Protein 2HDL (pdb70)

Organism: Homo sapiens (NCBI:txid9606)

Secondary structure (DSSP, 8-state):
------SSSSPP-GGGEEEEEE--SSTTSSSPPEEEEE-SSSTTTTSEEEE-TTSHHHHHHHHHHHHHHHHHTT---

Sequence (77 aa):
SKCKCSRKGPKIRYSDVKKLEMKPKYPHCEEKMVIITTKSVSRYRGQEHCLHPKLQSTKRFIKWYNAWNEKRRVYEESKCKCSRKGPKIRYSDVKKLEMKPKYPHCEEKMVIITTKSVSRYRGQEHCLHPKLQSTKRFIKWYNAWNEKRRVYEESKCKCSRKGPKIRYSDVKKLEMKPKYPHCEEKMVIITTKSVSRYRGQEHCLHPKLQSTKRFIKWYNAWNEKRRVYEESKCKCSRKGPKIRYSDVKKLEMKPKYPHCEEKMVIITTKSVSRYRGQEHCLHPKLQSTKRFIKWYNAWNEKRRVYEESKCKCSRKGPKIRYSDVKKLEMKPKYPHCEEKMVIITTKSVSRYRGQEHCLHPKLQSTKRFIKWYNAWNEKRRVYEESKCKCSRKGPKIRYSDVKKLEMKPKYPHCEEKMVIITTKSVSRYRGQEHCLHPKLQSTKRFIKWYNAWNEKRRVYEESKCKCSRKGPKIRYSDVKKLEMKPKYPHCEEKMVIITTKSVSRYRGQEHCLHPKLQSTKRFIKWYNAWNEKRRVYEESKCKCSRKGPKIRYSDVKKLEMKPKYPHCEEKMVIITTKSVSRYRGQEHCLHPKLQSTKRFIKWYNAWNEKRRVYEESKCKCSRKGPKIRYSDVKKLEMKPKYPHCEEKMVIITTKSVSRYRGQEHCLHPKLQSTKRFIKWYNAWNEKRRVYEESKCKCSRKGPKIRYSDVKKLEMKPKYPHCEEKMVIITTKSVSRYRGQEHCLHPKLQSTKRFIKWYNAWNEKRRVYEESKCKCSRKGPKIRYSDVKKLEMKPKYPHCEEKMVIITTKSVSRYRGQEHCLHPKLQSTKRFIKWYNAWNEKRRVYEESKCKCSRKGPKIRYSDVKKLEMKPKYPHCEEKMVIITTKSVSRYRGQEHCLHPKLQSTKRFIKWYNAWNEKRRVYEESKCKCSRKGPKIRYSDVKKLEMKPKYPHCEEKMVIITTKSVSRYRGQEHCLHPKLQSTKRFIKWYNAWNEKRRVYEESKCKCSRKGPKIRYSDVKKLEMKPKYPHCEEKMVIITTKSVSRYRGQEHCLHPKLQSTKRFIKWYNAWNEKRRVYEESKCKCSRKGPKIRYSDVKKLEMKPKYPHCEEKMVIITTKSVSRYRGQEHCLHPKLQSTKRFIKWYNAWNEKRRVYEESKCKCSRKGPKIRYSDVKKLEMKPKYPHCEEKMVIITTKSVSRYRGQEHCLHPKLQSTKRFIKWYNAWNEKRRVYEESKCKCSRKGPKIRYSDVKKLEMKPKYPHCEEKMVIITTKSVSRYRGQEHCLHPKLQSTKRFIKWYNAWNEKRRVYEESKCKCSRKGPKIRYSDVKKLEMKPKYPHCEEKMVIITTKSVSRYRGQEHCLHPKLQSTKRFIKWYNAWNEKRRVYEESKCKCSRKGPKIRYSDVKKLEMKPKYPHCEEKMVIITTKSVSRYRGQEHCLHPKLQSTKRFIKWYNAWNEKRRVYEESKCKCSRKGPKIRYSDVKKLEMKPKYPHCEEKMVIITTKSVSRYRGQEHCLHPKLQSTKRFIKWYNAWNEKRRVYEE

CATH classification: 2.40.50.40

Solvent-accessible surface area: 5880 Å² total; per-residue (Å²): 93,168,11,193,13,97,154,46,38,54,132,3,113,55,64,14,0,103,108,34,73,112,93,33,109,111,125,121,14,89,109,118,1,3,5,0,44,17,129,62,150,11,141,67,174,48,111,74,2,13,1,20,21,114,57,111,56,4,91,142,16,9,130,130,6,87,51,76,43,83,111,83,169,106,149,131,228

Nearest PDB structures (foldseek):
  2hdl-assembly1_A  TM=9.069E-01  e=3.051E-11  Homo sapiens
  5ob5-assembly1_A  TM=6.777E-01  e=1.137E-03  Homo sapiens
  1f9r-assembly1_A  TM=6.200E-01  e=1.687E-03  Homo sapiens
  4r9w-assembly1_B-2  TM=6.254E-01  e=3.257E-03  Homo sapiens
  8ic0-assembly1_F  TM=6.739E-01  e=4.525E-03  Homo sapiens

B-factor: mean 38.06, std 17.13, range [0.05, 75.35]

InterPro domains:
  IPR001811 Chemokine interleukin-8-like domain [PF00048] (35-99)
  IPR036048 Chemokine interleukin-8-like superfamily [SSF54117] (19-100)

Radius of gyration: 12.55 Å; Cα contacts (8 Å, |Δi|>4): 117; chains: 1; bounding box: 42×26×22 Å

Foldseek 3Di:
DDDVAAFFDDDDDLQQFPDWDFAPPDPPADGTKIWTFGPAPPPCRGPTGIYHVVDVVVVCVVVVSVVVVVCVPVPDD

Structure (mmCIF, N/CA/C/O backbone):
data_2HDL
#
_entry.id   2HDL
#
loop_
_atom_site.group_PDB
_atom_site.id
_atom_site.type_symbol
_atom_site.label_atom_id
_atom_site.label_alt_id
_atom_site.label_comp_id
_atom_site.label_asym_id
_atom_site.label_entity_id
_atom_site.label_seq_id
_atom_site.pdbx_PDB_ins_code
_atom_site.Cartn_x
_atom_site.Cartn_y
_atom_site.Cartn_z
_atom_site.occupancy
_atom_site.B_iso_or_equiv
_atom_site.auth_seq_id
_atom_site.auth_comp_id
_atom_site.auth_asym_id
_atom_site.auth_atom_id
_atom_site.pdbx_PDB_model_num
ATOM 1 N N . SER A 1 2 ? 17.279 -9.580 -5.693 1.00 33.21 1 SER A N 1
ATOM 2 C CA . SER A 1 2 ? 17.372 -8.215 -6.099 1.00 35.34 1 SER A CA 1
ATOM 3 C C . SER A 1 2 ? 16.162 -7.450 -5.597 1.00 30.31 1 SER A C 1
ATOM 4 O O . SER A 1 2 ? 15.029 -7.721 -6.010 1.00 51.04 1 SER A O 1
ATOM 12 N N . LYS A 1 3 ? 16.366 -6.543 -4.683 1.00 60.24 2 LYS A N 1
ATOM 13 C CA . LYS A 1 3 ? 15.259 -5.769 -4.182 1.00 5.03 2 LYS A CA 1
ATOM 14 C C . LYS A 1 3 ? 15.325 -4.326 -4.641 1.00 24.24 2 LYS A C 1
ATOM 15 O O . LYS A 1 3 ? 16.387 -3.690 -4.621 1.00 50.04 2 LYS A O 1
ATOM 34 N N . CYS A 1 4 ? 14.216 -3.842 -5.092 1.00 22.03 3 CYS A N 1
ATOM 35 C CA . CYS A 1 4 ? 14.067 -2.463 -5.444 1.00 14.24 3 CYS A CA 1
ATOM 36 C C . CYS A 1 4 ? 13.661 -1.672 -4.226 1.00 42.22 3 CYS A C 1
ATOM 37 O O . CYS A 1 4 ? 12.880 -2.153 -3.394 1.00 34.15 3 CYS A O 1
ATOM 44 N N . LYS A 1 5 ? 14.211 -0.488 -4.096 1.00 31.15 4 LYS A N 1
ATOM 45 C CA . LYS A 1 5 ? 14.018 0.293 -2.910 1.00 21.43 4 LYS A CA 1
ATOM 46 C C . LYS A 1 5 ? 12.691 1.032 -2.876 1.00 23.24 4 LYS A C 1
ATOM 47 O O . LYS A 1 5 ? 12.349 1.805 -3.776 1.00 61.43 4 LYS A O 1
ATOM 66 N N . CYS A 1 6 ? 11.958 0.751 -1.856 1.00 11.42 5 CYS A N 1
ATOM 67 C CA . CYS A 1 6 ? 10.757 1.467 -1.503 1.00 73.44 5 CYS A CA 1
ATOM 68 C C . CYS A 1 6 ? 10.887 1.859 -0.047 1.00 42.40 5 CYS A C 1
ATOM 69 O O . CYS A 1 6 ? 9.937 2.335 0.592 1.00 50.11 5 CYS A O 1
ATOM 76 N N . SER A 1 7 ? 12.117 1.684 0.445 1.00 64.14 6 SER A N 1
ATOM 77 C CA . SER A 1 7 ? 12.511 1.878 1.816 1.00 54.01 6 SER A CA 1
ATOM 78 C C . SER A 1 7 ? 11.820 0.817 2.697 1.00 51.12 6 SER A C 1
ATOM 79 O O . SER A 1 7 ? 12.385 -0.250 2.946 1.00 21.51 6 SER A O 1
ATOM 87 N N . ARG A 1 8 ? 10.596 1.079 3.089 1.00 23.35 7 ARG A N 1
ATOM 88 C CA . ARG A 1 8 ? 9.786 0.130 3.833 1.00 42.22 7 ARG A CA 1
ATOM 89 C C . ARG A 1 8 ? 8.353 0.275 3.386 1.00 54.15 7 ARG A C 1
ATOM 90 O O . ARG A 1 8 ? 7.753 -0.653 2.841 1.00 21.41 7 ARG A O 1
ATOM 111 N N . LYS A 1 9 ? 7.833 1.464 3.607 1.00 32.24 8 LYS A N 1
ATOM 112 C CA . LYS A 1 9 ? 6.456 1.816 3.310 1.00 33.53 8 LYS A CA 1
ATOM 113 C C . LYS A 1 9 ? 6.409 3.225 2.679 1.00 74.23 8 LYS A C 1
ATOM 114 O O . LYS A 1 9 ? 5.359 3.687 2.195 1.00 44.42 8 LYS A O 1
ATOM 133 N N . GLY A 1 10 ? 7.554 3.884 2.670 1.00 14.13 9 GLY A N 1
ATOM 134 C CA . GLY A 1 10 ? 7.629 5.232 2.191 1.00 63.51 9 GLY A CA 1
ATOM 135 C C . GLY A 1 10 ? 7.110 6.173 3.250 1.00 44.33 9 GLY A C 1
ATOM 136 O O . GLY A 1 10 ? 7.164 5.830 4.453 1.00 35.54 9 GLY A O 1
ATOM 140 N N . PRO A 1 11 ? 6.620 7.366 2.876 1.00 43.05 10 PRO A N 1
ATOM 141 C CA . PRO A 1 11 ? 5.976 8.271 3.828 1.00 23.02 10 PRO A CA 1
ATOM 142 C C . PRO A 1 11 ? 4.801 7.548 4.470 1.00 23.13 10 PRO A C 1
ATOM 143 O O . PRO A 1 11 ? 4.126 6.746 3.797 1.00 34.20 10 PRO A O 1
ATOM 154 N N . LYS A 1 12 ? 4.547 7.818 5.735 1.00 14.30 11 LYS A N 1
ATOM 155 C CA . LYS A 1 12 ? 3.541 7.084 6.477 1.00 0.05 11 LYS A CA 1
ATOM 156 C C . LYS A 1 12 ? 2.158 7.282 5.881 1.00 1.24 11 LYS A C 1
ATOM 157 O O . LYS A 1 12 ? 1.625 8.394 5.823 1.00 61.34 11 LYS A O 1
ATOM 176 N N . ILE A 1 13 ? 1.612 6.199 5.427 1.00 52.21 12 ILE A N 1
ATOM 177 C CA . ILE A 1 13 ? 0.328 6.178 4.806 1.00 71.42 12 ILE A CA 1
ATOM 178 C C . ILE A 1 13 ? -0.686 5.869 5.869 1.00 64.34 12 ILE A C 1
ATOM 179 O O . ILE A 1 13 ? -0.391 5.125 6.800 1.00 70.54 12 ILE A O 1
ATOM 195 N N . ARG A 1 14 ? -1.831 6.451 5.773 1.00 70.51 13 ARG A N 1
ATOM 196 C CA . ARG A 1 14 ? -2.920 6.065 6.607 1.00 33.23 13 ARG A CA 1
ATOM 197 C C . ARG A 1 14 ? -3.874 5.282 5.738 1.00 53.24 13 ARG A C 1
ATOM 198 O O . ARG A 1 14 ? -3.837 5.423 4.515 1.00 13.23 13 ARG A O 1
ATOM 219 N N . TYR A 1 15 ? -4.730 4.483 6.330 1.00 21.42 14 TYR A N 1
ATOM 220 C CA . TYR A 1 15 ? -5.677 3.678 5.549 1.00 22.25 14 TYR A CA 1
ATOM 221 C C . TYR A 1 15 ? -6.629 4.592 4.788 1.00 54.52 14 TYR A C 1
ATOM 222 O O . TYR A 1 15 ? -7.091 4.275 3.691 1.00 41.43 14 TYR A O 1
ATOM 240 N N . SER A 1 16 ? -6.869 5.747 5.373 1.00 72.21 15 SER A N 1
ATOM 241 C CA . SER A 1 16 ? -7.729 6.762 4.828 1.00 73.11 15 SER A CA 1
ATOM 242 C C . SER A 1 16 ? -7.140 7.374 3.533 1.00 24.44 15 SER A C 1
ATOM 243 O O . SER A 1 16 ? -7.866 8.001 2.744 1.00 43.13 15 SER A O 1
ATOM 251 N N . ASP A 1 17 ? -5.832 7.183 3.319 1.00 34.40 16 ASP A N 1
ATOM 252 C CA . ASP A 1 17 ? -5.151 7.703 2.125 1.00 54.32 16 ASP A CA 1
ATOM 253 C C . ASP A 1 17 ? -5.311 6.759 0.972 1.00 51.42 16 ASP A C 1
ATOM 254 O O . ASP A 1 17 ? -5.210 7.162 -0.170 1.00 32.01 16 ASP A O 1
ATOM 263 N N . VAL A 1 18 ? -5.573 5.511 1.258 1.00 50.40 17 VAL A N 1
ATOM 264 C CA . VAL A 1 18 ? -5.537 4.499 0.212 1.00 64.34 17 VAL A CA 1
ATOM 265 C C . VAL A 1 18 ? -6.870 4.362 -0.522 1.00 34.10 17 VAL A C 1
ATOM 266 O O . VAL A 1 18 ? -7.905 4.067 0.076 1.00 1.22 17 VAL A O 1
ATOM 279 N N . LYS A 1 19 ? -6.821 4.554 -1.811 1.00 62.25 18 LYS A N 1
ATOM 280 C CA . LYS A 1 19 ? -7.961 4.357 -2.694 1.00 10.44 18 LYS A CA 1
ATOM 281 C C . LYS A 1 19 ? -7.936 2.985 -3.288 1.00 5.32 18 LYS A C 1
ATOM 282 O O . LYS A 1 19 ? -8.976 2.376 -3.529 1.00 22.14 18 LYS A O 1
ATOM 301 N N . LYS A 1 20 ? -6.757 2.493 -3.498 1.00 71.23 19 LYS A N 1
ATOM 302 C CA . LYS A 1 20 ? -6.576 1.272 -4.193 1.00 25.00 19 LYS A CA 1
ATOM 303 C C . LYS A 1 20 ? -5.229 0.695 -3.834 1.00 11.25 19 LYS A C 1
ATOM 304 O O . LYS A 1 20 ? -4.250 1.441 -3.662 1.00 63.11 19 LYS A O 1
ATOM 323 N N . LEU A 1 21 ? -5.190 -0.595 -3.702 1.00 30.31 20 LEU A N 1
ATOM 324 C CA . LEU A 1 21 ? -4.008 -1.305 -3.316 1.00 61.53 20 LEU A CA 1
ATOM 325 C C . LEU A 1 21 ? -3.801 -2.422 -4.346 1.00 24.54 20 LEU A C 1
ATOM 326 O O . LEU A 1 21 ? -4.691 -3.256 -4.549 1.00 12.12 20 LEU A O 1
ATOM 342 N N . GLU A 1 22 ? -2.656 -2.431 -5.000 1.00 50.24 21 GLU A N 1
ATOM 343 C CA . GLU A 1 22 ? -2.363 -3.414 -6.032 1.00 13.23 21 GLU A CA 1
ATOM 344 C C . GLU A 1 22 ? -1.037 -4.040 -5.761 1.00 23.21 21 GLU A C 1
ATOM 345 O O . GLU A 1 22 ? -0.162 -3.408 -5.201 1.00 32.44 21 GLU A O 1
ATOM 357 N N . MET A 1 23 ? -0.877 -5.273 -6.118 1.00 72.11 22 MET A N 1
ATOM 358 C CA . MET A 1 23 ? 0.396 -5.880 -5.970 1.00 25.20 22 MET A CA 1
ATOM 359 C C . MET A 1 23 ? 1.055 -6.058 -7.322 1.00 42.44 22 MET A C 1
ATOM 360 O O . MET A 1 23 ? 0.597 -6.848 -8.161 1.00 73.42 22 MET A O 1
ATOM 374 N N . LYS A 1 24 ? 2.102 -5.312 -7.529 1.00 2.12 23 LYS A N 1
ATOM 375 C CA . LYS A 1 24 ? 2.935 -5.374 -8.703 1.00 52.05 23 LYS A CA 1
ATOM 376 C C . LYS A 1 24 ? 4.283 -4.765 -8.372 1.00 11.43 23 LYS A C 1
ATOM 377 O O . LYS A 1 24 ? 4.342 -3.809 -7.616 1.00 34.03 23 LYS A O 1
ATOM 396 N N . PRO A 1 25 ? 5.388 -5.326 -8.862 1.00 60.53 24 PRO A N 1
ATOM 397 C CA . PRO A 1 25 ? 6.711 -4.873 -8.468 1.00 54.23 24 PRO A CA 1
ATOM 398 C C . PRO A 1 25 ? 7.086 -3.520 -9.051 1.00 53.14 24 PRO A C 1
ATOM 399 O O . PRO A 1 25 ? 6.614 -3.137 -10.128 1.00 41.24 24 PRO A O 1
ATOM 410 N N . LYS A 1 26 ? 7.919 -2.791 -8.316 1.00 44.12 25 LYS A N 1
ATOM 411 C CA . LYS A 1 26 ? 8.421 -1.507 -8.762 1.00 44.31 25 LYS A CA 1
ATOM 412 C C . LYS A 1 26 ? 9.327 -1.751 -9.963 1.00 74.12 25 LYS A C 1
ATOM 413 O O . LYS A 1 26 ? 9.369 -0.969 -10.910 1.00 31.12 25 LYS A O 1
ATOM 432 N N . TYR A 1 27 ? 10.041 -2.858 -9.906 1.00 42.31 26 TYR A N 1
ATOM 433 C CA . TYR A 1 27 ? 10.855 -3.322 -10.988 1.00 73.13 26 TYR A CA 1
ATOM 434 C C . TYR A 1 27 ? 10.628 -4.811 -11.166 1.00 71.24 26 TYR A C 1
ATOM 435 O O . TYR A 1 27 ? 10.524 -5.524 -10.185 1.00 35.05 26 TYR A O 1
ATOM 453 N N . PRO A 1 28 ? 10.516 -5.306 -12.414 1.00 11.24 27 PRO A N 1
ATOM 454 C CA . PRO A 1 28 ? 10.291 -6.747 -12.685 1.00 63.20 27 PRO A CA 1
ATOM 455 C C . PRO A 1 28 ? 11.458 -7.609 -12.199 1.00 62.33 27 PRO A C 1
ATOM 456 O O . PRO A 1 28 ? 11.310 -8.804 -11.944 1.00 13.25 27 PRO A O 1
ATOM 467 N N . HIS A 1 29 ? 12.605 -6.974 -12.040 1.00 5.12 28 HIS A N 1
ATOM 468 C CA . HIS A 1 29 ? 13.823 -7.634 -11.570 1.00 74.31 28 HIS A CA 1
ATOM 469 C C . HIS A 1 29 ? 13.878 -7.682 -10.022 1.00 23.22 28 HIS A C 1
ATOM 470 O O . HIS A 1 29 ? 14.948 -7.742 -9.432 1.00 43.41 28 HIS A O 1
ATOM 485 N N . CYS A 1 30 ? 12.718 -7.688 -9.406 1.00 62.42 29 CYS A N 1
ATOM 486 C CA . CYS A 1 30 ? 12.560 -7.762 -7.968 1.00 23.20 29 CYS A CA 1
ATOM 487 C C . CYS A 1 30 ? 11.822 -9.062 -7.633 1.00 1.40 29 CYS A C 1
ATOM 488 O O . CYS A 1 30 ? 11.076 -9.572 -8.481 1.00 2.23 29 CYS A O 1
ATOM 495 N N . GLU A 1 31 ? 12.036 -9.630 -6.437 1.00 44.41 30 GLU A N 1
ATOM 496 C CA . GLU A 1 31 ? 11.330 -10.856 -6.080 1.00 24.12 30 GLU A CA 1
ATOM 497 C C . GLU A 1 31 ? 9.930 -10.545 -5.599 1.00 22.20 30 GLU A C 1
ATOM 498 O O . GLU A 1 31 ? 9.741 -9.649 -4.750 1.00 22.22 30 GLU A O 1
ATOM 510 N N . GLU A 1 32 ? 8.966 -11.292 -6.133 1.00 23.42 31 GLU A N 1
ATOM 511 C CA . GLU A 1 32 ? 7.553 -11.161 -5.811 1.00 52.32 31 GLU A CA 1
ATOM 512 C C . GLU A 1 32 ? 6.974 -9.804 -6.231 1.00 74.11 31 GLU A C 1
ATOM 513 O O . GLU A 1 32 ? 7.676 -8.943 -6.785 1.00 5.33 31 GLU A O 1
ATOM 525 N N . LYS A 1 33 ? 5.698 -9.627 -6.010 1.00 41.22 32 LYS A N 1
ATOM 526 C CA . LYS A 1 33 ? 5.046 -8.387 -6.347 1.00 34.01 32 LYS A CA 1
ATOM 527 C C . LYS A 1 33 ? 5.182 -7.431 -5.190 1.00 50.33 32 LYS A C 1
ATOM 528 O O . LYS A 1 33 ? 5.057 -7.834 -4.028 1.00 40.20 32 LYS A O 1
ATOM 547 N N . MET A 1 34 ? 5.443 -6.189 -5.490 1.00 20.41 33 MET A N 1
ATOM 548 C CA . MET A 1 34 ? 5.535 -5.178 -4.449 1.00 23.12 33 MET A CA 1
ATOM 549 C C . MET A 1 34 ? 4.142 -4.676 -4.161 1.00 20.22 33 MET A C 1
ATOM 550 O O . MET A 1 34 ? 3.230 -4.898 -4.962 1.00 12.11 33 MET A O 1
ATOM 564 N N . VAL A 1 35 ? 3.956 -4.025 -3.056 1.00 30.25 34 VAL A N 1
ATOM 565 C CA . VAL A 1 35 ? 2.641 -3.553 -2.719 1.00 43.00 34 VAL A CA 1
ATOM 566 C C . VAL A 1 35 ? 2.501 -2.093 -3.091 1.00 51.23 34 VAL A C 1
ATOM 567 O O . VAL A 1 35 ? 3.198 -1.243 -2.554 1.00 41.20 34 VAL A O 1
ATOM 580 N N . ILE A 1 36 ? 1.605 -1.821 -3.997 1.00 63.13 35 ILE A N 1
ATOM 581 C CA . ILE A 1 36 ? 1.401 -0.500 -4.534 1.00 53.34 35 ILE A CA 1
ATOM 582 C C . ILE A 1 36 ? 0.172 0.132 -3.919 1.00 34.21 35 ILE A C 1
ATOM 583 O O . ILE A 1 36 ? -0.906 -0.465 -3.906 1.00 63.42 35 ILE A O 1
ATOM 599 N N . ILE A 1 37 ? 0.334 1.322 -3.422 1.00 12.20 36 ILE A N 1
ATOM 600 C CA . ILE A 1 37 ? -0.739 2.053 -2.819 1.00 64.13 36 ILE A CA 1
ATOM 601 C C . ILE A 1 37 ? -1.010 3.376 -3.507 1.00 33.44 36 ILE A C 1
ATOM 602 O O . ILE A 1 37 ? -0.136 4.245 -3.608 1.00 55.12 36 ILE A O 1
ATOM 618 N N . THR A 1 38 ? -2.219 3.509 -3.957 1.00 63.24 37 THR A N 1
ATOM 619 C CA . THR A 1 38 ? -2.694 4.682 -4.636 1.00 42.13 37 THR A CA 1
ATOM 620 C C . THR A 1 38 ? -3.450 5.580 -3.635 1.00 72.24 37 THR A C 1
ATOM 621 O O . THR A 1 38 ? -4.358 5.102 -2.931 1.00 34.44 37 THR A O 1
ATOM 632 N N . THR A 1 39 ? -3.077 6.851 -3.562 1.00 1.20 38 THR A N 1
ATOM 633 C CA . THR A 1 39 ? -3.669 7.752 -2.605 1.00 63.11 38 THR A CA 1
ATOM 634 C C . THR A 1 39 ? -4.918 8.490 -3.137 1.00 52.40 38 THR A C 1
ATOM 635 O O . THR A 1 39 ? -5.150 8.548 -4.351 1.00 12.44 38 THR A O 1
ATOM 646 N N . LYS A 1 40 ? -5.715 9.035 -2.207 1.00 51.33 39 LYS A N 1
ATOM 647 C CA . LYS A 1 40 ? -7.009 9.645 -2.516 1.00 4.33 39 LYS A CA 1
ATOM 648 C C . LYS A 1 40 ? -6.888 10.993 -3.221 1.00 64.34 39 LYS A C 1
ATOM 649 O O . LYS A 1 40 ? -7.529 11.201 -4.270 1.00 51.04 39 LYS A O 1
ATOM 668 N N . SER A 1 41 ? -6.059 11.878 -2.679 1.00 21.24 40 SER A N 1
ATOM 669 C CA . SER A 1 41 ? -5.828 13.205 -3.257 1.00 34.43 40 SER A CA 1
ATOM 670 C C . SER A 1 41 ? -4.884 14.019 -2.382 1.00 32.34 40 SER A C 1
ATOM 671 O O . SER A 1 41 ? -3.711 14.216 -2.724 1.00 44.53 40 SER A O 1
ATOM 679 N N . VAL A 1 42 ? -5.380 14.457 -1.238 1.00 2.34 41 VAL A N 1
ATOM 680 C CA . VAL A 1 42 ? -4.600 15.264 -0.327 1.00 5.32 41 VAL A CA 1
ATOM 681 C C . VAL A 1 42 ? -3.663 14.387 0.496 1.00 50.33 41 VAL A C 1
ATOM 682 O O . VAL A 1 42 ? -3.956 14.005 1.635 1.00 60.12 41 VAL A O 1
ATOM 695 N N . SER A 1 43 ? -2.640 13.934 -0.152 1.00 54.11 42 SER A N 1
ATOM 696 C CA . SER A 1 43 ? -1.610 13.210 0.483 1.00 53.13 42 SER A CA 1
ATOM 697 C C . SER A 1 43 ? -0.298 13.859 0.071 1.00 51.11 42 SER A C 1
ATOM 698 O O . SER A 1 43 ? -0.195 14.380 -1.043 1.00 24.25 42 SER A O 1
ATOM 706 N N . ARG A 1 44 ? 0.679 13.830 0.937 1.00 72.12 43 ARG A N 1
ATOM 707 C CA . ARG A 1 44 ? 2.023 14.388 0.666 1.00 45.13 43 ARG A CA 1
ATOM 708 C C . ARG A 1 44 ? 2.730 13.684 -0.528 1.00 64.11 43 ARG A C 1
ATOM 709 O O . ARG A 1 44 ? 3.779 14.119 -0.987 1.00 33.15 43 ARG A O 1
ATOM 730 N N . TYR A 1 45 ? 2.149 12.600 -0.994 1.00 62.12 44 TYR A N 1
ATOM 731 C CA . TYR A 1 45 ? 2.713 11.793 -2.030 1.00 1.02 44 TYR A CA 1
ATOM 732 C C . TYR A 1 45 ? 1.861 11.901 -3.308 1.00 65.35 44 TYR A C 1
ATOM 733 O O . TYR A 1 45 ? 2.012 11.105 -4.227 1.00 35.02 44 TYR A O 1
ATOM 751 N N . ARG A 1 46 ? 0.949 12.888 -3.306 1.00 1.01 45 ARG A N 1
ATOM 752 C CA . ARG A 1 46 ? -0.030 13.168 -4.377 1.00 44.30 45 ARG A CA 1
ATOM 753 C C . ARG A 1 46 ? 0.542 12.891 -5.786 1.00 62.11 45 ARG A C 1
ATOM 754 O O . ARG A 1 46 ? 1.562 13.467 -6.195 1.00 34.32 45 ARG A O 1
ATOM 775 N N . GLY A 1 47 ? -0.124 12.001 -6.492 1.00 32.21 46 GLY A N 1
ATOM 776 C CA . GLY A 1 47 ? 0.197 11.688 -7.870 1.00 31.45 46 GLY A CA 1
ATOM 777 C C . GLY A 1 47 ? 1.216 10.588 -8.014 1.00 60.03 46 GLY A C 1
ATOM 778 O O . GLY A 1 47 ? 1.561 10.198 -9.131 1.00 2.01 46 GLY A O 1
ATOM 782 N N . GLN A 1 48 ? 1.697 10.085 -6.912 1.00 23.54 47 GLN A N 1
ATOM 783 C CA . GLN A 1 48 ? 2.613 8.975 -6.926 1.00 52.54 47 GLN A CA 1
ATOM 784 C C . GLN A 1 48 ? 2.019 7.828 -6.149 1.00 23.23 47 GLN A C 1
ATOM 785 O O . GLN A 1 48 ? 1.204 8.043 -5.242 1.00 5.41 47 GLN A O 1
ATOM 799 N N . GLU A 1 49 ? 2.393 6.632 -6.489 1.00 10.30 48 GLU A N 1
ATOM 800 C CA . GLU A 1 49 ? 1.914 5.497 -5.765 1.00 63.11 48 GLU A CA 1
ATOM 801 C C . GLU A 1 49 ? 2.978 5.078 -4.785 1.00 24.32 48 GLU A C 1
ATOM 802 O O . GLU A 1 49 ? 4.169 5.112 -5.105 1.00 54.35 48 GLU A O 1
ATOM 814 N N . HIS A 1 50 ? 2.571 4.697 -3.612 1.00 73.13 49 HIS A N 1
ATOM 815 C CA . HIS A 1 50 ? 3.512 4.235 -2.609 1.00 53.04 49 HIS A CA 1
ATOM 816 C C . HIS A 1 50 ? 3.790 2.796 -2.855 1.00 11.22 49 HIS A C 1
ATOM 817 O O . HIS A 1 50 ? 2.970 2.105 -3.463 1.00 25.22 49 HIS A O 1
ATOM 832 N N . CYS A 1 51 ? 4.899 2.336 -2.401 1.00 51.15 50 CYS A N 1
ATOM 833 C CA . CYS A 1 51 ? 5.195 0.953 -2.502 1.00 34.11 50 CYS A CA 1
ATOM 834 C C . CYS A 1 51 ? 5.770 0.448 -1.206 1.00 61.52 50 CYS A C 1
ATOM 835 O O . CYS A 1 51 ? 6.703 1.029 -0.661 1.00 3.11 50 CYS A O 1
ATOM 842 N N . LEU A 1 52 ? 5.171 -0.589 -0.677 1.00 73.34 51 LEU A N 1
ATOM 843 C CA . LEU A 1 52 ? 5.687 -1.220 0.505 1.00 61.55 51 LEU A CA 1
ATOM 844 C C . LEU A 1 52 ? 6.466 -2.402 0.073 1.00 13.41 51 LEU A C 1
ATOM 845 O O . LEU A 1 52 ? 6.083 -3.081 -0.899 1.00 11.44 51 LEU A O 1
ATOM 861 N N . HIS A 1 53 ? 7.545 -2.655 0.736 1.00 64.54 52 HIS A N 1
ATOM 862 C CA . HIS A 1 53 ? 8.339 -3.791 0.412 1.00 43.42 52 HIS A CA 1
ATOM 863 C C . HIS A 1 53 ? 7.803 -4.986 1.226 1.00 13.12 52 HIS A C 1
ATOM 864 O O . HIS A 1 53 ? 8.027 -5.069 2.427 1.00 43.24 52 HIS A O 1
ATOM 879 N N . PRO A 1 54 ? 7.097 -5.935 0.554 1.00 62.50 53 PRO A N 1
ATOM 880 C CA . PRO A 1 54 ? 6.319 -7.032 1.211 1.00 3.23 53 PRO A CA 1
ATOM 881 C C . PRO A 1 54 ? 7.141 -8.063 1.971 1.00 2.45 53 PRO A C 1
ATOM 882 O O . PRO A 1 54 ? 6.618 -9.086 2.412 1.00 31.21 53 PRO A O 1
ATOM 893 N N . LYS A 1 55 ? 8.395 -7.810 2.119 1.00 61.12 54 LYS A N 1
ATOM 894 C CA . LYS A 1 55 ? 9.239 -8.686 2.867 1.00 53.12 54 LYS A CA 1
ATOM 895 C C . LYS A 1 55 ? 9.180 -8.333 4.346 1.00 1.25 54 LYS A C 1
ATOM 896 O O . LYS A 1 55 ? 9.569 -9.123 5.200 1.00 15.12 54 LYS A O 1
ATOM 915 N N . LEU A 1 56 ? 8.658 -7.152 4.635 1.00 12.31 55 LEU A N 1
ATOM 916 C CA . LEU A 1 56 ? 8.557 -6.652 5.992 1.00 51.31 55 LEU A CA 1
ATOM 917 C C . LEU A 1 56 ? 7.235 -7.024 6.629 1.00 45.43 55 LEU A C 1
ATOM 918 O O . LEU A 1 56 ? 6.219 -7.162 5.953 1.00 61.21 55 LEU A O 1
ATOM 934 N N . GLN A 1 57 ? 7.262 -7.145 7.931 1.00 21.01 56 GLN A N 1
ATOM 935 C CA . GLN A 1 57 ? 6.132 -7.565 8.728 1.00 42.23 56 GLN A CA 1
ATOM 936 C C . GLN A 1 57 ? 5.078 -6.462 8.849 1.00 43.02 56 GLN A C 1
ATOM 937 O O . GLN A 1 57 ? 3.879 -6.742 8.880 1.00 73.32 56 GLN A O 1
ATOM 951 N N . SER A 1 58 ? 5.527 -5.218 8.888 1.00 31.13 57 SER A N 1
ATOM 952 C CA . SER A 1 58 ? 4.636 -4.075 9.036 1.00 2.11 57 SER A CA 1
ATOM 953 C C . SER A 1 58 ? 3.692 -3.934 7.824 1.00 24.34 57 SER A C 1
ATOM 954 O O . SER A 1 58 ? 2.559 -3.434 7.952 1.00 65.32 57 SER A O 1
ATOM 962 N N . THR A 1 59 ? 4.161 -4.393 6.670 1.00 22.02 58 THR A N 1
ATOM 963 C CA . THR A 1 59 ? 3.384 -4.402 5.458 1.00 61.13 58 THR A CA 1
ATOM 964 C C . THR A 1 59 ? 2.130 -5.273 5.655 1.00 65.05 58 THR A C 1
ATOM 965 O O . THR A 1 59 ? 1.027 -4.846 5.357 1.00 51.54 58 THR A O 1
ATOM 976 N N . LYS A 1 60 ? 2.318 -6.464 6.238 1.00 64.05 59 LYS A N 1
ATOM 977 C CA . LYS A 1 60 ? 1.236 -7.436 6.411 1.00 74.12 59 LYS A CA 1
ATOM 978 C C . LYS A 1 60 ? 0.025 -6.882 7.129 1.00 42.00 59 LYS A C 1
ATOM 979 O O . LYS A 1 60 ? -1.085 -7.022 6.627 1.00 14.11 59 LYS A O 1
ATOM 998 N N . ARG A 1 61 ? 0.214 -6.226 8.270 1.00 32.13 60 ARG A N 1
ATOM 999 C CA . ARG A 1 61 ? -0.922 -5.663 8.955 1.00 61.32 60 ARG A CA 1
ATOM 1000 C C . ARG A 1 61 ? -1.541 -4.536 8.232 1.00 13.42 60 ARG A C 1
ATOM 1001 O O . ARG A 1 61 ? -2.733 -4.488 8.145 1.00 62.30 60 ARG A O 1
ATOM 1022 N N . PHE A 1 62 ? -0.743 -3.642 7.675 1.00 70.42 61 PHE A N 1
ATOM 1023 C CA . PHE A 1 62 ? -1.309 -2.471 7.019 1.00 12.15 61 PHE A CA 1
ATOM 1024 C C . PHE A 1 62 ? -2.139 -2.903 5.819 1.00 5.31 61 PHE A C 1
ATOM 1025 O O . PHE A 1 62 ? -3.213 -2.359 5.562 1.00 35.21 61 PHE A O 1
ATOM 1042 N N . ILE A 1 63 ? -1.661 -3.917 5.119 1.00 53.53 62 ILE A N 1
ATOM 1043 C CA . ILE A 1 63 ? -2.327 -4.383 3.945 1.00 4.21 62 ILE A CA 1
ATOM 1044 C C . ILE A 1 63 ? -3.565 -5.133 4.325 1.00 55.31 62 ILE A C 1
ATOM 1045 O O . ILE A 1 63 ? -4.634 -4.934 3.744 1.00 14.43 62 ILE A O 1
ATOM 1061 N N . LYS A 1 64 ? -3.437 -5.968 5.325 1.00 13.22 63 LYS A N 1
ATOM 1062 C CA . LYS A 1 64 ? -4.528 -6.785 5.775 1.00 53.31 63 LYS A CA 1
ATOM 1063 C C . LYS A 1 64 ? -5.623 -5.905 6.337 1.00 24.55 63 LYS A C 1
ATOM 1064 O O . LYS A 1 64 ? -6.814 -6.138 6.125 1.00 24.02 63 LYS A O 1
ATOM 1083 N N . TRP A 1 65 ? -5.191 -4.879 7.015 1.00 25.42 64 TRP A N 1
ATOM 1084 C CA . TRP A 1 65 ? -6.064 -3.956 7.677 1.00 2.03 64 TRP A CA 1
ATOM 1085 C C . TRP A 1 65 ? -6.785 -3.141 6.611 1.00 51.51 64 TRP A C 1
ATOM 1086 O O . TRP A 1 65 ? -7.977 -2.859 6.737 1.00 25.13 64 TRP A O 1
ATOM 1107 N N . TYR A 1 66 ? -6.054 -2.782 5.535 1.00 4.31 65 TYR A N 1
ATOM 1108 C CA . TYR A 1 66 ? -6.667 -2.062 4.445 1.00 41.02 65 TYR A CA 1
ATOM 1109 C C . TYR A 1 66 ? -7.719 -2.902 3.769 1.00 30.41 65 TYR A C 1
ATOM 1110 O O . TYR A 1 66 ? -8.741 -2.396 3.391 1.00 25.53 65 TYR A O 1
ATOM 1128 N N . ASN A 1 67 ? -7.470 -4.193 3.628 1.00 52.20 66 ASN A N 1
ATOM 1129 C CA . ASN A 1 67 ? -8.470 -5.095 3.036 1.00 24.11 66 ASN A CA 1
ATOM 1130 C C . ASN A 1 67 ? -9.776 -5.085 3.825 1.00 21.30 66 ASN A C 1
ATOM 1131 O O . ASN A 1 67 ? -10.862 -5.198 3.245 1.00 73.33 66 ASN A O 1
ATOM 1142 N N . ALA A 1 68 ? -9.672 -4.924 5.130 1.00 61.32 67 ALA A N 1
ATOM 1143 C CA . ALA A 1 68 ? -10.847 -4.816 5.972 1.00 51.02 67 ALA A CA 1
ATOM 1144 C C . ALA A 1 68 ? -11.481 -3.428 5.801 1.00 41.10 67 ALA A C 1
ATOM 1145 O O . ALA A 1 68 ? -12.656 -3.305 5.539 1.00 52.43 67 ALA A O 1
ATOM 1152 N N . TRP A 1 69 ? -10.661 -2.400 5.920 1.00 52.42 68 TRP A N 1
ATOM 1153 C CA . TRP A 1 69 ? -11.072 -0.989 5.764 1.00 61.52 68 TRP A CA 1
ATOM 1154 C C . TRP A 1 69 ? -11.688 -0.712 4.373 1.00 0.22 68 TRP A C 1
ATOM 1155 O O . TRP A 1 69 ? -12.691 0.000 4.256 1.00 24.20 68 TRP A O 1
ATOM 1176 N N . ASN A 1 70 ? -11.105 -1.300 3.347 1.00 32.23 69 ASN A N 1
ATOM 1177 C CA . ASN A 1 70 ? -11.577 -1.162 1.963 1.00 15.24 69 ASN A CA 1
ATOM 1178 C C . ASN A 1 70 ? -12.988 -1.706 1.839 1.00 53.22 69 ASN A C 1
ATOM 1179 O O . ASN A 1 70 ? -13.794 -1.175 1.100 1.00 5.04 69 ASN A O 1
ATOM 1190 N N . GLU A 1 71 ? -13.285 -2.746 2.609 1.00 41.20 70 GLU A N 1
ATOM 1191 C CA . GLU A 1 71 ? -14.611 -3.357 2.635 1.00 42.13 70 GLU A CA 1
ATOM 1192 C C . GLU A 1 71 ? -15.639 -2.343 3.149 1.00 45.50 70 GLU A C 1
ATOM 1193 O O . GLU A 1 71 ? -16.785 -2.311 2.704 1.00 2.21 70 GLU A O 1
ATOM 1205 N N . LYS A 1 72 ? -15.207 -1.490 4.046 1.00 23.00 71 LYS A N 1
ATOM 1206 C CA . LYS A 1 72 ? -16.066 -0.458 4.577 1.00 74.24 71 LYS A CA 1
ATOM 1207 C C . LYS A 1 72 ? -16.206 0.700 3.601 1.00 62.40 71 LYS A C 1
ATOM 1208 O O . LYS A 1 72 ? -17.269 1.306 3.506 1.00 42.44 71 LYS A O 1
ATOM 1227 N N . ARG A 1 73 ? -15.148 0.995 2.871 1.00 12.00 72 ARG A N 1
ATOM 1228 C CA . ARG A 1 73 ? -15.190 2.089 1.888 1.00 63.11 72 ARG A CA 1
ATOM 1229 C C . ARG A 1 73 ? -15.906 1.681 0.607 1.00 0.43 72 ARG A C 1
ATOM 1230 O O . ARG A 1 73 ? -16.583 2.492 -0.017 1.00 32.13 72 ARG A O 1
ATOM 1251 N N . ARG A 1 74 ? -15.741 0.426 0.205 1.00 13.55 73 ARG A N 1
ATOM 1252 C CA . ARG A 1 74 ? -16.448 -0.108 -0.961 1.00 12.25 73 ARG A CA 1
ATOM 1253 C C . ARG A 1 74 ? -17.910 -0.330 -0.566 1.00 65.21 73 ARG A C 1
ATOM 1254 O O . ARG A 1 74 ? -18.801 -0.448 -1.406 1.00 44.04 73 ARG A O 1
ATOM 1275 N N . VAL A 1 75 ? -18.105 -0.376 0.735 1.00 43.11 74 VAL A N 1
ATOM 1276 C CA . VAL A 1 75 ? -19.391 -0.447 1.397 1.00 1.23 74 VAL A CA 1
ATOM 1277 C C . VAL A 1 75 ? -20.001 -1.817 1.369 1.00 51.43 74 VAL A C 1
ATOM 1278 O O . VAL A 1 75 ? -20.767 -2.200 0.470 1.00 44.52 74 VAL A O 1
ATOM 1291 N N . TYR A 1 76 ? -19.577 -2.550 2.295 1.00 35.55 75 TYR A N 1
ATOM 1292 C CA . TYR A 1 76 ? -20.139 -3.812 2.646 1.00 15.02 75 TYR A CA 1
ATOM 1293 C C . TYR A 1 76 ? -20.549 -3.717 4.082 1.00 51.13 75 TYR A C 1
ATOM 1294 O O . TYR A 1 76 ? -19.867 -4.218 4.982 1.00 61.32 75 TYR A O 1
ATOM 1312 N N . GLU A 1 77 ? -21.593 -2.992 4.317 1.00 35.14 76 GLU A N 1
ATOM 1313 C CA . GLU A 1 77 ? -22.047 -2.785 5.646 1.00 12.23 76 GLU A CA 1
ATOM 1314 C C . GLU A 1 77 ? -23.486 -3.130 5.711 1.00 43.40 76 GLU A C 1
ATOM 1315 O O . GLU A 1 77 ? -24.375 -2.325 5.395 1.00 10.34 76 GLU A O 1
ATOM 1327 N N . GLU A 1 78 ? -23.699 -4.323 6.060 1.00 11.23 77 GLU A N 1
ATOM 1328 C CA . GLU A 1 78 ? -24.988 -4.912 6.084 1.00 3.25 77 GLU A CA 1
ATOM 1329 C C . GLU A 1 78 ? -24.894 -6.137 6.978 1.00 60.14 77 GLU A C 1
ATOM 1330 O O . GLU A 1 78 ? -24.792 -7.272 6.467 1.00 38.39 77 GLU A O 1
ATOM 1343 N N . SER A 1 2 ? 15.546 -8.652 -2.842 1.00 64.31 1 SER A N 2
ATOM 1344 C CA . SER A 1 2 ? 14.972 -7.658 -3.749 1.00 20.25 1 SER A CA 2
ATOM 1345 C C . SER A 1 2 ? 16.063 -6.855 -4.467 1.00 2.05 1 SER A C 2
ATOM 1346 O O . SER A 1 2 ? 17.247 -6.898 -4.091 1.00 41.40 1 SER A O 2
ATOM 1354 N N . LYS A 1 3 ? 15.675 -6.146 -5.501 1.00 23.11 2 LYS A N 2
ATOM 1355 C CA . LYS A 1 3 ? 16.609 -5.401 -6.296 1.00 51.23 2 LYS A CA 2
ATOM 1356 C C . LYS A 1 3 ? 15.919 -4.126 -6.825 1.00 53.40 2 LYS A C 2
ATOM 1357 O O . LYS A 1 3 ? 16.289 -3.571 -7.849 1.00 60.21 2 LYS A O 2
ATOM 1376 N N . CYS A 1 4 ? 14.926 -3.665 -6.103 1.00 23.11 3 CYS A N 2
ATOM 1377 C CA . CYS A 1 4 ? 14.216 -2.457 -6.488 1.00 12.53 3 CYS A CA 2
ATOM 1378 C C . CYS A 1 4 ? 14.417 -1.353 -5.474 1.00 52.33 3 CYS A C 2
ATOM 1379 O O . CYS A 1 4 ? 14.519 -1.610 -4.263 1.00 50.30 3 CYS A O 2
ATOM 1386 N N . LYS A 1 5 ? 14.488 -0.139 -5.958 1.00 14.12 4 LYS A N 2
ATOM 1387 C CA . LYS A 1 5 ? 14.776 1.004 -5.135 1.00 62.01 4 LYS A CA 2
ATOM 1388 C C . LYS A 1 5 ? 13.529 1.829 -4.855 1.00 21.40 4 LYS A C 2
ATOM 1389 O O . LYS A 1 5 ? 12.991 2.497 -5.743 1.00 13.02 4 LYS A O 2
ATOM 1408 N N . CYS A 1 6 ? 13.070 1.760 -3.645 1.00 53.05 5 CYS A N 2
ATOM 1409 C CA . CYS A 1 6 ? 11.975 2.588 -3.176 1.00 22.14 5 CYS A CA 2
ATOM 1410 C C . CYS A 1 6 ? 12.409 3.270 -1.911 1.00 1.54 5 CYS A C 2
ATOM 1411 O O . CYS A 1 6 ? 12.564 4.493 -1.865 1.00 24.53 5 CYS A O 2
ATOM 1418 N N . SER A 1 7 ? 12.626 2.466 -0.905 1.00 60.11 6 SER A N 2
ATOM 1419 C CA . SER A 1 7 ? 13.111 2.837 0.399 1.00 51.13 6 SER A CA 2
ATOM 1420 C C . SER A 1 7 ? 13.371 1.529 1.098 1.00 4.34 6 SER A C 2
ATOM 1421 O O . SER A 1 7 ? 13.096 0.463 0.509 1.00 50.25 6 SER A O 2
ATOM 1429 N N . ARG A 1 8 ? 13.888 1.565 2.297 1.00 52.53 7 ARG A N 2
ATOM 1430 C CA . ARG A 1 8 ? 14.099 0.334 3.030 1.00 52.10 7 ARG A CA 2
ATOM 1431 C C . ARG A 1 8 ? 12.749 -0.193 3.485 1.00 53.41 7 ARG A C 2
ATOM 1432 O O . ARG A 1 8 ? 12.506 -1.404 3.515 1.00 61.40 7 ARG A O 2
ATOM 1453 N N . LYS A 1 9 ? 11.873 0.731 3.814 1.00 11.05 8 LYS A N 2
ATOM 1454 C CA . LYS A 1 9 ? 10.524 0.419 4.207 1.00 44.23 8 LYS A CA 2
ATOM 1455 C C . LYS A 1 9 ? 9.556 0.935 3.137 1.00 60.04 8 LYS A C 2
ATOM 1456 O O . LYS A 1 9 ? 8.939 0.163 2.417 1.00 41.35 8 LYS A O 2
ATOM 1475 N N . GLY A 1 10 ? 9.481 2.244 3.026 1.00 12.22 9 GLY A N 2
ATOM 1476 C CA . GLY A 1 10 ? 8.567 2.901 2.098 1.00 4.03 9 GLY A CA 2
ATOM 1477 C C . GLY A 1 10 ? 7.926 4.069 2.805 1.00 43.02 9 GLY A C 2
ATOM 1478 O O . GLY A 1 10 ? 7.651 3.960 4.013 1.00 13.30 9 GLY A O 2
ATOM 1482 N N . PRO A 1 11 ? 7.720 5.215 2.118 1.00 41.20 10 PRO A N 2
ATOM 1483 C CA . PRO A 1 11 ? 7.083 6.401 2.721 1.00 13.12 10 PRO A CA 2
ATOM 1484 C C . PRO A 1 11 ? 5.759 6.036 3.381 1.00 21.12 10 PRO A C 2
ATOM 1485 O O . PRO A 1 11 ? 4.963 5.267 2.803 1.00 63.23 10 PRO A O 2
ATOM 1496 N N . LYS A 1 12 ? 5.500 6.635 4.539 1.00 51.24 11 LYS A N 2
ATOM 1497 C CA . LYS A 1 12 ? 4.373 6.278 5.382 1.00 3.00 11 LYS A CA 2
ATOM 1498 C C . LYS A 1 12 ? 3.041 6.514 4.719 1.00 14.30 11 LYS A C 2
ATOM 1499 O O . LYS A 1 12 ? 2.861 7.443 3.892 1.00 73.45 11 LYS A O 2
ATOM 1518 N N . ILE A 1 13 ? 2.123 5.654 5.056 1.00 74.14 12 ILE A N 2
ATOM 1519 C CA . ILE A 1 13 ? 0.809 5.629 4.490 1.00 64.13 12 ILE A CA 2
ATOM 1520 C C . ILE A 1 13 ? -0.152 5.270 5.597 1.00 62.11 12 ILE A C 2
ATOM 1521 O O . ILE A 1 13 ? 0.185 4.458 6.464 1.00 13.22 12 ILE A O 2
ATOM 1537 N N . ARG A 1 14 ? -1.290 5.884 5.613 1.00 73.10 13 ARG A N 2
ATOM 1538 C CA . ARG A 1 14 ? -2.339 5.480 6.487 1.00 53.31 13 ARG A CA 2
ATOM 1539 C C . ARG A 1 14 ? -3.449 4.927 5.627 1.00 65.12 13 ARG A C 2
ATOM 1540 O O . ARG A 1 14 ? -3.453 5.130 4.414 1.00 11.40 13 ARG A O 2
ATOM 1561 N N . TYR A 1 15 ? -4.379 4.243 6.221 1.00 23.54 14 TYR A N 2
ATOM 1562 C CA . TYR A 1 15 ? -5.439 3.590 5.461 1.00 32.12 14 TYR A CA 2
ATOM 1563 C C . TYR A 1 15 ? -6.349 4.619 4.776 1.00 12.25 14 TYR A C 2
ATOM 1564 O O . TYR A 1 15 ? -6.950 4.350 3.730 1.00 72.35 14 TYR A O 2
ATOM 1582 N N . SER A 1 16 ? -6.415 5.796 5.359 1.00 21.41 15 SER A N 2
ATOM 1583 C CA . SER A 1 16 ? -7.194 6.891 4.827 1.00 44.21 15 SER A CA 2
ATOM 1584 C C . SER A 1 16 ? -6.521 7.513 3.577 1.00 0.23 15 SER A C 2
ATOM 1585 O O . SER A 1 16 ? -7.166 8.248 2.807 1.00 42.31 15 SER A O 2
ATOM 1593 N N . ASP A 1 17 ? -5.243 7.189 3.370 1.00 72.11 16 ASP A N 2
ATOM 1594 C CA . ASP A 1 17 ? -4.460 7.728 2.246 1.00 61.42 16 ASP A CA 2
ATOM 1595 C C . ASP A 1 17 ? -4.734 6.918 1.013 1.00 41.10 16 ASP A C 2
ATOM 1596 O O . ASP A 1 17 ? -4.732 7.438 -0.108 1.00 2.23 16 ASP A O 2
ATOM 1605 N N . VAL A 1 18 ? -5.008 5.658 1.224 1.00 1.05 17 VAL A N 2
ATOM 1606 C CA . VAL A 1 18 ? -5.057 4.691 0.133 1.00 64.20 17 VAL A CA 2
ATOM 1607 C C . VAL A 1 18 ? -6.384 4.732 -0.620 1.00 42.12 17 VAL A C 2
ATOM 1608 O O . VAL A 1 18 ? -7.461 4.692 -0.010 1.00 2.14 17 VAL A O 2
ATOM 1621 N N . LYS A 1 19 ? -6.301 4.812 -1.935 1.00 10.11 18 LYS A N 2
ATOM 1622 C CA . LYS A 1 19 ? -7.479 4.763 -2.790 1.00 42.44 18 LYS A CA 2
ATOM 1623 C C . LYS A 1 19 ? -7.463 3.403 -3.512 1.00 72.11 18 LYS A C 2
ATOM 1624 O O . LYS A 1 19 ? -8.487 2.873 -3.903 1.00 63.12 18 LYS A O 2
ATOM 1643 N N . LYS A 1 20 ? -6.270 2.855 -3.661 1.00 75.24 19 LYS A N 2
ATOM 1644 C CA . LYS A 1 20 ? -6.042 1.563 -4.311 1.00 3.00 19 LYS A CA 2
ATOM 1645 C C . LYS A 1 20 ? -4.802 0.942 -3.772 1.00 63.54 19 LYS A C 2
ATOM 1646 O O . LYS A 1 20 ? -3.801 1.634 -3.546 1.00 63.00 19 LYS A O 2
ATOM 1665 N N . LEU A 1 21 ? -4.853 -0.329 -3.579 1.00 62.41 20 LEU A N 2
ATOM 1666 C CA . LEU A 1 21 ? -3.734 -1.074 -3.106 1.00 30.54 20 LEU A CA 2
ATOM 1667 C C . LEU A 1 21 ? -3.634 -2.309 -3.970 1.00 30.42 20 LEU A C 2
ATOM 1668 O O . LEU A 1 21 ? -4.598 -3.079 -4.067 1.00 54.13 20 LEU A O 2
ATOM 1684 N N . GLU A 1 22 ? -2.511 -2.490 -4.607 1.00 32.24 21 GLU A N 2
ATOM 1685 C CA . GLU A 1 22 ? -2.312 -3.635 -5.442 1.00 55.34 21 GLU A CA 2
ATOM 1686 C C . GLU A 1 22 ? -0.907 -4.151 -5.275 1.00 72.54 21 GLU A C 2
ATOM 1687 O O . GLU A 1 22 ? 0.034 -3.377 -5.135 1.00 73.35 21 GLU A O 2
ATOM 1699 N N . MET A 1 23 ? -0.760 -5.442 -5.238 1.00 41.01 22 MET A N 2
ATOM 1700 C CA . MET A 1 23 ? 0.528 -6.017 -5.063 1.00 32.44 22 MET A CA 2
ATOM 1701 C C . MET A 1 23 ? 1.021 -6.608 -6.357 1.00 24.10 22 MET A C 2
ATOM 1702 O O . MET A 1 23 ? 0.458 -7.577 -6.876 1.00 40.31 22 MET A O 2
ATOM 1716 N N . LYS A 1 24 ? 2.043 -6.003 -6.881 1.00 32.35 23 LYS A N 2
ATOM 1717 C CA . LYS A 1 24 ? 2.690 -6.422 -8.084 1.00 0.12 23 LYS A CA 2
ATOM 1718 C C . LYS A 1 24 ? 4.089 -5.849 -8.061 1.00 63.12 23 LYS A C 2
ATOM 1719 O O . LYS A 1 24 ? 4.319 -4.833 -7.410 1.00 31.50 23 LYS A O 2
ATOM 1738 N N . PRO A 1 25 ? 5.049 -6.478 -8.704 1.00 54.34 24 PRO A N 2
ATOM 1739 C CA . PRO A 1 25 ? 6.380 -5.930 -8.778 1.00 13.03 24 PRO A CA 2
ATOM 1740 C C . PRO A 1 25 ? 6.372 -4.693 -9.674 1.00 51.42 24 PRO A C 2
ATOM 1741 O O . PRO A 1 25 ? 6.022 -4.767 -10.864 1.00 42.40 24 PRO A O 2
ATOM 1752 N N . LYS A 1 26 ? 6.716 -3.553 -9.089 1.00 4.20 25 LYS A N 2
ATOM 1753 C CA . LYS A 1 26 ? 6.693 -2.271 -9.792 1.00 14.41 25 LYS A CA 2
ATOM 1754 C C . LYS A 1 26 ? 7.733 -2.322 -10.923 1.00 35.50 25 LYS A C 2
ATOM 1755 O O . LYS A 1 26 ? 7.585 -1.696 -11.974 1.00 34.11 25 LYS A O 2
ATOM 1774 N N . TYR A 1 27 ? 8.750 -3.106 -10.698 1.00 33.42 26 TYR A N 2
ATOM 1775 C CA . TYR A 1 27 ? 9.799 -3.308 -11.640 1.00 71.03 26 TYR A CA 2
ATOM 1776 C C . TYR A 1 27 ? 9.941 -4.784 -11.871 1.00 45.33 26 TYR A C 2
ATOM 1777 O O . TYR A 1 27 ? 9.767 -5.569 -10.938 1.00 62.21 26 TYR A O 2
ATOM 1795 N N . PRO A 1 28 ? 10.243 -5.211 -13.107 1.00 72.04 27 PRO A N 2
ATOM 1796 C CA . PRO A 1 28 ? 10.455 -6.634 -13.426 1.00 2.05 27 PRO A CA 2
ATOM 1797 C C . PRO A 1 28 ? 11.670 -7.202 -12.688 1.00 34.32 27 PRO A C 2
ATOM 1798 O O . PRO A 1 28 ? 11.887 -8.398 -12.659 1.00 52.21 27 PRO A O 2
ATOM 1809 N N . HIS A 1 29 ? 12.438 -6.318 -12.092 1.00 33.24 28 HIS A N 2
ATOM 1810 C CA . HIS A 1 29 ? 13.621 -6.683 -11.343 1.00 11.03 28 HIS A CA 2
ATOM 1811 C C . HIS A 1 29 ? 13.352 -6.627 -9.824 1.00 2.22 28 HIS A C 2
ATOM 1812 O O . HIS A 1 29 ? 14.268 -6.414 -9.033 1.00 10.02 28 HIS A O 2
ATOM 1827 N N . CYS A 1 30 ? 12.112 -6.889 -9.421 1.00 2.20 29 CYS A N 2
ATOM 1828 C CA . CYS A 1 30 ? 11.764 -6.880 -8.007 1.00 3.21 29 CYS A CA 2
ATOM 1829 C C . CYS A 1 30 ? 11.531 -8.298 -7.545 1.00 5.34 29 CYS A C 2
ATOM 1830 O O . CYS A 1 30 ? 11.150 -9.174 -8.346 1.00 31.12 29 CYS A O 2
ATOM 1837 N N . GLU A 1 31 ? 11.789 -8.546 -6.278 1.00 11.43 30 GLU A N 2
ATOM 1838 C CA . GLU A 1 31 ? 11.598 -9.841 -5.715 1.00 13.12 30 GLU A CA 2
ATOM 1839 C C . GLU A 1 31 ? 10.178 -9.920 -5.220 1.00 4.43 30 GLU A C 2
ATOM 1840 O O . GLU A 1 31 ? 9.755 -9.056 -4.455 1.00 73.20 30 GLU A O 2
ATOM 1852 N N . GLU A 1 32 ? 9.475 -10.970 -5.599 1.00 4.45 31 GLU A N 2
ATOM 1853 C CA . GLU A 1 32 ? 8.067 -11.163 -5.256 1.00 1.52 31 GLU A CA 2
ATOM 1854 C C . GLU A 1 32 ? 7.209 -9.931 -5.652 1.00 11.21 31 GLU A C 2
ATOM 1855 O O . GLU A 1 32 ? 7.627 -9.101 -6.479 1.00 31.04 31 GLU A O 2
ATOM 1867 N N . LYS A 1 33 ? 6.017 -9.837 -5.116 1.00 60.20 32 LYS A N 2
ATOM 1868 C CA . LYS A 1 33 ? 5.147 -8.721 -5.440 1.00 4.10 32 LYS A CA 2
ATOM 1869 C C . LYS A 1 33 ? 5.457 -7.549 -4.523 1.00 62.23 32 LYS A C 2
ATOM 1870 O O . LYS A 1 33 ? 5.743 -7.741 -3.345 1.00 42.40 32 LYS A O 2
ATOM 1889 N N . MET A 1 34 ? 5.402 -6.356 -5.062 1.00 1.41 33 MET A N 2
ATOM 1890 C CA . MET A 1 34 ? 5.637 -5.128 -4.289 1.00 14.32 33 MET A CA 2
ATOM 1891 C C . MET A 1 34 ? 4.292 -4.522 -3.932 1.00 12.43 33 MET A C 2
ATOM 1892 O O . MET A 1 34 ? 3.292 -4.798 -4.593 1.00 63.10 33 MET A O 2
ATOM 1906 N N . VAL A 1 35 ? 4.259 -3.709 -2.910 1.00 40.55 34 VAL A N 2
ATOM 1907 C CA . VAL A 1 35 ? 3.025 -3.068 -2.511 1.00 51.32 34 VAL A CA 2
ATOM 1908 C C . VAL A 1 35 ? 2.885 -1.730 -3.209 1.00 12.24 34 VAL A C 2
ATOM 1909 O O . VAL A 1 35 ? 3.664 -0.803 -2.952 1.00 3.03 34 VAL A O 2
ATOM 1922 N N . ILE A 1 36 ? 1.925 -1.645 -4.098 1.00 73.34 35 ILE A N 2
ATOM 1923 C CA . ILE A 1 36 ? 1.664 -0.435 -4.824 1.00 64.22 35 ILE A CA 2
ATOM 1924 C C . ILE A 1 36 ? 0.477 0.242 -4.198 1.00 13.34 35 ILE A C 2
ATOM 1925 O O . ILE A 1 36 ? -0.648 -0.272 -4.252 1.00 12.34 35 ILE A O 2
ATOM 1941 N N . ILE A 1 37 ? 0.706 1.356 -3.592 1.00 53.31 36 ILE A N 2
ATOM 1942 C CA . ILE A 1 37 ? -0.361 2.081 -2.986 1.00 12.01 36 ILE A CA 2
ATOM 1943 C C . ILE A 1 37 ? -0.622 3.393 -3.653 1.00 14.41 36 ILE A C 2
ATOM 1944 O O . ILE A 1 37 ? 0.212 4.283 -3.664 1.00 4.04 36 ILE A O 2
ATOM 1960 N N . THR A 1 38 ? -1.791 3.499 -4.174 1.00 21.33 37 THR A N 2
ATOM 1961 C CA . THR A 1 38 ? -2.234 4.661 -4.869 1.00 32.15 37 THR A CA 2
ATOM 1962 C C . THR A 1 38 ? -3.009 5.506 -3.883 1.00 61.54 37 THR A C 2
ATOM 1963 O O . THR A 1 38 ? -3.894 4.981 -3.187 1.00 35.33 37 THR A O 2
ATOM 1974 N N . THR A 1 39 ? -2.694 6.773 -3.783 1.00 51.30 38 THR A N 2
ATOM 1975 C CA . THR A 1 39 ? -3.369 7.568 -2.812 1.00 31.21 38 THR A CA 2
ATOM 1976 C C . THR A 1 39 ? -4.525 8.366 -3.436 1.00 64.43 38 THR A C 2
ATOM 1977 O O . THR A 1 39 ? -4.563 8.580 -4.657 1.00 34.11 38 THR A O 2
ATOM 1988 N N . LYS A 1 40 ? -5.479 8.746 -2.598 1.00 53.14 39 LYS A N 2
ATOM 1989 C CA . LYS A 1 40 ? -6.634 9.540 -3.022 1.00 63.30 39 LYS A CA 2
ATOM 1990 C C . LYS A 1 40 ? -6.268 11.013 -3.145 1.00 65.21 39 LYS A C 2
ATOM 1991 O O . LYS A 1 40 ? -6.514 11.654 -4.170 1.00 64.43 39 LYS A O 2
ATOM 2010 N N . SER A 1 41 ? -5.634 11.481 -2.091 1.00 50.31 40 SER A N 2
ATOM 2011 C CA . SER A 1 41 ? -5.186 12.842 -1.812 1.00 54.44 40 SER A CA 2
ATOM 2012 C C . SER A 1 41 ? -4.768 12.796 -0.354 1.00 23.52 40 SER A C 2
ATOM 2013 O O . SER A 1 41 ? -4.676 11.684 0.195 1.00 23.11 40 SER A O 2
ATOM 2021 N N . VAL A 1 42 ? -4.488 13.948 0.267 1.00 31.45 41 VAL A N 2
ATOM 2022 C CA . VAL A 1 42 ? -4.123 14.046 1.714 1.00 5.15 41 VAL A CA 2
ATOM 2023 C C . VAL A 1 42 ? -2.696 13.511 1.994 1.00 23.30 41 VAL A C 2
ATOM 2024 O O . VAL A 1 42 ? -1.967 14.033 2.847 1.00 35.13 41 VAL A O 2
ATOM 2037 N N . SER A 1 43 ? -2.321 12.493 1.276 1.00 10.53 42 SER A N 2
ATOM 2038 C CA . SER A 1 43 ? -1.034 11.904 1.387 1.00 45.11 42 SER A CA 2
ATOM 2039 C C . SER A 1 43 ? -0.037 12.785 0.645 1.00 72.31 42 SER A C 2
ATOM 2040 O O . SER A 1 43 ? -0.402 13.464 -0.325 1.00 71.43 42 SER A O 2
ATOM 2048 N N . ARG A 1 44 ? 1.203 12.759 1.083 1.00 70.13 43 ARG A N 2
ATOM 2049 C CA . ARG A 1 44 ? 2.299 13.550 0.494 1.00 22.21 43 ARG A CA 2
ATOM 2050 C C . ARG A 1 44 ? 2.536 13.279 -1.007 1.00 35.24 43 ARG A C 2
ATOM 2051 O O . ARG A 1 44 ? 3.215 14.041 -1.676 1.00 3.44 43 ARG A O 2
ATOM 2072 N N . TYR A 1 45 ? 1.969 12.211 -1.524 1.00 32.33 44 TYR A N 2
ATOM 2073 C CA . TYR A 1 45 ? 2.078 11.918 -2.943 1.00 4.10 44 TYR A CA 2
ATOM 2074 C C . TYR A 1 45 ? 0.999 12.597 -3.768 1.00 73.33 44 TYR A C 2
ATOM 2075 O O . TYR A 1 45 ? 1.101 12.644 -4.984 1.00 54.53 44 TYR A O 2
ATOM 2093 N N . ARG A 1 46 ? -0.033 13.114 -3.095 1.00 72.34 45 ARG A N 2
ATOM 2094 C CA . ARG A 1 46 ? -1.109 13.879 -3.718 1.00 42.13 45 ARG A CA 2
ATOM 2095 C C . ARG A 1 46 ? -1.800 13.074 -4.862 1.00 72.35 45 ARG A C 2
ATOM 2096 O O . ARG A 1 46 ? -2.194 13.613 -5.897 1.00 44.44 45 ARG A O 2
ATOM 2117 N N . GLY A 1 47 ? -1.996 11.793 -4.614 1.00 51.20 46 GLY A N 2
ATOM 2118 C CA . GLY A 1 47 ? -2.649 10.922 -5.576 1.00 54.31 46 GLY A CA 2
ATOM 2119 C C . GLY A 1 47 ? -1.666 10.080 -6.362 1.00 21.44 46 GLY A C 2
ATOM 2120 O O . GLY A 1 47 ? -2.057 9.276 -7.202 1.00 44.33 46 GLY A O 2
ATOM 2124 N N . GLN A 1 48 ? -0.405 10.261 -6.079 1.00 61.11 47 GLN A N 2
ATOM 2125 C CA . GLN A 1 48 ? 0.655 9.444 -6.647 1.00 14.10 47 GLN A CA 2
ATOM 2126 C C . GLN A 1 48 ? 0.867 8.178 -5.824 1.00 75.15 47 GLN A C 2
ATOM 2127 O O . GLN A 1 48 ? 0.441 8.105 -4.641 1.00 22.45 47 GLN A O 2
ATOM 2141 N N . GLU A 1 49 ? 1.468 7.178 -6.428 1.00 65.54 48 GLU A N 2
ATOM 2142 C CA . GLU A 1 49 ? 1.579 5.884 -5.806 1.00 3.02 48 GLU A CA 2
ATOM 2143 C C . GLU A 1 49 ? 2.860 5.755 -4.987 1.00 53.22 48 GLU A C 2
ATOM 2144 O O . GLU A 1 49 ? 3.880 6.369 -5.281 1.00 73.14 48 GLU A O 2
ATOM 2156 N N . HIS A 1 50 ? 2.764 4.955 -3.954 1.00 54.51 49 HIS A N 2
ATOM 2157 C CA . HIS A 1 50 ? 3.865 4.611 -3.067 1.00 3.14 49 HIS A CA 2
ATOM 2158 C C . HIS A 1 50 ? 4.282 3.196 -3.379 1.00 41.44 49 HIS A C 2
ATOM 2159 O O . HIS A 1 50 ? 3.479 2.424 -3.929 1.00 22.15 49 HIS A O 2
ATOM 2174 N N . CYS A 1 51 ? 5.488 2.845 -3.045 1.00 23.22 50 CYS A N 2
ATOM 2175 C CA . CYS A 1 51 ? 5.907 1.488 -3.139 1.00 62.44 50 CYS A CA 2
ATOM 2176 C C . CYS A 1 51 ? 6.534 1.118 -1.825 1.00 5.33 50 CYS A C 2
ATOM 2177 O O . CYS A 1 51 ? 7.445 1.802 -1.338 1.00 25.40 50 CYS A O 2
ATOM 2184 N N . LEU A 1 52 ? 6.030 0.071 -1.231 1.00 44.20 51 LEU A N 2
ATOM 2185 C CA . LEU A 1 52 ? 6.431 -0.291 0.100 1.00 35.23 51 LEU A CA 2
ATOM 2186 C C . LEU A 1 52 ? 7.017 -1.691 0.060 1.00 31.12 51 LEU A C 2
ATOM 2187 O O . LEU A 1 52 ? 6.521 -2.559 -0.677 1.00 53.12 51 LEU A O 2
ATOM 2203 N N . HIS A 1 53 ? 8.075 -1.888 0.821 1.00 22.33 52 HIS A N 2
ATOM 2204 C CA . HIS A 1 53 ? 8.758 -3.156 0.947 1.00 41.42 52 HIS A CA 2
ATOM 2205 C C . HIS A 1 53 ? 7.894 -4.155 1.755 1.00 30.45 52 HIS A C 2
ATOM 2206 O O . HIS A 1 53 ? 7.784 -4.057 2.977 1.00 10.32 52 HIS A O 2
ATOM 2221 N N . PRO A 1 54 ? 7.290 -5.144 1.063 1.00 11.24 53 PRO A N 2
ATOM 2222 C CA . PRO A 1 54 ? 6.305 -6.068 1.656 1.00 12.42 53 PRO A CA 2
ATOM 2223 C C . PRO A 1 54 ? 6.898 -7.141 2.529 1.00 73.13 53 PRO A C 2
ATOM 2224 O O . PRO A 1 54 ? 6.173 -7.904 3.124 1.00 52.21 53 PRO A O 2
ATOM 2235 N N . LYS A 1 55 ? 8.207 -7.204 2.609 1.00 23.51 54 LYS A N 2
ATOM 2236 C CA . LYS A 1 55 ? 8.848 -8.223 3.413 1.00 14.32 54 LYS A CA 2
ATOM 2237 C C . LYS A 1 55 ? 8.692 -7.990 4.908 1.00 64.14 54 LYS A C 2
ATOM 2238 O O . LYS A 1 55 ? 8.971 -8.875 5.718 1.00 1.21 54 LYS A O 2
ATOM 2257 N N . LEU A 1 56 ? 8.252 -6.799 5.265 1.00 12.22 55 LEU A N 2
ATOM 2258 C CA . LEU A 1 56 ? 8.085 -6.415 6.652 1.00 2.42 55 LEU A CA 2
ATOM 2259 C C . LEU A 1 56 ? 6.740 -6.921 7.150 1.00 34.42 55 LEU A C 2
ATOM 2260 O O . LEU A 1 56 ? 5.741 -6.858 6.429 1.00 61.42 55 LEU A O 2
ATOM 2276 N N . GLN A 1 57 ? 6.716 -7.411 8.378 1.00 42.22 56 GLN A N 2
ATOM 2277 C CA . GLN A 1 57 ? 5.516 -7.999 8.967 1.00 43.14 56 GLN A CA 2
ATOM 2278 C C . GLN A 1 57 ? 4.403 -6.951 9.125 1.00 30.51 56 GLN A C 2
ATOM 2279 O O . GLN A 1 57 ? 3.203 -7.270 9.046 1.00 5.24 56 GLN A O 2
ATOM 2293 N N . SER A 1 58 ? 4.814 -5.711 9.315 1.00 11.00 57 SER A N 2
ATOM 2294 C CA . SER A 1 58 ? 3.903 -4.598 9.464 1.00 5.45 57 SER A CA 2
ATOM 2295 C C . SER A 1 58 ? 3.093 -4.406 8.184 1.00 30.21 57 SER A C 2
ATOM 2296 O O . SER A 1 58 ? 1.892 -4.102 8.234 1.00 11.31 57 SER A O 2
ATOM 2304 N N . THR A 1 59 ? 3.737 -4.631 7.050 1.00 54.30 58 THR A N 2
ATOM 2305 C CA . THR A 1 59 ? 3.117 -4.434 5.778 1.00 21.42 58 THR A CA 2
ATOM 2306 C C . THR A 1 59 ? 1.952 -5.420 5.598 1.00 53.14 58 THR A C 2
ATOM 2307 O O . THR A 1 59 ? 0.906 -5.047 5.100 1.00 61.10 58 THR A O 2
ATOM 2318 N N . LYS A 1 60 ? 2.137 -6.669 6.055 1.00 43.42 59 LYS A N 2
ATOM 2319 C CA . LYS A 1 60 ? 1.075 -7.675 5.978 1.00 20.13 59 LYS A CA 2
ATOM 2320 C C . LYS A 1 60 ? -0.158 -7.230 6.710 1.00 1.43 59 LYS A C 2
ATOM 2321 O O . LYS A 1 60 ? -1.265 -7.337 6.182 1.00 33.03 59 LYS A O 2
ATOM 2340 N N . ARG A 1 61 ? 0.012 -6.705 7.919 1.00 30.01 60 ARG A N 2
ATOM 2341 C CA . ARG A 1 61 ? -1.123 -6.197 8.624 1.00 14.20 60 ARG A CA 2
ATOM 2342 C C . ARG A 1 61 ? -1.747 -5.065 7.901 1.00 21.34 60 ARG A C 2
ATOM 2343 O O . ARG A 1 61 ? -2.927 -5.036 7.777 1.00 23.41 60 ARG A O 2
ATOM 2364 N N . PHE A 1 62 ? -0.940 -4.164 7.380 1.00 1.04 61 PHE A N 2
ATOM 2365 C CA . PHE A 1 62 ? -1.454 -3.004 6.676 1.00 32.42 61 PHE A CA 2
ATOM 2366 C C . PHE A 1 62 ? -2.308 -3.445 5.481 1.00 32.33 61 PHE A C 2
ATOM 2367 O O . PHE A 1 62 ? -3.374 -2.888 5.242 1.00 3.44 61 PHE A O 2
ATOM 2384 N N . ILE A 1 63 ? -1.835 -4.455 4.748 1.00 11.41 62 ILE A N 2
ATOM 2385 C CA . ILE A 1 63 ? -2.552 -4.951 3.585 1.00 44.24 62 ILE A CA 2
ATOM 2386 C C . ILE A 1 63 ? -3.849 -5.546 4.000 1.00 1.14 62 ILE A C 2
ATOM 2387 O O . ILE A 1 63 ? -4.899 -5.154 3.500 1.00 20.31 62 ILE A O 2
ATOM 2403 N N . LYS A 1 64 ? -3.789 -6.480 4.929 1.00 64.42 63 LYS A N 2
ATOM 2404 C CA . LYS A 1 64 ? -5.011 -7.130 5.407 1.00 70.41 63 LYS A CA 2
ATOM 2405 C C . LYS A 1 64 ? -5.949 -6.177 6.139 1.00 73.32 63 LYS A C 2
ATOM 2406 O O . LYS A 1 64 ? -7.175 -6.346 6.113 1.00 52.25 63 LYS A O 2
ATOM 2425 N N . TRP A 1 65 ? -5.381 -5.184 6.762 1.00 71.10 64 TRP A N 2
ATOM 2426 C CA . TRP A 1 65 ? -6.141 -4.199 7.495 1.00 41.21 64 TRP A CA 2
ATOM 2427 C C . TRP A 1 65 ? -6.860 -3.299 6.483 1.00 22.24 64 TRP A C 2
ATOM 2428 O O . TRP A 1 65 ? -8.061 -3.054 6.609 1.00 15.50 64 TRP A O 2
ATOM 2449 N N . TYR A 1 66 ? -6.117 -2.828 5.439 1.00 33.41 65 TYR A N 2
ATOM 2450 C CA . TYR A 1 66 ? -6.736 -2.006 4.397 1.00 1.44 65 TYR A CA 2
ATOM 2451 C C . TYR A 1 66 ? -7.763 -2.818 3.657 1.00 10.11 65 TYR A C 2
ATOM 2452 O O . TYR A 1 66 ? -8.785 -2.315 3.254 1.00 70.11 65 TYR A O 2
ATOM 2470 N N . ASN A 1 67 ? -7.459 -4.079 3.495 1.00 62.35 66 ASN A N 2
ATOM 2471 C CA . ASN A 1 67 ? -8.293 -5.048 2.790 1.00 72.51 66 ASN A CA 2
ATOM 2472 C C . ASN A 1 67 ? -9.690 -5.056 3.407 1.00 72.11 66 ASN A C 2
ATOM 2473 O O . ASN A 1 67 ? -10.695 -5.017 2.692 1.00 33.45 66 ASN A O 2
ATOM 2484 N N . ALA A 1 68 ? -9.732 -5.075 4.735 1.00 33.11 67 ALA A N 2
ATOM 2485 C CA . ALA A 1 68 ? -10.978 -5.055 5.477 1.00 30.20 67 ALA A CA 2
ATOM 2486 C C . ALA A 1 68 ? -11.587 -3.655 5.455 1.00 21.54 67 ALA A C 2
ATOM 2487 O O . ALA A 1 68 ? -12.750 -3.484 5.130 1.00 72.01 67 ALA A O 2
ATOM 2494 N N . TRP A 1 69 ? -10.762 -2.664 5.760 1.00 54.40 68 TRP A N 2
ATOM 2495 C CA . TRP A 1 69 ? -11.144 -1.236 5.788 1.00 73.14 68 TRP A CA 2
ATOM 2496 C C . TRP A 1 69 ? -11.761 -0.785 4.460 1.00 55.12 68 TRP A C 2
ATOM 2497 O O . TRP A 1 69 ? -12.726 -0.024 4.445 1.00 74.30 68 TRP A O 2
ATOM 2518 N N . ASN A 1 70 ? -11.224 -1.283 3.373 1.00 23.24 69 ASN A N 2
ATOM 2519 C CA . ASN A 1 70 ? -11.728 -0.986 2.039 1.00 35.40 69 ASN A CA 2
ATOM 2520 C C . ASN A 1 70 ? -13.155 -1.509 1.888 1.00 61.41 69 ASN A C 2
ATOM 2521 O O . ASN A 1 70 ? -14.007 -0.846 1.306 1.00 31.50 69 ASN A O 2
ATOM 2532 N N . GLU A 1 71 ? -13.419 -2.683 2.453 1.00 32.22 70 GLU A N 2
ATOM 2533 C CA . GLU A 1 71 ? -14.758 -3.280 2.406 1.00 33.30 70 GLU A CA 2
ATOM 2534 C C . GLU A 1 71 ? -15.775 -2.426 3.158 1.00 44.34 70 GLU A C 2
ATOM 2535 O O . GLU A 1 71 ? -16.885 -2.224 2.674 1.00 13.44 70 GLU A O 2
ATOM 2547 N N . LYS A 1 72 ? -15.383 -1.891 4.324 1.00 45.44 71 LYS A N 2
ATOM 2548 C CA . LYS A 1 72 ? -16.278 -1.016 5.111 1.00 25.24 71 LYS A CA 2
ATOM 2549 C C . LYS A 1 72 ? -16.643 0.229 4.331 1.00 51.05 71 LYS A C 2
ATOM 2550 O O . LYS A 1 72 ? -17.728 0.771 4.474 1.00 0.34 71 LYS A O 2
ATOM 2569 N N . ARG A 1 73 ? -15.734 0.659 3.504 1.00 2.24 72 ARG A N 2
ATOM 2570 C CA . ARG A 1 73 ? -15.924 1.856 2.715 1.00 73.04 72 ARG A CA 2
ATOM 2571 C C . ARG A 1 73 ? -16.717 1.557 1.444 1.00 24.11 72 ARG A C 2
ATOM 2572 O O . ARG A 1 73 ? -17.329 2.452 0.868 1.00 70.34 72 ARG A O 2
ATOM 2593 N N . ARG A 1 74 ? -16.699 0.296 1.011 1.00 14.32 73 ARG A N 2
ATOM 2594 C CA . ARG A 1 74 ? -17.492 -0.112 -0.139 1.00 65.24 73 ARG A CA 2
ATOM 2595 C C . ARG A 1 74 ? -18.936 -0.261 0.257 1.00 74.44 73 ARG A C 2
ATOM 2596 O O . ARG A 1 74 ? -19.845 0.025 -0.524 1.00 43.53 73 ARG A O 2
ATOM 2617 N N . VAL A 1 75 ? -19.150 -0.717 1.456 1.00 30.11 74 VAL A N 2
ATOM 2618 C CA . VAL A 1 75 ? -20.474 -0.753 2.018 1.00 41.02 74 VAL A CA 2
ATOM 2619 C C . VAL A 1 75 ? -20.673 0.518 2.835 1.00 1.13 74 VAL A C 2
ATOM 2620 O O . VAL A 1 75 ? -19.900 1.473 2.695 1.00 33.32 74 VAL A O 2
ATOM 2633 N N . TYR A 1 76 ? -21.697 0.579 3.631 1.00 31.21 75 TYR A N 2
ATOM 2634 C CA . TYR A 1 76 ? -21.887 1.735 4.466 1.00 11.12 75 TYR A CA 2
ATOM 2635 C C . TYR A 1 76 ? -21.456 1.440 5.884 1.00 35.25 75 TYR A C 2
ATOM 2636 O O . TYR A 1 76 ? -21.521 0.288 6.333 1.00 75.32 75 TYR A O 2
ATOM 2654 N N . GLU A 1 77 ? -20.990 2.445 6.572 1.00 63.42 76 GLU A N 2
ATOM 2655 C CA . GLU A 1 77 ? -20.519 2.277 7.922 1.00 34.12 76 GLU A CA 2
ATOM 2656 C C . GLU A 1 77 ? -21.524 2.791 8.919 1.00 31.32 76 GLU A C 2
ATOM 2657 O O . GLU A 1 77 ? -22.513 3.453 8.555 1.00 42.12 76 GLU A O 2
ATOM 2669 N N . GLU A 1 78 ? -21.281 2.483 10.158 1.00 55.22 77 GLU A N 2
ATOM 2670 C CA . GLU A 1 78 ? -22.109 2.896 11.245 1.00 73.04 77 GLU A CA 2
ATOM 2671 C C . GLU A 1 78 ? -21.242 3.650 12.222 1.00 23.02 77 GLU A C 2
ATOM 2672 O O . GLU A 1 78 ? -20.603 3.009 13.076 1.00 36.57 77 GLU A O 2
ATOM 2685 N N . SER A 1 2 ? 17.865 -8.412 -6.229 1.00 12.44 1 SER A N 3
ATOM 2686 C CA . SER A 1 2 ? 16.661 -8.670 -5.465 1.00 74.35 1 SER A CA 3
ATOM 2687 C C . SER A 1 2 ? 16.228 -7.422 -4.707 1.00 4.25 1 SER A C 3
ATOM 2688 O O . SER A 1 2 ? 15.021 -7.144 -4.555 1.00 33.54 1 SER A O 3
ATOM 2696 N N . LYS A 1 3 ? 17.193 -6.657 -4.247 1.00 41.02 2 LYS A N 3
ATOM 2697 C CA . LYS A 1 3 ? 16.903 -5.490 -3.476 1.00 21.45 2 LYS A CA 3
ATOM 2698 C C . LYS A 1 3 ? 16.606 -4.309 -4.375 1.00 14.22 2 LYS A C 3
ATOM 2699 O O . LYS A 1 3 ? 17.499 -3.551 -4.753 1.00 52.10 2 LYS A O 3
ATOM 2718 N N . CYS A 1 4 ? 15.369 -4.214 -4.782 1.00 62.14 3 CYS A N 3
ATOM 2719 C CA . CYS A 1 4 ? 14.921 -3.111 -5.591 1.00 32.12 3 CYS A CA 3
ATOM 2720 C C . CYS A 1 4 ? 14.726 -1.906 -4.698 1.00 34.34 3 CYS A C 3
ATOM 2721 O O . CYS A 1 4 ? 15.300 -0.839 -4.936 1.00 60.53 3 CYS A O 3
ATOM 2728 N N . LYS A 1 5 ? 13.917 -2.105 -3.642 1.00 2.11 4 LYS A N 3
ATOM 2729 C CA . LYS A 1 5 ? 13.599 -1.070 -2.658 1.00 2.24 4 LYS A CA 3
ATOM 2730 C C . LYS A 1 5 ? 12.947 0.152 -3.333 1.00 3.10 4 LYS A C 3
ATOM 2731 O O . LYS A 1 5 ? 12.524 0.096 -4.501 1.00 0.15 4 LYS A O 3
ATOM 2750 N N . CYS A 1 6 ? 12.831 1.207 -2.599 1.00 42.13 5 CYS A N 3
ATOM 2751 C CA . CYS A 1 6 ? 12.354 2.449 -3.128 1.00 24.54 5 CYS A CA 3
ATOM 2752 C C . CYS A 1 6 ? 13.483 3.459 -3.072 1.00 44.23 5 CYS A C 3
ATOM 2753 O O . CYS A 1 6 ? 14.556 3.153 -2.523 1.00 20.42 5 CYS A O 3
ATOM 2760 N N . SER A 1 7 ? 13.271 4.628 -3.637 1.00 52.32 6 SER A N 3
ATOM 2761 C CA . SER A 1 7 ? 14.298 5.642 -3.711 1.00 34.13 6 SER A CA 3
ATOM 2762 C C . SER A 1 7 ? 14.762 6.097 -2.325 1.00 4.40 6 SER A C 3
ATOM 2763 O O . SER A 1 7 ? 15.964 6.086 -2.022 1.00 60.12 6 SER A O 3
ATOM 2771 N N . ARG A 1 8 ? 13.834 6.479 -1.475 1.00 44.22 7 ARG A N 3
ATOM 2772 C CA . ARG A 1 8 ? 14.229 6.934 -0.172 1.00 63.31 7 ARG A CA 3
ATOM 2773 C C . ARG A 1 8 ? 13.593 6.102 0.936 1.00 12.21 7 ARG A C 3
ATOM 2774 O O . ARG A 1 8 ? 14.298 5.461 1.715 1.00 24.42 7 ARG A O 3
ATOM 2795 N N . LYS A 1 9 ? 12.276 6.116 1.002 1.00 11.54 8 LYS A N 3
ATOM 2796 C CA . LYS A 1 9 ? 11.536 5.386 2.025 1.00 2.53 8 LYS A CA 3
ATOM 2797 C C . LYS A 1 9 ? 10.190 4.988 1.521 1.00 54.13 8 LYS A C 3
ATOM 2798 O O . LYS A 1 9 ? 9.815 5.280 0.379 1.00 35.52 8 LYS A O 3
ATOM 2817 N N . GLY A 1 10 ? 9.480 4.315 2.375 1.00 32.22 9 GLY A N 3
ATOM 2818 C CA . GLY A 1 10 ? 8.105 4.034 2.177 1.00 1.42 9 GLY A CA 3
ATOM 2819 C C . GLY A 1 10 ? 7.363 4.690 3.303 1.00 54.02 9 GLY A C 3
ATOM 2820 O O . GLY A 1 10 ? 7.227 4.096 4.377 1.00 73.02 9 GLY A O 3
ATOM 2824 N N . PRO A 1 11 ? 6.934 5.946 3.097 1.00 34.32 10 PRO A N 3
ATOM 2825 C CA . PRO A 1 11 ? 6.276 6.776 4.120 1.00 44.44 10 PRO A CA 3
ATOM 2826 C C . PRO A 1 11 ? 5.135 6.064 4.830 1.00 31.23 10 PRO A C 3
ATOM 2827 O O . PRO A 1 11 ? 4.448 5.218 4.244 1.00 22.14 10 PRO A O 3
ATOM 2838 N N . LYS A 1 12 ? 4.941 6.409 6.080 1.00 64.24 11 LYS A N 3
ATOM 2839 C CA . LYS A 1 12 ? 3.914 5.815 6.879 1.00 34.33 11 LYS A CA 3
ATOM 2840 C C . LYS A 1 12 ? 2.559 6.361 6.432 1.00 13.42 11 LYS A C 3
ATOM 2841 O O . LYS A 1 12 ? 2.248 7.550 6.607 1.00 35.32 11 LYS A O 3
ATOM 2860 N N . ILE A 1 13 ? 1.805 5.503 5.824 1.00 14.52 12 ILE A N 3
ATOM 2861 C CA . ILE A 1 13 ? 0.525 5.818 5.242 1.00 61.00 12 ILE A CA 3
ATOM 2862 C C . ILE A 1 13 ? -0.583 5.341 6.163 1.00 2.42 12 ILE A C 3
ATOM 2863 O O . ILE A 1 13 ? -0.396 4.382 6.909 1.00 62.03 12 ILE A O 3
ATOM 2879 N N . ARG A 1 14 ? -1.686 6.047 6.183 1.00 43.53 13 ARG A N 3
ATOM 2880 C CA . ARG A 1 14 ? -2.844 5.588 6.901 1.00 70.23 13 ARG A CA 3
ATOM 2881 C C . ARG A 1 14 ? -3.776 4.937 5.913 1.00 11.03 13 ARG A C 3
ATOM 2882 O O . ARG A 1 14 ? -3.653 5.150 4.711 1.00 71.12 13 ARG A O 3
ATOM 2903 N N . TYR A 1 15 ? -4.718 4.181 6.400 1.00 70.35 14 TYR A N 3
ATOM 2904 C CA . TYR A 1 15 ? -5.647 3.463 5.541 1.00 1.24 14 TYR A CA 3
ATOM 2905 C C . TYR A 1 15 ? -6.589 4.452 4.868 1.00 14.33 14 TYR A C 3
ATOM 2906 O O . TYR A 1 15 ? -7.120 4.203 3.784 1.00 61.34 14 TYR A O 3
ATOM 2924 N N . SER A 1 16 ? -6.750 5.584 5.518 1.00 0.02 15 SER A N 3
ATOM 2925 C CA . SER A 1 16 ? -7.580 6.666 5.054 1.00 43.11 15 SER A CA 3
ATOM 2926 C C . SER A 1 16 ? -6.966 7.334 3.801 1.00 51.01 15 SER A C 3
ATOM 2927 O O . SER A 1 16 ? -7.672 7.947 2.995 1.00 43.51 15 SER A O 3
ATOM 2935 N N . ASP A 1 17 ? -5.650 7.189 3.649 1.00 0.30 16 ASP A N 3
ATOM 2936 C CA . ASP A 1 17 ? -4.908 7.820 2.553 1.00 32.43 16 ASP A CA 3
ATOM 2937 C C . ASP A 1 17 ? -4.944 6.995 1.307 1.00 72.11 16 ASP A C 3
ATOM 2938 O O . ASP A 1 17 ? -4.682 7.507 0.204 1.00 72.21 16 ASP A O 3
ATOM 2947 N N . VAL A 1 18 ? -5.261 5.739 1.456 1.00 3.43 17 VAL A N 3
ATOM 2948 C CA . VAL A 1 18 ? -5.185 4.821 0.347 1.00 60.14 17 VAL A CA 3
ATOM 2949 C C . VAL A 1 18 ? -6.478 4.824 -0.455 1.00 22.22 17 VAL A C 3
ATOM 2950 O O . VAL A 1 18 ? -7.572 4.603 0.085 1.00 70.34 17 VAL A O 3
ATOM 2963 N N . LYS A 1 19 ? -6.347 5.065 -1.731 1.00 11.41 18 LYS A N 3
ATOM 2964 C CA . LYS A 1 19 ? -7.468 5.101 -2.652 1.00 51.22 18 LYS A CA 3
ATOM 2965 C C . LYS A 1 19 ? -7.519 3.742 -3.365 1.00 43.31 18 LYS A C 3
ATOM 2966 O O . LYS A 1 19 ? -8.584 3.231 -3.723 1.00 1.04 18 LYS A O 3
ATOM 2985 N N . LYS A 1 20 ? -6.350 3.168 -3.518 1.00 22.24 19 LYS A N 3
ATOM 2986 C CA . LYS A 1 20 ? -6.143 1.900 -4.205 1.00 32.03 19 LYS A CA 3
ATOM 2987 C C . LYS A 1 20 ? -4.916 1.241 -3.674 1.00 24.25 19 LYS A C 3
ATOM 2988 O O . LYS A 1 20 ? -3.923 1.919 -3.360 1.00 4.24 19 LYS A O 3
ATOM 3007 N N . LEU A 1 21 ? -4.958 -0.040 -3.597 1.00 35.31 20 LEU A N 3
ATOM 3008 C CA . LEU A 1 21 ? -3.824 -0.813 -3.229 1.00 4.11 20 LEU A CA 3
ATOM 3009 C C . LEU A 1 21 ? -3.736 -1.927 -4.260 1.00 73.11 20 LEU A C 3
ATOM 3010 O O . LEU A 1 21 ? -4.688 -2.707 -4.421 1.00 35.01 20 LEU A O 3
ATOM 3026 N N . GLU A 1 22 ? -2.637 -2.001 -4.959 1.00 14.33 21 GLU A N 3
ATOM 3027 C CA . GLU A 1 22 ? -2.446 -3.031 -5.943 1.00 42.22 21 GLU A CA 3
ATOM 3028 C C . GLU A 1 22 ? -1.102 -3.665 -5.761 1.00 51.45 21 GLU A C 3
ATOM 3029 O O . GLU A 1 22 ? -0.140 -2.999 -5.375 1.00 23.35 21 GLU A O 3
ATOM 3041 N N . MET A 1 23 ? -1.030 -4.941 -5.977 1.00 12.45 22 MET A N 3
ATOM 3042 C CA . MET A 1 23 ? 0.199 -5.623 -5.845 1.00 2.41 22 MET A CA 3
ATOM 3043 C C . MET A 1 23 ? 0.806 -5.947 -7.192 1.00 30.35 22 MET A C 3
ATOM 3044 O O . MET A 1 23 ? 0.244 -6.674 -8.006 1.00 1.24 22 MET A O 3
ATOM 3058 N N . LYS A 1 24 ? 1.906 -5.322 -7.448 1.00 23.42 23 LYS A N 3
ATOM 3059 C CA . LYS A 1 24 ? 2.684 -5.526 -8.636 1.00 23.31 23 LYS A CA 3
ATOM 3060 C C . LYS A 1 24 ? 4.103 -5.051 -8.377 1.00 71.52 23 LYS A C 3
ATOM 3061 O O . LYS A 1 24 ? 4.290 -4.049 -7.700 1.00 54.12 23 LYS A O 3
ATOM 3080 N N . PRO A 1 25 ? 5.123 -5.778 -8.849 1.00 2.30 24 PRO A N 3
ATOM 3081 C CA . PRO A 1 25 ? 6.508 -5.451 -8.552 1.00 3.40 24 PRO A CA 3
ATOM 3082 C C . PRO A 1 25 ? 6.941 -4.163 -9.211 1.00 53.15 24 PRO A C 3
ATOM 3083 O O . PRO A 1 25 ? 6.390 -3.760 -10.250 1.00 44.44 24 PRO A O 3
ATOM 3094 N N . LYS A 1 26 ? 7.907 -3.506 -8.605 1.00 70.35 25 LYS A N 3
ATOM 3095 C CA . LYS A 1 26 ? 8.437 -2.283 -9.147 1.00 74.14 25 LYS A CA 3
ATOM 3096 C C . LYS A 1 26 ? 9.086 -2.599 -10.485 1.00 44.23 25 LYS A C 3
ATOM 3097 O O . LYS A 1 26 ? 8.819 -1.949 -11.492 1.00 72.43 25 LYS A O 3
ATOM 3116 N N . TYR A 1 27 ? 9.903 -3.627 -10.498 1.00 12.03 26 TYR A N 3
ATOM 3117 C CA . TYR A 1 27 ? 10.513 -4.106 -11.707 1.00 63.04 26 TYR A CA 3
ATOM 3118 C C . TYR A 1 27 ? 10.355 -5.606 -11.682 1.00 14.20 26 TYR A C 3
ATOM 3119 O O . TYR A 1 27 ? 10.223 -6.177 -10.601 1.00 1.10 26 TYR A O 3
ATOM 3137 N N . PRO A 1 28 ? 10.335 -6.279 -12.835 1.00 23.43 27 PRO A N 3
ATOM 3138 C CA . PRO A 1 28 ? 10.248 -7.753 -12.887 1.00 34.33 27 PRO A CA 3
ATOM 3139 C C . PRO A 1 28 ? 11.378 -8.450 -12.088 1.00 55.51 27 PRO A C 3
ATOM 3140 O O . PRO A 1 28 ? 11.236 -9.600 -11.665 1.00 22.13 27 PRO A O 3
ATOM 3151 N N . HIS A 1 29 ? 12.485 -7.737 -11.864 1.00 34.54 28 HIS A N 3
ATOM 3152 C CA . HIS A 1 29 ? 13.623 -8.278 -11.108 1.00 21.44 28 HIS A CA 3
ATOM 3153 C C . HIS A 1 29 ? 13.427 -8.216 -9.586 1.00 14.12 28 HIS A C 3
ATOM 3154 O O . HIS A 1 29 ? 14.372 -8.424 -8.837 1.00 22.42 28 HIS A O 3
ATOM 3169 N N . CYS A 1 30 ? 12.215 -8.010 -9.138 1.00 33.03 29 CYS A N 3
ATOM 3170 C CA . CYS A 1 30 ? 11.974 -7.907 -7.724 1.00 34.15 29 CYS A CA 3
ATOM 3171 C C . CYS A 1 30 ? 11.248 -9.152 -7.241 1.00 42.44 29 CYS A C 3
ATOM 3172 O O . CYS A 1 30 ? 10.505 -9.791 -8.007 1.00 4.41 29 CYS A O 3
ATOM 3179 N N . GLU A 1 31 ? 11.480 -9.509 -5.990 1.00 33.32 30 GLU A N 3
ATOM 3180 C CA . GLU A 1 31 ? 10.880 -10.681 -5.414 1.00 1.04 30 GLU A CA 3
ATOM 3181 C C . GLU A 1 31 ? 9.526 -10.347 -4.821 1.00 32.32 30 GLU A C 3
ATOM 3182 O O . GLU A 1 31 ? 9.418 -9.392 -4.014 1.00 2.33 30 GLU A O 3
ATOM 3194 N N . GLU A 1 32 ? 8.526 -11.160 -5.159 1.00 31.12 31 GLU A N 3
ATOM 3195 C CA . GLU A 1 32 ? 7.140 -10.981 -4.732 1.00 22.20 31 GLU A CA 3
ATOM 3196 C C . GLU A 1 32 ? 6.542 -9.727 -5.417 1.00 4.12 31 GLU A C 3
ATOM 3197 O O . GLU A 1 32 ? 7.228 -9.038 -6.185 1.00 50.43 31 GLU A O 3
ATOM 3209 N N . LYS A 1 33 ? 5.288 -9.479 -5.212 1.00 23.31 32 LYS A N 3
ATOM 3210 C CA . LYS A 1 33 ? 4.651 -8.317 -5.754 1.00 3.23 32 LYS A CA 3
ATOM 3211 C C . LYS A 1 33 ? 4.780 -7.176 -4.772 1.00 71.31 32 LYS A C 3
ATOM 3212 O O . LYS A 1 33 ? 4.551 -7.354 -3.571 1.00 22.32 32 LYS A O 3
ATOM 3231 N N . MET A 1 34 ? 5.163 -6.025 -5.263 1.00 52.20 33 MET A N 3
ATOM 3232 C CA . MET A 1 34 ? 5.287 -4.844 -4.409 1.00 22.33 33 MET A CA 3
ATOM 3233 C C . MET A 1 34 ? 3.938 -4.323 -4.038 1.00 24.32 33 MET A C 3
ATOM 3234 O O . MET A 1 34 ? 2.933 -4.611 -4.695 1.00 13.25 33 MET A O 3
ATOM 3248 N N . VAL A 1 35 ? 3.917 -3.559 -3.006 1.00 43.31 34 VAL A N 3
ATOM 3249 C CA . VAL A 1 35 ? 2.724 -2.949 -2.544 1.00 31.11 34 VAL A CA 3
ATOM 3250 C C . VAL A 1 35 ? 2.666 -1.558 -3.110 1.00 53.03 34 VAL A C 3
ATOM 3251 O O . VAL A 1 35 ? 3.473 -0.688 -2.755 1.00 71.00 34 VAL A O 3
ATOM 3264 N N . ILE A 1 36 ? 1.758 -1.363 -4.002 1.00 3.21 35 ILE A N 3
ATOM 3265 C CA . ILE A 1 36 ? 1.621 -0.120 -4.677 1.00 43.22 35 ILE A CA 3
ATOM 3266 C C . ILE A 1 36 ? 0.435 0.601 -4.105 1.00 74.32 35 ILE A C 3
ATOM 3267 O O . ILE A 1 36 ? -0.713 0.137 -4.225 1.00 62.44 35 ILE A O 3
ATOM 3283 N N . ILE A 1 37 ? 0.688 1.697 -3.472 1.00 0.11 36 ILE A N 3
ATOM 3284 C CA . ILE A 1 37 ? -0.347 2.426 -2.812 1.00 70.53 36 ILE A CA 3
ATOM 3285 C C . ILE A 1 37 ? -0.662 3.710 -3.500 1.00 73.51 36 ILE A C 3
ATOM 3286 O O . ILE A 1 37 ? 0.161 4.605 -3.588 1.00 14.24 36 ILE A O 3
ATOM 3302 N N . THR A 1 38 ? -1.861 3.806 -3.930 1.00 52.55 37 THR A N 3
ATOM 3303 C CA . THR A 1 38 ? -2.334 4.965 -4.629 1.00 41.32 37 THR A CA 3
ATOM 3304 C C . THR A 1 38 ? -3.027 5.840 -3.612 1.00 51.02 37 THR A C 3
ATOM 3305 O O . THR A 1 38 ? -3.834 5.343 -2.818 1.00 42.12 37 THR A O 3
ATOM 3316 N N . THR A 1 39 ? -2.723 7.105 -3.605 1.00 45.11 38 THR A N 3
ATOM 3317 C CA . THR A 1 39 ? -3.286 7.951 -2.604 1.00 63.02 38 THR A CA 3
ATOM 3318 C C . THR A 1 39 ? -4.572 8.605 -3.078 1.00 42.32 38 THR A C 3
ATOM 3319 O O . THR A 1 39 ? -4.807 8.734 -4.274 1.00 34.10 38 THR A O 3
ATOM 3330 N N . LYS A 1 40 ? -5.393 9.004 -2.124 1.00 45.15 39 LYS A N 3
ATOM 3331 C CA . LYS A 1 40 ? -6.666 9.633 -2.419 1.00 41.24 39 LYS A CA 3
ATOM 3332 C C . LYS A 1 40 ? -6.506 11.109 -2.804 1.00 74.53 39 LYS A C 3
ATOM 3333 O O . LYS A 1 40 ? -6.992 11.530 -3.839 1.00 53.33 39 LYS A O 3
ATOM 3352 N N . SER A 1 41 ? -5.756 11.853 -1.976 1.00 55.22 40 SER A N 3
ATOM 3353 C CA . SER A 1 41 ? -5.538 13.311 -2.138 1.00 2.03 40 SER A CA 3
ATOM 3354 C C . SER A 1 41 ? -4.996 13.849 -0.809 1.00 75.25 40 SER A C 3
ATOM 3355 O O . SER A 1 41 ? -4.220 14.800 -0.767 1.00 41.43 40 SER A O 3
ATOM 3363 N N . VAL A 1 42 ? -5.422 13.194 0.273 1.00 52.21 41 VAL A N 3
ATOM 3364 C CA . VAL A 1 42 ? -5.039 13.536 1.652 1.00 54.51 41 VAL A CA 3
ATOM 3365 C C . VAL A 1 42 ? -3.510 13.320 1.922 1.00 33.45 41 VAL A C 3
ATOM 3366 O O . VAL A 1 42 ? -2.947 13.828 2.901 1.00 62.41 41 VAL A O 3
ATOM 3379 N N . SER A 1 43 ? -2.864 12.576 1.052 1.00 61.04 42 SER A N 3
ATOM 3380 C CA . SER A 1 43 ? -1.435 12.358 1.137 1.00 50.43 42 SER A CA 3
ATOM 3381 C C . SER A 1 43 ? -0.772 13.259 0.099 1.00 52.13 42 SER A C 3
ATOM 3382 O O . SER A 1 43 ? -1.376 13.525 -0.941 1.00 23.13 42 SER A O 3
ATOM 3390 N N . ARG A 1 44 ? 0.467 13.699 0.365 1.00 30.32 43 ARG A N 3
ATOM 3391 C CA . ARG A 1 44 ? 1.185 14.664 -0.505 1.00 65.31 43 ARG A CA 3
ATOM 3392 C C . ARG A 1 44 ? 1.351 14.165 -1.957 1.00 63.53 43 ARG A C 3
ATOM 3393 O O . ARG A 1 44 ? 1.537 14.961 -2.884 1.00 62.23 43 ARG A O 3
ATOM 3414 N N . TYR A 1 45 ? 1.238 12.869 -2.150 1.00 71.11 44 TYR A N 3
ATOM 3415 C CA . TYR A 1 45 ? 1.342 12.290 -3.478 1.00 32.35 44 TYR A CA 3
ATOM 3416 C C . TYR A 1 45 ? 0.140 12.644 -4.334 1.00 21.44 44 TYR A C 3
ATOM 3417 O O . TYR A 1 45 ? 0.271 12.824 -5.533 1.00 65.10 44 TYR A O 3
ATOM 3435 N N . ARG A 1 46 ? -1.009 12.775 -3.690 1.00 44.14 45 ARG A N 3
ATOM 3436 C CA . ARG A 1 46 ? -2.264 13.209 -4.329 1.00 54.34 45 ARG A CA 3
ATOM 3437 C C . ARG A 1 46 ? -2.585 12.445 -5.620 1.00 54.31 45 ARG A C 3
ATOM 3438 O O . ARG A 1 46 ? -2.672 13.034 -6.694 1.00 53.20 45 ARG A O 3
ATOM 3459 N N . GLY A 1 47 ? -2.735 11.157 -5.515 1.00 71.23 46 GLY A N 3
ATOM 3460 C CA . GLY A 1 47 ? -3.069 10.359 -6.673 1.00 41.53 46 GLY A CA 3
ATOM 3461 C C . GLY A 1 47 ? -1.856 9.679 -7.270 1.00 65.13 46 GLY A C 3
ATOM 3462 O O . GLY A 1 47 ? -1.962 8.982 -8.272 1.00 31.32 46 GLY A O 3
ATOM 3466 N N . GLN A 1 48 ? -0.709 9.901 -6.670 1.00 14.14 47 GLN A N 3
ATOM 3467 C CA . GLN A 1 48 ? 0.518 9.224 -7.064 1.00 0.21 47 GLN A CA 3
ATOM 3468 C C . GLN A 1 48 ? 0.730 8.033 -6.147 1.00 71.34 47 GLN A C 3
ATOM 3469 O O . GLN A 1 48 ? 0.214 8.025 -4.993 1.00 11.55 47 GLN A O 3
ATOM 3483 N N . GLU A 1 49 ? 1.458 7.041 -6.615 1.00 22.24 48 GLU A N 3
ATOM 3484 C CA . GLU A 1 49 ? 1.622 5.815 -5.864 1.00 65.14 48 GLU A CA 3
ATOM 3485 C C . GLU A 1 49 ? 2.884 5.805 -5.002 1.00 4.43 48 GLU A C 3
ATOM 3486 O O . GLU A 1 49 ? 3.957 6.203 -5.441 1.00 10.24 48 GLU A O 3
ATOM 3498 N N . HIS A 1 50 ? 2.732 5.332 -3.779 1.00 22.15 49 HIS A N 3
ATOM 3499 C CA . HIS A 1 50 ? 3.854 5.077 -2.879 1.00 45.11 49 HIS A CA 3
ATOM 3500 C C . HIS A 1 50 ? 4.203 3.614 -3.038 1.00 44.33 49 HIS A C 3
ATOM 3501 O O . HIS A 1 50 ? 3.344 2.821 -3.435 1.00 1.40 49 HIS A O 3
ATOM 3516 N N . CYS A 1 51 ? 5.405 3.249 -2.735 1.00 72.32 50 CYS A N 3
ATOM 3517 C CA . CYS A 1 51 ? 5.801 1.870 -2.845 1.00 65.53 50 CYS A CA 3
ATOM 3518 C C . CYS A 1 51 ? 6.210 1.285 -1.494 1.00 3.43 50 CYS A C 3
ATOM 3519 O O . CYS A 1 51 ? 7.024 1.866 -0.768 1.00 61.24 50 CYS A O 3
ATOM 3526 N N . LEU A 1 52 ? 5.603 0.173 -1.151 1.00 25.52 51 LEU A N 3
ATOM 3527 C CA . LEU A 1 52 ? 5.948 -0.569 0.041 1.00 62.21 51 LEU A CA 3
ATOM 3528 C C . LEU A 1 52 ? 6.496 -1.909 -0.311 1.00 61.10 51 LEU A C 3
ATOM 3529 O O . LEU A 1 52 ? 6.064 -2.556 -1.280 1.00 71.42 51 LEU A O 3
ATOM 3545 N N . HIS A 1 53 ? 7.452 -2.316 0.443 1.00 52.14 52 HIS A N 3
ATOM 3546 C CA . HIS A 1 53 ? 8.136 -3.553 0.185 1.00 21.22 52 HIS A CA 3
ATOM 3547 C C . HIS A 1 53 ? 7.579 -4.654 1.114 1.00 41.41 52 HIS A C 3
ATOM 3548 O O . HIS A 1 53 ? 7.626 -4.524 2.337 1.00 23.32 52 HIS A O 3
ATOM 3563 N N . PRO A 1 54 ? 7.042 -5.748 0.533 1.00 15.31 53 PRO A N 3
ATOM 3564 C CA . PRO A 1 54 ? 6.368 -6.842 1.293 1.00 31.44 53 PRO A CA 3
ATOM 3565 C C . PRO A 1 54 ? 7.292 -7.676 2.197 1.00 50.15 53 PRO A C 3
ATOM 3566 O O . PRO A 1 54 ? 6.846 -8.600 2.850 1.00 4.03 53 PRO A O 3
ATOM 3577 N N . LYS A 1 55 ? 8.562 -7.347 2.220 1.00 72.12 54 LYS A N 3
ATOM 3578 C CA . LYS A 1 55 ? 9.514 -8.027 3.091 1.00 44.20 54 LYS A CA 3
ATOM 3579 C C . LYS A 1 55 ? 9.412 -7.563 4.547 1.00 43.23 54 LYS A C 3
ATOM 3580 O O . LYS A 1 55 ? 9.978 -8.182 5.447 1.00 63.44 54 LYS A O 3
ATOM 3599 N N . LEU A 1 56 ? 8.714 -6.459 4.765 1.00 0.11 55 LEU A N 3
ATOM 3600 C CA . LEU A 1 56 ? 8.485 -5.940 6.107 1.00 61.21 55 LEU A CA 3
ATOM 3601 C C . LEU A 1 56 ? 7.203 -6.541 6.675 1.00 25.54 55 LEU A C 3
ATOM 3602 O O . LEU A 1 56 ? 6.240 -6.765 5.939 1.00 60.43 55 LEU A O 3
ATOM 3618 N N . GLN A 1 57 ? 7.183 -6.782 7.975 1.00 51.02 56 GLN A N 3
ATOM 3619 C CA . GLN A 1 57 ? 6.010 -7.346 8.641 1.00 4.02 56 GLN A CA 3
ATOM 3620 C C . GLN A 1 57 ? 4.931 -6.294 8.801 1.00 23.03 56 GLN A C 3
ATOM 3621 O O . GLN A 1 57 ? 3.730 -6.612 8.809 1.00 75.43 56 GLN A O 3
ATOM 3635 N N . SER A 1 58 ? 5.366 -5.041 8.908 1.00 15.21 57 SER A N 3
ATOM 3636 C CA . SER A 1 58 ? 4.476 -3.896 9.021 1.00 60.01 57 SER A CA 3
ATOM 3637 C C . SER A 1 58 ? 3.535 -3.853 7.813 1.00 0.24 57 SER A C 3
ATOM 3638 O O . SER A 1 58 ? 2.343 -3.525 7.932 1.00 43.33 57 SER A O 3
ATOM 3646 N N . THR A 1 59 ? 4.083 -4.228 6.671 1.00 44.32 58 THR A N 3
ATOM 3647 C CA . THR A 1 59 ? 3.376 -4.256 5.433 1.00 22.30 58 THR A CA 3
ATOM 3648 C C . THR A 1 59 ? 2.181 -5.229 5.510 1.00 2.23 58 THR A C 3
ATOM 3649 O O . THR A 1 59 ? 1.091 -4.900 5.062 1.00 31.53 58 THR A O 3
ATOM 3660 N N . LYS A 1 60 ? 2.389 -6.408 6.131 1.00 21.33 59 LYS A N 3
ATOM 3661 C CA . LYS A 1 60 ? 1.333 -7.415 6.236 1.00 61.42 59 LYS A CA 3
ATOM 3662 C C . LYS A 1 60 ? 0.102 -6.899 6.912 1.00 33.32 59 LYS A C 3
ATOM 3663 O O . LYS A 1 60 ? -0.989 -7.037 6.368 1.00 13.31 59 LYS A O 3
ATOM 3682 N N . ARG A 1 61 ? 0.248 -6.267 8.070 1.00 14.20 60 ARG A N 3
ATOM 3683 C CA . ARG A 1 61 ? -0.909 -5.742 8.723 1.00 44.43 60 ARG A CA 3
ATOM 3684 C C . ARG A 1 61 ? -1.534 -4.641 7.964 1.00 2.15 60 ARG A C 3
ATOM 3685 O O . ARG A 1 61 ? -2.719 -4.560 7.924 1.00 30.51 60 ARG A O 3
ATOM 3706 N N . PHE A 1 62 ? -0.741 -3.813 7.329 1.00 63.05 61 PHE A N 3
ATOM 3707 C CA . PHE A 1 62 ? -1.302 -2.712 6.578 1.00 52.12 61 PHE A CA 3
ATOM 3708 C C . PHE A 1 62 ? -2.157 -3.247 5.421 1.00 11.15 61 PHE A C 3
ATOM 3709 O O . PHE A 1 62 ? -3.239 -2.740 5.161 1.00 42.11 61 PHE A O 3
ATOM 3726 N N . ILE A 1 63 ? -1.677 -4.295 4.766 1.00 72.30 62 ILE A N 3
ATOM 3727 C CA . ILE A 1 63 ? -2.406 -4.900 3.653 1.00 0.52 62 ILE A CA 3
ATOM 3728 C C . ILE A 1 63 ? -3.648 -5.600 4.153 1.00 24.20 62 ILE A C 3
ATOM 3729 O O . ILE A 1 63 ? -4.756 -5.353 3.669 1.00 3.12 62 ILE A O 3
ATOM 3745 N N . LYS A 1 64 ? -3.466 -6.455 5.147 1.00 62.24 63 LYS A N 3
ATOM 3746 C CA . LYS A 1 64 ? -4.577 -7.257 5.681 1.00 73.15 63 LYS A CA 3
ATOM 3747 C C . LYS A 1 64 ? -5.633 -6.357 6.305 1.00 33.33 63 LYS A C 3
ATOM 3748 O O . LYS A 1 64 ? -6.831 -6.676 6.299 1.00 71.53 63 LYS A O 3
ATOM 3767 N N . TRP A 1 65 ? -5.194 -5.246 6.829 1.00 75.42 64 TRP A N 3
ATOM 3768 C CA . TRP A 1 65 ? -6.076 -4.322 7.471 1.00 3.34 64 TRP A CA 3
ATOM 3769 C C . TRP A 1 65 ? -6.780 -3.477 6.416 1.00 31.23 64 TRP A C 3
ATOM 3770 O O . TRP A 1 65 ? -7.988 -3.223 6.521 1.00 1.34 64 TRP A O 3
ATOM 3791 N N . TYR A 1 66 ? -6.028 -3.058 5.365 1.00 54.40 65 TYR A N 3
ATOM 3792 C CA . TYR A 1 66 ? -6.618 -2.250 4.311 1.00 64.14 65 TYR A CA 3
ATOM 3793 C C . TYR A 1 66 ? -7.666 -3.030 3.563 1.00 54.12 65 TYR A C 3
ATOM 3794 O O . TYR A 1 66 ? -8.670 -2.475 3.170 1.00 71.24 65 TYR A O 3
ATOM 3812 N N . ASN A 1 67 ? -7.431 -4.323 3.374 1.00 23.03 66 ASN A N 3
ATOM 3813 C CA . ASN A 1 67 ? -8.415 -5.191 2.717 1.00 75.01 66 ASN A CA 3
ATOM 3814 C C . ASN A 1 67 ? -9.762 -5.125 3.412 1.00 71.30 66 ASN A C 3
ATOM 3815 O O . ASN A 1 67 ? -10.787 -4.971 2.765 1.00 51.50 66 ASN A O 3
ATOM 3826 N N . ALA A 1 68 ? -9.749 -5.190 4.734 1.00 65.04 67 ALA A N 3
ATOM 3827 C CA . ALA A 1 68 ? -10.982 -5.117 5.509 1.00 14.34 67 ALA A CA 3
ATOM 3828 C C . ALA A 1 68 ? -11.585 -3.715 5.415 1.00 42.33 67 ALA A C 3
ATOM 3829 O O . ALA A 1 68 ? -12.779 -3.555 5.201 1.00 24.43 67 ALA A O 3
ATOM 3836 N N . TRP A 1 69 ? -10.736 -2.724 5.567 1.00 61.05 68 TRP A N 3
ATOM 3837 C CA . TRP A 1 69 ? -11.113 -1.310 5.475 1.00 71.21 68 TRP A CA 3
ATOM 3838 C C . TRP A 1 69 ? -11.731 -0.983 4.109 1.00 2.34 68 TRP A C 3
ATOM 3839 O O . TRP A 1 69 ? -12.740 -0.275 4.027 1.00 12.03 68 TRP A O 3
ATOM 3860 N N . ASN A 1 70 ? -11.141 -1.518 3.060 1.00 4.53 69 ASN A N 3
ATOM 3861 C CA . ASN A 1 70 ? -11.621 -1.305 1.707 1.00 55.42 69 ASN A CA 3
ATOM 3862 C C . ASN A 1 70 ? -12.998 -1.920 1.567 1.00 4.21 69 ASN A C 3
ATOM 3863 O O . ASN A 1 70 ? -13.914 -1.273 1.081 1.00 53.41 69 ASN A O 3
ATOM 3874 N N . GLU A 1 71 ? -13.151 -3.154 2.049 1.00 72.13 70 GLU A N 3
ATOM 3875 C CA . GLU A 1 71 ? -14.433 -3.847 1.991 1.00 71.40 70 GLU A CA 3
ATOM 3876 C C . GLU A 1 71 ? -15.495 -3.122 2.804 1.00 51.51 70 GLU A C 3
ATOM 3877 O O . GLU A 1 71 ? -16.648 -3.076 2.406 1.00 52.44 70 GLU A O 3
ATOM 3889 N N . LYS A 1 72 ? -15.106 -2.534 3.928 1.00 63.52 71 LYS A N 3
ATOM 3890 C CA . LYS A 1 72 ? -16.038 -1.793 4.738 1.00 53.11 71 LYS A CA 3
ATOM 3891 C C . LYS A 1 72 ? -16.535 -0.538 4.050 1.00 4.14 71 LYS A C 3
ATOM 3892 O O . LYS A 1 72 ? -17.694 -0.163 4.187 1.00 53.30 71 LYS A O 3
ATOM 3911 N N . ARG A 1 73 ? -15.667 0.096 3.279 1.00 51.14 72 ARG A N 3
ATOM 3912 C CA . ARG A 1 73 ? -16.042 1.287 2.511 1.00 5.33 72 ARG A CA 3
ATOM 3913 C C . ARG A 1 73 ? -16.819 0.870 1.260 1.00 42.42 72 ARG A C 3
ATOM 3914 O O . ARG A 1 73 ? -17.706 1.579 0.792 1.00 45.41 72 ARG A O 3
ATOM 3935 N N . ARG A 1 74 ? -16.468 -0.298 0.742 1.00 42.45 73 ARG A N 3
ATOM 3936 C CA . ARG A 1 74 ? -17.124 -0.931 -0.411 1.00 52.05 73 ARG A CA 3
ATOM 3937 C C . ARG A 1 74 ? -18.543 -1.356 -0.018 1.00 52.05 73 ARG A C 3
ATOM 3938 O O . ARG A 1 74 ? -19.437 -1.472 -0.864 1.00 63.32 73 ARG A O 3
ATOM 3959 N N . VAL A 1 75 ? -18.709 -1.542 1.287 1.00 24.01 74 VAL A N 3
ATOM 3960 C CA . VAL A 1 75 ? -19.932 -1.972 1.953 1.00 34.50 74 VAL A CA 3
ATOM 3961 C C . VAL A 1 75 ? -20.026 -3.476 1.958 1.00 22.33 74 VAL A C 3
ATOM 3962 O O . VAL A 1 75 ? -20.331 -4.134 0.954 1.00 64.35 74 VAL A O 3
ATOM 3975 N N . TYR A 1 76 ? -19.739 -3.979 3.085 1.00 52.15 75 TYR A N 3
ATOM 3976 C CA . TYR A 1 76 ? -19.668 -5.378 3.389 1.00 12.15 75 TYR A CA 3
ATOM 3977 C C . TYR A 1 76 ? -20.233 -5.544 4.784 1.00 20.12 75 TYR A C 3
ATOM 3978 O O . TYR A 1 76 ? -19.630 -5.094 5.756 1.00 4.24 75 TYR A O 3
ATOM 3996 N N . GLU A 1 77 ? -21.400 -6.121 4.885 1.00 22.32 76 GLU A N 3
ATOM 3997 C CA . GLU A 1 77 ? -22.061 -6.218 6.165 1.00 60.35 76 GLU A CA 3
ATOM 3998 C C . GLU A 1 77 ? -22.304 -7.650 6.555 1.00 23.02 76 GLU A C 3
ATOM 3999 O O . GLU A 1 77 ? -23.274 -8.272 6.123 1.00 72.24 76 GLU A O 3
ATOM 4011 N N . GLU A 1 78 ? -21.404 -8.162 7.331 1.00 21.44 77 GLU A N 3
ATOM 4012 C CA . GLU A 1 78 ? -21.472 -9.510 7.844 1.00 61.52 77 GLU A CA 3
ATOM 4013 C C . GLU A 1 78 ? -21.371 -9.455 9.351 1.00 34.14 77 GLU A C 3
ATOM 4014 O O . GLU A 1 78 ? -20.230 -9.401 9.876 1.00 37.26 77 GLU A O 3
ATOM 4027 N N . SER A 1 2 ? 19.144 -9.789 -4.978 1.00 3.24 1 SER A N 4
ATOM 4028 C CA . SER A 1 2 ? 18.080 -8.949 -4.512 1.00 71.23 1 SER A CA 4
ATOM 4029 C C . SER A 1 2 ? 18.528 -7.489 -4.418 1.00 5.14 1 SER A C 4
ATOM 4030 O O . SER A 1 2 ? 19.298 -7.109 -3.521 1.00 50.12 1 SER A O 4
ATOM 4038 N N . LYS A 1 3 ? 18.100 -6.706 -5.380 1.00 22.42 2 LYS A N 4
ATOM 4039 C CA . LYS A 1 3 ? 18.299 -5.283 -5.389 1.00 62.41 2 LYS A CA 4
ATOM 4040 C C . LYS A 1 3 ? 16.992 -4.662 -5.768 1.00 12.11 2 LYS A C 4
ATOM 4041 O O . LYS A 1 3 ? 16.499 -4.879 -6.876 1.00 14.33 2 LYS A O 4
ATOM 4060 N N . CYS A 1 4 ? 16.412 -3.938 -4.870 1.00 53.23 3 CYS A N 4
ATOM 4061 C CA . CYS A 1 4 ? 15.127 -3.374 -5.115 1.00 30.21 3 CYS A CA 4
ATOM 4062 C C . CYS A 1 4 ? 14.946 -2.092 -4.335 1.00 22.30 3 CYS A C 4
ATOM 4063 O O . CYS A 1 4 ? 14.634 -2.106 -3.138 1.00 23.43 3 CYS A O 4
ATOM 4070 N N . LYS A 1 5 ? 15.195 -0.993 -4.990 1.00 61.34 4 LYS A N 4
ATOM 4071 C CA . LYS A 1 5 ? 14.999 0.290 -4.398 1.00 61.44 4 LYS A CA 4
ATOM 4072 C C . LYS A 1 5 ? 13.855 0.954 -5.105 1.00 42.21 4 LYS A C 4
ATOM 4073 O O . LYS A 1 5 ? 13.937 1.247 -6.291 1.00 14.41 4 LYS A O 4
ATOM 4092 N N . CYS A 1 6 ? 12.789 1.153 -4.408 1.00 54.55 5 CYS A N 4
ATOM 4093 C CA . CYS A 1 6 ? 11.647 1.775 -4.992 1.00 73.32 5 CYS A CA 4
ATOM 4094 C C . CYS A 1 6 ? 11.362 3.056 -4.238 1.00 52.13 5 CYS A C 4
ATOM 4095 O O . CYS A 1 6 ? 11.061 3.023 -3.036 1.00 14.42 5 CYS A O 4
ATOM 4102 N N . SER A 1 7 ? 11.525 4.182 -4.938 1.00 33.32 6 SER A N 4
ATOM 4103 C CA . SER A 1 7 ? 11.354 5.534 -4.401 1.00 62.11 6 SER A CA 4
ATOM 4104 C C . SER A 1 7 ? 12.502 5.882 -3.429 1.00 52.13 6 SER A C 4
ATOM 4105 O O . SER A 1 7 ? 13.323 6.769 -3.715 1.00 71.11 6 SER A O 4
ATOM 4113 N N . ARG A 1 8 ? 12.568 5.160 -2.318 1.00 23.30 7 ARG A N 4
ATOM 4114 C CA . ARG A 1 8 ? 13.589 5.330 -1.291 1.00 64.22 7 ARG A CA 4
ATOM 4115 C C . ARG A 1 8 ? 13.381 4.254 -0.243 1.00 63.41 7 ARG A C 4
ATOM 4116 O O . ARG A 1 8 ? 14.285 3.478 0.073 1.00 12.12 7 ARG A O 4
ATOM 4137 N N . LYS A 1 9 ? 12.174 4.213 0.276 1.00 62.31 8 LYS A N 4
ATOM 4138 C CA . LYS A 1 9 ? 11.768 3.248 1.268 1.00 20.31 8 LYS A CA 4
ATOM 4139 C C . LYS A 1 9 ? 10.265 3.191 1.263 1.00 52.30 8 LYS A C 4
ATOM 4140 O O . LYS A 1 9 ? 9.619 4.221 1.021 1.00 44.22 8 LYS A O 4
ATOM 4159 N N . GLY A 1 10 ? 9.714 2.014 1.491 1.00 24.44 9 GLY A N 4
ATOM 4160 C CA . GLY A 1 10 ? 8.289 1.880 1.604 1.00 25.10 9 GLY A CA 4
ATOM 4161 C C . GLY A 1 10 ? 7.781 2.548 2.875 1.00 75.01 9 GLY A C 4
ATOM 4162 O O . GLY A 1 10 ? 8.147 2.129 3.985 1.00 4.34 9 GLY A O 4
ATOM 4166 N N . PRO A 1 11 ? 6.971 3.601 2.756 1.00 30.00 10 PRO A N 4
ATOM 4167 C CA . PRO A 1 11 ? 6.453 4.327 3.896 1.00 71.25 10 PRO A CA 4
ATOM 4168 C C . PRO A 1 11 ? 5.083 3.807 4.348 1.00 53.51 10 PRO A C 4
ATOM 4169 O O . PRO A 1 11 ? 4.317 3.242 3.549 1.00 74.21 10 PRO A O 4
ATOM 4180 N N . LYS A 1 12 ? 4.774 3.990 5.612 1.00 73.14 11 LYS A N 4
ATOM 4181 C CA . LYS A 1 12 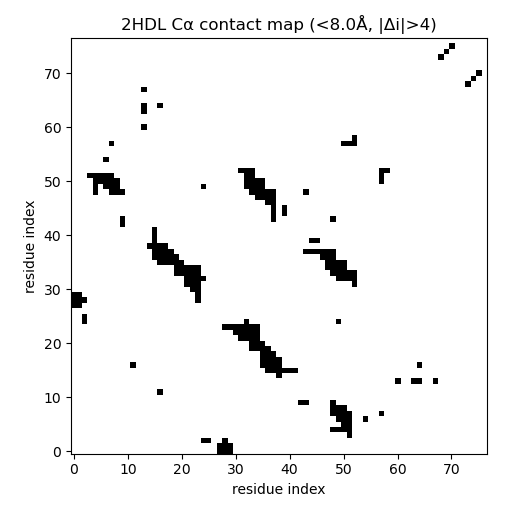? 3.498 3.579 6.113 1.00 22.12 11 LYS A CA 4
ATOM 4182 C C . LYS A 1 12 ? 2.474 4.677 5.868 1.00 23.23 11 LYS A C 4
ATOM 4183 O O . LYS A 1 12 ? 2.484 5.728 6.520 1.00 75.25 11 LYS A O 4
ATOM 4202 N N . ILE A 1 13 ? 1.640 4.431 4.909 1.00 43.40 12 ILE A N 4
ATOM 4203 C CA . ILE A 1 13 ? 0.570 5.318 4.509 1.00 24.42 12 ILE A CA 4
ATOM 4204 C C . ILE A 1 13 ? -0.618 5.065 5.427 1.00 61.34 12 ILE A C 4
ATOM 4205 O O . ILE A 1 13 ? -0.727 3.995 5.964 1.00 60.34 12 ILE A O 4
ATOM 4221 N N . ARG A 1 14 ? -1.439 6.048 5.713 1.00 14.44 13 ARG A N 4
ATOM 4222 C CA . ARG A 1 14 ? -2.624 5.711 6.479 1.00 41.14 13 ARG A CA 4
ATOM 4223 C C . ARG A 1 14 ? -3.673 5.139 5.546 1.00 50.20 13 ARG A C 4
ATOM 4224 O O . ARG A 1 14 ? -3.683 5.445 4.360 1.00 20.23 13 ARG A O 4
ATOM 4245 N N . TYR A 1 15 ? -4.575 4.365 6.091 1.00 43.32 14 TYR A N 4
ATOM 4246 C CA . TYR A 1 15 ? -5.571 3.635 5.313 1.00 12.32 14 TYR A CA 4
ATOM 4247 C C . TYR A 1 15 ? -6.535 4.583 4.600 1.00 72.52 14 TYR A C 4
ATOM 4248 O O . TYR A 1 15 ? -6.948 4.330 3.469 1.00 63.23 14 TYR A O 4
ATOM 4266 N N . SER A 1 16 ? -6.864 5.685 5.249 1.00 63.34 15 SER A N 4
ATOM 4267 C CA . SER A 1 16 ? -7.769 6.675 4.682 1.00 32.25 15 SER A CA 4
ATOM 4268 C C . SER A 1 16 ? -7.117 7.441 3.516 1.00 32.01 15 SER A C 4
ATOM 4269 O O . SER A 1 16 ? -7.809 7.994 2.664 1.00 64.11 15 SER A O 4
ATOM 4277 N N . ASP A 1 17 ? -5.784 7.440 3.471 1.00 4.11 16 ASP A N 4
ATOM 4278 C CA . ASP A 1 17 ? -5.047 8.125 2.401 1.00 25.10 16 ASP A CA 4
ATOM 4279 C C . ASP A 1 17 ? -4.932 7.230 1.201 1.00 0.21 16 ASP A C 4
ATOM 4280 O O . ASP A 1 17 ? -4.673 7.690 0.089 1.00 30.34 16 ASP A O 4
ATOM 4289 N N . VAL A 1 18 ? -5.124 5.953 1.422 1.00 41.42 17 VAL A N 4
ATOM 4290 C CA . VAL A 1 18 ? -5.015 4.984 0.365 1.00 33.42 17 VAL A CA 4
ATOM 4291 C C . VAL A 1 18 ? -6.310 4.947 -0.421 1.00 54.30 17 VAL A C 4
ATOM 4292 O O . VAL A 1 18 ? -7.391 4.824 0.145 1.00 72.52 17 VAL A O 4
ATOM 4305 N N . LYS A 1 19 ? -6.204 5.090 -1.702 1.00 61.41 18 LYS A N 4
ATOM 4306 C CA . LYS A 1 19 ? -7.360 5.019 -2.567 1.00 21.03 18 LYS A CA 4
ATOM 4307 C C . LYS A 1 19 ? -7.370 3.687 -3.289 1.00 73.24 18 LYS A C 4
ATOM 4308 O O . LYS A 1 19 ? -8.415 3.195 -3.715 1.00 42.45 18 LYS A O 4
ATOM 4327 N N . LYS A 1 20 ? -6.202 3.119 -3.394 1.00 64.53 19 LYS A N 4
ATOM 4328 C CA . LYS A 1 20 ? -6.001 1.812 -4.052 1.00 52.22 19 LYS A CA 4
ATOM 4329 C C . LYS A 1 20 ? -4.802 1.115 -3.482 1.00 64.05 19 LYS A C 4
ATOM 4330 O O . LYS A 1 20 ? -3.789 1.756 -3.155 1.00 14.44 19 LYS A O 4
ATOM 4349 N N . LEU A 1 21 ? -4.906 -0.174 -3.403 1.00 22.11 20 LEU A N 4
ATOM 4350 C CA . LEU A 1 21 ? -3.826 -1.028 -3.013 1.00 20.14 20 LEU A CA 4
ATOM 4351 C C . LEU A 1 21 ? -3.799 -2.142 -4.036 1.00 42.03 20 LEU A C 4
ATOM 4352 O O . LEU A 1 21 ? -4.804 -2.853 -4.215 1.00 2.11 20 LEU A O 4
ATOM 4368 N N . GLU A 1 22 ? -2.693 -2.290 -4.707 1.00 12.10 21 GLU A N 4
ATOM 4369 C CA . GLU A 1 22 ? -2.564 -3.265 -5.766 1.00 61.12 21 GLU A CA 4
ATOM 4370 C C . GLU A 1 22 ? -1.163 -3.854 -5.786 1.00 12.21 21 GLU A C 4
ATOM 4371 O O . GLU A 1 22 ? -0.194 -3.148 -5.577 1.00 60.24 21 GLU A O 4
ATOM 4383 N N . MET A 1 23 ? -1.055 -5.155 -5.977 1.00 32.34 22 MET A N 4
ATOM 4384 C CA . MET A 1 23 ? 0.238 -5.798 -5.898 1.00 53.23 22 MET A CA 4
ATOM 4385 C C . MET A 1 23 ? 0.821 -6.231 -7.234 1.00 41.20 22 MET A C 4
ATOM 4386 O O . MET A 1 23 ? 0.275 -7.095 -7.920 1.00 75.54 22 MET A O 4
ATOM 4400 N N . LYS A 1 24 ? 1.909 -5.596 -7.587 1.00 3.54 23 LYS A N 4
ATOM 4401 C CA . LYS A 1 24 ? 2.791 -5.987 -8.676 1.00 52.44 23 LYS A CA 4
ATOM 4402 C C . LYS A 1 24 ? 4.135 -5.355 -8.438 1.00 14.45 23 LYS A C 4
ATOM 4403 O O . LYS A 1 24 ? 4.195 -4.271 -7.852 1.00 51.11 23 LYS A O 4
ATOM 4422 N N . PRO A 1 25 ? 5.243 -6.012 -8.823 1.00 22.53 24 PRO A N 4
ATOM 4423 C CA . PRO A 1 25 ? 6.558 -5.435 -8.656 1.00 13.50 24 PRO A CA 4
ATOM 4424 C C . PRO A 1 25 ? 6.696 -4.153 -9.454 1.00 13.24 24 PRO A C 4
ATOM 4425 O O . PRO A 1 25 ? 6.354 -4.104 -10.644 1.00 22.14 24 PRO A O 4
ATOM 4436 N N . LYS A 1 26 ? 7.178 -3.108 -8.804 1.00 63.45 25 LYS A N 4
ATOM 4437 C CA . LYS A 1 26 ? 7.383 -1.838 -9.477 1.00 63.11 25 LYS A CA 4
ATOM 4438 C C . LYS A 1 26 ? 8.641 -1.962 -10.345 1.00 73.35 25 LYS A C 4
ATOM 4439 O O . LYS A 1 26 ? 8.874 -1.187 -11.274 1.00 23.24 25 LYS A O 4
ATOM 4458 N N . TYR A 1 27 ? 9.441 -2.954 -10.003 1.00 15.51 26 TYR A N 4
ATOM 4459 C CA . TYR A 1 27 ? 10.578 -3.361 -10.769 1.00 11.11 26 TYR A CA 4
ATOM 4460 C C . TYR A 1 27 ? 10.497 -4.865 -10.909 1.00 62.43 26 TYR A C 4
ATOM 4461 O O . TYR A 1 27 ? 10.401 -5.558 -9.904 1.00 4.24 26 TYR A O 4
ATOM 4479 N N . PRO A 1 28 ? 10.542 -5.402 -12.137 1.00 54.25 27 PRO A N 4
ATOM 4480 C CA . PRO A 1 28 ? 10.473 -6.864 -12.370 1.00 74.01 27 PRO A CA 4
ATOM 4481 C C . PRO A 1 28 ? 11.648 -7.604 -11.722 1.00 22.21 27 PRO A C 4
ATOM 4482 O O . PRO A 1 28 ? 11.561 -8.787 -11.398 1.00 71.03 27 PRO A O 4
ATOM 4493 N N . HIS A 1 29 ? 12.732 -6.877 -11.508 1.00 32.23 28 HIS A N 4
ATOM 4494 C CA . HIS A 1 29 ? 13.940 -7.422 -10.875 1.00 11.21 28 HIS A CA 4
ATOM 4495 C C . HIS A 1 29 ? 13.817 -7.416 -9.332 1.00 50.25 28 HIS A C 4
ATOM 4496 O O . HIS A 1 29 ? 14.816 -7.526 -8.626 1.00 1.21 28 HIS A O 4
ATOM 4511 N N . CYS A 1 30 ? 12.604 -7.303 -8.825 1.00 73.25 29 CYS A N 4
ATOM 4512 C CA . CYS A 1 30 ? 12.384 -7.252 -7.387 1.00 61.03 29 CYS A CA 4
ATOM 4513 C C . CYS A 1 30 ? 11.711 -8.543 -6.959 1.00 23.13 29 CYS A C 4
ATOM 4514 O O . CYS A 1 30 ? 11.024 -9.188 -7.776 1.00 22.33 29 CYS A O 4
ATOM 4521 N N . GLU A 1 31 ? 11.910 -8.946 -5.721 1.00 24.51 30 GLU A N 4
ATOM 4522 C CA . GLU A 1 31 ? 11.319 -10.137 -5.223 1.00 63.11 30 GLU A CA 4
ATOM 4523 C C . GLU A 1 31 ? 9.921 -9.933 -4.662 1.00 44.11 30 GLU A C 4
ATOM 4524 O O . GLU A 1 31 ? 9.691 -9.017 -3.859 1.00 53.01 30 GLU A O 4
ATOM 4536 N N . GLU A 1 32 ? 8.995 -10.812 -5.093 1.00 54.53 31 GLU A N 4
ATOM 4537 C CA . GLU A 1 32 ? 7.570 -10.791 -4.716 1.00 3.43 31 GLU A CA 4
ATOM 4538 C C . GLU A 1 32 ? 6.845 -9.609 -5.425 1.00 22.11 31 GLU A C 4
ATOM 4539 O O . GLU A 1 32 ? 7.455 -8.878 -6.214 1.00 63.34 31 GLU A O 4
ATOM 4551 N N . LYS A 1 33 ? 5.557 -9.491 -5.223 1.00 3.05 32 LYS A N 4
ATOM 4552 C CA . LYS A 1 33 ? 4.775 -8.396 -5.761 1.00 24.14 32 LYS A CA 4
ATOM 4553 C C . LYS A 1 33 ? 4.767 -7.229 -4.812 1.00 61.42 32 LYS A C 4
ATOM 4554 O O . LYS A 1 33 ? 4.407 -7.370 -3.646 1.00 45.31 32 LYS A O 4
ATOM 4573 N N . MET A 1 34 ? 5.194 -6.086 -5.307 1.00 21.05 33 MET A N 4
ATOM 4574 C CA . MET A 1 34 ? 5.216 -4.857 -4.502 1.00 1.31 33 MET A CA 4
ATOM 4575 C C . MET A 1 34 ? 3.843 -4.402 -4.186 1.00 73.24 33 MET A C 4
ATOM 4576 O O . MET A 1 34 ? 2.891 -4.665 -4.922 1.00 35.22 33 MET A O 4
ATOM 4590 N N . VAL A 1 35 ? 3.746 -3.708 -3.120 1.00 63.13 34 VAL A N 4
ATOM 4591 C CA . VAL A 1 35 ? 2.519 -3.152 -2.707 1.00 41.41 34 VAL A CA 4
ATOM 4592 C C . VAL A 1 35 ? 2.443 -1.750 -3.244 1.00 22.10 34 VAL A C 4
ATOM 4593 O O . VAL A 1 35 ? 3.211 -0.871 -2.829 1.00 3.25 34 VAL A O 4
ATOM 4606 N N . ILE A 1 36 ? 1.567 -1.554 -4.178 1.00 14.13 35 ILE A N 4
ATOM 4607 C CA . ILE A 1 36 ? 1.381 -0.284 -4.793 1.00 14.50 35 ILE A CA 4
ATOM 4608 C C . ILE A 1 36 ? 0.255 0.418 -4.092 1.00 14.12 35 ILE A C 4
ATOM 4609 O O . ILE A 1 36 ? -0.881 -0.075 -4.057 1.00 22.25 35 ILE A O 4
ATOM 4625 N N . ILE A 1 37 ? 0.572 1.527 -3.514 1.00 44.24 36 ILE A N 4
ATOM 4626 C CA . ILE A 1 37 ? -0.372 2.310 -2.779 1.00 2.32 36 ILE A CA 4
ATOM 4627 C C . ILE A 1 37 ? -0.659 3.599 -3.511 1.00 45.05 36 ILE A C 4
ATOM 4628 O O . ILE A 1 37 ? 0.223 4.448 -3.677 1.00 4.13 36 ILE A O 4
ATOM 4644 N N . THR A 1 38 ? -1.864 3.734 -3.950 1.00 1.25 37 THR A N 4
ATOM 4645 C CA . THR A 1 38 ? -2.294 4.906 -4.637 1.00 53.22 37 THR A CA 4
ATOM 4646 C C . THR A 1 38 ? -2.973 5.814 -3.625 1.00 52.14 37 THR A C 4
ATOM 4647 O O . THR A 1 38 ? -3.833 5.365 -2.872 1.00 4.11 37 THR A O 4
ATOM 4658 N N . THR A 1 39 ? -2.578 7.057 -3.587 1.00 73.32 38 THR A N 4
ATOM 4659 C CA . THR A 1 39 ? -3.155 7.995 -2.650 1.00 63.44 38 THR A CA 4
ATOM 4660 C C . THR A 1 39 ? -4.480 8.546 -3.160 1.00 72.41 38 THR A C 4
ATOM 4661 O O . THR A 1 39 ? -4.764 8.469 -4.360 1.00 53.24 38 THR A O 4
ATOM 4672 N N . LYS A 1 40 ? -5.270 9.100 -2.265 1.00 74.12 39 LYS A N 4
ATOM 4673 C CA . LYS A 1 40 ? -6.583 9.586 -2.607 1.00 42.41 39 LYS A CA 4
ATOM 4674 C C . LYS A 1 40 ? -6.518 10.883 -3.386 1.00 71.24 39 LYS A C 4
ATOM 4675 O O . LYS A 1 40 ? -7.130 10.977 -4.452 1.00 74.12 39 LYS A O 4
ATOM 4694 N N . SER A 1 41 ? -5.735 11.841 -2.904 1.00 70.10 40 SER A N 4
ATOM 4695 C CA . SER A 1 41 ? -5.610 13.129 -3.570 1.00 11.43 40 SER A CA 4
ATOM 4696 C C . SER A 1 41 ? -4.640 14.041 -2.827 1.00 44.31 40 SER A C 4
ATOM 4697 O O . SER A 1 41 ? -3.685 14.557 -3.427 1.00 54.30 40 SER A O 4
ATOM 4705 N N . VAL A 1 42 ? -4.853 14.224 -1.522 1.00 11.11 41 VAL A N 4
ATOM 4706 C CA . VAL A 1 42 ? -4.053 15.175 -0.751 1.00 13.04 41 VAL A CA 4
ATOM 4707 C C . VAL A 1 42 ? -2.701 14.584 -0.333 1.00 45.30 41 VAL A C 4
ATOM 4708 O O . VAL A 1 42 ? -2.444 14.270 0.837 1.00 64.42 41 VAL A O 4
ATOM 4721 N N . SER A 1 43 ? -1.935 14.296 -1.321 1.00 13.52 42 SER A N 4
ATOM 4722 C CA . SER A 1 43 ? -0.584 13.908 -1.196 1.00 71.13 42 SER A CA 4
ATOM 4723 C C . SER A 1 43 ? 0.199 14.788 -2.153 1.00 53.04 42 SER A C 4
ATOM 4724 O O . SER A 1 43 ? -0.411 15.549 -2.918 1.00 64.33 42 SER A O 4
ATOM 4732 N N . ARG A 1 44 ? 1.508 14.703 -2.151 1.00 34.24 43 ARG A N 4
ATOM 4733 C CA . ARG A 1 44 ? 2.284 15.424 -3.151 1.00 55.33 43 ARG A CA 4
ATOM 4734 C C . ARG A 1 44 ? 2.256 14.607 -4.449 1.00 44.12 43 ARG A C 4
ATOM 4735 O O . ARG A 1 44 ? 2.630 15.071 -5.525 1.00 73.54 43 ARG A O 4
ATOM 4756 N N . TYR A 1 45 ? 1.772 13.388 -4.307 1.00 11.20 44 TYR A N 4
ATOM 4757 C CA . TYR A 1 45 ? 1.646 12.439 -5.381 1.00 11.44 44 TYR A CA 4
ATOM 4758 C C . TYR A 1 45 ? 0.396 12.688 -6.200 1.00 51.25 44 TYR A C 4
ATOM 4759 O O . TYR A 1 45 ? 0.398 12.471 -7.401 1.00 42.03 44 TYR A O 4
ATOM 4777 N N . ARG A 1 46 ? -0.681 13.136 -5.534 1.00 45.40 45 ARG A N 4
ATOM 4778 C CA . ARG A 1 46 ? -1.946 13.498 -6.211 1.00 73.40 45 ARG A CA 4
ATOM 4779 C C . ARG A 1 46 ? -2.534 12.285 -6.930 1.00 13.11 45 ARG A C 4
ATOM 4780 O O . ARG A 1 46 ? -3.176 12.401 -7.975 1.00 72.55 45 ARG A O 4
ATOM 4801 N N . GLY A 1 47 ? -2.392 11.139 -6.307 1.00 70.54 46 GLY A N 4
ATOM 4802 C CA . GLY A 1 47 ? -2.866 9.904 -6.894 1.00 14.53 46 GLY A CA 4
ATOM 4803 C C . GLY A 1 47 ? -1.754 9.077 -7.507 1.00 45.41 46 GLY A C 4
ATOM 4804 O O . GLY A 1 47 ? -2.009 8.015 -8.064 1.00 54.01 46 GLY A O 4
ATOM 4808 N N . GLN A 1 48 ? -0.532 9.564 -7.409 1.00 43.30 47 GLN A N 4
ATOM 4809 C CA . GLN A 1 48 ? 0.633 8.787 -7.804 1.00 24.20 47 GLN A CA 4
ATOM 4810 C C . GLN A 1 48 ? 0.955 7.706 -6.778 1.00 64.53 47 GLN A C 4
ATOM 4811 O O . GLN A 1 48 ? 0.534 7.786 -5.605 1.00 73.34 47 GLN A O 4
ATOM 4825 N N . GLU A 1 49 ? 1.688 6.722 -7.208 1.00 43.24 48 GLU A N 4
ATOM 4826 C CA . GLU A 1 49 ? 1.864 5.490 -6.469 1.00 61.52 48 GLU A CA 4
ATOM 4827 C C . GLU A 1 49 ? 3.030 5.520 -5.499 1.00 24.22 48 GLU A C 4
ATOM 4828 O O . GLU A 1 49 ? 4.087 6.111 -5.759 1.00 3.44 48 GLU A O 4
ATOM 4840 N N . HIS A 1 50 ? 2.803 4.886 -4.381 1.00 53.53 49 HIS A N 4
ATOM 4841 C CA . HIS A 1 50 ? 3.818 4.576 -3.403 1.00 14.01 49 HIS A CA 4
ATOM 4842 C C . HIS A 1 50 ? 4.062 3.110 -3.479 1.00 54.31 49 HIS A C 4
ATOM 4843 O O . HIS A 1 50 ? 3.186 2.367 -3.923 1.00 74.34 49 HIS A O 4
ATOM 4858 N N . CYS A 1 51 ? 5.195 2.682 -3.070 1.00 12.11 50 CYS A N 4
ATOM 4859 C CA . CYS A 1 51 ? 5.504 1.293 -3.118 1.00 23.22 50 CYS A CA 4
ATOM 4860 C C . CYS A 1 51 ? 6.098 0.820 -1.810 1.00 1.33 50 CYS A C 4
ATOM 4861 O O . CYS A 1 51 ? 7.069 1.380 -1.311 1.00 41.24 50 CYS A O 4
ATOM 4868 N N . LEU A 1 52 ? 5.498 -0.197 -1.261 1.00 24.35 51 LEU A N 4
ATOM 4869 C CA . LEU A 1 52 ? 5.937 -0.778 -0.023 1.00 3.02 51 LEU A CA 4
ATOM 4870 C C . LEU A 1 52 ? 6.476 -2.171 -0.304 1.00 63.34 51 LEU A C 4
ATOM 4871 O O . LEU A 1 52 ? 5.863 -2.944 -1.060 1.00 12.21 51 LEU A O 4
ATOM 4887 N N . HIS A 1 53 ? 7.633 -2.480 0.257 1.00 32.22 52 HIS A N 4
ATOM 4888 C CA . HIS A 1 53 ? 8.273 -3.763 0.024 1.00 61.45 52 HIS A CA 4
ATOM 4889 C C . HIS A 1 53 ? 7.589 -4.831 0.903 1.00 1.43 52 HIS A C 4
ATOM 4890 O O . HIS A 1 53 ? 7.577 -4.720 2.128 1.00 2.20 52 HIS A O 4
ATOM 4905 N N . PRO A 1 54 ? 7.016 -5.875 0.273 1.00 1.44 53 PRO A N 4
ATOM 4906 C CA . PRO A 1 54 ? 6.195 -6.914 0.960 1.00 72.11 53 PRO A CA 4
ATOM 4907 C C . PRO A 1 54 ? 6.953 -7.819 1.931 1.00 31.52 53 PRO A C 4
ATOM 4908 O O . PRO A 1 54 ? 6.365 -8.688 2.545 1.00 24.53 53 PRO A O 4
ATOM 4919 N N . LYS A 1 55 ? 8.237 -7.616 2.064 1.00 53.51 54 LYS A N 4
ATOM 4920 C CA . LYS A 1 55 ? 9.029 -8.410 2.987 1.00 34.03 54 LYS A CA 4
ATOM 4921 C C . LYS A 1 55 ? 8.924 -7.930 4.422 1.00 72.42 54 LYS A C 4
ATOM 4922 O O . LYS A 1 55 ? 9.332 -8.622 5.349 1.00 63.12 54 LYS A O 4
ATOM 4941 N N . LEU A 1 56 ? 8.378 -6.745 4.598 1.00 61.31 55 LEU A N 4
ATOM 4942 C CA . LEU A 1 56 ? 8.212 -6.174 5.920 1.00 51.14 55 LEU A CA 4
ATOM 4943 C C . LEU A 1 56 ? 6.939 -6.717 6.541 1.00 1.45 55 LEU A C 4
ATOM 4944 O O . LEU A 1 56 ? 5.924 -6.874 5.858 1.00 64.42 55 LEU A O 4
ATOM 4960 N N . GLN A 1 57 ? 6.982 -7.000 7.820 1.00 63.20 56 GLN A N 4
ATOM 4961 C CA . GLN A 1 57 ? 5.824 -7.537 8.511 1.00 2.12 56 GLN A CA 4
ATOM 4962 C C . GLN A 1 57 ? 4.787 -6.469 8.720 1.00 41.35 56 GLN A C 4
ATOM 4963 O O . GLN A 1 57 ? 3.584 -6.754 8.794 1.00 25.34 56 GLN A O 4
ATOM 4977 N N . SER A 1 58 ? 5.254 -5.233 8.808 1.00 42.34 57 SER A N 4
ATOM 4978 C CA . SER A 1 58 ? 4.389 -4.081 8.912 1.00 41.21 57 SER A CA 4
ATOM 4979 C C . SER A 1 58 ? 3.453 -4.046 7.686 1.00 53.41 57 SER A C 4
ATOM 4980 O O . SER A 1 58 ? 2.284 -3.651 7.785 1.00 1.14 57 SER A O 4
ATOM 4988 N N . THR A 1 59 ? 3.987 -4.493 6.544 1.00 11.23 58 THR A N 4
ATOM 4989 C CA . THR A 1 59 ? 3.263 -4.541 5.312 1.00 70.44 58 THR A CA 4
ATOM 4990 C C . THR A 1 59 ? 2.087 -5.519 5.425 1.00 30.02 58 THR A C 4
ATOM 4991 O O . THR A 1 59 ? 0.969 -5.167 5.097 1.00 41.44 58 THR A O 4
ATOM 5002 N N . LYS A 1 60 ? 2.341 -6.741 5.937 1.00 54.31 59 LYS A N 4
ATOM 5003 C CA . LYS A 1 60 ? 1.271 -7.743 6.090 1.00 22.40 59 LYS A CA 4
ATOM 5004 C C . LYS A 1 60 ? 0.133 -7.217 6.935 1.00 61.32 59 LYS A C 4
ATOM 5005 O O . LYS A 1 60 ? -1.043 -7.460 6.628 1.00 72.30 59 LYS A O 4
ATOM 5024 N N . ARG A 1 61 ? 0.471 -6.481 7.987 1.00 0.10 60 ARG A N 4
ATOM 5025 C CA . ARG A 1 61 ? -0.523 -5.935 8.869 1.00 42.15 60 ARG A CA 4
ATOM 5026 C C . ARG A 1 61 ? -1.335 -4.917 8.095 1.00 71.31 60 ARG A C 4
ATOM 5027 O O . ARG A 1 61 ? -2.539 -4.967 8.087 1.00 32.11 60 ARG A O 4
ATOM 5048 N N . PHE A 1 62 ? -0.627 -4.027 7.414 1.00 23.12 61 PHE A N 4
ATOM 5049 C CA . PHE A 1 62 ? -1.213 -2.938 6.638 1.00 73.00 61 PHE A CA 4
AT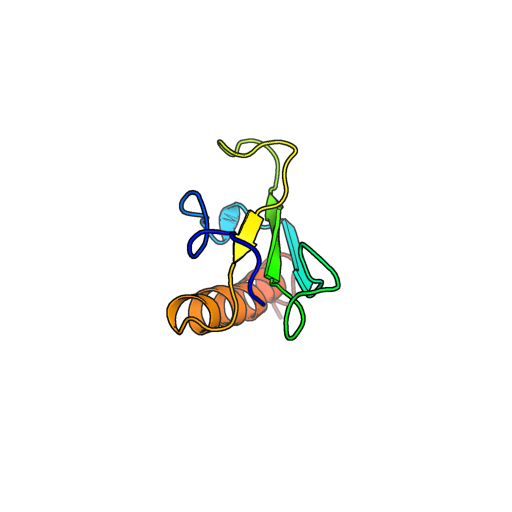OM 5050 C C . PHE A 1 62 ? -2.146 -3.476 5.556 1.00 25.23 61 PHE A C 4
ATOM 5051 O O . PHE A 1 62 ? -3.243 -2.961 5.369 1.00 54.11 61 PHE A O 4
ATOM 5068 N N . ILE A 1 63 ? -1.717 -4.530 4.875 1.00 35.31 62 ILE A N 4
ATOM 5069 C CA . ILE A 1 63 ? -2.511 -5.126 3.815 1.00 12.02 62 ILE A CA 4
ATOM 5070 C C . ILE A 1 63 ? -3.760 -5.741 4.386 1.00 1.54 62 ILE A C 4
ATOM 5071 O O . ILE A 1 63 ? -4.863 -5.425 3.959 1.00 13.14 62 ILE A O 4
ATOM 5087 N N . LYS A 1 64 ? -3.580 -6.598 5.384 1.00 61.33 63 LYS A N 4
ATOM 5088 C CA . LYS A 1 64 ? -4.720 -7.282 6.019 1.00 71.35 63 LYS A CA 4
ATOM 5089 C C . LYS A 1 64 ? -5.666 -6.286 6.671 1.00 55.11 63 LYS A C 4
ATOM 5090 O O . LYS A 1 64 ? -6.875 -6.510 6.739 1.00 41.31 63 LYS A O 4
ATOM 5109 N N . TRP A 1 65 ? -5.116 -5.196 7.126 1.00 54.30 64 TRP A N 4
ATOM 5110 C CA . TRP A 1 65 ? -5.878 -4.160 7.775 1.00 31.15 64 TRP A CA 4
ATOM 5111 C C . TRP A 1 65 ? -6.694 -3.424 6.698 1.00 64.13 64 TRP A C 4
ATOM 5112 O O . TRP A 1 65 ? -7.895 -3.165 6.873 1.00 1.53 64 TRP A O 4
ATOM 5133 N N . TYR A 1 66 ? -6.034 -3.118 5.560 1.00 5.23 65 TYR A N 4
ATOM 5134 C CA . TYR A 1 66 ? -6.692 -2.462 4.442 1.00 42.21 65 TYR A CA 4
ATOM 5135 C C . TYR A 1 66 ? -7.793 -3.348 3.891 1.00 71.40 65 TYR A C 4
ATOM 5136 O O . TYR A 1 66 ? -8.810 -2.858 3.480 1.00 52.44 65 TYR A O 4
ATOM 5154 N N . ASN A 1 67 ? -7.568 -4.660 3.897 1.00 74.14 66 ASN A N 4
ATOM 5155 C CA . ASN A 1 67 ? -8.573 -5.636 3.421 1.00 11.42 66 ASN A CA 4
ATOM 5156 C C . ASN A 1 67 ? -9.916 -5.452 4.125 1.00 63.23 66 ASN A C 4
ATOM 5157 O O . ASN A 1 67 ? -10.967 -5.592 3.513 1.00 12.35 66 ASN A O 4
ATOM 5168 N N . ALA A 1 68 ? -9.877 -5.135 5.409 1.00 32.31 67 ALA A N 4
ATOM 5169 C CA . ALA A 1 68 ? -11.098 -4.883 6.160 1.00 53.12 67 ALA A CA 4
ATOM 5170 C C . ALA A 1 68 ? -11.654 -3.506 5.798 1.00 41.12 67 ALA A C 4
ATOM 5171 O O . ALA A 1 68 ? -12.831 -3.360 5.444 1.00 35.44 67 ALA A O 4
ATOM 5178 N N . TRP A 1 69 ? -10.778 -2.517 5.856 1.00 61.44 68 TRP A N 4
ATOM 5179 C CA . TRP A 1 69 ? -11.085 -1.122 5.542 1.00 24.51 68 TRP A CA 4
ATOM 5180 C C . TRP A 1 69 ? -11.671 -0.951 4.133 1.00 3.34 68 TRP A C 4
ATOM 5181 O O . TRP A 1 69 ? -12.625 -0.198 3.939 1.00 23.15 68 TRP A O 4
ATOM 5202 N N . ASN A 1 70 ? -11.117 -1.669 3.184 1.00 31.14 69 ASN A N 4
ATOM 5203 C CA . ASN A 1 70 ? -11.540 -1.625 1.787 1.00 51.00 69 ASN A CA 4
ATOM 5204 C C . ASN A 1 70 ? -12.998 -2.016 1.660 1.00 33.54 69 ASN A C 4
ATOM 5205 O O . ASN A 1 70 ? -13.728 -1.456 0.855 1.00 5.32 69 ASN A O 4
ATOM 5216 N N . GLU A 1 71 ? -13.417 -2.946 2.483 1.00 61.44 70 GLU A N 4
ATOM 5217 C CA . GLU A 1 71 ? -14.777 -3.413 2.453 1.00 61.14 70 GLU A CA 4
ATOM 5218 C C . GLU A 1 71 ? -15.688 -2.384 3.071 1.00 71.13 70 GLU A C 4
ATOM 5219 O O . GLU A 1 71 ? -16.737 -2.074 2.526 1.00 52.11 70 GLU A O 4
ATOM 5231 N N . LYS A 1 72 ? -15.245 -1.815 4.184 1.00 60.52 71 LYS A N 4
ATOM 5232 C CA . LYS A 1 72 ? -16.026 -0.832 4.947 1.00 33.20 71 LYS A CA 4
ATOM 5233 C C . LYS A 1 72 ? -16.371 0.382 4.090 1.00 21.43 71 LYS A C 4
ATOM 5234 O O . LYS A 1 72 ? -17.441 0.970 4.226 1.00 71.04 71 LYS A O 4
ATOM 5253 N N . ARG A 1 73 ? -15.468 0.728 3.202 1.00 42.12 72 ARG A N 4
ATOM 5254 C CA . ARG A 1 73 ? -15.641 1.877 2.340 1.00 21.22 72 ARG A CA 4
ATOM 5255 C C . ARG A 1 73 ? -16.401 1.563 1.043 1.00 12.21 72 ARG A C 4
ATOM 5256 O O . ARG A 1 73 ? -16.843 2.485 0.343 1.00 33.12 72 ARG A O 4
ATOM 5277 N N . ARG A 1 74 ? -16.558 0.282 0.703 1.00 74.30 73 ARG A N 4
ATOM 5278 C CA . ARG A 1 74 ? -17.297 -0.053 -0.516 1.00 62.24 73 ARG A CA 4
ATOM 5279 C C . ARG A 1 74 ? -18.665 -0.641 -0.229 1.00 51.35 73 ARG A C 4
ATOM 5280 O O . ARG A 1 74 ? -19.532 -0.672 -1.111 1.00 64.11 73 ARG A O 4
ATOM 5301 N N . VAL A 1 75 ? -18.877 -1.117 0.973 1.00 33.34 74 VAL A N 4
ATOM 5302 C CA . VAL A 1 75 ? -20.174 -1.614 1.328 1.00 60.24 74 VAL A CA 4
ATOM 5303 C C . VAL A 1 75 ? -20.905 -0.547 2.129 1.00 22.14 74 VAL A C 4
ATOM 5304 O O . VAL A 1 75 ? -20.293 0.193 2.907 1.00 63.25 74 VAL A O 4
ATOM 5317 N N . TYR A 1 76 ? -22.181 -0.443 1.921 1.00 32.11 75 TYR A N 4
ATOM 5318 C CA . TYR A 1 76 ? -22.966 0.592 2.551 1.00 42.44 75 TYR A CA 4
ATOM 5319 C C . TYR A 1 76 ? -23.640 0.057 3.823 1.00 43.35 75 TYR A C 4
ATOM 5320 O O . TYR A 1 76 ? -24.379 0.764 4.513 1.00 44.44 75 TYR A O 4
ATOM 5338 N N . GLU A 1 77 ? -23.352 -1.186 4.133 1.00 42.20 76 GLU A N 4
ATOM 5339 C CA . GLU A 1 77 ? -23.874 -1.813 5.323 1.00 23.52 76 GLU A CA 4
ATOM 5340 C C . GLU A 1 77 ? -23.007 -1.396 6.505 1.00 63.01 76 GLU A C 4
ATOM 5341 O O . GLU A 1 77 ? -21.963 -0.761 6.309 1.00 1.02 76 GLU A O 4
ATOM 5353 N N . GLU A 1 78 ? -23.400 -1.742 7.701 1.00 33.13 77 GLU A N 4
ATOM 5354 C CA . GLU A 1 78 ? -22.666 -1.318 8.868 1.00 4.34 77 GLU A CA 4
ATOM 5355 C C . GLU A 1 78 ? -22.554 -2.454 9.874 1.00 52.40 77 GLU A C 4
ATOM 5356 O O . GLU A 1 78 ? -23.489 -2.647 10.675 1.00 38.53 77 GLU A O 4
ATOM 5369 N N . SER A 1 2 ? 18.581 -9.859 -3.531 1.00 63.54 1 SER A N 5
ATOM 5370 C CA . SER A 1 2 ? 17.942 -8.737 -4.132 1.00 12.33 1 SER A CA 5
ATOM 5371 C C . SER A 1 2 ? 17.342 -7.812 -3.095 1.00 5.41 1 SER A C 5
ATOM 5372 O O . SER A 1 2 ? 16.446 -8.191 -2.348 1.00 24.15 1 SER A O 5
ATOM 5380 N N . LYS A 1 3 ? 17.869 -6.626 -3.023 1.00 13.03 2 LYS A N 5
ATOM 5381 C CA . LYS A 1 3 ? 17.295 -5.585 -2.234 1.00 30.43 2 LYS A CA 5
ATOM 5382 C C . LYS A 1 3 ? 16.773 -4.562 -3.206 1.00 10.12 2 LYS A C 5
ATOM 5383 O O . LYS A 1 3 ? 17.463 -3.604 -3.563 1.00 5.44 2 LYS A O 5
ATOM 5402 N N . CYS A 1 4 ? 15.602 -4.838 -3.716 1.00 23.10 3 CYS A N 5
ATOM 5403 C CA . CYS A 1 4 ? 15.007 -4.029 -4.746 1.00 34.53 3 CYS A CA 5
ATOM 5404 C C . CYS A 1 4 ? 14.487 -2.743 -4.154 1.00 24.13 3 CYS A C 5
ATOM 5405 O O . CYS A 1 4 ? 13.623 -2.756 -3.255 1.00 0.13 3 CYS A O 5
ATOM 5412 N N . LYS A 1 5 ? 15.006 -1.634 -4.624 1.00 34.40 4 LYS A N 5
ATOM 5413 C CA . LYS A 1 5 ? 14.611 -0.378 -4.093 1.00 20.34 4 LYS A CA 5
ATOM 5414 C C . LYS A 1 5 ? 13.569 0.282 -4.954 1.00 13.32 4 LYS A C 5
ATOM 5415 O O . LYS A 1 5 ? 13.877 1.025 -5.885 1.00 73.24 4 LYS A O 5
ATOM 5434 N N . CYS A 1 6 ? 12.356 -0.062 -4.696 1.00 34.41 5 CYS A N 5
ATOM 5435 C CA . CYS A 1 6 ? 11.211 0.600 -5.298 1.00 0.45 5 CYS A CA 5
ATOM 5436 C C . CYS A 1 6 ? 10.855 1.739 -4.323 1.00 44.41 5 CYS A C 5
ATOM 5437 O O . CYS A 1 6 ? 10.108 2.686 -4.616 1.00 64.40 5 CYS A O 5
ATOM 5444 N N . SER A 1 7 ? 11.460 1.583 -3.174 1.00 31.44 6 SER A N 5
ATOM 5445 C CA . SER A 1 7 ? 11.478 2.414 -2.042 1.00 40.11 6 SER A CA 5
ATOM 5446 C C . SER A 1 7 ? 12.278 1.554 -1.079 1.00 23.53 6 SER A C 5
ATOM 5447 O O . SER A 1 7 ? 12.371 0.325 -1.320 1.00 24.23 6 SER A O 5
ATOM 5455 N N . ARG A 1 8 ? 12.889 2.115 -0.070 1.00 73.24 7 ARG A N 5
ATOM 5456 C CA . ARG A 1 8 ? 13.663 1.291 0.855 1.00 24.23 7 ARG A CA 5
ATOM 5457 C C . ARG A 1 8 ? 12.727 0.346 1.596 1.00 74.21 7 ARG A C 5
ATOM 5458 O O . ARG A 1 8 ? 12.978 -0.860 1.703 1.00 61.02 7 ARG A O 5
ATOM 5479 N N . LYS A 1 9 ? 11.648 0.896 2.064 1.00 33.33 8 LYS A N 5
ATOM 5480 C CA . LYS A 1 9 ? 10.594 0.143 2.703 1.00 60.51 8 LYS A CA 5
ATOM 5481 C C . LYS A 1 9 ? 9.276 0.646 2.175 1.00 32.33 8 LYS A C 5
ATOM 5482 O O . LYS A 1 9 ? 8.481 -0.106 1.633 1.00 71.22 8 LYS A O 5
ATOM 5501 N N . GLY A 1 10 ? 9.094 1.937 2.317 1.00 72.21 9 GLY A N 5
ATOM 5502 C CA . GLY A 1 10 ? 7.881 2.599 1.962 1.00 3.33 9 GLY A CA 5
ATOM 5503 C C . GLY A 1 10 ? 7.407 3.378 3.164 1.00 12.34 9 GLY A C 5
ATOM 5504 O O . GLY A 1 10 ? 7.174 2.777 4.212 1.00 51.11 9 GLY A O 5
ATOM 5508 N N . PRO A 1 11 ? 7.321 4.725 3.073 1.00 41.33 10 PRO A N 5
ATOM 5509 C CA . PRO A 1 11 ? 6.883 5.581 4.199 1.00 4.30 10 PRO A CA 5
ATOM 5510 C C . PRO A 1 11 ? 5.542 5.140 4.783 1.00 12.23 10 PRO A C 5
ATOM 5511 O O . PRO A 1 11 ? 4.735 4.492 4.100 1.00 20.01 10 PRO A O 5
ATOM 5522 N N . LYS A 1 12 ? 5.307 5.488 6.035 1.00 3.31 11 LYS A N 5
ATOM 5523 C CA . LYS A 1 12 ? 4.089 5.098 6.706 1.00 14.04 11 LYS A CA 5
ATOM 5524 C C . LYS A 1 12 ? 2.884 5.832 6.140 1.00 1.32 11 LYS A C 5
ATOM 5525 O O . LYS A 1 12 ? 2.729 7.055 6.298 1.00 15.32 11 LYS A O 5
ATOM 5544 N N . ILE A 1 13 ? 2.070 5.082 5.471 1.00 3.43 12 ILE A N 5
ATOM 5545 C CA . ILE A 1 13 ? 0.868 5.553 4.849 1.00 64.13 12 ILE A CA 5
ATOM 5546 C C . ILE A 1 13 ? -0.281 5.206 5.757 1.00 74.44 12 ILE A C 5
ATOM 5547 O O . ILE A 1 13 ? -0.199 4.234 6.508 1.00 71.32 12 ILE A O 5
ATOM 5563 N N . ARG A 1 14 ? -1.294 6.006 5.766 1.00 61.54 13 ARG A N 5
ATOM 5564 C CA . ARG A 1 14 ? -2.464 5.684 6.521 1.00 51.34 13 ARG A CA 5
ATOM 5565 C C . ARG A 1 14 ? -3.455 5.037 5.576 1.00 25.13 13 ARG A C 5
ATOM 5566 O O . ARG A 1 14 ? -3.399 5.265 4.368 1.00 32.42 13 ARG A O 5
ATOM 5587 N N . TYR A 1 15 ? -4.368 4.276 6.111 1.00 73.35 14 TYR A N 5
ATOM 5588 C CA . TYR A 1 15 ? -5.341 3.542 5.300 1.00 71.23 14 TYR A CA 5
ATOM 5589 C C . TYR A 1 15 ? -6.300 4.519 4.638 1.00 43.50 14 TYR A C 5
ATOM 5590 O O . TYR A 1 15 ? -6.816 4.281 3.540 1.00 73.20 14 TYR A O 5
ATOM 5608 N N . SER A 1 16 ? -6.492 5.633 5.307 1.00 42.54 15 SER A N 5
ATOM 5609 C CA . SER A 1 16 ? -7.350 6.699 4.865 1.00 61.43 15 SER A CA 5
ATOM 5610 C C . SER A 1 16 ? -6.801 7.360 3.582 1.00 3.11 15 SER A C 5
ATOM 5611 O O . SER A 1 16 ? -7.565 7.897 2.764 1.00 65.23 15 SER A O 5
ATOM 5619 N N . ASP A 1 17 ? -5.478 7.280 3.394 1.00 3.24 16 ASP A N 5
ATOM 5620 C CA . ASP A 1 17 ? -4.819 7.936 2.258 1.00 73.35 16 ASP A CA 5
ATOM 5621 C C . ASP A 1 17 ? -4.870 7.070 1.028 1.00 42.52 16 ASP A C 5
ATOM 5622 O O . ASP A 1 17 ? -4.693 7.554 -0.086 1.00 61.31 16 ASP A O 5
ATOM 5631 N N . VAL A 1 18 ? -5.125 5.800 1.217 1.00 11.13 17 VAL A N 5
ATOM 5632 C CA . VAL A 1 18 ? -5.049 4.856 0.124 1.00 2.51 17 VAL A CA 5
ATOM 5633 C C . VAL A 1 18 ? -6.369 4.759 -0.640 1.00 32.13 17 VAL A C 5
ATOM 5634 O O . VAL A 1 18 ? -7.415 4.448 -0.068 1.00 23.33 17 VAL A O 5
ATOM 5647 N N . LYS A 1 19 ? -6.303 5.020 -1.917 1.00 0.53 18 LYS A N 5
ATOM 5648 C CA . LYS A 1 19 ? -7.437 4.872 -2.835 1.00 42.45 18 LYS A CA 5
ATOM 5649 C C . LYS A 1 19 ? -7.476 3.481 -3.419 1.00 53.24 18 LYS A C 5
ATOM 5650 O O . LYS A 1 19 ? -8.544 2.934 -3.690 1.00 52.34 18 LYS A O 5
ATOM 5669 N N . LYS A 1 20 ? -6.317 2.921 -3.603 1.00 23.32 19 LYS A N 5
ATOM 5670 C CA . LYS A 1 20 ? -6.169 1.672 -4.279 1.00 73.14 19 LYS A CA 5
ATOM 5671 C C . LYS A 1 20 ? -4.875 1.013 -3.854 1.00 33.22 19 LYS A C 5
ATOM 5672 O O . LYS A 1 20 ? -3.855 1.700 -3.653 1.00 14.14 19 LYS A O 5
ATOM 5691 N N . LEU A 1 21 ? -4.920 -0.288 -3.712 1.00 65.23 20 LEU A N 5
ATOM 5692 C CA . LEU A 1 21 ? -3.778 -1.084 -3.352 1.00 0.21 20 LEU A CA 5
ATOM 5693 C C . LEU A 1 21 ? -3.628 -2.167 -4.424 1.00 30.02 20 LEU A C 5
ATOM 5694 O O . LEU A 1 21 ? -4.564 -2.943 -4.657 1.00 15.33 20 LEU A O 5
ATOM 5710 N N . GLU A 1 22 ? -2.487 -2.218 -5.081 1.00 32.34 21 GLU A N 5
ATOM 5711 C CA . GLU A 1 22 ? -2.241 -3.245 -6.087 1.00 54.22 21 GLU A CA 5
ATOM 5712 C C . GLU A 1 22 ? -0.951 -3.928 -5.765 1.00 12.14 21 GLU A C 5
ATOM 5713 O O . GLU A 1 22 ? 0.044 -3.258 -5.531 1.00 13.40 21 GLU A O 5
ATOM 5725 N N . MET A 1 23 ? -0.924 -5.238 -5.735 1.00 12.44 22 MET A N 5
ATOM 5726 C CA . MET A 1 23 ? 0.333 -5.871 -5.530 1.00 22.30 22 MET A CA 5
ATOM 5727 C C . MET A 1 23 ? 0.844 -6.381 -6.852 1.00 23.04 22 MET A C 5
ATOM 5728 O O . MET A 1 23 ? 0.294 -7.327 -7.436 1.00 34.54 22 MET A O 5
ATOM 5742 N N . LYS A 1 24 ? 1.871 -5.737 -7.316 1.00 71.21 23 LYS A N 5
ATOM 5743 C CA . LYS A 1 24 ? 2.571 -6.055 -8.520 1.00 54.41 23 LYS A CA 5
ATOM 5744 C C . LYS A 1 24 ? 3.930 -5.387 -8.493 1.00 63.10 23 LYS A C 5
ATOM 5745 O O . LYS A 1 24 ? 4.025 -4.226 -8.101 1.00 1.35 23 LYS A O 5
ATOM 5764 N N . PRO A 1 25 ? 5.007 -6.088 -8.852 1.00 51.10 24 PRO A N 5
ATOM 5765 C CA . PRO A 1 25 ? 6.337 -5.523 -8.775 1.00 53.10 24 PRO A CA 5
ATOM 5766 C C . PRO A 1 25 ? 6.552 -4.406 -9.786 1.00 75.01 24 PRO A C 5
ATOM 5767 O O . PRO A 1 25 ? 6.399 -4.602 -11.003 1.00 3.32 24 PRO A O 5
ATOM 5778 N N . LYS A 1 26 ? 6.877 -3.225 -9.271 1.00 74.51 25 LYS A N 5
ATOM 5779 C CA . LYS A 1 26 ? 7.159 -2.084 -10.102 1.00 23.44 25 LYS A CA 5
ATOM 5780 C C . LYS A 1 26 ? 8.494 -2.286 -10.823 1.00 22.53 25 LYS A C 5
ATOM 5781 O O . LYS A 1 26 ? 8.766 -1.686 -11.860 1.00 5.14 25 LYS A O 5
ATOM 5800 N N . TYR A 1 27 ? 9.314 -3.156 -10.263 1.00 42.12 26 TYR A N 5
ATOM 5801 C CA . TYR A 1 27 ? 10.540 -3.561 -10.881 1.00 15.13 26 TYR A CA 5
ATOM 5802 C C . TYR A 1 27 ? 10.550 -5.074 -10.922 1.00 24.31 26 TYR A C 5
ATOM 5803 O O . TYR A 1 27 ? 10.302 -5.710 -9.906 1.00 51.35 26 TYR A O 5
ATOM 5821 N N . PRO A 1 28 ? 10.789 -5.686 -12.099 1.00 53.02 27 PRO A N 5
ATOM 5822 C CA . PRO A 1 28 ? 10.836 -7.164 -12.239 1.00 53.45 27 PRO A CA 5
ATOM 5823 C C . PRO A 1 28 ? 11.924 -7.765 -11.348 1.00 61.10 27 PRO A C 5
ATOM 5824 O O . PRO A 1 28 ? 11.861 -8.922 -10.940 1.00 1.03 27 PRO A O 5
ATOM 5835 N N . HIS A 1 29 ? 12.894 -6.936 -11.018 1.00 34.25 28 HIS A N 5
ATOM 5836 C CA . HIS A 1 29 ? 14.006 -7.326 -10.173 1.00 62.22 28 HIS A CA 5
ATOM 5837 C C . HIS A 1 29 ? 13.655 -7.117 -8.674 1.00 3.10 28 HIS A C 5
ATOM 5838 O O . HIS A 1 29 ? 14.536 -6.995 -7.835 1.00 1.21 28 HIS A O 5
ATOM 5853 N N . CYS A 1 30 ? 12.372 -7.137 -8.358 1.00 3.44 29 CYS A N 5
ATOM 5854 C CA . CYS A 1 30 ? 11.897 -6.981 -6.986 1.00 74.23 29 CYS A CA 5
ATOM 5855 C C . CYS A 1 30 ? 11.372 -8.299 -6.462 1.00 23.01 29 CYS A C 5
ATOM 5856 O O . CYS A 1 30 ? 10.939 -9.166 -7.241 1.00 34.11 29 CYS A O 5
ATOM 5863 N N . GLU A 1 31 ? 11.423 -8.456 -5.149 1.00 43.32 30 GLU A N 5
ATOM 5864 C CA . GLU A 1 31 ? 10.988 -9.647 -4.490 1.00 72.44 30 GLU A CA 5
ATOM 5865 C C . GLU A 1 31 ? 9.488 -9.597 -4.355 1.00 62.32 30 GLU A C 5
ATOM 5866 O O . GLU A 1 31 ? 8.956 -8.585 -3.881 1.00 13.13 30 GLU A O 5
ATOM 5878 N N . GLU A 1 32 ? 8.818 -10.677 -4.741 1.00 3.33 31 GLU A N 5
ATOM 5879 C CA . GLU A 1 32 ? 7.375 -10.827 -4.551 1.00 72.41 31 GLU A CA 5
ATOM 5880 C C . GLU A 1 32 ? 6.581 -9.663 -5.258 1.00 23.34 31 GLU A C 5
ATOM 5881 O O . GLU A 1 32 ? 7.147 -8.900 -6.059 1.00 13.03 31 GLU A O 5
ATOM 5893 N N . LYS A 1 33 ? 5.303 -9.573 -5.028 1.00 75.33 32 LYS A N 5
ATOM 5894 C CA . LYS A 1 33 ? 4.498 -8.531 -5.624 1.00 53.11 32 LYS A CA 5
ATOM 5895 C C . LYS A 1 33 ? 4.502 -7.314 -4.764 1.00 62.21 32 LYS A C 5
ATOM 5896 O O . LYS A 1 33 ? 3.897 -7.295 -3.696 1.00 13.11 32 LYS A O 5
ATOM 5915 N N . MET A 1 34 ? 5.206 -6.309 -5.231 1.00 10.40 33 MET A N 5
ATOM 5916 C CA . MET A 1 34 ? 5.344 -5.049 -4.531 1.00 44.02 33 MET A CA 5
ATOM 5917 C C . MET A 1 34 ? 3.998 -4.402 -4.358 1.00 42.01 33 MET A C 5
ATOM 5918 O O . MET A 1 34 ? 3.097 -4.597 -5.170 1.00 54.14 33 MET A O 5
ATOM 5932 N N . VAL A 1 35 ? 3.866 -3.622 -3.348 1.00 44.14 34 VAL A N 5
ATOM 5933 C CA . VAL A 1 35 ? 2.608 -3.017 -3.064 1.00 34.52 34 VAL A CA 5
ATOM 5934 C C . VAL A 1 35 ? 2.570 -1.613 -3.599 1.00 3.52 34 VAL A C 5
ATOM 5935 O O . VAL A 1 35 ? 3.349 -0.755 -3.185 1.00 32.44 34 VAL A O 5
ATOM 5948 N N . ILE A 1 36 ? 1.692 -1.392 -4.516 1.00 30.42 35 ILE A N 5
ATOM 5949 C CA . ILE A 1 36 ? 1.506 -0.106 -5.087 1.00 33.11 35 ILE A CA 5
ATOM 5950 C C . ILE A 1 36 ? 0.331 0.545 -4.387 1.00 45.55 35 ILE A C 5
ATOM 5951 O O . ILE A 1 36 ? -0.798 0.036 -4.433 1.00 11.21 35 ILE A O 5
ATOM 5967 N N . ILE A 1 37 ? 0.595 1.629 -3.736 1.00 61.52 36 ILE A N 5
ATOM 5968 C CA . ILE A 1 37 ? -0.408 2.336 -2.985 1.00 31.32 36 ILE A CA 5
ATOM 5969 C C . ILE A 1 37 ? -0.732 3.661 -3.642 1.00 53.40 36 ILE A C 5
ATOM 5970 O O . ILE A 1 37 ? 0.119 4.533 -3.753 1.00 14.43 36 ILE A O 5
ATOM 5986 N N . THR A 1 38 ? -1.949 3.817 -4.049 1.00 45.20 37 THR A N 5
ATOM 5987 C CA . THR A 1 38 ? -2.376 5.024 -4.694 1.00 4.52 37 THR A CA 5
ATOM 5988 C C . THR A 1 38 ? -3.008 5.948 -3.653 1.00 13.11 37 THR A C 5
ATOM 5989 O O . THR A 1 38 ? -3.903 5.533 -2.928 1.00 3.43 37 THR A O 5
ATOM 6000 N N . THR A 1 39 ? -2.523 7.176 -3.567 1.00 45.22 38 THR A N 5
ATOM 6001 C CA . THR A 1 39 ? -3.028 8.127 -2.594 1.00 10.13 38 THR A CA 5
ATOM 6002 C C . THR A 1 39 ? -4.202 8.934 -3.168 1.00 0.03 38 THR A C 5
ATOM 6003 O O . THR A 1 39 ? -4.386 8.965 -4.395 1.00 31.44 38 THR A O 5
ATOM 6014 N N . LYS A 1 40 ? -5.011 9.569 -2.297 1.00 23.44 39 LYS A N 5
ATOM 6015 C CA . LYS A 1 40 ? -6.204 10.281 -2.784 1.00 61.51 39 LYS A CA 5
ATOM 6016 C C . LYS A 1 40 ? -5.844 11.552 -3.542 1.00 53.42 39 LYS A C 5
ATOM 6017 O O . LYS A 1 40 ? -6.293 11.735 -4.682 1.00 74.23 39 LYS A O 5
ATOM 6036 N N . SER A 1 41 ? -4.986 12.391 -2.930 1.00 1.51 40 SER A N 5
ATOM 6037 C CA . SER A 1 41 ? -4.554 13.672 -3.518 1.00 65.41 40 SER A CA 5
ATOM 6038 C C . SER A 1 41 ? -3.813 14.544 -2.502 1.00 4.33 40 SER A C 5
ATOM 6039 O O . SER A 1 41 ? -2.795 15.145 -2.819 1.00 72.14 40 SER A O 5
ATOM 6047 N N . VAL A 1 42 ? -4.318 14.595 -1.282 1.00 53.24 41 VAL A N 5
ATOM 6048 C CA . VAL A 1 42 ? -3.776 15.504 -0.267 1.00 52.43 41 VAL A CA 5
ATOM 6049 C C . VAL A 1 42 ? -2.520 14.970 0.419 1.00 45.41 41 VAL A C 5
ATOM 6050 O O . VAL A 1 42 ? -1.888 15.670 1.224 1.00 64.12 41 VAL A O 5
ATOM 6063 N N . SER A 1 43 ? -2.159 13.747 0.101 1.00 74.21 42 SER A N 5
ATOM 6064 C CA . SER A 1 43 ? -0.954 13.139 0.616 1.00 43.21 42 SER A CA 5
ATOM 6065 C C . SER A 1 43 ? 0.280 13.767 -0.081 1.00 44.35 42 SER A C 5
ATOM 6066 O O . SER A 1 43 ? 0.129 14.504 -1.067 1.00 75.24 42 SER A O 5
ATOM 6074 N N . ARG A 1 44 ? 1.474 13.464 0.413 1.00 44.13 43 ARG A N 5
ATOM 6075 C CA . ARG A 1 44 ? 2.724 14.038 -0.117 1.00 14.44 43 ARG A CA 5
ATOM 6076 C C . ARG A 1 44 ? 2.951 13.706 -1.587 1.00 24.23 43 ARG A C 5
ATOM 6077 O O . ARG A 1 44 ? 3.570 14.482 -2.318 1.00 24.25 43 ARG A O 5
ATOM 6098 N N . TYR A 1 45 ? 2.465 12.564 -2.015 1.00 43.13 44 TYR A N 5
ATOM 6099 C CA . TYR A 1 45 ? 2.567 12.169 -3.414 1.00 55.43 44 TYR A CA 5
ATOM 6100 C C . TYR A 1 45 ? 1.502 12.803 -4.298 1.00 34.24 44 TYR A C 5
ATOM 6101 O O . TYR A 1 45 ? 1.512 12.608 -5.503 1.00 21.44 44 TYR A O 5
ATOM 6119 N N . ARG A 1 46 ? 0.588 13.559 -3.698 1.00 73.13 45 ARG A N 5
ATOM 6120 C CA . ARG A 1 46 ? -0.466 14.278 -4.443 1.00 1.32 45 ARG A CA 5
ATOM 6121 C C . ARG A 1 46 ? -1.321 13.355 -5.320 1.00 45.20 45 ARG A C 5
ATOM 6122 O O . ARG A 1 46 ? -1.880 13.781 -6.329 1.00 20.34 45 ARG A O 5
ATOM 6143 N N . GLY A 1 47 ? -1.483 12.126 -4.895 1.00 22.21 46 GLY A N 5
ATOM 6144 C CA . GLY A 1 47 ? -2.266 11.170 -5.650 1.00 53.14 46 GLY A CA 5
ATOM 6145 C C . GLY A 1 47 ? -1.403 10.224 -6.454 1.00 14.52 46 GLY A C 5
ATOM 6146 O O . GLY A 1 47 ? -1.917 9.339 -7.143 1.00 74.25 46 GLY A O 5
ATOM 6150 N N . GLN A 1 48 ? -0.100 10.400 -6.356 1.00 4.10 47 GLN A N 5
ATOM 6151 C CA . GLN A 1 48 ? 0.860 9.496 -6.958 1.00 35.51 47 GLN A CA 5
ATOM 6152 C C . GLN A 1 48 ? 1.027 8.248 -6.113 1.00 13.02 47 GLN A C 5
ATOM 6153 O O . GLN A 1 48 ? 0.658 8.227 -4.910 1.00 11.25 47 GLN A O 5
ATOM 6167 N N . GLU A 1 49 ? 1.537 7.219 -6.719 1.00 22.32 48 GLU A N 5
ATOM 6168 C CA . GLU A 1 49 ? 1.582 5.916 -6.124 1.00 43.55 48 GLU A CA 5
ATOM 6169 C C . GLU A 1 49 ? 2.857 5.687 -5.316 1.00 42.42 48 GLU A C 5
ATOM 6170 O O . GLU A 1 49 ? 3.973 5.919 -5.779 1.00 3.54 48 GLU A O 5
ATOM 6182 N N . HIS A 1 50 ? 2.654 5.227 -4.112 1.00 64.23 49 HIS A N 5
ATOM 6183 C CA . HIS A 1 50 ? 3.710 4.770 -3.241 1.00 61.24 49 HIS A CA 5
ATOM 6184 C C . HIS A 1 50 ? 4.029 3.360 -3.588 1.00 50.33 49 HIS A C 5
ATOM 6185 O O . HIS A 1 50 ? 3.197 2.657 -4.169 1.00 1.21 49 HIS A O 5
ATOM 6200 N N . CYS A 1 51 ? 5.186 2.946 -3.249 1.00 40.51 50 CYS A N 5
ATOM 6201 C CA . CYS A 1 51 ? 5.546 1.595 -3.416 1.00 2.52 50 CYS A CA 5
ATOM 6202 C C . CYS A 1 51 ? 6.030 1.109 -2.064 1.00 73.24 50 CYS A C 5
ATOM 6203 O O . CYS A 1 51 ? 6.916 1.727 -1.447 1.00 2.22 50 CYS A O 5
ATOM 6210 N N . LEU A 1 52 ? 5.439 0.054 -1.592 1.00 20.24 51 LEU A N 5
ATOM 6211 C CA . LEU A 1 52 ? 5.736 -0.486 -0.292 1.00 41.30 51 LEU A CA 5
ATOM 6212 C C . LEU A 1 52 ? 6.283 -1.889 -0.465 1.00 11.04 51 LEU A C 5
ATOM 6213 O O . LEU A 1 52 ? 5.802 -2.650 -1.321 1.00 51.35 51 LEU A O 5
ATOM 6229 N N . HIS A 1 53 ? 7.293 -2.217 0.301 1.00 72.23 52 HIS A N 5
ATOM 6230 C CA . HIS A 1 53 ? 7.973 -3.489 0.184 1.00 51.55 52 HIS A CA 5
ATOM 6231 C C . HIS A 1 53 ? 7.287 -4.544 1.094 1.00 52.22 52 HIS A C 5
ATOM 6232 O O . HIS A 1 53 ? 7.490 -4.556 2.297 1.00 44.31 52 HIS A O 5
ATOM 6247 N N . PRO A 1 54 ? 6.506 -5.474 0.482 1.00 73.50 53 PRO A N 5
ATOM 6248 C CA . PRO A 1 54 ? 5.590 -6.425 1.200 1.00 35.43 53 PRO A CA 5
ATOM 6249 C C . PRO A 1 54 ? 6.271 -7.579 1.906 1.00 14.42 53 PRO A C 5
ATOM 6250 O O . PRO A 1 54 ? 5.626 -8.535 2.321 1.00 52.22 53 PRO A O 5
ATOM 6261 N N . LYS A 1 55 ? 7.530 -7.481 2.053 1.00 65.43 54 LYS A N 5
ATOM 6262 C CA . LYS A 1 55 ? 8.307 -8.522 2.659 1.00 65.53 54 LYS A CA 5
ATOM 6263 C C . LYS A 1 55 ? 8.363 -8.332 4.172 1.00 52.54 54 LYS A C 5
ATOM 6264 O O . LYS A 1 55 ? 8.775 -9.224 4.909 1.00 72.31 54 LYS A O 5
ATOM 6283 N N . LEU A 1 56 ? 7.962 -7.156 4.616 1.00 55.11 55 LEU A N 5
ATOM 6284 C CA . LEU A 1 56 ? 7.986 -6.800 6.025 1.00 24.30 55 LEU A CA 5
ATOM 6285 C C . LEU A 1 56 ? 6.686 -7.219 6.702 1.00 14.32 55 LEU A C 5
ATOM 6286 O O . LEU A 1 56 ? 5.616 -7.112 6.109 1.00 25.42 55 LEU A O 5
ATOM 6302 N N . GLN A 1 57 ? 6.780 -7.664 7.952 1.00 12.40 56 GLN A N 5
ATOM 6303 C CA . GLN A 1 57 ? 5.606 -8.115 8.720 1.00 3.10 56 GLN A CA 5
ATOM 6304 C C . GLN A 1 57 ? 4.663 -6.949 9.000 1.00 75.42 56 GLN A C 5
ATOM 6305 O O . GLN A 1 57 ? 3.441 -7.125 9.124 1.00 13.23 56 GLN A O 5
ATOM 6319 N N . SER A 1 58 ? 5.231 -5.770 9.082 1.00 74.23 57 SER A N 5
ATOM 6320 C CA . SER A 1 58 ? 4.480 -4.560 9.268 1.00 60.42 57 SER A CA 5
ATOM 6321 C C . SER A 1 58 ? 3.631 -4.258 8.030 1.00 52.33 57 SER A C 5
ATOM 6322 O O . SER A 1 58 ? 2.522 -3.713 8.129 1.00 32.31 57 SER A O 5
ATOM 6330 N N . THR A 1 59 ? 4.134 -4.661 6.871 1.00 72.22 58 THR A N 5
ATOM 6331 C CA . THR A 1 59 ? 3.434 -4.463 5.644 1.00 54.23 58 THR A CA 5
ATOM 6332 C C . THR A 1 59 ? 2.226 -5.405 5.586 1.00 12.41 58 THR A C 5
ATOM 6333 O O . THR A 1 59 ? 1.166 -5.019 5.107 1.00 20.13 58 THR A O 5
ATOM 6344 N N . LYS A 1 60 ? 2.384 -6.640 6.120 1.00 32.04 59 LYS A N 5
ATOM 6345 C CA . LYS A 1 60 ? 1.272 -7.576 6.191 1.00 34.13 59 LYS A CA 5
ATOM 6346 C C . LYS A 1 60 ? 0.090 -6.979 6.901 1.00 42.11 59 LYS A C 5
ATOM 6347 O O . LYS A 1 60 ? -1.041 -7.121 6.434 1.00 71.20 59 LYS A O 5
ATOM 6366 N N . ARG A 1 61 ? 0.339 -6.275 8.012 1.00 60.52 60 ARG A N 5
ATOM 6367 C CA . ARG A 1 61 ? -0.732 -5.602 8.693 1.00 52.23 60 ARG A CA 5
ATOM 6368 C C . ARG A 1 61 ? -1.376 -4.602 7.811 1.00 14.21 60 ARG A C 5
ATOM 6369 O O . ARG A 1 61 ? -2.551 -4.656 7.621 1.00 11.42 60 ARG A O 5
ATOM 6390 N N . PHE A 1 62 ? -0.579 -3.721 7.227 1.00 23.31 61 PHE A N 5
ATOM 6391 C CA . PHE A 1 62 ? -1.100 -2.638 6.395 1.00 4.51 61 PHE A CA 5
ATOM 6392 C C . PHE A 1 62 ? -1.985 -3.180 5.272 1.00 61.25 61 PHE A C 5
ATOM 6393 O O . PHE A 1 62 ? -3.062 -2.657 5.016 1.00 61.14 61 PHE A O 5
ATOM 6410 N N . ILE A 1 63 ? -1.541 -4.249 4.643 1.00 41.14 62 ILE A N 5
ATOM 6411 C CA . ILE A 1 63 ? -2.267 -4.835 3.532 1.00 2.31 62 ILE A CA 5
ATOM 6412 C C . ILE A 1 63 ? -3.532 -5.534 4.010 1.00 11.01 62 ILE A C 5
ATOM 6413 O O . ILE A 1 63 ? -4.626 -5.264 3.515 1.00 64.44 62 ILE A O 5
ATOM 6429 N N . LYS A 1 64 ? -3.391 -6.405 5.000 1.00 14.33 63 LYS A N 5
ATOM 6430 C CA . LYS A 1 64 ? -4.550 -7.160 5.523 1.00 2.43 63 LYS A CA 5
ATOM 6431 C C . LYS A 1 64 ? -5.556 -6.220 6.171 1.00 33.52 63 LYS A C 5
ATOM 6432 O O . LYS A 1 64 ? -6.770 -6.454 6.136 1.00 34.42 63 LYS A O 5
ATOM 6451 N N . TRP A 1 65 ? -5.050 -5.152 6.728 1.00 3.14 64 TRP A N 5
ATOM 6452 C CA . TRP A 1 65 ? -5.870 -4.187 7.410 1.00 71.04 64 TRP A CA 5
ATOM 6453 C C . TRP A 1 65 ? -6.593 -3.359 6.355 1.00 31.22 64 TRP A C 5
ATOM 6454 O O . TRP A 1 65 ? -7.792 -3.118 6.472 1.00 43.32 64 TRP A O 5
ATOM 6475 N N . TYR A 1 66 ? -5.863 -2.949 5.287 1.00 14.05 65 TYR A N 5
ATOM 6476 C CA . TYR A 1 66 ? -6.465 -2.158 4.224 1.00 71.13 65 TYR A CA 5
ATOM 6477 C C . TYR A 1 66 ? -7.550 -2.938 3.519 1.00 64.44 65 TYR A C 5
ATOM 6478 O O . TYR A 1 66 ? -8.560 -2.380 3.142 1.00 63.33 65 TYR A O 5
ATOM 6496 N N . ASN A 1 67 ? -7.343 -4.228 3.353 1.00 4.22 66 ASN A N 5
ATOM 6497 C CA . ASN A 1 67 ? -8.352 -5.075 2.722 1.00 32.51 66 ASN A CA 5
ATOM 6498 C C . ASN A 1 67 ? -9.644 -5.093 3.531 1.00 34.21 66 ASN A C 5
ATOM 6499 O O . ASN A 1 67 ? -10.740 -5.018 2.963 1.00 73.13 66 ASN A O 5
ATOM 6510 N N . ALA A 1 68 ? -9.514 -5.148 4.855 1.00 4.24 67 ALA A N 5
ATOM 6511 C CA . ALA A 1 68 ? -10.669 -5.134 5.754 1.00 21.04 67 ALA A CA 5
ATOM 6512 C C . ALA A 1 68 ? -11.286 -3.728 5.796 1.00 1.11 67 ALA A C 5
ATOM 6513 O O . ALA A 1 68 ? -12.507 -3.562 5.902 1.00 43.44 67 ALA A O 5
ATOM 6520 N N . TRP A 1 69 ? -10.428 -2.732 5.719 1.00 32.35 68 TRP A N 5
ATOM 6521 C CA . TRP A 1 69 ? -10.820 -1.328 5.627 1.00 40.13 68 TRP A CA 5
ATOM 6522 C C . TRP A 1 69 ? -11.604 -1.096 4.343 1.00 41.42 68 TRP A C 5
ATOM 6523 O O . TRP A 1 69 ? -12.633 -0.441 4.347 1.00 0.00 68 TRP A O 5
ATOM 6544 N N . ASN A 1 70 ? -11.118 -1.669 3.266 1.00 63.10 69 ASN A N 5
ATOM 6545 C CA . ASN A 1 70 ? -11.764 -1.595 1.969 1.00 72.41 69 ASN A CA 5
ATOM 6546 C C . ASN A 1 70 ? -13.144 -2.225 2.022 1.00 21.23 69 ASN A C 5
ATOM 6547 O O . ASN A 1 70 ? -14.098 -1.680 1.470 1.00 24.22 69 ASN A O 5
ATOM 6558 N N . GLU A 1 71 ? -13.258 -3.357 2.727 1.00 14.45 70 GLU A N 5
ATOM 6559 C CA . GLU A 1 71 ? -14.553 -4.018 2.903 1.00 22.01 70 GLU A CA 5
ATOM 6560 C C . GLU A 1 71 ? -15.499 -3.111 3.657 1.00 72.14 70 GLU A C 5
ATOM 6561 O O . GLU A 1 71 ? -16.669 -3.017 3.328 1.00 43.32 70 GLU A O 5
ATOM 6573 N N . LYS A 1 72 ? -14.964 -2.428 4.654 1.00 74.14 71 LYS A N 5
ATOM 6574 C CA . LYS A 1 72 ? -15.720 -1.537 5.503 1.00 64.45 71 LYS A CA 5
ATOM 6575 C C . LYS A 1 72 ? -16.211 -0.311 4.716 1.00 50.21 71 LYS A C 5
ATOM 6576 O O . LYS A 1 72 ? -17.188 0.339 5.086 1.00 61.41 71 LYS A O 5
ATOM 6595 N N . ARG A 1 73 ? -15.520 -0.001 3.648 1.00 13.24 72 ARG A N 5
ATOM 6596 C CA . ARG A 1 73 ? -15.889 1.118 2.808 1.00 54.13 72 ARG A CA 5
ATOM 6597 C C . ARG A 1 73 ? -16.868 0.676 1.731 1.00 23.23 72 ARG A C 5
ATOM 6598 O O . ARG A 1 73 ? -17.576 1.500 1.148 1.00 73.54 72 ARG A O 5
ATOM 6619 N N . ARG A 1 74 ? -16.898 -0.625 1.460 1.00 22.10 73 ARG A N 5
ATOM 6620 C CA . ARG A 1 74 ? -17.838 -1.183 0.494 1.00 25.20 73 ARG A CA 5
ATOM 6621 C C . ARG A 1 74 ? -19.136 -1.529 1.193 1.00 32.14 73 ARG A C 5
ATOM 6622 O O . ARG A 1 74 ? -20.220 -1.206 0.708 1.00 15.55 73 ARG A O 5
ATOM 6643 N N . VAL A 1 75 ? -19.021 -2.196 2.317 1.00 31.24 74 VAL A N 5
ATOM 6644 C CA . VAL A 1 75 ? -20.150 -2.487 3.154 1.00 55.33 74 VAL A CA 5
ATOM 6645 C C . VAL A 1 75 ? -20.074 -1.498 4.285 1.00 43.51 74 VAL A C 5
ATOM 6646 O O . VAL A 1 75 ? -19.323 -1.682 5.250 1.00 51.11 74 VAL A O 5
ATOM 6659 N N . TYR A 1 76 ? -20.801 -0.468 4.143 1.00 33.13 75 TYR A N 5
ATOM 6660 C CA . TYR A 1 76 ? -20.710 0.670 5.015 1.00 1.15 75 TYR A CA 5
ATOM 6661 C C . TYR A 1 76 ? -21.674 0.500 6.181 1.00 64.53 75 TYR A C 5
ATOM 6662 O O . TYR A 1 76 ? -22.865 0.247 5.981 1.00 23.33 75 TYR A O 5
ATOM 6680 N N . GLU A 1 77 ? -21.168 0.607 7.392 1.00 43.22 76 GLU A N 5
ATOM 6681 C CA . GLU A 1 77 ? -21.998 0.430 8.558 1.00 31.31 76 GLU A CA 5
ATOM 6682 C C . GLU A 1 77 ? -22.557 1.751 9.050 1.00 4.22 76 GLU A C 5
ATOM 6683 O O . GLU A 1 77 ? -21.826 2.746 9.209 1.00 42.25 76 GLU A O 5
ATOM 6695 N N . GLU A 1 78 ? -23.841 1.760 9.263 1.00 44.31 77 GLU A N 5
ATOM 6696 C CA . GLU A 1 78 ? -24.557 2.905 9.745 1.00 5.23 77 GLU A CA 5
ATOM 6697 C C . GLU A 1 78 ? -25.470 2.428 10.849 1.00 41.11 77 GLU A C 5
ATOM 6698 O O . GLU A 1 78 ? -26.608 2.019 10.549 1.00 36.55 77 GLU A O 5
ATOM 6711 N N . SER A 1 2 ? 21.209 -2.669 -8.174 1.00 2.03 1 SER A N 6
ATOM 6712 C CA . SER A 1 2 ? 20.134 -2.133 -8.970 1.00 12.40 1 SER A CA 6
ATOM 6713 C C . SER A 1 2 ? 18.858 -2.960 -8.791 1.00 30.44 1 SER A C 6
ATOM 6714 O O . SER A 1 2 ? 17.898 -2.816 -9.547 1.00 64.31 1 SER A O 6
ATOM 6722 N N . LYS A 1 3 ? 18.830 -3.803 -7.775 1.00 52.04 2 LYS A N 6
ATOM 6723 C CA . LYS A 1 3 ? 17.670 -4.622 -7.554 1.00 73.02 2 LYS A CA 6
ATOM 6724 C C . LYS A 1 3 ? 16.653 -3.993 -6.630 1.00 50.12 2 LYS A C 6
ATOM 6725 O O . LYS A 1 3 ? 16.687 -4.217 -5.415 1.00 10.21 2 LYS A O 6
ATOM 6744 N N . CYS A 1 4 ? 15.805 -3.154 -7.217 1.00 0.34 3 CYS A N 6
ATOM 6745 C CA . CYS A 1 4 ? 14.592 -2.625 -6.581 1.00 74.32 3 CYS A CA 6
ATOM 6746 C C . CYS A 1 4 ? 14.892 -1.614 -5.481 1.00 10.34 3 CYS A C 6
ATOM 6747 O O . CYS A 1 4 ? 15.352 -1.964 -4.388 1.00 4.53 3 CYS A O 6
ATOM 6754 N N . LYS A 1 5 ? 14.644 -0.367 -5.773 1.00 52.40 4 LYS A N 6
ATOM 6755 C CA . LYS A 1 5 ? 14.906 0.690 -4.839 1.00 55.32 4 LYS A CA 6
ATOM 6756 C C . LYS A 1 5 ? 13.669 1.065 -4.030 1.00 2.11 4 LYS A C 6
ATOM 6757 O O . LYS A 1 5 ? 13.504 0.602 -2.888 1.00 75.11 4 LYS A O 6
ATOM 6776 N N . CYS A 1 6 ? 12.774 1.853 -4.646 1.00 55.52 5 CYS A N 6
ATOM 6777 C CA . CYS A 1 6 ? 11.635 2.463 -3.950 1.00 73.50 5 CYS A CA 6
ATOM 6778 C C . CYS A 1 6 ? 12.076 3.368 -2.819 1.00 3.43 5 CYS A C 6
ATOM 6779 O O . CYS A 1 6 ? 12.291 4.568 -3.007 1.00 50.40 5 CYS A O 6
ATOM 6786 N N . SER A 1 7 ? 12.259 2.789 -1.678 1.00 44.43 6 SER A N 6
ATOM 6787 C CA . SER A 1 7 ? 12.641 3.448 -0.480 1.00 31.04 6 SER A CA 6
ATOM 6788 C C . SER A 1 7 ? 13.080 2.356 0.460 1.00 44.43 6 SER A C 6
ATOM 6789 O O . SER A 1 7 ? 12.746 1.181 0.230 1.00 61.44 6 SER A O 6
ATOM 6797 N N . ARG A 1 8 ? 13.822 2.690 1.481 1.00 53.03 7 ARG A N 6
ATOM 6798 C CA . ARG A 1 8 ? 14.222 1.682 2.436 1.00 14.32 7 ARG A CA 6
ATOM 6799 C C . ARG A 1 8 ? 13.078 1.440 3.385 1.00 61.15 7 ARG A C 6
ATOM 6800 O O . ARG A 1 8 ? 12.873 0.326 3.871 1.00 51.52 7 ARG A O 6
ATOM 6821 N N . LYS A 1 9 ? 12.317 2.476 3.595 1.00 42.33 8 LYS A N 6
ATOM 6822 C CA . LYS A 1 9 ? 11.149 2.427 4.401 1.00 71.32 8 LYS A CA 6
ATOM 6823 C C . LYS A 1 9 ? 10.102 3.324 3.749 1.00 74.43 8 LYS A C 6
ATOM 6824 O O . LYS A 1 9 ? 10.320 4.530 3.621 1.00 33.03 8 LYS A O 6
ATOM 6843 N N . GLY A 1 10 ? 9.010 2.732 3.283 1.00 35.44 9 GLY A N 6
ATOM 6844 C CA . GLY A 1 10 ? 7.942 3.522 2.687 1.00 1.13 9 GLY A CA 6
ATOM 6845 C C . GLY A 1 10 ? 7.321 4.420 3.745 1.00 25.22 9 GLY A C 6
ATOM 6846 O O . GLY A 1 10 ? 7.165 3.980 4.893 1.00 54.22 9 GLY A O 6
ATOM 6850 N N . PRO A 1 11 ? 6.996 5.690 3.413 1.00 43.55 10 PRO A N 6
ATOM 6851 C CA . PRO A 1 11 ? 6.401 6.643 4.372 1.00 24.43 10 PRO A CA 6
ATOM 6852 C C . PRO A 1 11 ? 5.147 6.081 5.033 1.00 4.40 10 PRO A C 6
ATOM 6853 O O . PRO A 1 11 ? 4.443 5.250 4.442 1.00 14.22 10 PRO A O 6
ATOM 6864 N N . LYS A 1 12 ? 4.881 6.510 6.247 1.00 53.21 11 LYS A N 6
ATOM 6865 C CA . LYS A 1 12 ? 3.729 6.026 6.966 1.00 23.20 11 LYS A CA 6
ATOM 6866 C C . LYS A 1 12 ? 2.434 6.539 6.339 1.00 2.23 11 LYS A C 6
ATOM 6867 O O . LYS A 1 12 ? 2.188 7.751 6.254 1.00 61.42 11 LYS A O 6
ATOM 6886 N N . ILE A 1 13 ? 1.648 5.620 5.883 1.00 0.11 12 ILE A N 6
ATOM 6887 C CA . ILE A 1 13 ? 0.397 5.891 5.211 1.00 31.20 12 ILE A CA 6
ATOM 6888 C C . ILE A 1 13 ? -0.699 5.250 6.002 1.00 41.31 12 ILE A C 6
ATOM 6889 O O . ILE A 1 13 ? -0.464 4.248 6.656 1.00 51.34 12 ILE A O 6
ATOM 6905 N N . ARG A 1 14 ? -1.857 5.841 6.014 1.00 4.32 13 ARG A N 6
ATOM 6906 C CA . ARG A 1 14 ? -2.968 5.229 6.657 1.00 0.14 13 ARG A CA 6
ATOM 6907 C C . ARG A 1 14 ? -3.953 4.765 5.611 1.00 3.14 13 ARG A C 6
ATOM 6908 O O . ARG A 1 14 ? -3.927 5.241 4.476 1.00 73.35 13 ARG A O 6
ATOM 6929 N N . TYR A 1 15 ? -4.824 3.863 5.986 1.00 31.13 14 TYR A N 6
ATOM 6930 C CA . TYR A 1 15 ? -5.759 3.233 5.054 1.00 2.21 14 TYR A CA 6
ATOM 6931 C C . TYR A 1 15 ? -6.702 4.282 4.457 1.00 3.31 14 TYR A C 6
ATOM 6932 O O . TYR A 1 15 ? -7.085 4.197 3.300 1.00 53.32 14 TYR A O 6
ATOM 6950 N N . SER A 1 16 ? -7.023 5.292 5.258 1.00 13.22 15 SER A N 6
ATOM 6951 C CA . SER A 1 16 ? -7.890 6.391 4.843 1.00 43.05 15 SER A CA 6
ATOM 6952 C C . SER A 1 16 ? -7.249 7.224 3.705 1.00 70.01 15 SER A C 6
ATOM 6953 O O . SER A 1 16 ? -7.959 7.887 2.929 1.00 31.41 15 SER A O 6
ATOM 6961 N N . ASP A 1 17 ? -5.921 7.170 3.598 1.00 65.30 16 ASP A N 6
ATOM 6962 C CA . ASP A 1 17 ? -5.197 7.950 2.589 1.00 10.31 16 ASP A CA 6
ATOM 6963 C C . ASP A 1 17 ? -5.177 7.216 1.276 1.00 43.23 16 ASP A C 6
ATOM 6964 O O . ASP A 1 17 ? -5.027 7.821 0.200 1.00 44.32 16 ASP A O 6
ATOM 6973 N N . VAL A 1 18 ? -5.342 5.924 1.358 1.00 72.41 17 VAL A N 6
ATOM 6974 C CA . VAL A 1 18 ? -5.213 5.063 0.214 1.00 33.02 17 VAL A CA 6
ATOM 6975 C C . VAL A 1 18 ? -6.534 4.949 -0.536 1.00 45.44 17 VAL A C 6
ATOM 6976 O O . VAL A 1 18 ? -7.580 4.704 0.057 1.00 20.13 17 VAL A O 6
ATOM 6989 N N . LYS A 1 19 ? -6.474 5.142 -1.824 1.00 75.40 18 LYS A N 6
ATOM 6990 C CA . LYS A 1 19 ? -7.625 4.972 -2.694 1.00 42.21 18 LYS A CA 6
ATOM 6991 C C . LYS A 1 19 ? -7.621 3.582 -3.261 1.00 22.40 18 LYS A C 6
ATOM 6992 O O . LYS A 1 19 ? -8.658 2.933 -3.377 1.00 54.24 18 LYS A O 6
ATOM 7011 N N . LYS A 1 20 ? -6.440 3.122 -3.557 1.00 54.52 19 LYS A N 6
ATOM 7012 C CA . LYS A 1 20 ? -6.222 1.868 -4.200 1.00 53.45 19 LYS A CA 6
ATOM 7013 C C . LYS A 1 20 ? -4.878 1.340 -3.786 1.00 71.43 19 LYS A C 6
ATOM 7014 O O . LYS A 1 20 ? -3.930 2.108 -3.611 1.00 14.33 19 LYS A O 6
ATOM 7033 N N . LEU A 1 21 ? -4.801 0.069 -3.603 1.00 45.25 20 LEU A N 6
ATOM 7034 C CA . LEU A 1 21 ? -3.584 -0.576 -3.251 1.00 52.24 20 LEU A CA 6
ATOM 7035 C C . LEU A 1 21 ? -3.436 -1.757 -4.177 1.00 43.04 20 LEU A C 6
ATOM 7036 O O . LEU A 1 21 ? -4.320 -2.602 -4.245 1.00 54.43 20 LEU A O 6
ATOM 7052 N N . GLU A 1 22 ? -2.353 -1.805 -4.900 1.00 71.02 21 GLU A N 6
ATOM 7053 C CA . GLU A 1 22 ? -2.147 -2.859 -5.850 1.00 20.30 21 GLU A CA 6
ATOM 7054 C C . GLU A 1 22 ? -0.804 -3.506 -5.598 1.00 1.30 21 GLU A C 6
ATOM 7055 O O . GLU A 1 22 ? 0.198 -2.815 -5.421 1.00 32.02 21 GLU A O 6
ATOM 7067 N N . MET A 1 23 ? -0.774 -4.811 -5.559 1.00 30.22 22 MET A N 6
ATOM 7068 C CA . MET A 1 23 ? 0.445 -5.492 -5.283 1.00 33.21 22 MET A CA 6
ATOM 7069 C C . MET A 1 23 ? 1.042 -6.160 -6.523 1.00 52.31 22 MET A C 6
ATOM 7070 O O . MET A 1 23 ? 0.488 -7.107 -7.081 1.00 0.20 22 MET A O 6
ATOM 7084 N N . LYS A 1 24 ? 2.169 -5.646 -6.939 1.00 62.00 23 LYS A N 6
ATOM 7085 C CA . LYS A 1 24 ? 2.965 -6.195 -8.009 1.00 0.42 23 LYS A CA 6
ATOM 7086 C C . LYS A 1 24 ? 4.372 -5.697 -7.827 1.00 21.32 23 LYS A C 6
ATOM 7087 O O . LYS A 1 24 ? 4.557 -4.593 -7.345 1.00 33.50 23 LYS A O 6
ATOM 7106 N N . PRO A 1 25 ? 5.384 -6.497 -8.196 1.00 71.32 24 PRO A N 6
ATOM 7107 C CA . PRO A 1 25 ? 6.813 -6.173 -7.980 1.00 11.13 24 PRO A CA 6
ATOM 7108 C C . PRO A 1 25 ? 7.276 -4.812 -8.548 1.00 21.31 24 PRO A C 6
ATOM 7109 O O . PRO A 1 25 ? 8.360 -4.322 -8.185 1.00 0.34 24 PRO A O 6
ATOM 7120 N N . LYS A 1 26 ? 6.464 -4.216 -9.437 1.00 40.23 25 LYS A N 6
ATOM 7121 C CA . LYS A 1 26 ? 6.750 -2.937 -10.112 1.00 62.43 25 LYS A CA 6
ATOM 7122 C C . LYS A 1 26 ? 7.858 -3.114 -11.170 1.00 5.12 25 LYS A C 6
ATOM 7123 O O . LYS A 1 26 ? 7.754 -2.624 -12.301 1.00 70.44 25 LYS A O 6
ATOM 7142 N N . TYR A 1 27 ? 8.891 -3.828 -10.798 1.00 63.32 26 TYR A N 6
ATOM 7143 C CA . TYR A 1 27 ? 9.927 -4.252 -11.689 1.00 15.22 26 TYR A CA 6
ATOM 7144 C C . TYR A 1 27 ? 9.923 -5.757 -11.731 1.00 45.41 26 TYR A C 6
ATOM 7145 O O . TYR A 1 27 ? 9.877 -6.391 -10.683 1.00 20.22 26 TYR A O 6
ATOM 7163 N N . PRO A 1 28 ? 9.962 -6.361 -12.932 1.00 0.51 27 PRO A N 6
ATOM 7164 C CA . PRO A 1 28 ? 9.986 -7.833 -13.089 1.00 35.32 27 PRO A CA 6
ATOM 7165 C C . PRO A 1 28 ? 11.161 -8.471 -12.339 1.00 23.30 27 PRO A C 6
ATOM 7166 O O . PRO A 1 28 ? 11.124 -9.648 -11.982 1.00 61.02 27 PRO A O 6
ATOM 7177 N N . HIS A 1 29 ? 12.188 -7.675 -12.097 1.00 71.42 28 HIS A N 6
ATOM 7178 C CA . HIS A 1 29 ? 13.374 -8.129 -11.382 1.00 74.04 28 HIS A CA 6
ATOM 7179 C C . HIS A 1 29 ? 13.219 -7.972 -9.860 1.00 74.21 28 HIS A C 6
ATOM 7180 O O . HIS A 1 29 ? 14.217 -7.992 -9.132 1.00 42.20 28 HIS A O 6
ATOM 7195 N N . CYS A 1 30 ? 12.007 -7.831 -9.376 1.00 52.40 29 CYS A N 6
ATOM 7196 C CA . CYS A 1 30 ? 11.816 -7.694 -7.955 1.00 0.23 29 CYS A CA 6
ATOM 7197 C C . CYS A 1 30 ? 11.186 -8.937 -7.391 1.00 23.44 29 CYS A C 6
ATOM 7198 O O . CYS A 1 30 ? 10.427 -9.631 -8.078 1.00 42.45 29 CYS A O 6
ATOM 7205 N N . GLU A 1 31 ? 11.522 -9.238 -6.163 1.00 14.22 30 GLU A N 6
ATOM 7206 C CA . GLU A 1 31 ? 11.022 -10.405 -5.496 1.00 31.40 30 GLU A CA 6
ATOM 7207 C C . GLU A 1 31 ? 9.725 -10.097 -4.786 1.00 61.41 30 GLU A C 6
ATOM 7208 O O . GLU A 1 31 ? 9.650 -9.087 -4.058 1.00 3.42 30 GLU A O 6
ATOM 7220 N N . GLU A 1 32 ? 8.733 -10.973 -4.973 1.00 43.04 31 GLU A N 6
ATOM 7221 C CA . GLU A 1 32 ? 7.430 -10.894 -4.308 1.00 35.54 31 GLU A CA 6
ATOM 7222 C C . GLU A 1 32 ? 6.625 -9.692 -4.864 1.00 73.35 31 GLU A C 6
ATOM 7223 O O . GLU A 1 32 ? 7.111 -8.949 -5.722 1.00 4.14 31 GLU A O 6
ATOM 7235 N N . LYS A 1 33 ? 5.407 -9.531 -4.430 1.00 24.02 32 LYS A N 6
ATOM 7236 C CA . LYS A 1 33 ? 4.585 -8.448 -4.904 1.00 50.24 32 LYS A CA 6
ATOM 7237 C C . LYS A 1 33 ? 4.811 -7.200 -4.086 1.00 61.31 32 LYS A C 6
ATOM 7238 O O . LYS A 1 33 ? 4.520 -7.175 -2.882 1.00 41.13 32 LYS A O 6
ATOM 7257 N N . MET A 1 34 ? 5.342 -6.192 -4.728 1.00 23.03 33 MET A N 6
ATOM 7258 C CA . MET A 1 34 ? 5.506 -4.882 -4.109 1.00 41.24 33 MET A CA 6
ATOM 7259 C C . MET A 1 34 ? 4.188 -4.226 -3.904 1.00 63.34 33 MET A C 6
ATOM 7260 O O . MET A 1 34 ? 3.226 -4.491 -4.621 1.00 75.04 33 MET A O 6
ATOM 7274 N N . VAL A 1 35 ? 4.142 -3.365 -2.970 1.00 42.24 34 VAL A N 6
ATOM 7275 C CA . VAL A 1 35 ? 2.923 -2.725 -2.607 1.00 22.42 34 VAL A CA 6
ATOM 7276 C C . VAL A 1 35 ? 2.869 -1.329 -3.188 1.00 64.14 34 VAL A C 6
ATOM 7277 O O . VAL A 1 35 ? 3.627 -0.446 -2.775 1.00 25.50 34 VAL A O 6
ATOM 7290 N N . ILE A 1 36 ? 2.001 -1.137 -4.146 1.00 21.35 35 ILE A N 6
ATOM 7291 C CA . ILE A 1 36 ? 1.830 0.146 -4.772 1.00 34.31 35 ILE A CA 6
ATOM 7292 C C . ILE A 1 36 ? 0.652 0.819 -4.127 1.00 14.40 35 ILE A C 6
ATOM 7293 O O . ILE A 1 36 ? -0.490 0.342 -4.235 1.00 31.33 35 ILE A O 6
ATOM 7309 N N . ILE A 1 37 ? 0.910 1.887 -3.447 1.00 20.25 36 ILE A N 6
ATOM 7310 C CA . ILE A 1 37 ? -0.120 2.591 -2.765 1.00 64.35 36 ILE A CA 6
ATOM 7311 C C . ILE A 1 37 ? -0.500 3.851 -3.486 1.00 13.52 36 ILE A C 6
ATOM 7312 O O . ILE A 1 37 ? 0.324 4.750 -3.687 1.00 71.52 36 ILE A O 6
ATOM 7328 N N . THR A 1 38 ? -1.732 3.897 -3.851 1.00 61.11 37 THR A N 6
ATOM 7329 C CA . THR A 1 38 ? -2.314 4.998 -4.557 1.00 72.24 37 THR A CA 6
ATOM 7330 C C . THR A 1 38 ? -3.059 5.888 -3.565 1.00 70.11 37 THR A C 6
ATOM 7331 O O . THR A 1 38 ? -4.006 5.438 -2.900 1.00 13.12 37 THR A O 6
ATOM 7342 N N . THR A 1 39 ? -2.632 7.112 -3.449 1.00 62.13 38 THR A N 6
ATOM 7343 C CA . THR A 1 39 ? -3.220 8.037 -2.522 1.00 64.42 38 THR A CA 6
ATOM 7344 C C . THR A 1 39 ? -4.255 8.921 -3.236 1.00 33.51 38 THR A C 6
ATOM 7345 O O . THR A 1 39 ? -4.259 9.020 -4.465 1.00 42.12 38 THR A O 6
ATOM 7356 N N . LYS A 1 40 ? -5.143 9.535 -2.466 1.00 52.32 39 LYS A N 6
ATOM 7357 C CA . LYS A 1 40 ? -6.163 10.423 -3.032 1.00 10.52 39 LYS A CA 6
ATOM 7358 C C . LYS A 1 40 ? -5.511 11.743 -3.424 1.00 72.42 39 LYS A C 6
ATOM 7359 O O . LYS A 1 40 ? -5.697 12.244 -4.521 1.00 0.35 39 LYS A O 6
ATOM 7378 N N . SER A 1 41 ? -4.741 12.225 -2.498 1.00 24.03 40 SER A N 6
ATOM 7379 C CA . SER A 1 41 ? -3.899 13.413 -2.506 1.00 63.41 40 SER A CA 6
ATOM 7380 C C . SER A 1 41 ? -3.413 13.510 -1.105 1.00 74.14 40 SER A C 6
ATOM 7381 O O . SER A 1 41 ? -2.257 13.210 -0.845 1.00 12.25 40 SER A O 6
ATOM 7389 N N . VAL A 1 42 ? -4.377 13.856 -0.195 1.00 71.30 41 VAL A N 6
ATOM 7390 C CA . VAL A 1 42 ? -4.270 13.829 1.300 1.00 2.41 41 VAL A CA 6
ATOM 7391 C C . VAL A 1 42 ? -2.878 14.089 1.906 1.00 0.11 41 VAL A C 6
ATOM 7392 O O . VAL A 1 42 ? -2.642 15.125 2.534 1.00 62.10 41 VAL A O 6
ATOM 7405 N N . SER A 1 43 ? -1.998 13.139 1.740 1.00 75.31 42 SER A N 6
ATOM 7406 C CA . SER A 1 43 ? -0.656 13.209 2.202 1.00 33.12 42 SER A CA 6
ATOM 7407 C C . SER A 1 43 ? 0.101 14.339 1.490 1.00 60.32 42 SER A C 6
ATOM 7408 O O . SER A 1 43 ? -0.343 14.863 0.459 1.00 22.54 42 SER A O 6
ATOM 7416 N N . ARG A 1 44 ? 1.251 14.665 2.008 1.00 24.54 43 ARG A N 6
ATOM 7417 C CA . ARG A 1 44 ? 2.081 15.732 1.461 1.00 44.10 43 ARG A CA 6
ATOM 7418 C C . ARG A 1 44 ? 2.706 15.314 0.120 1.00 62.24 43 ARG A C 6
ATOM 7419 O O . ARG A 1 44 ? 3.327 16.116 -0.576 1.00 4.35 43 ARG A O 6
ATOM 7440 N N . TYR A 1 45 ? 2.500 14.058 -0.233 1.00 64.42 44 TYR A N 6
ATOM 7441 C CA . TYR A 1 45 ? 3.028 13.462 -1.427 1.00 44.40 44 TYR A CA 6
ATOM 7442 C C . TYR A 1 45 ? 2.140 13.821 -2.660 1.00 65.34 44 TYR A C 6
ATOM 7443 O O . TYR A 1 45 ? 2.381 13.351 -3.761 1.00 12.43 44 TYR A O 6
ATOM 7461 N N . ARG A 1 46 ? 1.085 14.625 -2.418 1.00 60.33 45 ARG A N 6
ATOM 7462 C CA . ARG A 1 46 ? 0.208 15.215 -3.475 1.00 32.51 45 ARG A CA 6
ATOM 7463 C C . ARG A 1 46 ? -0.571 14.217 -4.357 1.00 53.34 45 ARG A C 6
ATOM 7464 O O . ARG A 1 46 ? -1.121 14.607 -5.392 1.00 35.44 45 ARG A O 6
ATOM 7485 N N . GLY A 1 47 ? -0.675 12.981 -3.945 1.00 74.44 46 GLY A N 6
ATOM 7486 C CA . GLY A 1 47 ? -1.462 12.034 -4.725 1.00 22.15 46 GLY A CA 6
ATOM 7487 C C . GLY A 1 47 ? -0.625 11.150 -5.610 1.00 61.24 46 GLY A C 6
ATOM 7488 O O . GLY A 1 47 ? -1.151 10.464 -6.488 1.00 41.44 46 GLY A O 6
ATOM 7492 N N . GLN A 1 48 ? 0.664 11.194 -5.402 1.00 73.14 47 GLN A N 6
ATOM 7493 C CA . GLN A 1 48 ? 1.604 10.321 -6.078 1.00 54.45 47 GLN A CA 6
ATOM 7494 C C . GLN A 1 48 ? 1.638 8.954 -5.403 1.00 0.51 47 GLN A C 6
ATOM 7495 O O . GLN A 1 48 ? 1.227 8.815 -4.230 1.00 54.24 47 GLN A O 6
ATOM 7509 N N . GLU A 1 49 ? 2.101 7.952 -6.112 1.00 14.03 48 GLU A N 6
ATOM 7510 C CA . GLU A 1 49 ? 2.043 6.594 -5.612 1.00 35.33 48 GLU A CA 6
ATOM 7511 C C . GLU A 1 49 ? 3.287 6.278 -4.818 1.00 50.04 48 GLU A C 6
ATOM 7512 O O . GLU A 1 49 ? 4.405 6.627 -5.206 1.00 1.23 48 GLU A O 6
ATOM 7524 N N . HIS A 1 50 ? 3.080 5.632 -3.706 1.00 65.02 49 HIS A N 6
ATOM 7525 C CA . HIS A 1 50 ? 4.159 5.196 -2.841 1.00 35.25 49 HIS A CA 6
ATOM 7526 C C . HIS A 1 50 ? 4.341 3.720 -3.054 1.00 34.00 49 HIS A C 6
ATOM 7527 O O . HIS A 1 50 ? 3.410 3.047 -3.486 1.00 22.13 49 HIS A O 6
ATOM 7542 N N . CYS A 1 51 ? 5.493 3.207 -2.756 1.00 22.54 50 CYS A N 6
ATOM 7543 C CA . CYS A 1 51 ? 5.690 1.798 -2.855 1.00 30.53 50 CYS A CA 6
ATOM 7544 C C . CYS A 1 51 ? 6.345 1.287 -1.604 1.00 20.14 50 CYS A C 6
ATOM 7545 O O . CYS A 1 51 ? 7.387 1.791 -1.177 1.00 54.43 50 CYS A O 6
ATOM 7552 N N . LEU A 1 52 ? 5.714 0.319 -1.001 1.00 45.43 51 LEU A N 6
ATOM 7553 C CA . LEU A 1 52 ? 6.162 -0.231 0.243 1.00 3.21 51 LEU A CA 6
ATOM 7554 C C . LEU A 1 52 ? 6.829 -1.558 -0.028 1.00 75.25 51 LEU A C 6
ATOM 7555 O O . LEU A 1 52 ? 6.351 -2.349 -0.856 1.00 53.15 51 LEU A O 6
ATOM 7571 N N . HIS A 1 53 ? 7.939 -1.788 0.632 1.00 51.42 52 HIS A N 6
ATOM 7572 C CA . HIS A 1 53 ? 8.712 -2.984 0.427 1.00 40.51 52 HIS A CA 6
ATOM 7573 C C . HIS A 1 53 ? 8.092 -4.147 1.217 1.00 3.30 52 HIS A C 6
ATOM 7574 O O . HIS A 1 53 ? 8.076 -4.133 2.439 1.00 72.14 52 HIS A O 6
ATOM 7589 N N . PRO A 1 54 ? 7.602 -5.179 0.500 1.00 32.12 53 PRO A N 6
ATOM 7590 C CA . PRO A 1 54 ? 6.831 -6.308 1.087 1.00 44.25 53 PRO A CA 6
ATOM 7591 C C . PRO A 1 54 ? 7.609 -7.243 2.016 1.00 30.43 53 PRO A C 6
ATOM 7592 O O . PRO A 1 54 ? 7.111 -8.281 2.394 1.00 3.23 53 PRO A O 6
ATOM 7603 N N . LYS A 1 55 ? 8.795 -6.880 2.370 1.00 25.02 54 LYS A N 6
ATOM 7604 C CA . LYS A 1 55 ? 9.579 -7.673 3.302 1.00 44.11 54 LYS A CA 6
ATOM 7605 C C . LYS A 1 55 ? 9.293 -7.300 4.733 1.00 40.14 54 LYS A C 6
ATOM 7606 O O . LYS A 1 55 ? 9.652 -8.023 5.662 1.00 53.21 54 LYS A O 6
ATOM 7625 N N . LEU A 1 56 ? 8.632 -6.189 4.909 1.00 62.43 55 LEU A N 6
ATOM 7626 C CA . LEU A 1 56 ? 8.319 -5.699 6.224 1.00 73.11 55 LEU A CA 6
ATOM 7627 C C . LEU A 1 56 ? 7.053 -6.375 6.733 1.00 63.02 55 LEU A C 6
ATOM 7628 O O . LEU A 1 56 ? 6.100 -6.584 5.984 1.00 32.24 55 LEU A O 6
ATOM 7644 N N . GLN A 1 57 ? 7.052 -6.718 8.001 1.00 30.13 56 GLN A N 6
ATOM 7645 C CA . GLN A 1 57 ? 5.940 -7.435 8.610 1.00 61.35 56 GLN A CA 6
ATOM 7646 C C . GLN A 1 57 ? 4.738 -6.520 8.790 1.00 2.33 56 GLN A C 6
ATOM 7647 O O . GLN A 1 57 ? 3.590 -6.964 8.725 1.00 34.40 56 GLN A O 6
ATOM 7661 N N . SER A 1 58 ? 5.007 -5.238 8.976 1.00 42.11 57 SER A N 6
ATOM 7662 C CA . SER A 1 58 ? 3.955 -4.256 9.117 1.00 74.34 57 SER A CA 6
ATOM 7663 C C . SER A 1 58 ? 3.173 -4.133 7.808 1.00 4.11 57 SER A C 6
ATOM 7664 O O . SER A 1 58 ? 1.973 -3.830 7.813 1.00 23.13 57 SER A O 6
ATOM 7672 N N . THR A 1 59 ? 3.856 -4.417 6.694 1.00 44.53 58 THR A N 6
ATOM 7673 C CA . THR A 1 59 ? 3.263 -4.380 5.388 1.00 64.43 58 THR A CA 6
ATOM 7674 C C . THR A 1 59 ? 2.124 -5.407 5.307 1.00 71.02 58 THR A C 6
ATOM 7675 O O . THR A 1 59 ? 1.044 -5.104 4.824 1.00 73.32 58 THR A O 6
ATOM 7686 N N . LYS A 1 60 ? 2.369 -6.609 5.832 1.00 23.22 59 LYS A N 6
ATOM 7687 C CA . LYS A 1 60 ? 1.369 -7.662 5.818 1.00 73.44 59 LYS A CA 6
ATOM 7688 C C . LYS A 1 60 ? 0.116 -7.278 6.573 1.00 53.22 59 LYS A C 6
ATOM 7689 O O . LYS A 1 60 ? -0.988 -7.502 6.075 1.00 0.23 59 LYS A O 6
ATOM 7708 N N . ARG A 1 61 ? 0.265 -6.671 7.760 1.00 12.43 60 ARG A N 6
ATOM 7709 C CA . ARG A 1 61 ? -0.899 -6.178 8.464 1.00 12.00 60 ARG A CA 6
ATOM 7710 C C . ARG A 1 61 ? -1.605 -5.144 7.649 1.00 33.12 60 ARG A C 6
ATOM 7711 O O . ARG A 1 61 ? -2.787 -5.228 7.470 1.00 74.13 60 ARG A O 6
ATOM 7732 N N . PHE A 1 62 ? -0.846 -4.192 7.125 1.00 12.41 61 PHE A N 6
ATOM 7733 C CA . PHE A 1 62 ? -1.399 -3.072 6.382 1.00 3.42 61 PHE A CA 6
ATOM 7734 C C . PHE A 1 62 ? -2.226 -3.572 5.203 1.00 15.12 61 PHE A C 6
ATOM 7735 O O . PHE A 1 62 ? -3.308 -3.072 4.950 1.00 21.42 61 PHE A O 6
ATOM 7752 N N . ILE A 1 63 ? -1.714 -4.575 4.503 1.00 1.42 62 ILE A N 6
ATOM 7753 C CA . ILE A 1 63 ? -2.417 -5.129 3.366 1.00 75.42 62 ILE A CA 6
ATOM 7754 C C . ILE A 1 63 ? -3.670 -5.856 3.819 1.00 1.23 62 ILE A C 6
ATOM 7755 O O . ILE A 1 63 ? -4.769 -5.582 3.332 1.00 41.21 62 ILE A O 6
ATOM 7771 N N . LYS A 1 64 ? -3.519 -6.767 4.773 1.00 61.53 63 LYS A N 6
ATOM 7772 C CA . LYS A 1 64 ? -4.681 -7.540 5.263 1.00 54.32 63 LYS A CA 6
ATOM 7773 C C . LYS A 1 64 ? -5.730 -6.618 5.905 1.00 61.24 63 LYS A C 6
ATOM 7774 O O . LYS A 1 64 ? -6.938 -6.863 5.812 1.00 22.22 63 LYS A O 6
ATOM 7793 N N . TRP A 1 65 ? -5.259 -5.551 6.503 1.00 31.00 64 TRP A N 6
ATOM 7794 C CA . TRP A 1 65 ? -6.110 -4.596 7.177 1.00 35.11 64 TRP A CA 6
ATOM 7795 C C . TRP A 1 65 ? -6.800 -3.732 6.113 1.00 51.31 64 TRP A C 6
ATOM 7796 O O . TRP A 1 65 ? -7.976 -3.411 6.227 1.00 25.24 64 TRP A O 6
ATOM 7817 N N . TYR A 1 66 ? -6.052 -3.375 5.051 1.00 13.23 65 TYR A N 6
ATOM 7818 C CA . TYR A 1 66 ? -6.613 -2.607 3.940 1.00 12.35 65 TYR A CA 6
ATOM 7819 C C . TYR A 1 66 ? -7.770 -3.366 3.312 1.00 72.43 65 TYR A C 6
ATOM 7820 O O . TYR A 1 66 ? -8.747 -2.773 2.886 1.00 2.21 65 TYR A O 6
ATOM 7838 N N . ASN A 1 67 ? -7.649 -4.678 3.257 1.00 3.34 66 ASN A N 6
ATOM 7839 C CA . ASN A 1 67 ? -8.729 -5.525 2.754 1.00 41.12 66 ASN A CA 6
ATOM 7840 C C . ASN A 1 67 ? -9.986 -5.380 3.591 1.00 65.41 66 ASN A C 6
ATOM 7841 O O . ASN A 1 67 ? -11.097 -5.401 3.060 1.00 64.22 66 ASN A O 6
ATOM 7852 N N . ALA A 1 68 ? -9.811 -5.200 4.889 1.00 25.14 67 ALA A N 6
ATOM 7853 C CA . ALA A 1 68 ? -10.932 -4.982 5.784 1.00 63.23 67 ALA A CA 6
ATOM 7854 C C . ALA A 1 68 ? -11.518 -3.601 5.524 1.00 64.43 67 ALA A C 6
ATOM 7855 O O . ALA A 1 68 ? -12.737 -3.432 5.453 1.00 44.11 67 ALA A O 6
ATOM 7862 N N . TRP A 1 69 ? -10.632 -2.630 5.363 1.00 72.43 68 TRP A N 6
ATOM 7863 C CA . TRP A 1 69 ? -10.992 -1.254 5.022 1.00 11.32 68 TRP A CA 6
ATOM 7864 C C . TRP A 1 69 ? -11.758 -1.178 3.697 1.00 51.41 68 TRP A C 6
ATOM 7865 O O . TRP A 1 69 ? -12.757 -0.481 3.594 1.00 11.53 68 TRP A O 6
ATOM 7886 N N . ASN A 1 70 ? -11.289 -1.915 2.713 1.00 32.33 69 ASN A N 6
ATOM 7887 C CA . ASN A 1 70 ? -11.889 -1.948 1.377 1.00 4.20 69 ASN A CA 6
ATOM 7888 C C . ASN A 1 70 ? -13.355 -2.407 1.468 1.00 30.35 69 ASN A C 6
ATOM 7889 O O . ASN A 1 70 ? -14.232 -1.882 0.774 1.00 23.35 69 ASN A O 6
ATOM 7900 N N . GLU A 1 71 ? -13.614 -3.355 2.348 1.00 1.13 70 GLU A N 6
ATOM 7901 C CA . GLU A 1 71 ? -14.969 -3.825 2.585 1.00 30.21 70 GLU A CA 6
ATOM 7902 C C . GLU A 1 71 ? -15.749 -2.791 3.401 1.00 42.04 70 GLU A C 6
ATOM 7903 O O . GLU A 1 71 ? -16.871 -2.434 3.062 1.00 42.34 70 GLU A O 6
ATOM 7915 N N . LYS A 1 72 ? -15.104 -2.282 4.447 1.00 33.03 71 LYS A N 6
ATOM 7916 C CA . LYS A 1 72 ? -15.693 -1.352 5.409 1.00 33.30 71 LYS A CA 6
ATOM 7917 C C . LYS A 1 72 ? -16.066 0.002 4.765 1.00 52.44 71 LYS A C 6
ATOM 7918 O O . LYS A 1 72 ? -16.988 0.693 5.223 1.00 13.42 71 LYS A O 6
ATOM 7937 N N . ARG A 1 73 ? -15.346 0.383 3.730 1.00 11.23 72 ARG A N 6
ATOM 7938 C CA . ARG A 1 73 ? -15.623 1.631 3.026 1.00 4.34 72 ARG A CA 6
ATOM 7939 C C . ARG A 1 73 ? -16.687 1.391 1.958 1.00 24.52 72 ARG A C 6
ATOM 7940 O O . ARG A 1 73 ? -17.305 2.328 1.448 1.00 54.45 72 ARG A O 6
ATOM 7961 N N . ARG A 1 74 ? -16.887 0.139 1.627 1.00 43.35 73 ARG A N 6
ATOM 7962 C CA . ARG A 1 74 ? -17.811 -0.240 0.592 1.00 64.32 73 ARG A CA 6
ATOM 7963 C C . ARG A 1 74 ? -19.177 -0.410 1.208 1.00 25.22 73 ARG A C 6
ATOM 7964 O O . ARG A 1 74 ? -20.162 0.182 0.760 1.00 34.02 73 ARG A O 6
ATOM 7985 N N . VAL A 1 75 ? -19.227 -1.204 2.243 1.00 1.03 74 VAL A N 6
ATOM 7986 C CA . VAL A 1 75 ? -20.433 -1.459 2.978 1.00 41.34 74 VAL A CA 6
ATOM 7987 C C . VAL A 1 75 ? -20.131 -1.224 4.441 1.00 70.41 74 VAL A C 6
ATOM 7988 O O . VAL A 1 75 ? -19.074 -1.631 4.933 1.00 0.32 74 VAL A O 6
ATOM 8001 N N . TYR A 1 76 ? -21.020 -0.567 5.123 1.00 4.03 75 TYR A N 6
ATOM 8002 C CA . TYR A 1 76 ? -20.819 -0.278 6.512 1.00 64.54 75 TYR A CA 6
ATOM 8003 C C . TYR A 1 76 ? -21.084 -1.510 7.365 1.00 50.34 75 TYR A C 6
ATOM 8004 O O . TYR A 1 76 ? -22.233 -1.835 7.696 1.00 74.24 75 TYR A O 6
ATOM 8022 N N . GLU A 1 77 ? -20.037 -2.225 7.644 1.00 72.40 76 GLU A N 6
ATOM 8023 C CA . GLU A 1 77 ? -20.114 -3.362 8.502 1.00 20.12 76 GLU A CA 6
ATOM 8024 C C . GLU A 1 77 ? -19.673 -2.968 9.895 1.00 62.24 76 GLU A C 6
ATOM 8025 O O . GLU A 1 77 ? -19.090 -1.899 10.085 1.00 62.22 76 GLU A O 6
ATOM 8037 N N . GLU A 1 78 ? -19.944 -3.807 10.845 1.00 23.34 77 GLU A N 6
ATOM 8038 C CA . GLU A 1 78 ? -19.654 -3.518 12.231 1.00 0.33 77 GLU A CA 6
ATOM 8039 C C . GLU A 1 78 ? -18.279 -4.029 12.617 1.00 31.31 77 GLU A C 6
ATOM 8040 O O . GLU A 1 78 ? -17.334 -3.224 12.704 1.00 37.20 77 GLU A O 6
ATOM 8053 N N . SER A 1 2 ? 18.445 -9.936 -9.939 1.00 71.41 1 SER A N 7
ATOM 8054 C CA . SER A 1 2 ? 18.353 -8.516 -9.570 1.00 44.10 1 SER A CA 7
ATOM 8055 C C . SER A 1 2 ? 17.639 -8.313 -8.213 1.00 52.32 1 SER A C 7
ATOM 8056 O O . SER A 1 2 ? 16.856 -9.169 -7.762 1.00 2.25 1 SER A O 7
ATOM 8064 N N . LYS A 1 3 ? 17.928 -7.198 -7.557 1.00 33.21 2 LYS A N 7
ATOM 8065 C CA . LYS A 1 3 ? 17.326 -6.898 -6.271 1.00 35.54 2 LYS A CA 7
ATOM 8066 C C . LYS A 1 3 ? 16.770 -5.490 -6.195 1.00 51.54 2 LYS A C 7
ATOM 8067 O O . LYS A 1 3 ? 17.518 -4.503 -6.092 1.00 15.34 2 LYS A O 7
ATOM 8086 N N . CYS A 1 4 ? 15.482 -5.408 -6.280 1.00 62.15 3 CYS A N 7
ATOM 8087 C CA . CYS A 1 4 ? 14.736 -4.208 -6.019 1.00 64.12 3 CYS A CA 7
ATOM 8088 C C . CYS A 1 4 ? 13.570 -4.590 -5.154 1.00 53.34 3 CYS A C 7
ATOM 8089 O O . CYS A 1 4 ? 12.825 -5.530 -5.470 1.00 62.34 3 CYS A O 7
ATOM 8096 N N . LYS A 1 5 ? 13.445 -3.928 -4.043 1.00 30.21 4 LYS A N 7
ATOM 8097 C CA . LYS A 1 5 ? 12.510 -4.343 -3.029 1.00 12.45 4 LYS A CA 7
ATOM 8098 C C . LYS A 1 5 ? 11.821 -3.164 -2.358 1.00 33.55 4 LYS A C 7
ATOM 8099 O O . LYS A 1 5 ? 10.949 -3.372 -1.488 1.00 10.44 4 LYS A O 7
ATOM 8118 N N . CYS A 1 6 ? 12.216 -1.952 -2.748 1.00 63.22 5 CYS A N 7
ATOM 8119 C CA . CYS A 1 6 ? 11.786 -0.714 -2.095 1.00 72.13 5 CYS A CA 7
ATOM 8120 C C . CYS A 1 6 ? 12.391 -0.591 -0.701 1.00 72.52 5 CYS A C 7
ATOM 8121 O O . CYS A 1 6 ? 12.657 -1.599 -0.032 1.00 4.43 5 CYS A O 7
ATOM 8128 N N . SER A 1 7 ? 12.612 0.629 -0.279 1.00 71.43 6 SER A N 7
ATOM 8129 C CA . SER A 1 7 ? 13.297 0.907 0.956 1.00 1.14 6 SER A CA 7
ATOM 8130 C C . SER A 1 7 ? 12.603 0.340 2.210 1.00 60.41 6 SER A C 7
ATOM 8131 O O . SER A 1 7 ? 12.987 -0.722 2.724 1.00 25.15 6 SER A O 7
ATOM 8139 N N . ARG A 1 8 ? 11.591 1.025 2.691 1.00 34.42 7 ARG A N 7
ATOM 8140 C CA . ARG A 1 8 ? 10.926 0.612 3.905 1.00 22.13 7 ARG A CA 7
ATOM 8141 C C . ARG A 1 8 ? 9.413 0.701 3.735 1.00 73.23 7 ARG A C 7
ATOM 8142 O O . ARG A 1 8 ? 8.749 -0.303 3.480 1.00 34.42 7 ARG A O 7
ATOM 8163 N N . LYS A 1 9 ? 8.874 1.904 3.839 1.00 25.23 8 LYS A N 7
ATOM 8164 C CA . LYS A 1 9 ? 7.427 2.101 3.705 1.00 24.30 8 LYS A CA 7
ATOM 8165 C C . LYS A 1 9 ? 7.134 3.422 3.015 1.00 53.41 8 LYS A C 7
ATOM 8166 O O . LYS A 1 9 ? 5.994 3.698 2.607 1.00 71.34 8 LYS A O 7
ATOM 8185 N N . GLY A 1 10 ? 8.158 4.227 2.860 1.00 70.14 9 GLY A N 7
ATOM 8186 C CA . GLY A 1 10 ? 7.950 5.568 2.429 1.00 33.35 9 GLY A CA 7
ATOM 8187 C C . GLY A 1 10 ? 7.389 6.343 3.617 1.00 75.22 9 GLY A C 7
ATOM 8188 O O . GLY A 1 10 ? 7.521 5.874 4.763 1.00 32.21 9 GLY A O 7
ATOM 8192 N N . PRO A 1 11 ? 6.812 7.521 3.426 1.00 34.33 10 PRO A N 7
ATOM 8193 C CA . PRO A 1 11 ? 6.109 8.210 4.508 1.00 30.33 10 PRO A CA 7
ATOM 8194 C C . PRO A 1 11 ? 4.910 7.361 4.969 1.00 73.34 10 PRO A C 7
ATOM 8195 O O . PRO A 1 11 ? 4.269 6.690 4.143 1.00 1.33 10 PRO A O 7
ATOM 8206 N N . LYS A 1 12 ? 4.623 7.392 6.259 1.00 73.34 11 LYS A N 7
ATOM 8207 C CA . LYS A 1 12 ? 3.549 6.587 6.844 1.00 71.03 11 LYS A CA 7
ATOM 8208 C C . LYS A 1 12 ? 2.194 6.990 6.298 1.00 34.42 11 LYS A C 7
ATOM 8209 O O . LYS A 1 12 ? 1.847 8.180 6.263 1.00 12.25 11 LYS A O 7
ATOM 8228 N N . ILE A 1 13 ? 1.449 6.007 5.861 1.00 3.11 12 ILE A N 7
ATOM 8229 C CA . ILE A 1 13 ? 0.164 6.217 5.230 1.00 72.41 12 ILE A CA 7
ATOM 8230 C C . ILE A 1 13 ? -0.922 5.680 6.132 1.00 74.42 12 ILE A C 7
ATOM 8231 O O . ILE A 1 13 ? -0.687 4.729 6.898 1.00 13.12 12 ILE A O 7
ATOM 8247 N N . ARG A 1 14 ? -2.056 6.302 6.106 1.00 54.43 13 ARG A N 7
ATOM 8248 C CA . ARG A 1 14 ? -3.210 5.785 6.769 1.00 52.44 13 ARG A CA 7
ATOM 8249 C C . ARG A 1 14 ? -4.068 5.079 5.743 1.00 71.10 13 ARG A C 7
ATOM 8250 O O . ARG A 1 14 ? -3.924 5.317 4.550 1.00 24.24 13 ARG A O 7
ATOM 8271 N N . TYR A 1 15 ? -4.980 4.262 6.198 1.00 62.43 14 TYR A N 7
ATOM 8272 C CA . TYR A 1 15 ? -5.831 3.481 5.308 1.00 22.51 14 TYR A CA 7
ATOM 8273 C C . TYR A 1 15 ? -6.810 4.388 4.589 1.00 4.42 14 TYR A C 7
ATOM 8274 O O . TYR A 1 15 ? -7.220 4.118 3.463 1.00 10.34 14 TYR A O 7
ATOM 8292 N N . SER A 1 16 ? -7.143 5.481 5.239 1.00 72.42 15 SER A N 7
ATOM 8293 C CA . SER A 1 16 ? -8.079 6.450 4.720 1.00 50.22 15 SER A CA 7
ATOM 8294 C C . SER A 1 16 ? -7.529 7.180 3.494 1.00 51.44 15 SER A C 7
ATOM 8295 O O . SER A 1 16 ? -8.299 7.687 2.684 1.00 61.54 15 SER A O 7
ATOM 8303 N N . ASP A 1 17 ? -6.214 7.227 3.349 1.00 73.14 16 ASP A N 7
ATOM 8304 C CA . ASP A 1 17 ? -5.626 7.961 2.231 1.00 45.52 16 ASP A CA 7
ATOM 8305 C C . ASP A 1 17 ? -5.584 7.080 1.016 1.00 55.14 16 ASP A C 7
ATOM 8306 O O . ASP A 1 17 ? -5.744 7.545 -0.113 1.00 53.41 16 ASP A O 7
ATOM 8315 N N . VAL A 1 18 ? -5.470 5.796 1.258 1.00 42.44 17 VAL A N 7
ATOM 8316 C CA . VAL A 1 18 ? -5.202 4.849 0.189 1.00 13.34 17 VAL A CA 7
ATOM 8317 C C . VAL A 1 18 ? -6.380 4.724 -0.761 1.00 60.30 17 VAL A C 7
ATOM 8318 O O . VAL A 1 18 ? -7.510 4.399 -0.357 1.00 64.12 17 VAL A O 7
ATOM 8331 N N . LYS A 1 19 ? -6.122 4.986 -2.014 1.00 61.12 18 LYS A N 7
ATOM 8332 C CA . LYS A 1 19 ? -7.126 4.852 -3.045 1.00 72.40 18 LYS A CA 7
ATOM 8333 C C . LYS A 1 19 ? -7.107 3.475 -3.639 1.00 31.43 18 LYS A C 7
ATOM 8334 O O . LYS A 1 19 ? -8.139 2.925 -3.985 1.00 62.11 18 LYS A O 7
ATOM 8353 N N . LYS A 1 20 ? -5.938 2.918 -3.721 1.00 10.11 19 LYS A N 7
ATOM 8354 C CA . LYS A 1 20 ? -5.721 1.623 -4.343 1.00 15.15 19 LYS A CA 7
ATOM 8355 C C . LYS A 1 20 ? -4.510 0.986 -3.749 1.00 75.03 19 LYS A C 7
ATOM 8356 O O . LYS A 1 20 ? -3.580 1.676 -3.312 1.00 15.01 19 LYS A O 7
ATOM 8375 N N . LEU A 1 21 ? -4.509 -0.301 -3.751 1.00 41.11 20 LEU A N 7
ATOM 8376 C CA . LEU A 1 21 ? -3.421 -1.085 -3.271 1.00 44.22 20 LEU A CA 7
ATOM 8377 C C . LEU A 1 21 ? -3.232 -2.158 -4.313 1.00 31.50 20 LEU A C 7
ATOM 8378 O O . LEU A 1 21 ? -4.171 -2.893 -4.597 1.00 41.23 20 LEU A O 7
ATOM 8394 N N . GLU A 1 22 ? -2.069 -2.243 -4.902 1.00 31.35 21 GLU A N 7
ATOM 8395 C CA . GLU A 1 22 ? -1.852 -3.228 -5.942 1.00 74.42 21 GLU A CA 7
ATOM 8396 C C . GLU A 1 22 ? -0.593 -3.999 -5.705 1.00 52.43 21 GLU A C 7
ATOM 8397 O O . GLU A 1 22 ? 0.442 -3.416 -5.379 1.00 12.54 21 GLU A O 7
ATOM 8409 N N . MET A 1 23 ? -0.662 -5.295 -5.845 1.00 5.32 22 MET A N 7
ATOM 8410 C CA . MET A 1 23 ? 0.521 -6.083 -5.745 1.00 74.43 22 MET A CA 7
ATOM 8411 C C . MET A 1 23 ? 1.014 -6.452 -7.125 1.00 55.42 22 MET A C 7
ATOM 8412 O O . MET A 1 23 ? 0.358 -7.195 -7.861 1.00 54.50 22 MET A O 7
ATOM 8426 N N . LYS A 1 24 ? 2.129 -5.901 -7.475 1.00 22.11 23 LYS A N 7
ATOM 8427 C CA . LYS A 1 24 ? 2.849 -6.240 -8.671 1.00 44.53 23 LYS A CA 7
ATOM 8428 C C . LYS A 1 24 ? 4.268 -5.795 -8.466 1.00 71.03 23 LYS A C 7
ATOM 8429 O O . LYS A 1 24 ? 4.481 -4.785 -7.820 1.00 52.13 23 LYS A O 7
ATOM 8448 N N . PRO A 1 25 ? 5.269 -6.533 -8.968 1.00 51.41 24 PRO A N 7
ATOM 8449 C CA . PRO A 1 25 ? 6.695 -6.233 -8.701 1.00 21.40 24 PRO A CA 7
ATOM 8450 C C . PRO A 1 25 ? 7.149 -4.857 -9.196 1.00 44.04 24 PRO A C 7
ATOM 8451 O O . PRO A 1 25 ? 8.251 -4.418 -8.868 1.00 31.00 24 PRO A O 7
ATOM 8462 N N . LYS A 1 26 ? 6.290 -4.197 -9.988 1.00 71.20 25 LYS A N 7
ATOM 8463 C CA . LYS A 1 26 ? 6.521 -2.888 -10.612 1.00 5.51 25 LYS A CA 7
ATOM 8464 C C . LYS A 1 26 ? 7.573 -3.083 -11.722 1.00 12.15 25 LYS A C 7
ATOM 8465 O O . LYS A 1 26 ? 7.340 -2.767 -12.891 1.00 10.55 25 LYS A O 7
ATOM 8484 N N . TYR A 1 27 ? 8.708 -3.621 -11.333 1.00 61.02 26 TYR A N 7
ATOM 8485 C CA . TYR A 1 27 ? 9.752 -4.014 -12.218 1.00 24.02 26 TYR A CA 7
ATOM 8486 C C . TYR A 1 27 ? 9.850 -5.524 -12.174 1.00 15.54 26 TYR A C 7
ATOM 8487 O O . TYR A 1 27 ? 9.847 -6.105 -11.097 1.00 62.43 26 TYR A O 7
ATOM 8505 N N . PRO A 1 28 ? 9.939 -6.199 -13.334 1.00 15.03 27 PRO A N 7
ATOM 8506 C CA . PRO A 1 28 ? 10.030 -7.680 -13.392 1.00 11.43 27 PRO A CA 7
ATOM 8507 C C . PRO A 1 28 ? 11.318 -8.198 -12.730 1.00 55.21 27 PRO A C 7
ATOM 8508 O O . PRO A 1 28 ? 11.473 -9.393 -12.459 1.00 12.33 27 PRO A O 7
ATOM 8519 N N . HIS A 1 29 ? 12.210 -7.286 -12.456 1.00 71.20 28 HIS A N 7
ATOM 8520 C CA . HIS A 1 29 ? 13.486 -7.590 -11.858 1.00 52.31 28 HIS A CA 7
ATOM 8521 C C . HIS 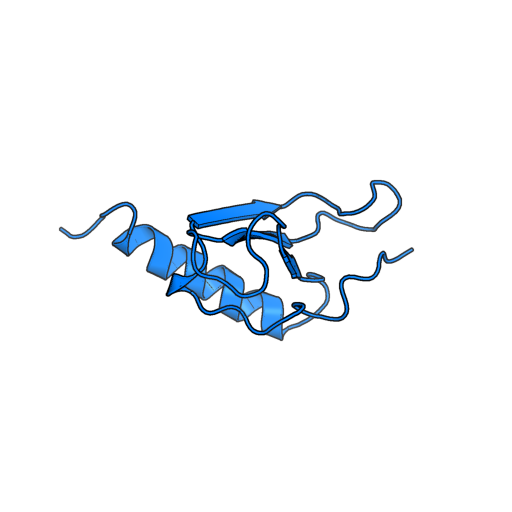A 1 29 ? 13.466 -7.324 -10.335 1.00 4.31 28 HIS A C 7
ATOM 8522 O O . HIS A 1 29 ? 14.516 -7.198 -9.710 1.00 3.54 28 HIS A O 7
ATOM 8537 N N . CYS A 1 30 ? 12.268 -7.298 -9.746 1.00 23.23 29 CYS A N 7
ATOM 8538 C CA . CYS A 1 30 ? 12.097 -7.035 -8.312 1.00 14.32 29 CYS A CA 7
ATOM 8539 C C . CYS A 1 30 ? 11.672 -8.291 -7.553 1.00 74.44 29 CYS A C 7
ATOM 8540 O O . CYS A 1 30 ? 11.123 -9.235 -8.151 1.00 3.40 29 CYS A O 7
ATOM 8547 N N . GLU A 1 31 ? 11.940 -8.305 -6.242 1.00 71.00 30 GLU A N 7
ATOM 8548 C CA . GLU A 1 31 ? 11.657 -9.453 -5.389 1.00 74.50 30 GLU A CA 7
ATOM 8549 C C . GLU A 1 31 ? 10.201 -9.448 -4.986 1.00 53.33 30 GLU A C 7
ATOM 8550 O O . GLU A 1 31 ? 9.707 -8.419 -4.545 1.00 54.22 30 GLU A O 7
ATOM 8562 N N . GLU A 1 32 ? 9.532 -10.605 -5.104 1.00 61.33 31 GLU A N 7
ATOM 8563 C CA . GLU A 1 32 ? 8.106 -10.739 -4.782 1.00 73.11 31 GLU A CA 7
ATOM 8564 C C . GLU A 1 32 ? 7.276 -9.704 -5.558 1.00 24.01 31 GLU A C 7
ATOM 8565 O O . GLU A 1 32 ? 7.719 -9.175 -6.596 1.00 32.02 31 GLU A O 7
ATOM 8577 N N . LYS A 1 33 ? 6.078 -9.470 -5.126 1.00 4.13 32 LYS A N 7
ATOM 8578 C CA . LYS A 1 33 ? 5.295 -8.423 -5.698 1.00 34.41 32 LYS A CA 7
ATOM 8579 C C . LYS A 1 33 ? 5.500 -7.207 -4.839 1.00 61.34 32 LYS A C 7
ATOM 8580 O O . LYS A 1 33 ? 5.562 -7.316 -3.615 1.00 72.50 32 LYS A O 7
ATOM 8599 N N . MET A 1 34 ? 5.613 -6.070 -5.445 1.00 34.10 33 MET A N 7
ATOM 8600 C CA . MET A 1 34 ? 5.748 -4.859 -4.674 1.00 23.22 33 MET A CA 7
ATOM 8601 C C . MET A 1 34 ? 4.376 -4.403 -4.331 1.00 1.10 33 MET A C 7
ATOM 8602 O O . MET A 1 34 ? 3.407 -4.695 -5.059 1.00 25.44 33 MET A O 7
ATOM 8616 N N . VAL A 1 35 ? 4.266 -3.713 -3.263 1.00 25.03 34 VAL A N 7
ATOM 8617 C CA . VAL A 1 35 ? 3.018 -3.191 -2.873 1.00 52.12 34 VAL A CA 7
ATOM 8618 C C . VAL A 1 35 ? 2.942 -1.755 -3.315 1.00 54.11 34 VAL A C 7
ATOM 8619 O O . VAL A 1 35 ? 3.662 -0.895 -2.804 1.00 30.52 34 VAL A O 7
ATOM 8632 N N . ILE A 1 36 ? 2.112 -1.511 -4.267 1.00 3.21 35 ILE A N 7
ATOM 8633 C CA . ILE A 1 36 ? 1.948 -0.206 -4.815 1.00 3.25 35 ILE A CA 7
ATOM 8634 C C . ILE A 1 36 ? 0.759 0.441 -4.149 1.00 52.03 35 ILE A C 7
ATOM 8635 O O . ILE A 1 36 ? -0.370 -0.052 -4.267 1.00 31.12 35 ILE A O 7
ATOM 8651 N N . ILE A 1 37 ? 1.002 1.495 -3.438 1.00 23.41 36 ILE A N 7
ATOM 8652 C CA . ILE A 1 37 ? -0.043 2.187 -2.734 1.00 51.42 36 ILE A CA 7
ATOM 8653 C C . ILE A 1 37 ? -0.354 3.498 -3.426 1.00 43.13 36 ILE A C 7
ATOM 8654 O O . ILE A 1 37 ? 0.516 4.369 -3.544 1.00 45.43 36 ILE A O 7
ATOM 8670 N N . THR A 1 38 ? -1.577 3.638 -3.844 1.00 73.11 37 THR A N 7
ATOM 8671 C CA . THR A 1 38 ? -2.037 4.812 -4.533 1.00 72.13 37 THR A CA 7
ATOM 8672 C C . THR A 1 38 ? -2.673 5.742 -3.498 1.00 4.40 37 THR A C 7
ATOM 8673 O O . THR A 1 38 ? -3.540 5.314 -2.731 1.00 63.22 37 THR A O 7
ATOM 8684 N N . THR A 1 39 ? -2.240 6.982 -3.471 1.00 15.45 38 THR A N 7
ATOM 8685 C CA . THR A 1 39 ? -2.684 7.919 -2.472 1.00 23.54 38 THR A CA 7
ATOM 8686 C C . THR A 1 39 ? -3.790 8.827 -3.000 1.00 34.43 38 THR A C 7
ATOM 8687 O O . THR A 1 39 ? -3.956 8.977 -4.225 1.00 1.23 38 THR A O 7
ATOM 8698 N N . LYS A 1 40 ? -4.558 9.416 -2.086 1.00 13.21 39 LYS A N 7
ATOM 8699 C CA . LYS A 1 40 ? -5.630 10.313 -2.481 1.00 54.00 39 LYS A CA 7
ATOM 8700 C C . LYS A 1 40 ? -5.118 11.692 -2.859 1.00 33.23 39 LYS A C 7
ATOM 8701 O O . LYS A 1 40 ? -5.458 12.200 -3.925 1.00 14.43 39 LYS A O 7
ATOM 8720 N N . SER A 1 41 ? -4.259 12.262 -1.995 1.00 33.12 40 SER A N 7
ATOM 8721 C CA . SER A 1 41 ? -3.708 13.623 -2.162 1.00 24.35 40 SER A CA 7
ATOM 8722 C C . SER A 1 41 ? -3.100 14.088 -0.843 1.00 42.50 40 SER A C 7
ATOM 8723 O O . SER A 1 41 ? -2.072 14.764 -0.825 1.00 53.15 40 SER A O 7
ATOM 8731 N N . VAL A 1 42 ? -3.744 13.693 0.270 1.00 44.30 41 VAL A N 7
ATOM 8732 C CA . VAL A 1 42 ? -3.335 14.125 1.614 1.00 0.24 41 VAL A CA 7
ATOM 8733 C C . VAL A 1 42 ? -1.920 13.646 1.932 1.00 74.14 41 VAL A C 7
ATOM 8734 O O . VAL A 1 42 ? -1.153 14.338 2.612 1.00 33.32 41 VAL A O 7
ATOM 8747 N N . SER A 1 43 ? -1.586 12.478 1.435 1.00 14.23 42 SER A N 7
ATOM 8748 C CA . SER A 1 43 ? -0.264 11.927 1.568 1.00 35.11 42 SER A CA 7
ATOM 8749 C C . SER A 1 43 ? 0.749 12.827 0.852 1.00 44.05 42 SER A C 7
ATOM 8750 O O . SER A 1 43 ? 0.418 13.486 -0.147 1.00 74.45 42 SER A O 7
ATOM 8758 N N . ARG A 1 44 ? 1.980 12.826 1.350 1.00 50.23 43 ARG A N 7
ATOM 8759 C CA . ARG A 1 44 ? 3.069 13.672 0.845 1.00 22.41 43 ARG A CA 7
ATOM 8760 C C . ARG A 1 44 ? 3.337 13.427 -0.648 1.00 52.12 43 ARG A C 7
ATOM 8761 O O . ARG A 1 44 ? 3.913 14.263 -1.329 1.00 13.22 43 ARG A O 7
ATOM 8782 N N . TYR A 1 45 ? 2.894 12.291 -1.143 1.00 55.22 44 TYR A N 7
ATOM 8783 C CA . TYR A 1 45 ? 3.063 11.949 -2.546 1.00 54.44 44 TYR A CA 7
ATOM 8784 C C . TYR A 1 45 ? 2.152 12.726 -3.475 1.00 33.32 44 TYR A C 7
ATOM 8785 O O . TYR A 1 45 ? 2.371 12.726 -4.674 1.00 22.04 44 TYR A O 7
ATOM 8803 N N . ARG A 1 46 ? 1.118 13.372 -2.916 1.00 11.12 45 ARG A N 7
ATOM 8804 C CA . ARG A 1 46 ? 0.225 14.265 -3.669 1.00 62.13 45 ARG A CA 7
ATOM 8805 C C . ARG A 1 46 ? -0.418 13.491 -4.868 1.00 55.41 45 ARG A C 7
ATOM 8806 O O . ARG A 1 46 ? -0.699 14.047 -5.927 1.00 13.55 45 ARG A O 7
ATOM 8827 N N . GLY A 1 47 ? -0.697 12.219 -4.665 1.00 64.21 46 GLY A N 7
ATOM 8828 C CA . GLY A 1 47 ? -1.292 11.430 -5.716 1.00 72.14 46 GLY A CA 7
ATOM 8829 C C . GLY A 1 47 ? -0.289 10.563 -6.445 1.00 4.42 46 GLY A C 7
ATOM 8830 O O . GLY A 1 47 ? -0.597 9.994 -7.488 1.00 44.41 46 GLY A O 7
ATOM 8834 N N . GLN A 1 48 ? 0.908 10.483 -5.922 1.00 32.33 47 GLN A N 7
ATOM 8835 C CA . GLN A 1 48 ? 1.901 9.566 -6.442 1.00 11.41 47 GLN A CA 7
ATOM 8836 C C . GLN A 1 48 ? 1.910 8.304 -5.595 1.00 5.31 47 GLN A C 7
ATOM 8837 O O . GLN A 1 48 ? 1.463 8.318 -4.429 1.00 43.24 47 GLN A O 7
ATOM 8851 N N . GLU A 1 49 ? 2.392 7.229 -6.148 1.00 21.30 48 GLU A N 7
ATOM 8852 C CA . GLU A 1 49 ? 2.305 5.958 -5.479 1.00 3.21 48 GLU A CA 7
ATOM 8853 C C . GLU A 1 49 ? 3.523 5.693 -4.609 1.00 53.14 48 GLU A C 7
ATOM 8854 O O . GLU A 1 49 ? 4.663 6.004 -4.977 1.00 52.50 48 GLU A O 7
ATOM 8866 N N . HIS A 1 50 ? 3.261 5.127 -3.447 1.00 20.41 49 HIS A N 7
ATOM 8867 C CA . HIS A 1 50 ? 4.305 4.685 -2.524 1.00 52.32 49 HIS A CA 7
ATOM 8868 C C . HIS A 1 50 ? 4.542 3.246 -2.821 1.00 13.41 49 HIS A C 7
ATOM 8869 O O . HIS A 1 50 ? 3.647 2.577 -3.356 1.00 74.42 49 HIS A O 7
ATOM 8884 N N . CYS A 1 51 ? 5.674 2.745 -2.495 1.00 2.15 50 CYS A N 7
ATOM 8885 C CA . CYS A 1 51 ? 5.845 1.341 -2.631 1.00 11.23 50 CYS A CA 7
ATOM 8886 C C . CYS A 1 51 ? 6.242 0.799 -1.298 1.00 35.41 50 CYS A C 7
ATOM 8887 O O . CYS A 1 51 ? 7.198 1.271 -0.676 1.00 53.41 50 CYS A O 7
ATOM 8894 N N . LEU A 1 52 ? 5.501 -0.151 -0.849 1.00 63.00 51 LEU A N 7
ATOM 8895 C CA . LEU A 1 52 ? 5.690 -0.701 0.446 1.00 12.42 51 LEU A CA 7
ATOM 8896 C C . LEU A 1 52 ? 6.493 -1.979 0.343 1.00 70.22 51 LEU A C 7
ATOM 8897 O O . LEU A 1 52 ? 6.198 -2.846 -0.485 1.00 22.31 51 LEU A O 7
ATOM 8913 N N . HIS A 1 53 ? 7.526 -2.059 1.154 1.00 21.10 52 HIS A N 7
ATOM 8914 C CA . HIS A 1 53 ? 8.456 -3.166 1.169 1.00 3.11 52 HIS A CA 7
ATOM 8915 C C . HIS A 1 53 ? 7.818 -4.424 1.822 1.00 31.21 52 HIS A C 7
ATOM 8916 O O . HIS A 1 53 ? 7.646 -4.484 3.039 1.00 15.44 52 HIS A O 7
ATOM 8931 N N . PRO A 1 54 ? 7.476 -5.458 0.991 1.00 45.03 53 PRO A N 7
ATOM 8932 C CA . PRO A 1 54 ? 6.731 -6.673 1.435 1.00 31.04 53 PRO A CA 7
ATOM 8933 C C . PRO A 1 54 ? 7.527 -7.616 2.338 1.00 4.23 53 PRO A C 7
ATOM 8934 O O . PRO A 1 54 ? 7.020 -8.644 2.776 1.00 25.32 53 PRO A O 7
ATOM 8945 N N . LYS A 1 55 ? 8.761 -7.275 2.605 1.00 41.34 54 LYS A N 7
ATOM 8946 C CA . LYS A 1 55 ? 9.576 -8.074 3.490 1.00 34.55 54 LYS A CA 7
ATOM 8947 C C . LYS A 1 55 ? 9.263 -7.789 4.960 1.00 45.44 54 LYS A C 7
ATOM 8948 O O . LYS A 1 55 ? 9.667 -8.534 5.847 1.00 60.33 54 LYS A O 7
ATOM 8967 N N . LEU A 1 56 ? 8.556 -6.692 5.210 1.00 30.10 55 LEU A N 7
ATOM 8968 C CA . LEU A 1 56 ? 8.232 -6.270 6.567 1.00 42.31 55 LEU A CA 7
ATOM 8969 C C . LEU A 1 56 ? 6.906 -6.860 7.017 1.00 34.54 55 LEU A C 7
ATOM 8970 O O . LEU A 1 56 ? 5.986 -7.021 6.216 1.00 33.11 55 LEU A O 7
ATOM 8986 N N . GLN A 1 57 ? 6.803 -7.160 8.301 1.00 70.40 56 GLN A N 7
ATOM 8987 C CA . GLN A 1 57 ? 5.592 -7.745 8.864 1.00 25.12 56 GLN A CA 7
ATOM 8988 C C . GLN A 1 57 ? 4.517 -6.671 9.058 1.00 2.32 56 GLN A C 7
ATOM 8989 O O . GLN A 1 57 ? 3.315 -6.950 8.978 1.00 25.30 56 GLN A O 7
ATOM 9003 N N . SER A 1 58 ? 4.958 -5.436 9.286 1.00 41.33 57 SER A N 7
ATOM 9004 C CA . SER A 1 58 ? 4.042 -4.312 9.440 1.00 34.45 57 SER A CA 7
ATOM 9005 C C . SER A 1 58 ? 3.262 -4.089 8.136 1.00 13.41 57 SER A C 7
ATOM 9006 O O . SER A 1 58 ? 2.113 -3.611 8.144 1.00 13.54 57 SER A O 7
ATOM 9014 N N . THR A 1 59 ? 3.889 -4.466 7.036 1.00 24.04 58 THR A N 7
ATOM 9015 C CA . THR A 1 59 ? 3.301 -4.404 5.731 1.00 45.12 58 THR A CA 7
ATOM 9016 C C . THR A 1 59 ? 2.057 -5.287 5.671 1.00 52.43 58 THR A C 7
ATOM 9017 O O . THR A 1 59 ? 1.014 -4.852 5.200 1.00 54.12 58 THR A O 7
ATOM 9028 N N . LYS A 1 60 ? 2.161 -6.502 6.203 1.00 2.33 59 LYS A N 7
ATOM 9029 C CA . LYS A 1 60 ? 1.063 -7.434 6.171 1.00 10.54 59 LYS A CA 7
ATOM 9030 C C . LYS A 1 60 ? -0.186 -6.903 6.829 1.00 23.14 59 LYS A C 7
ATOM 9031 O O . LYS A 1 60 ? -1.262 -7.012 6.255 1.00 23.12 59 LYS A O 7
ATOM 9050 N N . ARG A 1 61 ? -0.062 -6.283 7.996 1.00 4.33 60 ARG A N 7
ATOM 9051 C CA . ARG A 1 61 ? -1.221 -5.699 8.614 1.00 10.31 60 ARG A CA 7
ATOM 9052 C C . ARG A 1 61 ? -1.799 -4.582 7.811 1.00 22.01 60 ARG A C 7
ATOM 9053 O O . ARG A 1 61 ? -2.974 -4.560 7.603 1.00 53.25 60 ARG A O 7
ATOM 9074 N N . PHE A 1 62 ? -0.960 -3.687 7.312 1.00 71.44 61 PHE A N 7
ATOM 9075 C CA . PHE A 1 62 ? -1.446 -2.535 6.551 1.00 14.31 61 PHE A CA 7
ATOM 9076 C C . PHE A 1 62 ? -2.232 -3.012 5.336 1.00 45.24 61 PHE A C 7
ATOM 9077 O O . PHE A 1 62 ? -3.271 -2.457 4.989 1.00 2.54 61 PHE A O 7
ATOM 9094 N N . ILE A 1 63 ? -1.748 -4.066 4.726 1.00 23.40 62 ILE A N 7
ATOM 9095 C CA . ILE A 1 63 ? -2.395 -4.620 3.566 1.00 54.33 62 ILE A CA 7
ATOM 9096 C C . ILE A 1 63 ? -3.678 -5.340 3.946 1.00 53.44 62 ILE A C 7
ATOM 9097 O O . ILE A 1 63 ? -4.740 -5.061 3.393 1.00 61.25 62 ILE A O 7
ATOM 9113 N N . LYS A 1 64 ? -3.588 -6.239 4.907 1.00 40.12 63 LYS A N 7
ATOM 9114 C CA . LYS A 1 64 ? -4.770 -7.026 5.321 1.00 24.10 63 LYS A CA 7
ATOM 9115 C C . LYS A 1 64 ? -5.842 -6.130 5.922 1.00 63.31 63 LYS A C 7
ATOM 9116 O O . LYS A 1 64 ? -7.044 -6.387 5.776 1.00 35.14 63 LYS A O 7
ATOM 9135 N N . TRP A 1 65 ? -5.410 -5.072 6.553 1.00 54.42 64 TRP A N 7
ATOM 9136 C CA . TRP A 1 65 ? -6.303 -4.158 7.214 1.00 54.33 64 TRP A CA 7
ATOM 9137 C C . TRP A 1 65 ? -6.991 -3.289 6.160 1.00 43.40 64 TRP A C 7
ATOM 9138 O O . TRP A 1 65 ? -8.175 -2.997 6.272 1.00 74.21 64 TRP A O 7
ATOM 9159 N N . TYR A 1 66 ? -6.246 -2.895 5.102 1.00 45.44 65 TYR A N 7
ATOM 9160 C CA . TYR A 1 66 ? -6.836 -2.096 4.024 1.00 64.03 65 TYR A CA 7
ATOM 9161 C C . TYR A 1 66 ? -7.933 -2.883 3.321 1.00 13.43 65 TYR A C 7
ATOM 9162 O O . TYR A 1 66 ? -8.951 -2.329 2.916 1.00 43.24 65 TYR A O 7
ATOM 9180 N N . ASN A 1 67 ? -7.725 -4.175 3.188 1.00 13.14 66 ASN A N 7
ATOM 9181 C CA . ASN A 1 67 ? -8.737 -5.045 2.602 1.00 13.31 66 ASN A CA 7
ATOM 9182 C C . ASN A 1 67 ? -10.007 -5.076 3.453 1.00 4.33 66 ASN A C 7
ATOM 9183 O O . ASN A 1 67 ? -11.109 -5.160 2.920 1.00 72.25 66 ASN A O 7
ATOM 9194 N N . ALA A 1 68 ? -9.848 -4.973 4.769 1.00 30.00 67 ALA A N 7
ATOM 9195 C CA . ALA A 1 68 ? -10.989 -4.910 5.679 1.00 21.12 67 ALA A CA 7
ATOM 9196 C C . ALA A 1 68 ? -11.646 -3.535 5.567 1.00 12.44 67 ALA A C 7
ATOM 9197 O O . ALA A 1 68 ? -12.868 -3.410 5.557 1.00 64.53 67 ALA A O 7
ATOM 9204 N N . TRP A 1 69 ? -10.807 -2.513 5.463 1.00 33.52 68 TRP A N 7
ATOM 9205 C CA . TRP A 1 69 ? -11.227 -1.125 5.266 1.00 74.42 68 TRP A CA 7
ATOM 9206 C C . TRP A 1 69 ? -12.087 -0.994 4.001 1.00 54.33 68 TRP A C 7
ATOM 9207 O O . TRP A 1 69 ? -13.099 -0.289 3.992 1.00 0.32 68 TRP A O 7
ATOM 9228 N N . ASN A 1 70 ? -11.687 -1.702 2.953 1.00 32.22 69 ASN A N 7
ATOM 9229 C CA . ASN A 1 70 ? -12.430 -1.733 1.686 1.00 14.10 69 ASN A CA 7
ATOM 9230 C C . ASN A 1 70 ? -13.854 -2.233 1.910 1.00 64.43 69 ASN A C 7
ATOM 9231 O O . ASN A 1 70 ? -14.815 -1.686 1.358 1.00 3.23 69 ASN A O 7
ATOM 9242 N N . GLU A 1 71 ? -13.984 -3.248 2.744 1.00 72.42 70 GLU A N 7
ATOM 9243 C CA . GLU A 1 71 ? -15.275 -3.841 3.040 1.00 71.32 70 GLU A CA 7
ATOM 9244 C C . GLU A 1 71 ? -16.080 -2.908 3.949 1.00 32.34 70 GLU A C 7
ATOM 9245 O O . GLU A 1 71 ? -17.286 -2.745 3.787 1.00 11.35 70 GLU A O 7
ATOM 9257 N N . LYS A 1 72 ? -15.377 -2.273 4.883 1.00 21.12 71 LYS A N 7
ATOM 9258 C CA . LYS A 1 72 ? -15.960 -1.383 5.875 1.00 54.25 71 LYS A CA 7
ATOM 9259 C C . LYS A 1 72 ? -16.539 -0.109 5.223 1.00 65.14 71 LYS A C 7
ATOM 9260 O O . LYS A 1 72 ? -17.470 0.507 5.745 1.00 12.03 71 LYS A O 7
ATOM 9279 N N . ARG A 1 73 ? -15.984 0.281 4.092 1.00 31.21 72 ARG A N 7
ATOM 9280 C CA . ARG A 1 73 ? -16.482 1.445 3.361 1.00 23.20 72 ARG A CA 7
ATOM 9281 C C . ARG A 1 73 ? -17.710 1.090 2.549 1.00 54.22 72 ARG A C 7
ATOM 9282 O O . ARG A 1 73 ? -18.426 1.969 2.080 1.00 24.14 72 ARG A O 7
ATOM 9303 N N . ARG A 1 74 ? -17.943 -0.188 2.378 1.00 10.44 73 ARG A N 7
ATOM 9304 C CA . ARG A 1 74 ? -19.077 -0.651 1.618 1.00 33.11 73 ARG A CA 7
ATOM 9305 C C . ARG A 1 74 ? -20.206 -0.992 2.576 1.00 24.02 73 ARG A C 7
ATOM 9306 O O . ARG A 1 74 ? -21.322 -0.489 2.455 1.00 31.35 73 ARG A O 7
ATOM 9327 N N . VAL A 1 75 ? -19.908 -1.841 3.531 1.00 55.35 74 VAL A N 7
ATOM 9328 C CA . VAL A 1 75 ? -20.863 -2.216 4.537 1.00 72.11 74 VAL A CA 7
ATOM 9329 C C . VAL A 1 75 ? -20.519 -1.462 5.796 1.00 53.41 74 VAL A C 7
ATOM 9330 O O . VAL A 1 75 ? -19.449 -1.659 6.386 1.00 21.01 74 VAL A O 7
ATOM 9343 N N . TYR A 1 76 ? -21.405 -0.627 6.197 1.00 72.12 75 TYR A N 7
ATOM 9344 C CA . TYR A 1 76 ? -21.184 0.254 7.318 1.00 64.14 75 TYR A CA 7
ATOM 9345 C C . TYR A 1 76 ? -21.639 -0.383 8.605 1.00 70.44 75 TYR A C 7
ATOM 9346 O O . TYR A 1 76 ? -22.602 -1.154 8.620 1.00 22.10 75 TYR A O 7
ATOM 9364 N N . GLU A 1 77 ? -20.940 -0.078 9.666 1.00 44.24 76 GLU A N 7
ATOM 9365 C CA . GLU A 1 77 ? -21.259 -0.576 10.974 1.00 15.32 76 GLU A CA 7
ATOM 9366 C C . GLU A 1 77 ? -20.914 0.490 11.988 1.00 23.14 76 GLU A C 7
ATOM 9367 O O . GLU A 1 77 ? -19.818 1.059 11.955 1.00 22.25 76 GLU A O 7
ATOM 9379 N N . GLU A 1 78 ? -21.824 0.764 12.849 1.00 21.23 77 GLU A N 7
ATOM 9380 C CA . GLU A 1 78 ? -21.642 1.768 13.842 1.00 62.23 77 GLU A CA 7
ATOM 9381 C C . GLU A 1 78 ? -21.972 1.125 15.180 1.00 5.13 77 GLU A C 7
ATOM 9382 O O . GLU A 1 78 ? -21.041 0.635 15.846 1.00 37.50 77 GLU A O 7
ATOM 9395 N N . SER A 1 2 ? 11.978 4.786 -5.999 1.00 31.45 1 SER A N 8
ATOM 9396 C CA . SER A 1 2 ? 12.746 4.679 -7.238 1.00 5.21 1 SER A CA 8
ATOM 9397 C C . SER A 1 2 ? 12.716 3.247 -7.802 1.00 34.11 1 SER A C 8
ATOM 9398 O O . SER A 1 2 ? 12.632 3.039 -9.017 1.00 41.35 1 SER A O 8
ATOM 9406 N N . LYS A 1 3 ? 12.767 2.281 -6.910 1.00 1.15 2 LYS A N 8
ATOM 9407 C CA . LYS A 1 3 ? 12.825 0.875 -7.258 1.00 44.15 2 LYS A CA 8
ATOM 9408 C C . LYS A 1 3 ? 12.317 0.084 -6.068 1.00 73.01 2 LYS A C 8
ATOM 9409 O O . LYS A 1 3 ? 11.711 0.679 -5.169 1.00 55.23 2 LYS A O 8
ATOM 9428 N N . CYS A 1 4 ? 12.559 -1.219 -6.033 1.00 43.43 3 CYS A N 8
ATOM 9429 C CA . CYS A 1 4 ? 12.121 -2.029 -4.909 1.00 61.11 3 CYS A CA 8
ATOM 9430 C C . CYS A 1 4 ? 13.039 -1.852 -3.720 1.00 2.42 3 CYS A C 8
ATOM 9431 O O . CYS A 1 4 ? 13.857 -2.719 -3.393 1.00 13.34 3 CYS A O 8
ATOM 9438 N N . LYS A 1 5 ? 12.939 -0.697 -3.135 1.00 22.11 4 LYS A N 8
ATOM 9439 C CA . LYS A 1 5 ? 13.668 -0.307 -1.977 1.00 60.34 4 LYS A CA 8
ATOM 9440 C C . LYS A 1 5 ? 13.063 0.974 -1.505 1.00 55.03 4 LYS A C 8
ATOM 9441 O O . LYS A 1 5 ? 13.385 2.053 -2.011 1.00 4.11 4 LYS A O 8
ATOM 9460 N N . CYS A 1 6 ? 12.129 0.849 -0.622 1.00 24.21 5 CYS A N 8
ATOM 9461 C CA . CYS A 1 6 ? 11.405 1.981 -0.099 1.00 42.41 5 CYS A CA 8
ATOM 9462 C C . CYS A 1 6 ? 10.648 1.568 1.145 1.00 52.23 5 CYS A C 8
ATOM 9463 O O . CYS A 1 6 ? 9.607 2.131 1.468 1.00 33.30 5 CYS A O 8
ATOM 9470 N N . SER A 1 7 ? 11.223 0.624 1.879 1.00 73.04 6 SER A N 8
ATOM 9471 C CA . SER A 1 7 ? 10.621 0.106 3.091 1.00 12.02 6 SER A CA 8
ATOM 9472 C C . SER A 1 7 ? 10.474 1.222 4.128 1.00 35.43 6 SER A C 8
ATOM 9473 O O . SER A 1 7 ? 11.449 1.633 4.750 1.00 32.20 6 SER A O 8
ATOM 9481 N N . ARG A 1 8 ? 9.240 1.741 4.248 1.00 0.42 7 ARG A N 8
ATOM 9482 C CA . ARG A 1 8 ? 8.900 2.847 5.159 1.00 74.42 7 ARG A CA 8
ATOM 9483 C C . ARG A 1 8 ? 9.536 4.161 4.696 1.00 61.12 7 ARG A C 8
ATOM 9484 O O . ARG A 1 8 ? 9.550 5.165 5.432 1.00 53.04 7 ARG A O 8
ATOM 9505 N N . LYS A 1 9 ? 10.033 4.161 3.479 1.00 1.31 8 LYS A N 8
ATOM 9506 C CA . LYS A 1 9 ? 10.611 5.326 2.886 1.00 72.40 8 LYS A CA 8
ATOM 9507 C C . LYS A 1 9 ? 9.583 5.916 1.954 1.00 72.33 8 LYS A C 8
ATOM 9508 O O . LYS A 1 9 ? 9.379 5.435 0.832 1.00 55.14 8 LYS A O 8
ATOM 9527 N N . GLY A 1 10 ? 8.921 6.897 2.448 1.00 40.51 9 GLY A N 8
ATOM 9528 C CA . GLY A 1 10 ? 7.850 7.535 1.774 1.00 54.20 9 GLY A CA 8
ATOM 9529 C C . GLY A 1 10 ? 6.970 8.154 2.826 1.00 60.43 9 GLY A C 8
ATOM 9530 O O . GLY A 1 10 ? 6.850 7.567 3.915 1.00 41.04 9 GLY A O 8
ATOM 9534 N N . PRO A 1 11 ? 6.395 9.360 2.583 1.00 24.32 10 PRO A N 8
ATOM 9535 C CA . PRO A 1 11 ? 5.488 10.034 3.542 1.00 32.13 10 PRO A CA 8
ATOM 9536 C C . PRO A 1 11 ? 4.464 9.061 4.145 1.00 33.13 10 PRO A C 8
ATOM 9537 O O . PRO A 1 11 ? 4.023 8.114 3.474 1.00 74.34 10 PRO A O 8
ATOM 9548 N N . LYS A 1 12 ? 4.066 9.321 5.381 1.00 31.34 11 LYS A N 8
ATOM 9549 C CA . LYS A 1 12 ? 3.244 8.396 6.147 1.00 53.12 11 LYS A CA 8
ATOM 9550 C C . LYS A 1 12 ? 1.903 8.159 5.508 1.00 55.14 11 LYS A C 8
ATOM 9551 O O . LYS A 1 12 ? 1.230 9.096 5.040 1.00 64.20 11 LYS A O 8
ATOM 9570 N N . ILE A 1 13 ? 1.525 6.913 5.480 1.00 11.45 12 ILE A N 8
ATOM 9571 C CA . ILE A 1 13 ? 0.328 6.480 4.827 1.00 53.43 12 ILE A CA 8
ATOM 9572 C C . ILE A 1 13 ? -0.595 5.863 5.827 1.00 41.43 12 ILE A C 8
ATOM 9573 O O . ILE A 1 13 ? -0.191 4.991 6.602 1.00 50.10 12 ILE A O 8
ATOM 9589 N N . ARG A 1 14 ? -1.790 6.314 5.847 1.00 44.31 13 ARG A N 8
ATOM 9590 C CA . ARG A 1 14 ? -2.797 5.685 6.607 1.00 35.31 13 ARG A CA 8
ATOM 9591 C C . ARG A 1 14 ? -3.750 5.068 5.618 1.00 30.21 13 ARG A C 8
ATOM 9592 O O . ARG A 1 14 ? -3.694 5.389 4.437 1.00 2.03 13 ARG A O 8
ATOM 9613 N N . TYR A 1 15 ? -4.603 4.211 6.073 1.00 4.22 14 TYR A N 8
ATOM 9614 C CA . TYR A 1 15 ? -5.508 3.484 5.196 1.00 12.20 14 TYR A CA 8
ATOM 9615 C C . TYR A 1 15 ? -6.471 4.456 4.502 1.00 54.14 14 TYR A C 8
ATOM 9616 O O . TYR A 1 15 ? -6.910 4.229 3.375 1.00 10.21 14 TYR A O 8
ATOM 9634 N N . SER A 1 16 ? -6.748 5.554 5.178 1.00 33.02 15 SER A N 8
ATOM 9635 C CA . SER A 1 16 ? -7.607 6.610 4.678 1.00 3.11 15 SER A CA 8
ATOM 9636 C C . SER A 1 16 ? -6.912 7.419 3.544 1.00 74.30 15 SER A C 8
ATOM 9637 O O . SER A 1 16 ? -7.572 8.164 2.803 1.00 43.13 15 SER A O 8
ATOM 9645 N N . ASP A 1 17 ? -5.586 7.258 3.416 1.00 43.10 16 ASP A N 8
ATOM 9646 C CA . ASP A 1 17 ? -4.802 7.929 2.359 1.00 21.42 16 ASP A CA 8
ATOM 9647 C C . ASP A 1 17 ? -4.865 7.130 1.102 1.00 53.30 16 ASP A C 8
ATOM 9648 O O . ASP A 1 17 ? -4.722 7.661 -0.000 1.00 70.23 16 ASP A O 8
ATOM 9657 N N . VAL A 1 18 ? -5.097 5.862 1.260 1.00 60.41 17 VAL A N 8
ATOM 9658 C CA . VAL A 1 18 ? -5.067 4.941 0.157 1.00 44.42 17 VAL A CA 8
ATOM 9659 C C . VAL A 1 18 ? -6.427 4.908 -0.525 1.00 13.40 17 VAL A C 8
ATOM 9660 O O . VAL A 1 18 ? -7.462 4.913 0.135 1.00 4.20 17 VAL A O 8
ATOM 9673 N N . LYS A 1 19 ? -6.418 4.916 -1.831 1.00 53.12 18 LYS A N 8
ATOM 9674 C CA . LYS A 1 19 ? -7.646 4.814 -2.601 1.00 74.51 18 LYS A CA 8
ATOM 9675 C C . LYS A 1 19 ? -7.731 3.423 -3.182 1.00 63.31 18 LYS A C 8
ATOM 9676 O O . LYS A 1 19 ? -8.821 2.864 -3.387 1.00 65.33 18 LYS A O 8
ATOM 9695 N N . LYS A 1 20 ? -6.568 2.873 -3.430 1.00 21.41 19 LYS A N 8
ATOM 9696 C CA . LYS A 1 20 ? -6.417 1.554 -3.990 1.00 15.13 19 LYS A CA 8
ATOM 9697 C C . LYS A 1 20 ? -5.021 1.037 -3.706 1.00 14.50 19 LYS A C 8
ATOM 9698 O O . LYS A 1 20 ? -4.056 1.823 -3.628 1.00 2.54 19 LYS A O 8
ATOM 9717 N N . LEU A 1 21 ? -4.914 -0.246 -3.550 1.00 74.13 20 LEU A N 8
ATOM 9718 C CA . LEU A 1 21 ? -3.673 -0.881 -3.229 1.00 74.24 20 LEU A CA 8
ATOM 9719 C C . LEU A 1 21 ? -3.509 -2.059 -4.175 1.00 35.13 20 LEU A C 8
ATOM 9720 O O . LEU A 1 21 ? -4.422 -2.877 -4.310 1.00 2.32 20 LEU A O 8
ATOM 9736 N N . GLU A 1 22 ? -2.386 -2.137 -4.847 1.00 4.14 21 GLU A N 8
ATOM 9737 C CA . GLU A 1 22 ? -2.162 -3.203 -5.778 1.00 15.24 21 GLU A CA 8
ATOM 9738 C C . GLU A 1 22 ? -0.841 -3.857 -5.475 1.00 70.03 21 GLU A C 8
ATOM 9739 O O . GLU A 1 22 ? 0.134 -3.178 -5.187 1.00 13.03 21 GLU A O 8
ATOM 9751 N N . MET A 1 23 ? -0.807 -5.156 -5.504 1.00 35.40 22 MET A N 8
ATOM 9752 C CA . MET A 1 23 ? 0.421 -5.842 -5.278 1.00 14.31 22 MET A CA 8
ATOM 9753 C C . MET A 1 23 ? 0.941 -6.404 -6.577 1.00 10.22 22 MET A C 8
ATOM 9754 O O . MET A 1 23 ? 0.350 -7.315 -7.161 1.00 52.32 22 MET A O 8
ATOM 9768 N N . LYS A 1 24 ? 2.024 -5.842 -7.029 1.00 50.10 23 LYS A N 8
ATOM 9769 C CA . LYS A 1 24 ? 2.730 -6.293 -8.201 1.00 70.14 23 LYS A CA 8
ATOM 9770 C C . LYS A 1 24 ? 4.153 -5.765 -8.167 1.00 0.23 23 LYS A C 8
ATOM 9771 O O . LYS A 1 24 ? 4.404 -4.728 -7.546 1.00 44.15 23 LYS A O 8
ATOM 9790 N N . PRO A 1 25 ? 5.118 -6.466 -8.757 1.00 1.23 24 PRO A N 8
ATOM 9791 C CA . PRO A 1 25 ? 6.472 -5.960 -8.826 1.00 2.14 24 PRO A CA 8
ATOM 9792 C C . PRO A 1 25 ? 6.532 -4.763 -9.774 1.00 35.20 24 PRO A C 8
ATOM 9793 O O . PRO A 1 25 ? 6.213 -4.881 -10.960 1.00 2.45 24 PRO A O 8
ATOM 9804 N N . LYS A 1 26 ? 6.909 -3.606 -9.245 1.00 34.13 25 LYS A N 8
ATOM 9805 C CA . LYS A 1 26 ? 6.987 -2.393 -10.047 1.00 75.22 25 LYS A CA 8
ATOM 9806 C C . LYS A 1 26 ? 8.084 -2.530 -11.103 1.00 51.23 25 LYS A C 8
ATOM 9807 O O . LYS A 1 26 ? 8.049 -1.901 -12.154 1.00 23.14 25 LYS A O 8
ATOM 9826 N N . TYR A 1 27 ? 9.020 -3.402 -10.819 1.00 62.12 26 TYR A N 8
ATOM 9827 C CA . TYR A 1 27 ? 10.106 -3.720 -11.707 1.00 62.23 26 TYR A CA 8
ATOM 9828 C C . TYR A 1 27 ? 10.181 -5.222 -11.865 1.00 15.23 26 TYR A C 8
ATOM 9829 O O . TYR A 1 27 ? 10.040 -5.931 -10.890 1.00 23.15 26 TYR A O 8
ATOM 9847 N N . PRO A 1 28 ? 10.382 -5.737 -13.093 1.00 10.45 27 PRO A N 8
ATOM 9848 C CA . PRO A 1 28 ? 10.501 -7.194 -13.334 1.00 53.22 27 PRO A CA 8
ATOM 9849 C C . PRO A 1 28 ? 11.709 -7.800 -12.599 1.00 4.32 27 PRO A C 8
ATOM 9850 O O . PRO A 1 28 ? 11.739 -8.986 -12.302 1.00 71.12 27 PRO A O 8
ATOM 9861 N N . HIS A 1 29 ? 12.684 -6.955 -12.293 1.00 34.31 28 HIS A N 8
ATOM 9862 C CA . HIS A 1 29 ? 13.901 -7.362 -11.573 1.00 42.30 28 HIS A CA 8
ATOM 9863 C C . HIS A 1 29 ? 13.686 -7.288 -10.043 1.00 41.53 28 HIS A C 8
ATOM 9864 O O . HIS A 1 29 ? 14.631 -7.081 -9.283 1.00 4.40 28 HIS A O 8
ATOM 9879 N N . CYS A 1 30 ? 12.469 -7.503 -9.606 1.00 71.31 29 CYS A N 8
ATOM 9880 C CA . CYS A 1 30 ? 12.130 -7.362 -8.202 1.00 53.21 29 CYS A CA 8
ATOM 9881 C C . CYS A 1 30 ? 11.720 -8.711 -7.619 1.00 52.02 29 CYS A C 8
ATOM 9882 O O . CYS A 1 30 ? 11.224 -9.579 -8.349 1.00 64.50 29 CYS A O 8
ATOM 9889 N N . GLU A 1 31 ? 11.941 -8.904 -6.323 1.00 4.44 30 GLU A N 8
ATOM 9890 C CA . GLU A 1 31 ? 11.551 -10.106 -5.672 1.00 32.30 30 GLU A CA 8
ATOM 9891 C C . GLU A 1 31 ? 10.114 -9.946 -5.193 1.00 14.33 30 GLU A C 8
ATOM 9892 O O . GLU A 1 31 ? 9.810 -8.967 -4.496 1.00 65.43 30 GLU A O 8
ATOM 9904 N N . GLU A 1 32 ? 9.267 -10.915 -5.511 1.00 62.42 31 GLU A N 8
ATOM 9905 C CA . GLU A 1 32 ? 7.850 -10.910 -5.115 1.00 2.33 31 GLU A CA 8
ATOM 9906 C C . GLU A 1 32 ? 7.038 -9.661 -5.552 1.00 4.32 31 GLU A C 8
ATOM 9907 O O . GLU A 1 32 ? 7.520 -8.790 -6.286 1.00 32.04 31 GLU A O 8
ATOM 9919 N N . LYS A 1 33 ? 5.785 -9.621 -5.124 1.00 60.23 32 LYS A N 8
ATOM 9920 C CA . LYS A 1 33 ? 4.871 -8.544 -5.467 1.00 3.42 32 LYS A CA 8
ATOM 9921 C C . LYS A 1 33 ? 4.995 -7.411 -4.497 1.00 33.10 32 LYS A C 8
ATOM 9922 O O . LYS A 1 33 ? 4.814 -7.584 -3.300 1.00 32.43 32 LYS A O 8
ATOM 9941 N N . MET A 1 34 ? 5.306 -6.268 -5.013 1.00 12.45 33 MET A N 8
ATOM 9942 C CA . MET A 1 34 ? 5.442 -5.067 -4.190 1.00 0.25 33 MET A CA 8
ATOM 9943 C C . MET A 1 34 ? 4.100 -4.438 -3.937 1.00 44.11 33 MET A C 8
ATOM 9944 O O . MET A 1 34 ? 3.148 -4.666 -4.679 1.00 61.41 33 MET A O 8
ATOM 9958 N N . VAL A 1 35 ? 4.030 -3.650 -2.904 1.00 13.44 34 VAL A N 8
ATOM 9959 C CA . VAL A 1 35 ? 2.817 -2.979 -2.533 1.00 41.12 34 VAL A CA 8
ATOM 9960 C C . VAL A 1 35 ? 2.787 -1.599 -3.158 1.00 72.33 34 VAL A C 8
ATOM 9961 O O . VAL A 1 35 ? 3.578 -0.720 -2.791 1.00 61.02 34 VAL A O 8
ATOM 9974 N N . ILE A 1 36 ? 1.905 -1.423 -4.098 1.00 34.13 35 ILE A N 8
ATOM 9975 C CA . ILE A 1 36 ? 1.754 -0.171 -4.778 1.00 71.11 35 ILE A CA 8
ATOM 9976 C C . ILE A 1 36 ? 0.554 0.539 -4.208 1.00 31.55 35 ILE A C 8
ATOM 9977 O O . ILE A 1 36 ? -0.593 0.076 -4.358 1.00 25.02 35 ILE A O 8
ATOM 9993 N N . ILE A 1 37 ? 0.797 1.626 -3.556 1.00 11.31 36 ILE A N 8
ATOM 9994 C CA . ILE A 1 37 ? -0.252 2.379 -2.953 1.00 73.24 36 ILE A CA 8
ATOM 9995 C C . ILE A 1 37 ? -0.580 3.605 -3.752 1.00 43.24 36 ILE A C 8
ATOM 9996 O O . ILE A 1 37 ? 0.277 4.458 -4.002 1.00 75.35 36 ILE A O 8
ATOM 10012 N N . THR A 1 38 ? -1.806 3.679 -4.141 1.00 11.14 37 THR A N 8
ATOM 10013 C CA . THR A 1 38 ? -2.317 4.780 -4.891 1.00 13.15 37 THR A CA 8
ATOM 10014 C C . THR A 1 38 ? -3.127 5.647 -3.931 1.00 2.02 37 THR A C 8
ATOM 10015 O O . THR A 1 38 ? -4.091 5.161 -3.312 1.00 44.31 37 THR A O 8
ATOM 10026 N N . THR A 1 39 ? -2.750 6.898 -3.783 1.00 70.33 38 THR A N 8
ATOM 10027 C CA . THR A 1 39 ? -3.404 7.738 -2.809 1.00 42.35 38 THR A CA 8
ATOM 10028 C C . THR A 1 39 ? -4.715 8.336 -3.332 1.00 30.50 38 THR A C 8
ATOM 10029 O O . THR A 1 39 ? -4.930 8.419 -4.545 1.00 42.40 38 THR A O 8
ATOM 10040 N N . LYS A 1 40 ? -5.584 8.734 -2.405 1.00 30.43 39 LYS A N 8
ATOM 10041 C CA . LYS A 1 40 ? -6.905 9.253 -2.747 1.00 33.02 39 LYS A CA 8
ATOM 10042 C C . LYS A 1 40 ? -6.893 10.709 -3.233 1.00 34.23 39 LYS A C 8
ATOM 10043 O O . LYS A 1 40 ? -7.440 10.996 -4.297 1.00 45.15 39 LYS A O 8
ATOM 10062 N N . SER A 1 41 ? -6.231 11.603 -2.467 1.00 64.10 40 SER A N 8
ATOM 10063 C CA . SER A 1 41 ? -6.163 13.050 -2.792 1.00 61.11 40 SER A CA 8
ATOM 10064 C C . SER A 1 41 ? -5.622 13.828 -1.576 1.00 40.34 40 SER A C 8
ATOM 10065 O O . SER A 1 41 ? -4.849 14.775 -1.722 1.00 21.55 40 SER A O 8
ATOM 10073 N N . VAL A 1 42 ? -6.035 13.411 -0.374 1.00 63.21 41 VAL A N 8
ATOM 10074 C CA . VAL A 1 42 ? -5.611 14.060 0.889 1.00 23.35 41 VAL A CA 8
ATOM 10075 C C . VAL A 1 42 ? -4.074 14.020 1.065 1.00 2.25 41 VAL A C 8
ATOM 10076 O O . VAL A 1 42 ? -3.476 14.892 1.699 1.00 4.44 41 VAL A O 8
ATOM 10089 N N . SER A 1 43 ? -3.464 13.026 0.478 1.00 40.02 42 SER A N 8
ATOM 10090 C CA . SER A 1 43 ? -2.051 12.834 0.540 1.00 25.31 42 SER A CA 8
ATOM 10091 C C . SER A 1 43 ? -1.339 13.861 -0.361 1.00 34.31 42 SER A C 8
ATOM 10092 O O . SER A 1 43 ? -1.948 14.428 -1.270 1.00 12.30 42 SER A O 8
ATOM 10100 N N . ARG A 1 44 ? -0.058 14.087 -0.119 1.00 14.42 43 ARG A N 8
ATOM 10101 C CA . ARG A 1 44 ? 0.723 15.048 -0.918 1.00 20.13 43 ARG A CA 8
ATOM 10102 C C . ARG A 1 44 ? 0.988 14.547 -2.343 1.00 4.15 43 ARG A C 8
ATOM 10103 O O . ARG A 1 44 ? 1.429 15.298 -3.201 1.00 63.12 43 ARG A O 8
ATOM 10124 N N . TYR A 1 45 ? 0.726 13.282 -2.575 1.00 72.13 44 TYR A N 8
ATOM 10125 C CA . TYR A 1 45 ? 0.919 12.697 -3.884 1.00 55.01 44 TYR A CA 8
ATOM 10126 C C . TYR A 1 45 ? -0.253 12.953 -4.824 1.00 22.11 44 TYR A C 8
ATOM 10127 O O . TYR A 1 45 ? -0.045 13.414 -5.940 1.00 41.52 44 TYR A O 8
ATOM 10145 N N . ARG A 1 46 ? -1.472 12.667 -4.358 1.00 71.43 45 ARG A N 8
ATOM 10146 C CA . ARG A 1 46 ? -2.710 12.861 -5.152 1.00 43.00 45 ARG A CA 8
ATOM 10147 C C . ARG A 1 46 ? -2.700 12.031 -6.436 1.00 12.33 45 ARG A C 8
ATOM 10148 O O . ARG A 1 46 ? -2.217 12.476 -7.474 1.00 61.23 45 ARG A O 8
ATOM 10169 N N . GLY A 1 47 ? -3.179 10.798 -6.338 1.00 44.24 46 GLY A N 8
ATOM 10170 C CA . GLY A 1 47 ? -3.216 9.908 -7.490 1.00 52.04 46 GLY A CA 8
ATOM 10171 C C . GLY A 1 47 ? -1.849 9.346 -7.833 1.00 62.10 46 GLY A C 8
ATOM 10172 O O . GLY A 1 47 ? -1.697 8.573 -8.775 1.00 70.00 46 GLY A O 8
ATOM 10176 N N . GLN A 1 48 ? -0.869 9.729 -7.059 1.00 33.54 47 GLN A N 8
ATOM 10177 C CA . GLN A 1 48 ? 0.479 9.283 -7.232 1.00 35.42 47 GLN A CA 8
ATOM 10178 C C . GLN A 1 48 ? 0.826 8.212 -6.209 1.00 2.35 47 GLN A C 8
ATOM 10179 O O . GLN A 1 48 ? 0.165 8.104 -5.139 1.00 12.43 47 GLN A O 8
ATOM 10193 N N . GLU A 1 49 ? 1.831 7.439 -6.522 1.00 11.50 48 GLU A N 8
ATOM 10194 C CA . GLU A 1 49 ? 2.128 6.193 -5.835 1.00 51.23 48 GLU A CA 8
ATOM 10195 C C . GLU A 1 49 ? 3.058 6.319 -4.640 1.00 44.12 48 GLU A C 8
ATOM 10196 O O . GLU A 1 49 ? 3.851 7.250 -4.499 1.00 21.13 48 GLU A O 8
ATOM 10208 N N . HIS A 1 50 ? 2.912 5.345 -3.799 1.00 3.21 49 HIS A N 8
ATOM 10209 C CA . HIS A 1 50 ? 3.765 5.037 -2.682 1.00 21.15 49 HIS A CA 8
ATOM 10210 C C . HIS A 1 50 ? 4.094 3.599 -2.783 1.00 11.12 49 HIS A C 8
ATOM 10211 O O . HIS A 1 50 ? 3.343 2.847 -3.416 1.00 51.42 49 HIS A O 8
ATOM 10226 N N . CYS A 1 51 ? 5.157 3.185 -2.199 1.00 73.52 50 CYS A N 8
ATOM 10227 C CA . CYS A 1 51 ? 5.498 1.799 -2.272 1.00 64.31 50 CYS A CA 8
ATOM 10228 C C . CYS A 1 51 ? 5.891 1.251 -0.931 1.00 25.34 50 CYS A C 8
ATOM 10229 O O . CYS A 1 51 ? 6.519 1.940 -0.116 1.00 74.21 50 CYS A O 8
ATOM 10236 N N . LEU A 1 52 ? 5.460 0.047 -0.682 1.00 3.13 51 LEU A N 8
ATOM 10237 C CA . LEU A 1 52 ? 5.826 -0.682 0.489 1.00 44.50 51 LEU A CA 8
ATOM 10238 C C . LEU A 1 52 ? 6.420 -1.978 0.099 1.00 11.42 51 LEU A C 8
ATOM 10239 O O . LEU A 1 52 ? 6.004 -2.614 -0.882 1.00 71.33 51 LEU A O 8
ATOM 10255 N N . HIS A 1 53 ? 7.388 -2.354 0.833 1.00 32.12 52 HIS A N 8
ATOM 10256 C CA . HIS A 1 53 ? 8.131 -3.547 0.569 1.00 71.43 52 HIS A CA 8
ATOM 10257 C C . HIS A 1 53 ? 7.665 -4.651 1.538 1.00 54.33 52 HIS A C 8
ATOM 10258 O O . HIS A 1 53 ? 8.045 -4.665 2.702 1.00 54.43 52 HIS A O 8
ATOM 10273 N N . PRO A 1 54 ? 6.830 -5.592 1.036 1.00 52.25 53 PRO A N 8
ATOM 10274 C CA . PRO A 1 54 ? 6.123 -6.624 1.853 1.00 32.31 53 PRO A CA 8
ATOM 10275 C C . PRO A 1 54 ? 6.996 -7.689 2.495 1.00 33.35 53 PRO A C 8
ATOM 10276 O O . PRO A 1 54 ? 6.498 -8.716 2.918 1.00 21.31 53 PRO A O 8
ATOM 10287 N N . LYS A 1 55 ? 8.257 -7.454 2.567 1.00 24.41 54 LYS A N 8
ATOM 10288 C CA . LYS A 1 55 ? 9.144 -8.361 3.232 1.00 74.11 54 LYS A CA 8
ATOM 10289 C C . LYS A 1 55 ? 9.109 -8.106 4.750 1.00 51.22 54 LYS A C 8
ATOM 10290 O O . LYS A 1 55 ? 9.583 -8.914 5.550 1.00 75.21 54 LYS A O 8
ATOM 10309 N N . LEU A 1 56 ? 8.534 -6.959 5.121 1.00 62.32 55 LEU A N 8
ATOM 10310 C CA . LEU A 1 56 ? 8.375 -6.553 6.510 1.00 12.11 55 LEU A CA 8
ATOM 10311 C C . LEU A 1 56 ? 7.008 -6.987 7.043 1.00 1.22 55 LEU A C 8
ATOM 10312 O O . LEU A 1 56 ? 5.998 -6.929 6.326 1.00 4.03 55 LEU A O 8
ATOM 10328 N N . GLN A 1 57 ? 6.978 -7.400 8.304 1.00 22.32 56 GLN A N 8
ATOM 10329 C CA . GLN A 1 57 ? 5.763 -7.898 8.959 1.00 72.33 56 GLN A CA 8
ATOM 10330 C C . GLN A 1 57 ? 4.677 -6.822 9.095 1.00 61.42 56 GLN A C 8
ATOM 10331 O O . GLN A 1 57 ? 3.479 -7.135 9.072 1.00 2.53 56 GLN A O 8
ATOM 10345 N N . SER A 1 58 ? 5.095 -5.565 9.217 1.00 1.31 57 SER A N 8
ATOM 10346 C CA . SER A 1 58 ? 4.158 -4.461 9.356 1.00 64.41 57 SER A CA 8
ATOM 10347 C C . SER A 1 58 ? 3.341 -4.299 8.081 1.00 50.12 57 SER A C 8
ATOM 10348 O O . SER A 1 58 ? 2.144 -3.944 8.130 1.00 14.21 57 SER A O 8
ATOM 10356 N N . THR A 1 59 ? 3.968 -4.586 6.950 1.00 14.52 58 THR A N 8
ATOM 10357 C CA . THR A 1 59 ? 3.328 -4.463 5.680 1.00 31.32 58 THR A CA 8
ATOM 10358 C C . THR A 1 59 ? 2.151 -5.452 5.575 1.00 33.22 58 THR A C 8
ATOM 10359 O O . THR A 1 59 ? 1.095 -5.098 5.069 1.00 24.24 58 THR A O 8
ATOM 10370 N N . LYS A 1 60 ? 2.333 -6.685 6.099 1.00 3.23 59 LYS A N 8
ATOM 10371 C CA . LYS A 1 60 ? 1.257 -7.687 6.100 1.00 44.34 59 LYS A CA 8
ATOM 10372 C C . LYS A 1 60 ? 0.020 -7.163 6.753 1.00 35.11 59 LYS A C 8
ATOM 10373 O O . LYS A 1 60 ? -1.064 -7.272 6.187 1.00 74.42 59 LYS A O 8
ATOM 10392 N N . ARG A 1 61 ? 0.165 -6.561 7.927 1.00 24.32 60 ARG A N 8
ATOM 10393 C CA . ARG A 1 61 ? -0.970 -6.006 8.585 1.00 52.04 60 ARG A CA 8
ATOM 10394 C C . ARG A 1 61 ? -1.576 -4.894 7.823 1.00 51.22 60 ARG A C 8
ATOM 10395 O O . ARG A 1 61 ? -2.746 -4.867 7.693 1.00 34.20 60 ARG A O 8
ATOM 10416 N N . PHE A 1 62 ? -0.768 -4.007 7.272 1.00 51.42 61 PHE A N 8
ATOM 10417 C CA . PHE A 1 62 ? -1.302 -2.860 6.546 1.00 23.45 61 PHE A CA 8
ATOM 10418 C C . PHE A 1 62 ? -2.141 -3.355 5.360 1.00 73.21 61 PHE A C 8
ATOM 10419 O O . PHE A 1 62 ? -3.184 -2.806 5.059 1.00 43.14 61 PHE A O 8
ATOM 10436 N N . ILE A 1 63 ? -1.678 -4.422 4.718 1.00 62.31 62 ILE A N 8
ATOM 10437 C CA . ILE A 1 63 ? -2.387 -5.008 3.590 1.00 52.01 62 ILE A CA 8
ATOM 10438 C C . ILE A 1 63 ? -3.664 -5.685 4.060 1.00 53.55 62 ILE A C 8
ATOM 10439 O O . ILE A 1 63 ? -4.750 -5.417 3.541 1.00 4.14 62 ILE A O 8
ATOM 10455 N N . LYS A 1 64 ? -3.536 -6.550 5.053 1.00 54.52 63 LYS A N 8
ATOM 10456 C CA . LYS A 1 64 ? -4.713 -7.282 5.599 1.00 33.35 63 LYS A CA 8
ATOM 10457 C C . LYS A 1 64 ? -5.731 -6.316 6.194 1.00 72.23 63 LYS A C 8
ATOM 10458 O O . LYS A 1 64 ? -6.944 -6.526 6.106 1.00 62.24 63 LYS A O 8
ATOM 10477 N N . TRP A 1 65 ? -5.227 -5.257 6.755 1.00 24.45 64 TRP A N 8
ATOM 10478 C CA . TRP A 1 65 ? -6.028 -4.258 7.409 1.00 23.21 64 TRP A CA 8
ATOM 10479 C C . TRP A 1 65 ? -6.723 -3.419 6.334 1.00 32.31 64 TRP A C 8
ATOM 10480 O O . TRP A 1 65 ? -7.917 -3.108 6.452 1.00 41.13 64 TRP A O 8
ATOM 10501 N N . TYR A 1 66 ? -5.972 -3.067 5.258 1.00 74.03 65 TYR A N 8
ATOM 10502 C CA . TYR A 1 66 ? -6.539 -2.285 4.176 1.00 1.10 65 TYR A CA 8
ATOM 10503 C C . TYR A 1 66 ? -7.667 -3.030 3.508 1.00 63.41 65 TYR A C 8
ATOM 10504 O O . TYR A 1 66 ? -8.666 -2.444 3.174 1.00 61.34 65 TYR A O 8
ATOM 10522 N N . ASN A 1 67 ? -7.505 -4.329 3.329 1.00 22.14 66 ASN A N 8
ATOM 10523 C CA . ASN A 1 67 ? -8.558 -5.151 2.719 1.00 25.21 66 ASN A CA 8
ATOM 10524 C C . ASN A 1 67 ? -9.869 -5.081 3.486 1.00 3.24 66 ASN A C 8
ATOM 10525 O O . ASN A 1 67 ? -10.942 -4.973 2.878 1.00 71.35 66 ASN A O 8
ATOM 10536 N N . ALA A 1 68 ? -9.782 -5.088 4.812 1.00 60.25 67 ALA A N 8
ATOM 10537 C CA . ALA A 1 68 ? -10.967 -4.964 5.657 1.00 34.15 67 ALA A CA 8
ATOM 10538 C C . ALA A 1 68 ? -11.541 -3.560 5.522 1.00 42.53 67 ALA A C 8
ATOM 10539 O O . ALA A 1 68 ? -12.725 -3.379 5.252 1.00 60.52 67 ALA A O 8
ATOM 10546 N N . TRP A 1 69 ? -10.668 -2.580 5.678 1.00 15.03 68 TRP A N 8
ATOM 10547 C CA . TRP A 1 69 ? -10.997 -1.162 5.551 1.00 2.02 68 TRP A CA 8
ATOM 10548 C C . TRP A 1 69 ? -11.627 -0.835 4.191 1.00 52.20 68 TRP A C 8
ATOM 10549 O O . TRP A 1 69 ? -12.591 -0.068 4.101 1.00 74.43 68 TRP A O 8
ATOM 10570 N 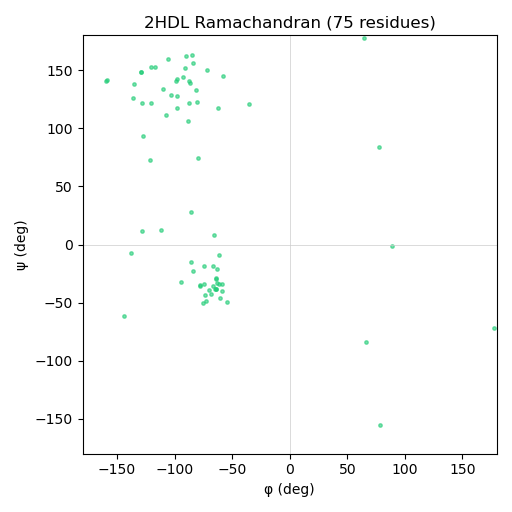N . ASN A 1 70 ? -11.101 -1.438 3.167 1.00 12.33 69 ASN A N 8
ATOM 10571 C CA . ASN A 1 70 ? -11.561 -1.229 1.814 1.00 65.04 69 ASN A CA 8
ATOM 10572 C C . ASN A 1 70 ? -12.998 -1.724 1.640 1.00 55.51 69 ASN A C 8
ATOM 10573 O O . ASN A 1 70 ? -13.792 -1.122 0.929 1.00 53.20 69 ASN A O 8
ATOM 10584 N N . GLU A 1 71 ? -13.328 -2.802 2.302 1.00 53.00 70 GLU A N 8
ATOM 10585 C CA . GLU A 1 71 ? -14.696 -3.289 2.317 1.00 33.22 70 GLU A CA 8
ATOM 10586 C C . GLU A 1 71 ? -15.548 -2.480 3.276 1.00 63.30 70 GLU A C 8
ATOM 10587 O O . GLU A 1 71 ? -16.729 -2.413 3.123 1.00 43.11 70 GLU A O 8
ATOM 10599 N N . LYS A 1 72 ? -14.952 -1.890 4.279 1.00 61.31 71 LYS A N 8
ATOM 10600 C CA . LYS A 1 72 ? -15.722 -1.036 5.183 1.00 12.33 71 LYS A CA 8
ATOM 10601 C C . LYS A 1 72 ? -16.167 0.236 4.459 1.00 64.34 71 LYS A C 8
ATOM 10602 O O . LYS A 1 72 ? -17.172 0.853 4.817 1.00 14.10 71 LYS A O 8
ATOM 10621 N N . ARG A 1 73 ? -15.423 0.606 3.430 1.00 61.25 72 ARG A N 8
ATOM 10622 C CA . ARG A 1 73 ? -15.727 1.793 2.649 1.00 75.54 72 ARG A CA 8
ATOM 10623 C C . ARG A 1 73 ? -16.484 1.429 1.354 1.00 53.54 72 ARG A C 8
ATOM 10624 O O . ARG A 1 73 ? -16.908 2.305 0.610 1.00 0.23 72 ARG A O 8
ATOM 10645 N N . ARG A 1 74 ? -16.674 0.121 1.126 1.00 0.14 73 ARG A N 8
ATOM 10646 C CA . ARG A 1 74 ? -17.425 -0.411 -0.003 1.00 72.31 73 ARG A CA 8
ATOM 10647 C C . ARG A 1 74 ? -17.700 -1.886 0.178 1.00 71.40 73 ARG A C 8
ATOM 10648 O O . ARG A 1 74 ? -17.065 -2.772 -0.370 1.00 42.11 73 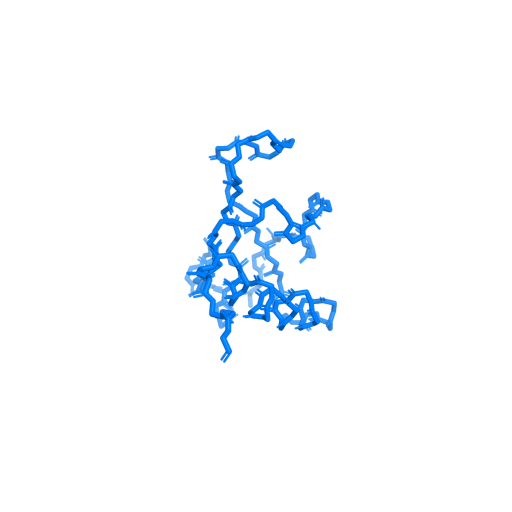ARG A O 8
ATOM 10669 N N . VAL A 1 75 ? -18.559 -2.077 1.106 1.00 40.02 74 VAL A N 8
ATOM 10670 C CA . VAL A 1 75 ? -19.074 -3.363 1.572 1.00 41.44 74 VAL A CA 8
ATOM 10671 C C . VAL A 1 75 ? -19.439 -4.350 0.469 1.00 22.45 74 VAL A C 8
ATOM 10672 O O . VAL A 1 75 ? -20.040 -3.992 -0.549 1.00 61.53 74 VAL A O 8
ATOM 10685 N N . TYR A 1 76 ? -19.046 -5.592 0.720 1.00 2.02 75 TYR A N 8
ATOM 10686 C CA . TYR A 1 76 ? -19.308 -6.755 -0.116 1.00 54.43 75 TYR A CA 8
ATOM 10687 C C . TYR A 1 76 ? -18.875 -6.575 -1.569 1.00 0.15 75 TYR A C 8
ATOM 10688 O O . TYR A 1 76 ? -19.684 -6.244 -2.448 1.00 61.02 75 TYR A O 8
ATOM 10706 N N . GLU A 1 77 ? -17.591 -6.756 -1.785 1.00 22.34 76 GLU A N 8
ATOM 10707 C CA . GLU A 1 77 ? -16.956 -6.693 -3.088 1.00 40.41 76 GLU A CA 8
ATOM 10708 C C . GLU A 1 77 ? -15.489 -6.958 -2.851 1.00 22.25 76 GLU A C 8
ATOM 10709 O O . GLU A 1 77 ? -14.980 -6.632 -1.777 1.00 42.21 76 GLU A O 8
ATOM 10721 N N . GLU A 1 78 ? -14.823 -7.560 -3.781 1.00 73.22 77 GLU A N 8
ATOM 10722 C CA . GLU A 1 78 ? -13.426 -7.842 -3.621 1.00 41.33 77 GLU A CA 8
ATOM 10723 C C . GLU A 1 78 ? -12.619 -6.835 -4.429 1.00 45.15 77 GLU A C 8
ATOM 10724 O O . GLU A 1 78 ? -12.464 -7.016 -5.656 1.00 37.74 77 GLU A O 8
ATOM 10737 N N . SER A 1 2 ? 16.752 2.161 -14.185 1.00 40.44 1 SER A N 9
ATOM 10738 C CA . SER A 1 2 ? 15.465 2.117 -13.554 1.00 74.21 1 SER A CA 9
ATOM 10739 C C . SER A 1 2 ? 15.440 1.050 -12.443 1.00 52.13 1 SER A C 9
ATOM 10740 O O . SER A 1 2 ? 15.347 -0.164 -12.708 1.00 22.40 1 SER A O 9
ATOM 10748 N N . LYS A 1 3 ? 15.559 1.506 -11.214 1.00 71.05 2 LYS A N 9
ATOM 10749 C CA . LYS A 1 3 ? 15.639 0.625 -10.061 1.00 2.25 2 LYS A CA 9
ATOM 10750 C C . LYS A 1 3 ? 14.271 0.420 -9.419 1.00 23.42 2 LYS A C 9
ATOM 10751 O O . LYS A 1 3 ? 13.267 0.978 -9.866 1.00 42.13 2 LYS A O 9
ATOM 10770 N N . CYS A 1 4 ? 14.248 -0.384 -8.372 1.00 55.13 3 CYS A N 9
ATOM 10771 C CA . CYS A 1 4 ? 13.057 -0.605 -7.573 1.00 13.14 3 CYS A CA 9
ATOM 10772 C C . CYS A 1 4 ? 12.965 0.539 -6.550 1.00 71.14 3 CYS A C 9
ATOM 10773 O O . CYS A 1 4 ? 13.700 1.521 -6.666 1.00 43.45 3 CYS A O 9
ATOM 10780 N N . LYS A 1 5 ? 12.071 0.408 -5.555 1.00 20.14 4 LYS A N 9
ATOM 10781 C CA . LYS A 1 5 ? 11.933 1.397 -4.459 1.00 21.45 4 LYS A CA 9
ATOM 10782 C C . LYS A 1 5 ? 11.272 2.692 -4.941 1.00 32.01 4 LYS A C 9
ATOM 10783 O O . LYS A 1 5 ? 11.634 3.253 -5.973 1.00 62.32 4 LYS A O 9
ATOM 10802 N N . CYS A 1 6 ? 10.295 3.138 -4.217 1.00 74.12 5 CYS A N 9
ATOM 10803 C CA . CYS A 1 6 ? 9.631 4.393 -4.535 1.00 25.14 5 CYS A CA 9
ATOM 10804 C C . CYS A 1 6 ? 9.862 5.339 -3.375 1.00 2.24 5 CYS A C 9
ATOM 10805 O O . CYS A 1 6 ? 10.116 6.532 -3.543 1.00 60.11 5 CYS A O 9
ATOM 10812 N N . SER A 1 7 ? 9.793 4.767 -2.197 1.00 4.42 6 SER A N 9
ATOM 10813 C CA . SER A 1 7 ? 9.898 5.471 -0.962 1.00 50.01 6 SER A CA 9
ATOM 10814 C C . SER A 1 7 ? 10.913 4.776 -0.036 1.00 33.21 6 SER A C 9
ATOM 10815 O O . SER A 1 7 ? 10.683 4.635 1.167 1.00 60.30 6 SER A O 9
ATOM 10823 N N . ARG A 1 8 ? 12.061 4.396 -0.623 1.00 34.30 7 ARG A N 9
ATOM 10824 C CA . ARG A 1 8 ? 13.196 3.718 0.066 1.00 54.12 7 ARG A CA 9
ATOM 10825 C C . ARG A 1 8 ? 12.842 2.318 0.562 1.00 24.10 7 ARG A C 9
ATOM 10826 O O . ARG A 1 8 ? 13.390 1.320 0.090 1.00 64.01 7 ARG A O 9
ATOM 10847 N N . LYS A 1 9 ? 11.951 2.253 1.508 1.00 43.24 8 LYS A N 9
ATOM 10848 C CA . LYS A 1 9 ? 11.552 1.002 2.104 1.00 23.12 8 LYS A CA 9
ATOM 10849 C C . LYS A 1 9 ? 10.046 0.930 2.158 1.00 34.01 8 LYS A C 9
ATOM 10850 O O . LYS A 1 9 ? 9.439 -0.069 1.782 1.00 40.35 8 LYS A O 9
ATOM 10869 N N . GLY A 1 10 ? 9.457 1.990 2.620 1.00 14.41 9 GLY A N 9
ATOM 10870 C CA . GLY A 1 10 ? 8.053 2.041 2.796 1.00 11.51 9 GLY A CA 9
ATOM 10871 C C . GLY A 1 10 ? 7.718 2.860 4.019 1.00 11.41 9 GLY A C 9
ATOM 10872 O O . GLY A 1 10 ? 8.140 2.512 5.133 1.00 25.22 9 GLY A O 9
ATOM 10876 N N . PRO A 1 11 ? 7.011 3.970 3.843 1.00 44.11 10 PRO A N 9
ATOM 10877 C CA . PRO A 1 11 ? 6.632 4.838 4.932 1.00 64.14 10 PRO A CA 9
ATOM 10878 C C . PRO A 1 11 ? 5.270 4.462 5.511 1.00 73.43 10 PRO A C 9
ATOM 10879 O O . PRO A 1 11 ? 4.471 3.773 4.863 1.00 10.32 10 PRO A O 9
ATOM 10890 N N . LYS A 1 12 ? 5.010 4.896 6.726 1.00 2.02 11 LYS A N 9
ATOM 10891 C CA . LYS A 1 12 ? 3.732 4.630 7.349 1.00 23.13 11 LYS A CA 9
ATOM 10892 C C . LYS A 1 12 ? 2.658 5.510 6.747 1.00 4.15 11 LYS A C 9
ATOM 10893 O O . LYS A 1 12 ? 2.604 6.724 6.984 1.00 14.43 11 LYS A O 9
ATOM 10912 N N . ILE A 1 13 ? 1.844 4.907 5.952 1.00 3.20 12 ILE A N 9
ATOM 10913 C CA . ILE A 1 13 ? 0.742 5.559 5.316 1.00 70.22 12 ILE A CA 9
ATOM 10914 C C . ILE A 1 13 ? -0.499 5.190 6.075 1.00 4.40 12 ILE A C 9
ATOM 10915 O O . ILE A 1 13 ? -0.534 4.162 6.718 1.00 32.42 12 ILE A O 9
ATOM 10931 N N . ARG A 1 14 ? -1.443 6.057 6.120 1.00 5.02 13 ARG A N 9
ATOM 10932 C CA . ARG A 1 14 ? -2.703 5.721 6.721 1.00 54.30 13 ARG A CA 9
ATOM 10933 C C . ARG A 1 14 ? -3.603 5.122 5.656 1.00 32.11 13 ARG A C 9
ATOM 10934 O O . ARG A 1 14 ? -3.403 5.361 4.462 1.00 52.30 13 ARG A O 9
ATOM 10955 N N . TYR A 1 15 ? -4.599 4.389 6.075 1.00 44.42 14 TYR A N 9
ATOM 10956 C CA . TYR A 1 15 ? -5.484 3.693 5.150 1.00 70.02 14 TYR A CA 9
ATOM 10957 C C . TYR A 1 15 ? -6.330 4.704 4.382 1.00 25.52 14 TYR A C 9
ATOM 10958 O O . TYR A 1 15 ? -6.738 4.459 3.257 1.00 15.11 14 TYR A O 9
ATOM 10976 N N . SER A 1 16 ? -6.545 5.858 5.006 1.00 32.12 15 SER A N 9
ATOM 10977 C CA . SER A 1 16 ? -7.341 6.933 4.435 1.00 64.45 15 SER A CA 9
ATOM 10978 C C . SER A 1 16 ? -6.724 7.510 3.147 1.00 14.32 15 SER A C 9
ATOM 10979 O O . SER A 1 16 ? -7.455 7.995 2.270 1.00 52.41 15 SER A O 9
ATOM 10987 N N . ASP A 1 17 ? -5.391 7.449 3.018 1.00 53.41 16 ASP A N 9
ATOM 10988 C CA . ASP A 1 17 ? -4.745 8.016 1.821 1.00 72.53 16 ASP A CA 9
ATOM 10989 C C . ASP A 1 17 ? -4.749 7.049 0.698 1.00 10.50 16 ASP A C 9
ATOM 10990 O O . ASP A 1 17 ? -4.623 7.440 -0.454 1.00 65.54 16 ASP A O 9
ATOM 10999 N N . VAL A 1 18 ? -4.920 5.793 1.005 1.00 15.11 17 VAL A N 9
ATOM 11000 C CA . VAL A 1 18 ? -4.847 4.782 -0.020 1.00 14.21 17 VAL A CA 9
ATOM 11001 C C . VAL A 1 18 ? -6.193 4.665 -0.684 1.00 20.03 17 VAL A C 9
ATOM 11002 O O . VAL A 1 18 ? -7.197 4.393 -0.030 1.00 21.52 17 VAL A O 9
ATOM 11015 N N . LYS A 1 19 ? -6.228 4.862 -1.962 1.00 71.44 18 LYS A N 9
ATOM 11016 C CA . LYS A 1 19 ? -7.472 4.749 -2.690 1.00 42.44 18 LYS A CA 9
ATOM 11017 C C . LYS A 1 19 ? -7.457 3.413 -3.411 1.00 61.11 18 LYS A C 9
ATOM 11018 O O . LYS A 1 19 ? -8.493 2.807 -3.666 1.00 12.04 18 LYS A O 9
ATOM 11037 N N . LYS A 1 20 ? -6.272 2.959 -3.703 1.00 72.22 19 LYS A N 9
ATOM 11038 C CA . LYS A 1 20 ? -6.072 1.780 -4.480 1.00 44.43 19 LYS A CA 9
ATOM 11039 C C . LYS A 1 20 ? -4.752 1.168 -4.086 1.00 70.31 19 LYS A C 9
ATOM 11040 O O . LYS A 1 20 ? -3.767 1.887 -3.857 1.00 34.20 19 LYS A O 9
ATOM 11059 N N . LEU A 1 21 ? -4.733 -0.127 -3.990 1.00 33.52 20 LEU A N 9
ATOM 11060 C CA . LEU A 1 21 ? -3.570 -0.847 -3.565 1.00 61.24 20 LEU A CA 9
ATOM 11061 C C . LEU A 1 21 ? -3.442 -2.083 -4.455 1.00 12.02 20 LEU A C 9
ATOM 11062 O O . LEU A 1 21 ? -4.370 -2.901 -4.530 1.00 24.53 20 LEU A O 9
ATOM 11078 N N . GLU A 1 22 ? -2.320 -2.213 -5.131 1.00 35.23 21 GLU A N 9
ATOM 11079 C CA . GLU A 1 22 ? -2.086 -3.337 -6.026 1.00 32.34 21 GLU A CA 9
ATOM 11080 C C . GLU A 1 22 ? -0.803 -4.002 -5.634 1.00 64.43 21 GLU A C 9
ATOM 11081 O O . GLU A 1 22 ? 0.102 -3.333 -5.136 1.00 21.54 21 GLU A O 9
ATOM 11093 N N . MET A 1 23 ? -0.690 -5.290 -5.829 1.00 72.22 22 MET A N 9
ATOM 11094 C CA . MET A 1 23 ? 0.554 -5.903 -5.574 1.00 72.22 22 MET A CA 9
ATOM 11095 C C . MET A 1 23 ? 1.227 -6.238 -6.897 1.00 1.15 22 MET A C 9
ATOM 11096 O O . MET A 1 23 ? 0.747 -7.063 -7.685 1.00 45.23 22 MET A O 9
ATOM 11110 N N . LYS A 1 24 ? 2.292 -5.569 -7.148 1.00 24.02 23 LYS A N 9
ATOM 11111 C CA . LYS A 1 24 ? 3.090 -5.751 -8.312 1.00 34.42 23 LYS A CA 9
ATOM 11112 C C . LYS A 1 24 ? 4.468 -5.232 -7.981 1.00 13.23 23 LYS A C 9
ATOM 11113 O O . LYS A 1 24 ? 4.587 -4.234 -7.298 1.00 22.43 23 LYS A O 9
ATOM 11132 N N . PRO A 1 25 ? 5.521 -5.897 -8.442 1.00 31.34 24 PRO A N 9
ATOM 11133 C CA . PRO A 1 25 ? 6.903 -5.534 -8.094 1.00 65.34 24 PRO A CA 9
ATOM 11134 C C . PRO A 1 25 ? 7.352 -4.211 -8.706 1.00 74.13 24 PRO A C 9
ATOM 11135 O O . PRO A 1 25 ? 8.457 -3.743 -8.433 1.00 3.40 24 PRO A O 9
ATOM 11146 N N . LYS A 1 26 ? 6.481 -3.620 -9.544 1.00 71.21 25 LYS A N 9
ATOM 11147 C CA . LYS A 1 26 ? 6.738 -2.380 -10.284 1.00 34.12 25 LYS A CA 9
ATOM 11148 C C . LYS A 1 26 ? 7.741 -2.649 -11.419 1.00 54.00 25 LYS A C 9
ATOM 11149 O O . LYS A 1 26 ? 7.527 -2.256 -12.574 1.00 1.42 25 LYS A O 9
ATOM 11168 N N . TYR A 1 27 ? 8.805 -3.346 -11.082 1.00 31.05 26 TYR A N 9
ATOM 11169 C CA . TYR A 1 27 ? 9.795 -3.818 -12.011 1.00 11.13 26 TYR A CA 9
ATOM 11170 C C . TYR A 1 27 ? 9.962 -5.306 -11.810 1.00 21.44 26 TYR A C 9
ATOM 11171 O O . TYR A 1 27 ? 10.050 -5.757 -10.680 1.00 55.13 26 TYR A O 9
ATOM 11189 N N . PRO A 1 28 ? 9.987 -6.105 -12.889 1.00 72.34 27 PRO A N 9
ATOM 11190 C CA . PRO A 1 28 ? 10.202 -7.567 -12.790 1.00 64.24 27 PRO A CA 9
ATOM 11191 C C . PRO A 1 28 ? 11.507 -7.919 -12.047 1.00 44.31 27 PRO A C 9
ATOM 11192 O O . PRO A 1 28 ? 11.634 -9.003 -11.467 1.00 23.41 27 PRO A O 9
ATOM 11203 N N . HIS A 1 29 ? 12.451 -6.977 -12.039 1.00 51.01 28 HIS A N 9
ATOM 11204 C CA . HIS A 1 29 ? 13.743 -7.155 -11.362 1.00 33.21 28 HIS A CA 9
ATOM 11205 C C . HIS A 1 29 ? 13.654 -6.858 -9.840 1.00 23.51 28 HIS A C 9
ATOM 11206 O O . HIS A 1 29 ? 14.680 -6.709 -9.173 1.00 50.10 28 HIS A O 9
ATOM 11221 N N . CYS A 1 30 ? 12.458 -6.792 -9.309 1.00 43.13 29 CYS A N 9
ATOM 11222 C CA . CYS A 1 30 ? 12.249 -6.536 -7.894 1.00 0.42 29 CYS A CA 9
ATOM 11223 C C . CYS A 1 30 ? 11.744 -7.827 -7.254 1.00 23.01 29 CYS A C 9
ATOM 11224 O O . CYS A 1 30 ? 11.149 -8.657 -7.950 1.00 43.11 29 CYS A O 9
ATOM 11231 N N . GLU A 1 31 ? 11.995 -8.035 -5.963 1.00 72.41 30 GLU A N 9
ATOM 11232 C CA . GLU A 1 31 ? 11.652 -9.293 -5.347 1.00 34.04 30 GLU A CA 9
ATOM 11233 C C . GLU A 1 31 ? 10.223 -9.298 -4.867 1.00 40.05 30 GLU A C 9
ATOM 11234 O O . GLU A 1 31 ? 9.816 -8.396 -4.126 1.00 43.23 30 GLU A O 9
ATOM 11246 N N . GLU A 1 32 ? 9.496 -10.350 -5.235 1.00 53.35 31 GLU A N 9
ATOM 11247 C CA . GLU A 1 32 ? 8.106 -10.568 -4.826 1.00 22.33 31 GLU A CA 9
ATOM 11248 C C . GLU A 1 32 ? 7.182 -9.425 -5.354 1.00 23.40 31 GLU A C 9
ATOM 11249 O O . GLU A 1 32 ? 7.630 -8.532 -6.068 1.00 41.43 31 GLU A O 9
ATOM 11261 N N . LYS A 1 33 ? 5.908 -9.497 -5.063 1.00 64.02 32 LYS A N 9
ATOM 11262 C CA . LYS A 1 33 ? 4.995 -8.462 -5.456 1.00 12.44 32 LYS A CA 9
ATOM 11263 C C . LYS A 1 33 ? 5.038 -7.313 -4.475 1.00 71.11 32 LYS A C 9
ATOM 11264 O O . LYS A 1 33 ? 4.612 -7.456 -3.321 1.00 63.34 32 LYS A O 9
ATOM 11283 N N . MET A 1 34 ? 5.567 -6.202 -4.924 1.00 71.15 33 MET A N 9
ATOM 11284 C CA . MET A 1 34 ? 5.584 -4.970 -4.132 1.00 74.43 33 MET A CA 9
ATOM 11285 C C . MET A 1 34 ? 4.202 -4.458 -3.876 1.00 63.01 33 MET A C 9
ATOM 11286 O O . MET A 1 34 ? 3.248 -4.787 -4.588 1.00 70.51 33 MET A O 9
ATOM 11300 N N . VAL A 1 35 ? 4.092 -3.643 -2.893 1.00 31.43 34 VAL A N 9
ATOM 11301 C CA . VAL A 1 35 ? 2.842 -3.061 -2.538 1.00 34.13 34 VAL A CA 9
ATOM 11302 C C . VAL A 1 35 ? 2.753 -1.686 -3.136 1.00 50.11 34 VAL A C 9
ATOM 11303 O O . VAL A 1 35 ? 3.460 -0.776 -2.721 1.00 63.10 34 VAL A O 9
ATOM 11316 N N . ILE A 1 36 ? 1.907 -1.542 -4.097 1.00 40.23 35 ILE A N 9
ATOM 11317 C CA . ILE A 1 36 ? 1.751 -0.302 -4.781 1.00 62.12 35 ILE A CA 9
ATOM 11318 C C . ILE A 1 36 ? 0.586 0.452 -4.204 1.00 54.20 35 ILE A C 9
ATOM 11319 O O . ILE A 1 36 ? -0.571 0.017 -4.300 1.00 0.31 35 ILE A O 9
ATOM 11335 N N . ILE A 1 37 ? 0.890 1.552 -3.595 1.00 41.12 36 ILE A N 9
ATOM 11336 C CA . ILE A 1 37 ? -0.088 2.362 -2.962 1.00 22.12 36 ILE A CA 9
ATOM 11337 C C . ILE A 1 37 ? -0.360 3.603 -3.745 1.00 10.42 36 ILE A C 9
ATOM 11338 O O . ILE A 1 37 ? 0.517 4.448 -3.955 1.00 5.22 36 ILE A O 9
ATOM 11354 N N . THR A 1 38 ? -1.562 3.706 -4.150 1.00 22.23 37 THR A N 9
ATOM 11355 C CA . THR A 1 38 ? -2.042 4.809 -4.907 1.00 62.35 37 THR A CA 9
ATOM 11356 C C . THR A 1 38 ? -2.914 5.666 -3.994 1.00 32.24 37 THR A C 9
ATOM 11357 O O . THR A 1 38 ? -3.847 5.148 -3.344 1.00 13.00 37 THR A O 9
ATOM 11368 N N . THR A 1 39 ? -2.617 6.943 -3.923 1.00 45.54 38 THR A N 9
ATOM 11369 C CA . THR A 1 39 ? -3.332 7.817 -3.039 1.00 12.20 38 THR A CA 9
ATOM 11370 C C . THR A 1 39 ? -4.659 8.273 -3.634 1.00 32.11 38 THR A C 9
ATOM 11371 O O . THR A 1 39 ? -4.878 8.164 -4.842 1.00 54.53 38 THR A O 9
ATOM 11382 N N . LYS A 1 40 ? -5.549 8.737 -2.789 1.00 40.15 39 LYS A N 9
ATOM 11383 C CA . LYS A 1 40 ? -6.826 9.244 -3.241 1.00 1.40 39 LYS A CA 9
ATOM 11384 C C . LYS A 1 40 ? -6.652 10.625 -3.840 1.00 64.31 39 LYS A C 9
ATOM 11385 O O . LYS A 1 40 ? -7.114 10.898 -4.950 1.00 63.34 39 LYS A O 9
ATOM 11404 N N . SER A 1 41 ? -5.938 11.457 -3.099 1.00 14.35 40 SER A N 9
ATOM 11405 C CA . SER A 1 41 ? -5.679 12.840 -3.407 1.00 71.24 40 SER A CA 9
ATOM 11406 C C . SER A 1 41 ? -5.081 13.409 -2.124 1.00 3.30 40 SER A C 9
ATOM 11407 O O . SER A 1 41 ? -4.655 12.617 -1.262 1.00 60.22 40 SER A O 9
ATOM 11415 N N . VAL A 1 42 ? -5.052 14.742 -1.986 1.00 54.24 41 VAL A N 9
ATOM 11416 C CA . VAL A 1 42 ? -4.548 15.446 -0.776 1.00 41.22 41 VAL A CA 9
ATOM 11417 C C . VAL A 1 42 ? -3.022 15.329 -0.627 1.00 1.24 41 VAL A C 9
ATOM 11418 O O . VAL A 1 42 ? -2.308 16.344 -0.572 1.00 5.12 41 VAL A O 9
ATOM 11431 N N . SER A 1 43 ? -2.543 14.113 -0.554 1.00 3.45 42 SER A N 9
ATOM 11432 C CA . SER A 1 43 ? -1.144 13.824 -0.424 1.00 45.11 42 SER A CA 9
ATOM 11433 C C . SER A 1 43 ? -0.352 14.292 -1.660 1.00 2.15 42 SER A C 9
ATOM 11434 O O . SER A 1 43 ? -0.844 14.231 -2.784 1.00 44.13 42 SER A O 9
ATOM 11442 N N . ARG A 1 44 ? 0.879 14.725 -1.412 1.00 14.01 43 ARG A N 9
ATOM 11443 C CA . ARG A 1 44 ? 1.771 15.380 -2.401 1.00 11.21 43 ARG A CA 9
ATOM 11444 C C . ARG A 1 44 ? 2.067 14.555 -3.670 1.00 12.24 43 ARG A C 9
ATOM 11445 O O . ARG A 1 44 ? 2.566 15.101 -4.648 1.00 4.04 43 ARG A O 9
ATOM 11466 N N . TYR A 1 45 ? 1.800 13.265 -3.652 1.00 33.22 44 TYR A N 9
ATOM 11467 C CA . TYR A 1 45 ? 2.092 12.450 -4.818 1.00 34.23 44 TYR A CA 9
ATOM 11468 C C . TYR A 1 45 ? 1.157 12.712 -5.969 1.00 44.22 44 TYR A C 9
ATOM 11469 O O . TYR A 1 45 ? 1.623 12.960 -7.076 1.00 64.34 44 TYR A O 9
ATOM 11487 N N . ARG A 1 46 ? -0.147 12.687 -5.702 1.00 25.40 45 ARG A N 9
ATOM 11488 C CA . ARG A 1 46 ? -1.179 13.039 -6.700 1.00 42.33 45 ARG A CA 9
ATOM 11489 C C . ARG A 1 46 ? -0.992 12.307 -8.041 1.00 72.00 45 ARG A C 9
ATOM 11490 O O . ARG A 1 46 ? -0.387 12.839 -8.976 1.00 75.13 45 ARG A O 9
ATOM 11511 N N . GLY A 1 47 ? -1.454 11.086 -8.109 1.00 24.31 46 GLY A N 9
ATOM 11512 C CA . GLY A 1 47 ? -1.327 10.324 -9.335 1.00 31.33 46 GLY A CA 9
ATOM 11513 C C . GLY A 1 47 ? -0.038 9.529 -9.394 1.00 13.24 46 GLY A C 9
ATOM 11514 O O . GLY A 1 47 ? 0.275 8.919 -10.421 1.00 70.21 46 GLY A O 9
ATOM 11518 N N . GLN A 1 48 ? 0.707 9.549 -8.314 1.00 73.44 47 GLN A N 9
ATOM 11519 C CA . GLN A 1 48 ? 1.951 8.804 -8.206 1.00 71.23 47 GLN A CA 9
ATOM 11520 C C . GLN A 1 48 ? 1.831 7.814 -7.068 1.00 71.31 47 GLN A C 9
ATOM 11521 O O . GLN A 1 48 ? 1.040 8.033 -6.138 1.00 24.42 47 GLN A O 9
ATOM 11535 N N . GLU A 1 49 ? 2.592 6.747 -7.117 1.00 72.32 48 GLU A N 9
ATOM 11536 C CA . GLU A 1 49 ? 2.440 5.700 -6.135 1.00 31.30 48 GLU A CA 9
ATOM 11537 C C . GLU A 1 49 ? 3.562 5.691 -5.100 1.00 31.15 48 GLU A C 9
ATOM 11538 O O . GLU A 1 49 ? 4.673 6.171 -5.348 1.00 63.41 48 GLU A O 9
ATOM 11550 N N . HIS A 1 50 ? 3.243 5.138 -3.946 1.00 63.22 49 HIS A N 9
ATOM 11551 C CA . HIS A 1 50 ? 4.211 4.835 -2.894 1.00 61.55 49 HIS A CA 9
ATOM 11552 C C . HIS A 1 50 ? 4.345 3.329 -2.938 1.00 62.21 49 HIS A C 9
ATOM 11553 O O . HIS A 1 50 ? 3.417 2.667 -3.403 1.00 25.33 49 HIS A O 9
ATOM 11568 N N . CYS A 1 51 ? 5.423 2.762 -2.472 1.00 1.22 50 CYS A N 9
ATOM 11569 C CA . CYS A 1 51 ? 5.481 1.325 -2.483 1.00 61.21 50 CYS A CA 9
ATOM 11570 C C . CYS A 1 51 ? 6.113 0.769 -1.234 1.00 31.22 50 CYS A C 9
ATOM 11571 O O . CYS A 1 51 ? 7.206 1.181 -0.834 1.00 41.33 50 CYS A O 9
ATOM 11578 N N . LEU A 1 52 ? 5.398 -0.136 -0.603 1.00 13.25 51 LEU A N 9
ATOM 11579 C CA . LEU A 1 52 ? 5.871 -0.802 0.588 1.00 53.11 51 LEU A CA 9
ATOM 11580 C C . LEU A 1 52 ? 6.620 -2.015 0.215 1.00 72.32 51 LEU A C 9
ATOM 11581 O O . LEU A 1 52 ? 6.283 -2.707 -0.761 1.00 43.20 51 LEU A O 9
ATOM 11597 N N . HIS A 1 53 ? 7.628 -2.259 0.947 1.00 3.35 52 HIS A N 9
ATOM 11598 C CA . HIS A 1 53 ? 8.447 -3.416 0.738 1.00 22.11 52 HIS A CA 9
ATOM 11599 C C . HIS A 1 53 ? 7.747 -4.607 1.424 1.00 31.03 52 HIS A C 9
ATOM 11600 O O . HIS A 1 53 ? 7.630 -4.642 2.651 1.00 75.52 52 HIS A O 9
ATOM 11615 N N . PRO A 1 54 ? 7.273 -5.590 0.639 1.00 52.10 53 PRO A N 9
ATOM 11616 C CA . PRO A 1 54 ? 6.421 -6.696 1.139 1.00 5.35 53 PRO A CA 9
ATOM 11617 C C . PRO A 1 54 ? 7.125 -7.683 2.067 1.00 71.20 53 PRO A C 9
ATOM 11618 O O . PRO A 1 54 ? 6.505 -8.604 2.584 1.00 60.23 53 PRO A O 9
ATOM 11629 N N . LYS A 1 55 ? 8.398 -7.486 2.288 1.00 11.41 54 LYS A N 9
ATOM 11630 C CA . LYS A 1 55 ? 9.164 -8.367 3.142 1.00 62.34 54 LYS A CA 9
ATOM 11631 C C . LYS A 1 55 ? 8.933 -8.048 4.621 1.00 72.14 54 LYS A C 9
ATOM 11632 O O . LYS A 1 55 ? 9.260 -8.841 5.510 1.00 72.43 54 LYS A O 9
ATOM 11651 N N . LEU A 1 56 ? 8.347 -6.889 4.874 1.00 52.00 55 LEU A N 9
ATOM 11652 C CA . LEU A 1 56 ? 8.085 -6.431 6.229 1.00 24.32 55 LEU A CA 9
ATOM 11653 C C . LEU A 1 56 ? 6.790 -7.026 6.744 1.00 14.31 55 LEU A C 9
ATOM 11654 O O . LEU A 1 56 ? 5.803 -7.108 6.010 1.00 43.25 55 LEU A O 9
ATOM 11670 N N . GLN A 1 57 ? 6.792 -7.418 8.002 1.00 21.25 56 GLN A N 9
ATOM 11671 C CA . GLN A 1 57 ? 5.622 -8.015 8.638 1.00 20.53 56 GLN A CA 9
ATOM 11672 C C . GLN A 1 57 ? 4.526 -6.963 8.810 1.00 42.12 56 GLN A C 9
ATOM 11673 O O . GLN A 1 57 ? 3.332 -7.275 8.788 1.00 71.24 56 GLN A O 9
ATOM 11687 N N . SER A 1 58 ? 4.957 -5.711 8.944 1.00 74.34 57 SER A N 9
ATOM 11688 C CA . SER A 1 58 ? 4.087 -4.552 9.067 1.00 24.40 57 SER A CA 9
ATOM 11689 C C . SER A 1 58 ? 3.160 -4.465 7.862 1.00 65.01 57 SER A C 9
ATOM 11690 O O . SER A 1 58 ? 1.960 -4.135 7.989 1.00 73.51 57 SER A O 9
ATOM 11698 N N . THR A 1 59 ? 3.709 -4.804 6.711 1.00 63.42 58 THR A N 9
ATOM 11699 C CA . THR A 1 59 ? 3.000 -4.772 5.475 1.00 62.53 58 THR A CA 9
ATOM 11700 C C . THR A 1 59 ? 1.793 -5.727 5.530 1.00 13.42 58 THR A C 9
ATOM 11701 O O . THR A 1 59 ? 0.716 -5.407 5.044 1.00 65.54 58 THR A O 9
ATOM 11712 N N . LYS A 1 60 ? 1.972 -6.877 6.182 1.00 62.44 59 LYS A N 9
ATOM 11713 C CA . LYS A 1 60 ? 0.916 -7.867 6.298 1.00 51.32 59 LYS A CA 9
ATOM 11714 C C . LYS A 1 60 ? -0.283 -7.357 7.069 1.00 5.53 59 LYS A C 9
ATOM 11715 O O . LYS A 1 60 ? -1.419 -7.740 6.769 1.00 3.01 59 LYS A O 9
ATOM 11734 N N . ARG A 1 61 ? -0.069 -6.487 8.057 1.00 42.24 60 ARG A N 9
ATOM 11735 C CA . ARG A 1 61 ? -1.193 -5.886 8.688 1.00 40.04 60 ARG A CA 9
ATOM 11736 C C . ARG A 1 61 ? -1.819 -4.902 7.776 1.00 12.14 60 ARG A C 9
ATOM 11737 O O . ARG A 1 61 ? -2.967 -5.006 7.497 1.00 52.43 60 ARG A O 9
ATOM 11758 N N . PHE A 1 62 ? -1.018 -3.990 7.257 1.00 42.40 61 PHE A N 9
ATOM 11759 C CA . PHE A 1 62 ? -1.509 -2.879 6.449 1.00 34.10 61 PHE A CA 9
ATOM 11760 C C . PHE A 1 62 ? -2.332 -3.364 5.252 1.00 52.23 61 PHE A C 9
ATOM 11761 O O . PHE A 1 62 ? -3.368 -2.802 4.946 1.00 24.05 61 PHE A O 9
ATOM 11778 N N . ILE A 1 63 ? -1.875 -4.426 4.605 1.00 70.03 62 ILE A N 9
ATOM 11779 C CA . ILE A 1 63 ? -2.573 -4.973 3.448 1.00 61.14 62 ILE A CA 9
ATOM 11780 C C . ILE A 1 63 ? -3.884 -5.618 3.864 1.00 30.43 62 ILE A C 9
ATOM 11781 O O . ILE A 1 63 ? -4.945 -5.319 3.307 1.00 25.14 62 ILE A O 9
ATOM 11797 N N . LYS A 1 64 ? -3.813 -6.478 4.863 1.00 20.21 63 LYS A N 9
ATOM 11798 C CA . LYS A 1 64 ? -5.014 -7.182 5.354 1.00 12.51 63 LYS A CA 9
ATOM 11799 C C . LYS A 1 64 ? -5.981 -6.205 5.989 1.00 52.23 63 LYS A C 9
ATOM 11800 O O . LYS A 1 64 ? -7.199 -6.376 5.921 1.00 23.12 63 LYS A O 9
ATOM 11819 N N . TRP A 1 65 ? -5.434 -5.175 6.573 1.00 64.52 64 TRP A N 9
ATOM 11820 C CA . TRP A 1 65 ? -6.207 -4.181 7.254 1.00 44.40 64 TRP A CA 9
ATOM 11821 C C . TRP A 1 65 ? -6.867 -3.293 6.215 1.00 44.04 64 TRP A C 9
ATOM 11822 O O . TRP A 1 65 ? -8.017 -2.912 6.370 1.00 62.15 64 TRP A O 9
ATOM 11843 N N . TYR A 1 66 ? -6.140 -2.979 5.128 1.00 14.51 65 TYR A N 9
ATOM 11844 C CA . TYR A 1 66 ? -6.708 -2.166 4.069 1.00 32.44 65 TYR A CA 9
ATOM 11845 C C . TYR A 1 66 ? -7.886 -2.880 3.425 1.00 41.10 65 TYR A C 9
ATOM 11846 O O . TYR A 1 66 ? -8.874 -2.254 3.062 1.00 62.14 65 TYR A O 9
ATOM 11864 N N . ASN A 1 67 ? -7.784 -4.197 3.305 1.00 55.33 66 ASN A N 9
ATOM 11865 C CA . ASN A 1 67 ? -8.882 -5.004 2.764 1.00 55.00 66 ASN A CA 9
ATOM 11866 C C . ASN A 1 67 ? -10.105 -4.907 3.679 1.00 42.53 66 ASN A C 9
ATOM 11867 O O . ASN A 1 67 ? -11.253 -4.885 3.213 1.00 2.53 66 ASN A O 9
ATOM 11878 N N . ALA A 1 68 ? -9.848 -4.823 4.980 1.00 24.02 67 ALA A N 9
ATOM 11879 C CA . ALA A 1 68 ? -10.903 -4.660 5.966 1.00 21.53 67 ALA A CA 9
ATOM 11880 C C . ALA A 1 68 ? -11.470 -3.244 5.893 1.00 52.15 67 ALA A C 9
ATOM 11881 O O . ALA A 1 68 ? -12.665 -3.053 5.971 1.00 71.43 67 ALA A O 9
ATOM 11888 N N . TRP A 1 69 ? -10.588 -2.272 5.737 1.00 72.24 68 TRP A N 9
ATOM 11889 C CA . TRP A 1 69 ? -10.961 -0.864 5.548 1.00 11.25 68 TRP A CA 9
ATOM 11890 C C . TRP A 1 69 ? -11.873 -0.724 4.330 1.00 2.41 68 TRP A C 9
ATOM 11891 O O . TRP A 1 69 ? -12.899 -0.037 4.375 1.00 50.45 68 TRP A O 9
ATOM 11912 N N . ASN A 1 70 ? -11.494 -1.398 3.260 1.00 4.11 69 ASN A N 9
ATOM 11913 C CA . ASN A 1 70 ? -12.271 -1.436 2.028 1.00 61.22 69 ASN A CA 9
ATOM 11914 C C . ASN A 1 70 ? -13.659 -2.017 2.340 1.00 24.44 69 ASN A C 9
ATOM 11915 O O . ASN A 1 70 ? -14.691 -1.459 1.937 1.00 20.14 69 ASN A O 9
ATOM 11926 N N . GLU A 1 71 ? -13.668 -3.117 3.104 1.00 71.20 70 GLU A N 9
ATOM 11927 C CA . GLU A 1 71 ? -14.906 -3.769 3.538 1.00 51.20 70 GLU A CA 9
ATOM 11928 C C . GLU A 1 71 ? -15.784 -2.783 4.301 1.00 62.24 70 GLU A C 9
ATOM 11929 O O . GLU A 1 71 ? -16.961 -2.684 4.046 1.00 44.23 70 GLU A O 9
ATOM 11941 N N . LYS A 1 72 ? -15.184 -2.039 5.220 1.00 53.44 71 LYS A N 9
ATOM 11942 C CA . LYS A 1 72 ? -15.937 -1.130 6.079 1.00 52.33 71 LYS A CA 9
ATOM 11943 C C . LYS A 1 72 ? -16.555 0.016 5.290 1.00 74.02 71 LYS A C 9
ATOM 11944 O O . LYS A 1 72 ? -17.630 0.517 5.640 1.00 23.01 71 LYS A O 9
ATOM 11963 N N . ARG A 1 73 ? -15.898 0.419 4.227 1.00 20.45 72 ARG A N 9
ATOM 11964 C CA . ARG A 1 73 ? -16.405 1.492 3.389 1.00 4.14 72 ARG A CA 9
ATOM 11965 C C . ARG A 1 73 ? -17.519 0.990 2.472 1.00 61.01 72 ARG A C 9
ATOM 11966 O O . ARG A 1 73 ? -18.422 1.739 2.110 1.00 32.25 72 ARG A O 9
ATOM 11987 N N . ARG A 1 74 ? -17.463 -0.269 2.110 1.00 12.15 73 ARG A N 9
ATOM 11988 C CA . ARG A 1 74 ? -18.477 -0.857 1.236 1.00 74.55 73 ARG A CA 9
ATOM 11989 C C . ARG A 1 74 ? -19.644 -1.412 2.010 1.00 43.23 73 ARG A C 9
ATOM 11990 O O . ARG A 1 74 ? -20.784 -1.357 1.542 1.00 11.15 73 ARG A O 9
ATOM 12011 N N . VAL A 1 75 ? -19.344 -1.919 3.198 1.00 22.34 74 VAL A N 9
ATOM 12012 C CA . VAL A 1 75 ? -20.242 -2.738 3.999 1.00 14.32 74 VAL A CA 9
ATOM 12013 C C . VAL A 1 75 ? -20.208 -4.149 3.406 1.00 61.24 74 VAL A C 9
ATOM 12014 O O . VAL A 1 75 ? -20.041 -4.308 2.194 1.00 32.50 74 VAL A O 9
ATOM 12027 N N . TYR A 1 76 ? -20.297 -5.155 4.239 1.00 51.34 75 TYR A N 9
ATOM 12028 C CA . TYR A 1 76 ? -20.161 -6.518 3.781 1.00 33.10 75 TYR A CA 9
ATOM 12029 C C . TYR A 1 76 ? -21.316 -6.891 2.838 1.00 21.01 75 TYR A C 9
ATOM 12030 O O . TYR A 1 76 ? -22.457 -7.089 3.270 1.00 32.31 75 TYR A O 9
ATOM 12048 N N . GLU A 1 77 ? -21.013 -6.918 1.559 1.00 51.52 76 GLU A N 9
ATOM 12049 C CA . GLU A 1 77 ? -21.965 -7.276 0.534 1.00 71.24 76 GLU A CA 9
ATOM 12050 C C . GLU A 1 77 ? -21.748 -8.734 0.154 1.00 43.34 76 GLU A C 9
ATOM 12051 O O . GLU A 1 77 ? -20.593 -9.186 0.084 1.00 72.33 76 GLU A O 9
ATOM 12063 N N . GLU A 1 78 ? -22.815 -9.478 -0.068 1.00 52.01 77 GLU A N 9
ATOM 12064 C CA . GLU A 1 78 ? -22.668 -10.856 -0.497 1.00 44.43 77 GLU A CA 9
ATOM 12065 C C . GLU A 1 78 ? -22.919 -10.987 -2.003 1.00 70.03 77 GLU A C 9
ATOM 12066 O O . GLU A 1 78 ? -21.946 -10.891 -2.766 1.00 38.93 77 GLU A O 9
ATOM 12079 N N . SER A 1 2 ? 20.402 -2.051 -5.496 1.00 35.05 1 SER A N 10
ATOM 12080 C CA . SER A 1 2 ? 18.987 -1.802 -5.275 1.00 73.21 1 SER A CA 10
ATOM 12081 C C . SER A 1 2 ? 18.373 -2.793 -4.282 1.00 3.40 1 SER A C 10
ATOM 12082 O O . SER A 1 2 ? 18.035 -2.409 -3.158 1.00 35.14 1 SER A O 10
ATOM 12090 N N . LYS A 1 3 ? 18.248 -4.061 -4.701 1.00 2.12 2 LYS A N 10
ATOM 12091 C CA . LYS A 1 3 ? 17.612 -5.136 -3.922 1.00 11.34 2 LYS A CA 10
ATOM 12092 C C . LYS A 1 3 ? 16.104 -4.943 -3.763 1.00 41.13 2 LYS A C 10
ATOM 12093 O O . LYS A 1 3 ? 15.430 -5.789 -3.192 1.00 1.33 2 LYS A O 10
ATOM 12112 N N . CYS A 1 4 ? 15.599 -3.844 -4.313 1.00 74.40 3 CYS A N 10
ATOM 12113 C CA . CYS A 1 4 ? 14.183 -3.491 -4.298 1.00 54.44 3 CYS A CA 10
ATOM 12114 C C . CYS A 1 4 ? 13.686 -3.217 -2.873 1.00 72.10 3 CYS A C 10
ATOM 12115 O O . CYS A 1 4 ? 13.198 -4.106 -2.169 1.00 42.41 3 CYS A O 10
ATOM 12122 N N . LYS A 1 5 ? 13.873 -1.992 -2.444 1.00 42.44 4 LYS A N 10
ATOM 12123 C CA . LYS A 1 5 ? 13.480 -1.557 -1.119 1.00 43.33 4 LYS A CA 10
ATOM 12124 C C . LYS A 1 5 ? 12.981 -0.115 -1.183 1.00 62.44 4 LYS A C 10
ATOM 12125 O O . LYS A 1 5 ? 12.804 0.550 -0.147 1.00 23.32 4 LYS A O 10
ATOM 12144 N N . CYS A 1 6 ? 12.753 0.348 -2.417 1.00 50.02 5 CYS A N 10
ATOM 12145 C CA . CYS A 1 6 ? 12.289 1.704 -2.734 1.00 31.14 5 CYS A CA 10
ATOM 12146 C C . CYS A 1 6 ? 13.385 2.754 -2.475 1.00 63.42 5 CYS A C 10
ATOM 12147 O O . CYS A 1 6 ? 13.888 3.385 -3.414 1.00 54.12 5 CYS A O 10
ATOM 12154 N N . SER A 1 7 ? 13.751 2.924 -1.221 1.00 72.32 6 SER A N 10
ATOM 12155 C CA . SER A 1 7 ? 14.818 3.818 -0.793 1.00 74.01 6 SER A CA 10
ATOM 12156 C C . SER A 1 7 ? 15.258 3.402 0.608 1.00 31.01 6 SER A C 10
ATOM 12157 O O . SER A 1 7 ? 16.412 3.012 0.827 1.00 50.34 6 SER A O 10
ATOM 12165 N N . ARG A 1 8 ? 14.319 3.453 1.540 1.00 44.13 7 ARG A N 10
ATOM 12166 C CA . ARG A 1 8 ? 14.542 3.057 2.920 1.00 51.14 7 ARG A CA 10
ATOM 12167 C C . ARG A 1 8 ? 13.183 2.680 3.494 1.00 12.22 7 ARG A C 10
ATOM 12168 O O . ARG A 1 8 ? 12.486 3.526 4.071 1.00 73.45 7 ARG A O 10
ATOM 12189 N N . LYS A 1 9 ? 12.774 1.425 3.249 1.00 42.03 8 LYS A N 10
ATOM 12190 C CA . LYS A 1 9 ? 11.425 0.939 3.604 1.00 63.22 8 LYS A CA 10
ATOM 12191 C C . LYS A 1 9 ? 10.361 1.759 2.871 1.00 51.43 8 LYS A C 10
ATOM 12192 O O . LYS A 1 9 ? 10.671 2.548 1.970 1.00 1.35 8 LYS A O 10
ATOM 12211 N N . GLY A 1 10 ? 9.135 1.555 3.220 1.00 75.10 9 GLY A N 10
ATOM 12212 C CA . GLY A 1 10 ? 8.085 2.345 2.671 1.00 41.43 9 GLY A CA 10
ATOM 12213 C C . GLY A 1 10 ? 7.411 3.098 3.783 1.00 72.24 9 GLY A C 10
ATOM 12214 O O . GLY A 1 10 ? 6.992 2.471 4.766 1.00 51.43 9 GLY A O 10
ATOM 12218 N N . PRO A 1 11 ? 7.354 4.441 3.700 1.00 31.30 10 PRO A N 10
ATOM 12219 C CA . PRO A 1 11 ? 6.705 5.284 4.714 1.00 61.33 10 PRO A CA 10
ATOM 12220 C C . PRO A 1 11 ? 5.316 4.776 5.069 1.00 62.44 10 PRO A C 10
ATOM 12221 O O . PRO A 1 11 ? 4.563 4.330 4.189 1.00 41.31 10 PRO A O 10
ATOM 12232 N N . LYS A 1 12 ? 4.979 4.844 6.339 1.00 71.23 11 LYS A N 10
ATOM 12233 C CA . LYS A 1 12 ? 3.725 4.321 6.804 1.00 63.42 11 LYS A CA 10
ATOM 12234 C C . LYS A 1 12 ? 2.554 5.181 6.394 1.00 73.33 11 LYS A C 10
ATOM 12235 O O . LYS A 1 12 ? 2.378 6.319 6.850 1.00 2.44 11 LYS A O 10
ATOM 12254 N N . ILE A 1 13 ? 1.787 4.617 5.517 1.00 14.23 12 ILE A N 10
ATOM 12255 C CA . ILE A 1 13 ? 0.634 5.222 4.913 1.00 73.13 12 ILE A CA 10
ATOM 12256 C C . ILE A 1 13 ? -0.571 4.944 5.770 1.00 54.04 12 ILE A C 10
ATOM 12257 O O . ILE A 1 13 ? -0.596 3.955 6.500 1.00 40.02 12 ILE A O 10
ATOM 12273 N N . ARG A 1 14 ? -1.512 5.832 5.771 1.00 62.31 13 ARG A N 10
ATOM 12274 C CA . ARG A 1 14 ? -2.750 5.567 6.434 1.00 61.12 13 ARG A CA 10
ATOM 12275 C C . ARG A 1 14 ? -3.701 4.955 5.412 1.00 2.23 13 ARG A C 10
ATOM 12276 O O . ARG A 1 14 ? -3.587 5.222 4.216 1.00 5.21 13 ARG A O 10
ATOM 12297 N N . TYR A 1 15 ? -4.638 4.180 5.876 1.00 25.23 14 TYR A N 10
ATOM 12298 C CA . TYR A 1 15 ? -5.580 3.466 5.003 1.00 62.53 14 TYR A CA 10
ATOM 12299 C C . TYR A 1 15 ? -6.484 4.456 4.298 1.00 53.15 14 TYR A C 10
ATOM 12300 O O . TYR A 1 15 ? -6.889 4.259 3.154 1.00 4.44 14 TYR A O 10
ATOM 12318 N N . SER A 1 16 ? -6.740 5.545 4.977 1.00 61.13 15 SER A N 10
ATOM 12319 C CA . SER A 1 16 ? -7.586 6.602 4.488 1.00 24.34 15 SER A CA 10
ATOM 12320 C C . SER A 1 16 ? -6.908 7.384 3.347 1.00 44.45 15 SER A C 10
ATOM 12321 O O . SER A 1 16 ? -7.562 8.151 2.629 1.00 33.31 15 SER A O 10
ATOM 12329 N N . ASP A 1 17 ? -5.612 7.192 3.174 1.00 14.13 16 ASP A N 10
ATOM 12330 C CA . ASP A 1 17 ? -4.895 7.869 2.098 1.00 10.13 16 ASP A CA 10
ATOM 12331 C C . ASP A 1 17 ? -4.884 7.011 0.880 1.00 12.53 16 ASP A C 10
ATOM 12332 O O . ASP A 1 17 ? -4.606 7.479 -0.211 1.00 43.44 16 ASP A O 10
ATOM 12341 N N . VAL A 1 18 ? -5.183 5.757 1.066 1.00 12.34 17 VAL A N 10
ATOM 12342 C CA . VAL A 1 18 ? -5.143 4.806 -0.011 1.00 3.52 17 VAL A CA 10
ATOM 12343 C C . VAL A 1 18 ? -6.462 4.751 -0.745 1.00 40.45 17 VAL A C 10
ATOM 12344 O O . VAL A 1 18 ? -7.527 4.601 -0.127 1.00 11.40 17 VAL A O 10
ATOM 12357 N N . LYS A 1 19 ? -6.408 4.890 -2.036 1.00 1.22 18 LYS A N 10
ATOM 12358 C CA . LYS A 1 19 ? -7.580 4.646 -2.854 1.00 73.44 18 LYS A CA 10
ATOM 12359 C C . LYS A 1 19 ? -7.543 3.248 -3.408 1.00 54.21 18 LYS A C 10
ATOM 12360 O O . LYS A 1 19 ? -8.560 2.573 -3.489 1.00 63.42 18 LYS A O 10
ATOM 12379 N N . LYS A 1 20 ? -6.361 2.803 -3.734 1.00 32.11 19 LYS A N 10
ATOM 12380 C CA . LYS A 1 20 ? -6.159 1.507 -4.377 1.00 41.23 19 LYS A CA 10
ATOM 12381 C C . LYS A 1 20 ? -4.879 0.884 -3.918 1.00 50.05 19 LYS A C 10
ATOM 12382 O O . LYS A 1 20 ? -3.872 1.583 -3.703 1.00 60.14 19 LYS A O 10
ATOM 12401 N N . LEU A 1 21 ? -4.917 -0.402 -3.782 1.00 44.22 20 LEU A N 10
ATOM 12402 C CA . LEU A 1 21 ? -3.783 -1.189 -3.406 1.00 2.41 20 LEU A CA 10
ATOM 12403 C C . LEU A 1 21 ? -3.612 -2.217 -4.506 1.00 71.22 20 LEU A C 10
ATOM 12404 O O . LEU A 1 21 ? -4.540 -2.977 -4.782 1.00 70.24 20 LEU A O 10
ATOM 12420 N N . GLU A 1 22 ? -2.474 -2.245 -5.141 1.00 12.31 21 GLU A N 10
ATOM 12421 C CA . GLU A 1 22 ? -2.252 -3.200 -6.194 1.00 64.32 21 GLU A CA 10
ATOM 12422 C C . GLU A 1 22 ? -0.937 -3.839 -5.991 1.00 52.32 21 GLU A C 10
ATOM 12423 O O . GLU A 1 22 ? 0.004 -3.184 -5.563 1.00 65.24 21 GLU A O 10
ATOM 12435 N N . MET A 1 23 ? -0.842 -5.098 -6.256 1.00 20.32 22 MET A N 10
ATOM 12436 C CA . MET A 1 23 ? 0.409 -5.730 -6.123 1.00 62.12 22 MET A CA 10
ATOM 12437 C C . MET A 1 23 ? 1.009 -5.979 -7.478 1.00 40.14 22 MET A C 10
ATOM 12438 O O . MET A 1 23 ? 0.518 -6.790 -8.260 1.00 42.14 22 MET A O 10
ATOM 12452 N N . LYS A 1 24 ? 2.056 -5.256 -7.741 1.00 24.13 23 LYS A N 10
ATOM 12453 C CA . LYS A 1 24 ? 2.852 -5.357 -8.928 1.00 50.13 23 LYS A CA 10
ATOM 12454 C C . LYS A 1 24 ? 4.217 -4.744 -8.665 1.00 4.31 23 LYS A C 10
ATOM 12455 O O . LYS A 1 24 ? 4.309 -3.710 -8.018 1.00 51.11 23 LYS A O 10
ATOM 12474 N N . PRO A 1 25 ? 5.303 -5.393 -9.101 1.00 21.30 24 PRO A N 10
ATOM 12475 C CA . PRO A 1 25 ? 6.649 -4.939 -8.790 1.00 51.25 24 PRO A CA 10
ATOM 12476 C C . PRO A 1 25 ? 6.998 -3.576 -9.384 1.00 43.42 24 PRO A C 10
ATOM 12477 O O . PRO A 1 25 ? 6.629 -3.253 -10.530 1.00 62.33 24 PRO A O 10
ATOM 12488 N N . LYS A 1 26 ? 7.701 -2.777 -8.589 1.00 4.43 25 LYS A N 10
ATOM 12489 C CA . LYS A 1 26 ? 8.112 -1.440 -8.980 1.00 30.33 25 LYS A CA 10
ATOM 12490 C C . LYS A 1 26 ? 9.309 -1.593 -9.924 1.00 52.25 25 LYS A C 10
ATOM 12491 O O . LYS A 1 26 ? 9.524 -0.798 -10.821 1.00 44.13 25 LYS A O 10
ATOM 12510 N N . TYR A 1 27 ? 10.052 -2.655 -9.704 1.00 73.32 26 TYR A N 10
ATOM 12511 C CA . TYR A 1 27 ? 11.157 -3.048 -10.540 1.00 12.40 26 TYR A CA 10
ATOM 12512 C C . TYR A 1 27 ? 10.958 -4.498 -10.915 1.00 45.41 26 TYR A C 10
ATOM 12513 O O . TYR A 1 27 ? 10.475 -5.273 -10.098 1.00 34.11 26 TYR A O 10
ATOM 12531 N N . PRO A 1 28 ? 11.308 -4.908 -12.141 1.00 42.44 27 PRO A N 10
ATOM 12532 C CA . PRO A 1 28 ? 11.168 -6.313 -12.565 1.00 0.22 27 PRO A CA 10
ATOM 12533 C C . PRO A 1 28 ? 12.089 -7.232 -11.749 1.00 42.31 27 PRO A C 10
ATOM 12534 O O . PRO A 1 28 ? 11.886 -8.436 -11.673 1.00 13.50 27 PRO A O 10
ATOM 12545 N N . HIS A 1 29 ? 13.083 -6.629 -11.121 1.00 34.42 28 HIS A N 10
ATOM 12546 C CA . HIS A 1 29 ? 14.042 -7.355 -10.295 1.00 34.10 28 HIS A CA 10
ATOM 12547 C C . HIS A 1 29 ? 13.593 -7.381 -8.817 1.00 23.43 28 HIS A C 10
ATOM 12548 O O . HIS A 1 29 ? 14.417 -7.463 -7.911 1.00 0.13 28 HIS A O 10
ATOM 12563 N N . CYS A 1 30 ? 12.304 -7.360 -8.589 1.00 22.41 29 CYS A N 10
ATOM 12564 C CA . CYS A 1 30 ? 11.764 -7.412 -7.245 1.00 52.32 29 CYS A CA 10
ATOM 12565 C C . CYS A 1 30 ? 11.145 -8.772 -7.047 1.00 11.54 29 CYS A C 10
ATOM 12566 O O . CYS A 1 30 ? 10.734 -9.418 -8.035 1.00 32.22 29 CYS A O 10
ATOM 12573 N N . GLU A 1 31 ? 11.098 -9.242 -5.815 1.00 2.24 30 GLU A N 10
ATOM 12574 C CA . GLU A 1 31 ? 10.541 -10.537 -5.553 1.00 11.24 30 GLU A CA 10
ATOM 12575 C C . GLU A 1 31 ? 9.036 -10.399 -5.539 1.00 35.20 30 GLU A C 10
ATOM 12576 O O . GLU A 1 31 ? 8.506 -9.549 -4.804 1.00 60.23 30 GLU A O 10
ATOM 12588 N N . GLU A 1 32 ? 8.356 -11.251 -6.299 1.00 51.50 31 GLU A N 10
ATOM 12589 C CA . GLU A 1 32 ? 6.897 -11.275 -6.373 1.00 74.44 31 GLU A CA 10
ATOM 12590 C C . GLU A 1 32 ? 6.275 -9.894 -6.634 1.00 14.31 31 GLU A C 10
ATOM 12591 O O . GLU A 1 32 ? 6.926 -8.978 -7.166 1.00 12.44 31 GLU A O 10
ATOM 12603 N N . LYS A 1 33 ? 5.022 -9.774 -6.327 1.00 64.15 32 LYS A N 10
ATOM 12604 C CA . LYS A 1 33 ? 4.302 -8.563 -6.554 1.00 31.34 32 LYS A CA 10
ATOM 12605 C C . LYS A 1 33 ? 4.438 -7.615 -5.375 1.00 31.53 32 LYS A C 10
ATOM 12606 O O . LYS A 1 33 ? 4.007 -7.910 -4.258 1.00 73.20 32 LYS A O 10
ATOM 12625 N N . MET A 1 34 ? 5.069 -6.509 -5.638 1.00 23.25 33 MET A N 10
ATOM 12626 C CA . MET A 1 34 ? 5.276 -5.450 -4.678 1.00 71.23 33 MET A CA 10
ATOM 12627 C C . MET A 1 34 ? 3.978 -4.745 -4.381 1.00 31.35 33 MET A C 10
ATOM 12628 O O . MET A 1 34 ? 3.082 -4.705 -5.213 1.00 45.12 33 MET A O 10
ATOM 12642 N N . VAL A 1 35 ? 3.897 -4.172 -3.226 1.00 70.13 34 VAL A N 10
ATOM 12643 C CA . VAL A 1 35 ? 2.707 -3.491 -2.810 1.00 71.14 34 VAL A CA 10
ATOM 12644 C C . VAL A 1 35 ? 2.732 -2.055 -3.291 1.00 1.41 34 VAL A C 10
ATOM 12645 O O . VAL A 1 35 ? 3.605 -1.274 -2.901 1.00 73.13 34 VAL A O 10
ATOM 12658 N N . ILE A 1 36 ? 1.808 -1.728 -4.143 1.00 25.52 35 ILE A N 10
ATOM 12659 C CA . ILE A 1 36 ? 1.695 -0.405 -4.672 1.00 13.43 35 ILE A CA 10
ATOM 12660 C C . ILE A 1 36 ? 0.489 0.253 -4.084 1.00 42.15 35 ILE A C 10
ATOM 12661 O O . ILE A 1 36 ? -0.616 -0.305 -4.103 1.00 74.21 35 ILE A O 10
ATOM 12677 N N . ILE A 1 37 ? 0.688 1.417 -3.571 1.00 22.51 36 ILE A N 10
ATOM 12678 C CA . ILE A 1 37 ? -0.365 2.155 -2.961 1.00 63.32 36 ILE A CA 10
ATOM 12679 C C . ILE A 1 37 ? -0.617 3.450 -3.716 1.00 15.14 36 ILE A C 10
ATOM 12680 O O . ILE A 1 37 ? 0.286 4.298 -3.853 1.00 4.03 36 ILE A O 10
ATOM 12696 N N . THR A 1 38 ? -1.817 3.580 -4.220 1.00 3.32 37 THR A N 10
ATOM 12697 C CA . THR A 1 38 ? -2.238 4.755 -4.936 1.00 4.21 37 THR A CA 10
ATOM 12698 C C . THR A 1 38 ? -3.015 5.661 -3.967 1.00 62.21 37 THR A C 10
ATOM 12699 O O . THR A 1 38 ? -3.979 5.208 -3.322 1.00 44.43 37 THR A O 10
ATOM 12710 N N . THR A 1 39 ? -2.598 6.912 -3.861 1.00 71.35 38 THR A N 10
ATOM 12711 C CA . THR A 1 39 ? -3.141 7.810 -2.873 1.00 22.42 38 THR A CA 10
ATOM 12712 C C . THR A 1 39 ? -4.394 8.576 -3.329 1.00 21.41 38 THR A C 10
ATOM 12713 O O . THR A 1 39 ? -4.647 8.739 -4.521 1.00 1.15 38 THR A O 10
ATOM 12724 N N . LYS A 1 40 ? -5.157 9.040 -2.343 1.00 25.23 39 LYS A N 10
ATOM 12725 C CA . LYS A 1 40 ? -6.387 9.792 -2.555 1.00 34.32 39 LYS A CA 10
ATOM 12726 C C . LYS A 1 40 ? -6.129 11.242 -2.930 1.00 30.23 39 LYS A C 10
ATOM 12727 O O . LYS A 1 40 ? -6.685 11.745 -3.897 1.00 25.31 39 LYS A O 10
ATOM 12746 N N . SER A 1 41 ? -5.265 11.888 -2.176 1.00 45.54 40 SER A N 10
ATOM 12747 C CA . SER A 1 41 ? -4.970 13.300 -2.354 1.00 42.35 40 SER A CA 10
ATOM 12748 C C . SER A 1 41 ? -3.856 13.724 -1.414 1.00 24.11 40 SER A C 10
ATOM 12749 O O . SER A 1 41 ? -2.914 14.409 -1.823 1.00 23.15 40 SER A O 10
ATOM 12757 N N . VAL A 1 42 ? -3.959 13.305 -0.147 1.00 60.34 41 VAL A N 10
ATOM 12758 C CA . VAL A 1 42 ? -2.914 13.565 0.837 1.00 1.15 41 VAL A CA 10
ATOM 12759 C C . VAL A 1 42 ? -1.721 12.667 0.514 1.00 51.13 41 VAL A C 10
ATOM 12760 O O . VAL A 1 42 ? -1.604 11.541 0.996 1.00 3.03 41 VAL A O 10
ATOM 12773 N N . SER A 1 43 ? -0.936 13.120 -0.411 1.00 35.33 42 SER A N 10
ATOM 12774 C CA . SER A 1 43 ? 0.171 12.389 -0.882 1.00 22.33 42 SER A CA 10
ATOM 12775 C C . SER A 1 43 ? 1.430 13.234 -0.865 1.00 60.13 42 SER A C 10
ATOM 12776 O O . SER A 1 43 ? 1.393 14.419 -1.201 1.00 3.12 42 SER A O 10
ATOM 12784 N N . ARG A 1 44 ? 2.531 12.629 -0.453 1.00 2.32 43 ARG A N 10
ATOM 12785 C CA . ARG A 1 44 ? 3.848 13.260 -0.557 1.00 41.24 43 ARG A CA 10
ATOM 12786 C C . ARG A 1 44 ? 4.352 13.063 -1.994 1.00 64.25 43 ARG A C 10
ATOM 12787 O O . ARG A 1 44 ? 5.355 13.645 -2.414 1.00 41.14 43 ARG A O 10
ATOM 12808 N N . TYR A 1 45 ? 3.636 12.223 -2.721 1.00 43.44 44 TYR A N 10
ATOM 12809 C CA . TYR A 1 45 ? 4.002 11.795 -4.052 1.00 54.23 44 TYR A CA 10
ATOM 12810 C C . TYR A 1 45 ? 3.232 12.530 -5.152 1.00 64.51 44 TYR A C 10
ATOM 12811 O O . TYR A 1 45 ? 3.793 12.815 -6.206 1.00 55.04 44 TYR A O 10
ATOM 12829 N N . ARG A 1 46 ? 1.955 12.836 -4.884 1.00 31.30 45 ARG A N 10
ATOM 12830 C CA . ARG A 1 46 ? 1.066 13.554 -5.799 1.00 31.11 45 ARG A CA 10
ATOM 12831 C C . ARG A 1 46 ? 0.894 12.821 -7.136 1.00 35.20 45 ARG A C 10
ATOM 12832 O O . ARG A 1 46 ? 1.674 13.013 -8.069 1.00 24.33 45 ARG A O 10
ATOM 12853 N N . GLY A 1 47 ? -0.094 11.954 -7.207 1.00 51.03 46 GLY A N 10
ATOM 12854 C CA . GLY A 1 47 ? -0.342 11.196 -8.435 1.00 2.44 46 GLY A CA 10
ATOM 12855 C C . GLY A 1 47 ? 0.711 10.120 -8.673 1.00 44.03 46 GLY A C 10
ATOM 12856 O O . GLY A 1 47 ? 0.660 9.371 -9.657 1.00 20.10 46 GLY A O 10
ATOM 12860 N N . GLN A 1 48 ? 1.642 10.042 -7.768 1.00 62.14 47 GLN A N 10
ATOM 12861 C CA . GLN A 1 48 ? 2.682 9.073 -7.802 1.00 12.51 47 GLN A CA 10
ATOM 12862 C C . GLN A 1 48 ? 2.415 8.001 -6.780 1.00 22.42 47 GLN A C 10
ATOM 12863 O O . GLN A 1 48 ? 1.699 8.224 -5.794 1.00 54.41 47 GLN A O 10
ATOM 12877 N N . GLU A 1 49 ? 2.967 6.872 -7.013 1.00 1.51 48 GLU A N 10
ATOM 12878 C CA . GLU A 1 49 ? 2.654 5.692 -6.272 1.00 62.24 48 GLU A CA 10
ATOM 12879 C C . GLU A 1 49 ? 3.589 5.493 -5.102 1.00 21.32 48 GLU A C 10
ATOM 12880 O O . GLU A 1 49 ? 4.736 5.935 -5.114 1.00 11.55 48 GLU A O 10
ATOM 12892 N N . HIS A 1 50 ? 3.084 4.859 -4.090 1.00 62.32 49 HIS A N 10
ATOM 12893 C CA . HIS A 1 50 ? 3.886 4.428 -2.975 1.00 42.40 49 HIS A CA 10
ATOM 12894 C C . HIS A 1 50 ? 4.237 2.991 -3.195 1.00 33.43 49 HIS A C 10
ATOM 12895 O O . HIS A 1 50 ? 3.510 2.278 -3.896 1.00 23.12 49 HIS A O 10
ATOM 12910 N N . CYS A 1 51 ? 5.297 2.554 -2.606 1.00 60.11 50 CYS A N 10
ATOM 12911 C CA . CYS A 1 51 ? 5.696 1.199 -2.724 1.00 14.13 50 CYS A CA 10
ATOM 12912 C C . CYS A 1 51 ? 6.066 0.648 -1.371 1.00 13.01 50 CYS A C 10
ATOM 12913 O O . CYS A 1 51 ? 6.735 1.319 -0.567 1.00 13.51 50 CYS A O 10
ATOM 12920 N N . LEU A 1 52 ? 5.566 -0.520 -1.094 1.00 60.23 51 LEU A N 10
ATOM 12921 C CA . LEU A 1 52 ? 5.861 -1.230 0.110 1.00 31.15 51 LEU A CA 10
ATOM 12922 C C . LEU A 1 52 ? 6.466 -2.540 -0.218 1.00 2.12 51 LEU A C 10
ATOM 12923 O O . LEU A 1 52 ? 6.011 -3.249 -1.127 1.00 15.52 51 LEU A O 10
ATOM 12939 N N . HIS A 1 53 ? 7.488 -2.853 0.485 1.00 44.53 52 HIS A N 10
ATOM 12940 C CA . HIS A 1 53 ? 8.211 -4.079 0.265 1.00 21.23 52 HIS A CA 10
ATOM 12941 C C . HIS A 1 53 ? 7.628 -5.165 1.173 1.00 2.14 52 HIS A C 10
ATOM 12942 O O . HIS A 1 53 ? 7.759 -5.095 2.387 1.00 74.40 52 HIS A O 10
ATOM 12957 N N . PRO A 1 54 ? 6.993 -6.205 0.567 1.00 44.33 53 PRO A N 10
ATOM 12958 C CA . PRO A 1 54 ? 6.231 -7.271 1.290 1.00 73.02 53 PRO A CA 10
ATOM 12959 C C . PRO A 1 54 ? 7.044 -8.119 2.285 1.00 52.14 53 PRO A C 10
ATOM 12960 O O . PRO A 1 54 ? 6.525 -9.047 2.874 1.00 11.43 53 PRO A O 10
ATOM 12971 N N . LYS A 1 55 ? 8.301 -7.805 2.449 1.00 33.55 54 LYS A N 10
ATOM 12972 C CA . LYS A 1 55 ? 9.139 -8.481 3.410 1.00 72.10 54 LYS A CA 10
ATOM 12973 C C . LYS A 1 55 ? 9.008 -7.843 4.791 1.00 32.44 54 LYS A C 10
ATOM 12974 O O . LYS A 1 55 ? 9.451 -8.404 5.791 1.00 73.12 54 LYS A O 10
ATOM 12993 N N . LEU A 1 56 ? 8.408 -6.651 4.824 1.00 70.11 55 LEU A N 10
ATOM 12994 C CA . LEU A 1 56 ? 8.221 -5.884 6.054 1.00 43.43 55 LEU A CA 10
ATOM 12995 C C . LEU A 1 56 ? 6.956 -6.332 6.784 1.00 11.22 55 LEU A C 10
ATOM 12996 O O . LEU A 1 56 ? 5.886 -6.451 6.179 1.00 31.21 55 LEU A O 10
ATOM 13012 N N . GLN A 1 57 ? 7.075 -6.545 8.091 1.00 33.41 56 GLN A N 10
ATOM 13013 C CA . GLN A 1 57 ? 5.944 -6.983 8.923 1.00 12.21 56 GLN A CA 10
ATOM 13014 C C . GLN A 1 57 ? 4.832 -5.933 8.983 1.00 52.43 56 GLN A C 10
ATOM 13015 O O . GLN A 1 57 ? 3.648 -6.274 9.146 1.00 20.54 56 GLN A O 10
ATOM 13029 N N . SER A 1 58 ? 5.217 -4.672 8.850 1.00 61.31 57 SER A N 10
ATOM 13030 C CA . SER A 1 58 ? 4.285 -3.566 8.869 1.00 43.21 57 SER A CA 10
ATOM 13031 C C . SER A 1 58 ? 3.353 -3.654 7.659 1.00 24.53 57 SER A C 10
ATOM 13032 O O . SER A 1 58 ? 2.147 -3.382 7.758 1.00 53.13 57 SER A O 10
ATOM 13040 N N . THR A 1 59 ? 3.916 -4.085 6.539 1.00 73.03 58 THR A N 10
ATOM 13041 C CA . THR A 1 59 ? 3.190 -4.207 5.312 1.00 12.41 58 THR A CA 10
ATOM 13042 C C . THR A 1 59 ? 2.047 -5.234 5.453 1.00 25.44 58 THR A C 10
ATOM 13043 O O . THR A 1 59 ? 0.958 -5.008 4.955 1.00 21.54 58 THR A O 10
ATOM 13054 N N . LYS A 1 60 ? 2.298 -6.338 6.182 1.00 53.42 59 LYS A N 10
ATOM 13055 C CA . LYS A 1 60 ? 1.262 -7.347 6.409 1.00 33.41 59 LYS A CA 10
ATOM 13056 C C . LYS A 1 60 ? 0.028 -6.772 7.049 1.00 63.43 59 LYS A C 10
ATOM 13057 O O . LYS A 1 60 ? -1.073 -6.978 6.538 1.00 63.20 59 LYS A O 10
ATOM 13076 N N . ARG A 1 61 ? 0.183 -6.012 8.127 1.00 72.21 60 ARG A N 10
ATOM 13077 C CA . ARG A 1 61 ? -0.970 -5.419 8.740 1.00 55.24 60 ARG A CA 10
ATOM 13078 C C . ARG A 1 61 ? -1.619 -4.463 7.818 1.00 21.55 60 ARG A C 10
ATOM 13079 O O . ARG A 1 61 ? -2.790 -4.501 7.669 1.00 1.34 60 ARG A O 10
ATOM 13100 N N . PHE A 1 62 ? -0.831 -3.647 7.153 1.00 42.11 61 PHE A N 10
ATOM 13101 C CA . PHE A 1 62 ? -1.363 -2.630 6.266 1.00 22.13 61 PHE A CA 10
ATOM 13102 C C . PHE A 1 62 ? -2.225 -3.263 5.170 1.00 4.11 61 PHE A C 10
ATOM 13103 O O . PHE A 1 62 ? -3.283 -2.753 4.831 1.00 40.32 61 PHE A O 10
ATOM 13120 N N . ILE A 1 63 ? -1.771 -4.392 4.645 1.00 42.33 62 ILE A N 10
ATOM 13121 C CA . ILE A 1 63 ? -2.506 -5.104 3.614 1.00 23.45 62 ILE A CA 10
ATOM 13122 C C . ILE A 1 63 ? -3.773 -5.696 4.175 1.00 13.02 62 ILE A C 10
ATOM 13123 O O . ILE A 1 63 ? -4.871 -5.444 3.670 1.00 10.34 62 ILE A O 10
ATOM 13139 N N . LYS A 1 64 ? -3.636 -6.467 5.226 1.00 70.55 63 LYS A N 10
ATOM 13140 C CA . LYS A 1 64 ? -4.814 -7.107 5.813 1.00 24.40 63 LYS A CA 10
ATOM 13141 C C . LYS A 1 64 ? -5.782 -6.121 6.438 1.00 41.21 63 LYS A C 10
ATOM 13142 O O . LYS A 1 64 ? -6.995 -6.349 6.454 1.00 40.14 63 LYS A O 10
ATOM 13161 N N . TRP A 1 65 ? -5.267 -5.037 6.924 1.00 3.23 64 TRP A N 10
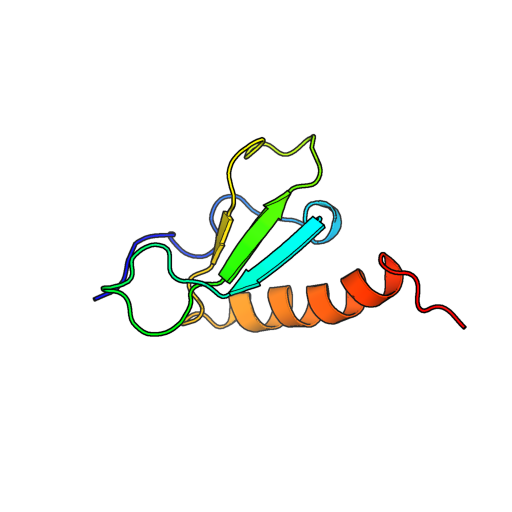ATOM 13162 C CA . TRP A 1 65 ? -6.081 -4.029 7.542 1.00 31.14 64 TRP A CA 10
ATOM 13163 C C . TRP A 1 65 ? -6.759 -3.216 6.429 1.00 22.40 64 TRP A C 10
ATOM 13164 O O . TRP A 1 65 ? -7.893 -2.784 6.586 1.00 23.21 64 TRP A O 10
ATOM 13185 N N . TYR A 1 66 ? -6.062 -3.027 5.271 1.00 42.21 65 TYR A N 10
ATOM 13186 C CA . TYR A 1 66 ? -6.686 -2.345 4.133 1.00 43.01 65 TYR A CA 10
ATOM 13187 C C . TYR A 1 66 ? -7.910 -3.114 3.688 1.00 15.52 65 TYR A C 10
ATOM 13188 O O . TYR A 1 66 ? -8.898 -2.527 3.297 1.00 73.30 65 TYR A O 10
ATOM 13206 N N . ASN A 1 67 ? -7.834 -4.435 3.752 1.00 43.22 66 ASN A N 10
ATOM 13207 C CA . ASN A 1 67 ? -8.987 -5.275 3.439 1.00 61.23 66 ASN A CA 10
ATOM 13208 C C . ASN A 1 67 ? -10.151 -4.979 4.373 1.00 11.42 66 ASN A C 10
ATOM 13209 O O . ASN A 1 67 ? -11.288 -4.888 3.937 1.00 1.51 66 ASN A O 10
ATOM 13220 N N . ALA A 1 68 ? -9.852 -4.774 5.650 1.00 70.33 67 ALA A N 10
ATOM 13221 C CA . ALA A 1 68 ? -10.874 -4.413 6.627 1.00 23.23 67 ALA A CA 10
ATOM 13222 C C . ALA A 1 68 ? -11.450 -3.039 6.286 1.00 52.24 67 ALA A C 10
ATOM 13223 O O . ALA A 1 68 ? -12.660 -2.831 6.336 1.00 42.22 67 ALA A O 10
ATOM 13230 N N . TRP A 1 69 ? -10.565 -2.120 5.925 1.00 11.25 68 TRP A N 10
ATOM 13231 C CA . TRP A 1 69 ? -10.920 -0.772 5.480 1.00 31.24 68 TRP A CA 10
ATOM 13232 C C . TRP A 1 69 ? -11.787 -0.823 4.213 1.00 51.15 68 TRP A C 10
ATOM 13233 O O . TRP A 1 69 ? -12.782 -0.112 4.092 1.00 64.52 68 TRP A O 10
ATOM 13254 N N . ASN A 1 70 ? -11.407 -1.688 3.301 1.00 2.22 69 ASN A N 10
ATOM 13255 C CA . ASN A 1 70 ? -12.122 -1.888 2.052 1.00 40.35 69 ASN A CA 10
ATOM 13256 C C . ASN A 1 70 ? -13.523 -2.412 2.312 1.00 70.24 69 ASN A C 10
ATOM 13257 O O . ASN A 1 70 ? -14.492 -1.956 1.701 1.00 24.33 69 ASN A O 10
ATOM 13268 N N . GLU A 1 71 ? -13.630 -3.354 3.226 1.00 21.33 70 GLU A N 10
ATOM 13269 C CA . GLU A 1 71 ? -14.916 -3.897 3.599 1.00 11.43 70 GLU A CA 10
ATOM 13270 C C . GLU A 1 71 ? -15.728 -2.875 4.373 1.00 35.14 70 GLU A C 10
ATOM 13271 O O . GLU A 1 71 ? -16.933 -2.857 4.290 1.00 33.21 70 GLU A O 10
ATOM 13283 N N . LYS A 1 72 ? -15.040 -1.999 5.097 1.00 4.33 71 LYS A N 10
ATOM 13284 C CA . LYS A 1 72 ? -15.662 -0.955 5.895 1.00 54.04 71 LYS A CA 10
ATOM 13285 C C . LYS A 1 72 ? -16.344 0.085 4.997 1.00 1.23 71 LYS A C 10
ATOM 13286 O O . LYS A 1 72 ? -17.284 0.769 5.407 1.00 71.01 71 LYS A O 10
ATOM 13305 N N . ARG A 1 73 ? -15.869 0.197 3.776 1.00 41.35 72 ARG A N 10
ATOM 13306 C CA . ARG A 1 73 ? -16.436 1.133 2.813 1.00 0.10 72 ARG A CA 10
ATOM 13307 C C . ARG A 1 73 ? -17.668 0.522 2.138 1.00 0.15 72 ARG A C 10
ATOM 13308 O O . ARG A 1 73 ? -18.387 1.190 1.388 1.00 23.02 72 ARG A O 10
ATOM 13329 N N . ARG A 1 74 ? -17.909 -0.738 2.429 1.00 61.25 73 ARG A N 10
ATOM 13330 C CA . ARG A 1 74 ? -18.997 -1.476 1.856 1.00 64.51 73 ARG A CA 10
ATOM 13331 C C . ARG A 1 74 ? -20.020 -1.819 2.969 1.00 42.43 73 ARG A C 10
ATOM 13332 O O . ARG A 1 74 ? -21.209 -1.520 2.844 1.00 32.43 73 ARG A O 10
ATOM 13353 N N . VAL A 1 75 ? -19.549 -2.416 4.050 1.00 14.34 74 VAL A N 10
ATOM 13354 C CA . VAL A 1 75 ? -20.367 -2.737 5.201 1.00 5.52 74 VAL A CA 10
ATOM 13355 C C . VAL A 1 75 ? -19.754 -2.169 6.468 1.00 24.50 74 VAL A C 10
ATOM 13356 O O . VAL A 1 75 ? -18.621 -1.708 6.469 1.00 12.14 74 VAL A O 10
ATOM 13369 N N . TYR A 1 76 ? -20.499 -2.207 7.530 1.00 41.10 75 TYR A N 10
ATOM 13370 C CA . TYR A 1 76 ? -20.024 -1.747 8.798 1.00 5.11 75 TYR A CA 10
ATOM 13371 C C . TYR A 1 76 ? -19.985 -2.888 9.775 1.00 10.52 75 TYR A C 10
ATOM 13372 O O . TYR A 1 76 ? -20.769 -3.847 9.661 1.00 22.32 75 TYR A O 10
ATOM 13390 N N . GLU A 1 77 ? -19.092 -2.805 10.713 1.00 25.25 76 GLU A N 10
ATOM 13391 C CA . GLU A 1 77 ? -18.898 -3.856 11.664 1.00 10.24 76 GLU A CA 10
ATOM 13392 C C . GLU A 1 77 ? -18.712 -3.229 13.028 1.00 34.14 76 GLU A C 10
ATOM 13393 O O . GLU A 1 77 ? -19.650 -3.128 13.829 1.00 41.04 76 GLU A O 10
ATOM 13405 N N . GLU A 1 78 ? -17.535 -2.767 13.247 1.00 54.53 77 GLU A N 10
ATOM 13406 C CA . GLU A 1 78 ? -17.176 -2.067 14.436 1.00 52.32 77 GLU A CA 10
ATOM 13407 C C . GLU A 1 78 ? -15.952 -1.224 14.125 1.00 30.03 77 GLU A C 10
ATOM 13408 O O . GLU A 1 78 ? -14.823 -1.719 14.269 1.00 36.69 77 GLU A O 10
ATOM 13421 N N . SER A 1 2 ? 19.110 -1.421 -2.676 1.00 1.52 1 SER A N 11
ATOM 13422 C CA . SER A 1 2 ? 18.265 -0.436 -3.310 1.00 1.22 1 SER A CA 11
ATOM 13423 C C . SER A 1 2 ? 18.188 -0.636 -4.819 1.00 34.03 1 SER A C 11
ATOM 13424 O O . SER A 1 2 ? 17.712 0.240 -5.538 1.00 75.44 1 SER A O 11
ATOM 13432 N N . LYS A 1 3 ? 18.600 -1.810 -5.295 1.00 31.21 2 LYS A N 11
ATOM 13433 C CA . LYS A 1 3 ? 18.566 -2.090 -6.729 1.00 60.11 2 LYS A CA 11
ATOM 13434 C C . LYS A 1 3 ? 17.159 -2.300 -7.261 1.00 53.42 2 LYS A C 11
ATOM 13435 O O . LYS A 1 3 ? 16.960 -2.387 -8.458 1.00 12.25 2 LYS A O 11
ATOM 13454 N N . CYS A 1 4 ? 16.204 -2.405 -6.375 1.00 20.54 3 CYS A N 11
ATOM 13455 C CA . CYS A 1 4 ? 14.794 -2.493 -6.753 1.00 4.30 3 CYS A CA 11
ATOM 13456 C C . CYS A 1 4 ? 14.178 -1.104 -6.784 1.00 50.12 3 CYS A C 11
ATOM 13457 O O . CYS A 1 4 ? 13.128 -0.896 -7.386 1.00 12.42 3 CYS A O 11
ATOM 13464 N N . LYS A 1 5 ? 14.900 -0.140 -6.186 1.00 21.13 4 LYS A N 11
ATOM 13465 C CA . LYS A 1 5 ? 14.394 1.208 -5.911 1.00 72.51 4 LYS A CA 11
ATOM 13466 C C . LYS A 1 5 ? 13.435 1.160 -4.738 1.00 45.25 4 LYS A C 11
ATOM 13467 O O . LYS A 1 5 ? 12.969 0.076 -4.355 1.00 5.44 4 LYS A O 11
ATOM 13486 N N . CYS A 1 6 ? 13.172 2.309 -4.141 1.00 11.34 5 CYS A N 11
ATOM 13487 C CA . CYS A 1 6 ? 12.298 2.424 -2.966 1.00 22.33 5 CYS A CA 11
ATOM 13488 C C . CYS A 1 6 ? 12.942 1.830 -1.703 1.00 54.42 5 CYS A C 11
ATOM 13489 O O . CYS A 1 6 ? 13.232 2.566 -0.755 1.00 23.45 5 CYS A O 11
ATOM 13496 N N . SER A 1 7 ? 13.180 0.511 -1.717 1.00 44.34 6 SER A N 11
ATOM 13497 C CA . SER A 1 7 ? 13.706 -0.259 -0.584 1.00 4.41 6 SER A CA 11
ATOM 13498 C C . SER A 1 7 ? 12.710 -0.233 0.590 1.00 1.01 6 SER A C 11
ATOM 13499 O O . SER A 1 7 ? 11.953 -1.174 0.804 1.00 21.24 6 SER A O 11
ATOM 13507 N N . ARG A 1 8 ? 12.709 0.856 1.302 1.00 4.13 7 ARG A N 11
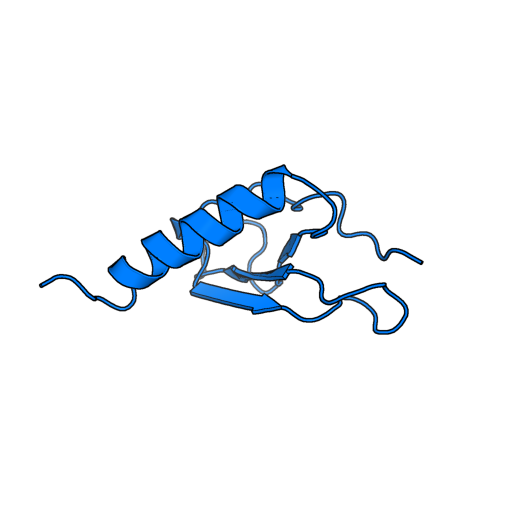ATOM 13508 C CA . ARG A 1 8 ? 11.797 1.107 2.394 1.00 45.44 7 ARG A CA 11
ATOM 13509 C C . ARG A 1 8 ? 11.731 2.605 2.624 1.00 41.33 7 ARG A C 11
ATOM 13510 O O . ARG A 1 8 ? 11.158 3.077 3.608 1.00 2.04 7 ARG A O 11
ATOM 13531 N N . LYS A 1 9 ? 12.306 3.353 1.701 1.00 34.20 8 LYS A N 11
ATOM 13532 C CA . LYS A 1 9 ? 12.391 4.761 1.848 1.00 23.54 8 LYS A CA 11
ATOM 13533 C C . LYS A 1 9 ? 11.263 5.435 1.105 1.00 71.44 8 LYS A C 11
ATOM 13534 O O . LYS A 1 9 ? 11.320 5.638 -0.113 1.00 63.12 8 LYS A O 11
ATOM 13553 N N . GLY A 1 10 ? 10.239 5.711 1.831 1.00 24.15 9 GLY A N 11
ATOM 13554 C CA . GLY A 1 10 ? 9.103 6.384 1.329 1.00 51.21 9 GLY A CA 11
ATOM 13555 C C . GLY A 1 10 ? 8.326 6.906 2.494 1.00 1.23 9 GLY A C 11
ATOM 13556 O O . GLY A 1 10 ? 8.590 6.484 3.629 1.00 54.22 9 GLY A O 11
ATOM 13560 N N . PRO A 1 11 ? 7.423 7.849 2.297 1.00 34.10 10 PRO A N 11
ATOM 13561 C CA . PRO A 1 11 ? 6.588 8.350 3.379 1.00 75.22 10 PRO A CA 11
ATOM 13562 C C . PRO A 1 11 ? 5.577 7.291 3.810 1.00 43.12 10 PRO A C 11
ATOM 13563 O O . PRO A 1 11 ? 5.003 6.571 2.948 1.00 4.32 10 PRO A O 11
ATOM 13574 N N . LYS A 1 12 ? 5.351 7.192 5.108 1.00 12.11 11 LYS A N 11
ATOM 13575 C CA . LYS A 1 12 ? 4.451 6.212 5.658 1.00 65.14 11 LYS A CA 11
ATOM 13576 C C . LYS A 1 12 ? 3.016 6.507 5.313 1.00 3.04 11 LYS A C 11
ATOM 13577 O O . LYS A 1 12 ? 2.624 7.670 5.106 1.00 63.53 11 LYS A O 11
ATOM 13596 N N . ILE A 1 13 ? 2.239 5.474 5.268 1.00 63.52 12 ILE A N 11
ATOM 13597 C CA . ILE A 1 13 ? 0.899 5.566 4.792 1.00 43.55 12 ILE A CA 11
ATOM 13598 C C . ILE A 1 13 ? -0.062 5.147 5.872 1.00 41.30 12 ILE A C 11
ATOM 13599 O O . ILE A 1 13 ? 0.252 4.264 6.683 1.00 23.31 12 ILE A O 11
ATOM 13615 N N . ARG A 1 14 ? -1.194 5.783 5.909 1.00 45.44 13 ARG A N 11
ATOM 13616 C CA . ARG A 1 14 ? -2.265 5.354 6.737 1.00 52.54 13 ARG A CA 11
ATOM 13617 C C . ARG A 1 14 ? -3.302 4.754 5.826 1.00 25.02 13 ARG A C 11
ATOM 13618 O O . ARG A 1 14 ? -3.247 4.953 4.615 1.00 2.13 13 ARG A O 11
ATOM 13639 N N . TYR A 1 15 ? -4.243 4.041 6.379 1.00 25.22 14 TYR A N 11
ATOM 13640 C CA . TYR A 1 15 ? -5.279 3.398 5.570 1.00 61.05 14 TYR A CA 11
ATOM 13641 C C . TYR A 1 15 ? -6.128 4.451 4.866 1.00 1.24 14 TYR A C 11
ATOM 13642 O O . TYR A 1 15 ? -6.650 4.230 3.772 1.00 43.35 14 TYR A O 11
ATOM 13660 N N . SER A 1 16 ? -6.214 5.605 5.497 1.00 30.40 15 SER A N 11
ATOM 13661 C CA . SER A 1 16 ? -6.950 6.743 5.009 1.00 11.44 15 SER A CA 11
ATOM 13662 C C . SER A 1 16 ? -6.344 7.297 3.702 1.00 43.54 15 SER A C 11
ATOM 13663 O O . SER A 1 16 ? -7.029 7.974 2.926 1.00 34.35 15 SER A O 11
ATOM 13671 N N . ASP A 1 17 ? -5.075 6.994 3.460 1.00 73.10 16 ASP A N 11
ATOM 13672 C CA . ASP A 1 17 ? -4.372 7.520 2.294 1.00 70.54 16 ASP A CA 11
ATOM 13673 C C . ASP A 1 17 ? -4.623 6.688 1.083 1.00 43.45 16 ASP A C 11
ATOM 13674 O O . ASP A 1 17 ? -4.431 7.153 -0.019 1.00 24.10 16 ASP A O 11
ATOM 13683 N N . VAL A 1 18 ? -5.035 5.470 1.274 1.00 12.05 17 VAL A N 11
ATOM 13684 C CA . VAL A 1 18 ? -5.134 4.531 0.156 1.00 31.55 17 VAL A CA 11
ATOM 13685 C C . VAL A 1 18 ? -6.503 4.599 -0.549 1.00 44.51 17 VAL A C 11
ATOM 13686 O O . VAL A 1 18 ? -7.537 4.783 0.091 1.00 64.41 17 VAL A O 11
ATOM 13699 N N . LYS A 1 19 ? -6.494 4.482 -1.866 1.00 40.02 18 LYS A N 11
ATOM 13700 C CA . LYS A 1 19 ? -7.733 4.362 -2.634 1.00 33.04 18 LYS A CA 11
ATOM 13701 C C . LYS A 1 19 ? -7.808 2.953 -3.157 1.00 5.52 18 LYS A C 11
ATOM 13702 O O . LYS A 1 19 ? -8.876 2.332 -3.213 1.00 21.44 18 LYS A O 11
ATOM 13721 N N . LYS A 1 20 ? -6.652 2.455 -3.521 1.00 63.11 19 LYS A N 11
ATOM 13722 C CA . LYS A 1 20 ? -6.514 1.181 -4.135 1.00 54.11 19 LYS A CA 11
ATOM 13723 C C . LYS A 1 20 ? -5.160 0.611 -3.784 1.00 23.22 19 LYS A C 11
ATOM 13724 O O . LYS A 1 20 ? -4.160 1.351 -3.688 1.00 11.52 19 LYS A O 11
ATOM 13743 N N . LEU A 1 21 ? -5.124 -0.667 -3.592 1.00 11.10 20 LEU A N 11
ATOM 13744 C CA . LEU A 1 21 ? -3.940 -1.362 -3.195 1.00 71.35 20 LEU A CA 11
ATOM 13745 C C . LEU A 1 21 ? -3.585 -2.316 -4.332 1.00 24.21 20 LEU A C 11
ATOM 13746 O O . LEU A 1 21 ? -4.401 -3.160 -4.700 1.00 70.04 20 LEU A O 11
ATOM 13762 N N . GLU A 1 22 ? -2.396 -2.190 -4.885 1.00 3.44 21 GLU A N 11
ATOM 13763 C CA . GLU A 1 22 ? -2.008 -3.002 -6.008 1.00 1.41 21 GLU A CA 11
ATOM 13764 C C . GLU A 1 22 ? -0.772 -3.766 -5.714 1.00 22.34 21 GLU A C 11
ATOM 13765 O O . GLU A 1 22 ? 0.175 -3.235 -5.168 1.00 21.23 21 GLU A O 11
ATOM 13777 N N . MET A 1 23 ? -0.778 -5.017 -6.027 1.00 61.42 22 MET A N 11
ATOM 13778 C CA . MET A 1 23 ? 0.407 -5.779 -5.882 1.00 63.03 22 MET A CA 11
ATOM 13779 C C . MET A 1 23 ? 1.007 -6.088 -7.218 1.00 70.32 22 MET A C 11
ATOM 13780 O O . MET A 1 23 ? 0.444 -6.836 -8.014 1.00 4.40 22 MET A O 11
ATOM 13794 N N . LYS A 1 24 ? 2.139 -5.504 -7.457 1.00 31.40 23 LYS A N 11
ATOM 13795 C CA . LYS A 1 24 ? 2.920 -5.722 -8.632 1.00 44.42 23 LYS A CA 11
ATOM 13796 C C . LYS A 1 24 ? 4.336 -5.305 -8.334 1.00 5.34 23 LYS A C 11
ATOM 13797 O O . LYS A 1 24 ? 4.537 -4.330 -7.626 1.00 64.14 23 LYS A O 11
ATOM 13816 N N . PRO A 1 25 ? 5.339 -6.042 -8.830 1.00 43.24 24 PRO A N 11
ATOM 13817 C CA . PRO A 1 25 ? 6.756 -5.807 -8.487 1.00 11.11 24 PRO A CA 11
ATOM 13818 C C . PRO A 1 25 ? 7.281 -4.429 -8.842 1.00 14.33 24 PRO A C 11
ATOM 13819 O O . PRO A 1 25 ? 8.363 -4.062 -8.396 1.00 31.41 24 PRO A O 11
ATOM 13830 N N . LYS A 1 26 ? 6.513 -3.681 -9.659 1.00 61.14 25 LYS A N 11
ATOM 13831 C CA . LYS A 1 26 ? 6.879 -2.347 -10.150 1.00 73.21 25 LYS A CA 11
ATOM 13832 C C . LYS A 1 26 ? 8.007 -2.467 -11.184 1.00 41.53 25 LYS A C 11
ATOM 13833 O O . LYS A 1 26 ? 7.925 -1.919 -12.287 1.00 25.23 25 LYS A O 11
ATOM 13852 N N . TYR A 1 27 ? 9.026 -3.220 -10.826 1.00 4.44 26 TYR A N 11
ATOM 13853 C CA . TYR A 1 27 ? 10.121 -3.561 -11.677 1.00 12.44 26 TYR A CA 11
ATOM 13854 C C . TYR A 1 27 ? 10.351 -5.067 -11.628 1.00 14.51 26 TYR A C 11
ATOM 13855 O O . TYR A 1 27 ? 10.227 -5.673 -10.576 1.00 45.34 26 TYR A O 11
ATOM 13873 N N . PRO A 1 28 ? 10.687 -5.700 -12.767 1.00 50.55 27 PRO A N 11
ATOM 13874 C CA . PRO A 1 28 ? 10.928 -7.162 -12.835 1.00 11.01 27 PRO A CA 11
ATOM 13875 C C . PRO A 1 28 ? 12.172 -7.566 -12.039 1.00 62.32 27 PRO A C 11
ATOM 13876 O O . PRO A 1 28 ? 12.344 -8.717 -11.656 1.00 34.43 27 PRO A O 11
ATOM 13887 N N . HIS A 1 29 ? 13.008 -6.584 -11.767 1.00 52.14 28 HIS A N 11
ATOM 13888 C CA . HIS A 1 29 ? 14.243 -6.778 -11.020 1.00 2.44 28 HIS A CA 11
ATOM 13889 C C . HIS A 1 29 ? 14.001 -6.649 -9.503 1.00 61.13 28 HIS A C 11
ATOM 13890 O O . HIS A 1 29 ? 14.923 -6.401 -8.736 1.00 63.13 28 HIS A O 11
ATOM 13905 N N . CYS A 1 30 ? 12.763 -6.844 -9.102 1.00 3.10 29 CYS A N 11
ATOM 13906 C CA . CYS A 1 30 ? 12.354 -6.818 -7.710 1.00 31.15 29 CYS A CA 11
ATOM 13907 C C . CYS A 1 30 ? 11.799 -8.187 -7.321 1.00 62.23 29 CYS A C 11
ATOM 13908 O O . CYS A 1 30 ? 11.278 -8.914 -8.189 1.00 14.52 29 CYS A O 11
ATOM 13915 N N . GLU A 1 31 ? 11.919 -8.564 -6.050 1.00 33.03 30 GLU A N 11
ATOM 13916 C CA . GLU A 1 31 ? 11.437 -9.840 -5.599 1.00 30.01 30 GLU A CA 11
ATOM 13917 C C . GLU A 1 31 ? 9.984 -9.828 -5.179 1.00 74.24 30 GLU A C 11
ATOM 13918 O O . GLU A 1 31 ? 9.569 -8.972 -4.372 1.00 45.25 30 GLU A O 11
ATOM 13930 N N . GLU A 1 32 ? 9.211 -10.813 -5.696 1.00 11.11 31 GLU A N 11
ATOM 13931 C CA . GLU A 1 32 ? 7.788 -10.984 -5.370 1.00 43.31 31 GLU A CA 11
ATOM 13932 C C . GLU A 1 32 ? 6.957 -9.776 -5.893 1.00 24.04 31 GLU A C 11
ATOM 13933 O O . GLU A 1 32 ? 7.486 -8.894 -6.591 1.00 2.24 31 GLU A O 11
ATOM 13945 N N . LYS A 1 33 ? 5.680 -9.776 -5.629 1.00 14.44 32 LYS A N 11
ATOM 13946 C CA . LYS A 1 33 ? 4.818 -8.687 -5.999 1.00 64.05 32 LYS A CA 11
ATOM 13947 C C . LYS A 1 33 ? 4.810 -7.628 -4.924 1.00 2.34 32 LYS A C 11
ATOM 13948 O O . LYS A 1 33 ? 4.281 -7.830 -3.824 1.00 21.30 32 LYS A O 11
ATOM 13967 N N . MET A 1 34 ? 5.441 -6.527 -5.251 1.00 13.24 33 MET A N 11
ATOM 13968 C CA . MET A 1 34 ? 5.583 -5.374 -4.402 1.00 73.11 33 MET A CA 11
ATOM 13969 C C . MET A 1 34 ? 4.243 -4.729 -4.098 1.00 52.50 33 MET A C 11
ATOM 13970 O O . MET A 1 34 ? 3.261 -4.918 -4.828 1.00 12.52 33 MET A O 11
ATOM 13984 N N . VAL A 1 35 ? 4.218 -3.971 -3.043 1.00 74.33 34 VAL A N 11
ATOM 13985 C CA . VAL A 1 35 ? 3.019 -3.322 -2.596 1.00 34.22 34 VAL A CA 11
ATOM 13986 C C . VAL A 1 35 ? 2.967 -1.908 -3.134 1.00 61.13 34 VAL A C 11
ATOM 13987 O O . VAL A 1 35 ? 3.801 -1.059 -2.795 1.00 62.21 34 VAL A O 11
ATOM 14000 N N . ILE A 1 36 ? 2.014 -1.671 -3.978 1.00 11.45 35 ILE A N 11
ATOM 14001 C CA . ILE A 1 36 ? 1.832 -0.399 -4.599 1.00 33.40 35 ILE A CA 11
ATOM 14002 C C . ILE A 1 36 ? 0.605 0.230 -4.009 1.00 22.14 35 ILE A C 11
ATOM 14003 O O . ILE A 1 36 ? -0.500 -0.312 -4.116 1.00 33.34 35 ILE A O 11
ATOM 14019 N N . ILE A 1 37 ? 0.776 1.331 -3.383 1.00 3.51 36 ILE A N 11
ATOM 14020 C CA . ILE A 1 37 ? -0.323 1.985 -2.753 1.00 31.43 36 ILE A CA 11
ATOM 14021 C C . ILE A 1 37 ? -0.724 3.215 -3.518 1.00 31.33 36 ILE A C 11
ATOM 14022 O O . ILE A 1 37 ? 0.018 4.190 -3.574 1.00 34.33 36 ILE A O 11
ATOM 14038 N N . THR A 1 38 ? -1.902 3.180 -4.074 1.00 43.13 37 THR A N 11
ATOM 14039 C CA . THR A 1 38 ? -2.417 4.273 -4.840 1.00 30.43 37 THR A CA 11
ATOM 14040 C C . THR A 1 38 ? -3.267 5.111 -3.898 1.00 3.33 37 THR A C 11
ATOM 14041 O O . THR A 1 38 ? -4.128 4.569 -3.195 1.00 34.33 37 THR A O 11
ATOM 14052 N N . THR A 1 39 ? -3.031 6.411 -3.860 1.00 54.21 38 THR A N 11
ATOM 14053 C CA . THR A 1 39 ? -3.664 7.219 -2.856 1.00 73.02 38 THR A CA 11
ATOM 14054 C C . THR A 1 39 ? -5.116 7.630 -3.173 1.00 22.45 38 THR A C 11
ATOM 14055 O O . THR A 1 39 ? -5.543 7.625 -4.331 1.00 31.32 38 THR A O 11
ATOM 14066 N N . LYS A 1 40 ? -5.835 7.999 -2.100 1.00 52.32 39 LYS A N 11
ATOM 14067 C CA . LYS A 1 40 ? -7.273 8.276 -2.085 1.00 73.23 39 LYS A CA 11
ATOM 14068 C C . LYS A 1 40 ? -7.625 9.385 -3.067 1.00 22.04 39 LYS A C 11
ATOM 14069 O O . LYS A 1 40 ? -8.490 9.204 -3.901 1.00 52.31 39 LYS A O 11
ATOM 14088 N N . SER A 1 41 ? -6.882 10.483 -2.978 1.00 20.32 40 SER A N 11
ATOM 14089 C CA . SER A 1 41 ? -6.969 11.699 -3.828 1.00 24.43 40 SER A CA 11
ATOM 14090 C C . SER A 1 41 ? -6.097 12.775 -3.201 1.00 41.14 40 SER A C 11
ATOM 14091 O O . SER A 1 41 ? -4.986 13.035 -3.655 1.00 23.15 40 SER A O 11
ATOM 14099 N N . VAL A 1 42 ? -6.579 13.345 -2.106 1.00 75.31 41 VAL A N 11
ATOM 14100 C CA . VAL A 1 42 ? -5.872 14.410 -1.427 1.00 62.14 41 VAL A CA 11
ATOM 14101 C C . VAL A 1 42 ? -4.764 13.903 -0.495 1.00 61.54 41 VAL A C 11
ATOM 14102 O O . VAL A 1 42 ? -4.961 13.656 0.680 1.00 14.44 41 VAL A O 11
ATOM 14115 N N . SER A 1 43 ? -3.638 13.667 -1.077 1.00 60.42 42 SER A N 11
ATOM 14116 C CA . SER A 1 43 ? -2.446 13.289 -0.374 1.00 2.32 42 SER A CA 11
ATOM 14117 C C . SER A 1 43 ? -1.366 14.254 -0.814 1.00 42.54 42 SER A C 11
ATOM 14118 O O . SER A 1 43 ? -1.632 15.100 -1.669 1.00 24.04 42 SER A O 11
ATOM 14126 N N . ARG A 1 44 ? -0.174 14.192 -0.254 1.00 72.34 43 ARG A N 11
ATOM 14127 C CA . ARG A 1 44 ? 0.884 15.044 -0.782 1.00 52.00 43 ARG A CA 11
ATOM 14128 C C . ARG A 1 44 ? 1.376 14.556 -2.153 1.00 51.20 43 ARG A C 11
ATOM 14129 O O . ARG A 1 44 ? 2.143 15.225 -2.819 1.00 44.40 43 ARG A O 11
ATOM 14150 N N . TYR A 1 45 ? 0.904 13.379 -2.548 1.00 24.23 44 TYR A N 11
ATOM 14151 C CA . TYR A 1 45 ? 1.173 12.820 -3.860 1.00 0.23 44 TYR A CA 11
ATOM 14152 C C . TYR A 1 45 ? 0.092 13.233 -4.846 1.00 3.53 44 TYR A C 11
ATOM 14153 O O . TYR A 1 45 ? 0.389 13.744 -5.914 1.00 21.33 44 TYR A O 11
ATOM 14171 N N . ARG A 1 46 ? -1.162 13.022 -4.446 1.00 50.21 45 ARG A N 11
ATOM 14172 C CA . ARG A 1 46 ? -2.350 13.309 -5.264 1.00 3.24 45 ARG A CA 11
ATOM 14173 C C . ARG A 1 46 ? -2.444 12.413 -6.490 1.00 21.14 45 ARG A C 11
ATOM 14174 O O . ARG A 1 46 ? -2.001 12.765 -7.570 1.00 62.52 45 ARG A O 11
ATOM 14195 N N . GLY A 1 47 ? -2.972 11.220 -6.281 1.00 25.43 46 GLY A N 11
ATOM 14196 C CA . GLY A 1 47 ? -3.173 10.260 -7.362 1.00 75.44 46 GLY A CA 11
ATOM 14197 C C . GLY A 1 47 ? -1.923 9.471 -7.711 1.00 1.44 46 GLY A C 11
ATOM 14198 O O . GLY A 1 47 ? -1.951 8.593 -8.580 1.00 11.31 46 GLY A O 11
ATOM 14202 N N . GLN A 1 48 ? -0.845 9.762 -7.023 1.00 31.35 47 GLN A N 11
ATOM 14203 C CA . GLN A 1 48 ? 0.402 9.050 -7.201 1.00 74.14 47 GLN A CA 11
ATOM 14204 C C . GLN A 1 48 ? 0.560 7.984 -6.137 1.00 22.30 47 GLN A C 11
ATOM 14205 O O . GLN A 1 48 ? -0.059 8.069 -5.043 1.00 3.43 47 GLN A O 11
ATOM 14219 N N . GLU A 1 49 ? 1.349 6.992 -6.449 1.00 1.15 48 GLU A N 11
ATOM 14220 C CA . GLU A 1 49 ? 1.517 5.849 -5.612 1.00 13.33 48 GLU A CA 11
ATOM 14221 C C . GLU A 1 49 ? 2.732 5.854 -4.687 1.00 5.52 48 GLU A C 11
ATOM 14222 O O . GLU A 1 49 ? 3.722 6.539 -4.919 1.00 72.01 48 GLU A O 11
ATOM 14234 N N . HIS A 1 50 ? 2.603 5.124 -3.599 1.00 51.40 49 HIS A N 11
ATOM 14235 C CA . HIS A 1 50 ? 3.696 4.876 -2.671 1.00 72.23 49 HIS A CA 11
ATOM 14236 C C . HIS A 1 50 ? 4.160 3.468 -2.931 1.00 54.00 49 HIS A C 11
ATOM 14237 O O . HIS A 1 50 ? 3.379 2.645 -3.430 1.00 63.14 49 HIS A O 11
ATOM 14252 N N . CYS A 1 51 ? 5.370 3.173 -2.598 1.00 53.44 50 CYS A N 11
ATOM 14253 C CA . CYS A 1 51 ? 5.879 1.852 -2.803 1.00 21.53 50 CYS A CA 11
ATOM 14254 C C . CYS A 1 51 ? 6.314 1.224 -1.485 1.00 43.14 50 CYS A C 11
ATOM 14255 O O . CYS A 1 51 ? 7.095 1.807 -0.731 1.00 40.51 50 CYS A O 11
ATOM 14262 N N . LEU A 1 52 ? 5.780 0.053 -1.209 1.00 3.14 51 LEU A N 11
ATOM 14263 C CA . LEU A 1 52 ? 6.100 -0.696 -0.015 1.00 75.21 51 LEU A CA 11
ATOM 14264 C C . LEU A 1 52 ? 6.702 -2.014 -0.356 1.00 42.43 51 LEU A C 11
ATOM 14265 O O . LEU A 1 52 ? 6.309 -2.674 -1.324 1.00 22.44 51 LEU A O 11
ATOM 14281 N N . HIS A 1 53 ? 7.648 -2.391 0.428 1.00 65.34 52 HIS A N 11
ATOM 14282 C CA . HIS A 1 53 ? 8.369 -3.621 0.217 1.00 22.53 52 HIS A CA 11
ATOM 14283 C C . HIS A 1 53 ? 7.794 -4.697 1.142 1.00 40.34 52 HIS A C 11
ATOM 14284 O O . HIS A 1 53 ? 7.983 -4.642 2.352 1.00 41.23 52 HIS A O 11
ATOM 14299 N N . PRO A 1 54 ? 7.108 -5.708 0.558 1.00 24.42 53 PRO A N 11
ATOM 14300 C CA . PRO A 1 54 ? 6.327 -6.744 1.309 1.00 20.00 53 PRO A CA 11
ATOM 14301 C C . PRO A 1 54 ? 7.140 -7.690 2.208 1.00 45.24 53 PRO A C 11
ATOM 14302 O O . PRO A 1 54 ? 6.630 -8.686 2.674 1.00 12.40 53 PRO A O 11
ATOM 14313 N N . LYS A 1 55 ? 8.373 -7.384 2.437 1.00 25.20 54 LYS A N 11
ATOM 14314 C CA . LYS A 1 55 ? 9.194 -8.180 3.319 1.00 21.31 54 LYS A CA 11
ATOM 14315 C C . LYS A 1 55 ? 9.033 -7.770 4.781 1.00 73.43 54 LYS A C 11
ATOM 14316 O O . LYS A 1 55 ? 9.472 -8.483 5.694 1.00 42.01 54 LYS A O 11
ATOM 14335 N N . LEU A 1 56 ? 8.420 -6.613 4.996 1.00 43.43 55 LEU A N 11
ATOM 14336 C CA . LEU A 1 56 ? 8.180 -6.100 6.337 1.00 12.32 55 LEU A CA 11
ATOM 14337 C C . LEU A 1 56 ? 6.853 -6.640 6.866 1.00 72.13 55 LEU A C 11
ATOM 14338 O O . LEU A 1 56 ? 5.851 -6.649 6.150 1.00 51.32 55 LEU A O 11
ATOM 14354 N N . GLN A 1 57 ? 6.847 -7.071 8.114 1.00 60.52 56 GLN A N 11
ATOM 14355 C CA . GLN A 1 57 ? 5.661 -7.651 8.751 1.00 32.04 56 GLN A CA 11
ATOM 14356 C C . GLN A 1 57 ? 4.554 -6.623 8.952 1.00 74.54 56 GLN A C 11
ATOM 14357 O O . GLN A 1 57 ? 3.365 -6.968 8.951 1.00 31.11 56 GLN A O 11
ATOM 14371 N N . SER A 1 58 ? 4.941 -5.372 9.103 1.00 42.32 57 SER A N 11
ATOM 14372 C CA . SER A 1 58 ? 3.994 -4.290 9.263 1.00 41.43 57 SER A CA 11
ATOM 14373 C C . SER A 1 58 ? 3.154 -4.106 8.002 1.00 54.25 57 SER A C 11
ATOM 14374 O O . SER A 1 58 ? 1.973 -3.743 8.065 1.00 12.11 57 SER A O 11
ATOM 14382 N N . THR A 1 59 ? 3.758 -4.411 6.867 1.00 40.12 58 THR A N 11
ATOM 14383 C CA . THR A 1 59 ? 3.105 -4.308 5.599 1.00 13.14 58 THR A CA 11
ATOM 14384 C C . THR A 1 59 ? 1.946 -5.320 5.522 1.00 3.33 58 THR A C 11
ATOM 14385 O O . THR A 1 59 ? 0.907 -5.028 4.961 1.00 24.41 58 THR A O 11
ATOM 14396 N N . LYS A 1 60 ? 2.124 -6.495 6.139 1.00 12.22 59 LYS A N 11
ATOM 14397 C CA . LYS A 1 60 ? 1.064 -7.497 6.155 1.00 22.42 59 LYS A CA 11
ATOM 14398 C C . LYS A 1 60 ? -0.157 -7.003 6.861 1.00 3.14 59 LYS A C 11
ATOM 14399 O O . LYS A 1 60 ? -1.255 -7.151 6.338 1.00 63.41 59 LYS A O 11
ATOM 14418 N N . ARG A 1 61 ? 0.012 -6.377 8.030 1.00 5.35 60 ARG A N 11
ATOM 14419 C CA . ARG A 1 61 ? -1.122 -5.786 8.692 1.00 51.01 60 ARG A CA 11
ATOM 14420 C C . ARG A 1 61 ? -1.722 -4.724 7.851 1.00 11.01 60 ARG A C 11
ATOM 14421 O O . ARG A 1 61 ? -2.904 -4.692 7.681 1.00 21.03 60 ARG A O 11
ATOM 14442 N N . PHE A 1 62 ? -0.880 -3.888 7.286 1.00 63.21 61 PHE A N 11
ATOM 14443 C CA . PHE A 1 62 ? -1.331 -2.782 6.475 1.00 74.01 61 PHE A CA 11
ATOM 14444 C C . PHE A 1 62 ? -2.219 -3.263 5.324 1.00 22.31 61 PHE A C 11
ATOM 14445 O O . PHE A 1 62 ? -3.232 -2.644 5.017 1.00 0.11 61 PHE A O 11
ATOM 14462 N N . ILE A 1 63 ? -1.852 -4.384 4.722 1.00 2.33 62 ILE A N 11
ATOM 14463 C CA . ILE A 1 63 ? -2.608 -4.904 3.609 1.00 43.30 62 ILE A CA 11
ATOM 14464 C C . ILE A 1 63 ? -3.908 -5.491 4.084 1.00 44.52 62 ILE A C 11
ATOM 14465 O O . ILE A 1 63 ? -4.986 -5.157 3.592 1.00 51.31 62 ILE A O 11
ATOM 14481 N N . LYS A 1 64 ? -3.805 -6.336 5.055 1.00 62.11 63 LYS A N 11
ATOM 14482 C CA . LYS A 1 64 ? -4.954 -7.085 5.550 1.00 64.53 63 LYS A CA 11
ATOM 14483 C C . LYS A 1 64 ? -5.939 -6.205 6.268 1.00 73.01 63 LYS A C 11
ATOM 14484 O O . LYS A 1 64 ? -7.152 -6.449 6.239 1.00 4.14 63 LYS A O 11
ATOM 14503 N N . TRP A 1 65 ? -5.431 -5.175 6.875 1.00 25.11 64 TRP A N 11
ATOM 14504 C CA . TRP A 1 65 ? -6.250 -4.237 7.577 1.00 42.25 64 TRP A CA 11
ATOM 14505 C C . TRP A 1 65 ? -6.919 -3.344 6.526 1.00 53.31 64 TRP A C 11
ATOM 14506 O O . TRP A 1 65 ? -8.088 -2.965 6.672 1.00 1.22 64 TRP A O 11
ATOM 14527 N N . TYR A 1 66 ? -6.180 -3.034 5.417 1.00 4.53 65 TYR A N 11
ATOM 14528 C CA . TYR A 1 66 ? -6.756 -2.231 4.357 1.00 22.15 65 TYR A CA 11
ATOM 14529 C C . TYR A 1 66 ? -7.933 -2.944 3.730 1.00 12.02 65 TYR A C 11
ATOM 14530 O O . TYR A 1 66 ? -8.906 -2.313 3.366 1.00 73.13 65 TYR A O 11
ATOM 14548 N N . ASN A 1 67 ? -7.835 -4.260 3.614 1.00 34.54 66 ASN A N 11
ATOM 14549 C CA . ASN A 1 67 ? -8.943 -5.071 3.087 1.00 43.02 66 ASN A CA 11
ATOM 14550 C C . ASN A 1 67 ? -10.240 -4.813 3.840 1.00 72.02 66 ASN A C 11
ATOM 14551 O O . ASN A 1 67 ? -11.298 -4.655 3.222 1.00 11.13 66 ASN A O 11
ATOM 14562 N N . ALA A 1 68 ? -10.157 -4.738 5.156 1.00 1.02 67 ALA A N 11
ATOM 14563 C CA . ALA A 1 68 ? -11.327 -4.464 5.983 1.00 3.53 67 ALA A CA 11
ATOM 14564 C C . ALA A 1 68 ? -11.791 -3.020 5.787 1.00 23.24 67 ALA A C 11
ATOM 14565 O O . ALA A 1 68 ? -12.966 -2.755 5.549 1.00 71.03 67 ALA A O 11
ATOM 14572 N N . TRP A 1 69 ? -10.846 -2.109 5.869 1.00 10.51 68 TRP A N 11
ATOM 14573 C CA . TRP A 1 69 ? -11.076 -0.666 5.699 1.00 73.32 68 TRP A CA 11
ATOM 14574 C C . TRP A 1 69 ? -11.715 -0.350 4.338 1.00 3.33 68 TRP A C 11
ATOM 14575 O O . TRP A 1 69 ? -12.712 0.370 4.266 1.00 73.42 68 TRP A O 11
ATOM 14596 N N . ASN A 1 70 ? -11.161 -0.909 3.288 1.00 55.01 69 ASN A N 11
ATOM 14597 C CA . ASN A 1 70 ? -11.648 -0.687 1.932 1.00 30.45 69 ASN A CA 11
ATOM 14598 C C . ASN A 1 70 ? -13.070 -1.230 1.792 1.00 75.32 69 ASN A C 11
ATOM 14599 O O . ASN A 1 70 ? -13.910 -0.632 1.125 1.00 2.41 69 ASN A O 11
ATOM 14610 N N . GLU A 1 71 ? -13.340 -2.338 2.470 1.00 21.43 70 GLU A N 11
ATOM 14611 C CA . GLU A 1 71 ? -14.663 -2.948 2.461 1.00 61.30 70 GLU A CA 11
ATOM 14612 C C . GLU A 1 71 ? -15.664 -2.025 3.144 1.00 52.24 70 GLU A C 11
ATOM 14613 O O . GLU A 1 71 ? -16.783 -1.844 2.658 1.00 65.15 70 GLU A O 11
ATOM 14625 N N . LYS A 1 72 ? -15.243 -1.402 4.251 1.00 45.14 71 LYS A N 11
ATOM 14626 C CA . LYS A 1 72 ? -16.132 -0.516 5.001 1.00 31.31 71 LYS A CA 11
ATOM 14627 C C . LYS A 1 72 ? -16.423 0.748 4.193 1.00 74.30 71 LYS A C 11
ATOM 14628 O O . LYS A 1 72 ? -17.461 1.387 4.366 1.00 21.13 71 LYS A O 11
ATOM 14647 N N . ARG A 1 73 ? -15.501 1.093 3.314 1.00 72.15 72 ARG A N 11
ATOM 14648 C CA . ARG A 1 73 ? -15.623 2.264 2.450 1.00 74.14 72 ARG A CA 11
ATOM 14649 C C . ARG A 1 73 ? -16.493 1.981 1.241 1.00 24.42 72 ARG A C 11
ATOM 14650 O O . ARG A 1 73 ? -17.261 2.850 0.805 1.00 61.24 72 ARG A O 11
ATOM 14671 N N . ARG A 1 74 ? -16.373 0.771 0.691 1.00 54.14 73 ARG A N 11
ATOM 14672 C CA . ARG A 1 74 ? -17.274 0.330 -0.382 1.00 72.52 73 ARG A CA 11
ATOM 14673 C C . ARG A 1 74 ? -18.671 0.254 0.170 1.00 43.45 73 ARG A C 11
ATOM 14674 O O . ARG A 1 74 ? -19.662 0.501 -0.532 1.00 54.42 73 ARG A O 11
ATOM 14695 N N . VAL A 1 75 ? -18.717 -0.083 1.454 1.00 65.25 74 VAL A N 11
ATOM 14696 C CA . VAL A 1 75 ? -19.921 -0.287 2.223 1.00 4.43 74 VAL A CA 11
ATOM 14697 C C . VAL A 1 75 ? -20.603 -1.515 1.695 1.00 64.21 74 VAL A C 11
ATOM 14698 O O . VAL A 1 75 ? -21.617 -1.468 0.982 1.00 44.32 74 VAL A O 11
ATOM 14711 N N . TYR A 1 76 ? -19.968 -2.580 1.943 1.00 12.00 75 TYR A N 11
ATOM 14712 C CA . TYR A 1 76 ? -20.417 -3.872 1.540 1.00 70.24 75 TYR A CA 11
ATOM 14713 C C . TYR A 1 76 ? -21.257 -4.452 2.643 1.00 11.22 75 TYR A C 11
ATOM 14714 O O . TYR A 1 76 ? -20.745 -4.706 3.742 1.00 33.45 75 TYR A O 11
ATOM 14732 N N . GLU A 1 77 ? -22.535 -4.636 2.348 1.00 3.23 76 GLU A N 11
ATOM 14733 C CA . GLU A 1 77 ? -23.540 -5.119 3.288 1.00 34.35 76 GLU A CA 11
ATOM 14734 C C . GLU A 1 77 ? -23.809 -4.096 4.391 1.00 52.23 76 GLU A C 11
ATOM 14735 O O . GLU A 1 77 ? -22.899 -3.675 5.126 1.00 11.20 76 GLU A O 11
ATOM 14747 N N . GLU A 1 78 ? -25.031 -3.719 4.520 1.00 74.53 77 GLU A N 11
ATOM 14748 C CA . GLU A 1 78 ? -25.413 -2.772 5.521 1.00 1.42 77 GLU A CA 11
ATOM 14749 C C . GLU A 1 78 ? -25.786 -3.499 6.820 1.00 22.01 77 GLU A C 11
ATOM 14750 O O . GLU A 1 78 ? -26.976 -3.590 7.164 1.00 36.50 77 GLU A O 11
ATOM 14763 N N . SER A 1 2 ? 18.738 -7.719 -7.676 1.00 51.34 1 SER A N 12
ATOM 14764 C CA . SER A 1 2 ? 17.575 -7.742 -6.838 1.00 30.32 1 SER A CA 12
ATOM 14765 C C . SER A 1 2 ? 17.766 -7.062 -5.479 1.00 22.04 1 SER A C 12
ATOM 14766 O O . SER A 1 2 ? 18.086 -7.701 -4.467 1.00 2.43 1 SER A O 12
ATOM 14774 N N . LYS A 1 3 ? 17.650 -5.765 -5.505 1.00 22.04 2 LYS A N 12
ATOM 14775 C CA . LYS A 1 3 ? 17.581 -4.933 -4.318 1.00 41.25 2 LYS A CA 12
ATOM 14776 C C . LYS A 1 3 ? 16.358 -4.072 -4.511 1.00 40.02 2 LYS A C 12
ATOM 14777 O O . LYS A 1 3 ? 15.526 -3.904 -3.608 1.00 50.20 2 LYS A O 12
ATOM 14796 N N . CYS A 1 4 ? 16.281 -3.531 -5.735 1.00 4.33 3 CYS A N 12
ATOM 14797 C CA . CYS A 1 4 ? 15.149 -2.785 -6.250 1.00 72.11 3 CYS A CA 12
ATOM 14798 C C . CYS A 1 4 ? 15.055 -1.382 -5.644 1.00 52.43 3 CYS A C 12
ATOM 14799 O O . CYS A 1 4 ? 15.581 -1.116 -4.550 1.00 1.01 3 CYS A O 12
ATOM 14806 N N . LYS A 1 5 ? 14.419 -0.467 -6.382 1.00 1.30 4 LYS A N 12
ATOM 14807 C CA . LYS A 1 5 ? 14.184 0.885 -5.897 1.00 71.43 4 LYS A CA 12
ATOM 14808 C C . LYS A 1 5 ? 13.283 0.823 -4.692 1.00 64.11 4 LYS A C 12
ATOM 14809 O O . LYS A 1 5 ? 13.421 1.594 -3.741 1.00 21.13 4 LYS A O 12
ATOM 14828 N N . CYS A 1 6 ? 12.386 -0.116 -4.725 1.00 72.01 5 CYS A N 12
ATOM 14829 C CA . CYS A 1 6 ? 11.488 -0.319 -3.653 1.00 33.24 5 CYS A CA 12
ATOM 14830 C C . CYS A 1 6 ? 12.079 -1.385 -2.728 1.00 63.34 5 CYS A C 12
ATOM 14831 O O . CYS A 1 6 ? 11.692 -2.554 -2.754 1.00 5.55 5 CYS A O 12
ATOM 14838 N N . SER A 1 7 ? 13.102 -0.986 -2.009 1.00 72.34 6 SER A N 12
ATOM 14839 C CA . SER A 1 7 ? 13.771 -1.841 -1.064 1.00 34.34 6 SER A CA 12
ATOM 14840 C C . SER A 1 7 ? 13.223 -1.563 0.322 1.00 64.13 6 SER A C 12
ATOM 14841 O O . SER A 1 7 ? 12.735 -2.451 0.998 1.00 71.44 6 SER A O 12
ATOM 14849 N N . ARG A 1 8 ? 13.314 -0.326 0.717 1.00 0.31 7 ARG A N 12
ATOM 14850 C CA . ARG A 1 8 ? 12.706 0.173 1.911 1.00 11.23 7 ARG A CA 12
ATOM 14851 C C . ARG A 1 8 ? 12.696 1.673 1.794 1.00 50.33 7 ARG A C 12
ATOM 14852 O O . ARG A 1 8 ? 13.597 2.375 2.262 1.00 10.20 7 ARG A O 12
ATOM 14873 N N . LYS A 1 9 ? 11.721 2.131 1.061 1.00 54.14 8 LYS A N 12
ATOM 14874 C CA . LYS A 1 9 ? 11.588 3.507 0.677 1.00 71.44 8 LYS A CA 12
ATOM 14875 C C . LYS A 1 9 ? 10.118 3.937 0.840 1.00 65.55 8 LYS A C 12
ATOM 14876 O O . LYS A 1 9 ? 9.659 4.944 0.277 1.00 40.33 8 LYS A O 12
ATOM 14895 N N . GLY A 1 10 ? 9.403 3.190 1.644 1.00 24.13 9 GLY A N 12
ATOM 14896 C CA . GLY A 1 10 ? 8.003 3.447 1.853 1.00 52.41 9 GLY A CA 12
ATOM 14897 C C . GLY A 1 10 ? 7.743 4.359 3.044 1.00 0.21 9 GLY A C 12
ATOM 14898 O O . GLY A 1 10 ? 8.071 4.003 4.188 1.00 2.32 9 GLY A O 12
ATOM 14902 N N . PRO A 1 11 ? 7.187 5.555 2.800 1.00 62.40 10 PRO A N 12
ATOM 14903 C CA . PRO A 1 11 ? 6.783 6.493 3.855 1.00 12.22 10 PRO A CA 12
ATOM 14904 C C . PRO A 1 11 ? 5.592 5.947 4.633 1.00 53.22 10 PRO A C 12
ATOM 14905 O O . PRO A 1 11 ? 4.906 5.027 4.161 1.00 31.42 10 PRO A O 12
ATOM 14916 N N . LYS A 1 12 ? 5.368 6.478 5.818 1.00 10.15 11 LYS A N 12
ATOM 14917 C CA . LYS A 1 12 ? 4.246 6.067 6.643 1.00 3.43 11 LYS A CA 12
ATOM 14918 C C . LYS A 1 12 ? 2.939 6.457 5.968 1.00 53.44 11 LYS A C 12
ATOM 14919 O O . LYS A 1 12 ? 2.625 7.641 5.820 1.00 45.05 11 LYS A O 12
ATOM 14938 N N . ILE A 1 13 ? 2.215 5.476 5.540 1.00 3.31 12 ILE A N 12
ATOM 14939 C CA . ILE A 1 13 ? 0.958 5.673 4.869 1.00 3.05 12 ILE A CA 12
ATOM 14940 C C . ILE A 1 13 ? -0.152 5.260 5.797 1.00 53.05 12 ILE A C 12
ATOM 14941 O O . ILE A 1 13 ? 0.039 4.373 6.640 1.00 72.32 12 ILE A O 12
ATOM 14957 N N . ARG A 1 14 ? -1.268 5.928 5.712 1.00 13.23 13 ARG A N 12
ATOM 14958 C CA . ARG A 1 14 ? -2.412 5.543 6.464 1.00 44.43 13 ARG A CA 12
ATOM 14959 C C . ARG A 1 14 ? -3.454 5.004 5.516 1.00 60.15 13 ARG A C 12
ATOM 14960 O O . ARG A 1 14 ? -3.376 5.228 4.308 1.00 31.22 13 ARG A O 12
ATOM 14981 N N . TYR A 1 15 ? -4.434 4.331 6.047 1.00 14.30 14 TYR A N 12
ATOM 14982 C CA . TYR A 1 15 ? -5.445 3.675 5.233 1.00 60.44 14 TYR A CA 12
ATOM 14983 C C . TYR A 1 15 ? -6.339 4.708 4.557 1.00 54.32 14 TYR A C 12
ATOM 14984 O O . TYR A 1 15 ? -6.915 4.464 3.494 1.00 14.24 14 TYR A O 12
ATOM 15002 N N . SER A 1 16 ? -6.411 5.870 5.166 1.00 30.05 15 SER A N 12
ATOM 15003 C CA . SER A 1 16 ? -7.169 6.980 4.653 1.00 30.41 15 SER A CA 12
ATOM 15004 C C . SER A 1 16 ? -6.494 7.594 3.395 1.00 13.21 15 SER A C 12
ATOM 15005 O O . SER A 1 16 ? -7.139 8.313 2.622 1.00 22.53 15 SER A O 12
ATOM 15013 N N . ASP A 1 17 ? -5.207 7.283 3.176 1.00 25.25 16 ASP A N 12
ATOM 15014 C CA . ASP A 1 17 ? -4.463 7.814 2.012 1.00 51.32 16 ASP A CA 12
ATOM 15015 C C . ASP A 1 17 ? -4.728 6.973 0.804 1.00 41.44 16 ASP A C 12
ATOM 15016 O O . ASP A 1 17 ? -4.658 7.446 -0.320 1.00 55.34 16 ASP A O 12
ATOM 15025 N N . VAL A 1 18 ? -5.048 5.734 1.039 1.00 11.14 17 VAL A N 12
ATOM 15026 C CA . VAL A 1 18 ? -5.103 4.761 -0.034 1.00 33.22 17 VAL A CA 12
ATOM 15027 C C . VAL A 1 18 ? -6.459 4.717 -0.724 1.00 52.32 17 VAL A C 12
ATOM 15028 O O . VAL A 1 18 ? -7.496 4.519 -0.078 1.00 64.13 17 VAL A O 12
ATOM 15041 N N . LYS A 1 19 ? -6.453 4.915 -2.023 1.00 31.23 18 LYS A N 12
ATOM 15042 C CA . LYS A 1 19 ? -7.659 4.689 -2.843 1.00 34.20 18 LYS A CA 12
ATOM 15043 C C . LYS A 1 19 ? -7.640 3.327 -3.456 1.00 2.23 18 LYS A C 12
ATOM 15044 O O . LYS A 1 19 ? -8.678 2.695 -3.645 1.00 52.24 18 LYS A O 12
ATOM 15063 N N . LYS A 1 20 ? -6.468 2.884 -3.750 1.00 13.00 19 LYS A N 12
ATOM 15064 C CA . LYS A 1 20 ? -6.269 1.684 -4.467 1.00 22.20 19 LYS A CA 12
ATOM 15065 C C . LYS A 1 20 ? -4.964 1.099 -4.044 1.00 34.44 19 LYS A C 12
ATOM 15066 O O . LYS A 1 20 ? -3.973 1.831 -3.864 1.00 63.11 19 LYS A O 12
ATOM 15085 N N . LEU A 1 21 ? -4.955 -0.173 -3.870 1.00 42.04 20 LEU A N 12
ATOM 15086 C CA . LEU A 1 21 ? -3.783 -0.870 -3.477 1.00 30.34 20 LEU A CA 12
ATOM 15087 C C . LEU A 1 21 ? -3.581 -1.957 -4.520 1.00 62.41 20 LEU A C 12
ATOM 15088 O O . LEU A 1 21 ? -4.466 -2.802 -4.721 1.00 2.54 20 LEU A O 12
ATOM 15104 N N . GLU A 1 22 ? -2.451 -1.937 -5.176 1.00 43.34 21 GLU A N 12
ATOM 15105 C CA . GLU A 1 22 ? -2.156 -2.894 -6.215 1.00 70.43 21 GLU A CA 12
ATOM 15106 C C . GLU A 1 22 ? -0.901 -3.604 -5.851 1.00 44.45 21 GLU A C 12
ATOM 15107 O O . GLU A 1 22 ? 0.042 -2.985 -5.380 1.00 23.01 21 GLU A O 12
ATOM 15119 N N . MET A 1 23 ? -0.868 -4.879 -6.013 1.00 52.44 22 MET A N 12
ATOM 15120 C CA . MET A 1 23 ? 0.320 -5.574 -5.668 1.00 11.53 22 MET A CA 12
ATOM 15121 C C . MET A 1 23 ? 1.059 -6.029 -6.930 1.00 73.14 22 MET A C 12
ATOM 15122 O O . MET A 1 23 ? 0.601 -6.922 -7.656 1.00 2.33 22 MET A O 12
ATOM 15136 N N . LYS A 1 24 ? 2.195 -5.393 -7.179 1.00 41.30 23 LYS A N 12
ATOM 15137 C CA . LYS A 1 24 ? 3.095 -5.698 -8.282 1.00 2.41 23 LYS A CA 12
ATOM 15138 C C . LYS A 1 24 ? 4.491 -5.125 -7.993 1.00 30.04 23 LYS A C 12
ATOM 15139 O O . LYS A 1 24 ? 4.594 -4.070 -7.395 1.00 13.20 23 LYS A O 12
ATOM 15158 N N . PRO A 1 25 ? 5.582 -5.798 -8.409 1.00 63.35 24 PRO A N 12
ATOM 15159 C CA . PRO A 1 25 ? 6.958 -5.430 -7.997 1.00 31.14 24 PRO A CA 12
ATOM 15160 C C . PRO A 1 25 ? 7.563 -4.209 -8.668 1.00 1.25 24 PRO A C 12
ATOM 15161 O O . PRO A 1 25 ? 8.738 -3.916 -8.432 1.00 31.20 24 PRO A O 12
ATOM 15172 N N . LYS A 1 26 ? 6.775 -3.490 -9.477 1.00 24.15 25 LYS A N 12
ATOM 15173 C CA . LYS A 1 26 ? 7.287 -2.377 -10.306 1.00 71.13 25 LYS A CA 12
ATOM 15174 C C . LYS A 1 26 ? 8.201 -2.912 -11.420 1.00 60.33 25 LYS A C 12
ATOM 15175 O O . LYS A 1 26 ? 7.908 -2.768 -12.605 1.00 62.30 25 LYS A O 12
ATOM 15194 N N . TYR A 1 27 ? 9.285 -3.543 -11.021 1.00 73.34 26 TYR A N 12
ATOM 15195 C CA . TYR A 1 27 ? 10.233 -4.132 -11.924 1.00 63.25 26 TYR A CA 12
ATOM 15196 C C . TYR A 1 27 ? 10.290 -5.631 -11.700 1.00 33.22 26 TYR A C 12
ATOM 15197 O O . TYR A 1 27 ? 10.302 -6.079 -10.561 1.00 22.31 26 TYR A O 12
ATOM 15215 N N . PRO A 1 28 ? 10.332 -6.436 -12.780 1.00 34.14 27 PRO A N 12
ATOM 15216 C CA . PRO A 1 28 ? 10.410 -7.915 -12.678 1.00 24.45 27 PRO A CA 12
ATOM 15217 C C . PRO A 1 28 ? 11.696 -8.395 -11.984 1.00 75.23 27 PRO A C 12
ATOM 15218 O O . PRO A 1 28 ? 11.810 -9.545 -11.599 1.00 35.32 27 PRO A O 12
ATOM 15229 N N . HIS A 1 29 ? 12.654 -7.493 -11.833 1.00 63.55 28 HIS A N 12
ATOM 15230 C CA . HIS A 1 29 ? 13.928 -7.813 -11.182 1.00 42.15 28 HIS A CA 12
ATOM 15231 C C . HIS A 1 29 ? 13.890 -7.483 -9.679 1.00 12.05 28 HIS A C 12
ATOM 15232 O O . HIS A 1 29 ? 14.924 -7.448 -9.011 1.00 73.04 28 HIS A O 12
ATOM 15247 N N . CYS A 1 30 ? 12.704 -7.298 -9.161 1.00 42.42 29 CYS A N 12
ATOM 15248 C CA . CYS A 1 30 ? 12.499 -7.005 -7.759 1.00 21.42 29 CYS A CA 12
ATOM 15249 C C . CYS A 1 30 ? 11.871 -8.255 -7.136 1.00 31.41 29 CYS A C 12
ATOM 15250 O O . CYS A 1 30 ? 11.174 -9.005 -7.842 1.00 12.34 29 CYS A O 12
ATOM 15257 N N . GLU A 1 31 ? 12.100 -8.500 -5.842 1.00 45.11 30 GLU A N 12
ATOM 15258 C CA . GLU A 1 31 ? 11.650 -9.740 -5.253 1.00 41.01 30 GLU A CA 12
ATOM 15259 C C . GLU A 1 31 ? 10.208 -9.646 -4.831 1.00 34.24 30 GLU A C 12
ATOM 15260 O O . GLU A 1 31 ? 9.838 -8.752 -4.058 1.00 42.40 30 GLU A O 12
ATOM 15272 N N . GLU A 1 32 ? 9.427 -10.635 -5.266 1.00 2.21 31 GLU A N 12
ATOM 15273 C CA . GLU A 1 32 ? 8.001 -10.754 -4.974 1.00 1.25 31 GLU A CA 12
ATOM 15274 C C . GLU A 1 32 ? 7.207 -9.496 -5.464 1.00 30.01 31 GLU A C 12
ATOM 15275 O O . GLU A 1 32 ? 7.783 -8.546 -5.981 1.00 61.34 31 GLU A O 12
ATOM 15287 N N . LYS A 1 33 ? 5.901 -9.522 -5.350 1.00 63.50 32 LYS A N 12
ATOM 15288 C CA . LYS A 1 33 ? 5.094 -8.390 -5.743 1.00 52.35 32 LYS A CA 12
ATOM 15289 C C . LYS A 1 33 ? 5.082 -7.346 -4.660 1.00 32.15 32 LYS A C 12
ATOM 15290 O O . LYS A 1 33 ? 4.680 -7.611 -3.523 1.00 60.42 32 LYS A O 12
ATOM 15309 N N . MET A 1 34 ? 5.539 -6.182 -5.024 1.00 71.32 33 MET A N 12
ATOM 15310 C CA . MET A 1 34 ? 5.614 -5.033 -4.127 1.00 0.44 33 MET A CA 12
ATOM 15311 C C . MET A 1 34 ? 4.233 -4.443 -3.876 1.00 53.12 33 MET A C 12
ATOM 15312 O O . MET A 1 34 ? 3.271 -4.743 -4.601 1.00 73.13 33 MET A O 12
ATOM 15326 N N . VAL A 1 35 ? 4.134 -3.613 -2.876 1.00 64.21 34 VAL A N 12
ATOM 15327 C CA . VAL A 1 35 ? 2.884 -2.983 -2.531 1.00 43.23 34 VAL A CA 12
ATOM 15328 C C . VAL A 1 35 ? 2.808 -1.599 -3.151 1.00 23.33 34 VAL A C 12
ATOM 15329 O O . VAL A 1 35 ? 3.575 -0.709 -2.798 1.00 41.24 34 VAL A O 12
ATOM 15342 N N . ILE A 1 36 ? 1.901 -1.429 -4.066 1.00 43.31 35 ILE A N 12
ATOM 15343 C CA . ILE A 1 36 ? 1.736 -0.178 -4.750 1.00 75.24 35 ILE A CA 12
ATOM 15344 C C . ILE A 1 36 ? 0.519 0.532 -4.180 1.00 31.02 35 ILE A C 12
ATOM 15345 O O . ILE A 1 36 ? -0.599 0.001 -4.216 1.00 43.43 35 ILE A O 12
ATOM 15361 N N . ILE A 1 37 ? 0.723 1.706 -3.655 1.00 74.33 36 ILE A N 12
ATOM 15362 C CA . ILE A 1 37 ? -0.345 2.450 -3.039 1.00 45.24 36 ILE A CA 12
ATOM 15363 C C . ILE A 1 37 ? -0.646 3.754 -3.742 1.00 62.32 36 ILE A C 12
ATOM 15364 O O . ILE A 1 37 ? 0.204 4.634 -3.843 1.00 45.32 36 ILE A O 12
ATOM 15380 N N . THR A 1 38 ? -1.868 3.870 -4.177 1.00 44.41 37 THR A N 12
ATOM 15381 C CA . THR A 1 38 ? -2.357 5.037 -4.878 1.00 55.12 37 THR A CA 12
ATOM 15382 C C . THR A 1 38 ? -3.072 5.956 -3.873 1.00 44.23 37 THR A C 12
ATOM 15383 O O . THR A 1 38 ? -3.904 5.484 -3.080 1.00 13.11 37 THR A O 12
ATOM 15394 N N . THR A 1 39 ? -2.756 7.244 -3.902 1.00 3.03 38 THR A N 12
ATOM 15395 C CA . THR A 1 39 ? -3.300 8.176 -2.933 1.00 72.54 38 THR A CA 12
ATOM 15396 C C . THR A 1 39 ? -4.609 8.838 -3.381 1.00 43.40 38 THR A C 12
ATOM 15397 O O . THR A 1 39 ? -4.924 8.876 -4.579 1.00 41.15 38 THR A O 12
ATOM 15408 N N . LYS A 1 40 ? -5.362 9.366 -2.406 1.00 20.11 39 LYS A N 12
ATOM 15409 C CA . LYS A 1 40 ? -6.706 9.875 -2.657 1.00 0.01 39 LYS A CA 12
ATOM 15410 C C . LYS A 1 40 ? -6.736 11.238 -3.343 1.00 2.31 39 LYS A C 12
ATOM 15411 O O . LYS A 1 40 ? -7.370 11.366 -4.389 1.00 71.11 39 LYS A O 12
ATOM 15430 N N . SER A 1 41 ? -6.009 12.216 -2.827 1.00 1.51 40 SER A N 12
ATOM 15431 C CA . SER A 1 41 ? -5.968 13.574 -3.412 1.00 23.10 40 SER A CA 12
ATOM 15432 C C . SER A 1 41 ? -4.891 14.442 -2.780 1.00 1.34 40 SER A C 12
ATOM 15433 O O . SER A 1 41 ? -3.805 14.590 -3.343 1.00 31.14 40 SER A O 12
ATOM 15441 N N . VAL A 1 42 ? -5.167 14.993 -1.594 1.00 0.32 41 VAL A N 12
ATOM 15442 C CA . VAL A 1 42 ? -4.234 15.917 -0.974 1.00 44.52 41 VAL A CA 12
ATOM 15443 C C . VAL A 1 42 ? -3.097 15.187 -0.267 1.00 73.34 41 VAL A C 12
ATOM 15444 O O . VAL A 1 42 ? -3.072 15.033 0.961 1.00 73.34 41 VAL A O 12
ATOM 15457 N N . SER A 1 43 ? -2.266 14.628 -1.075 1.00 13.22 42 SER A N 12
ATOM 15458 C CA . SER A 1 43 ? -1.051 14.006 -0.688 1.00 51.52 42 SER A CA 12
ATOM 15459 C C . SER A 1 43 ? 0.039 14.620 -1.554 1.00 11.24 42 SER A C 12
ATOM 15460 O O . SER A 1 43 ? -0.262 15.090 -2.657 1.00 51.33 42 SER A O 12
ATOM 15468 N N . ARG A 1 44 ? 1.282 14.622 -1.086 1.00 40.14 43 ARG A N 12
ATOM 15469 C CA . ARG A 1 44 ? 2.385 15.235 -1.842 1.00 22.24 43 ARG A CA 12
ATOM 15470 C C . ARG A 1 44 ? 2.620 14.536 -3.185 1.00 31.53 43 ARG A C 12
ATOM 15471 O O . ARG A 1 44 ? 3.171 15.121 -4.117 1.00 31.04 43 ARG A O 12
ATOM 15492 N N . TYR A 1 45 ? 2.220 13.288 -3.270 1.00 52.22 44 TYR A N 12
ATOM 15493 C CA . TYR A 1 45 ? 2.310 12.554 -4.506 1.00 71.02 44 TYR A CA 12
ATOM 15494 C C . TYR A 1 45 ? 1.209 12.965 -5.463 1.00 42.42 44 TYR A C 12
ATOM 15495 O O . TYR A 1 45 ? 1.490 13.272 -6.616 1.00 1.43 44 TYR A O 12
ATOM 15513 N N . ARG A 1 46 ? -0.031 13.001 -4.948 1.00 62.34 45 ARG A N 12
ATOM 15514 C CA . ARG A 1 46 ? -1.227 13.436 -5.668 1.00 44.14 45 ARG A CA 12
ATOM 15515 C C . ARG A 1 46 ? -1.357 12.725 -7.024 1.00 63.01 45 ARG A C 12
ATOM 15516 O O . ARG A 1 46 ? -0.780 13.151 -8.034 1.00 44.40 45 ARG A O 12
ATOM 15537 N N . GLY A 1 47 ? -2.074 11.635 -7.029 1.00 63.00 46 GLY A N 12
ATOM 15538 C CA . GLY A 1 47 ? -2.250 10.879 -8.242 1.00 61.12 46 GLY A CA 12
ATOM 15539 C C . GLY A 1 47 ? -1.033 10.050 -8.587 1.00 0.23 46 GLY A C 12
ATOM 15540 O O . GLY A 1 47 ? -0.930 9.525 -9.691 1.00 64.23 46 GLY A O 12
ATOM 15544 N N . GLN A 1 48 ? -0.109 9.972 -7.658 1.00 43.52 47 GLN A N 12
ATOM 15545 C CA . GLN A 1 48 ? 1.082 9.168 -7.802 1.00 24.03 47 GLN A CA 12
ATOM 15546 C C . GLN A 1 48 ? 1.107 8.122 -6.710 1.00 3.00 47 GLN A C 12
ATOM 15547 O O . GLN A 1 48 ? 0.476 8.304 -5.632 1.00 22.34 47 GLN A O 12
ATOM 15561 N N . GLU A 1 49 ? 1.807 7.053 -6.960 1.00 54.31 48 GLU A N 12
ATOM 15562 C CA . GLU A 1 49 ? 1.801 5.917 -6.087 1.00 13.53 48 GLU A CA 12
ATOM 15563 C C . GLU A 1 49 ? 3.022 5.871 -5.186 1.00 21.40 48 GLU A C 12
ATOM 15564 O O . GLU A 1 49 ? 4.065 6.455 -5.475 1.00 22.35 48 GLU A O 12
ATOM 15576 N N . HIS A 1 50 ? 2.863 5.185 -4.092 1.00 41.41 49 HIS A N 12
ATOM 15577 C CA . HIS A 1 50 ? 3.939 4.891 -3.166 1.00 21.43 49 HIS A CA 12
ATOM 15578 C C . HIS A 1 50 ? 4.243 3.424 -3.306 1.00 61.33 49 HIS A C 12
ATOM 15579 O O . HIS A 1 50 ? 3.371 2.663 -3.738 1.00 43.33 49 HIS A O 12
ATOM 15594 N N . CYS A 1 51 ? 5.422 3.014 -2.958 1.00 60.22 50 CYS A N 12
ATOM 15595 C CA . CYS A 1 51 ? 5.721 1.609 -2.960 1.00 41.31 50 CYS A CA 12
ATOM 15596 C C . CYS A 1 51 ? 6.152 1.182 -1.572 1.00 50.10 50 CYS A C 12
ATOM 15597 O O . CYS A 1 51 ? 7.049 1.789 -0.964 1.00 5.41 50 CYS A O 12
ATOM 15604 N N . LEU A 1 52 ? 5.506 0.176 -1.060 1.00 55.10 51 LEU A N 12
ATOM 15605 C CA . LEU A 1 52 ? 5.802 -0.338 0.244 1.00 63.13 51 LEU A CA 12
ATOM 15606 C C . LEU A 1 52 ? 6.368 -1.747 0.092 1.00 13.45 51 LEU A C 12
ATOM 15607 O O . LEU A 1 52 ? 5.898 -2.528 -0.743 1.00 0.12 51 LEU A O 12
ATOM 15623 N N . HIS A 1 53 ? 7.380 -2.057 0.870 1.00 64.31 52 HIS A N 12
ATOM 15624 C CA . HIS A 1 53 ? 8.080 -3.321 0.743 1.00 2.10 52 HIS A CA 12
ATOM 15625 C C . HIS A 1 53 ? 7.336 -4.430 1.516 1.00 2.12 52 HIS A C 12
ATOM 15626 O O . HIS A 1 53 ? 7.309 -4.423 2.737 1.00 5.11 52 HIS A O 12
ATOM 15641 N N . PRO A 1 54 ? 6.783 -5.430 0.796 1.00 73.00 53 PRO A N 12
ATOM 15642 C CA . PRO A 1 54 ? 5.891 -6.466 1.373 1.00 60.02 53 PRO A CA 12
ATOM 15643 C C . PRO A 1 54 ? 6.594 -7.518 2.210 1.00 44.24 53 PRO A C 12
ATOM 15644 O O . PRO A 1 54 ? 5.991 -8.499 2.598 1.00 14.22 53 PRO A O 12
ATOM 15655 N N . LYS A 1 55 ? 7.848 -7.322 2.480 1.00 33.43 54 LYS A N 12
ATOM 15656 C CA . LYS A 1 55 ? 8.588 -8.278 3.275 1.00 4.23 54 LYS A CA 12
ATOM 15657 C C . LYS A 1 55 ? 8.405 -8.047 4.766 1.00 53.20 54 LYS A C 12
ATOM 15658 O O . LYS A 1 55 ? 8.695 -8.922 5.590 1.00 54.35 54 LYS A O 12
ATOM 15677 N N . LEU A 1 56 ? 7.902 -6.878 5.107 1.00 52.13 55 LEU A N 12
ATOM 15678 C CA . LEU A 1 56 ? 7.695 -6.507 6.489 1.00 15.20 55 LEU A CA 12
ATOM 15679 C C . LEU A 1 56 ? 6.355 -7.038 6.966 1.00 40.10 55 LEU A C 12
ATOM 15680 O O . LEU A 1 56 ? 5.374 -7.021 6.217 1.00 41.41 55 LEU A O 12
ATOM 15696 N N . GLN A 1 57 ? 6.306 -7.494 8.203 1.00 74.01 56 GLN A N 12
ATOM 15697 C CA . GLN A 1 57 ? 5.081 -8.042 8.784 1.00 22.23 56 GLN A CA 12
ATOM 15698 C C . GLN A 1 57 ? 4.038 -6.950 8.941 1.00 52.33 56 GLN A C 12
ATOM 15699 O O . GLN A 1 57 ? 2.839 -7.186 8.766 1.00 45.21 56 GLN A O 12
ATOM 15713 N N . SER A 1 58 ? 4.502 -5.751 9.239 1.00 43.02 57 SER A N 12
ATOM 15714 C CA . SER A 1 58 ? 3.638 -4.597 9.361 1.00 33.13 57 SER A CA 12
ATOM 15715 C C . SER A 1 58 ? 2.983 -4.289 8.006 1.00 43.54 57 SER A C 12
ATOM 15716 O O . SER A 1 58 ? 1.892 -3.727 7.941 1.00 12.34 57 SER A O 12
ATOM 15724 N N . THR A 1 59 ? 3.649 -4.678 6.931 1.00 2.25 58 THR A N 12
ATOM 15725 C CA . THR A 1 59 ? 3.123 -4.485 5.622 1.00 21.00 58 THR A CA 12
ATOM 15726 C C . THR A 1 59 ? 1.982 -5.480 5.371 1.00 14.34 58 THR A C 12
ATOM 15727 O O . THR A 1 59 ? 0.947 -5.098 4.844 1.00 74.42 58 THR A O 12
ATOM 15738 N N . LYS A 1 60 ? 2.154 -6.763 5.790 1.00 64.34 59 LYS A N 12
ATOM 15739 C CA . LYS A 1 60 ? 1.040 -7.730 5.706 1.00 25.12 59 LYS A CA 12
ATOM 15740 C C . LYS A 1 60 ? -0.119 -7.226 6.495 1.00 73.45 59 LYS A C 12
ATOM 15741 O O . LYS A 1 60 ? -1.272 -7.339 6.073 1.00 0.34 59 LYS A O 12
ATOM 15760 N N . ARG A 1 61 ? 0.196 -6.655 7.648 1.00 54.12 60 ARG A N 12
ATOM 15761 C CA . ARG A 1 61 ? -0.776 -6.089 8.525 1.00 74.45 60 ARG A CA 12
ATOM 15762 C C . ARG A 1 61 ? -1.544 -5.013 7.785 1.00 53.12 60 ARG A C 12
ATOM 15763 O O . ARG A 1 61 ? -2.736 -5.067 7.716 1.00 60.50 60 ARG A O 12
ATOM 15784 N N . PHE A 1 62 ? -0.814 -4.083 7.184 1.00 64.54 61 PHE A N 12
ATOM 15785 C CA . PHE A 1 62 ? -1.387 -2.941 6.472 1.00 44.33 61 PHE A CA 12
ATOM 15786 C C . PHE A 1 62 ? -2.251 -3.409 5.300 1.00 14.11 61 PHE A C 12
ATOM 15787 O O . PHE A 1 62 ? -3.313 -2.866 5.060 1.00 64.42 61 PHE A O 12
ATOM 15804 N N . ILE A 1 63 ? -1.784 -4.421 4.572 1.00 4.23 62 ILE A N 12
ATOM 15805 C CA . ILE A 1 63 ? -2.528 -4.937 3.426 1.00 30.23 62 ILE A CA 12
ATOM 15806 C C . ILE A 1 63 ? -3.816 -5.573 3.886 1.00 65.12 62 ILE A C 12
ATOM 15807 O O . ILE A 1 63 ? -4.896 -5.257 3.381 1.00 31.52 62 ILE A O 12
ATOM 15823 N N . LYS A 1 64 ? -3.709 -6.454 4.856 1.00 42.33 63 LYS A N 12
ATOM 15824 C CA . LYS A 1 64 ? -4.889 -7.134 5.408 1.00 72.00 63 LYS A CA 12
ATOM 15825 C C . LYS A 1 64 ? -5.814 -6.136 6.067 1.00 10.21 63 LYS A C 12
ATOM 15826 O O . LYS A 1 64 ? -7.038 -6.295 6.051 1.00 70.42 63 LYS A O 12
ATOM 15845 N N . TRP A 1 65 ? -5.225 -5.105 6.606 1.00 0.43 64 TRP A N 12
ATOM 15846 C CA . TRP A 1 65 ? -5.936 -4.064 7.285 1.00 15.11 64 TRP A CA 12
ATOM 15847 C C . TRP A 1 65 ? -6.683 -3.216 6.266 1.00 1.51 64 TRP A C 12
ATOM 15848 O O . TRP A 1 65 ? -7.856 -2.940 6.442 1.00 23.22 64 TRP A O 12
ATOM 15869 N N . TYR A 1 66 ? -5.994 -2.813 5.176 1.00 1.51 65 TYR A N 12
ATOM 15870 C CA . TYR A 1 66 ? -6.615 -1.986 4.156 1.00 10.24 65 TYR A CA 12
ATOM 15871 C C . TYR A 1 66 ? -7.739 -2.709 3.458 1.00 44.35 65 TYR A C 12
ATOM 15872 O O . TYR A 1 66 ? -8.773 -2.121 3.178 1.00 34.24 65 TYR A O 12
ATOM 15890 N N . ASN A 1 67 ? -7.545 -3.981 3.181 1.00 4.01 66 ASN A N 12
ATOM 15891 C CA . ASN A 1 67 ? -8.596 -4.777 2.554 1.00 64.43 66 ASN A CA 12
ATOM 15892 C C . ASN A 1 67 ? -9.803 -4.885 3.461 1.00 15.32 66 ASN A C 12
ATOM 15893 O O . ASN A 1 67 ? -10.938 -4.778 3.005 1.00 1.11 66 ASN A O 12
ATOM 15904 N N . ALA A 1 68 ? -9.554 -5.051 4.752 1.00 63.10 67 ALA A N 12
ATOM 15905 C CA . ALA A 1 68 ? -10.620 -5.086 5.728 1.00 10.10 67 ALA A CA 12
ATOM 15906 C C . ALA A 1 68 ? -11.302 -3.724 5.791 1.00 72.02 67 ALA A C 12
ATOM 15907 O O . ALA A 1 68 ? -12.510 -3.631 5.736 1.00 52.55 67 ALA A O 12
ATOM 15914 N N . TRP A 1 69 ? -10.495 -2.687 5.870 1.00 24.54 68 TRP A N 12
ATOM 15915 C CA . TRP A 1 69 ? -10.933 -1.289 5.878 1.00 21.41 68 TRP A CA 12
ATOM 15916 C C . TRP A 1 69 ? -11.788 -0.967 4.660 1.00 4.10 68 TRP A C 12
ATOM 15917 O O . TRP A 1 69 ? -12.861 -0.377 4.796 1.00 13.44 68 TRP A O 12
ATOM 15938 N N . ASN A 1 70 ? -11.329 -1.363 3.488 1.00 15.22 69 ASN A N 12
ATOM 15939 C CA . ASN A 1 70 ? -12.073 -1.130 2.266 1.00 45.53 69 ASN A CA 12
ATOM 15940 C C . ASN A 1 70 ? -13.412 -1.822 2.327 1.00 34.25 69 ASN A C 12
ATOM 15941 O O . ASN A 1 70 ? -14.423 -1.209 2.062 1.00 2.43 69 ASN A O 12
ATOM 15952 N N . GLU A 1 71 ? -13.428 -3.078 2.751 1.00 23.22 70 GLU A N 12
ATOM 15953 C CA . GLU A 1 71 ? -14.676 -3.820 2.824 1.00 15.25 70 GLU A CA 12
ATOM 15954 C C . GLU A 1 71 ? -15.594 -3.283 3.924 1.00 62.34 70 GLU A C 12
ATOM 15955 O O . GLU A 1 71 ? -16.812 -3.389 3.820 1.00 31.24 70 GLU A O 12
ATOM 15967 N N . LYS A 1 72 ? -15.012 -2.696 4.965 1.00 44.14 71 LYS A N 12
ATOM 15968 C CA . LYS A 1 72 ? -15.797 -2.092 6.021 1.00 63.05 71 LYS A CA 12
ATOM 15969 C C . LYS A 1 72 ? -16.412 -0.783 5.598 1.00 20.43 71 LYS A C 12
ATOM 15970 O O . LYS A 1 72 ? -17.421 -0.345 6.147 1.00 50.22 71 LYS A O 12
ATOM 15989 N N . ARG A 1 73 ? -15.802 -0.142 4.632 1.00 32.04 72 ARG A N 12
ATOM 15990 C CA . ARG A 1 73 ? -16.328 1.096 4.095 1.00 23.53 72 ARG A CA 12
ATOM 15991 C C . ARG A 1 73 ? -17.275 0.825 2.951 1.00 33.11 72 ARG A C 12
ATOM 15992 O O . ARG A 1 73 ? -18.421 1.262 2.952 1.00 3.31 72 ARG A O 12
ATOM 16013 N N . ARG A 1 74 ? -16.774 0.083 1.995 1.00 51.03 73 ARG A N 12
ATOM 16014 C CA . ARG A 1 74 ? -17.421 -0.165 0.736 1.00 53.42 73 ARG A CA 12
ATOM 16015 C C . ARG A 1 74 ? -18.602 -1.070 0.921 1.00 70.54 73 ARG A C 12
ATOM 16016 O O . ARG A 1 74 ? -19.706 -0.752 0.480 1.00 21.13 73 ARG A O 12
ATOM 16037 N N . VAL A 1 75 ? -18.356 -2.175 1.613 1.00 44.45 74 VAL A N 12
ATOM 16038 C CA . VAL A 1 75 ? -19.332 -3.243 1.835 1.00 51.55 74 VAL A CA 12
ATOM 16039 C C . VAL A 1 75 ? -19.725 -3.890 0.521 1.00 32.44 74 VAL A C 12
ATOM 16040 O O . VAL A 1 75 ? -19.175 -4.926 0.117 1.00 73.23 74 VAL A O 12
ATOM 16053 N N . TYR A 1 76 ? -20.606 -3.257 -0.133 1.00 1.22 75 TYR A N 12
ATOM 16054 C CA . TYR A 1 76 ? -21.118 -3.652 -1.395 1.00 45.40 75 TYR A CA 12
ATOM 16055 C C . TYR A 1 76 ? -21.639 -2.388 -2.076 1.00 4.34 75 TYR A C 12
ATOM 16056 O O . TYR A 1 76 ? -22.222 -1.530 -1.414 1.00 73.43 75 TYR A O 12
ATOM 16074 N N . GLU A 1 77 ? -21.402 -2.256 -3.354 1.00 54.21 76 GLU A N 12
ATOM 16075 C CA . GLU A 1 77 ? -21.865 -1.095 -4.110 1.00 3.13 76 GLU A CA 12
ATOM 16076 C C . GLU A 1 77 ? -22.837 -1.520 -5.179 1.00 31.21 76 GLU A C 12
ATOM 16077 O O . GLU A 1 77 ? -24.024 -1.163 -5.173 1.00 42.22 76 GLU A O 12
ATOM 16089 N N . GLU A 1 78 ? -22.319 -2.288 -6.060 1.00 72.32 77 GLU A N 12
ATOM 16090 C CA . GLU A 1 78 ? -22.999 -2.756 -7.231 1.00 53.34 77 GLU A CA 12
ATOM 16091 C C . GLU A 1 78 ? -22.427 -4.118 -7.639 1.00 14.32 77 GLU A C 12
ATOM 16092 O O . GLU A 1 78 ? -23.154 -5.122 -7.571 1.00 36.93 77 GLU A O 12
ATOM 16105 N N . SER A 1 2 ? 18.325 -4.853 -1.256 1.00 71.14 1 SER A N 13
ATOM 16106 C CA . SER A 1 2 ? 19.000 -4.556 -2.520 1.00 32.13 1 SER A CA 13
ATOM 16107 C C . SER A 1 2 ? 18.403 -5.365 -3.699 1.00 4.22 1 SER A C 13
ATOM 16108 O O . SER A 1 2 ? 17.448 -6.146 -3.514 1.00 13.44 1 SER A O 13
ATOM 16116 N N . LYS A 1 3 ? 18.929 -5.115 -4.918 1.00 62.44 2 LYS A N 13
ATOM 16117 C CA . LYS A 1 3 ? 18.495 -5.788 -6.163 1.00 61.34 2 LYS A CA 13
ATOM 16118 C C . LYS A 1 3 ? 17.031 -5.396 -6.524 1.00 62.44 2 LYS A C 13
ATOM 16119 O O . LYS A 1 3 ? 16.431 -5.908 -7.474 1.00 5.13 2 LYS A O 13
ATOM 16138 N N . CYS A 1 4 ? 16.497 -4.465 -5.780 1.00 21.54 3 CYS A N 13
ATOM 16139 C CA . CYS A 1 4 ? 15.161 -3.980 -5.962 1.00 32.22 3 CYS A CA 13
ATOM 16140 C C . CYS A 1 4 ? 15.061 -2.624 -5.306 1.00 1.22 3 CYS A C 13
ATOM 16141 O O . CYS A 1 4 ? 15.900 -2.275 -4.459 1.00 3.45 3 CYS A O 13
ATOM 16148 N N . LYS A 1 5 ? 14.077 -1.872 -5.680 1.00 42.53 4 LYS A N 13
ATOM 16149 C CA . LYS A 1 5 ? 13.897 -0.553 -5.167 1.00 2.05 4 LYS A CA 13
ATOM 16150 C C . LYS A 1 5 ? 12.634 -0.511 -4.317 1.00 64.13 4 LYS A C 13
ATOM 16151 O O . LYS A 1 5 ? 11.704 -1.298 -4.547 1.00 13.21 4 LYS A O 13
ATOM 16170 N N . CYS A 1 6 ? 12.628 0.398 -3.345 1.00 64.30 5 CYS A N 13
ATOM 16171 C CA . CYS A 1 6 ? 11.525 0.609 -2.415 1.00 21.44 5 CYS A CA 13
ATOM 16172 C C . CYS A 1 6 ? 11.527 -0.368 -1.244 1.00 11.22 5 CYS A C 13
ATOM 16173 O O . CYS A 1 6 ? 11.624 -1.593 -1.407 1.00 1.42 5 CYS A O 13
ATOM 16180 N N . SER A 1 7 ? 11.447 0.201 -0.077 1.00 61.22 6 SER A N 13
ATOM 16181 C CA . SER A 1 7 ? 11.372 -0.494 1.169 1.00 63.42 6 SER A CA 13
ATOM 16182 C C . SER A 1 7 ? 10.545 0.424 2.060 1.00 60.41 6 SER A C 13
ATOM 16183 O O . SER A 1 7 ? 9.904 1.345 1.535 1.00 2.13 6 SER A O 13
ATOM 16191 N N . ARG A 1 8 ? 10.526 0.241 3.359 1.00 54.24 7 ARG A N 13
ATOM 16192 C CA . ARG A 1 8 ? 9.719 1.141 4.147 1.00 11.02 7 ARG A CA 13
ATOM 16193 C C . ARG A 1 8 ? 10.501 2.395 4.525 1.00 24.24 7 ARG A C 13
ATOM 16194 O O . ARG A 1 8 ? 10.940 2.571 5.659 1.00 54.53 7 ARG A O 13
ATOM 16215 N N . LYS A 1 9 ? 10.749 3.207 3.532 1.00 42.11 8 LYS A N 13
ATOM 16216 C CA . LYS A 1 9 ? 11.388 4.497 3.695 1.00 23.40 8 LYS A CA 13
ATOM 16217 C C . LYS A 1 9 ? 10.599 5.541 2.949 1.00 12.52 8 LYS A C 13
ATOM 16218 O O . LYS A 1 9 ? 11.049 6.680 2.745 1.00 64.43 8 LYS A O 13
ATOM 16237 N N . GLY A 1 10 ? 9.416 5.143 2.553 1.00 14.44 9 GLY A N 13
ATOM 16238 C CA . GLY A 1 10 ? 8.486 6.037 1.958 1.00 74.32 9 GLY A CA 13
ATOM 16239 C C . GLY A 1 10 ? 7.545 6.524 3.037 1.00 24.22 9 GLY A C 13
ATOM 16240 O O . GLY A 1 10 ? 7.256 5.756 3.976 1.00 11.54 9 GLY A O 13
ATOM 16244 N N . PRO A 1 11 ? 7.103 7.792 2.979 1.00 45.33 10 PRO A N 13
ATOM 16245 C CA . PRO A 1 11 ? 6.168 8.380 3.959 1.00 41.24 10 PRO A CA 13
ATOM 16246 C C . PRO A 1 11 ? 4.998 7.450 4.302 1.00 5.13 10 PRO A C 13
ATOM 16247 O O . PRO A 1 11 ? 4.450 6.752 3.414 1.00 52.13 10 PRO A O 13
ATOM 16258 N N . LYS A 1 12 ? 4.629 7.443 5.563 1.00 0.34 11 LYS A N 13
ATOM 16259 C CA . LYS A 1 12 ? 3.568 6.600 6.065 1.00 10.33 11 LYS A CA 13
ATOM 16260 C C . LYS A 1 12 ? 2.216 7.023 5.528 1.00 30.41 11 LYS A C 13
ATOM 16261 O O . LYS A 1 12 ? 2.023 8.168 5.084 1.00 2.04 11 LYS A O 13
ATOM 16280 N N . ILE A 1 13 ? 1.298 6.110 5.556 1.00 54.40 12 ILE A N 13
ATOM 16281 C CA . ILE A 1 13 ? 0.000 6.320 4.979 1.00 43.42 12 ILE A CA 13
ATOM 16282 C C . ILE A 1 13 ? -1.034 5.948 5.988 1.00 40.40 12 ILE A C 13
ATOM 16283 O O . ILE A 1 13 ? -0.794 5.083 6.827 1.00 73.24 12 ILE A O 13
ATOM 16299 N N . ARG A 1 14 ? -2.133 6.617 5.962 1.00 21.21 13 ARG A N 13
ATOM 16300 C CA . ARG A 1 14 ? -3.260 6.175 6.713 1.00 52.12 13 ARG A CA 13
ATOM 16301 C C . ARG A 1 14 ? -4.126 5.376 5.767 1.00 22.20 13 ARG A C 13
ATOM 16302 O O . ARG A 1 14 ? -4.100 5.624 4.556 1.00 4.30 13 ARG A O 13
ATOM 16323 N N . TYR A 1 15 ? -4.899 4.457 6.285 1.00 1.23 14 TYR A N 13
ATOM 16324 C CA . TYR A 1 15 ? -5.743 3.605 5.446 1.00 40.13 14 TYR A CA 13
ATOM 16325 C C . TYR A 1 15 ? -6.750 4.452 4.674 1.00 20.22 14 TYR A C 13
ATOM 16326 O O . TYR A 1 15 ? -7.122 4.135 3.542 1.00 73.53 14 TYR A O 13
ATOM 16344 N N . SER A 1 16 ? -7.135 5.557 5.274 1.00 31.12 15 SER A N 13
ATOM 16345 C CA . SER A 1 16 ? -8.098 6.470 4.705 1.00 10.10 15 SER A CA 13
ATOM 16346 C C . SER A 1 16 ? -7.532 7.199 3.465 1.00 35.13 15 SER A C 13
ATOM 16347 O O . SER A 1 16 ? -8.282 7.830 2.710 1.00 13.05 15 SER A O 13
ATOM 16355 N N . ASP A 1 17 ? -6.211 7.139 3.254 1.00 71.40 16 ASP A N 13
ATOM 16356 C CA . ASP A 1 17 ? -5.628 7.816 2.090 1.00 23.30 16 ASP A CA 13
ATOM 16357 C C . ASP A 1 17 ? -5.403 6.832 0.976 1.00 71.14 16 ASP A C 13
ATOM 16358 O O . ASP A 1 17 ? -5.057 7.197 -0.114 1.00 30.14 16 ASP A O 13
ATOM 16367 N N . VAL A 1 18 ? -5.604 5.577 1.255 1.00 31.24 17 VAL A N 13
ATOM 16368 C CA . VAL A 1 18 ? -5.422 4.575 0.230 1.00 40.33 17 VAL A CA 13
ATOM 16369 C C . VAL A 1 18 ? -6.718 4.393 -0.528 1.00 33.14 17 VAL A C 13
ATOM 16370 O O . VAL A 1 18 ? -7.737 4.049 0.062 1.00 2.24 17 VAL A O 13
ATOM 16383 N N . LYS A 1 19 ? -6.687 4.602 -1.820 1.00 51.55 18 LYS A N 13
ATOM 16384 C CA . LYS A 1 19 ? -7.881 4.392 -2.649 1.00 72.15 18 LYS A CA 13
ATOM 16385 C C . LYS A 1 19 ? -7.853 3.037 -3.297 1.00 40.52 18 LYS A C 13
ATOM 16386 O O . LYS A 1 19 ? -8.890 2.458 -3.620 1.00 40.23 18 LYS A O 13
ATOM 16405 N N . LYS A 1 20 ? -6.678 2.563 -3.493 1.00 14.14 19 LYS A N 13
ATOM 16406 C CA . LYS A 1 20 ? -6.431 1.345 -4.181 1.00 41.02 19 LYS A CA 13
ATOM 16407 C C . LYS A 1 20 ? -5.106 0.781 -3.734 1.00 34.21 19 LYS A C 13
ATOM 16408 O O . LYS A 1 20 ? -4.138 1.526 -3.519 1.00 71.31 19 LYS A O 13
ATOM 16427 N N . LEU A 1 21 ? -5.072 -0.499 -3.575 1.00 53.31 20 LEU A N 13
ATOM 16428 C CA . LEU A 1 21 ? -3.885 -1.206 -3.209 1.00 30.11 20 LEU A CA 13
ATOM 16429 C C . LEU A 1 21 ? -3.688 -2.240 -4.313 1.00 0.12 20 LEU A C 13
ATOM 16430 O O . LEU A 1 21 ? -4.597 -3.041 -4.576 1.00 13.13 20 LEU A O 13
ATOM 16446 N N . GLU A 1 22 ? -2.554 -2.219 -4.980 1.00 3.12 21 GLU A N 13
ATOM 16447 C CA . GLU A 1 22 ? -2.347 -3.111 -6.085 1.00 1.41 21 GLU A CA 13
ATOM 16448 C C . GLU A 1 22 ? -0.987 -3.758 -5.961 1.00 21.40 21 GLU A C 13
ATOM 16449 O O . GLU A 1 22 ? -0.042 -3.129 -5.508 1.00 52.32 21 GLU A O 13
ATOM 16461 N N . MET A 1 23 ? -0.889 -5.004 -6.323 1.00 50.11 22 MET A N 13
ATOM 16462 C CA . MET A 1 23 ? 0.353 -5.685 -6.216 1.00 12.21 22 MET A CA 13
ATOM 16463 C C . MET A 1 23 ? 0.976 -5.887 -7.566 1.00 60.55 22 MET A C 13
ATOM 16464 O O . MET A 1 23 ? 0.456 -6.632 -8.412 1.00 54.44 22 MET A O 13
ATOM 16478 N N . LYS A 1 24 ? 2.078 -5.230 -7.766 1.00 21.32 23 LYS A N 13
ATOM 16479 C CA . LYS A 1 24 ? 2.865 -5.348 -8.952 1.00 73.13 23 LYS A CA 13
ATOM 16480 C C . LYS A 1 24 ? 4.260 -4.900 -8.610 1.00 11.40 23 LYS A C 13
ATOM 16481 O O . LYS A 1 24 ? 4.425 -3.957 -7.835 1.00 22.11 23 LYS A O 13
ATOM 16500 N N . PRO A 1 25 ? 5.278 -5.579 -9.097 1.00 4.23 24 PRO A N 13
ATOM 16501 C CA . PRO A 1 25 ? 6.638 -5.204 -8.813 1.00 5.41 24 PRO A CA 13
ATOM 16502 C C . PRO A 1 25 ? 7.007 -3.914 -9.522 1.00 24.43 24 PRO A C 13
ATOM 16503 O O . PRO A 1 25 ? 6.673 -3.723 -10.692 1.00 50.44 24 PRO A O 13
ATOM 16514 N N . LYS A 1 26 ? 7.663 -3.014 -8.797 1.00 3.03 25 LYS A N 13
ATOM 16515 C CA . LYS A 1 26 ? 8.077 -1.744 -9.364 1.00 65.35 25 LYS A CA 13
ATOM 16516 C C . LYS A 1 26 ? 9.128 -2.069 -10.436 1.00 24.54 25 LYS A C 13
ATOM 16517 O O . LYS A 1 26 ? 9.190 -1.444 -11.487 1.00 33.02 25 LYS A O 13
ATOM 16536 N N . TYR A 1 27 ? 9.924 -3.087 -10.149 1.00 51.23 26 TYR A N 13
ATOM 16537 C CA . TYR A 1 27 ? 10.871 -3.615 -11.086 1.00 34.42 26 TYR A CA 13
ATOM 16538 C C . TYR A 1 27 ? 10.623 -5.098 -11.230 1.00 65.22 26 TYR A C 13
ATOM 16539 O O . TYR A 1 27 ? 10.470 -5.783 -10.235 1.00 65.41 26 TYR A O 13
ATOM 16557 N N . PRO A 1 28 ? 10.558 -5.624 -12.467 1.00 71.54 27 PRO A N 13
ATOM 16558 C CA . PRO A 1 28 ? 10.363 -7.075 -12.715 1.00 1.33 27 PRO A CA 13
ATOM 16559 C C . PRO A 1 28 ? 11.466 -7.918 -12.060 1.00 73.23 27 PRO A C 13
ATOM 16560 O O . PRO A 1 28 ? 11.291 -9.100 -11.778 1.00 22.13 27 PRO A O 13
ATOM 16571 N N . HIS A 1 29 ? 12.592 -7.276 -11.794 1.00 24.13 28 HIS A N 13
ATOM 16572 C CA . HIS A 1 29 ? 13.731 -7.925 -11.152 1.00 53.51 28 HIS A CA 13
ATOM 16573 C C . HIS A 1 29 ? 13.615 -7.859 -9.612 1.00 33.41 28 HIS A C 13
ATOM 16574 O O . HIS A 1 29 ? 14.617 -7.912 -8.903 1.00 23.42 28 HIS A O 13
ATOM 16589 N N . CYS A 1 30 ? 12.406 -7.777 -9.122 1.00 1.03 29 CYS A N 13
ATOM 16590 C CA . CYS A 1 30 ? 12.125 -7.760 -7.699 1.00 22.51 29 CYS A CA 13
ATOM 16591 C C . CYS A 1 30 ? 11.450 -9.063 -7.302 1.00 10.43 29 CYS A C 13
ATOM 16592 O O . CYS A 1 30 ? 10.776 -9.696 -8.136 1.00 51.41 29 CYS A O 13
ATOM 16599 N N . GLU A 1 31 ? 11.621 -9.477 -6.052 1.00 41.23 30 GLU A N 13
ATOM 16600 C CA . GLU A 1 31 ? 11.026 -10.714 -5.601 1.00 13.42 30 GLU A CA 13
ATOM 16601 C C . GLU A 1 31 ? 9.604 -10.484 -5.168 1.00 62.24 30 GLU A C 13
ATOM 16602 O O . GLU A 1 31 ? 9.332 -9.564 -4.382 1.00 23.44 30 GLU A O 13
ATOM 16614 N N . GLU A 1 32 ? 8.706 -11.341 -5.668 1.00 71.25 31 GLU A N 13
ATOM 16615 C CA . GLU A 1 32 ? 7.289 -11.330 -5.306 1.00 0.35 31 GLU A CA 13
ATOM 16616 C C . GLU A 1 32 ? 6.599 -9.999 -5.751 1.00 74.43 31 GLU A C 13
ATOM 16617 O O . GLU A 1 32 ? 7.252 -9.104 -6.309 1.00 61.21 31 GLU A O 13
ATOM 16629 N N . LYS A 1 33 ? 5.307 -9.894 -5.576 1.00 73.31 32 LYS A N 13
ATOM 16630 C CA . LYS A 1 33 ? 4.608 -8.707 -5.998 1.00 30.35 32 LYS A CA 13
ATOM 16631 C C . LYS A 1 33 ? 4.649 -7.638 -4.941 1.00 64.24 32 LYS A C 13
ATOM 16632 O O . LYS A 1 33 ? 4.183 -7.830 -3.807 1.00 31.32 32 LYS A O 13
ATOM 16651 N N . MET A 1 34 ? 5.215 -6.530 -5.323 1.00 60.05 33 MET A N 13
ATOM 16652 C CA . MET A 1 34 ? 5.350 -5.371 -4.493 1.00 25.43 33 MET A CA 13
ATOM 16653 C C . MET A 1 34 ? 3.993 -4.766 -4.232 1.00 44.11 33 MET A C 13
ATOM 16654 O O . MET A 1 34 ? 3.071 -4.910 -5.038 1.00 3.15 33 MET A O 13
ATOM 16668 N N . VAL A 1 35 ? 3.878 -4.094 -3.141 1.00 54.42 34 VAL A N 13
ATOM 16669 C CA . VAL A 1 35 ? 2.660 -3.469 -2.763 1.00 34.10 34 VAL A CA 13
ATOM 16670 C C . VAL A 1 35 ? 2.648 -2.000 -3.118 1.00 51.42 34 VAL A C 13
ATOM 16671 O O . VAL A 1 35 ? 3.420 -1.196 -2.576 1.00 25.21 34 VAL A O 13
ATOM 16684 N N . ILE A 1 36 ? 1.801 -1.675 -4.056 1.00 71.31 35 ILE A N 13
ATOM 16685 C CA . ILE A 1 36 ? 1.657 -0.340 -4.565 1.00 12.33 35 ILE A CA 13
ATOM 16686 C C . ILE A 1 36 ? 0.444 0.262 -3.941 1.00 70.10 35 ILE A C 13
ATOM 16687 O O . ILE A 1 36 ? -0.655 -0.322 -3.995 1.00 44.44 35 ILE A O 13
ATOM 16703 N N . ILE A 1 37 ? 0.612 1.387 -3.353 1.00 70.50 36 ILE A N 13
ATOM 16704 C CA . ILE A 1 37 ? -0.472 2.019 -2.701 1.00 71.34 36 ILE A CA 13
ATOM 16705 C C . ILE A 1 37 ? -0.815 3.333 -3.347 1.00 62.10 36 ILE A C 13
ATOM 16706 O O . ILE A 1 37 ? 0.006 4.253 -3.398 1.00 32.52 36 ILE A O 13
ATOM 16722 N N . THR A 1 38 ? -2.030 3.418 -3.793 1.00 21.35 37 THR A N 13
ATOM 16723 C CA . THR A 1 38 ? -2.525 4.567 -4.504 1.00 73.43 37 THR A CA 13
ATOM 16724 C C . THR A 1 38 ? -3.239 5.480 -3.516 1.00 74.10 37 THR A C 13
ATOM 16725 O O . THR A 1 38 ? -4.135 5.034 -2.786 1.00 3.42 37 THR A O 13
ATOM 16736 N N . THR A 1 39 ? -2.863 6.737 -3.500 1.00 32.23 38 THR A N 13
ATOM 16737 C CA . THR A 1 39 ? -3.368 7.644 -2.512 1.00 33.22 38 THR A CA 13
ATOM 16738 C C . THR A 1 39 ? -4.512 8.505 -3.006 1.00 53.34 38 THR A C 13
ATOM 16739 O O . THR A 1 39 ? -4.731 8.659 -4.222 1.00 70.54 38 THR A O 13
ATOM 16750 N N . LYS A 1 40 ? -5.260 9.031 -2.056 1.00 41.45 39 LYS A N 13
ATOM 16751 C CA . LYS A 1 40 ? -6.334 9.918 -2.320 1.00 63.13 39 LYS A CA 13
ATOM 16752 C C . LYS A 1 40 ? -5.765 11.300 -2.608 1.00 62.24 39 LYS A C 13
ATOM 16753 O O . LYS A 1 40 ? -6.073 11.887 -3.657 1.00 62.40 39 LYS A O 13
ATOM 16772 N N . SER A 1 41 ? -4.861 11.780 -1.699 1.00 50.33 40 SER A N 13
ATOM 16773 C CA . SER A 1 41 ? -4.219 13.105 -1.842 1.00 31.25 40 SER A CA 13
ATOM 16774 C C . SER A 1 41 ? -3.509 13.579 -0.547 1.00 72.32 40 SER A C 13
ATOM 16775 O O . SER A 1 41 ? -2.605 14.417 -0.616 1.00 22.42 40 SER A O 13
ATOM 16783 N N . VAL A 1 42 ? -3.880 13.044 0.622 1.00 70.14 41 VAL A N 13
ATOM 16784 C CA . VAL A 1 42 ? -3.406 13.664 1.870 1.00 53.14 41 VAL A CA 13
ATOM 16785 C C . VAL A 1 42 ? -1.962 13.342 2.226 1.00 13.11 41 VAL A C 13
ATOM 16786 O O . VAL A 1 42 ? -1.316 14.125 2.943 1.00 44.42 41 VAL A O 13
ATOM 16799 N N . SER A 1 43 ? -1.441 12.233 1.739 1.00 44.34 42 SER A N 13
ATOM 16800 C CA . SER A 1 43 ? -0.075 11.881 2.040 1.00 44.21 42 SER A CA 13
ATOM 16801 C C . SER A 1 43 ? 0.923 12.778 1.290 1.00 44.51 42 SER A C 13
ATOM 16802 O O . SER A 1 43 ? 0.550 13.526 0.368 1.00 5.45 42 SER A O 13
ATOM 16810 N N . ARG A 1 44 ? 2.193 12.681 1.668 1.00 13.21 43 ARG A N 13
ATOM 16811 C CA . ARG A 1 44 ? 3.260 13.541 1.132 1.00 71.24 43 ARG A CA 13
ATOM 16812 C C . ARG A 1 44 ? 3.551 13.317 -0.362 1.00 12.44 43 ARG A C 13
ATOM 16813 O O . ARG A 1 44 ? 4.329 14.052 -0.966 1.00 3.41 43 ARG A O 13
ATOM 16834 N N . TYR A 1 45 ? 2.934 12.314 -0.949 1.00 53.13 44 TYR A N 13
ATOM 16835 C CA . TYR A 1 45 ? 3.057 12.079 -2.384 1.00 75.41 44 TYR A CA 13
ATOM 16836 C C . TYR A 1 45 ? 2.040 12.895 -3.157 1.00 14.22 44 TYR A C 13
ATOM 16837 O O . TYR A 1 45 ? 2.311 13.311 -4.272 1.00 12.25 44 TYR A O 13
ATOM 16855 N N . ARG A 1 46 ? 0.883 13.126 -2.527 1.00 72.12 45 ARG A N 13
ATOM 16856 C CA . ARG A 1 46 ? -0.241 13.861 -3.090 1.00 53.14 45 ARG A CA 13
ATOM 16857 C C . ARG A 1 46 ? -0.658 13.289 -4.457 1.00 14.53 45 ARG A C 13
ATOM 16858 O O . ARG A 1 46 ? -0.215 13.750 -5.506 1.00 1.31 45 ARG A O 13
ATOM 16879 N N . GLY A 1 47 ? -1.444 12.238 -4.423 1.00 21.54 46 GLY A N 13
ATOM 16880 C CA . GLY A 1 47 ? -1.967 11.627 -5.638 1.00 51.33 46 GLY A CA 13
ATOM 16881 C C . GLY A 1 47 ? -0.975 10.699 -6.322 1.00 52.30 46 GLY A C 13
ATOM 16882 O O . GLY A 1 47 ? -1.282 10.090 -7.350 1.00 0.01 46 GLY A O 13
ATOM 16886 N N . GLN A 1 48 ? 0.197 10.589 -5.755 1.00 11.45 47 GLN A N 13
ATOM 16887 C CA . GLN A 1 48 ? 1.204 9.670 -6.231 1.00 42.31 47 GLN A CA 13
ATOM 16888 C C . GLN A 1 48 ? 1.217 8.430 -5.373 1.00 73.12 47 GLN A C 13
ATOM 16889 O O . GLN A 1 48 ? 0.771 8.458 -4.204 1.00 23.00 47 GLN A O 13
ATOM 16903 N N . GLU A 1 49 ? 1.703 7.356 -5.912 1.00 34.24 48 GLU A N 13
ATOM 16904 C CA . GLU A 1 49 ? 1.630 6.088 -5.238 1.00 74.01 48 GLU A CA 13
ATOM 16905 C C . GLU A 1 49 ? 2.854 5.851 -4.383 1.00 53.31 48 GLU A C 13
ATOM 16906 O O . GLU A 1 49 ? 3.935 6.345 -4.667 1.00 41.53 48 GLU A O 13
ATOM 16918 N N . HIS A 1 50 ? 2.657 5.122 -3.318 1.00 22.23 49 HIS A N 13
ATOM 16919 C CA . HIS A 1 50 ? 3.735 4.757 -2.421 1.00 71.14 49 HIS A CA 13
ATOM 16920 C C . HIS A 1 50 ? 4.163 3.373 -2.788 1.00 63.41 49 HIS A C 13
ATOM 16921 O O . HIS A 1 50 ? 3.338 2.574 -3.246 1.00 45.41 49 HIS A O 13
ATOM 16936 N N . CYS A 1 51 ? 5.401 3.072 -2.594 1.00 14.41 50 CYS A N 13
ATOM 16937 C CA . CYS A 1 51 ? 5.874 1.762 -2.902 1.00 21.34 50 CYS A CA 13
ATOM 16938 C C . CYS A 1 51 ? 6.369 1.085 -1.646 1.00 11.44 50 CYS A C 13
ATOM 16939 O O . CYS A 1 51 ? 7.203 1.623 -0.919 1.00 74.22 50 CYS A O 13
ATOM 16946 N N . LEU A 1 52 ? 5.834 -0.079 -1.385 1.00 42.13 51 LEU A N 13
ATOM 16947 C CA . LEU A 1 52 ? 6.178 -0.843 -0.226 1.00 62.42 51 LEU A CA 13
ATOM 16948 C C . LEU A 1 52 ? 6.706 -2.188 -0.583 1.00 62.13 51 LEU A C 13
ATOM 16949 O O . LEU A 1 52 ? 6.267 -2.821 -1.549 1.00 34.41 51 LEU A O 13
ATOM 16965 N N . HIS A 1 53 ? 7.663 -2.610 0.175 1.00 15.21 52 HIS A N 13
ATOM 16966 C CA . HIS A 1 53 ? 8.286 -3.892 -0.035 1.00 23.32 52 HIS A CA 13
ATOM 16967 C C . HIS A 1 53 ? 7.602 -4.915 0.897 1.00 22.54 52 HIS A C 13
ATOM 16968 O O . HIS A 1 53 ? 7.690 -4.804 2.123 1.00 0.40 52 HIS A O 13
ATOM 16983 N N . PRO A 1 54 ? 6.916 -5.925 0.317 1.00 44.24 53 PRO A N 13
ATOM 16984 C CA . PRO A 1 54 ? 6.043 -6.878 1.065 1.00 25.05 53 PRO A CA 13
ATOM 16985 C C . PRO A 1 54 ? 6.770 -7.863 1.981 1.00 11.43 53 PRO A C 13
ATOM 16986 O O . PRO A 1 54 ? 6.148 -8.727 2.573 1.00 52.40 53 PRO A O 13
ATOM 16997 N N . LYS A 1 55 ? 8.060 -7.741 2.098 1.00 11.23 54 LYS A N 13
ATOM 16998 C CA . LYS A 1 55 ? 8.815 -8.653 2.933 1.00 62.13 54 LYS A CA 13
ATOM 16999 C C . LYS A 1 55 ? 8.803 -8.232 4.411 1.00 15.21 54 LYS A C 13
ATOM 17000 O O . LYS A 1 55 ? 9.164 -9.008 5.292 1.00 74.11 54 LYS A O 13
ATOM 17019 N N . LEU A 1 56 ? 8.389 -7.002 4.668 1.00 24.20 55 LEU A N 13
ATOM 17020 C CA . LEU A 1 56 ? 8.376 -6.458 6.027 1.00 70.20 55 LEU A CA 13
ATOM 17021 C C . LEU A 1 56 ? 7.112 -6.833 6.773 1.00 13.33 55 LEU A C 13
ATOM 17022 O O . LEU A 1 56 ? 6.021 -6.795 6.217 1.00 42.33 55 LEU A O 13
ATOM 17038 N N . GLN A 1 57 ? 7.278 -7.166 8.044 1.00 33.45 56 GLN A N 13
ATOM 17039 C CA . GLN A 1 57 ? 6.194 -7.607 8.928 1.00 41.02 56 GLN A CA 13
ATOM 17040 C C . GLN A 1 57 ? 5.098 -6.549 9.076 1.00 60.20 56 GLN A C 13
ATOM 17041 O O . GLN A 1 57 ? 3.906 -6.873 9.051 1.00 34.44 56 GLN A O 13
ATOM 17055 N N . SER A 1 58 ? 5.489 -5.295 9.209 1.00 30.30 57 SER A N 13
ATOM 17056 C CA . SER A 1 58 ? 4.528 -4.229 9.426 1.00 1.23 57 SER A CA 13
ATOM 17057 C C . SER A 1 58 ? 3.687 -3.997 8.178 1.00 31.22 57 SER A C 13
ATOM 17058 O O . SER A 1 58 ? 2.528 -3.546 8.268 1.00 3.03 57 SER A O 13
ATOM 17066 N N . THR A 1 59 ? 4.250 -4.323 7.026 1.00 32.54 58 THR A N 13
ATOM 17067 C CA . THR A 1 59 ? 3.563 -4.203 5.777 1.00 54.34 58 THR A CA 13
ATOM 17068 C C . THR A 1 59 ? 2.338 -5.150 5.779 1.00 55.32 58 THR A C 13
ATOM 17069 O O . THR A 1 59 ? 1.280 -4.812 5.260 1.00 61.41 58 THR A O 13
ATOM 17080 N N . LYS A 1 60 ? 2.492 -6.322 6.419 1.00 51.15 59 LYS A N 13
ATOM 17081 C CA . LYS A 1 60 ? 1.417 -7.298 6.520 1.00 64.52 59 LYS A CA 13
ATOM 17082 C C . LYS A 1 60 ? 0.170 -6.747 7.146 1.00 1.14 59 LYS A C 13
ATOM 17083 O O . LYS A 1 60 ? -0.912 -6.953 6.603 1.00 3.12 59 LYS A O 13
ATOM 17102 N N . ARG A 1 61 ? 0.290 -6.032 8.266 1.00 44.12 60 ARG A N 13
ATOM 17103 C CA . ARG A 1 61 ? -0.884 -5.485 8.854 1.00 62.22 60 ARG A CA 13
ATOM 17104 C C . ARG A 1 61 ? -1.482 -4.450 7.995 1.00 11.32 60 ARG A C 13
ATOM 17105 O O . ARG A 1 61 ? -2.613 -4.551 7.695 1.00 71.42 60 ARG A O 13
ATOM 17126 N N . PHE A 1 62 ? -0.698 -3.473 7.559 1.00 42.12 61 PHE A N 13
ATOM 17127 C CA . PHE A 1 62 ? -1.261 -2.355 6.794 1.00 31.11 61 PHE A CA 13
ATOM 17128 C C . PHE A 1 62 ? -2.014 -2.857 5.558 1.00 54.11 61 PHE A C 13
ATOM 17129 O O . PHE A 1 62 ? -3.108 -2.402 5.268 1.00 63.42 61 PHE A O 13
ATOM 17146 N N . ILE A 1 63 ? -1.435 -3.815 4.873 1.00 1.45 62 ILE A N 13
ATOM 17147 C CA . ILE A 1 63 ? -2.047 -4.377 3.683 1.00 25.30 62 ILE A CA 13
ATOM 17148 C C . ILE A 1 63 ? -3.310 -5.155 4.024 1.00 35.54 62 ILE A C 13
ATOM 17149 O O . ILE A 1 63 ? -4.372 -4.925 3.450 1.00 63.52 62 ILE A O 13
ATOM 17165 N N . LYS A 1 64 ? -3.202 -6.036 4.984 1.00 1.23 63 LYS A N 13
ATOM 17166 C CA . LYS A 1 64 ? -4.342 -6.863 5.378 1.00 72.51 63 LYS A CA 13
ATOM 17167 C C . LYS A 1 64 ? -5.415 -6.089 6.110 1.00 4.03 63 LYS A C 13
ATOM 17168 O O . LYS A 1 64 ? -6.607 -6.409 6.020 1.00 4.23 63 LYS A O 13
ATOM 17187 N N . TRP A 1 65 ? -5.001 -5.072 6.800 1.00 3.21 64 TRP A N 13
ATOM 17188 C CA . TRP A 1 65 ? -5.899 -4.233 7.539 1.00 1.30 64 TRP A CA 13
ATOM 17189 C C . TRP A 1 65 ? -6.629 -3.363 6.523 1.00 13.13 64 TRP A C 13
ATOM 17190 O O . TRP A 1 65 ? -7.827 -3.089 6.675 1.00 13.53 64 TRP A O 13
ATOM 17211 N N . TYR A 1 66 ? -5.906 -2.950 5.441 1.00 24.53 65 TYR A N 13
ATOM 17212 C CA . TYR A 1 66 ? -6.537 -2.187 4.394 1.00 31.42 65 TYR A CA 13
ATOM 17213 C C . TYR A 1 66 ? -7.616 -3.000 3.747 1.00 51.31 65 TYR A C 13
ATOM 17214 O O . TYR A 1 66 ? -8.644 -2.484 3.428 1.00 1.24 65 TYR A O 13
ATOM 17232 N N . ASN A 1 67 ? -7.380 -4.293 3.589 1.00 71.10 66 ASN A N 13
ATOM 17233 C CA . ASN A 1 67 ? -8.369 -5.189 2.975 1.00 70.23 66 ASN A CA 13
ATOM 17234 C C . ASN A 1 67 ? -9.712 -5.150 3.706 1.00 42.24 66 ASN A C 13
ATOM 17235 O O . ASN A 1 67 ? -10.763 -5.220 3.075 1.00 41.53 66 ASN A O 13
ATOM 17246 N N . ALA A 1 68 ? -9.664 -5.004 5.023 1.00 12.33 67 ALA A N 13
ATOM 17247 C CA . ALA A 1 68 ? -10.878 -4.916 5.836 1.00 14.21 67 ALA A CA 13
ATOM 17248 C C . ALA A 1 68 ? -11.522 -3.538 5.666 1.00 14.22 67 ALA A C 13
ATOM 17249 O O . ALA A 1 68 ? -12.718 -3.420 5.381 1.00 15.52 67 ALA A O 13
ATOM 17256 N N . TRP A 1 69 ? -10.709 -2.506 5.823 1.00 4.31 68 TRP A N 13
ATOM 17257 C CA . TRP A 1 69 ? -11.139 -1.119 5.639 1.00 42.33 68 TRP A CA 13
ATOM 17258 C C . TRP A 1 69 ? -11.664 -0.874 4.222 1.00 1.20 68 TRP A C 13
ATOM 17259 O O . TRP A 1 69 ? -12.616 -0.119 4.019 1.00 62.42 68 TRP A O 13
ATOM 17280 N N . ASN A 1 70 ? -11.056 -1.526 3.270 1.00 71.43 69 ASN A N 13
ATOM 17281 C CA . ASN A 1 70 ? -11.421 -1.404 1.879 1.00 41.25 69 ASN A CA 13
ATOM 17282 C C . ASN A 1 70 ? -12.857 -1.864 1.696 1.00 12.32 69 ASN A C 13
ATOM 17283 O O . ASN A 1 70 ? -13.649 -1.201 1.055 1.00 33.03 69 ASN A O 13
ATOM 17294 N N . GLU A 1 71 ? -13.196 -2.979 2.320 1.00 14.13 70 GLU A N 13
ATOM 17295 C CA . GLU A 1 71 ? -14.558 -3.509 2.272 1.00 40.32 70 GLU A CA 13
ATOM 17296 C C . GLU A 1 71 ? -15.502 -2.580 3.015 1.00 61.33 70 GLU A C 13
ATOM 17297 O O . GLU A 1 71 ? -16.659 -2.449 2.656 1.00 72.31 70 GLU A O 13
ATOM 17309 N N . LYS A 1 72 ? -14.997 -1.944 4.046 1.00 73.44 71 LYS A N 13
ATOM 17310 C CA . LYS A 1 72 ? -15.769 -1.024 4.847 1.00 12.13 71 LYS A CA 13
ATOM 17311 C C . LYS A 1 72 ? -16.141 0.227 4.039 1.00 22.24 71 LYS A C 13
ATOM 17312 O O . LYS A 1 72 ? -17.189 0.834 4.258 1.00 4.32 71 LYS A O 13
ATOM 17331 N N . ARG A 1 73 ? -15.293 0.598 3.113 1.00 62.43 72 ARG A N 13
ATOM 17332 C CA . ARG A 1 73 ? -15.549 1.769 2.302 1.00 74.21 72 ARG A CA 13
ATOM 17333 C C . ARG A 1 73 ? -16.192 1.443 0.953 1.00 63.41 72 ARG A C 13
ATOM 17334 O O . ARG A 1 73 ? -16.899 2.279 0.388 1.00 21.32 72 ARG A O 13
ATOM 17355 N N . ARG A 1 74 ? -15.967 0.248 0.430 1.00 51.15 73 ARG A N 13
ATOM 17356 C CA . ARG A 1 74 ? -16.502 -0.073 -0.887 1.00 11.41 73 ARG A CA 13
ATOM 17357 C C . ARG A 1 74 ? -17.456 -1.240 -0.825 1.00 34.24 73 ARG A C 13
ATOM 17358 O O . ARG A 1 74 ? -17.627 -1.941 -1.820 1.00 22.03 73 ARG A O 13
ATOM 17379 N N . VAL A 1 75 ? -18.097 -1.400 0.352 1.00 10.02 74 VAL A N 13
ATOM 17380 C CA . VAL A 1 75 ? -19.093 -2.476 0.659 1.00 0.33 74 VAL A CA 13
ATOM 17381 C C . VAL A 1 75 ? -19.828 -2.920 -0.593 1.00 41.00 74 VAL A C 13
ATOM 17382 O O . VAL A 1 75 ? -20.689 -2.195 -1.130 1.00 13.32 74 VAL A O 13
ATOM 17395 N N . TYR A 1 76 ? -19.474 -4.092 -1.036 1.00 1.14 75 TYR A N 13
ATOM 17396 C CA . TYR A 1 76 ? -19.939 -4.634 -2.292 1.00 74.52 75 TYR A CA 13
ATOM 17397 C C . TYR A 1 76 ? -21.427 -4.821 -2.316 1.00 72.52 75 TYR A C 13
ATOM 17398 O O . TYR A 1 76 ? -22.014 -5.388 -1.372 1.00 63.41 75 TYR A O 13
ATOM 17416 N N . GLU A 1 77 ? -22.025 -4.340 -3.407 1.00 65.43 76 GLU A N 13
ATOM 17417 C CA . GLU A 1 77 ? -23.461 -4.352 -3.640 1.00 53.41 76 GLU A CA 13
ATOM 17418 C C . GLU A 1 77 ? -24.162 -3.375 -2.715 1.00 62.23 76 GLU A C 13
ATOM 17419 O O . GLU A 1 77 ? -24.152 -3.535 -1.489 1.00 52.13 76 GLU A O 13
ATOM 17431 N N . GLU A 1 78 ? -24.749 -2.369 -3.303 1.00 21.04 77 GLU A N 13
ATOM 17432 C CA . GLU A 1 78 ? -25.447 -1.335 -2.573 1.00 23.35 77 GLU A CA 13
ATOM 17433 C C . GLU A 1 78 ? -26.767 -1.878 -2.038 1.00 5.24 77 GLU A C 13
ATOM 17434 O O . GLU A 1 78 ? -27.741 -1.959 -2.806 1.00 36.34 77 GLU A O 13
ATOM 17447 N N . SER A 1 2 ? 19.254 -4.017 -9.118 1.00 62.31 1 SER A N 14
ATOM 17448 C CA . SER A 1 2 ? 18.434 -5.178 -9.325 1.00 63.32 1 SER A CA 14
ATOM 17449 C C . SER A 1 2 ? 17.604 -5.498 -8.082 1.00 12.34 1 SER A C 14
ATOM 17450 O O . SER A 1 2 ? 16.553 -6.145 -8.173 1.00 14.21 1 SER A O 14
ATOM 17458 N N . LYS A 1 3 ? 18.057 -5.024 -6.940 1.00 51.13 2 LYS A N 14
ATOM 17459 C CA . LYS A 1 3 ? 17.330 -5.193 -5.711 1.00 55.21 2 LYS A CA 14
ATOM 17460 C C . LYS A 1 3 ? 16.344 -4.056 -5.581 1.00 21.53 2 LYS A C 14
ATOM 17461 O O . LYS A 1 3 ? 16.733 -2.917 -5.292 1.00 64.41 2 LYS A O 14
ATOM 17480 N N . CYS A 1 4 ? 15.103 -4.354 -5.834 1.00 71.23 3 CYS A N 14
ATOM 17481 C CA . CYS A 1 4 ? 14.034 -3.385 -5.760 1.00 21.23 3 CYS A CA 14
ATOM 17482 C C . CYS A 1 4 ? 13.792 -3.026 -4.306 1.00 62.20 3 CYS A C 14
ATOM 17483 O O . CYS A 1 4 ? 13.449 -3.898 -3.489 1.00 21.13 3 CYS A O 14
ATOM 17490 N N . LYS A 1 5 ? 13.985 -1.776 -3.969 1.00 41.12 4 LYS A N 14
ATOM 17491 C CA . LYS A 1 5 ? 13.871 -1.355 -2.593 1.00 24.51 4 LYS A CA 14
ATOM 17492 C C . LYS A 1 5 ? 12.785 -0.302 -2.446 1.00 0.51 4 LYS A C 14
ATOM 17493 O O . LYS A 1 5 ? 11.930 -0.407 -1.567 1.00 31.21 4 LYS A O 14
ATOM 17512 N N . CYS A 1 6 ? 12.835 0.716 -3.331 1.00 30.33 5 CYS A N 14
ATOM 17513 C CA . CYS A 1 6 ? 11.980 1.929 -3.275 1.00 4.21 5 CYS A CA 14
ATOM 17514 C C . CYS A 1 6 ? 12.469 2.876 -2.182 1.00 54.11 5 CYS A C 14
ATOM 17515 O O . CYS A 1 6 ? 12.754 4.054 -2.432 1.00 72.43 5 CYS A O 14
ATOM 17522 N N . SER A 1 7 ? 12.580 2.350 -1.004 1.00 13.52 6 SER A N 14
ATOM 17523 C CA . SER A 1 7 ? 13.037 3.046 0.146 1.00 23.10 6 SER A CA 14
ATOM 17524 C C . SER A 1 7 ? 13.285 1.962 1.171 1.00 65.14 6 SER A C 14
ATOM 17525 O O . SER A 1 7 ? 12.953 0.794 0.901 1.00 74.11 6 SER A O 14
ATOM 17533 N N . ARG A 1 8 ? 13.867 2.282 2.304 1.00 30.51 7 ARG A N 14
ATOM 17534 C CA . ARG A 1 8 ? 14.055 1.266 3.318 1.00 30.33 7 ARG A CA 14
ATOM 17535 C C . ARG A 1 8 ? 12.692 0.879 3.867 1.00 40.11 7 ARG A C 14
ATOM 17536 O O . ARG A 1 8 ? 12.397 -0.296 4.093 1.00 11.11 7 ARG A O 14
ATOM 17557 N N . LYS A 1 9 ? 11.872 1.882 4.056 1.00 24.32 8 LYS A N 14
ATOM 17558 C CA . LYS A 1 9 ? 10.504 1.723 4.455 1.00 15.14 8 LYS A CA 14
ATOM 17559 C C . LYS A 1 9 ? 9.675 2.765 3.744 1.00 71.02 8 LYS A C 14
ATOM 17560 O O . LYS A 1 9 ? 9.935 3.966 3.894 1.00 54.13 8 LYS A O 14
ATOM 17579 N N . GLY A 1 10 ? 8.722 2.318 2.938 1.00 61.43 9 GLY A N 14
ATOM 17580 C CA . GLY A 1 10 ? 7.807 3.244 2.307 1.00 40.34 9 GLY A CA 14
ATOM 17581 C C . GLY A 1 10 ? 6.984 3.898 3.396 1.00 4.04 9 GLY A C 14
ATOM 17582 O O . GLY A 1 10 ? 6.430 3.178 4.232 1.00 2.32 9 GLY A O 14
ATOM 17586 N N . PRO A 1 11 ? 6.926 5.250 3.445 1.00 34.31 10 PRO A N 14
ATOM 17587 C CA . PRO A 1 11 ? 6.238 5.980 4.521 1.00 71.32 10 PRO A CA 14
ATOM 17588 C C . PRO A 1 11 ? 4.840 5.453 4.801 1.00 61.12 10 PRO A C 14
ATOM 17589 O O . PRO A 1 11 ? 4.069 5.151 3.874 1.00 61.21 10 PRO A O 14
ATOM 17600 N N . LYS A 1 12 ? 4.513 5.382 6.074 1.00 75.15 11 LYS A N 14
ATOM 17601 C CA . LYS A 1 12 ? 3.247 4.876 6.506 1.00 11.44 11 LYS A CA 14
ATOM 17602 C C . LYS A 1 12 ? 2.134 5.862 6.233 1.00 11.01 11 LYS A C 14
ATOM 17603 O O . LYS A 1 12 ? 2.308 7.093 6.341 1.00 24.41 11 LYS A O 14
ATOM 17622 N N . ILE A 1 13 ? 1.023 5.315 5.842 1.00 25.31 12 ILE A N 14
ATOM 17623 C CA . ILE A 1 13 ? -0.125 6.035 5.360 1.00 43.21 12 ILE A CA 14
ATOM 17624 C C . ILE A 1 13 ? -1.334 5.475 6.048 1.00 33.34 12 ILE A C 14
ATOM 17625 O O . ILE A 1 13 ? -1.303 4.347 6.479 1.00 51.34 12 ILE A O 14
ATOM 17641 N N . ARG A 1 14 ? -2.331 6.265 6.268 1.00 63.31 13 ARG A N 14
ATOM 17642 C CA . ARG A 1 14 ? -3.546 5.729 6.816 1.00 11.51 13 ARG A CA 14
ATOM 17643 C C . ARG A 1 14 ? -4.391 5.119 5.722 1.00 30.41 13 ARG A C 14
ATOM 17644 O O . ARG A 1 14 ? -4.344 5.554 4.565 1.00 40.44 13 ARG A O 14
ATOM 17665 N N . TYR A 1 15 ? -5.188 4.151 6.096 1.00 44.13 14 TYR A N 14
ATOM 17666 C CA . TYR A 1 15 ? -6.024 3.406 5.165 1.00 41.41 14 TYR A CA 14
ATOM 17667 C C . TYR A 1 15 ? -7.030 4.334 4.502 1.00 75.33 14 TYR A C 14
ATOM 17668 O O . TYR A 1 15 ? -7.392 4.161 3.332 1.00 54.12 14 TYR A O 14
ATOM 17686 N N . SER A 1 16 ? -7.432 5.347 5.239 1.00 5.35 15 SER A N 14
ATOM 17687 C CA . SER A 1 16 ? -8.415 6.310 4.786 1.00 5.34 15 SER A CA 14
ATOM 17688 C C . SER A 1 16 ? -7.881 7.173 3.639 1.00 64.14 15 SER A C 14
ATOM 17689 O O . SER A 1 16 ? -8.658 7.738 2.855 1.00 61.10 15 SER A O 14
ATOM 17697 N N . ASP A 1 17 ? -6.578 7.267 3.527 1.00 63.13 16 ASP A N 14
ATOM 17698 C CA . ASP A 1 17 ? -5.993 8.073 2.481 1.00 61.20 16 ASP A CA 14
ATOM 17699 C C . ASP A 1 17 ? -5.718 7.208 1.281 1.00 33.10 16 ASP A C 14
ATOM 17700 O O . ASP A 1 17 ? -5.720 7.674 0.158 1.00 43.42 16 ASP A O 14
ATOM 17709 N N . VAL A 1 18 ? -5.576 5.923 1.508 1.00 71.11 17 VAL A N 14
ATOM 17710 C CA . VAL A 1 18 ? -5.214 5.041 0.421 1.00 21.52 17 VAL A CA 14
ATOM 17711 C C . VAL A 1 18 ? -6.411 4.793 -0.477 1.00 31.15 17 VAL A C 14
ATOM 17712 O O . VAL A 1 18 ? -7.449 4.275 -0.050 1.00 1.14 17 VAL A O 14
ATOM 17725 N N . LYS A 1 19 ? -6.240 5.136 -1.707 1.00 0.55 18 LYS A N 14
ATOM 17726 C CA . LYS A 1 19 ? -7.273 5.022 -2.704 1.00 72.20 18 LYS A CA 14
ATOM 17727 C C . LYS A 1 19 ? -7.224 3.680 -3.377 1.00 50.32 18 LYS A C 14
ATOM 17728 O O . LYS A 1 19 ? -8.245 3.107 -3.734 1.00 34.41 18 LYS A O 14
ATOM 17747 N N . LYS A 1 20 ? -6.045 3.168 -3.510 1.00 33.24 19 LYS A N 14
ATOM 17748 C CA . LYS A 1 20 ? -5.835 1.972 -4.270 1.00 10.14 19 LYS A CA 14
ATOM 17749 C C . LYS A 1 20 ? -4.675 1.193 -3.704 1.00 1.41 19 LYS A C 14
ATOM 17750 O O . LYS A 1 20 ? -3.667 1.785 -3.286 1.00 13.33 19 LYS A O 14
ATOM 17769 N N . LEU A 1 21 ? -4.824 -0.102 -3.690 1.00 12.42 20 LEU A N 14
ATOM 17770 C CA . LEU A 1 21 ? -3.809 -1.016 -3.248 1.00 0.13 20 LEU A CA 14
ATOM 17771 C C . LEU A 1 21 ? -3.579 -2.056 -4.316 1.00 60.45 20 LEU A C 14
ATOM 17772 O O . LEU A 1 21 ? -4.513 -2.759 -4.710 1.00 35.04 20 LEU A O 14
ATOM 17788 N N . GLU A 1 22 ? -2.369 -2.163 -4.787 1.00 71.25 21 GLU A N 14
ATOM 17789 C CA . GLU A 1 22 ? -2.049 -3.173 -5.761 1.00 5.32 21 GLU A CA 14
ATOM 17790 C C . GLU A 1 22 ? -0.820 -3.886 -5.349 1.00 52.24 21 GLU A C 14
ATOM 17791 O O . GLU A 1 22 ? 0.165 -3.250 -5.004 1.00 74.11 21 GLU A O 14
ATOM 17803 N N . MET A 1 23 ? -0.845 -5.182 -5.353 1.00 54.31 22 MET A N 14
ATOM 17804 C CA . MET A 1 23 ? 0.358 -5.876 -5.164 1.00 74.31 22 MET A CA 14
ATOM 17805 C C . MET A 1 23 ? 0.812 -6.419 -6.505 1.00 22.01 22 MET A C 14
ATOM 17806 O O . MET A 1 23 ? 0.220 -7.342 -7.073 1.00 24.01 22 MET A O 14
ATOM 17820 N N . LYS A 1 24 ? 1.855 -5.816 -6.994 1.00 12.35 23 LYS A N 14
ATOM 17821 C CA . LYS A 1 24 ? 2.479 -6.139 -8.244 1.00 34.14 23 LYS A CA 14
ATOM 17822 C C . LYS A 1 24 ? 3.893 -5.582 -8.250 1.00 5.32 23 LYS A C 14
ATOM 17823 O O . LYS A 1 24 ? 4.133 -4.540 -7.649 1.00 23.42 23 LYS A O 14
ATOM 17842 N N . PRO A 1 25 ? 4.853 -6.260 -8.873 1.00 35.42 24 PRO A N 14
ATOM 17843 C CA . PRO A 1 25 ? 6.239 -5.829 -8.833 1.00 5.31 24 PRO A CA 14
ATOM 17844 C C . PRO A 1 25 ? 6.477 -4.567 -9.655 1.00 14.03 24 PRO A C 14
ATOM 17845 O O . PRO A 1 25 ? 5.924 -4.405 -10.751 1.00 24.30 24 PRO A O 14
ATOM 17856 N N . LYS A 1 26 ? 7.286 -3.679 -9.109 1.00 1.03 25 LYS A N 14
ATOM 17857 C CA . LYS A 1 26 ? 7.635 -2.427 -9.761 1.00 12.43 25 LYS A CA 14
ATOM 17858 C C . LYS A 1 26 ? 8.463 -2.750 -11.014 1.00 11.24 25 LYS A C 14
ATOM 17859 O O . LYS A 1 26 ? 8.295 -2.151 -12.081 1.00 22.01 25 LYS A O 14
ATOM 17878 N N . TYR A 1 27 ? 9.324 -3.724 -10.855 1.00 3.42 26 T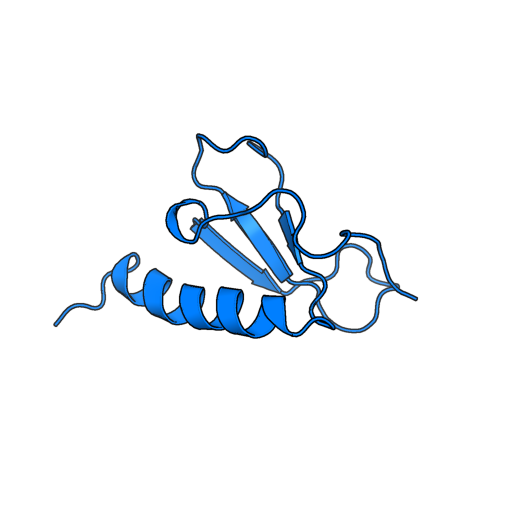YR A N 14
ATOM 17879 C CA . TYR A 1 27 ? 10.180 -4.242 -11.893 1.00 42.30 26 TYR A CA 14
ATOM 17880 C C . TYR A 1 27 ? 10.046 -5.759 -11.916 1.00 11.25 26 TYR A C 14
ATOM 17881 O O . TYR A 1 27 ? 9.738 -6.357 -10.899 1.00 4.54 26 TYR A O 14
ATOM 17899 N N . PRO A 1 28 ? 10.258 -6.411 -13.064 1.00 30.31 27 PRO A N 14
ATOM 17900 C CA . PRO A 1 28 ? 10.174 -7.880 -13.150 1.00 22.12 27 PRO A CA 14
ATOM 17901 C C . PRO A 1 28 ? 11.283 -8.560 -12.329 1.00 65.34 27 PRO A C 14
ATOM 17902 O O . PRO A 1 28 ? 11.151 -9.701 -11.893 1.00 2.04 27 PRO A O 14
ATOM 17913 N N . HIS A 1 29 ? 12.347 -7.807 -12.083 1.00 62.22 28 HIS A N 14
ATOM 17914 C CA . HIS A 1 29 ? 13.526 -8.295 -11.362 1.00 4.31 28 HIS A CA 14
ATOM 17915 C C . HIS A 1 29 ? 13.390 -8.068 -9.844 1.00 63.22 28 HIS A C 14
ATOM 17916 O O . HIS A 1 29 ? 14.389 -7.954 -9.129 1.00 32.44 28 HIS A O 14
ATOM 17931 N N . CYS A 1 30 ? 12.175 -8.065 -9.357 1.00 73.21 29 CYS A N 14
ATOM 17932 C CA . CYS A 1 30 ? 11.925 -7.835 -7.957 1.00 64.55 29 CYS A CA 14
ATOM 17933 C C . CYS A 1 30 ? 11.466 -9.134 -7.301 1.00 62.45 29 CYS A C 14
ATOM 17934 O O . CYS A 1 30 ? 10.884 -10.001 -7.981 1.00 21.04 29 CYS A O 14
ATOM 17941 N N . GLU A 1 31 ? 11.736 -9.301 -6.001 1.00 63.24 30 GLU A N 14
ATOM 17942 C CA . GLU A 1 31 ? 11.250 -10.460 -5.299 1.00 34.42 30 GLU A CA 14
ATOM 17943 C C . GLU A 1 31 ? 9.844 -10.167 -4.815 1.00 73.03 30 GLU A C 14
ATOM 17944 O O . GLU A 1 31 ? 9.607 -9.100 -4.230 1.00 63.01 30 GLU A O 14
ATOM 17956 N N . GLU A 1 32 ? 8.933 -11.103 -5.041 1.00 42.22 31 GLU A N 14
ATOM 17957 C CA . GLU A 1 32 ? 7.523 -10.964 -4.670 1.00 64.40 31 GLU A CA 14
ATOM 17958 C C . GLU A 1 32 ? 6.830 -9.828 -5.417 1.00 43.00 31 GLU A C 14
ATOM 17959 O O . GLU A 1 32 ? 7.368 -9.261 -6.379 1.00 61.41 31 GLU A O 14
ATOM 17971 N N . LYS A 1 33 ? 5.618 -9.556 -5.016 1.00 62.53 32 LYS A N 14
ATOM 17972 C CA . LYS A 1 33 ? 4.847 -8.482 -5.559 1.00 2.32 32 LYS A CA 14
ATOM 17973 C C . LYS A 1 33 ? 4.997 -7.280 -4.660 1.00 34.04 32 LYS A C 14
ATOM 17974 O O . LYS A 1 33 ? 4.881 -7.397 -3.435 1.00 43.23 32 LYS A O 14
ATOM 17993 N N . MET A 1 34 ? 5.265 -6.155 -5.243 1.00 14.44 33 MET A N 14
ATOM 17994 C CA . MET A 1 34 ? 5.372 -4.920 -4.482 1.00 24.22 33 MET A CA 14
ATOM 17995 C C . MET A 1 34 ? 4.050 -4.384 -4.123 1.00 62.43 33 MET A C 14
ATOM 17996 O O . MET A 1 34 ? 3.061 -4.616 -4.803 1.00 4.23 33 MET A O 14
ATOM 18010 N N . VAL A 1 35 ? 4.039 -3.665 -3.078 1.00 23.03 34 VAL A N 14
ATOM 18011 C CA . VAL A 1 35 ? 2.846 -3.084 -2.582 1.00 23.43 34 VAL A CA 14
ATOM 18012 C C . VAL A 1 35 ? 2.765 -1.655 -3.054 1.00 22.14 34 VAL A C 14
ATOM 18013 O O . VAL A 1 35 ? 3.555 -0.806 -2.642 1.00 51.34 34 VAL A O 14
ATOM 18026 N N . ILE A 1 36 ? 1.849 -1.409 -3.939 1.00 25.53 35 ILE A N 14
ATOM 18027 C CA . ILE A 1 36 ? 1.668 -0.108 -4.515 1.00 12.12 35 ILE A CA 14
ATOM 18028 C C . ILE A 1 36 ? 0.501 0.564 -3.842 1.00 33.52 35 ILE A C 14
ATOM 18029 O O . ILE A 1 36 ? -0.607 0.013 -3.795 1.00 2.21 35 ILE A O 14
ATOM 18045 N N . ILE A 1 37 ? 0.748 1.729 -3.328 1.00 31.42 36 ILE A N 14
ATOM 18046 C CA . ILE A 1 37 ? -0.236 2.474 -2.593 1.00 74.02 36 ILE A CA 14
ATOM 18047 C C . ILE A 1 37 ? -0.501 3.810 -3.267 1.00 72.11 36 ILE A C 14
ATOM 18048 O O . ILE A 1 37 ? 0.404 4.630 -3.408 1.00 71.44 36 ILE A O 14
ATOM 18064 N N . THR A 1 38 ? -1.718 4.017 -3.676 1.00 13.10 37 THR A N 14
ATOM 18065 C CA . THR A 1 38 ? -2.127 5.270 -4.274 1.00 72.04 37 THR A CA 14
ATOM 18066 C C . THR A 1 38 ? -2.757 6.122 -3.169 1.00 1.14 37 THR A C 14
ATOM 18067 O O . THR A 1 38 ? -3.686 5.661 -2.492 1.00 12.01 37 THR A O 14
ATOM 18078 N N . THR A 1 39 ? -2.263 7.326 -2.976 1.00 11.34 38 THR A N 14
ATOM 18079 C CA . THR A 1 39 ? -2.721 8.136 -1.866 1.00 23.12 38 THR A CA 14
ATOM 18080 C C . THR A 1 39 ? -3.717 9.195 -2.300 1.00 72.51 38 THR A C 14
ATOM 18081 O O . THR A 1 39 ? -3.768 9.577 -3.480 1.00 42.15 38 THR A O 14
ATOM 18092 N N . LYS A 1 40 ? -4.510 9.655 -1.357 1.00 71.02 39 LYS A N 14
ATOM 18093 C CA . LYS A 1 40 ? -5.478 10.682 -1.604 1.00 52.14 39 LYS A CA 14
ATOM 18094 C C . LYS A 1 40 ? -4.830 12.046 -1.595 1.00 1.22 39 LYS A C 14
ATOM 18095 O O . LYS A 1 40 ? -4.997 12.816 -2.541 1.00 72.23 39 LYS A O 14
ATOM 18114 N N . SER A 1 41 ? -4.042 12.322 -0.530 1.00 53.40 40 SER A N 14
ATOM 18115 C CA . SER A 1 41 ? -3.370 13.622 -0.370 1.00 22.54 40 SER A CA 14
ATOM 18116 C C . SER A 1 41 ? -2.620 13.799 0.969 1.00 71.14 40 SER A C 14
ATOM 18117 O O . SER A 1 41 ? -1.603 14.493 0.997 1.00 53.50 40 SER A O 14
ATOM 18125 N N . VAL A 1 42 ? -3.086 13.170 2.063 1.00 0.22 41 VAL A N 14
ATOM 18126 C CA . VAL A 1 42 ? -2.507 13.473 3.399 1.00 74.41 41 VAL A CA 14
ATOM 18127 C C . VAL A 1 42 ? -1.116 12.849 3.572 1.00 61.23 41 VAL A C 14
ATOM 18128 O O . VAL A 1 42 ? -0.359 13.219 4.480 1.00 3.42 41 VAL A O 14
ATOM 18141 N N . SER A 1 43 ? -0.786 11.913 2.709 1.00 34.42 42 SER A N 14
ATOM 18142 C CA . SER A 1 43 ? 0.516 11.304 2.724 1.00 60.30 42 SER A CA 14
ATOM 18143 C C . SER A 1 43 ? 1.565 12.375 2.406 1.00 20.23 42 SER A C 14
ATOM 18144 O O . SER A 1 43 ? 1.343 13.223 1.543 1.00 20.11 42 SER A O 14
ATOM 18152 N N . ARG A 1 44 ? 2.700 12.326 3.098 1.00 24.51 43 ARG A N 14
ATOM 18153 C CA . ARG A 1 44 ? 3.795 13.301 2.913 1.00 63.41 43 ARG A CA 14
ATOM 18154 C C . ARG A 1 44 ? 4.320 13.314 1.467 1.00 30.01 43 ARG A C 14
ATOM 18155 O O . ARG A 1 44 ? 4.941 14.274 1.033 1.00 3.14 43 ARG A O 14
ATOM 18176 N N . TYR A 1 45 ? 4.050 12.247 0.740 1.00 54.10 44 TYR A N 14
ATOM 18177 C CA . TYR A 1 45 ? 4.486 12.093 -0.614 1.00 73.11 44 TYR A CA 14
ATOM 18178 C C . TYR A 1 45 ? 3.505 12.839 -1.562 1.00 73.15 44 TYR A C 14
ATOM 18179 O O . TYR A 1 45 ? 3.782 13.034 -2.733 1.00 33.04 44 TYR A O 14
ATOM 18197 N N . ARG A 1 46 ? 2.369 13.247 -0.988 1.00 1.42 45 ARG A N 14
ATOM 18198 C CA . ARG A 1 46 ? 1.334 14.087 -1.612 1.00 50.54 45 ARG A CA 14
ATOM 18199 C C . ARG A 1 46 ? 0.748 13.581 -2.930 1.00 62.35 45 ARG A C 14
ATOM 18200 O O . ARG A 1 46 ? 1.213 13.963 -4.009 1.00 40.33 45 ARG A O 14
ATOM 18221 N N . GLY A 1 47 ? -0.233 12.689 -2.838 1.00 32.43 46 GLY A N 14
ATOM 18222 C CA . GLY A 1 47 ? -1.003 12.288 -4.013 1.00 65.23 46 GLY A CA 14
ATOM 18223 C C . GLY A 1 47 ? -0.210 11.508 -5.035 1.00 42.10 46 GLY A C 14
ATOM 18224 O O . GLY A 1 47 ? -0.561 11.492 -6.220 1.00 22.20 46 GLY A O 14
ATOM 18228 N N . GLN A 1 48 ? 0.831 10.866 -4.592 1.00 52.41 47 GLN A N 14
ATOM 18229 C CA . GLN A 1 48 ? 1.690 10.101 -5.455 1.00 40.21 47 GLN A CA 14
ATOM 18230 C C . GLN A 1 48 ? 1.677 8.646 -5.005 1.00 70.15 47 GLN A C 14
ATOM 18231 O O . GLN A 1 48 ? 1.371 8.355 -3.834 1.00 53.23 47 GLN A O 14
ATOM 18245 N N . GLU A 1 49 ? 2.020 7.747 -5.890 1.00 70.34 48 GLU A N 14
ATOM 18246 C CA . GLU A 1 49 ? 1.914 6.339 -5.602 1.00 41.21 48 GLU A CA 14
ATOM 18247 C C . GLU A 1 49 ? 3.197 5.834 -4.971 1.00 35.24 48 GLU A C 14
ATOM 18248 O O . GLU A 1 49 ? 4.297 6.085 -5.461 1.00 13.10 48 GLU A O 14
ATOM 18260 N N . HIS A 1 50 ? 3.032 5.145 -3.874 1.00 62.24 49 HIS A N 14
ATOM 18261 C CA . HIS A 1 50 ? 4.122 4.585 -3.093 1.00 25.11 49 HIS A CA 14
ATOM 18262 C C . HIS A 1 50 ? 4.332 3.152 -3.431 1.00 32.32 49 HIS A C 14
ATOM 18263 O O . HIS A 1 50 ? 3.420 2.480 -3.917 1.00 71.31 49 HIS A O 14
ATOM 18278 N N . CYS A 1 51 ? 5.506 2.683 -3.162 1.00 31.33 50 CYS A N 14
ATOM 18279 C CA . CYS A 1 51 ? 5.799 1.302 -3.273 1.00 3.52 50 CYS A CA 14
ATOM 18280 C C . CYS A 1 51 ? 6.463 0.850 -1.996 1.00 21.35 50 CYS A C 14
ATOM 18281 O O . CYS A 1 51 ? 7.449 1.449 -1.534 1.00 24.54 50 CYS A O 14
ATOM 18288 N N . LEU A 1 52 ? 5.898 -0.159 -1.399 1.00 44.44 51 LEU A N 14
ATOM 18289 C CA . LEU A 1 52 ? 6.358 -0.669 -0.146 1.00 22.13 51 LEU A CA 14
ATOM 18290 C C . LEU A 1 52 ? 6.991 -2.029 -0.358 1.00 51.20 51 LEU A C 14
ATOM 18291 O O . LEU A 1 52 ? 6.485 -2.852 -1.136 1.00 41.04 51 LEU A O 14
ATOM 18307 N N . HIS A 1 53 ? 8.104 -2.238 0.302 1.00 62.12 52 HIS A N 14
ATOM 18308 C CA . HIS A 1 53 ? 8.881 -3.449 0.165 1.00 45.11 52 HIS A CA 14
ATOM 18309 C C . HIS A 1 53 ? 8.279 -4.560 1.062 1.00 21.10 52 HIS A C 14
ATOM 18310 O O . HIS A 1 53 ? 8.326 -4.470 2.285 1.00 33.04 52 HIS A O 14
ATOM 18325 N N . PRO A 1 54 ? 7.717 -5.630 0.439 1.00 50.51 53 PRO A N 14
ATOM 18326 C CA . PRO A 1 54 ? 6.959 -6.717 1.138 1.00 12.31 53 PRO A CA 14
ATOM 18327 C C . PRO A 1 54 ? 7.769 -7.602 2.110 1.00 71.23 53 PRO A C 14
ATOM 18328 O O . PRO A 1 54 ? 7.261 -8.609 2.610 1.00 33.31 53 PRO A O 14
ATOM 18339 N N . LYS A 1 55 ? 8.998 -7.243 2.349 1.00 54.12 54 LYS A N 14
ATOM 18340 C CA . LYS A 1 55 ? 9.830 -7.940 3.314 1.00 11.12 54 LYS A CA 14
ATOM 18341 C C . LYS A 1 55 ? 9.557 -7.453 4.733 1.00 40.43 54 LYS A C 14
ATOM 18342 O O . LYS A 1 55 ? 9.964 -8.079 5.706 1.00 62.32 54 LYS A O 14
ATOM 18361 N N . LEU A 1 56 ? 8.873 -6.322 4.834 1.00 1.31 55 LEU A N 14
ATOM 18362 C CA . LEU A 1 56 ? 8.551 -5.712 6.117 1.00 21.34 55 LEU A CA 14
ATOM 18363 C C . LEU A 1 56 ? 7.267 -6.306 6.689 1.00 75.24 55 LEU A C 14
ATOM 18364 O O . LEU A 1 56 ? 6.364 -6.695 5.943 1.00 35.11 55 LEU A O 14
ATOM 18380 N N . GLN A 1 57 ? 7.175 -6.357 8.007 1.00 70.01 56 GLN A N 14
ATOM 18381 C CA . GLN A 1 57 ? 6.016 -6.939 8.676 1.00 32.52 56 GLN A CA 14
ATOM 18382 C C . GLN A 1 57 ? 4.869 -5.934 8.745 1.00 52.14 56 GLN A C 14
ATOM 18383 O O . GLN A 1 57 ? 3.690 -6.316 8.752 1.00 2.45 56 GLN A O 14
ATOM 18397 N N . SER A 1 58 ? 5.221 -4.648 8.772 1.00 11.31 57 SER A N 14
ATOM 18398 C CA . SER A 1 58 ? 4.244 -3.558 8.816 1.00 13.34 57 SER A CA 14
ATOM 18399 C C . SER A 1 58 ? 3.316 -3.632 7.595 1.00 4.55 57 SER A C 14
ATOM 18400 O O . SER A 1 58 ? 2.116 -3.313 7.672 1.00 43.33 57 SER A O 14
ATOM 18408 N N . THR A 1 59 ? 3.887 -4.084 6.491 1.00 14.21 58 THR A N 14
ATOM 18409 C CA . THR A 1 59 ? 3.208 -4.229 5.236 1.00 61.44 58 THR A CA 14
ATOM 18410 C C . THR A 1 59 ? 2.040 -5.211 5.368 1.00 4.43 58 THR A C 14
ATOM 18411 O O . THR A 1 59 ? 0.958 -4.960 4.868 1.00 54.13 58 THR A O 14
ATOM 18422 N N . LYS A 1 60 ? 2.264 -6.297 6.090 1.00 3.52 59 LYS A N 14
ATOM 18423 C CA . LYS A 1 60 ? 1.260 -7.323 6.269 1.00 64.41 59 LYS A CA 14
ATOM 18424 C C . LYS A 1 60 ? 0.016 -6.818 6.942 1.00 70.30 59 LYS A C 14
ATOM 18425 O O . LYS A 1 60 ? -1.073 -7.062 6.452 1.00 64.23 59 LYS A O 14
ATOM 18444 N N . ARG A 1 61 ? 0.152 -6.082 8.037 1.00 64.31 60 ARG A N 14
ATOM 18445 C CA . ARG A 1 61 ? -1.020 -5.522 8.655 1.00 12.53 60 ARG A CA 14
ATOM 18446 C C . ARG A 1 61 ? -1.670 -4.522 7.772 1.00 40.43 60 ARG A C 14
ATOM 18447 O O . ARG A 1 61 ? -2.864 -4.496 7.676 1.00 21.54 60 ARG A O 14
ATOM 18468 N N . PHE A 1 62 ? -0.873 -3.742 7.080 1.00 44.22 61 PHE A N 14
ATOM 18469 C CA . PHE A 1 62 ? -1.398 -2.689 6.249 1.00 42.25 61 PHE A CA 14
ATOM 18470 C C . PHE A 1 62 ? -2.241 -3.284 5.113 1.00 11.03 61 PHE A C 14
ATOM 18471 O O . PHE A 1 62 ? -3.270 -2.731 4.751 1.00 13.21 61 PHE A O 14
ATOM 18488 N N . ILE A 1 63 ? -1.819 -4.445 4.587 1.00 31.14 62 ILE A N 14
ATOM 18489 C CA . ILE A 1 63 ? -2.582 -5.101 3.531 1.00 53.11 62 ILE A CA 14
ATOM 18490 C C . ILE A 1 63 ? -3.827 -5.703 4.092 1.00 32.50 62 ILE A C 14
ATOM 18491 O O . ILE A 1 63 ? -4.922 -5.467 3.603 1.00 62.12 62 ILE A O 14
ATOM 18507 N N . LYS A 1 64 ? -3.656 -6.458 5.139 1.00 3.13 63 LYS A N 14
ATOM 18508 C CA . LYS A 1 64 ? -4.759 -7.216 5.731 1.00 2.23 63 LYS A CA 14
ATOM 18509 C C . LYS A 1 64 ? -5.816 -6.321 6.343 1.00 42.14 63 LYS A C 14
ATOM 18510 O O . LYS A 1 64 ? -7.009 -6.664 6.380 1.00 40.23 63 LYS A O 14
ATOM 18529 N N . TRP A 1 65 ? -5.387 -5.187 6.809 1.00 55.03 64 TRP A N 14
ATOM 18530 C CA . TRP A 1 65 ? -6.261 -4.237 7.413 1.00 30.41 64 TRP A CA 14
ATOM 18531 C C . TRP A 1 65 ? -6.969 -3.457 6.296 1.00 72.35 64 TRP A C 14
ATOM 18532 O O . TRP A 1 65 ? -8.181 -3.236 6.360 1.00 62.32 64 TRP A O 14
ATOM 18553 N N . TYR A 1 66 ? -6.203 -3.061 5.236 1.00 43.14 65 TYR A N 14
ATOM 18554 C CA . TYR A 1 66 ? -6.790 -2.336 4.104 1.00 63.03 65 TYR A CA 14
ATOM 18555 C C . TYR A 1 66 ? -7.799 -3.219 3.417 1.00 13.41 65 TYR A C 14
ATOM 18556 O O . TYR A 1 66 ? -8.819 -2.757 2.942 1.00 54.13 65 TYR A O 14
ATOM 18574 N N . ASN A 1 67 ? -7.484 -4.489 3.385 1.00 73.12 66 ASN A N 14
ATOM 18575 C CA . ASN A 1 67 ? -8.300 -5.522 2.768 1.00 13.54 66 ASN A CA 14
ATOM 18576 C C . ASN A 1 67 ? -9.714 -5.487 3.371 1.00 2.15 66 ASN A C 14
ATOM 18577 O O . ASN A 1 67 ? -10.713 -5.557 2.655 1.00 10.04 66 ASN A O 14
ATOM 18588 N N . ALA A 1 68 ? -9.778 -5.356 4.692 1.00 74.33 67 ALA A N 14
ATOM 18589 C CA . ALA A 1 68 ? -11.047 -5.260 5.403 1.00 44.20 67 ALA A CA 14
ATOM 18590 C C . ALA A 1 68 ? -11.656 -3.870 5.220 1.00 44.31 67 ALA A C 14
ATOM 18591 O O . ALA A 1 68 ? -12.859 -3.722 5.004 1.00 23.31 67 ALA A O 14
ATOM 18598 N N . TRP A 1 69 ? -10.807 -2.862 5.317 1.00 61.04 68 TRP A N 14
ATOM 18599 C CA . TRP A 1 69 ? -11.191 -1.463 5.144 1.00 52.33 68 TRP A CA 14
ATOM 18600 C C . TRP A 1 69 ? -11.861 -1.206 3.795 1.00 42.22 68 TRP A C 14
ATOM 18601 O O . TRP A 1 69 ? -12.911 -0.573 3.737 1.00 40.12 68 TRP A O 14
ATOM 18622 N N . ASN A 1 70 ? -11.258 -1.708 2.733 1.00 41.21 69 ASN A N 14
ATOM 18623 C CA . ASN A 1 70 ? -11.769 -1.542 1.365 1.00 50.55 69 ASN A CA 14
ATOM 18624 C C . ASN A 1 70 ? -13.199 -2.068 1.288 1.00 22.32 69 ASN A C 14
ATOM 18625 O O . ASN A 1 70 ? -14.082 -1.441 0.669 1.00 13.43 69 ASN A O 14
ATOM 18636 N N . GLU A 1 71 ? -13.433 -3.177 1.952 1.00 73.32 70 GLU A N 14
ATOM 18637 C CA . GLU A 1 71 ? -14.738 -3.779 1.981 1.00 23.42 70 GLU A CA 14
ATOM 18638 C C . GLU A 1 71 ? -15.707 -2.942 2.828 1.00 43.13 70 GLU A C 14
ATOM 18639 O O . GLU A 1 71 ? -16.787 -2.600 2.371 1.00 74.54 70 GLU A O 14
ATOM 18651 N N . LYS A 1 72 ? -15.280 -2.558 4.025 1.00 21.12 71 LYS A N 14
ATOM 18652 C CA . LYS A 1 72 ? -16.137 -1.805 4.959 1.00 62.21 71 LYS A CA 14
ATOM 18653 C C . LYS A 1 72 ? -16.422 -0.379 4.559 1.00 3.45 71 LYS A C 14
ATOM 18654 O O . LYS A 1 72 ? -17.401 0.206 5.003 1.00 34.33 71 LYS A O 14
ATOM 18673 N N . ARG A 1 73 ? -15.569 0.194 3.774 1.00 34.01 72 ARG A N 14
ATOM 18674 C CA . ARG A 1 73 ? -15.811 1.548 3.279 1.00 34.21 72 ARG A CA 14
ATOM 18675 C C . ARG A 1 73 ? -16.807 1.509 2.116 1.00 0.52 72 ARG A C 14
ATOM 18676 O O . ARG A 1 73 ? -17.375 2.527 1.742 1.00 62.11 72 ARG A O 14
ATOM 18697 N N . ARG A 1 74 ? -16.998 0.324 1.551 1.00 2.34 73 ARG A N 14
ATOM 18698 C CA . ARG A 1 74 ? -17.906 0.132 0.435 1.00 61.44 73 ARG A CA 14
ATOM 18699 C C . ARG A 1 74 ? -19.222 -0.412 0.951 1.00 3.25 73 ARG A C 14
ATOM 18700 O O . ARG A 1 74 ? -20.271 0.209 0.796 1.00 41.24 73 ARG A O 14
ATOM 18721 N N . VAL A 1 75 ? -19.160 -1.554 1.575 1.00 23.04 74 VAL A N 14
ATOM 18722 C CA . VAL A 1 75 ? -20.301 -2.134 2.190 1.00 62.15 74 VAL A CA 14
ATOM 18723 C C . VAL A 1 75 ? -20.136 -2.078 3.684 1.00 54.12 74 VAL A C 14
ATOM 18724 O O . VAL A 1 75 ? -19.243 -2.699 4.279 1.00 64.13 74 VAL A O 14
ATOM 18737 N N . TYR A 1 76 ? -20.963 -1.302 4.273 1.00 63.43 75 TYR A N 14
ATOM 18738 C CA . TYR A 1 76 ? -20.904 -1.072 5.680 1.00 65.42 75 TYR A CA 14
ATOM 18739 C C . TYR A 1 76 ? -21.607 -2.187 6.406 1.00 41.32 75 TYR A C 14
ATOM 18740 O O . TYR A 1 76 ? -22.838 -2.204 6.497 1.00 2.03 75 TYR A O 14
ATOM 18758 N N . GLU A 1 77 ? -20.832 -3.143 6.847 1.00 4.22 76 GLU A N 14
ATOM 18759 C CA . GLU A 1 77 ? -21.326 -4.271 7.590 1.00 4.42 76 GLU A CA 14
ATOM 18760 C C . GLU A 1 77 ? -20.361 -4.580 8.717 1.00 61.35 76 GLU A C 14
ATOM 18761 O O . GLU A 1 77 ? -19.141 -4.373 8.578 1.00 43.40 76 GLU A O 14
ATOM 18773 N N . GLU A 1 78 ? -20.880 -5.029 9.823 1.00 35.11 77 GLU A N 14
ATOM 18774 C CA . GLU A 1 78 ? -20.068 -5.391 10.947 1.00 61.15 77 GLU A CA 14
ATOM 18775 C C . GLU A 1 78 ? -20.742 -6.527 11.678 1.00 22.33 77 GLU A C 14
ATOM 18776 O O . GLU A 1 78 ? -20.368 -7.683 11.440 1.00 38.19 77 GLU A O 14
ATOM 18789 N N . SER A 1 2 ? 19.193 -4.309 -10.911 1.00 53.42 1 SER A N 15
ATOM 18790 C CA . SER A 1 2 ? 18.063 -4.484 -10.053 1.00 21.42 1 SER A CA 15
ATOM 18791 C C . SER A 1 2 ? 18.187 -3.620 -8.818 1.00 3.52 1 SER A C 15
ATOM 18792 O O . SER A 1 2 ? 18.993 -3.896 -7.928 1.00 42.22 1 SER A O 15
ATOM 18800 N N . LYS A 1 3 ? 17.433 -2.554 -8.780 1.00 53.35 2 LYS A N 15
ATOM 18801 C CA . LYS A 1 3 ? 17.411 -1.728 -7.616 1.00 72.30 2 LYS A CA 15
ATOM 18802 C C . LYS A 1 3 ? 16.255 -2.186 -6.751 1.00 61.24 2 LYS A C 15
ATOM 18803 O O . LYS A 1 3 ? 16.448 -2.559 -5.595 1.00 24.14 2 LYS A O 15
ATOM 18822 N N . CYS A 1 4 ? 15.052 -2.169 -7.343 1.00 35.21 3 CYS A N 15
ATOM 18823 C CA . CYS A 1 4 ? 13.807 -2.665 -6.719 1.00 54.25 3 CYS A CA 15
ATOM 18824 C C . CYS A 1 4 ? 13.331 -1.861 -5.509 1.00 21.43 3 CYS A C 15
ATOM 18825 O O . CYS A 1 4 ? 12.168 -1.432 -5.463 1.00 65.41 3 CYS A O 15
ATOM 18832 N N . LYS A 1 5 ? 14.198 -1.656 -4.548 1.00 22.12 4 LYS A N 15
ATOM 18833 C CA . LYS A 1 5 ? 13.866 -0.894 -3.393 1.00 31.33 4 LYS A CA 15
ATOM 18834 C C . LYS A 1 5 ? 13.854 0.592 -3.715 1.00 24.12 4 LYS A C 15
ATOM 18835 O O . LYS A 1 5 ? 14.862 1.282 -3.637 1.00 43.34 4 LYS A O 15
ATOM 18854 N N . CYS A 1 6 ? 12.721 1.038 -4.175 1.00 31.51 5 CYS A N 15
ATOM 18855 C CA . CYS A 1 6 ? 12.480 2.428 -4.468 1.00 75.14 5 CYS A CA 15
ATOM 18856 C C . CYS A 1 6 ? 12.244 3.173 -3.185 1.00 25.12 5 CYS A C 15
ATOM 18857 O O . CYS A 1 6 ? 12.748 4.280 -2.987 1.00 42.35 5 CYS A O 15
ATOM 18864 N N . SER A 1 7 ? 11.508 2.553 -2.316 1.00 61.20 6 SER A N 15
ATOM 18865 C CA . SER A 1 7 ? 11.236 3.065 -1.036 1.00 11.13 6 SER A CA 15
ATOM 18866 C C . SER A 1 7 ? 11.011 1.868 -0.145 1.00 72.43 6 SER A C 15
ATOM 18867 O O . SER A 1 7 ? 10.632 0.792 -0.635 1.00 52.13 6 SER A O 15
ATOM 18875 N N . ARG A 1 8 ? 11.290 2.017 1.116 1.00 20.14 7 ARG A N 15
ATOM 18876 C CA . ARG A 1 8 ? 11.111 0.927 2.040 1.00 5.20 7 ARG A CA 15
ATOM 18877 C C . ARG A 1 8 ? 9.679 0.918 2.521 1.00 54.52 7 ARG A C 15
ATOM 18878 O O . ARG A 1 8 ? 9.022 -0.121 2.538 1.00 53.41 7 ARG A O 15
ATOM 18899 N N . LYS A 1 9 ? 9.202 2.092 2.891 1.00 72.22 8 LYS A N 15
ATOM 18900 C CA . LYS A 1 9 ? 7.828 2.280 3.323 1.00 14.12 8 LYS A CA 15
ATOM 18901 C C . LYS A 1 9 ? 7.263 3.541 2.693 1.00 31.11 8 LYS A C 15
ATOM 18902 O O . LYS A 1 9 ? 6.104 3.591 2.270 1.00 33.31 8 LYS A O 15
ATOM 18921 N N . GLY A 1 10 ? 8.094 4.557 2.637 1.00 60.22 9 GLY A N 15
ATOM 18922 C CA . GLY A 1 10 ? 7.691 5.820 2.104 1.00 20.43 9 GLY A CA 15
ATOM 18923 C C . GLY A 1 10 ? 7.161 6.707 3.204 1.00 53.15 9 GLY A C 15
ATOM 18924 O O . GLY A 1 10 ? 7.275 6.339 4.395 1.00 2.42 9 GLY A O 15
ATOM 18928 N N . PRO A 1 11 ? 6.612 7.894 2.868 1.00 72.21 10 PRO A N 15
ATOM 18929 C CA . PRO A 1 11 ? 5.954 8.771 3.851 1.00 22.44 10 PRO A CA 15
ATOM 18930 C C . PRO A 1 11 ? 4.827 8.015 4.566 1.00 43.24 10 PRO A C 15
ATOM 18931 O O . PRO A 1 11 ? 4.319 7.018 4.040 1.00 73.21 10 PRO A O 15
ATOM 18942 N N . LYS A 1 12 ? 4.424 8.492 5.730 1.00 51.01 11 LYS A N 15
ATOM 18943 C CA . LYS A 1 12 ? 3.456 7.780 6.556 1.00 23.52 11 LYS A CA 15
ATOM 18944 C C . LYS A 1 12 ? 2.100 7.639 5.873 1.00 23.11 11 LYS A C 15
ATOM 18945 O O . LYS A 1 12 ? 1.477 8.627 5.432 1.00 60.20 11 LYS A O 15
ATOM 18964 N N . ILE A 1 13 ? 1.665 6.409 5.770 1.00 33.22 12 ILE A N 15
ATOM 18965 C CA . ILE A 1 13 ? 0.433 6.079 5.129 1.00 44.40 12 ILE A CA 15
ATOM 18966 C C . ILE A 1 13 ? -0.535 5.541 6.155 1.00 65.43 12 ILE A C 15
ATOM 18967 O O . ILE A 1 13 ? -0.170 4.688 6.980 1.00 3.31 12 ILE A O 15
ATOM 18983 N N . ARG A 1 14 ? -1.718 6.052 6.144 1.00 25.24 13 ARG A N 15
ATOM 18984 C CA . ARG A 1 14 ? -2.787 5.503 6.907 1.00 2.31 13 ARG A CA 15
ATOM 18985 C C . ARG A 1 14 ? -3.791 4.938 5.933 1.00 75.31 13 ARG A C 15
ATOM 18986 O O . ARG A 1 14 ? -3.710 5.221 4.741 1.00 45.15 13 ARG A O 15
ATOM 19007 N N . TYR A 1 15 ? -4.715 4.153 6.405 1.00 2.32 14 TYR A N 15
ATOM 19008 C CA . TYR A 1 15 ? -5.667 3.476 5.527 1.00 50.33 14 TYR A CA 15
ATOM 19009 C C . TYR A 1 15 ? -6.574 4.486 4.837 1.00 33.23 14 TYR A C 15
ATOM 19010 O O . TYR A 1 15 ? -7.038 4.270 3.728 1.00 53.31 14 TYR A O 15
ATOM 19028 N N . SER A 1 16 ? -6.777 5.606 5.494 1.00 2.20 15 SER A N 15
ATOM 19029 C CA . SER A 1 16 ? -7.568 6.684 4.961 1.00 12.52 15 SER A CA 15
ATOM 19030 C C . SER A 1 16 ? -6.808 7.434 3.836 1.00 62.44 15 SER A C 15
ATOM 19031 O O . SER A 1 16 ? -7.403 8.210 3.085 1.00 53.22 15 SER A O 15
ATOM 19039 N N . ASP A 1 17 ? -5.496 7.189 3.726 1.00 63.00 16 ASP A N 15
ATOM 19040 C CA . ASP A 1 17 ? -4.662 7.827 2.689 1.00 62.05 16 ASP A CA 15
ATOM 19041 C C . ASP A 1 17 ? -4.759 7.069 1.408 1.00 20.44 16 ASP A C 15
ATOM 19042 O O . ASP A 1 17 ? -4.519 7.614 0.341 1.00 4.43 16 ASP A O 15
ATOM 19051 N N . VAL A 1 18 ? -5.117 5.818 1.504 1.00 12.35 17 VAL A N 15
ATOM 19052 C CA . VAL A 1 18 ? -5.087 4.935 0.352 1.00 23.13 17 VAL A CA 15
ATOM 19053 C C . VAL A 1 18 ? -6.399 4.983 -0.446 1.00 42.15 17 VAL A C 15
ATOM 19054 O O . VAL A 1 18 ? -7.481 4.763 0.106 1.00 23.44 17 VAL A O 15
ATOM 19067 N N . LYS A 1 19 ? -6.291 5.258 -1.741 1.00 24.33 18 LYS A N 15
ATOM 19068 C CA . LYS A 1 19 ? -7.447 5.238 -2.628 1.00 54.33 18 LYS A CA 15
ATOM 19069 C C . LYS A 1 19 ? -7.579 3.839 -3.185 1.00 61.32 18 LYS A C 15
ATOM 19070 O O . LYS A 1 19 ? -8.671 3.307 -3.342 1.00 0.21 18 LYS A O 15
ATOM 19089 N N . LYS A 1 20 ? -6.431 3.261 -3.465 1.00 23.15 19 LYS A N 15
ATOM 19090 C CA . LYS A 1 20 ? -6.307 1.956 -4.103 1.00 74.33 19 LYS A CA 15
ATOM 19091 C C . LYS A 1 20 ? -5.017 1.316 -3.681 1.00 10.01 19 LYS A C 15
ATOM 19092 O O . LYS A 1 20 ? -4.013 2.011 -3.460 1.00 33.33 19 LYS A O 15
ATOM 19111 N N . LEU A 1 21 ? -5.028 0.022 -3.585 1.00 60.11 20 LEU A N 15
ATOM 19112 C CA . LEU A 1 21 ? -3.852 -0.722 -3.231 1.00 54.40 20 LEU A CA 15
ATOM 19113 C C . LEU A 1 21 ? -3.749 -1.888 -4.196 1.00 14.11 20 LEU A C 15
ATOM 19114 O O . LEU A 1 21 ? -4.675 -2.698 -4.302 1.00 3.24 20 LEU A O 15
ATOM 19130 N N . GLU A 1 22 ? -2.661 -1.973 -4.902 1.00 70.44 21 GLU A N 15
ATOM 19131 C CA . GLU A 1 22 ? -2.450 -3.050 -5.828 1.00 23.42 21 GLU A CA 15
ATOM 19132 C C . GLU A 1 22 ? -1.080 -3.616 -5.611 1.00 12.15 21 GLU A C 15
ATOM 19133 O O . GLU A 1 22 ? -0.104 -2.879 -5.499 1.00 22.23 21 GLU A O 15
ATOM 19145 N N . MET A 1 23 ? -0.988 -4.899 -5.497 1.00 4.43 22 MET A N 15
ATOM 19146 C CA . MET A 1 23 ? 0.284 -5.480 -5.253 1.00 63.41 22 MET A CA 15
ATOM 19147 C C . MET A 1 23 ? 0.820 -6.129 -6.527 1.00 13.00 22 MET A C 15
ATOM 19148 O O . MET A 1 23 ? 0.277 -7.131 -7.020 1.00 10.43 22 MET A O 15
ATOM 19162 N N . LYS A 1 24 ? 1.859 -5.528 -7.051 1.00 3.12 23 LYS A N 15
ATOM 19163 C CA . LYS A 1 24 ? 2.572 -5.962 -8.232 1.00 20.00 23 LYS A CA 15
ATOM 19164 C C . LYS A 1 24 ? 3.960 -5.338 -8.220 1.00 53.34 23 LYS A C 15
ATOM 19165 O O . LYS A 1 24 ? 4.111 -4.230 -7.717 1.00 51.14 23 LYS A O 15
ATOM 19184 N N . PRO A 1 25 ? 4.992 -6.020 -8.725 1.00 53.42 24 PRO A N 15
ATOM 19185 C CA . PRO A 1 25 ? 6.352 -5.514 -8.652 1.00 5.14 24 PRO A CA 15
ATOM 19186 C C . PRO A 1 25 ? 6.610 -4.340 -9.585 1.00 65.34 24 PRO A C 15
ATOM 19187 O O . PRO A 1 25 ? 6.055 -4.261 -10.692 1.00 45.33 24 PRO A O 15
ATOM 19198 N N . LYS A 1 26 ? 7.456 -3.425 -9.127 1.00 24.00 25 LYS A N 15
ATOM 19199 C CA . LYS A 1 26 ? 7.842 -2.264 -9.897 1.00 32.31 25 LYS A CA 15
ATOM 19200 C C . LYS A 1 26 ? 8.631 -2.743 -11.110 1.00 23.02 25 LYS A C 15
ATOM 19201 O O . LYS A 1 26 ? 8.558 -2.184 -12.204 1.00 21.34 25 LYS A O 15
ATOM 19220 N N . TYR A 1 27 ? 9.370 -3.804 -10.878 1.00 21.34 26 TYR A N 15
ATOM 19221 C CA . TYR A 1 27 ? 10.067 -4.547 -11.882 1.00 34.53 26 TYR A CA 15
ATOM 19222 C C . TYR A 1 27 ? 9.851 -6.011 -11.600 1.00 71.12 26 TYR A C 15
ATOM 19223 O O . TYR A 1 27 ? 9.984 -6.429 -10.473 1.00 2.34 26 TYR A O 15
ATOM 19241 N N . PRO A 1 28 ? 9.477 -6.814 -12.604 1.00 22.21 27 PRO A N 15
ATOM 19242 C CA . PRO A 1 28 ? 9.246 -8.268 -12.421 1.00 22.32 27 PRO A CA 15
ATOM 19243 C C . PRO A 1 28 ? 10.487 -9.001 -11.877 1.00 23.03 27 PRO A C 15
ATOM 19244 O O . PRO A 1 28 ? 10.380 -10.038 -11.242 1.00 74.43 27 PRO A O 15
ATOM 19255 N N . HIS A 1 29 ? 11.647 -8.413 -12.099 1.00 45.14 28 HIS A N 15
ATOM 19256 C CA . HIS A 1 29 ? 12.923 -8.966 -11.630 1.00 43.34 28 HIS A CA 15
ATOM 19257 C C . HIS A 1 29 ? 13.219 -8.538 -10.168 1.00 33.12 28 HIS A C 15
ATOM 19258 O O . HIS A 1 29 ? 14.372 -8.455 -9.752 1.00 13.14 28 HIS A O 15
ATOM 19273 N N . CYS A 1 30 ? 12.170 -8.316 -9.410 1.00 25.11 29 CYS A N 15
ATOM 19274 C CA . CYS A 1 30 ? 12.259 -7.897 -8.020 1.00 2.45 29 CYS A CA 15
ATOM 19275 C C . CYS A 1 30 ? 11.793 -9.001 -7.062 1.00 44.45 29 CYS A C 15
ATOM 19276 O O . CYS A 1 30 ? 11.294 -10.042 -7.507 1.00 43.22 29 CYS A O 15
ATOM 19283 N N . GLU A 1 31 ? 11.962 -8.777 -5.754 1.00 63.53 30 GLU A N 15
ATOM 19284 C CA . GLU A 1 31 ? 11.593 -9.756 -4.744 1.00 25.23 30 GLU A CA 15
ATOM 19285 C C . GLU A 1 31 ? 10.126 -9.602 -4.457 1.00 24.11 30 GLU A C 15
ATOM 19286 O O . GLU A 1 31 ? 9.707 -8.494 -4.135 1.00 24.12 30 GLU A O 15
ATOM 19298 N N . GLU A 1 32 ? 9.363 -10.693 -4.482 1.00 11.04 31 GLU A N 15
ATOM 19299 C CA . GLU A 1 32 ? 7.921 -10.649 -4.172 1.00 54.42 31 GLU A CA 15
ATOM 19300 C C . GLU A 1 32 ? 7.176 -9.598 -5.090 1.00 63.23 31 GLU A C 15
ATOM 19301 O O . GLU A 1 32 ? 7.759 -9.047 -6.038 1.00 52.23 31 GLU A O 15
ATOM 19313 N N . LYS A 1 33 ? 5.918 -9.399 -4.869 1.00 34.02 32 LYS A N 15
ATOM 19314 C CA . LYS A 1 33 ? 5.181 -8.381 -5.558 1.00 0.51 32 LYS A CA 15
ATOM 19315 C C . LYS A 1 33 ? 5.279 -7.096 -4.735 1.00 1.25 32 LYS A C 15
ATOM 19316 O O . LYS A 1 33 ? 5.158 -7.139 -3.518 1.00 62.22 32 LYS A O 15
ATOM 19335 N N . MET A 1 34 ? 5.506 -5.976 -5.385 1.00 52.32 33 MET A N 15
ATOM 19336 C CA . MET A 1 34 ? 5.591 -4.688 -4.662 1.00 51.32 33 MET A CA 15
ATOM 19337 C C . MET A 1 34 ? 4.241 -4.242 -4.212 1.00 24.12 33 MET A C 15
ATOM 19338 O O . MET A 1 34 ? 3.222 -4.587 -4.799 1.00 22.11 33 MET A O 15
ATOM 19352 N N . VAL A 1 35 ? 4.246 -3.464 -3.202 1.00 10.53 34 VAL A N 15
ATOM 19353 C CA . VAL A 1 35 ? 3.054 -2.899 -2.676 1.00 64.43 34 VAL A CA 15
ATOM 19354 C C . VAL A 1 35 ? 2.898 -1.507 -3.243 1.00 32.23 34 VAL A C 15
ATOM 19355 O O . VAL A 1 35 ? 3.697 -0.609 -2.936 1.00 5.32 34 VAL A O 15
ATOM 19368 N N . ILE A 1 36 ? 1.921 -1.333 -4.088 1.00 30.41 35 ILE A N 15
ATOM 19369 C CA . ILE A 1 36 ? 1.688 -0.060 -4.694 1.00 71.11 35 ILE A CA 15
ATOM 19370 C C . ILE A 1 36 ? 0.522 0.593 -3.992 1.00 4.52 35 ILE A C 15
ATOM 19371 O O . ILE A 1 36 ? -0.626 0.137 -4.109 1.00 31.21 35 ILE A O 15
ATOM 19387 N N . ILE A 1 37 ? 0.801 1.616 -3.249 1.00 72.11 36 ILE A N 15
ATOM 19388 C CA . ILE A 1 37 ? -0.233 2.310 -2.543 1.00 62.31 36 ILE A CA 15
ATOM 19389 C C . ILE A 1 37 ? -0.544 3.623 -3.178 1.00 10.11 36 ILE A C 15
ATOM 19390 O O . ILE A 1 37 ? 0.268 4.535 -3.195 1.00 21.32 36 ILE A O 15
ATOM 19406 N N . THR A 1 38 ? -1.714 3.721 -3.663 1.00 71.34 37 THR A N 15
ATOM 19407 C CA . THR A 1 38 ? -2.152 4.883 -4.363 1.00 74.30 37 THR A CA 15
ATOM 19408 C C . THR A 1 38 ? -2.900 5.772 -3.388 1.00 54.53 37 THR A C 15
ATOM 19409 O O . THR A 1 38 ? -3.886 5.343 -2.808 1.00 12.45 37 THR A O 15
ATOM 19420 N N . THR A 1 39 ? -2.428 6.983 -3.184 1.00 64.32 38 THR A N 15
ATOM 19421 C CA . THR A 1 39 ? -3.065 7.861 -2.231 1.00 34.21 38 THR A CA 15
ATOM 19422 C C . THR A 1 39 ? -4.305 8.576 -2.794 1.00 45.04 38 THR A C 15
ATOM 19423 O O . THR A 1 39 ? -4.565 8.530 -4.000 1.00 15.12 38 THR A O 15
ATOM 19434 N N . LYS A 1 40 ? -5.088 9.193 -1.914 1.00 43.00 39 LYS A N 15
ATOM 19435 C CA . LYS A 1 40 ? -6.360 9.798 -2.304 1.00 1.32 39 LYS A CA 15
ATOM 19436 C C . LYS A 1 40 ? -6.197 11.104 -3.054 1.00 14.10 39 LYS A C 15
ATOM 19437 O O . LYS A 1 40 ? -6.694 11.220 -4.167 1.00 51.34 39 LYS A O 15
ATOM 19456 N N . SER A 1 41 ? -5.415 12.020 -2.468 1.00 32.21 40 SER A N 15
ATOM 19457 C CA . SER A 1 41 ? -5.226 13.410 -2.958 1.00 3.25 40 SER A CA 15
ATOM 19458 C C . SER A 1 41 ? -4.859 14.265 -1.745 1.00 3.31 40 SER A C 15
ATOM 19459 O O . SER A 1 41 ? -3.750 14.772 -1.634 1.00 22.23 40 SER A O 15
ATOM 19467 N N . VAL A 1 42 ? -5.809 14.348 -0.792 1.00 30.42 41 VAL A N 15
ATOM 19468 C CA . VAL A 1 42 ? -5.662 15.132 0.454 1.00 33.33 41 VAL A CA 15
ATOM 19469 C C . VAL A 1 42 ? -4.625 14.457 1.368 1.00 33.12 41 VAL A C 15
ATOM 19470 O O . VAL A 1 42 ? -4.088 15.056 2.308 1.00 53.43 41 VAL A O 15
ATOM 19483 N N . SER A 1 43 ? -4.338 13.231 1.037 1.00 22.45 42 SER A N 15
ATOM 19484 C CA . SER A 1 43 ? -3.388 12.398 1.711 1.00 2.41 42 SER A CA 15
ATOM 19485 C C . SER A 1 43 ? -1.971 13.000 1.612 1.00 10.32 42 SER A C 15
ATOM 19486 O O . SER A 1 43 ? -1.699 13.811 0.719 1.00 33.03 42 SER A O 15
ATOM 19494 N N . ARG A 1 44 ? -1.075 12.563 2.493 1.00 52.43 43 ARG A N 15
ATOM 19495 C CA . ARG A 1 44 ? 0.281 13.140 2.597 1.00 71.34 43 ARG A CA 15
ATOM 19496 C C . ARG A 1 44 ? 1.075 13.070 1.290 1.00 12.22 43 ARG A C 15
ATOM 19497 O O . ARG A 1 44 ? 1.850 13.978 0.983 1.00 50.54 43 ARG A O 15
ATOM 19518 N N . TYR A 1 45 ? 0.878 12.011 0.522 1.00 70.34 44 TYR A N 15
ATOM 19519 C CA . TYR A 1 45 ? 1.631 11.817 -0.684 1.00 51.25 44 TYR A CA 15
ATOM 19520 C C . TYR A 1 45 ? 0.911 12.450 -1.902 1.00 32.04 44 TYR A C 15
ATOM 19521 O O . TYR A 1 45 ? 1.293 12.236 -3.046 1.00 74.00 44 TYR A O 15
ATOM 19539 N N . ARG A 1 46 ? -0.143 13.213 -1.607 1.00 23.12 45 ARG A N 15
ATOM 19540 C CA . ARG A 1 46 ? -0.858 14.073 -2.550 1.00 61.54 45 ARG A CA 15
ATOM 19541 C C . ARG A 1 46 ? -1.494 13.327 -3.773 1.00 14.32 45 ARG A C 15
ATOM 19542 O O . ARG A 1 46 ? -1.803 13.937 -4.794 1.00 51.31 45 ARG A O 15
ATOM 19563 N N . GLY A 1 47 ? -1.741 12.041 -3.638 1.00 31.11 46 GLY A N 15
ATOM 19564 C CA . GLY A 1 47 ? -2.403 11.312 -4.712 1.00 51.31 46 GLY A CA 15
ATOM 19565 C C . GLY A 1 47 ? -1.438 10.525 -5.564 1.00 64.11 46 GLY A C 15
ATOM 19566 O O . GLY A 1 47 ? -1.835 9.891 -6.540 1.00 1.33 46 GLY A O 15
ATOM 19570 N N . GLN A 1 48 ? -0.188 10.564 -5.194 1.00 30.34 47 GLN A N 15
ATOM 19571 C CA . GLN A 1 48 ? 0.867 9.830 -5.875 1.00 10.11 47 GLN A CA 15
ATOM 19572 C C . GLN A 1 48 ? 0.914 8.387 -5.359 1.00 13.50 47 GLN A C 15
ATOM 19573 O O . GLN A 1 48 ? 0.395 8.087 -4.249 1.00 11.42 47 GLN A O 15
ATOM 19587 N N . GLU A 1 49 ? 1.492 7.490 -6.143 1.00 73.11 48 GLU A N 15
ATOM 19588 C CA . GLU A 1 49 ? 1.579 6.096 -5.754 1.00 71.21 48 GLU A CA 15
ATOM 19589 C C . GLU A 1 49 ? 2.876 5.817 -4.984 1.00 22.41 48 GLU A C 15
ATOM 19590 O O . GLU A 1 49 ? 3.978 6.117 -5.445 1.00 50.52 48 GLU A O 15
ATOM 19602 N N . HIS A 1 50 ? 2.707 5.251 -3.812 1.00 62.25 49 HIS A N 15
ATOM 19603 C CA . HIS A 1 50 ? 3.800 4.826 -2.946 1.00 64.43 49 HIS A CA 15
ATOM 19604 C C . HIS A 1 50 ? 4.255 3.469 -3.351 1.00 62.22 49 HIS A C 15
ATOM 19605 O O . HIS A 1 50 ? 3.497 2.711 -3.970 1.00 11.24 49 HIS A O 15
ATOM 19620 N N . CYS A 1 51 ? 5.452 3.149 -3.002 1.00 1.23 50 CYS A N 15
ATOM 19621 C CA . CYS A 1 51 ? 5.920 1.820 -3.167 1.00 24.54 50 CYS A CA 15
ATOM 19622 C C . CYS A 1 51 ? 6.460 1.371 -1.832 1.00 72.15 50 CYS A C 15
ATOM 19623 O O . CYS A 1 51 ? 7.278 2.059 -1.224 1.00 33.22 50 CYS A O 15
ATOM 19630 N N . LEU A 1 52 ? 5.966 0.265 -1.354 1.00 61.25 51 LEU A N 15
ATOM 19631 C CA . LEU A 1 52 ? 6.331 -0.218 -0.047 1.00 13.44 51 LEU A CA 15
ATOM 19632 C C . LEU A 1 52 ? 6.964 -1.596 -0.246 1.00 54.41 51 LEU A C 15
ATOM 19633 O O . LEU A 1 52 ? 6.472 -2.402 -1.066 1.00 22.30 51 LEU A O 15
ATOM 19649 N N . HIS A 1 53 ? 8.051 -1.866 0.454 1.00 33.15 52 HIS A N 15
ATOM 19650 C CA . HIS A 1 53 ? 8.746 -3.129 0.304 1.00 2.30 52 HIS A CA 15
ATOM 19651 C C . HIS A 1 53 ? 8.020 -4.226 1.128 1.00 64.03 52 HIS A C 15
ATOM 19652 O O . HIS A 1 53 ? 7.948 -4.154 2.356 1.00 23.40 52 HIS A O 15
ATOM 19667 N N . PRO A 1 54 ? 7.502 -5.269 0.441 1.00 11.30 53 PRO A N 15
ATOM 19668 C CA . PRO A 1 54 ? 6.631 -6.317 1.048 1.00 22.11 53 PRO A CA 15
ATOM 19669 C C . PRO A 1 54 ? 7.298 -7.216 2.103 1.00 74.20 53 PRO A C 15
ATOM 19670 O O . PRO A 1 54 ? 6.620 -7.970 2.765 1.00 44.24 53 PRO A O 15
ATOM 19681 N N . LYS A 1 55 ? 8.612 -7.124 2.259 1.00 22.44 54 LYS A N 15
ATOM 19682 C CA . LYS A 1 55 ? 9.325 -7.959 3.248 1.00 44.13 54 LYS A CA 15
ATOM 19683 C C . LYS A 1 55 ? 9.042 -7.579 4.698 1.00 34.24 54 LYS A C 15
ATOM 19684 O O . LYS A 1 55 ? 9.352 -8.334 5.619 1.00 21.34 54 LYS A O 15
ATOM 19703 N N . LEU A 1 56 ? 8.458 -6.431 4.900 1.00 75.33 55 LEU A N 15
ATOM 19704 C CA . LEU A 1 56 ? 8.238 -5.916 6.235 1.00 41.21 55 LEU A CA 15
ATOM 19705 C C . LEU A 1 56 ? 6.956 -6.507 6.835 1.00 11.13 55 LEU A C 15
ATOM 19706 O O . LEU A 1 56 ? 5.921 -6.560 6.177 1.00 73.23 55 LEU A O 15
ATOM 19722 N N . GLN A 1 57 ? 7.046 -6.960 8.082 1.00 61.13 56 GLN A N 15
ATOM 19723 C CA . GLN A 1 57 ? 5.931 -7.629 8.779 1.00 34.12 56 GLN A CA 15
ATOM 19724 C C . GLN A 1 57 ? 4.759 -6.688 9.026 1.00 22.42 56 GLN A C 15
ATOM 19725 O O . GLN A 1 57 ? 3.596 -7.120 9.015 1.00 62.51 56 GLN A O 15
ATOM 19739 N N . SER A 1 58 ? 5.053 -5.424 9.238 1.00 31.25 57 SER A N 15
ATOM 19740 C CA . SER A 1 58 ? 4.028 -4.426 9.463 1.00 43.11 57 SER A CA 15
ATOM 19741 C C . SER A 1 58 ? 3.202 -4.204 8.187 1.00 32.11 57 SER A C 15
ATOM 19742 O O . SER A 1 58 ? 2.002 -3.885 8.244 1.00 31.05 57 SER A O 15
ATOM 19750 N N . THR A 1 59 ? 3.844 -4.416 7.048 1.00 35.14 58 THR A N 15
ATOM 19751 C CA . THR A 1 59 ? 3.224 -4.260 5.762 1.00 60.33 58 THR A CA 15
ATOM 19752 C C . THR A 1 59 ? 2.088 -5.270 5.590 1.00 43.14 58 THR A C 15
ATOM 19753 O O . THR A 1 59 ? 1.018 -4.917 5.120 1.00 72.52 58 THR A O 15
ATOM 19764 N N . LYS A 1 60 ? 2.320 -6.517 6.016 1.00 64.34 59 LYS A N 15
ATOM 19765 C CA . LYS A 1 60 ? 1.300 -7.561 5.930 1.00 15.24 59 LYS A CA 15
ATOM 19766 C C . LYS A 1 60 ? 0.017 -7.169 6.604 1.00 1.23 59 LYS A C 15
ATOM 19767 O O . LYS A 1 60 ? -1.053 -7.342 6.024 1.00 14.11 59 LYS A O 15
ATOM 19786 N N . ARG A 1 61 ? 0.101 -6.609 7.810 1.00 45.13 60 ARG A N 15
ATOM 19787 C CA . ARG A 1 61 ? -1.093 -6.162 8.467 1.00 24.42 60 ARG A CA 15
ATOM 19788 C C . ARG A 1 61 ? -1.733 -5.096 7.674 1.00 33.10 60 ARG A C 15
ATOM 19789 O O . ARG A 1 61 ? -2.868 -5.213 7.357 1.00 32.34 60 ARG A O 15
ATOM 19810 N N . PHE A 1 62 ? -0.962 -4.082 7.315 1.00 42.15 61 PHE A N 15
ATOM 19811 C CA . PHE A 1 62 ? -1.478 -2.920 6.609 1.00 50.11 61 PHE A CA 15
ATOM 19812 C C . PHE A 1 62 ? -2.229 -3.337 5.344 1.00 75.13 61 PHE A C 15
ATOM 19813 O O . PHE A 1 62 ? -3.299 -2.814 5.057 1.00 0.35 61 PHE A O 15
ATOM 19830 N N . ILE A 1 63 ? -1.668 -4.283 4.606 1.00 14.55 62 ILE A N 15
ATOM 19831 C CA . ILE A 1 63 ? -2.281 -4.740 3.377 1.00 64.03 62 ILE A CA 15
ATOM 19832 C C . ILE A 1 63 ? -3.579 -5.448 3.667 1.00 24.42 62 ILE A C 15
ATOM 19833 O O . ILE A 1 63 ? -4.628 -5.083 3.126 1.00 44.43 62 ILE A O 15
ATOM 19849 N N . LYS A 1 64 ? -3.529 -6.433 4.539 1.00 41.43 63 LYS A N 15
ATOM 19850 C CA . LYS A 1 64 ? -4.757 -7.164 4.893 1.00 20.31 63 LYS A CA 15
ATOM 19851 C C . LYS A 1 64 ? -5.780 -6.273 5.586 1.00 3.20 63 LYS A C 15
ATOM 19852 O O . LYS A 1 64 ? -6.994 -6.457 5.442 1.00 14.22 63 LYS A O 15
ATOM 19871 N N . TRP A 1 65 ? -5.280 -5.306 6.292 1.00 34.15 64 TRP A N 15
ATOM 19872 C CA . TRP A 1 65 ? -6.074 -4.375 7.037 1.00 44.43 64 TRP A CA 15
ATOM 19873 C C . TRP A 1 65 ? -6.788 -3.447 6.056 1.00 63.40 64 TRP A C 15
ATOM 19874 O O . TRP A 1 65 ? -7.993 -3.240 6.159 1.00 61.53 64 TRP A O 15
ATOM 19895 N N . TYR A 1 66 ? -6.032 -2.895 5.074 1.00 71.52 65 TYR A N 15
ATOM 19896 C CA . TYR A 1 66 ? -6.621 -1.990 4.091 1.00 51.22 65 TYR A CA 15
ATOM 19897 C C . TYR A 1 66 ? -7.676 -2.682 3.266 1.00 43.02 65 TYR A C 15
ATOM 19898 O O . TYR A 1 66 ? -8.709 -2.092 2.957 1.00 41.15 65 TYR A O 15
ATOM 19916 N N . ASN A 1 67 ? -7.426 -3.926 2.903 1.00 51.21 66 ASN A N 15
ATOM 19917 C CA . ASN A 1 67 ? -8.418 -4.690 2.162 1.00 35.04 66 ASN A CA 15
ATOM 19918 C C . ASN A 1 67 ? -9.708 -4.802 2.948 1.00 10.50 66 ASN A C 15
ATOM 19919 O O . ASN A 1 67 ? -10.782 -4.549 2.416 1.00 61.00 66 ASN A O 15
ATOM 19930 N N . ALA A 1 68 ? -9.590 -5.123 4.231 1.00 10.20 67 ALA A N 15
ATOM 19931 C CA . ALA A 1 68 ? -10.743 -5.224 5.115 1.00 44.10 67 ALA A CA 15
ATOM 19932 C C . ALA A 1 68 ? -11.448 -3.867 5.250 1.00 74.31 67 ALA A C 15
ATOM 19933 O O . ALA A 1 68 ? -12.679 -3.793 5.251 1.00 21.44 67 ALA A O 15
ATOM 19940 N N . TRP A 1 69 ? -10.655 -2.811 5.369 1.00 60.43 68 TRP A N 15
ATOM 19941 C CA . TRP A 1 69 ? -11.125 -1.414 5.403 1.00 3.13 68 TRP A CA 15
ATOM 19942 C C . TRP A 1 69 ? -11.912 -1.073 4.142 1.00 70.12 68 TRP A C 15
ATOM 19943 O O . TRP A 1 69 ? -13.008 -0.515 4.209 1.00 54.40 68 TRP A O 15
ATOM 19964 N N . ASN A 1 70 ? -11.352 -1.418 3.004 1.00 24.34 69 ASN A N 15
ATOM 19965 C CA . ASN A 1 70 ? -11.982 -1.150 1.725 1.00 41.40 69 ASN A CA 15
ATOM 19966 C C . ASN A 1 70 ? -13.289 -1.924 1.615 1.00 0.31 69 ASN A C 15
ATOM 19967 O O . ASN A 1 70 ? -14.275 -1.418 1.082 1.00 20.23 69 ASN A O 15
ATOM 19978 N N . GLU A 1 71 ? -13.295 -3.144 2.160 1.00 43.33 70 GLU A N 15
ATOM 19979 C CA . GLU A 1 71 ? -14.502 -3.956 2.220 1.00 72.33 70 GLU A CA 15
ATOM 19980 C C . GLU A 1 71 ? -15.559 -3.281 3.085 1.00 32.00 70 GLU A C 15
ATOM 19981 O O . GLU A 1 71 ? -16.724 -3.261 2.724 1.00 23.23 70 GLU A O 15
ATOM 19993 N N . LYS A 1 72 ? -15.127 -2.696 4.211 1.00 22.13 71 LYS A N 15
ATOM 19994 C CA . LYS A 1 72 ? -16.022 -1.988 5.150 1.00 15.43 71 LYS A CA 15
ATOM 19995 C C . LYS A 1 72 ? -16.752 -0.848 4.467 1.00 12.21 71 LYS A C 15
ATOM 19996 O O . LYS A 1 72 ? -17.886 -0.529 4.812 1.00 15.32 71 LYS A O 15
ATOM 20015 N N . ARG A 1 73 ? -16.107 -0.235 3.501 1.00 13.12 72 ARG A N 15
ATOM 20016 C CA . ARG A 1 73 ? -16.695 0.895 2.803 1.00 44.52 72 ARG A CA 15
ATOM 20017 C C . ARG A 1 73 ? -17.425 0.432 1.546 1.00 61.30 72 ARG A C 15
ATOM 20018 O O . ARG A 1 73 ? -18.088 1.209 0.874 1.00 13.45 72 ARG A O 15
ATOM 20039 N N . ARG A 1 74 ? -17.294 -0.828 1.244 1.00 4.10 73 ARG A N 15
ATOM 20040 C CA . ARG A 1 74 ? -17.914 -1.404 0.076 1.00 64.14 73 ARG A CA 15
ATOM 20041 C C . ARG A 1 74 ? -19.233 -2.039 0.477 1.00 74.52 73 ARG A C 15
ATOM 20042 O O . ARG A 1 74 ? -20.300 -1.722 -0.061 1.00 5.31 73 ARG A O 15
ATOM 20063 N N . VAL A 1 75 ? -19.160 -2.901 1.446 1.00 52.31 74 VAL A N 15
ATOM 20064 C CA . VAL A 1 75 ? -20.278 -3.672 1.883 1.00 50.02 74 VAL A CA 15
ATOM 20065 C C . VAL A 1 75 ? -20.209 -3.839 3.406 1.00 40.23 74 VAL A C 15
ATOM 20066 O O . VAL A 1 75 ? -19.134 -3.683 4.003 1.00 74.31 74 VAL A O 15
ATOM 20079 N N . TYR A 1 76 ? -21.347 -4.110 4.021 1.00 45.21 75 TYR A N 15
ATOM 20080 C CA . TYR A 1 76 ? -21.434 -4.338 5.450 1.00 10.13 75 TYR A CA 15
ATOM 20081 C C . TYR A 1 76 ? -20.465 -5.427 5.916 1.00 32.40 75 TYR A C 15
ATOM 20082 O O . TYR A 1 76 ? -20.132 -6.360 5.150 1.00 4.23 75 TYR A O 15
ATOM 20100 N N . GLU A 1 77 ? -19.999 -5.302 7.136 1.00 11.45 76 GLU A N 15
ATOM 20101 C CA . GLU A 1 77 ? -19.098 -6.276 7.693 1.00 64.32 76 GLU A CA 15
ATOM 20102 C C . GLU A 1 77 ? -19.840 -7.574 7.924 1.00 74.13 76 GLU A C 15
ATOM 20103 O O . GLU A 1 77 ? -20.917 -7.591 8.549 1.00 73.05 76 GLU A O 15
ATOM 20115 N N . GLU A 1 78 ? -19.282 -8.634 7.433 1.00 72.20 77 GLU A N 15
ATOM 20116 C CA . GLU A 1 78 ? -19.882 -9.925 7.533 1.00 35.02 77 GLU A CA 15
ATOM 20117 C C . GLU A 1 78 ? -18.729 -10.919 7.684 1.00 22.05 77 GLU A C 15
ATOM 20118 O O . GLU A 1 78 ? -18.373 -11.259 8.821 1.00 36.60 77 GLU A O 15
ATOM 20131 N N . SER A 1 2 ? 22.185 -3.084 -4.078 1.00 54.40 1 SER A N 16
ATOM 20132 C CA . SER A 1 2 ? 21.586 -1.941 -4.703 1.00 53.15 1 SER A CA 16
ATOM 20133 C C . SER A 1 2 ? 20.696 -2.382 -5.861 1.00 20.12 1 SER A C 16
ATOM 20134 O O . SER A 1 2 ? 21.145 -2.485 -7.005 1.00 73.35 1 SER A O 16
ATOM 20142 N N . LYS A 1 3 ? 19.454 -2.708 -5.544 1.00 20.34 2 LYS A N 16
ATOM 20143 C CA . LYS A 1 3 ? 18.472 -3.122 -6.540 1.00 11.22 2 LYS A CA 16
ATOM 20144 C C . LYS A 1 3 ? 17.103 -2.596 -6.185 1.00 21.41 2 LYS A C 16
ATOM 20145 O O . LYS A 1 3 ? 16.792 -2.417 -4.999 1.00 3.00 2 LYS A O 16
ATOM 20164 N N . CYS A 1 4 ? 16.305 -2.347 -7.211 1.00 21.41 3 CYS A N 16
ATOM 20165 C CA . CYS A 1 4 ? 14.930 -1.873 -7.087 1.00 32.32 3 CYS A CA 16
ATOM 20166 C C . CYS A 1 4 ? 14.846 -0.471 -6.487 1.00 71.21 3 CYS A C 16
ATOM 20167 O O . CYS A 1 4 ? 14.880 -0.287 -5.270 1.00 34.22 3 CYS A O 16
ATOM 20174 N N . LYS A 1 5 ? 14.760 0.518 -7.370 1.00 61.31 4 LYS A N 16
ATOM 20175 C CA . LYS A 1 5 ? 14.686 1.933 -6.984 1.00 20.34 4 LYS A CA 16
ATOM 20176 C C . LYS A 1 5 ? 13.434 2.248 -6.177 1.00 4.51 4 LYS A C 16
ATOM 20177 O O . LYS A 1 5 ? 13.412 3.190 -5.401 1.00 11.31 4 LYS A O 16
ATOM 20196 N N . CYS A 1 6 ? 12.400 1.476 -6.361 1.00 31.30 5 CYS A N 16
ATOM 20197 C CA . CYS A 1 6 ? 11.198 1.689 -5.614 1.00 4.02 5 CYS A CA 16
ATOM 20198 C C . CYS A 1 6 ? 10.946 0.427 -4.801 1.00 72.51 5 CYS A C 16
ATOM 20199 O O . CYS A 1 6 ? 10.321 -0.526 -5.273 1.00 71.11 5 CYS A O 16
ATOM 20206 N N . SER A 1 7 ? 11.553 0.386 -3.636 1.00 44.34 6 SER A N 16
ATOM 20207 C CA . SER A 1 7 ? 11.399 -0.712 -2.715 1.00 15.51 6 SER A CA 16
ATOM 20208 C C . SER A 1 7 ? 10.429 -0.283 -1.637 1.00 54.23 6 SER A C 16
ATOM 20209 O O . SER A 1 7 ? 9.410 -0.931 -1.395 1.00 71.20 6 SER A O 16
ATOM 20217 N N . ARG A 1 8 ? 10.760 0.810 -1.001 1.00 70.55 7 ARG A N 16
ATOM 20218 C CA . ARG A 1 8 ? 9.905 1.447 -0.060 1.00 20.40 7 ARG A CA 16
ATOM 20219 C C . ARG A 1 8 ? 10.110 2.934 -0.205 1.00 72.22 7 ARG A C 16
ATOM 20220 O O . ARG A 1 8 ? 11.227 3.445 -0.046 1.00 14.45 7 ARG A O 16
ATOM 20241 N N . LYS A 1 9 ? 9.089 3.603 -0.603 1.00 23.23 8 LYS A N 16
ATOM 20242 C CA . LYS A 1 9 ? 9.173 5.007 -0.869 1.00 5.20 8 LYS A CA 16
ATOM 20243 C C . LYS A 1 9 ? 7.897 5.687 -0.492 1.00 41.02 8 LYS A C 16
ATOM 20244 O O . LYS A 1 9 ? 6.802 5.137 -0.704 1.00 1.22 8 LYS A O 16
ATOM 20263 N N . GLY A 1 10 ? 8.028 6.854 0.072 1.00 21.12 9 GLY A N 16
ATOM 20264 C CA . GLY A 1 10 ? 6.901 7.608 0.442 1.00 73.33 9 GLY A CA 16
ATOM 20265 C C . GLY A 1 10 ? 6.722 7.665 1.941 1.00 42.33 9 GLY A C 16
ATOM 20266 O O . GLY A 1 10 ? 7.094 6.721 2.641 1.00 11.53 9 GLY A O 16
ATOM 20270 N N . PRO A 1 11 ? 6.190 8.780 2.466 1.00 23.13 10 PRO A N 16
ATOM 20271 C CA . PRO A 1 11 ? 5.854 8.932 3.894 1.00 51.12 10 PRO A CA 16
ATOM 20272 C C . PRO A 1 11 ? 4.886 7.842 4.387 1.00 70.05 10 PRO A C 16
ATOM 20273 O O . PRO A 1 11 ? 4.212 7.174 3.577 1.00 74.23 10 PRO A O 16
ATOM 20284 N N . LYS A 1 12 ? 4.830 7.659 5.696 1.00 14.13 11 LYS A N 16
ATOM 20285 C CA . LYS A 1 12 ? 3.974 6.660 6.301 1.00 24.04 11 LYS A CA 16
ATOM 20286 C C . LYS A 1 12 ? 2.508 6.979 6.006 1.00 72.14 11 LYS A C 16
ATOM 20287 O O . LYS A 1 12 ? 2.058 8.131 6.126 1.00 70.50 11 LYS A O 16
ATOM 20306 N N . ILE A 1 13 ? 1.791 5.961 5.621 1.00 22.42 12 ILE A N 16
ATOM 20307 C CA . ILE A 1 13 ? 0.448 6.079 5.116 1.00 43.32 12 ILE A CA 16
ATOM 20308 C C . ILE A 1 13 ? -0.546 5.548 6.133 1.00 14.35 12 ILE A C 16
ATOM 20309 O O . ILE A 1 13 ? -0.220 4.653 6.920 1.00 74.22 12 ILE A O 16
ATOM 20325 N N . ARG A 1 14 ? -1.713 6.134 6.163 1.00 51.44 13 ARG A N 16
ATOM 20326 C CA . ARG A 1 14 ? -2.808 5.605 6.920 1.00 40.01 13 ARG A CA 16
ATOM 20327 C C . ARG A 1 14 ? -3.762 4.945 5.958 1.00 73.44 13 ARG A C 16
ATOM 20328 O O . ARG A 1 14 ? -3.721 5.226 4.760 1.00 22.13 13 ARG A O 16
ATOM 20349 N N . TYR A 1 15 ? -4.634 4.107 6.466 1.00 43.14 14 TYR A N 16
ATOM 20350 C CA . TYR A 1 15 ? -5.571 3.370 5.622 1.00 11.35 14 TYR A CA 16
ATOM 20351 C C . TYR A 1 15 ? -6.530 4.367 4.987 1.00 64.34 14 TYR A C 16
ATOM 20352 O O . TYR A 1 15 ? -6.986 4.207 3.855 1.00 52.21 14 TYR A O 16
ATOM 20370 N N . SER A 1 16 ? -6.776 5.418 5.732 1.00 32.31 15 SER A N 16
ATOM 20371 C CA . SER A 1 16 ? -7.628 6.502 5.350 1.00 10.53 15 SER A CA 16
ATOM 20372 C C . SER A 1 16 ? -7.088 7.273 4.118 1.00 14.22 15 SER A C 16
ATOM 20373 O O . SER A 1 16 ? -7.866 7.934 3.406 1.00 73.22 15 SER A O 16
ATOM 20381 N N . ASP A 1 17 ? -5.776 7.183 3.864 1.00 55.42 16 ASP A N 16
ATOM 20382 C CA . ASP A 1 17 ? -5.149 7.926 2.755 1.00 54.50 16 ASP A CA 16
ATOM 20383 C C . ASP A 1 17 ? -5.209 7.141 1.468 1.00 22.23 16 ASP A C 16
ATOM 20384 O O . ASP A 1 17 ? -5.036 7.702 0.382 1.00 52.20 16 ASP A O 16
ATOM 20393 N N . VAL A 1 18 ? -5.441 5.857 1.572 1.00 53.04 17 VAL A N 16
ATOM 20394 C CA . VAL A 1 18 ? -5.350 4.981 0.403 1.00 62.14 17 VAL A CA 16
ATOM 20395 C C . VAL A 1 18 ? -6.676 4.893 -0.360 1.00 13.01 17 VAL A C 16
ATOM 20396 O O . VAL A 1 18 ? -7.738 4.731 0.245 1.00 34.51 17 VAL A O 16
ATOM 20409 N N . LYS A 1 19 ? -6.605 4.996 -1.684 1.00 63.43 18 LYS A N 16
ATOM 20410 C CA . LYS A 1 19 ? -7.778 4.785 -2.548 1.00 11.22 18 LYS A CA 16
ATOM 20411 C C . LYS A 1 19 ? -7.778 3.371 -3.085 1.00 10.03 18 LYS A C 16
ATOM 20412 O O . LYS A 1 19 ? -8.826 2.732 -3.226 1.00 54.41 18 LYS A O 16
ATOM 20431 N N . LYS A 1 20 ? -6.597 2.902 -3.394 1.00 75.11 19 LYS A N 16
ATOM 20432 C CA . LYS A 1 20 ? -6.399 1.646 -4.054 1.00 24.11 19 LYS A CA 16
ATOM 20433 C C . LYS A 1 20 ? -5.050 1.073 -3.678 1.00 33.34 19 LYS A C 16
ATOM 20434 O O . LYS A 1 20 ? -4.060 1.810 -3.563 1.00 73.11 19 LYS A O 16
ATOM 20453 N N . LEU A 1 21 ? -5.024 -0.206 -3.487 1.00 14.05 20 LEU A N 16
ATOM 20454 C CA . LEU A 1 21 ? -3.839 -0.930 -3.152 1.00 31.44 20 LEU A CA 16
ATOM 20455 C C . LEU A 1 21 ? -3.698 -2.005 -4.220 1.00 43.33 20 LEU A C 16
ATOM 20456 O O . LEU A 1 21 ? -4.619 -2.794 -4.424 1.00 74.23 20 LEU A O 16
ATOM 20472 N N . GLU A 1 22 ? -2.587 -2.014 -4.919 1.00 34.42 21 GLU A N 16
ATOM 20473 C CA . GLU A 1 22 ? -2.367 -2.972 -5.982 1.00 42.44 21 GLU A CA 16
ATOM 20474 C C . GLU A 1 22 ? -1.042 -3.661 -5.747 1.00 11.11 21 GLU A C 16
ATOM 20475 O O . GLU A 1 22 ? -0.088 -3.012 -5.349 1.00 31.33 21 GLU A O 16
ATOM 20487 N N . MET A 1 23 ? -0.967 -4.954 -5.953 1.00 10.41 22 MET A N 16
ATOM 20488 C CA . MET A 1 23 ? 0.280 -5.607 -5.753 1.00 1.12 22 MET A CA 16
ATOM 20489 C C . MET A 1 23 ? 0.918 -5.984 -7.091 1.00 61.22 22 MET A C 16
ATOM 20490 O O . MET A 1 23 ? 0.424 -6.853 -7.833 1.00 30.34 22 MET A O 16
ATOM 20504 N N . LYS A 1 24 ? 1.997 -5.326 -7.400 1.00 61.34 23 LYS A N 16
ATOM 20505 C CA . LYS A 1 24 ? 2.790 -5.605 -8.564 1.00 11.23 23 LYS A CA 16
ATOM 20506 C C . LYS A 1 24 ? 4.173 -5.026 -8.361 1.00 43.20 23 LYS A C 16
ATOM 20507 O O . LYS A 1 24 ? 4.299 -3.939 -7.801 1.00 75.45 23 LYS A O 16
ATOM 20526 N N . PRO A 1 25 ? 5.231 -5.732 -8.750 1.00 35.13 24 PRO A N 16
ATOM 20527 C CA . PRO A 1 25 ? 6.574 -5.227 -8.574 1.00 20.25 24 PRO A CA 16
ATOM 20528 C C . PRO A 1 25 ? 6.831 -4.066 -9.512 1.00 21.12 24 PRO A C 16
ATOM 20529 O O . PRO A 1 25 ? 6.346 -4.060 -10.650 1.00 23.51 24 PRO A O 16
ATOM 20540 N N . LYS A 1 26 ? 7.566 -3.064 -9.045 1.00 41.14 25 LYS A N 16
ATOM 20541 C CA . LYS A 1 26 ? 7.905 -1.939 -9.904 1.00 1.14 25 LYS A CA 16
ATOM 20542 C C . LYS A 1 26 ? 8.851 -2.467 -10.998 1.00 11.21 25 LYS A C 16
ATOM 20543 O O . LYS A 1 26 ? 8.883 -1.975 -12.127 1.00 74.20 25 LYS A O 16
ATOM 20562 N N . TYR A 1 27 ? 9.608 -3.487 -10.620 1.00 71.33 26 TYR A N 16
ATOM 20563 C CA . TYR A 1 27 ? 10.472 -4.227 -11.501 1.00 64.34 26 TYR A CA 16
ATOM 20564 C C . TYR A 1 27 ? 10.235 -5.707 -11.261 1.00 63.00 26 TYR A C 16
ATOM 20565 O O . TYR A 1 27 ? 10.345 -6.161 -10.126 1.00 3.11 26 TYR A O 16
ATOM 20583 N N . PRO A 1 28 ? 9.918 -6.481 -12.317 1.00 13.35 27 PRO A N 16
ATOM 20584 C CA . PRO A 1 28 ? 9.659 -7.940 -12.208 1.00 41.31 27 PRO A CA 16
ATOM 20585 C C . PRO A 1 28 ? 10.846 -8.725 -11.629 1.00 25.45 27 PRO A C 16
ATOM 20586 O O . PRO A 1 28 ? 10.675 -9.806 -11.054 1.00 31.13 27 PRO A O 16
ATOM 20597 N N . HIS A 1 29 ? 12.042 -8.162 -11.752 1.00 10.01 28 HIS A N 16
ATOM 20598 C CA . HIS A 1 29 ? 13.255 -8.797 -11.217 1.00 1.50 28 HIS A CA 16
ATOM 20599 C C . HIS A 1 29 ? 13.375 -8.620 -9.696 1.00 53.55 28 HIS A C 16
ATOM 20600 O O . HIS A 1 29 ? 14.429 -8.878 -9.127 1.00 60.14 28 HIS A O 16
ATOM 20615 N N . CYS A 1 30 ? 12.318 -8.209 -9.050 1.00 24.05 29 CYS A N 16
ATOM 20616 C CA . CYS A 1 30 ? 12.366 -7.957 -7.631 1.00 41.53 29 CYS A CA 16
ATOM 20617 C C . CYS A 1 30 ? 11.550 -9.036 -6.922 1.00 54.34 29 CYS A C 16
ATOM 20618 O O . CYS A 1 30 ? 10.817 -9.786 -7.584 1.00 23.54 29 CYS A O 16
ATOM 20625 N N . GLU A 1 31 ? 11.665 -9.130 -5.603 1.00 51.23 30 GLU A N 16
ATOM 20626 C CA . GLU A 1 31 ? 10.989 -10.191 -4.868 1.00 11.05 30 GLU A CA 16
ATOM 20627 C C . GLU A 1 31 ? 9.523 -9.885 -4.667 1.00 45.23 30 GLU A C 16
ATOM 20628 O O . GLU A 1 31 ? 9.173 -8.816 -4.172 1.00 2.33 30 GLU A O 16
ATOM 20640 N N . GLU A 1 32 ? 8.680 -10.862 -5.002 1.00 35.32 31 GLU A N 16
ATOM 20641 C CA . GLU A 1 32 ? 7.228 -10.777 -4.835 1.00 50.12 31 GLU A CA 16
ATOM 20642 C C . GLU A 1 32 ? 6.596 -9.541 -5.510 1.00 11.43 31 GLU A C 16
ATOM 20643 O O . GLU A 1 32 ? 7.216 -8.877 -6.352 1.00 51.32 31 GLU A O 16
ATOM 20655 N N . LYS A 1 33 ? 5.342 -9.308 -5.207 1.00 73.43 32 LYS A N 16
ATOM 20656 C CA . LYS A 1 33 ? 4.624 -8.176 -5.723 1.00 10.31 32 LYS A CA 16
ATOM 20657 C C . LYS A 1 33 ? 4.636 -7.036 -4.748 1.00 53.11 32 LYS A C 16
ATOM 20658 O O . LYS A 1 33 ? 4.104 -7.145 -3.633 1.00 22.12 32 LYS A O 16
ATOM 20677 N N . MET A 1 34 ? 5.258 -5.961 -5.161 1.00 2.03 33 MET A N 16
ATOM 20678 C CA . MET A 1 34 ? 5.310 -4.748 -4.361 1.00 54.14 33 MET A CA 16
ATOM 20679 C C . MET A 1 34 ? 3.965 -4.156 -4.194 1.00 51.05 33 MET A C 16
ATOM 20680 O O . MET A 1 34 ? 3.076 -4.337 -5.030 1.00 2.32 33 MET A O 16
ATOM 20694 N N . VAL A 1 35 ? 3.808 -3.446 -3.148 1.00 64.22 34 VAL A N 16
ATOM 20695 C CA . VAL A 1 35 ? 2.562 -2.855 -2.864 1.00 24.42 34 VAL A CA 16
ATOM 20696 C C . VAL A 1 35 ? 2.531 -1.452 -3.408 1.00 42.12 34 VAL A C 16
ATOM 20697 O O . VAL A 1 35 ? 3.285 -0.579 -2.963 1.00 63.00 34 VAL A O 16
ATOM 20710 N N . ILE A 1 36 ? 1.692 -1.256 -4.363 1.00 42.54 35 ILE A N 16
ATOM 20711 C CA . ILE A 1 36 ? 1.516 0.003 -4.989 1.00 13.11 35 ILE A CA 16
ATOM 20712 C C . ILE A 1 36 ? 0.339 0.678 -4.321 1.00 1.32 35 ILE A C 16
ATOM 20713 O O . ILE A 1 36 ? -0.812 0.231 -4.456 1.00 64.14 35 ILE A O 16
ATOM 20729 N N . ILE A 1 37 ? 0.612 1.705 -3.578 1.00 73.22 36 ILE A N 16
ATOM 20730 C CA . ILE A 1 37 ? -0.419 2.381 -2.849 1.00 11.20 36 ILE A CA 16
ATOM 20731 C C . ILE A 1 37 ? -0.780 3.699 -3.473 1.00 3.35 36 ILE A C 16
ATOM 20732 O O . ILE A 1 37 ? 0.034 4.617 -3.551 1.00 72.23 36 ILE A O 16
ATOM 20748 N N . THR A 1 38 ? -1.996 3.787 -3.880 1.00 1.50 37 THR A N 16
ATOM 20749 C CA . THR A 1 38 ? -2.513 4.957 -4.526 1.00 52.25 37 THR A CA 16
ATOM 20750 C C . THR A 1 38 ? -3.244 5.814 -3.484 1.00 22.34 37 THR A C 16
ATOM 20751 O O . THR A 1 38 ? -4.147 5.326 -2.801 1.00 2.31 37 THR A O 16
ATOM 20762 N N . THR A 1 39 ? -2.852 7.063 -3.362 1.00 44.13 38 THR A N 16
ATOM 20763 C CA . THR A 1 39 ? -3.409 7.937 -2.353 1.00 43.21 38 THR A CA 16
ATOM 20764 C C . THR A 1 39 ? -4.620 8.728 -2.849 1.00 62.30 38 THR A C 16
ATOM 20765 O O . THR A 1 39 ? -4.891 8.776 -4.046 1.00 33.03 38 THR A O 16
ATOM 20776 N N . LYS A 1 40 ? -5.317 9.377 -1.901 1.00 43.24 39 LYS A N 16
ATOM 20777 C CA . LYS A 1 40 ? -6.561 10.156 -2.129 1.00 30.30 39 LYS A CA 16
ATOM 20778 C C . LYS A 1 40 ? -6.456 11.231 -3.207 1.00 3.45 39 LYS A C 16
ATOM 20779 O O . LYS A 1 40 ? -7.480 11.770 -3.629 1.00 53.14 39 LYS A O 16
ATOM 20798 N N . SER A 1 41 ? -5.229 11.586 -3.591 1.00 44.14 40 SER A N 16
ATOM 20799 C CA . SER A 1 41 ? -4.948 12.533 -4.681 1.00 42.45 40 SER A CA 16
ATOM 20800 C C . SER A 1 41 ? -5.088 13.988 -4.227 1.00 61.31 40 SER A C 16
ATOM 20801 O O . SER A 1 41 ? -4.354 14.865 -4.690 1.00 75.44 40 SER A O 16
ATOM 20809 N N . VAL A 1 42 ? -6.009 14.228 -3.301 1.00 21.33 41 VAL A N 16
ATOM 20810 C CA . VAL A 1 42 ? -6.142 15.522 -2.647 1.00 35.45 41 VAL A CA 16
ATOM 20811 C C . VAL A 1 42 ? -5.008 15.633 -1.598 1.00 2.14 41 VAL A C 16
ATOM 20812 O O . VAL A 1 42 ? -4.713 16.700 -1.049 1.00 12.52 41 VAL A O 16
ATOM 20825 N N . SER A 1 43 ? -4.380 14.498 -1.364 1.00 54.32 42 SER A N 16
ATOM 20826 C CA . SER A 1 43 ? -3.266 14.360 -0.488 1.00 71.43 42 SER A CA 16
ATOM 20827 C C . SER A 1 43 ? -2.037 15.038 -1.108 1.00 34.41 42 SER A C 16
ATOM 20828 O O . SER A 1 43 ? -1.942 15.149 -2.340 1.00 61.44 42 SER A O 16
ATOM 20836 N N . ARG A 1 44 ? -1.096 15.471 -0.279 1.00 60.23 43 ARG A N 16
ATOM 20837 C CA . ARG A 1 44 ? 0.063 16.219 -0.777 1.00 23.33 43 ARG A CA 16
ATOM 20838 C C . ARG A 1 44 ? 1.033 15.367 -1.581 1.00 21.31 43 ARG A C 16
ATOM 20839 O O . ARG A 1 44 ? 1.948 15.892 -2.204 1.00 53.44 43 ARG A O 16
ATOM 20860 N N . TYR A 1 45 ? 0.837 14.057 -1.574 1.00 31.45 44 TYR A N 16
ATOM 20861 C CA . TYR A 1 45 ? 1.643 13.175 -2.379 1.00 1.02 44 TYR A CA 16
ATOM 20862 C C . TYR A 1 45 ? 1.150 13.258 -3.852 1.00 0.41 44 TYR A C 16
ATOM 20863 O O . TYR A 1 45 ? 1.674 12.600 -4.738 1.00 4.24 44 TYR A O 16
ATOM 20881 N N . ARG A 1 46 ? 0.086 14.067 -4.064 1.00 40.12 45 ARG A N 16
ATOM 20882 C CA . ARG A 1 46 ? -0.463 14.394 -5.389 1.00 34.01 45 ARG A CA 16
ATOM 20883 C C . ARG A 1 46 ? -1.088 13.201 -6.080 1.00 71.33 45 ARG A C 16
ATOM 20884 O O . ARG A 1 46 ? -1.228 13.179 -7.298 1.00 15.43 45 ARG A O 16
ATOM 20905 N N . GLY A 1 47 ? -1.493 12.226 -5.298 1.00 55.40 46 GLY A N 16
ATOM 20906 C CA . GLY A 1 47 ? -2.167 11.064 -5.842 1.00 73.22 46 GLY A CA 16
ATOM 20907 C C . GLY A 1 47 ? -1.220 10.049 -6.391 1.00 73.40 46 GLY A C 16
ATOM 20908 O O . GLY A 1 47 ? -1.641 9.010 -6.884 1.00 61.03 46 GLY A O 16
ATOM 20912 N N . GLN A 1 48 ? 0.054 10.349 -6.291 1.00 12.42 47 GLN A N 16
ATOM 20913 C CA . GLN A 1 48 ? 1.102 9.475 -6.739 1.00 65.34 47 GLN A CA 16
ATOM 20914 C C . GLN A 1 48 ? 1.132 8.220 -5.885 1.00 31.12 47 GLN A C 16
ATOM 20915 O O . GLN A 1 48 ? 0.618 8.205 -4.731 1.00 60.23 47 GLN A O 16
ATOM 20929 N N . GLU A 1 49 ? 1.681 7.181 -6.421 1.00 32.21 48 GLU A N 16
ATOM 20930 C CA . GLU A 1 49 ? 1.671 5.934 -5.752 1.00 13.43 48 GLU A CA 16
ATOM 20931 C C . GLU A 1 49 ? 2.916 5.753 -4.912 1.00 25.24 48 GLU A C 16
ATOM 20932 O O . GLU A 1 49 ? 4.026 6.146 -5.300 1.00 41.50 48 GLU A O 16
ATOM 20944 N N . HIS A 1 50 ? 2.719 5.187 -3.762 1.00 63.00 49 HIS A N 16
ATOM 20945 C CA . HIS A 1 50 ? 3.795 4.821 -2.877 1.00 24.30 49 HIS A CA 16
ATOM 20946 C C . HIS A 1 50 ? 4.115 3.387 -3.152 1.00 41.43 49 HIS A C 16
ATOM 20947 O O . HIS A 1 50 ? 3.249 2.649 -3.624 1.00 21.13 49 HIS A O 16
ATOM 20962 N N . CYS A 1 51 ? 5.298 2.978 -2.866 1.00 51.00 50 CYS A N 16
ATOM 20963 C CA . CYS A 1 51 ? 5.615 1.586 -3.003 1.00 45.23 50 CYS A CA 16
ATOM 20964 C C . CYS A 1 51 ? 6.091 1.062 -1.673 1.00 62.04 50 CYS A C 16
ATOM 20965 O O . CYS A 1 51 ? 6.981 1.649 -1.041 1.00 25.45 50 CYS A O 16
ATOM 20972 N N . LEU A 1 52 ? 5.471 0.007 -1.217 1.00 51.11 51 LEU A N 16
ATOM 20973 C CA . LEU A 1 52 ? 5.817 -0.575 0.047 1.00 44.21 51 LEU A CA 16
ATOM 20974 C C . LEU A 1 52 ? 6.334 -1.989 -0.191 1.00 2.30 51 LEU A C 16
ATOM 20975 O O . LEU A 1 52 ? 5.811 -2.721 -1.047 1.00 2.34 51 LEU A O 16
ATOM 20991 N N . HIS A 1 53 ? 7.358 -2.362 0.543 1.00 3.11 52 HIS A N 16
ATOM 20992 C CA . HIS A 1 53 ? 8.041 -3.612 0.319 1.00 62.13 52 HIS A CA 16
ATOM 20993 C C . HIS A 1 53 ? 7.396 -4.739 1.159 1.00 14.04 52 HIS A C 16
ATOM 20994 O O . HIS A 1 53 ? 7.375 -4.669 2.389 1.00 75.24 52 HIS A O 16
ATOM 21009 N N . PRO A 1 54 ? 6.878 -5.794 0.489 1.00 51.34 53 PRO A N 16
ATOM 21010 C CA . PRO A 1 54 ? 6.129 -6.908 1.145 1.00 43.23 53 PRO A CA 16
ATOM 21011 C C . PRO A 1 54 ? 6.969 -7.834 2.050 1.00 51.01 53 PRO A C 16
ATOM 21012 O O . PRO A 1 54 ? 6.452 -8.801 2.599 1.00 12.45 53 PRO A O 16
ATOM 21023 N N . LYS A 1 55 ? 8.247 -7.556 2.187 1.00 2.22 54 LYS A N 16
ATOM 21024 C CA . LYS A 1 55 ? 9.107 -8.341 3.070 1.00 73.41 54 LYS A CA 16
ATOM 21025 C C . LYS A 1 55 ? 8.961 -7.922 4.529 1.00 52.50 54 LYS A C 16
ATOM 21026 O O . LYS A 1 55 ? 9.398 -8.621 5.430 1.00 53.42 54 LYS A O 16
ATOM 21045 N N . LEU A 1 56 ? 8.353 -6.773 4.747 1.00 2.30 55 LEU A N 16
ATOM 21046 C CA . LEU A 1 56 ? 8.197 -6.228 6.084 1.00 51.11 55 LEU A CA 16
ATOM 21047 C C . LEU A 1 56 ? 6.905 -6.703 6.733 1.00 42.24 55 LEU A C 16
ATOM 21048 O O . LEU A 1 56 ? 5.864 -6.797 6.073 1.00 21.52 55 LEU A O 16
ATOM 21064 N N . GLN A 1 57 ? 6.974 -6.981 8.025 1.00 3.03 56 GLN A N 16
ATOM 21065 C CA . GLN A 1 57 ? 5.819 -7.442 8.797 1.00 33.03 56 GLN A CA 16
ATOM 21066 C C . GLN A 1 57 ? 4.804 -6.308 8.943 1.00 53.33 56 GLN A C 16
ATOM 21067 O O . GLN A 1 57 ? 3.589 -6.538 8.987 1.00 22.53 56 GLN A O 16
ATOM 21081 N N . SER A 1 58 ? 5.314 -5.081 9.000 1.00 73.12 57 SER A N 16
ATOM 21082 C CA . SER A 1 58 ? 4.476 -3.895 9.088 1.00 5.12 57 SER A CA 16
ATOM 21083 C C . SER A 1 58 ? 3.576 -3.813 7.858 1.00 45.14 57 SER A C 16
ATOM 21084 O O . SER A 1 58 ? 2.388 -3.474 7.952 1.00 34.15 57 SER A O 16
ATOM 21092 N N . THR A 1 59 ? 4.154 -4.158 6.711 1.00 41.35 58 THR A N 16
ATOM 21093 C CA . THR A 1 59 ? 3.449 -4.193 5.466 1.00 30.33 58 THR A CA 16
ATOM 21094 C C . THR A 1 59 ? 2.312 -5.213 5.567 1.00 53.13 58 THR A C 16
ATOM 21095 O O . THR A 1 59 ? 1.175 -4.921 5.249 1.00 60.15 58 THR A O 16
ATOM 21106 N N . LYS A 1 60 ? 2.628 -6.382 6.082 1.00 65.52 59 LYS A N 16
ATOM 21107 C CA . LYS A 1 60 ? 1.670 -7.453 6.198 1.00 11.53 59 LYS A CA 16
ATOM 21108 C C . LYS A 1 60 ? 0.505 -7.149 7.109 1.00 4.54 59 LYS A C 16
ATOM 21109 O O . LYS A 1 60 ? -0.560 -7.711 6.939 1.00 45.13 59 LYS A O 16
ATOM 21128 N N . ARG A 1 61 ? 0.681 -6.309 8.094 1.00 52.43 60 ARG A N 16
ATOM 21129 C CA . ARG A 1 61 ? -0.473 -5.933 8.866 1.00 14.11 60 ARG A CA 16
ATOM 21130 C C . ARG A 1 61 ? -1.255 -4.923 8.055 1.00 40.04 60 ARG A C 16
ATOM 21131 O O . ARG A 1 61 ? -2.416 -5.109 7.797 1.00 4.45 60 ARG A O 16
ATOM 21152 N N . PHE A 1 62 ? -0.552 -3.876 7.614 1.00 71.55 61 PHE A N 16
ATOM 21153 C CA . PHE A 1 62 ? -1.145 -2.728 6.924 1.00 62.42 61 PHE A CA 16
ATOM 21154 C C . PHE A 1 62 ? -1.951 -3.146 5.693 1.00 32.24 61 PHE A C 16
ATOM 21155 O O . PHE A 1 62 ? -3.059 -2.671 5.487 1.00 31.15 61 PHE A O 16
ATOM 21172 N N . ILE A 1 63 ? -1.402 -4.050 4.902 1.00 64.10 62 ILE A N 16
ATOM 21173 C CA . ILE A 1 63 ? -2.040 -4.469 3.667 1.00 34.04 62 ILE A CA 16
ATOM 21174 C C . ILE A 1 63 ? -3.283 -5.270 3.955 1.00 30.20 62 ILE A C 16
ATOM 21175 O O . ILE A 1 63 ? -4.346 -5.033 3.385 1.00 63.41 62 ILE A O 16
ATOM 21191 N N . LYS A 1 64 ? -3.149 -6.182 4.870 1.00 61.32 63 LYS A N 16
ATOM 21192 C CA . LYS A 1 64 ? -4.228 -7.078 5.234 1.00 30.13 63 LYS A CA 16
ATOM 21193 C C . LYS A 1 64 ? -5.319 -6.320 5.972 1.00 71.43 63 LYS A C 16
ATOM 21194 O O . LYS A 1 64 ? -6.502 -6.651 5.890 1.00 54.15 63 LYS A O 16
ATOM 21213 N N . TRP A 1 65 ? -4.896 -5.290 6.665 1.00 13.21 64 TRP A N 16
ATOM 21214 C CA . TRP A 1 65 ? -5.770 -4.437 7.427 1.00 32.53 64 TRP A CA 16
ATOM 21215 C C . TRP A 1 65 ? -6.558 -3.578 6.440 1.00 14.34 64 TRP A C 16
ATOM 21216 O O . TRP A 1 65 ? -7.782 -3.443 6.547 1.00 40.43 64 TRP A O 16
ATOM 21237 N N . TYR A 1 66 ? -5.841 -3.020 5.445 1.00 30.13 65 TYR A N 16
ATOM 21238 C CA . TYR A 1 66 ? -6.459 -2.186 4.438 1.00 51.14 65 TYR A CA 16
ATOM 21239 C C . TYR A 1 66 ? -7.483 -2.956 3.655 1.00 41.04 65 TYR A C 16
ATOM 21240 O O . TYR A 1 66 ? -8.498 -2.406 3.276 1.00 72.14 65 TYR A O 16
ATOM 21258 N N . ASN A 1 67 ? -7.211 -4.236 3.405 1.00 1.42 66 ASN A N 16
ATOM 21259 C CA . ASN A 1 67 ? -8.171 -5.094 2.707 1.00 5.03 66 ASN A CA 16
ATOM 21260 C C . ASN A 1 67 ? -9.516 -5.058 3.391 1.00 54.41 66 ASN A C 16
ATOM 21261 O O . ASN A 1 67 ? -10.527 -4.880 2.746 1.00 43.35 66 ASN A O 16
ATOM 21272 N N . ALA A 1 68 ? -9.513 -5.181 4.714 1.00 2.34 67 ALA A N 16
ATOM 21273 C CA . ALA A 1 68 ? -10.754 -5.147 5.486 1.00 72.15 67 ALA A CA 16
ATOM 21274 C C . ALA A 1 68 ? -11.423 -3.776 5.354 1.00 44.51 67 ALA A C 16
ATOM 21275 O O . ALA A 1 68 ? -12.602 -3.676 5.031 1.00 23.50 67 ALA A O 16
ATOM 21282 N N . TRP A 1 69 ? -10.638 -2.735 5.573 1.00 14.42 68 TRP A N 16
ATOM 21283 C CA . TRP A 1 69 ? -11.085 -1.338 5.466 1.00 22.25 68 TRP A CA 16
ATOM 21284 C C . TRP A 1 69 ? -11.678 -1.052 4.096 1.00 41.13 68 TRP A C 16
ATOM 21285 O O . TRP A 1 69 ? -12.775 -0.489 3.990 1.00 62.54 68 TRP A O 16
ATOM 21306 N N . ASN A 1 70 ? -10.970 -1.446 3.072 1.00 32.55 69 ASN A N 16
ATOM 21307 C CA . ASN A 1 70 ? -11.385 -1.205 1.710 1.00 62.33 69 ASN A CA 16
ATOM 21308 C C . ASN A 1 70 ? -12.705 -1.905 1.433 1.00 33.30 69 ASN A C 16
ATOM 21309 O O . ASN A 1 70 ? -13.591 -1.336 0.808 1.00 52.23 69 ASN A O 16
ATOM 21320 N N . GLU A 1 71 ? -12.850 -3.125 1.944 1.00 72.54 70 GLU A N 16
ATOM 21321 C CA . GLU A 1 71 ? -14.084 -3.870 1.762 1.00 64.50 70 GLU A CA 16
ATOM 21322 C C . GLU A 1 71 ? -15.257 -3.175 2.439 1.00 15.11 70 GLU A C 16
ATOM 21323 O O . GLU A 1 71 ? -16.373 -3.268 1.967 1.00 53.10 70 GLU A O 16
ATOM 21335 N N . LYS A 1 72 ? -15.011 -2.463 3.541 1.00 12.13 71 LYS A N 16
ATOM 21336 C CA . LYS A 1 72 ? -16.089 -1.681 4.145 1.00 62.13 71 LYS A CA 16
ATOM 21337 C C . LYS A 1 72 ? -16.470 -0.495 3.270 1.00 54.31 71 LYS A C 16
ATOM 21338 O O . LYS A 1 72 ? -17.651 -0.199 3.094 1.00 55.42 71 LYS A O 16
ATOM 21357 N N . ARG A 1 73 ? -15.473 0.157 2.705 1.00 50.22 72 ARG A N 16
ATOM 21358 C CA . ARG A 1 73 ? -15.695 1.289 1.794 1.00 31.01 72 ARG A CA 16
ATOM 21359 C C . ARG A 1 73 ? -16.409 0.845 0.507 1.00 4.33 72 ARG A C 16
ATOM 21360 O O . ARG A 1 73 ? -17.315 1.523 0.024 1.00 23.00 72 ARG A O 16
ATOM 21381 N N . ARG A 1 74 ? -15.999 -0.295 -0.025 1.00 73.14 73 ARG A N 16
ATOM 21382 C CA . ARG A 1 74 ? -16.569 -0.845 -1.263 1.00 33.34 73 ARG A CA 16
ATOM 21383 C C . ARG A 1 74 ? -17.881 -1.573 -0.992 1.00 35.13 73 ARG A C 16
ATOM 21384 O O . ARG A 1 74 ? -18.657 -1.835 -1.910 1.00 31.13 73 ARG A O 16
ATOM 21405 N N . VAL A 1 75 ? -18.103 -1.889 0.274 1.00 11.21 74 VAL A N 16
ATOM 21406 C CA . VAL A 1 75 ? -19.259 -2.640 0.756 1.00 74.21 74 VAL A CA 16
ATOM 21407 C C . VAL A 1 75 ? -19.229 -4.083 0.235 1.00 60.22 74 VAL A C 16
ATOM 21408 O O . VAL A 1 75 ? -19.969 -4.490 -0.681 1.00 25.13 74 VAL A O 16
ATOM 21421 N N . TYR A 1 76 ? -18.308 -4.785 0.754 1.00 53.20 75 TYR A N 16
ATOM 21422 C CA . TYR A 1 76 ? -18.096 -6.190 0.508 1.00 74.35 75 TYR A CA 16
ATOM 21423 C C . TYR A 1 76 ? -17.598 -6.843 1.771 1.00 0.43 75 TYR A C 16
ATOM 21424 O O . TYR A 1 76 ? -17.288 -6.163 2.757 1.00 4.23 75 TYR A O 16
ATOM 21442 N N . GLU A 1 77 ? -17.533 -8.134 1.734 1.00 54.35 76 GLU A N 16
ATOM 21443 C CA . GLU A 1 77 ? -17.006 -8.942 2.786 1.00 13.14 76 GLU A CA 16
ATOM 21444 C C . GLU A 1 77 ? -16.723 -10.290 2.158 1.00 51.24 76 GLU A C 16
ATOM 21445 O O . GLU A 1 77 ? -17.279 -10.594 1.088 1.00 13.40 76 GLU A O 16
ATOM 21457 N N . GLU A 1 78 ? -15.865 -11.067 2.750 1.00 44.41 77 GLU A N 16
ATOM 21458 C CA . GLU A 1 78 ? -15.565 -12.355 2.204 1.00 4.23 77 GLU A CA 16
ATOM 21459 C C . GLU A 1 78 ? -16.560 -13.368 2.765 1.00 32.53 77 GLU A C 16
ATOM 21460 O O . GLU A 1 78 ? -17.500 -13.742 2.035 1.00 37.69 77 GLU A O 16
ATOM 21473 N N . SER A 1 2 ? 20.436 -6.196 -10.379 1.00 64.03 1 SER A N 17
ATOM 21474 C CA . SER A 1 2 ? 19.961 -5.258 -9.365 1.00 61.44 1 SER A CA 17
ATOM 21475 C C . SER A 1 2 ? 19.022 -5.931 -8.345 1.00 54.01 1 SER A C 17
ATOM 21476 O O . SER A 1 2 ? 18.774 -7.147 -8.399 1.00 5.21 1 SER A O 17
ATOM 21484 N N . LYS A 1 3 ? 18.535 -5.153 -7.415 1.00 60.51 2 LYS A N 17
ATOM 21485 C CA . LYS A 1 3 ? 17.632 -5.630 -6.396 1.00 0.24 2 LYS A CA 17
ATOM 21486 C C . LYS A 1 3 ? 16.338 -4.834 -6.466 1.00 65.44 2 LYS A C 17
ATOM 21487 O O . LYS A 1 3 ? 15.996 -4.298 -7.528 1.00 15.31 2 LYS A O 17
ATOM 21506 N N . CYS A 1 4 ? 15.614 -4.765 -5.387 1.00 12.14 3 CYS A N 17
ATOM 21507 C CA . CYS A 1 4 ? 14.344 -4.102 -5.406 1.00 12.42 3 CYS A CA 17
ATOM 21508 C C . CYS A 1 4 ? 14.409 -2.746 -4.703 1.00 34.25 3 CYS A C 17
ATOM 21509 O O . CYS A 1 4 ? 14.303 -2.646 -3.475 1.00 23.42 3 CYS A O 17
ATOM 21516 N N . LYS A 1 5 ? 14.639 -1.719 -5.483 1.00 42.54 4 LYS A N 17
ATOM 21517 C CA . LYS A 1 5 ? 14.711 -0.368 -4.983 1.00 23.42 4 LYS A CA 17
ATOM 21518 C C . LYS A 1 5 ? 13.540 0.434 -5.515 1.00 73.35 4 LYS A C 17
ATOM 21519 O O . LYS A 1 5 ? 13.176 0.318 -6.692 1.00 2.23 4 LYS A O 17
ATOM 21538 N N . CYS A 1 6 ? 12.939 1.215 -4.662 1.00 1.43 5 CYS A N 17
ATOM 21539 C CA . CYS A 1 6 ? 11.856 2.058 -5.057 1.00 44.21 5 CYS A CA 17
ATOM 21540 C C . CYS A 1 6 ? 12.192 3.514 -4.670 1.00 2.42 5 CYS A C 17
ATOM 21541 O O . CYS A 1 6 ? 13.313 3.789 -4.228 1.00 22.40 5 CYS A O 17
ATOM 21548 N N . SER A 1 7 ? 11.233 4.416 -4.826 1.00 63.01 6 SER A N 17
ATOM 21549 C CA . SER A 1 7 ? 11.409 5.847 -4.610 1.00 25.23 6 SER A CA 17
ATOM 21550 C C . SER A 1 7 ? 11.872 6.212 -3.182 1.00 42.02 6 SER A C 17
ATOM 21551 O O . SER A 1 7 ? 12.491 7.257 -2.985 1.00 43.53 6 SER A O 17
ATOM 21559 N N . ARG A 1 8 ? 11.598 5.367 -2.202 1.00 51.44 7 ARG A N 17
ATOM 21560 C CA . ARG A 1 8 ? 11.980 5.701 -0.842 1.00 70.22 7 ARG A CA 17
ATOM 21561 C C . ARG A 1 8 ? 12.498 4.458 -0.101 1.00 20.01 7 ARG A C 17
ATOM 21562 O O . ARG A 1 8 ? 13.711 4.215 -0.013 1.00 71.04 7 ARG A O 17
ATOM 21583 N N . LYS A 1 9 ? 11.562 3.665 0.363 1.00 34.55 8 LYS A N 17
ATOM 21584 C CA . LYS A 1 9 ? 11.798 2.466 1.152 1.00 61.34 8 LYS A CA 17
ATOM 21585 C C . LYS A 1 9 ? 10.437 1.892 1.434 1.00 0.14 8 LYS A C 17
ATOM 21586 O O . LYS A 1 9 ? 10.117 0.770 1.059 1.00 2.32 8 LYS A O 17
ATOM 21605 N N . GLY A 1 10 ? 9.644 2.717 2.074 1.00 34.32 9 GLY A N 17
ATOM 21606 C CA . GLY A 1 10 ? 8.298 2.405 2.413 1.00 3.41 9 GLY A CA 17
ATOM 21607 C C . GLY A 1 10 ? 7.774 3.452 3.358 1.00 2.33 9 GLY A C 17
ATOM 21608 O O . GLY A 1 10 ? 7.930 3.328 4.565 1.00 42.24 9 GLY A O 17
ATOM 21612 N N . PRO A 1 11 ? 7.197 4.519 2.819 1.00 32.22 10 PRO A N 17
ATOM 21613 C CA . PRO A 1 11 ? 6.647 5.621 3.616 1.00 42.14 10 PRO A CA 17
ATOM 21614 C C . PRO A 1 11 ? 5.423 5.192 4.426 1.00 62.55 10 PRO A C 17
ATOM 21615 O O . PRO A 1 11 ? 4.631 4.367 3.974 1.00 32.31 10 PRO A O 17
ATOM 21626 N N . LYS A 1 12 ? 5.269 5.765 5.603 1.00 32.31 11 LYS A N 17
ATOM 21627 C CA . LYS A 1 12 ? 4.157 5.456 6.483 1.00 71.33 11 LYS A CA 17
ATOM 21628 C C . LYS A 1 12 ? 2.857 6.013 5.909 1.00 22.31 11 LYS A C 17
ATOM 21629 O O . LYS A 1 12 ? 2.698 7.235 5.723 1.00 62.03 11 LYS A O 17
ATOM 21648 N N . ILE A 1 13 ? 1.962 5.123 5.606 1.00 3.45 12 ILE A N 17
ATOM 21649 C CA . ILE A 1 13 ? 0.701 5.455 5.003 1.00 72.44 12 ILE A CA 17
ATOM 21650 C C . ILE A 1 13 ? -0.404 5.120 5.967 1.00 61.21 12 ILE A C 17
ATOM 21651 O O . ILE A 1 13 ? -0.260 4.205 6.784 1.00 3.32 12 ILE A O 17
ATOM 21667 N N . ARG A 1 14 ? -1.458 5.881 5.930 1.00 20.43 13 ARG A N 17
ATOM 21668 C CA . ARG A 1 14 ? -2.614 5.568 6.689 1.00 65.32 13 ARG A CA 17
ATOM 21669 C C . ARG A 1 14 ? -3.595 4.944 5.728 1.00 61.12 13 ARG A C 17
ATOM 21670 O O . ARG A 1 14 ? -3.494 5.157 4.519 1.00 51.31 13 ARG A O 17
ATOM 21691 N N . TYR A 1 15 ? -4.553 4.215 6.231 1.00 54.42 14 TYR A N 17
ATOM 21692 C CA . TYR A 1 15 ? -5.547 3.572 5.374 1.00 52.52 14 TYR A CA 17
ATOM 21693 C C . TYR A 1 15 ? -6.396 4.660 4.705 1.00 25.14 14 TYR A C 17
ATOM 21694 O O . TYR A 1 15 ? -6.958 4.476 3.621 1.00 14.33 14 TYR A O 17
ATOM 21712 N N . SER A 1 16 ? -6.441 5.802 5.358 1.00 52.03 15 SER A N 17
ATOM 21713 C CA . SER A 1 16 ? -7.173 6.960 4.911 1.00 3.45 15 SER A CA 17
ATOM 21714 C C . SER A 1 16 ? -6.553 7.594 3.641 1.00 14.30 15 SER A C 17
ATOM 21715 O O . SER A 1 16 ? -7.250 8.286 2.890 1.00 50.24 15 SER A O 17
ATOM 21723 N N . ASP A 1 17 ? -5.259 7.340 3.390 1.00 64.03 16 ASP A N 17
ATOM 21724 C CA . ASP A 1 17 ? -4.589 7.929 2.210 1.00 23.43 16 ASP A CA 17
ATOM 21725 C C . ASP A 1 17 ? -4.864 7.073 1.003 1.00 1.05 16 ASP A C 17
ATOM 21726 O O . ASP A 1 17 ? -4.867 7.555 -0.132 1.00 64.31 16 ASP A O 17
ATOM 21735 N N . VAL A 1 18 ? -5.116 5.810 1.249 1.00 2.14 17 VAL A N 17
ATOM 21736 C CA . VAL A 1 18 ? -5.181 4.818 0.191 1.00 3.20 17 VAL A CA 17
ATOM 21737 C C . VAL A 1 18 ? -6.529 4.824 -0.524 1.00 50.14 17 VAL A C 17
ATOM 21738 O O . VAL A 1 18 ? -7.587 4.709 0.104 1.00 63.00 17 VAL A O 17
ATOM 21751 N N . LYS A 1 19 ? -6.486 4.956 -1.831 1.00 50.10 18 LYS A N 17
ATOM 21752 C CA . LYS A 1 19 ? -7.687 4.874 -2.647 1.00 15.43 18 LYS A CA 17
ATOM 21753 C C . LYS A 1 19 ? -7.780 3.440 -3.129 1.00 23.12 18 LYS A C 17
ATOM 21754 O O . LYS A 1 19 ? -8.851 2.841 -3.169 1.00 15.25 18 LYS A O 17
ATOM 21773 N N . LYS A 1 20 ? -6.617 2.885 -3.409 1.00 12.31 19 LYS A N 17
ATOM 21774 C CA . LYS A 1 20 ? -6.461 1.555 -3.957 1.00 21.41 19 LYS A CA 17
ATOM 21775 C C . LYS A 1 20 ? -5.088 1.050 -3.599 1.00 21.53 19 LYS A C 17
ATOM 21776 O O . LYS A 1 20 ? -4.153 1.847 -3.423 1.00 42.31 19 LYS A O 17
ATOM 21795 N N . LEU A 1 21 ? -4.965 -0.225 -3.494 1.00 61.31 20 LEU A N 17
ATOM 21796 C CA . LEU A 1 21 ? -3.717 -0.847 -3.179 1.00 70.13 20 LEU A CA 17
ATOM 21797 C C . LEU A 1 21 ? -3.495 -1.877 -4.248 1.00 23.31 20 LEU A C 17
ATOM 21798 O O . LEU A 1 21 ? -4.355 -2.749 -4.454 1.00 20.31 20 LEU A O 17
ATOM 21814 N N . GLU A 1 22 ? -2.395 -1.784 -4.948 1.00 54.11 21 GLU A N 17
ATOM 21815 C CA . GLU A 1 22 ? -2.146 -2.684 -6.013 1.00 24.42 21 GLU A CA 17
ATOM 21816 C C . GLU A 1 22 ? -0.844 -3.384 -5.748 1.00 34.24 21 GLU A C 17
ATOM 21817 O O . GLU A 1 22 ? 0.153 -2.741 -5.432 1.00 14.03 21 GLU A O 17
ATOM 21829 N N . MET A 1 23 ? -0.838 -4.680 -5.841 1.00 33.11 22 MET A N 17
ATOM 21830 C CA . MET A 1 23 ? 0.376 -5.386 -5.634 1.00 62.13 22 MET A CA 17
ATOM 21831 C C . MET A 1 23 ? 0.985 -5.772 -6.959 1.00 65.31 22 MET A C 17
ATOM 21832 O O . MET A 1 23 ? 0.442 -6.590 -7.711 1.00 30.15 22 MET A O 17
ATOM 21846 N N . LYS A 1 24 ? 2.083 -5.144 -7.252 1.00 15.04 23 LYS A N 17
ATOM 21847 C CA . LYS A 1 24 ? 2.866 -5.416 -8.414 1.00 11.04 23 LYS A CA 17
ATOM 21848 C C . LYS A 1 24 ? 4.268 -4.887 -8.199 1.00 65.25 23 LYS A C 17
ATOM 21849 O O . LYS A 1 24 ? 4.437 -3.807 -7.637 1.00 50.44 23 LYS A O 17
ATOM 21868 N N . PRO A 1 25 ? 5.286 -5.649 -8.574 1.00 40.13 24 PRO A N 17
ATOM 21869 C CA . PRO A 1 25 ? 6.674 -5.258 -8.360 1.00 71.21 24 PRO A CA 17
ATOM 21870 C C . PRO A 1 25 ? 7.078 -4.016 -9.172 1.00 41.44 24 PRO A C 17
ATOM 21871 O O . PRO A 1 25 ? 6.632 -3.829 -10.306 1.00 73.11 24 PRO A O 17
ATOM 21882 N N . LYS A 1 26 ? 7.922 -3.164 -8.564 1.00 24.20 25 LYS A N 17
ATOM 21883 C CA . LYS A 1 26 ? 8.421 -1.935 -9.214 1.00 11.33 25 LYS A CA 17
ATOM 21884 C C . LYS A 1 26 ? 9.250 -2.371 -10.440 1.00 11.43 25 LYS A C 17
ATOM 21885 O O . LYS A 1 26 ? 9.306 -1.698 -11.461 1.00 1.02 25 LYS A O 17
ATOM 21904 N N . TYR A 1 27 ? 9.874 -3.521 -10.294 1.00 71.44 26 TYR A N 17
ATOM 21905 C CA . TYR A 1 27 ? 10.539 -4.221 -11.361 1.00 51.42 26 TYR A CA 17
ATOM 21906 C C . TYR A 1 27 ? 10.009 -5.625 -11.371 1.00 11.43 26 TYR A C 17
ATOM 21907 O O . TYR A 1 27 ? 10.050 -6.279 -10.346 1.00 2.05 26 TYR A O 17
ATOM 21925 N N . PRO A 1 28 ? 9.506 -6.116 -12.515 1.00 71.21 27 PRO A N 17
ATOM 21926 C CA . PRO A 1 28 ? 8.990 -7.500 -12.640 1.00 63.22 27 PRO A CA 17
ATOM 21927 C C . PRO A 1 28 ? 10.026 -8.558 -12.234 1.00 43.21 27 PRO A C 17
ATOM 21928 O O . PRO A 1 28 ? 9.672 -9.666 -11.827 1.00 41.12 27 PRO A O 17
ATOM 21939 N N . HIS A 1 29 ? 11.301 -8.186 -12.309 1.00 20.54 28 HIS A N 17
ATOM 21940 C CA . HIS A 1 29 ? 12.409 -9.067 -11.925 1.00 54.23 28 HIS A CA 17
ATOM 21941 C C . HIS A 1 29 ? 12.653 -9.051 -10.391 1.00 51.20 28 HIS A C 17
ATOM 21942 O O . HIS A 1 29 ? 13.744 -9.367 -9.934 1.00 33.32 28 HIS A O 17
ATOM 21957 N N . CYS A 1 30 ? 11.639 -8.750 -9.619 1.00 64.43 29 CYS A N 17
ATOM 21958 C CA . CYS A 1 30 ? 11.797 -8.672 -8.173 1.00 62.01 29 CYS A CA 17
ATOM 21959 C C . CYS A 1 30 ? 11.083 -9.850 -7.528 1.00 41.35 29 CYS A C 17
ATOM 21960 O O . CYS A 1 30 ? 10.110 -10.383 -8.087 1.00 63.25 29 CYS A O 17
ATOM 21967 N N . GLU A 1 31 ? 11.583 -10.288 -6.392 1.00 41.34 30 GLU A N 17
ATOM 21968 C CA . GLU A 1 31 ? 10.979 -11.372 -5.663 1.00 62.20 30 GLU A CA 17
ATOM 21969 C C . GLU A 1 31 ? 9.925 -10.788 -4.734 1.00 3.10 30 GLU A C 17
ATOM 21970 O O . GLU A 1 31 ? 10.221 -9.840 -3.979 1.00 31.13 30 GLU A O 17
ATOM 21982 N N . GLU A 1 32 ? 8.729 -11.372 -4.770 1.00 74.05 31 GLU A N 17
ATOM 21983 C CA . GLU A 1 32 ? 7.545 -10.907 -4.031 1.00 71.14 31 GLU A CA 17
ATOM 21984 C C . GLU A 1 32 ? 6.957 -9.645 -4.692 1.00 55.11 31 GLU A C 17
ATOM 21985 O O . GLU A 1 32 ? 7.672 -8.859 -5.328 1.00 54.32 31 GLU A O 17
ATOM 21997 N N . LYS A 1 33 ? 5.671 -9.462 -4.553 1.00 63.01 32 LYS A N 17
ATOM 21998 C CA . LYS A 1 33 ? 4.999 -8.349 -5.179 1.00 24.34 32 LYS A CA 17
ATOM 21999 C C . LYS A 1 33 ? 5.083 -7.122 -4.305 1.00 12.31 32 LYS A C 17
ATOM 22000 O O . LYS A 1 33 ? 4.831 -7.183 -3.097 1.00 70.31 32 LYS A O 17
ATOM 22019 N N . MET A 1 34 ? 5.431 -6.022 -4.924 1.00 45.44 33 MET A N 17
ATOM 22020 C CA . MET A 1 34 ? 5.610 -4.773 -4.246 1.00 50.34 33 MET A CA 17
ATOM 22021 C C . MET A 1 34 ? 4.261 -4.160 -3.972 1.00 32.11 33 MET A C 17
ATOM 22022 O O . MET A 1 34 ? 3.268 -4.473 -4.640 1.00 43.13 33 MET A O 17
ATOM 22036 N N . VAL A 1 35 ? 4.234 -3.301 -3.030 1.00 4.22 34 VAL A N 17
ATOM 22037 C CA . VAL A 1 35 ? 3.015 -2.670 -2.609 1.00 13.34 34 VAL A CA 17
ATOM 22038 C C . VAL A 1 35 ? 2.917 -1.282 -3.193 1.00 21.13 34 VAL A C 17
ATOM 22039 O O . VAL A 1 35 ? 3.691 -0.391 -2.831 1.00 54.42 34 VAL A O 17
ATOM 22052 N N . ILE A 1 36 ? 1.994 -1.104 -4.095 1.00 1.13 35 ILE A N 17
ATOM 22053 C CA . ILE A 1 36 ? 1.791 0.170 -4.731 1.00 22.15 35 ILE A CA 17
ATOM 22054 C C . ILE A 1 36 ? 0.558 0.794 -4.161 1.00 61.02 35 ILE A C 17
ATOM 22055 O O . ILE A 1 36 ? -0.537 0.210 -4.223 1.00 61.21 35 ILE A O 17
ATOM 22071 N N . ILE A 1 37 ? 0.707 1.944 -3.603 1.00 12.42 36 ILE A N 17
ATOM 22072 C CA . ILE A 1 37 ? -0.395 2.611 -3.021 1.00 2.32 36 ILE A CA 17
ATOM 22073 C C . ILE A 1 37 ? -0.710 3.925 -3.667 1.00 61.41 36 ILE A C 17
ATOM 22074 O O . ILE A 1 37 ? 0.083 4.879 -3.643 1.00 1.33 36 ILE A O 17
ATOM 22090 N N . THR A 1 38 ? -1.877 3.958 -4.211 1.00 12.51 37 THR A N 17
ATOM 22091 C CA . THR A 1 38 ? -2.411 5.080 -4.897 1.00 42.34 37 THR A CA 17
ATOM 22092 C C . THR A 1 38 ? -3.277 5.850 -3.917 1.00 44.30 37 THR A C 17
ATOM 22093 O O . THR A 1 38 ? -4.172 5.271 -3.275 1.00 42.33 37 THR A O 17
ATOM 22104 N N . THR A 1 39 ? -3.013 7.117 -3.779 1.00 23.21 38 THR A N 17
ATOM 22105 C CA . THR A 1 39 ? -3.735 7.915 -2.838 1.00 4.01 38 THR A CA 17
ATOM 22106 C C . THR A 1 39 ? -5.064 8.422 -3.413 1.00 52.01 38 THR A C 17
ATOM 22107 O O . THR A 1 39 ? -5.248 8.441 -4.635 1.00 70.31 38 THR A O 17
ATOM 22118 N N . LYS A 1 40 ? -5.971 8.831 -2.530 1.00 71.41 39 LYS A N 17
ATOM 22119 C CA . LYS A 1 40 ? -7.352 9.178 -2.903 1.00 25.03 39 LYS A CA 17
ATOM 22120 C C . LYS A 1 40 ? -7.450 10.343 -3.899 1.00 23.31 39 LYS A C 17
ATOM 22121 O O . LYS A 1 40 ? -8.107 10.201 -4.928 1.00 61.43 39 LYS A O 17
ATOM 22140 N N . SER A 1 41 ? -6.753 11.440 -3.619 1.00 33.42 40 SER A N 17
ATOM 22141 C CA . SER A 1 41 ? -6.667 12.649 -4.490 1.00 13.43 40 SER A CA 17
ATOM 22142 C C . SER A 1 41 ? -5.714 13.648 -3.845 1.00 11.20 40 SER A C 17
ATOM 22143 O O . SER A 1 41 ? -4.546 13.787 -4.250 1.00 60.02 40 SER A O 17
ATOM 22151 N N . VAL A 1 42 ? -6.202 14.300 -2.813 1.00 12.24 41 VAL A N 17
ATOM 22152 C CA . VAL A 1 42 ? -5.445 15.263 -2.070 1.00 63.51 41 VAL A CA 17
ATOM 22153 C C . VAL A 1 42 ? -4.909 14.561 -0.852 1.00 73.41 41 VAL A C 17
ATOM 22154 O O . VAL A 1 42 ? -5.632 14.338 0.122 1.00 75.14 41 VAL A O 17
ATOM 22167 N N . SER A 1 43 ? -3.689 14.161 -0.932 1.00 31.41 42 SER A N 17
ATOM 22168 C CA . SER A 1 43 ? -3.085 13.404 0.105 1.00 30.35 42 SER A CA 17
ATOM 22169 C C . SER A 1 43 ? -1.797 14.052 0.559 1.00 61.02 42 SER A C 17
ATOM 22170 O O . SER A 1 43 ? -1.329 15.028 -0.040 1.00 51.41 42 SER A O 17
ATOM 22178 N N . ARG A 1 44 ? -1.217 13.493 1.595 1.00 40.14 43 ARG A N 17
ATOM 22179 C CA . ARG A 1 44 ? 0.042 13.972 2.157 1.00 12.12 43 ARG A CA 17
ATOM 22180 C C . ARG A 1 44 ? 1.206 13.825 1.169 1.00 51.32 43 ARG A C 17
ATOM 22181 O O . ARG A 1 44 ? 2.238 14.467 1.315 1.00 23.41 43 ARG A O 17
ATOM 22202 N N . TYR A 1 45 ? 1.039 12.968 0.182 1.00 43.02 44 TYR A N 17
ATOM 22203 C CA . TYR A 1 45 ? 2.051 12.729 -0.793 1.00 3.41 44 TYR A CA 17
ATOM 22204 C C . TYR A 1 45 ? 1.540 13.225 -2.164 1.00 32.32 44 TYR A C 17
ATOM 22205 O O . TYR A 1 45 ? 2.165 13.012 -3.196 1.00 14.40 44 TYR A O 17
ATOM 22223 N N . ARG A 1 46 ? 0.370 13.876 -2.099 1.00 65.24 45 ARG A N 17
ATOM 22224 C CA . ARG A 1 46 ? -0.356 14.543 -3.184 1.00 31.13 45 ARG A CA 17
ATOM 22225 C C . ARG A 1 46 ? -0.252 13.870 -4.576 1.00 30.03 45 ARG A C 17
ATOM 22226 O O . ARG A 1 46 ? 0.695 14.097 -5.324 1.00 61.22 45 ARG A O 17
ATOM 22247 N N . GLY A 1 47 ? -1.208 12.999 -4.872 1.00 51.12 46 GLY A N 17
ATOM 22248 C CA . GLY A 1 47 ? -1.351 12.423 -6.217 1.00 70.12 46 GLY A CA 17
ATOM 22249 C C . GLY A 1 47 ? -0.246 11.465 -6.652 1.00 3.24 46 GLY A C 17
ATOM 22250 O O . GLY A 1 47 ? -0.279 10.950 -7.775 1.00 4.40 46 GLY A O 17
ATOM 22254 N N . GLN A 1 48 ? 0.713 11.231 -5.805 1.00 1.42 47 GLN A N 17
ATOM 22255 C CA . GLN A 1 48 ? 1.786 10.324 -6.115 1.00 1.03 47 GLN A CA 17
ATOM 22256 C C . GLN A 1 48 ? 1.584 8.988 -5.427 1.00 33.42 47 GLN A C 17
ATOM 22257 O O . GLN A 1 48 ? 0.874 8.897 -4.409 1.00 74.20 47 GLN A O 17
ATOM 22271 N N . GLU A 1 49 ? 2.169 7.961 -5.984 1.00 42.42 48 GLU A N 17
ATOM 22272 C CA . GLU A 1 49 ? 2.010 6.616 -5.484 1.00 71.20 48 GLU A CA 17
ATOM 22273 C C . GLU A 1 49 ? 3.098 6.297 -4.510 1.00 42.23 48 GLU A C 17
ATOM 22274 O O . GLU A 1 49 ? 4.267 6.621 -4.736 1.00 24.14 48 GLU A O 17
ATOM 22286 N N . HIS A 1 50 ? 2.729 5.683 -3.430 1.00 73.42 49 HIS A N 17
ATOM 22287 C CA . HIS A 1 50 ? 3.695 5.275 -2.446 1.00 12.33 49 HIS A CA 17
ATOM 22288 C C . HIS A 1 50 ? 4.027 3.845 -2.719 1.00 31.42 49 HIS A C 17
ATOM 22289 O O . HIS A 1 50 ? 3.224 3.128 -3.318 1.00 10.25 49 HIS A O 17
ATOM 22304 N N . CYS A 1 51 ? 5.154 3.423 -2.295 1.00 75.52 50 CYS A N 17
ATOM 22305 C CA . CYS A 1 51 ? 5.500 2.049 -2.407 1.00 32.34 50 CYS A CA 17
ATOM 22306 C C . CYS A 1 51 ? 5.972 1.525 -1.072 1.00 65.24 50 CYS A C 17
ATOM 22307 O O . CYS A 1 51 ? 6.842 2.120 -0.429 1.00 63.33 50 CYS A O 17
ATOM 22314 N N . LEU A 1 52 ? 5.361 0.456 -0.633 1.00 34.24 51 LEU A N 17
ATOM 22315 C CA . LEU A 1 52 ? 5.737 -0.180 0.599 1.00 44.14 51 LEU A CA 17
ATOM 22316 C C . LEU A 1 52 ? 6.513 -1.397 0.327 1.00 50.45 51 LEU A C 17
ATOM 22317 O O . LEU A 1 52 ? 6.192 -2.168 -0.584 1.00 50.52 51 LEU A O 17
ATOM 22333 N N . HIS A 1 53 ? 7.525 -1.574 1.098 1.00 13.23 52 HIS A N 17
ATOM 22334 C CA . HIS A 1 53 ? 8.401 -2.694 0.921 1.00 72.50 52 HIS A CA 17
ATOM 22335 C C . HIS A 1 53 ? 7.763 -3.932 1.584 1.00 53.24 52 HIS A C 17
ATOM 22336 O O . HIS A 1 53 ? 7.597 -3.982 2.809 1.00 2.22 52 HIS A O 17
ATOM 22351 N N . PRO A 1 54 ? 7.407 -4.951 0.773 1.00 54.23 53 PRO A N 17
ATOM 22352 C CA . PRO A 1 54 ? 6.627 -6.127 1.227 1.00 72.11 53 PRO A CA 17
ATOM 22353 C C . PRO A 1 54 ? 7.408 -7.127 2.060 1.00 12.13 53 PRO A C 17
ATOM 22354 O O . PRO A 1 54 ? 6.896 -8.172 2.405 1.00 25.42 53 PRO A O 17
ATOM 22365 N N . LYS A 1 55 ? 8.637 -6.814 2.368 1.00 24.53 54 LYS A N 17
ATOM 22366 C CA . LYS A 1 55 ? 9.458 -7.718 3.145 1.00 71.54 54 LYS A CA 17
ATOM 22367 C C . LYS A 1 55 ? 9.239 -7.507 4.644 1.00 62.22 54 LYS A C 17
ATOM 22368 O O . LYS A 1 55 ? 9.631 -8.332 5.470 1.00 3.42 54 LYS A O 17
ATOM 22387 N N . LEU A 1 56 ? 8.605 -6.388 4.975 1.00 61.52 55 LEU A N 17
ATOM 22388 C CA . LEU A 1 56 ? 8.335 -6.009 6.355 1.00 42.42 55 LEU A CA 17
ATOM 22389 C C . LEU A 1 56 ? 7.021 -6.615 6.827 1.00 53.43 55 LEU A C 17
ATOM 22390 O O . LEU A 1 56 ? 6.058 -6.677 6.060 1.00 74.24 55 LEU A O 17
ATOM 22406 N N . GLN A 1 57 ? 6.969 -7.044 8.084 1.00 33.01 56 GLN A N 17
ATOM 22407 C CA . GLN A 1 57 ? 5.763 -7.672 8.624 1.00 0.12 56 GLN A CA 17
ATOM 22408 C C . GLN A 1 57 ? 4.649 -6.655 8.843 1.00 43.14 56 GLN A C 17
ATOM 22409 O O . GLN A 1 57 ? 3.468 -6.986 8.709 1.00 25.23 56 GLN A O 17
ATOM 22423 N N . SER A 1 58 ? 5.030 -5.421 9.162 1.00 75.20 57 SER A N 17
ATOM 22424 C CA . SER A 1 58 ? 4.081 -4.338 9.356 1.00 65.32 57 SER A CA 17
ATOM 22425 C C . SER A 1 58 ? 3.283 -4.135 8.068 1.00 55.54 57 SER A C 17
ATOM 22426 O O . SER A 1 58 ? 2.067 -3.872 8.093 1.00 0.45 57 SER A O 17
ATOM 22434 N N . THR A 1 59 ? 3.973 -4.317 6.942 1.00 21.34 58 THR A N 17
ATOM 22435 C CA . THR A 1 59 ? 3.380 -4.197 5.647 1.00 12.45 58 THR A CA 17
ATOM 22436 C C . THR A 1 59 ? 2.247 -5.233 5.488 1.00 4.43 58 THR A C 17
ATOM 22437 O O . THR A 1 59 ? 1.159 -4.882 5.073 1.00 14.21 58 THR A O 17
ATOM 22448 N N . LYS A 1 60 ? 2.506 -6.503 5.877 1.00 13.30 59 LYS A N 17
ATOM 22449 C CA . LYS A 1 60 ? 1.478 -7.547 5.802 1.00 42.14 59 LYS A CA 17
ATOM 22450 C C . LYS A 1 60 ? 0.214 -7.170 6.540 1.00 35.41 59 LYS A C 17
ATOM 22451 O O . LYS A 1 60 ? -0.879 -7.343 6.000 1.00 24.14 59 LYS A O 17
ATOM 22470 N N . ARG A 1 61 ? 0.336 -6.650 7.770 1.00 34.22 60 ARG A N 17
ATOM 22471 C CA . ARG A 1 61 ? -0.849 -6.212 8.476 1.00 11.22 60 ARG A CA 17
ATOM 22472 C C . ARG A 1 61 ? -1.563 -5.157 7.693 1.00 52.34 60 ARG A C 17
ATOM 22473 O O . ARG A 1 61 ? -2.721 -5.287 7.451 1.00 51.25 60 ARG A O 17
ATOM 22494 N N . PHE A 1 62 ? -0.833 -4.138 7.274 1.00 34.55 61 PHE A N 17
ATOM 22495 C CA . PHE A 1 62 ? -1.406 -2.998 6.563 1.00 14.33 61 PHE A CA 17
ATOM 22496 C C . PHE A 1 62 ? -2.137 -3.463 5.305 1.00 74.11 61 PHE A C 17
ATOM 22497 O O . PHE A 1 62 ? -3.223 -2.983 5.005 1.00 42.44 61 PHE A O 17
ATOM 22514 N N . ILE A 1 63 ? -1.541 -4.408 4.591 1.00 52.33 62 ILE A N 17
ATOM 22515 C CA . ILE A 1 63 ? -2.141 -4.946 3.381 1.00 3.20 62 ILE A CA 17
ATOM 22516 C C . ILE A 1 63 ? -3.427 -5.660 3.706 1.00 53.31 62 ILE A C 17
ATOM 22517 O O . ILE A 1 63 ? -4.484 -5.347 3.154 1.00 30.23 62 ILE A O 17
ATOM 22533 N N . LYS A 1 64 ? -3.351 -6.596 4.618 1.00 71.32 63 LYS A N 17
ATOM 22534 C CA . LYS A 1 64 ? -4.542 -7.353 4.988 1.00 0.14 63 LYS A CA 17
ATOM 22535 C C . LYS A 1 64 ? -5.586 -6.506 5.669 1.00 60.41 63 LYS A C 17
ATOM 22536 O O . LYS A 1 64 ? -6.792 -6.740 5.512 1.00 3.04 63 LYS A O 17
ATOM 22555 N N . TRP A 1 65 ? -5.130 -5.509 6.372 1.00 30.03 64 TRP A N 17
ATOM 22556 C CA . TRP A 1 65 ? -5.990 -4.608 7.089 1.00 43.30 64 TRP A CA 17
ATOM 22557 C C . TRP A 1 65 ? -6.707 -3.739 6.064 1.00 63.13 64 TRP A C 17
ATOM 22558 O O . TRP A 1 65 ? -7.905 -3.478 6.191 1.00 53.34 64 TRP A O 17
ATOM 22579 N N . TYR A 1 66 ? -5.967 -3.308 5.012 1.00 35.21 65 TYR A N 17
ATOM 22580 C CA . TYR A 1 66 ? -6.569 -2.529 3.954 1.00 31.41 65 TYR A CA 17
ATOM 22581 C C . TYR A 1 66 ? -7.683 -3.297 3.278 1.00 52.43 65 TYR A C 17
ATOM 22582 O O . TYR A 1 66 ? -8.666 -2.725 2.900 1.00 53.03 65 TYR A O 17
ATOM 22600 N N . ASN A 1 67 ? -7.514 -4.597 3.127 1.00 71.22 66 ASN A N 17
ATOM 22601 C CA . ASN A 1 67 ? -8.565 -5.430 2.521 1.00 43.14 66 ASN A CA 17
ATOM 22602 C C . ASN A 1 67 ? -9.860 -5.364 3.319 1.00 22.54 66 ASN A C 17
ATOM 22603 O O . ASN A 1 67 ? -10.944 -5.291 2.743 1.00 25.14 66 ASN A O 17
ATOM 22614 N N . ALA A 1 68 ? -9.741 -5.339 4.640 1.00 22.32 67 ALA A N 17
ATOM 22615 C CA . ALA A 1 68 ? -10.904 -5.213 5.513 1.00 44.21 67 ALA A CA 17
ATOM 22616 C C . ALA A 1 68 ? -11.478 -3.805 5.375 1.00 20.52 67 ALA A C 17
ATOM 22617 O O . ALA A 1 68 ? -12.678 -3.614 5.218 1.00 24.34 67 ALA A O 17
ATOM 22624 N N . TRP A 1 69 ? -10.586 -2.840 5.413 1.00 73.13 68 TRP A N 17
ATOM 22625 C CA . TRP A 1 69 ? -10.889 -1.422 5.237 1.00 73.34 68 TRP A CA 17
ATOM 22626 C C . TRP A 1 69 ? -11.588 -1.154 3.889 1.00 72.20 68 TRP A C 17
ATOM 22627 O O . TRP A 1 69 ? -12.548 -0.389 3.816 1.00 25.32 68 TRP A O 17
ATOM 22648 N N . ASN A 1 70 ? -11.102 -1.801 2.851 1.00 2.32 69 ASN A N 17
ATOM 22649 C CA . ASN A 1 70 ? -11.626 -1.678 1.494 1.00 62.41 69 ASN A CA 17
ATOM 22650 C C . ASN A 1 70 ? -13.086 -2.104 1.463 1.00 34.42 69 ASN A C 17
ATOM 22651 O O . ASN A 1 70 ? -13.937 -1.415 0.888 1.00 30.13 69 ASN A O 17
ATOM 22662 N N . GLU A 1 71 ? -13.372 -3.214 2.107 1.00 24.55 70 GLU A N 17
ATOM 22663 C CA . GLU A 1 71 ? -14.728 -3.708 2.230 1.00 3.44 70 GLU A CA 17
ATOM 22664 C C . GLU A 1 71 ? -15.560 -2.817 3.130 1.00 52.34 70 GLU A C 17
ATOM 22665 O O . GLU A 1 71 ? -16.717 -2.542 2.838 1.00 51.02 70 GLU A O 17
ATOM 22677 N N . LYS A 1 72 ? -14.952 -2.347 4.204 1.00 74.12 71 LYS A N 17
ATOM 22678 C CA . LYS A 1 72 ? -15.611 -1.518 5.186 1.00 53.24 71 LYS A CA 17
ATOM 22679 C C . LYS A 1 72 ? -16.047 -0.169 4.577 1.00 1.11 71 LYS A C 17
ATOM 22680 O O . LYS A 1 72 ? -17.031 0.431 5.003 1.00 22.51 71 LYS A O 17
ATOM 22699 N N . ARG A 1 73 ? -15.317 0.273 3.569 1.00 25.22 72 ARG A N 17
ATOM 22700 C CA . ARG A 1 73 ? -15.632 1.501 2.825 1.00 45.42 72 ARG A CA 17
ATOM 22701 C C . ARG A 1 73 ? -16.811 1.289 1.876 1.00 50.11 72 ARG A C 17
ATOM 22702 O O . ARG A 1 73 ? -17.340 2.239 1.288 1.00 60.23 72 ARG A O 17
ATOM 22723 N N . ARG A 1 74 ? -17.201 0.052 1.718 1.00 43.22 73 ARG A N 17
ATOM 22724 C CA . ARG A 1 74 ? -18.309 -0.311 0.867 1.00 24.22 73 ARG A CA 17
ATOM 22725 C C . ARG A 1 74 ? -19.517 -0.666 1.710 1.00 42.34 73 ARG A C 17
ATOM 22726 O O . ARG A 1 74 ? -20.604 -0.104 1.539 1.00 30.31 73 ARG A O 17
ATOM 22747 N N . VAL A 1 75 ? -19.318 -1.561 2.638 1.00 60.24 74 VAL A N 17
ATOM 22748 C CA . VAL A 1 75 ? -20.375 -2.045 3.479 1.00 2.15 74 VAL A CA 17
ATOM 22749 C C . VAL A 1 75 ? -19.782 -2.450 4.831 1.00 55.32 74 VAL A C 17
ATOM 22750 O O . VAL A 1 75 ? -18.575 -2.691 4.936 1.00 13.44 74 VAL A O 17
ATOM 22763 N N . TYR A 1 76 ? -20.595 -2.499 5.857 1.00 22.32 75 TYR A N 17
ATOM 22764 C CA . TYR A 1 76 ? -20.114 -2.924 7.147 1.00 13.45 75 TYR A CA 17
ATOM 22765 C C . TYR A 1 76 ? -20.022 -4.429 7.185 1.00 33.32 75 TYR A C 17
ATOM 22766 O O . TYR A 1 76 ? -20.674 -5.125 6.388 1.00 54.53 75 TYR A O 17
ATOM 22784 N N . GLU A 1 77 ? -19.231 -4.934 8.085 1.00 33.35 76 GLU A N 17
ATOM 22785 C CA . GLU A 1 77 ? -19.009 -6.345 8.161 1.00 41.02 76 GLU A CA 17
ATOM 22786 C C . GLU A 1 77 ? -20.025 -6.992 9.070 1.00 62.14 76 GLU A C 17
ATOM 22787 O O . GLU A 1 77 ? -20.675 -6.314 9.878 1.00 64.35 76 GLU A O 17
ATOM 22799 N N . GLU A 1 78 ? -20.168 -8.272 8.941 1.00 75.42 77 GLU A N 17
ATOM 22800 C CA . GLU A 1 78 ? -21.109 -9.026 9.711 1.00 44.22 77 GLU A CA 17
ATOM 22801 C C . GLU A 1 78 ? -20.642 -10.472 9.856 1.00 21.34 77 GLU A C 17
ATOM 22802 O O . GLU A 1 78 ? -20.100 -10.815 10.924 1.00 38.04 77 GLU A O 17
ATOM 22815 N N . SER A 1 2 ? 19.254 -5.935 -7.866 1.00 50.24 1 SER A N 18
ATOM 22816 C CA . SER A 1 2 ? 18.724 -6.656 -6.734 1.00 70.02 1 SER A CA 18
ATOM 22817 C C . SER A 1 2 ? 17.664 -5.842 -5.976 1.00 0.32 1 SER A C 18
ATOM 22818 O O . SER A 1 2 ? 17.055 -6.332 -5.021 1.00 64.05 1 SER A O 18
ATOM 22826 N N . LYS A 1 3 ? 17.432 -4.617 -6.404 1.00 10.44 2 LYS A N 18
ATOM 22827 C CA . LYS A 1 3 ? 16.495 -3.753 -5.714 1.00 41.54 2 LYS A CA 18
ATOM 22828 C C . LYS A 1 3 ? 15.619 -3.014 -6.700 1.00 34.53 2 LYS A C 18
ATOM 22829 O O . LYS A 1 3 ? 15.918 -2.973 -7.902 1.00 75.41 2 LYS A O 18
ATOM 22848 N N . CYS A 1 4 ? 14.548 -2.451 -6.197 1.00 32.00 3 CYS A N 18
ATOM 22849 C CA . CYS A 1 4 ? 13.660 -1.629 -6.977 1.00 73.01 3 CYS A CA 18
ATOM 22850 C C . CYS A 1 4 ? 12.652 -0.989 -6.066 1.00 10.41 3 CYS A C 18
ATOM 22851 O O . CYS A 1 4 ? 12.143 -1.644 -5.134 1.00 34.12 3 CYS A O 18
ATOM 22858 N N . LYS A 1 5 ? 12.381 0.268 -6.294 1.00 12.30 4 LYS A N 18
ATOM 22859 C CA . LYS A 1 5 ? 11.396 0.977 -5.544 1.00 2.44 4 LYS A CA 18
ATOM 22860 C C . LYS A 1 5 ? 11.158 2.316 -6.235 1.00 72.54 4 LYS A C 18
ATOM 22861 O O . LYS A 1 5 ? 11.961 2.737 -7.073 1.00 4.24 4 LYS A O 18
ATOM 22880 N N . CYS A 1 6 ? 10.060 2.948 -5.922 1.00 1.54 5 CYS A N 18
ATOM 22881 C CA . CYS A 1 6 ? 9.688 4.215 -6.529 1.00 10.52 5 CYS A CA 18
ATOM 22882 C C . CYS A 1 6 ? 10.639 5.314 -6.055 1.00 34.24 5 CYS A C 18
ATOM 22883 O O . CYS A 1 6 ? 11.100 6.146 -6.838 1.00 25.40 5 CYS A O 18
ATOM 22890 N N . SER A 1 7 ? 10.928 5.287 -4.773 1.00 0.42 6 SER A N 18
ATOM 22891 C CA . SER A 1 7 ? 11.798 6.228 -4.139 1.00 33.23 6 SER A CA 18
ATOM 22892 C C . SER A 1 7 ? 12.261 5.577 -2.839 1.00 62.41 6 SER A C 18
ATOM 22893 O O . SER A 1 7 ? 11.532 4.727 -2.291 1.00 74.12 6 SER A O 18
ATOM 22901 N N . ARG A 1 8 ? 13.452 5.939 -2.375 1.00 32.43 7 ARG A N 18
ATOM 22902 C CA . ARG A 1 8 ? 14.061 5.352 -1.171 1.00 4.01 7 ARG A CA 18
ATOM 22903 C C . ARG A 1 8 ? 13.154 5.449 0.050 1.00 75.01 7 ARG A C 18
ATOM 22904 O O . ARG A 1 8 ? 12.738 6.546 0.444 1.00 64.30 7 ARG A O 18
ATOM 22925 N N . LYS A 1 9 ? 12.873 4.291 0.638 1.00 64.23 8 LYS A N 18
ATOM 22926 C CA . LYS A 1 9 ? 12.050 4.138 1.843 1.00 2.32 8 LYS A CA 18
ATOM 22927 C C . LYS A 1 9 ? 10.578 4.486 1.644 1.00 53.25 8 LYS A C 18
ATOM 22928 O O . LYS A 1 9 ? 10.203 5.211 0.717 1.00 22.53 8 LYS A O 18
ATOM 22947 N N . GLY A 1 10 ? 9.749 3.915 2.472 1.00 10.02 9 GLY A N 18
ATOM 22948 C CA . GLY A 1 10 ? 8.338 4.119 2.361 1.00 32.20 9 GLY A CA 18
ATOM 22949 C C . GLY A 1 10 ? 7.832 5.141 3.348 1.00 32.03 9 GLY A C 18
ATOM 22950 O O . GLY A 1 10 ? 8.032 4.980 4.555 1.00 33.54 9 GLY A O 18
ATOM 22954 N N . PRO A 1 11 ? 7.217 6.228 2.868 1.00 24.43 10 PRO A N 18
ATOM 22955 C CA . PRO A 1 11 ? 6.601 7.237 3.732 1.00 51.51 10 PRO A CA 18
ATOM 22956 C C . PRO A 1 11 ? 5.411 6.649 4.477 1.00 32.14 10 PRO A C 18
ATOM 22957 O O . PRO A 1 11 ? 4.845 5.628 4.048 1.00 54.11 10 PRO A O 18
ATOM 22968 N N . LYS A 1 12 ? 5.031 7.278 5.569 1.00 1.35 11 LYS A N 18
ATOM 22969 C CA . LYS A 1 12 ? 3.922 6.807 6.363 1.00 3.33 11 LYS A CA 18
ATOM 22970 C C . LYS A 1 12 ? 2.619 6.929 5.595 1.00 61.24 11 LYS A C 18
ATOM 22971 O O . LYS A 1 12 ? 2.360 7.946 4.926 1.00 60.25 11 LYS A O 18
ATOM 22990 N N . ILE A 1 13 ? 1.820 5.897 5.666 1.00 23.21 12 ILE A N 18
ATOM 22991 C CA . ILE A 1 13 ? 0.555 5.838 4.969 1.00 65.42 12 ILE A CA 18
ATOM 22992 C C . ILE A 1 13 ? -0.460 5.226 5.892 1.00 63.43 12 ILE A C 18
ATOM 22993 O O . ILE A 1 13 ? -0.145 4.281 6.607 1.00 31.42 12 ILE A O 18
ATOM 23009 N N . ARG A 1 14 ? -1.633 5.773 5.926 1.00 74.25 13 ARG A N 18
ATOM 23010 C CA . ARG A 1 14 ? -2.706 5.155 6.625 1.00 2.31 13 ARG A CA 18
ATOM 23011 C C . ARG A 1 14 ? -3.726 4.703 5.611 1.00 3.42 13 ARG A C 18
ATOM 23012 O O . ARG A 1 14 ? -3.666 5.111 4.456 1.00 45.00 13 ARG A O 18
ATOM 23033 N N . TYR A 1 15 ? -4.643 3.885 6.018 1.00 11.33 14 TYR A N 18
ATOM 23034 C CA . TYR A 1 15 ? -5.593 3.264 5.097 1.00 42.01 14 TYR A CA 18
ATOM 23035 C C . TYR A 1 15 ? -6.534 4.315 4.506 1.00 34.32 14 TYR A C 18
ATOM 23036 O O . TYR A 1 15 ? -7.030 4.173 3.388 1.00 10.53 14 TYR A O 18
ATOM 23054 N N . SER A 1 16 ? -6.729 5.376 5.253 1.00 75.13 15 SER A N 18
ATOM 23055 C CA . SER A 1 16 ? -7.578 6.480 4.864 1.00 42.33 15 SER A CA 18
ATOM 23056 C C . SER A 1 16 ? -6.905 7.345 3.784 1.00 22.32 15 SER A C 18
ATOM 23057 O O . SER A 1 16 ? -7.549 8.188 3.152 1.00 71.45 15 SER A O 18
ATOM 23065 N N . ASP A 1 17 ? -5.612 7.139 3.589 1.00 24.44 16 ASP A N 18
ATOM 23066 C CA . ASP A 1 17 ? -4.846 7.890 2.594 1.00 53.14 16 ASP A CA 18
ATOM 23067 C C . ASP A 1 17 ? -5.014 7.249 1.253 1.00 34.32 16 ASP A C 18
ATOM 23068 O O . ASP A 1 17 ? -4.957 7.914 0.210 1.00 21.15 16 ASP A O 18
ATOM 23077 N N . VAL A 1 18 ? -5.254 5.973 1.287 1.00 11.11 17 VAL A N 18
ATOM 23078 C CA . VAL A 1 18 ? -5.256 5.145 0.111 1.00 44.12 17 VAL A CA 18
ATOM 23079 C C . VAL A 1 18 ? -6.618 5.125 -0.562 1.00 64.33 17 VAL A C 18
ATOM 23080 O O . VAL A 1 18 ? -7.641 5.137 0.097 1.00 45.02 17 VAL A O 18
ATOM 23093 N N . LYS A 1 19 ? -6.624 5.136 -1.874 1.00 32.12 18 LYS A N 18
ATOM 23094 C CA . LYS A 1 19 ? -7.840 4.846 -2.612 1.00 43.11 18 LYS A CA 18
ATOM 23095 C C . LYS A 1 19 ? -7.742 3.449 -3.164 1.00 11.22 18 LYS A C 18
ATOM 23096 O O . LYS A 1 19 ? -8.700 2.681 -3.153 1.00 40.13 18 LYS A O 18
ATOM 23115 N N . LYS A 1 20 ? -6.553 3.118 -3.603 1.00 64.25 19 LYS A N 18
ATOM 23116 C CA . LYS A 1 20 ? -6.265 1.859 -4.263 1.00 31.13 19 LYS A CA 18
ATOM 23117 C C . LYS A 1 20 ? -4.913 1.348 -3.864 1.00 45.04 19 LYS A C 18
ATOM 23118 O O . LYS A 1 20 ? -3.955 2.122 -3.727 1.00 4.11 19 LYS A O 18
ATOM 23137 N N . LEU A 1 21 ? -4.845 0.072 -3.676 1.00 63.01 20 LEU A N 18
ATOM 23138 C CA . LEU A 1 21 ? -3.646 -0.615 -3.318 1.00 61.34 20 LEU A CA 18
ATOM 23139 C C . LEU A 1 21 ? -3.573 -1.829 -4.204 1.00 63.21 20 LEU A C 18
ATOM 23140 O O . LEU A 1 21 ? -4.521 -2.631 -4.254 1.00 12.31 20 LEU A O 18
ATOM 23156 N N . GLU A 1 22 ? -2.496 -1.959 -4.908 1.00 54.52 21 GLU A N 18
ATOM 23157 C CA . GLU A 1 22 ? -2.340 -3.013 -5.852 1.00 30.11 21 GLU A CA 18
ATOM 23158 C C . GLU A 1 22 ? -0.990 -3.647 -5.656 1.00 3.21 21 GLU A C 18
ATOM 23159 O O . GLU A 1 22 ? 0.011 -2.941 -5.557 1.00 55.10 21 GLU A O 18
ATOM 23171 N N . MET A 1 23 ? -0.938 -4.954 -5.569 1.00 5.10 22 MET A N 18
ATOM 23172 C CA . MET A 1 23 ? 0.322 -5.585 -5.405 1.00 72.14 22 MET A CA 18
ATOM 23173 C C . MET A 1 23 ? 0.847 -6.121 -6.722 1.00 73.14 22 MET A C 18
ATOM 23174 O O . MET A 1 23 ? 0.256 -7.008 -7.349 1.00 40.42 22 MET A O 18
ATOM 23188 N N . LYS A 1 24 ? 1.911 -5.521 -7.148 1.00 12.52 23 LYS A N 18
ATOM 23189 C CA . LYS A 1 24 ? 2.671 -5.893 -8.305 1.00 53.31 23 LYS A CA 18
ATOM 23190 C C . LYS A 1 24 ? 4.056 -5.287 -8.165 1.00 31.50 23 LYS A C 18
ATOM 23191 O O . LYS A 1 24 ? 4.177 -4.188 -7.634 1.00 42.21 23 LYS A O 18
ATOM 23210 N N . PRO A 1 25 ? 5.126 -5.987 -8.565 1.00 64.31 24 PRO A N 18
ATOM 23211 C CA . PRO A 1 25 ? 6.485 -5.487 -8.376 1.00 13.31 24 PRO A CA 18
ATOM 23212 C C . PRO A 1 25 ? 6.763 -4.240 -9.201 1.00 1.20 24 PRO A C 18
ATOM 23213 O O . PRO A 1 25 ? 6.117 -3.996 -10.235 1.00 45.43 24 PRO A O 18
ATOM 23224 N N . LYS A 1 26 ? 7.700 -3.441 -8.736 1.00 30.34 25 LYS A N 18
ATOM 23225 C CA . LYS A 1 26 ? 8.064 -2.237 -9.442 1.00 41.50 25 LYS A CA 18
ATOM 23226 C C . LYS A 1 26 ? 8.906 -2.687 -10.650 1.00 4.25 25 LYS A C 18
ATOM 23227 O O . LYS A 1 26 ? 8.839 -2.122 -11.744 1.00 2.35 25 LYS A O 18
ATOM 23246 N N . TYR A 1 27 ? 9.686 -3.732 -10.409 1.00 3.20 26 TYR A N 18
ATOM 23247 C CA . TYR A 1 27 ? 10.492 -4.403 -11.405 1.00 52.54 26 TYR A CA 18
ATOM 23248 C C . TYR A 1 27 ? 10.306 -5.909 -11.244 1.00 62.14 26 TYR A C 18
ATOM 23249 O O . TYR A 1 27 ? 10.367 -6.412 -10.132 1.00 75.12 26 TYR A O 18
ATOM 23267 N N . PRO A 1 28 ? 10.050 -6.642 -12.342 1.00 23.44 27 PRO A N 18
ATOM 23268 C CA . PRO A 1 28 ? 9.846 -8.119 -12.310 1.00 3.12 27 PRO A CA 18
ATOM 23269 C C . PRO A 1 28 ? 11.026 -8.903 -11.676 1.00 51.44 27 PRO A C 18
ATOM 23270 O O . PRO A 1 28 ? 10.847 -10.025 -11.183 1.00 74.11 27 PRO A O 18
ATOM 23281 N N . HIS A 1 29 ? 12.212 -8.303 -11.678 1.00 23.21 28 HIS A N 18
ATOM 23282 C CA . HIS A 1 29 ? 13.421 -8.918 -11.083 1.00 2.23 28 HIS A CA 18
ATOM 23283 C C . HIS A 1 29 ? 13.459 -8.719 -9.552 1.00 24.14 28 HIS A C 18
ATOM 23284 O O . HIS A 1 29 ? 14.504 -8.877 -8.917 1.00 51.15 28 HIS A O 18
ATOM 23299 N N . CYS A 1 30 ? 12.345 -8.385 -8.981 1.00 23.31 29 CYS A N 18
ATOM 23300 C CA . CYS A 1 30 ? 12.238 -8.151 -7.564 1.00 60.00 29 CYS A CA 18
ATOM 23301 C C . CYS A 1 30 ? 11.423 -9.253 -6.906 1.00 54.32 29 CYS A C 18
ATOM 23302 O O . CYS A 1 30 ? 10.587 -9.882 -7.561 1.00 71.42 29 CYS A O 18
ATOM 23309 N N . GLU A 1 31 ? 11.682 -9.519 -5.627 1.00 3.53 30 GLU A N 18
ATOM 23310 C CA . GLU A 1 31 ? 11.020 -10.597 -4.929 1.00 15.22 30 GLU A CA 18
ATOM 23311 C C . GLU A 1 31 ? 9.680 -10.133 -4.367 1.00 50.44 30 GLU A C 18
ATOM 23312 O O . GLU A 1 31 ? 9.581 -9.016 -3.827 1.00 2.32 30 GLU A O 18
ATOM 23324 N N . GLU A 1 32 ? 8.672 -11.005 -4.480 1.00 33.25 31 GLU A N 18
ATOM 23325 C CA . GLU A 1 32 ? 7.294 -10.728 -4.073 1.00 73.41 31 GLU A CA 18
ATOM 23326 C C . GLU A 1 32 ? 6.678 -9.588 -4.887 1.00 54.33 31 GLU A C 18
ATOM 23327 O O . GLU A 1 32 ? 7.303 -9.046 -5.810 1.00 61.43 31 GLU A O 18
ATOM 23339 N N . LYS A 1 33 ? 5.452 -9.271 -4.603 1.00 60.34 32 LYS A N 18
ATOM 23340 C CA . LYS A 1 33 ? 4.782 -8.198 -5.301 1.00 60.41 32 LYS A CA 18
ATOM 23341 C C . LYS A 1 33 ? 4.868 -6.946 -4.474 1.00 73.13 32 LYS A C 18
ATOM 23342 O O . LYS A 1 33 ? 4.542 -6.972 -3.296 1.00 41.04 32 LYS A O 18
ATOM 23361 N N . MET A 1 34 ? 5.296 -5.865 -5.081 1.00 64.13 33 MET A N 18
ATOM 23362 C CA . MET A 1 34 ? 5.378 -4.585 -4.363 1.00 52.22 33 MET A CA 18
ATOM 23363 C C . MET A 1 34 ? 4.003 -4.073 -4.061 1.00 43.42 33 MET A C 18
ATOM 23364 O O . MET A 1 34 ? 3.041 -4.381 -4.763 1.00 40.14 33 MET A O 18
ATOM 23378 N N . VAL A 1 35 ? 3.914 -3.297 -3.044 1.00 73.24 34 VAL A N 18
ATOM 23379 C CA . VAL A 1 35 ? 2.666 -2.734 -2.639 1.00 33.54 34 VAL A CA 18
ATOM 23380 C C . VAL A 1 35 ? 2.566 -1.333 -3.185 1.00 51.15 34 VAL A C 18
ATOM 23381 O O . VAL A 1 35 ? 3.290 -0.434 -2.757 1.00 32.02 34 VAL A O 18
ATOM 23394 N N . ILE A 1 36 ? 1.694 -1.165 -4.136 1.00 11.42 35 ILE A N 18
ATOM 23395 C CA . ILE A 1 36 ? 1.508 0.089 -4.814 1.00 72.52 35 ILE A CA 18
ATOM 23396 C C . ILE A 1 36 ? 0.286 0.774 -4.243 1.00 51.23 35 ILE A C 18
ATOM 23397 O O . ILE A 1 36 ? -0.806 0.201 -4.233 1.00 72.20 35 ILE A O 18
ATOM 23413 N N . ILE A 1 37 ? 0.471 1.973 -3.756 1.00 42.31 36 ILE A N 18
ATOM 23414 C CA . ILE A 1 37 ? -0.581 2.706 -3.102 1.00 75.31 36 ILE A CA 18
ATOM 23415 C C . ILE A 1 37 ? -0.843 4.054 -3.727 1.00 14.30 36 ILE A C 18
ATOM 23416 O O . ILE A 1 37 ? 0.019 4.925 -3.744 1.00 21.31 36 ILE A O 18
ATOM 23432 N N . THR A 1 38 ? -2.039 4.216 -4.178 1.00 64.23 37 THR A N 18
ATOM 23433 C CA . THR A 1 38 ? -2.498 5.450 -4.777 1.00 4.54 37 THR A CA 18
ATOM 23434 C C . THR A 1 38 ? -3.331 6.218 -3.745 1.00 42.21 37 THR A C 18
ATOM 23435 O O . THR A 1 38 ? -4.340 5.694 -3.238 1.00 1.52 37 THR A O 18
ATOM 23446 N N . THR A 1 39 ? -2.918 7.430 -3.422 1.00 74.35 38 THR A N 18
ATOM 23447 C CA . THR A 1 39 ? -3.598 8.208 -2.417 1.00 21.42 38 THR A CA 18
ATOM 23448 C C . THR A 1 39 ? -4.774 8.990 -3.003 1.00 61.34 38 THR A C 18
ATOM 23449 O O . THR A 1 39 ? -4.889 9.141 -4.223 1.00 51.55 38 THR A O 18
ATOM 23460 N N . LYS A 1 40 ? -5.675 9.430 -2.143 1.00 53.25 39 LYS A N 18
ATOM 23461 C CA . LYS A 1 40 ? -6.768 10.301 -2.563 1.00 31.45 39 LYS A CA 18
ATOM 23462 C C . LYS A 1 40 ? -6.241 11.713 -2.780 1.00 72.42 39 LYS A C 18
ATOM 23463 O O . LYS A 1 40 ? -6.555 12.366 -3.756 1.00 22.52 39 LYS A O 18
ATOM 23482 N N . SER A 1 41 ? -5.429 12.139 -1.857 1.00 24.05 40 SER A N 18
ATOM 23483 C CA . SER A 1 41 ? -4.717 13.377 -1.908 1.00 12.43 40 SER A CA 18
ATOM 23484 C C . SER A 1 41 ? -3.715 13.337 -0.765 1.00 74.42 40 SER A C 18
ATOM 23485 O O . SER A 1 41 ? -2.613 12.792 -0.934 1.00 33.41 40 SER A O 18
ATOM 23493 N N . VAL A 1 42 ? -4.160 13.813 0.410 1.00 75.23 41 VAL A N 18
ATOM 23494 C CA . VAL A 1 42 ? -3.454 13.763 1.710 1.00 0.01 41 VAL A CA 18
ATOM 23495 C C . VAL A 1 42 ? -1.931 14.088 1.716 1.00 63.44 41 VAL A C 18
ATOM 23496 O O . VAL A 1 42 ? -1.526 15.198 2.084 1.00 32.23 41 VAL A O 18
ATOM 23509 N N . SER A 1 43 ? -1.122 13.144 1.302 1.00 42.11 42 SER A N 18
ATOM 23510 C CA . SER A 1 43 ? 0.310 13.257 1.349 1.00 51.04 42 SER A CA 18
ATOM 23511 C C . SER A 1 43 ? 0.850 14.012 0.135 1.00 22.04 42 SER A C 18
ATOM 23512 O O . SER A 1 43 ? 0.100 14.309 -0.790 1.00 71.33 42 SER A O 18
ATOM 23520 N N . ARG A 1 44 ? 2.158 14.283 0.134 1.00 45.42 43 ARG A N 18
ATOM 23521 C CA . ARG A 1 44 ? 2.827 15.099 -0.909 1.00 41.12 43 ARG A CA 18
ATOM 23522 C C . ARG A 1 44 ? 2.654 14.540 -2.340 1.00 20.44 43 ARG A C 18
ATOM 23523 O O . ARG A 1 44 ? 2.951 15.214 -3.316 1.00 1.32 43 ARG A O 18
ATOM 23544 N N . TYR A 1 45 ? 2.198 13.312 -2.437 1.00 44.44 44 TYR A N 18
ATOM 23545 C CA . TYR A 1 45 ? 1.963 12.688 -3.714 1.00 53.03 44 TYR A CA 18
ATOM 23546 C C . TYR A 1 45 ? 0.692 13.202 -4.359 1.00 61.25 44 TYR A C 18
ATOM 23547 O O . TYR A 1 45 ? 0.713 13.634 -5.503 1.00 64.24 44 TYR A O 18
ATOM 23565 N N . ARG A 1 46 ? -0.389 13.192 -3.591 1.00 34.23 45 ARG A N 18
ATOM 23566 C CA . ARG A 1 46 ? -1.721 13.613 -4.044 1.00 53.13 45 ARG A CA 18
ATOM 23567 C C . ARG A 1 46 ? -2.188 12.919 -5.320 1.00 43.32 45 ARG A C 18
ATOM 23568 O O . ARG A 1 46 ? -2.255 13.530 -6.386 1.00 3.41 45 ARG A O 18
ATOM 23589 N N . GLY A 1 47 ? -2.478 11.639 -5.209 1.00 70.12 46 GLY A N 18
ATOM 23590 C CA . GLY A 1 47 ? -2.945 10.877 -6.354 1.00 23.03 46 GLY A CA 18
ATOM 23591 C C . GLY A 1 47 ? -1.819 10.122 -7.024 1.00 53.15 46 GLY A C 18
ATOM 23592 O O . GLY A 1 47 ? -2.024 9.418 -8.009 1.00 15.01 46 GLY A O 18
ATOM 23596 N N . GLN A 1 48 ? -0.642 10.283 -6.486 1.00 45.14 47 GLN A N 18
ATOM 23597 C CA . GLN A 1 48 ? 0.531 9.576 -6.934 1.00 4.14 47 GLN A CA 18
ATOM 23598 C C . GLN A 1 48 ? 0.798 8.402 -6.025 1.00 30.21 47 GLN A C 18
ATOM 23599 O O . GLN A 1 48 ? 0.348 8.388 -4.860 1.00 4.24 47 GLN A O 18
ATOM 23613 N N . GLU A 1 49 ? 1.521 7.435 -6.521 1.00 74.52 48 GLU A N 18
ATOM 23614 C CA . GLU A 1 49 ? 1.687 6.199 -5.816 1.00 75.03 48 GLU A CA 18
ATOM 23615 C C . GLU A 1 49 ? 2.879 6.184 -4.890 1.00 73.21 48 GLU A C 18
ATOM 23616 O O . GLU A 1 49 ? 3.930 6.768 -5.160 1.00 41.00 48 GLU A O 18
ATOM 23628 N N . HIS A 1 50 ? 2.665 5.526 -3.790 1.00 50.41 49 HIS A N 18
ATOM 23629 C CA . HIS A 1 50 ? 3.675 5.202 -2.819 1.00 42.40 49 HIS A CA 18
ATOM 23630 C C . HIS A 1 50 ? 3.916 3.727 -2.996 1.00 34.50 49 HIS A C 18
ATOM 23631 O O . HIS A 1 50 ? 3.028 3.024 -3.483 1.00 20.22 49 HIS A O 18
ATOM 23646 N N . CYS A 1 51 ? 5.047 3.240 -2.624 1.00 63.44 50 CYS A N 18
ATOM 23647 C CA . CYS A 1 51 ? 5.243 1.826 -2.683 1.00 32.22 50 CYS A CA 18
ATOM 23648 C C . CYS A 1 51 ? 5.911 1.305 -1.437 1.00 25.11 50 CYS A C 18
ATOM 23649 O O . CYS A 1 51 ? 6.955 1.815 -1.007 1.00 72.44 50 CYS A O 18
ATOM 23656 N N . LEU A 1 52 ? 5.285 0.322 -0.842 1.00 15.13 51 LEU A N 18
ATOM 23657 C CA . LEU A 1 52 ? 5.774 -0.299 0.362 1.00 72.04 51 LEU A CA 18
ATOM 23658 C C . LEU A 1 52 ? 6.535 -1.530 0.059 1.00 51.54 51 LEU A C 18
ATOM 23659 O O . LEU A 1 52 ? 6.214 -2.268 -0.881 1.00 53.42 51 LEU A O 18
ATOM 23675 N N . HIS A 1 53 ? 7.559 -1.730 0.827 1.00 2.34 52 HIS A N 18
ATOM 23676 C CA . HIS A 1 53 ? 8.414 -2.890 0.682 1.00 42.11 52 HIS A CA 18
ATOM 23677 C C . HIS A 1 53 ? 7.660 -4.089 1.287 1.00 52.21 52 HIS A C 18
ATOM 23678 O O . HIS A 1 53 ? 7.472 -4.161 2.502 1.00 63.01 52 HIS A O 18
ATOM 23693 N N . PRO A 1 54 ? 7.216 -5.042 0.442 1.00 32.41 53 PRO A N 18
ATOM 23694 C CA . PRO A 1 54 ? 6.317 -6.154 0.860 1.00 44.31 53 PRO A CA 18
ATOM 23695 C C . PRO A 1 54 ? 7.009 -7.225 1.671 1.00 3.24 53 PRO A C 18
ATOM 23696 O O . PRO A 1 54 ? 6.407 -8.211 2.058 1.00 33.52 53 PRO A O 18
ATOM 23707 N N . LYS A 1 55 ? 8.256 -7.015 1.915 1.00 44.35 54 LYS A N 18
ATOM 23708 C CA . LYS A 1 55 ? 9.066 -7.929 2.641 1.00 50.53 54 LYS A CA 18
ATOM 23709 C C . LYS A 1 55 ? 8.911 -7.665 4.145 1.00 23.21 54 LYS A C 18
ATOM 23710 O O . LYS A 1 55 ? 9.272 -8.487 4.976 1.00 24.24 54 LYS A O 18
ATOM 23729 N N . LEU A 1 56 ? 8.342 -6.515 4.472 1.00 51.23 55 LEU A N 18
ATOM 23730 C CA . LEU A 1 56 ? 8.153 -6.115 5.858 1.00 41.32 55 LEU A CA 18
ATOM 23731 C C . LEU A 1 56 ? 6.878 -6.717 6.426 1.00 12.13 55 LEU A C 18
ATOM 23732 O O . LEU A 1 56 ? 5.862 -6.834 5.731 1.00 21.14 55 LEU A O 18
ATOM 23748 N N . GLN A 1 57 ? 6.932 -7.071 7.695 1.00 55.14 56 GLN A N 18
ATOM 23749 C CA . GLN A 1 57 ? 5.801 -7.659 8.400 1.00 75.32 56 GLN A CA 18
ATOM 23750 C C . GLN A 1 57 ? 4.742 -6.587 8.654 1.00 2.12 56 GLN A C 18
ATOM 23751 O O . GLN A 1 57 ? 3.545 -6.886 8.744 1.00 63.31 56 GLN A O 18
ATOM 23765 N N . SER A 1 58 ? 5.201 -5.342 8.777 1.00 45.15 57 SER A N 18
ATOM 23766 C CA . SER A 1 58 ? 4.322 -4.191 8.944 1.00 10.11 57 SER A CA 18
ATOM 23767 C C . SER A 1 58 ? 3.427 -4.063 7.707 1.00 43.34 57 SER A C 18
ATOM 23768 O O . SER A 1 58 ? 2.206 -3.876 7.817 1.00 30.42 57 SER A O 18
ATOM 23776 N N . THR A 1 59 ? 4.041 -4.218 6.539 1.00 20.23 58 THR A N 18
ATOM 23777 C CA . THR A 1 59 ? 3.358 -4.137 5.272 1.00 43.30 58 THR A CA 18
ATOM 23778 C C . THR A 1 59 ? 2.290 -5.245 5.164 1.00 53.21 58 THR A C 18
ATOM 23779 O O . THR A 1 59 ? 1.242 -5.055 4.549 1.00 62.31 58 THR A O 18
ATOM 23790 N N . LYS A 1 60 ? 2.558 -6.389 5.794 1.00 43.44 59 LYS A N 18
ATOM 23791 C CA . LYS A 1 60 ? 1.618 -7.498 5.791 1.00 21.22 59 LYS A CA 18
ATOM 23792 C C . LYS A 1 60 ? 0.344 -7.106 6.480 1.00 65.05 59 LYS A C 18
ATOM 23793 O O . LYS A 1 60 ? -0.729 -7.278 5.912 1.00 73.52 59 LYS A O 18
ATOM 23812 N N . ARG A 1 61 ? 0.450 -6.523 7.685 1.00 3.30 60 ARG A N 18
ATOM 23813 C CA . ARG A 1 61 ? -0.725 -6.062 8.375 1.00 22.21 60 ARG A CA 18
ATOM 23814 C C . ARG A 1 61 ? -1.398 -4.988 7.619 1.00 3.22 60 ARG A C 18
ATOM 23815 O O . ARG A 1 61 ? -2.591 -4.931 7.606 1.00 52.12 60 ARG A O 18
ATOM 23836 N N . PHE A 1 62 ? -0.624 -4.142 6.965 1.00 31.30 61 PHE A N 18
ATOM 23837 C CA . PHE A 1 62 ? -1.189 -3.053 6.214 1.00 74.33 61 PHE A CA 18
ATOM 23838 C C . PHE A 1 62 ? -2.085 -3.617 5.111 1.00 32.43 61 PHE A C 18
ATOM 23839 O O . PHE A 1 62 ? -3.170 -3.118 4.884 1.00 32.32 61 PHE A O 18
ATOM 23856 N N . ILE A 1 63 ? -1.624 -4.684 4.455 1.00 1.44 62 ILE A N 18
ATOM 23857 C CA . ILE A 1 63 ? -2.426 -5.359 3.440 1.00 13.52 62 ILE A CA 18
ATOM 23858 C C . ILE A 1 63 ? -3.615 -6.028 4.075 1.00 43.34 62 ILE A C 18
ATOM 23859 O O . ILE A 1 63 ? -4.744 -5.852 3.619 1.00 53.55 62 ILE A O 18
ATOM 23875 N N . LYS A 1 64 ? -3.358 -6.802 5.130 1.00 63.31 63 LYS A N 18
ATOM 23876 C CA . LYS A 1 64 ? -4.438 -7.538 5.838 1.00 54.13 63 LYS A CA 18
ATOM 23877 C C . LYS A 1 64 ? -5.530 -6.572 6.279 1.00 32.11 63 LYS A C 18
ATOM 23878 O O . LYS A 1 64 ? -6.728 -6.834 6.123 1.00 21.31 63 LYS A O 18
ATOM 23897 N N . TRP A 1 65 ? -5.091 -5.457 6.789 1.00 10.31 64 TRP A N 18
ATOM 23898 C CA . TRP A 1 65 ? -5.947 -4.455 7.355 1.00 22.41 64 TRP A CA 18
ATOM 23899 C C . TRP A 1 65 ? -6.668 -3.690 6.245 1.00 42.13 64 TRP A C 18
ATOM 23900 O O . TRP A 1 65 ? -7.881 -3.500 6.309 1.00 24.15 64 TRP A O 18
ATOM 23921 N N . TYR A 1 66 ? -5.914 -3.267 5.208 1.00 72.34 65 TYR A N 18
ATOM 23922 C CA . TYR A 1 66 ? -6.493 -2.557 4.066 1.00 23.03 65 TYR A CA 18
ATOM 23923 C C . TYR A 1 66 ? -7.542 -3.404 3.401 1.00 51.01 65 TYR A C 18
ATOM 23924 O O . TYR A 1 66 ? -8.539 -2.901 2.939 1.00 61.05 65 TYR A O 18
ATOM 23942 N N . ASN A 1 67 ? -7.295 -4.684 3.369 1.00 22.50 66 ASN A N 18
ATOM 23943 C CA . ASN A 1 67 ? -8.162 -5.641 2.717 1.00 55.41 66 ASN A CA 18
ATOM 23944 C C . ASN A 1 67 ? -9.557 -5.592 3.359 1.00 74.12 66 ASN A C 18
ATOM 23945 O O . ASN A 1 67 ? -10.578 -5.597 2.669 1.00 73.35 66 ASN A O 18
ATOM 23956 N N . ALA A 1 68 ? -9.582 -5.505 4.686 1.00 2.12 67 ALA A N 18
ATOM 23957 C CA . ALA A 1 68 ? -10.829 -5.394 5.430 1.00 14.50 67 ALA A CA 18
ATOM 23958 C C . ALA A 1 68 ? -11.389 -3.974 5.297 1.00 14.42 67 ALA A C 18
ATOM 23959 O O . ALA A 1 68 ? -12.576 -3.780 5.033 1.00 4.41 67 ALA A O 18
ATOM 23966 N N . TRP A 1 69 ? -10.512 -2.998 5.462 1.00 21.22 68 TRP A N 18
ATOM 23967 C CA . TRP A 1 69 ? -10.845 -1.573 5.359 1.00 23.24 68 TRP A CA 18
ATOM 23968 C C . TRP A 1 69 ? -11.487 -1.223 4.026 1.00 64.14 68 TRP A C 18
ATOM 23969 O O . TRP A 1 69 ? -12.506 -0.532 3.988 1.00 53.03 68 TRP A O 18
ATOM 23990 N N . ASN A 1 70 ? -10.903 -1.710 2.952 1.00 64.21 69 ASN A N 18
ATOM 23991 C CA . ASN A 1 70 ? -11.385 -1.447 1.610 1.00 52.51 69 ASN A CA 18
ATOM 23992 C C . ASN A 1 70 ? -12.803 -1.936 1.449 1.00 61.24 69 ASN A C 18
ATOM 23993 O O . ASN A 1 70 ? -13.609 -1.294 0.808 1.00 15.12 69 ASN A O 18
ATOM 24004 N N . GLU A 1 71 ? -13.098 -3.053 2.065 1.00 54.54 70 GLU A N 18
ATOM 24005 C CA . GLU A 1 71 ? -14.422 -3.606 2.029 1.00 54.05 70 GLU A CA 18
ATOM 24006 C C . GLU A 1 71 ? -15.377 -2.754 2.872 1.00 4.20 70 GLU A C 18
ATOM 24007 O O . GLU A 1 71 ? -16.442 -2.363 2.408 1.00 23.52 70 GLU A O 18
ATOM 24019 N N . LYS A 1 72 ? -14.952 -2.425 4.085 1.00 41.25 71 LYS A N 18
ATOM 24020 C CA . LYS A 1 72 ? -15.768 -1.644 5.037 1.00 22.55 71 LYS A CA 18
ATOM 24021 C C . LYS A 1 72 ? -16.075 -0.235 4.573 1.00 0.13 71 LYS A C 18
ATOM 24022 O O . LYS A 1 72 ? -17.104 0.338 4.940 1.00 34.52 71 LYS A O 18
ATOM 24041 N N . ARG A 1 73 ? -15.201 0.325 3.802 1.00 74.03 72 ARG A N 18
ATOM 24042 C CA . ARG A 1 73 ? -15.430 1.655 3.263 1.00 54.41 72 ARG A CA 18
ATOM 24043 C C . ARG A 1 73 ? -16.202 1.593 1.949 1.00 21.25 72 ARG A C 18
ATOM 24044 O O . ARG A 1 73 ? -16.762 2.590 1.501 1.00 51.04 72 ARG A O 18
ATOM 24065 N N . ARG A 1 74 ? -16.232 0.425 1.342 1.00 55.24 73 ARG A N 18
ATOM 24066 C CA . ARG A 1 74 ? -16.877 0.257 0.058 1.00 34.21 73 ARG A CA 18
ATOM 24067 C C . ARG A 1 74 ? -18.336 -0.088 0.266 1.00 30.44 73 ARG A C 18
ATOM 24068 O O . ARG A 1 74 ? -19.226 0.599 -0.247 1.00 50.25 73 ARG A O 18
ATOM 24089 N N . VAL A 1 75 ? -18.584 -1.125 1.031 1.00 74.30 74 VAL A N 18
ATOM 24090 C CA . VAL A 1 75 ? -19.934 -1.491 1.345 1.00 23.14 74 VAL A CA 18
ATOM 24091 C C . VAL A 1 75 ? -20.343 -0.746 2.600 1.00 32.14 74 VAL A C 18
ATOM 24092 O O . VAL A 1 75 ? -19.512 -0.487 3.481 1.00 72.33 74 VAL A O 18
ATOM 24105 N N . TYR A 1 76 ? -21.570 -0.362 2.667 1.00 11.22 75 TYR A N 18
ATOM 24106 C CA . TYR A 1 76 ? -22.045 0.396 3.780 1.00 42.11 75 TYR A CA 18
ATOM 24107 C C . TYR A 1 76 ? -22.439 -0.515 4.915 1.00 32.12 75 TYR A C 18
ATOM 24108 O O . TYR A 1 76 ? -23.499 -1.145 4.898 1.00 73.21 75 TYR A O 18
ATOM 24126 N N . GLU A 1 77 ? -21.541 -0.624 5.864 1.00 33.45 76 GLU A N 18
ATOM 24127 C CA . GLU A 1 77 ? -21.728 -1.437 7.040 1.00 3.51 76 GLU A CA 18
ATOM 24128 C C . GLU A 1 77 ? -22.843 -0.938 7.903 1.00 54.33 76 GLU A C 18
ATOM 24129 O O . GLU A 1 77 ? -22.971 0.264 8.155 1.00 24.21 76 GLU A O 18
ATOM 24141 N N . GLU A 1 78 ? -23.638 -1.851 8.337 1.00 15.44 77 GLU A N 18
ATOM 24142 C CA . GLU A 1 78 ? -24.734 -1.574 9.191 1.00 62.23 77 GLU A CA 18
ATOM 24143 C C . GLU A 1 78 ? -24.913 -2.763 10.092 1.00 32.15 77 GLU A C 18
ATOM 24144 O O . GLU A 1 78 ? -25.569 -3.741 9.674 1.00 38.63 77 GLU A O 18
ATOM 24157 N N . SER A 1 2 ? 20.496 -3.189 -3.424 1.00 42.31 1 SER A N 19
ATOM 24158 C CA . SER A 1 2 ? 19.170 -2.765 -3.762 1.00 20.52 1 SER A CA 19
ATOM 24159 C C . SER A 1 2 ? 18.710 -3.357 -5.091 1.00 11.54 1 SER A C 19
ATOM 24160 O O . SER A 1 2 ? 19.240 -3.026 -6.153 1.00 4.35 1 SER A O 19
ATOM 24168 N N . LYS A 1 3 ? 17.779 -4.266 -5.018 1.00 51.01 2 LYS A N 19
ATOM 24169 C CA . LYS A 1 3 ? 17.120 -4.773 -6.192 1.00 30.23 2 LYS A CA 19
ATOM 24170 C C . LYS A 1 3 ? 16.008 -3.788 -6.463 1.00 62.03 2 LYS A C 19
ATOM 24171 O O . LYS A 1 3 ? 15.993 -3.079 -7.476 1.00 20.23 2 LYS A O 19
ATOM 24190 N N . CYS A 1 4 ? 15.136 -3.706 -5.506 1.00 53.41 3 CYS A N 19
ATOM 24191 C CA . CYS A 1 4 ? 14.080 -2.753 -5.464 1.00 24.43 3 CYS A CA 19
ATOM 24192 C C . CYS A 1 4 ? 14.155 -2.106 -4.094 1.00 71.31 3 CYS A C 19
ATOM 24193 O O . CYS A 1 4 ? 13.801 -2.714 -3.078 1.00 34.53 3 CYS A O 19
ATOM 24200 N N . LYS A 1 5 ? 14.688 -0.901 -4.085 1.00 21.40 4 LYS A N 19
ATOM 24201 C CA . LYS A 1 5 ? 15.046 -0.153 -2.882 1.00 32.41 4 LYS A CA 19
ATOM 24202 C C . LYS A 1 5 ? 13.841 0.146 -1.968 1.00 43.30 4 LYS A C 19
ATOM 24203 O O . LYS A 1 5 ? 14.007 0.458 -0.779 1.00 73.35 4 LYS A O 19
ATOM 24222 N N . CYS A 1 6 ? 12.653 0.060 -2.510 1.00 14.13 5 CYS A N 19
ATOM 24223 C CA . CYS A 1 6 ? 11.450 0.285 -1.732 1.00 52.32 5 CYS A CA 19
ATOM 24224 C C . CYS A 1 6 ? 11.195 -0.867 -0.754 1.00 12.10 5 CYS A C 19
ATOM 24225 O O . CYS A 1 6 ? 10.533 -1.838 -1.107 1.00 11.45 5 CYS A O 19
ATOM 24232 N N . SER A 1 7 ? 11.782 -0.795 0.435 1.00 42.10 6 SER A N 19
ATOM 24233 C CA . SER A 1 7 ? 11.499 -1.770 1.456 1.00 50.25 6 SER A CA 19
ATOM 24234 C C . SER A 1 7 ? 10.413 -1.202 2.363 1.00 40.15 6 SER A C 19
ATOM 24235 O O . SER A 1 7 ? 9.240 -1.608 2.286 1.00 32.22 6 SER A O 19
ATOM 24243 N N . ARG A 1 8 ? 10.774 -0.241 3.174 1.00 23.35 7 ARG A N 19
ATOM 24244 C CA . ARG A 1 8 ? 9.812 0.490 3.934 1.00 62.53 7 ARG A CA 19
ATOM 24245 C C . ARG A 1 8 ? 10.279 1.920 3.890 1.00 5.24 7 ARG A C 19
ATOM 24246 O O . ARG A 1 8 ? 11.117 2.345 4.690 1.00 35.50 7 ARG A O 19
ATOM 24267 N N . LYS A 1 9 ? 9.814 2.618 2.910 1.00 50.54 8 LYS A N 19
ATOM 24268 C CA . LYS A 1 9 ? 10.209 3.971 2.671 1.00 24.35 8 LYS A CA 19
ATOM 24269 C C . LYS A 1 9 ? 8.992 4.718 2.187 1.00 30.22 8 LYS A C 19
ATOM 24270 O O . LYS A 1 9 ? 8.046 4.093 1.687 1.00 41.24 8 LYS A O 19
ATOM 24289 N N . GLY A 1 10 ? 8.992 6.007 2.346 1.00 64.41 9 GLY A N 19
ATOM 24290 C CA . GLY A 1 10 ? 7.869 6.794 1.954 1.00 32.00 9 GLY A CA 19
ATOM 24291 C C . GLY A 1 10 ? 7.156 7.305 3.183 1.00 63.21 9 GLY A C 19
ATOM 24292 O O . GLY A 1 10 ? 7.121 6.594 4.199 1.00 52.44 9 GLY A O 19
ATOM 24296 N N . PRO A 1 11 ? 6.608 8.535 3.153 1.00 11.13 10 PRO A N 19
ATOM 24297 C CA . PRO A 1 11 ? 5.883 9.106 4.293 1.00 51.34 10 PRO A CA 19
ATOM 24298 C C . PRO A 1 11 ? 4.759 8.181 4.776 1.00 71.12 10 PRO A C 19
ATOM 24299 O O . PRO A 1 11 ? 4.224 7.368 4.002 1.00 54.14 10 PRO A O 19
ATOM 24310 N N . LYS A 1 12 ? 4.412 8.304 6.045 1.00 32.40 11 LYS A N 19
ATOM 24311 C CA . LYS A 1 12 ? 3.392 7.472 6.649 1.00 52.44 11 LYS A CA 19
ATOM 24312 C C . LYS A 1 12 ? 2.046 7.720 5.997 1.00 2.12 11 LYS A C 19
ATOM 24313 O O . LYS A 1 12 ? 1.705 8.860 5.658 1.00 72.34 11 LYS A O 19
ATOM 24332 N N . ILE A 1 13 ? 1.312 6.664 5.809 1.00 15.03 12 ILE A N 19
ATOM 24333 C CA . ILE A 1 13 ? 0.040 6.712 5.123 1.00 24.25 12 ILE A CA 19
ATOM 24334 C C . ILE A 1 13 ? -1.020 6.155 6.043 1.00 1.04 12 ILE A C 19
ATOM 24335 O O . ILE A 1 13 ? -0.723 5.293 6.872 1.00 33.33 12 ILE A O 19
ATOM 24351 N N . ARG A 1 14 ? -2.213 6.674 5.954 1.00 60.12 13 ARG A N 19
ATOM 24352 C CA . ARG A 1 14 ? -3.323 6.141 6.693 1.00 34.35 13 ARG A CA 19
ATOM 24353 C C . ARG A 1 14 ? -4.166 5.337 5.724 1.00 33.45 13 ARG A C 19
ATOM 24354 O O . ARG A 1 14 ? -4.039 5.501 4.513 1.00 61.12 13 ARG A O 19
ATOM 24375 N N . TYR A 1 15 ? -5.056 4.521 6.234 1.00 5.45 14 TYR A N 19
ATOM 24376 C CA . TYR A 1 15 ? -5.889 3.673 5.379 1.00 31.31 14 TYR A CA 19
ATOM 24377 C C . TYR A 1 15 ? -6.891 4.532 4.608 1.00 31.23 14 TYR A C 19
ATOM 24378 O O . TYR A 1 15 ? -7.307 4.201 3.496 1.00 53.25 14 TYR A O 19
ATOM 24396 N N . SER A 1 16 ? -7.245 5.650 5.204 1.00 35.32 15 SER A N 19
ATOM 24397 C CA . SER A 1 16 ? -8.172 6.592 4.625 1.00 1.25 15 SER A CA 19
ATOM 24398 C C . SER A 1 16 ? -7.563 7.292 3.390 1.00 33.21 15 SER A C 19
ATOM 24399 O O . SER A 1 16 ? -8.291 7.726 2.484 1.00 1.11 15 SER A O 19
ATOM 24407 N N . ASP A 1 17 ? -6.233 7.363 3.338 1.00 41.20 16 ASP A N 19
ATOM 24408 C CA . ASP A 1 17 ? -5.547 8.084 2.253 1.00 1.24 16 ASP A CA 19
ATOM 24409 C C . ASP A 1 17 ? -5.385 7.211 1.049 1.00 51.12 16 ASP A C 19
ATOM 24410 O O . ASP A 1 17 ? -5.186 7.707 -0.066 1.00 70.21 16 ASP A O 19
ATOM 24419 N N . VAL A 1 18 ? -5.485 5.921 1.249 1.00 62.11 17 VAL A N 19
ATOM 24420 C CA . VAL A 1 18 ? -5.250 4.981 0.171 1.00 25.40 17 VAL A CA 19
ATOM 24421 C C . VAL A 1 18 ? -6.524 4.802 -0.644 1.00 54.04 17 VAL A C 19
ATOM 24422 O O . VAL A 1 18 ? -7.581 4.503 -0.092 1.00 72.25 17 VAL A O 19
ATOM 24435 N N . LYS A 1 19 ? -6.433 4.984 -1.940 1.00 33.12 18 LYS A N 19
ATOM 24436 C CA . LYS A 1 19 ? -7.594 4.820 -2.805 1.00 41.33 18 LYS A CA 19
ATOM 24437 C C . LYS A 1 19 ? -7.460 3.478 -3.527 1.00 53.14 18 LYS A C 19
ATOM 24438 O O . LYS A 1 19 ? -8.440 2.874 -3.941 1.00 1.34 18 LYS A O 19
ATOM 24457 N N . LYS A 1 20 ? -6.228 3.019 -3.638 1.00 23.25 19 LYS A N 19
ATOM 24458 C CA . LYS A 1 20 ? -5.893 1.758 -4.286 1.00 12.30 19 LYS A CA 19
ATOM 24459 C C . LYS A 1 20 ? -4.643 1.212 -3.679 1.00 55.50 19 LYS A C 19
ATOM 24460 O O . LYS A 1 20 ? -3.714 1.959 -3.369 1.00 65.23 19 LYS A O 19
ATOM 24479 N N . LEU A 1 21 ? -4.618 -0.049 -3.507 1.00 15.45 20 LEU A N 19
ATOM 24480 C CA . LEU A 1 21 ? -3.451 -0.732 -3.052 1.00 2.22 20 LEU A CA 19
ATOM 24481 C C . LEU A 1 21 ? -3.343 -1.914 -3.956 1.00 70.10 20 LEU A C 19
ATOM 24482 O O . LEU A 1 21 ? -4.271 -2.721 -4.025 1.00 31.42 20 LEU A O 19
ATOM 24498 N N . GLU A 1 22 ? -2.257 -2.034 -4.658 1.00 65.24 21 GLU A N 19
ATOM 24499 C CA . GLU A 1 22 ? -2.142 -3.090 -5.614 1.00 63.13 21 GLU A CA 19
ATOM 24500 C C . GLU A 1 22 ? -0.828 -3.775 -5.452 1.00 50.43 21 GLU A C 19
ATOM 24501 O O . GLU A 1 22 ? 0.206 -3.118 -5.353 1.00 74.42 21 GLU A O 19
ATOM 24513 N N . MET A 1 23 ? -0.848 -5.074 -5.389 1.00 44.41 22 MET A N 19
ATOM 24514 C CA . MET A 1 23 ? 0.367 -5.793 -5.323 1.00 64.02 22 MET A CA 19
ATOM 24515 C C . MET A 1 23 ? 0.792 -6.188 -6.723 1.00 13.13 22 MET A C 19
ATOM 24516 O O . MET A 1 23 ? 0.135 -6.988 -7.413 1.00 61.11 22 MET A O 19
ATOM 24530 N N . LYS A 1 24 ? 1.851 -5.579 -7.144 1.00 14.30 23 LYS A N 19
ATOM 24531 C CA . LYS A 1 24 ? 2.457 -5.782 -8.414 1.00 53.32 23 LYS A CA 19
ATOM 24532 C C . LYS A 1 24 ? 3.898 -5.319 -8.321 1.00 53.54 23 LYS A C 19
ATOM 24533 O O . LYS A 1 24 ? 4.185 -4.350 -7.622 1.00 74.24 23 LYS A O 19
ATOM 24552 N N . PRO A 1 25 ? 4.830 -5.993 -8.976 1.00 64.40 24 PRO A N 19
ATOM 24553 C CA . PRO A 1 25 ? 6.224 -5.608 -8.909 1.00 25.31 24 PRO A CA 19
ATOM 24554 C C . PRO A 1 25 ? 6.460 -4.279 -9.625 1.00 4.33 24 PRO A C 19
ATOM 24555 O O . PRO A 1 25 ? 5.853 -3.999 -10.665 1.00 1.33 24 PRO A O 19
ATOM 24566 N N . LYS A 1 26 ? 7.308 -3.450 -9.046 1.00 22.44 25 LYS A N 19
ATOM 24567 C CA . LYS A 1 26 ? 7.600 -2.144 -9.612 1.00 2.40 25 LYS A CA 19
ATOM 24568 C C . LYS A 1 26 ? 8.482 -2.333 -10.844 1.00 12.24 25 LYS A C 19
ATOM 24569 O O . LYS A 1 26 ? 8.357 -1.617 -11.838 1.00 30.04 25 LYS A O 19
ATOM 24588 N N . TYR A 1 27 ? 9.355 -3.325 -10.760 1.00 34.44 26 TYR A N 19
ATOM 24589 C CA . TYR A 1 27 ? 10.224 -3.715 -11.845 1.00 10.54 26 TYR A CA 19
ATOM 24590 C C . TYR A 1 27 ? 10.236 -5.240 -11.817 1.00 41.22 26 TYR A C 19
ATOM 24591 O O . TYR A 1 27 ? 9.876 -5.824 -10.784 1.00 22.41 26 TYR A O 19
ATOM 24609 N N . PRO A 1 28 ? 10.650 -5.925 -12.900 1.00 13.03 27 PRO A N 19
ATOM 24610 C CA . PRO A 1 28 ? 10.737 -7.403 -12.907 1.00 23.22 27 PRO A CA 19
ATOM 24611 C C . PRO A 1 28 ? 11.785 -7.914 -11.899 1.00 15.05 27 PRO A C 19
ATOM 24612 O O . PRO A 1 28 ? 11.755 -9.064 -11.471 1.00 32.33 27 PRO A O 19
ATOM 24623 N N . HIS A 1 29 ? 12.693 -7.032 -11.511 1.00 20.13 28 HIS A N 19
ATOM 24624 C CA . HIS A 1 29 ? 13.754 -7.360 -10.554 1.00 74.41 28 HIS A CA 19
ATOM 24625 C C . HIS A 1 29 ? 13.338 -7.149 -9.095 1.00 63.43 28 HIS A C 19
ATOM 24626 O O . HIS A 1 29 ? 14.180 -6.955 -8.227 1.00 5.22 28 HIS A O 19
ATOM 24641 N N . CYS A 1 30 ? 12.055 -7.275 -8.823 1.00 3.25 29 CYS A N 19
ATOM 24642 C CA . CYS A 1 30 ? 11.538 -7.111 -7.478 1.00 10.24 29 CYS A CA 19
ATOM 24643 C C . CYS A 1 30 ? 11.104 -8.457 -6.921 1.00 40.15 29 CYS A C 19
ATOM 24644 O O . CYS A 1 30 ? 10.741 -9.365 -7.684 1.00 34.12 29 CYS A O 19
ATOM 24651 N N . GLU A 1 31 ? 11.145 -8.590 -5.608 1.00 1.45 30 GLU A N 19
ATOM 24652 C CA . GLU A 1 31 ? 10.793 -9.825 -4.957 1.00 75.15 30 GLU A CA 19
ATOM 24653 C C . GLU A 1 31 ? 9.296 -9.860 -4.735 1.00 0.40 30 GLU A C 19
ATOM 24654 O O . GLU A 1 31 ? 8.740 -8.888 -4.200 1.00 11.32 30 GLU A O 19
ATOM 24666 N N . GLU A 1 32 ? 8.658 -10.980 -5.114 1.00 41.32 31 GLU A N 19
ATOM 24667 C CA . GLU A 1 32 ? 7.216 -11.196 -4.908 1.00 23.20 31 GLU A CA 19
ATOM 24668 C C . GLU A 1 32 ? 6.444 -10.042 -5.614 1.00 64.41 31 GLU A C 19
ATOM 24669 O O . GLU A 1 32 ? 6.988 -9.386 -6.527 1.00 23.44 31 GLU A O 19
ATOM 24681 N N . LYS A 1 33 ? 5.207 -9.827 -5.269 1.00 31.13 32 LYS A N 19
ATOM 24682 C CA . LYS A 1 33 ? 4.495 -8.699 -5.813 1.00 61.51 32 LYS A CA 19
ATOM 24683 C C . LYS A 1 33 ? 4.613 -7.546 -4.852 1.00 21.21 32 LYS A C 19
ATOM 24684 O O . LYS A 1 33 ? 4.143 -7.623 -3.715 1.00 42.10 32 LYS A O 19
ATOM 24703 N N . MET A 1 34 ? 5.251 -6.516 -5.303 1.00 33.14 33 MET A N 19
ATOM 24704 C CA . MET A 1 34 ? 5.487 -5.319 -4.518 1.00 72.10 33 MET A CA 19
ATOM 24705 C C . MET A 1 34 ? 4.192 -4.615 -4.189 1.00 60.30 33 MET A C 19
ATOM 24706 O O . MET A 1 34 ? 3.202 -4.747 -4.894 1.00 74.24 33 MET A O 19
ATOM 24720 N N . VAL A 1 35 ? 4.206 -3.868 -3.136 1.00 4.42 34 VAL A N 19
ATOM 24721 C CA . VAL A 1 35 ? 3.039 -3.167 -2.710 1.00 23.03 34 VAL A CA 19
ATOM 24722 C C . VAL A 1 35 ? 3.054 -1.762 -3.250 1.00 4.01 34 VAL A C 19
ATOM 24723 O O . VAL A 1 35 ? 3.975 -0.980 -2.969 1.00 61.54 34 VAL A O 19
ATOM 24736 N N . ILE A 1 36 ? 2.065 -1.451 -4.028 1.00 24.35 35 ILE A N 19
ATOM 24737 C CA . ILE A 1 36 ? 1.923 -0.144 -4.574 1.00 21.42 35 ILE A CA 19
ATOM 24738 C C . ILE A 1 36 ? 0.740 0.525 -3.906 1.00 52.33 35 ILE A C 19
ATOM 24739 O O . ILE A 1 36 ? -0.404 0.080 -4.060 1.00 24.32 35 ILE A O 19
ATOM 24755 N N . ILE A 1 37 ? 1.002 1.557 -3.156 1.00 35.53 36 ILE A N 19
ATOM 24756 C CA . ILE A 1 37 ? -0.049 2.263 -2.470 1.00 54.23 36 ILE A CA 19
ATOM 24757 C C . ILE A 1 37 ? -0.366 3.555 -3.161 1.00 44.24 36 ILE A C 19
ATOM 24758 O O . ILE A 1 37 ? 0.463 4.453 -3.242 1.00 44.03 36 ILE A O 19
ATOM 24774 N N . THR A 1 38 ? -1.555 3.653 -3.617 1.00 44.00 37 THR A N 19
ATOM 24775 C CA . THR A 1 38 ? -2.004 4.790 -4.368 1.00 74.01 37 THR A CA 19
ATOM 24776 C C . THR A 1 38 ? -2.884 5.654 -3.476 1.00 1.54 37 THR A C 19
ATOM 24777 O O . THR A 1 38 ? -3.829 5.150 -2.853 1.00 20.12 37 THR A O 19
ATOM 24788 N N . THR A 1 39 ? -2.590 6.922 -3.400 1.00 75.45 38 THR A N 19
ATOM 24789 C CA . THR A 1 39 ? -3.355 7.789 -2.558 1.00 21.10 38 THR A CA 19
ATOM 24790 C C . THR A 1 39 ? -4.518 8.440 -3.338 1.00 44.41 38 THR A C 19
ATOM 24791 O O . THR A 1 39 ? -4.497 8.487 -4.554 1.00 12.03 38 THR A O 19
ATOM 24802 N N . LYS A 1 40 ? -5.513 8.928 -2.614 1.00 3.31 39 LYS A N 19
ATOM 24803 C CA . LYS A 1 40 ? -6.753 9.515 -3.189 1.00 13.35 39 LYS A CA 19
ATOM 24804 C C . LYS A 1 40 ? -6.524 10.892 -3.857 1.00 73.15 39 LYS A C 19
ATOM 24805 O O . LYS A 1 40 ? -7.372 11.353 -4.632 1.00 25.44 39 LYS A O 19
ATOM 24824 N N . SER A 1 41 ? -5.373 11.497 -3.556 1.00 22.22 40 SER A N 19
ATOM 24825 C CA . SER A 1 41 ? -5.059 12.915 -3.823 1.00 25.34 40 SER A CA 19
ATOM 24826 C C . SER A 1 41 ? -5.550 13.712 -2.636 1.00 43.41 40 SER A C 19
ATOM 24827 O O . SER A 1 41 ? -5.943 13.097 -1.655 1.00 43.14 40 SER A O 19
ATOM 24835 N N . VAL A 1 42 ? -5.454 15.065 -2.686 1.00 60.12 41 VAL A N 19
ATOM 24836 C CA . VAL A 1 42 ? -5.776 15.986 -1.528 1.00 31.14 41 VAL A CA 19
ATOM 24837 C C . VAL A 1 42 ? -4.871 15.658 -0.329 1.00 43.11 41 VAL A C 19
ATOM 24838 O O . VAL A 1 42 ? -5.059 16.134 0.800 1.00 22.23 41 VAL A O 19
ATOM 24851 N N . SER A 1 43 ? -3.857 14.901 -0.635 1.00 64.40 42 SER A N 19
ATOM 24852 C CA . SER A 1 43 ? -2.878 14.423 0.271 1.00 24.53 42 SER A CA 19
ATOM 24853 C C . SER A 1 43 ? -1.540 15.021 -0.122 1.00 64.24 42 SER A C 19
ATOM 24854 O O . SER A 1 43 ? -1.444 15.682 -1.168 1.00 31.54 42 SER A O 19
ATOM 24862 N N . ARG A 1 44 ? -0.519 14.790 0.669 1.00 13.33 43 ARG A N 19
ATOM 24863 C CA . ARG A 1 44 ? 0.784 15.376 0.406 1.00 71.34 43 ARG A CA 19
ATOM 24864 C C . ARG A 1 44 ? 1.406 14.865 -0.876 1.00 11.12 43 ARG A C 19
ATOM 24865 O O . ARG A 1 44 ? 1.963 15.635 -1.641 1.00 62.34 43 ARG A O 19
ATOM 24886 N N . TYR A 1 45 ? 1.288 13.579 -1.137 1.00 74.20 44 TYR A N 19
ATOM 24887 C CA . TYR A 1 45 ? 1.899 13.021 -2.308 1.00 73.42 44 TYR A CA 19
ATOM 24888 C C . TYR A 1 45 ? 0.976 13.160 -3.555 1.00 52.34 44 TYR A C 19
ATOM 24889 O O . TYR A 1 45 ? 1.290 12.672 -4.642 1.00 75.24 44 TYR A O 19
ATOM 24907 N N . ARG A 1 46 ? -0.160 13.843 -3.359 1.00 13.40 45 ARG A N 19
ATOM 24908 C CA . ARG A 1 46 ? -1.095 14.253 -4.441 1.00 23.03 45 ARG A CA 19
ATOM 24909 C C . ARG A 1 46 ? -1.756 13.106 -5.223 1.00 14.41 45 ARG A C 19
ATOM 24910 O O . ARG A 1 46 ? -2.281 13.324 -6.317 1.00 13.51 45 ARG A O 19
ATOM 24931 N N . GLY A 1 47 ? -1.796 11.921 -4.665 1.00 34.33 46 GLY A N 19
ATOM 24932 C CA . GLY A 1 47 ? -2.469 10.819 -5.354 1.00 52.12 46 GLY A CA 19
ATOM 24933 C C . GLY A 1 47 ? -1.514 9.911 -6.072 1.00 2.44 46 GLY A C 19
ATOM 24934 O O . GLY A 1 47 ? -1.912 8.936 -6.688 1.00 3.23 46 GLY A O 19
ATOM 24938 N N . GLN A 1 48 ? -0.257 10.228 -5.971 1.00 62.25 47 GLN A N 19
ATOM 24939 C CA . GLN A 1 48 ? 0.791 9.432 -6.557 1.00 25.21 47 GLN A CA 19
ATOM 24940 C C . GLN A 1 48 ? 1.027 8.192 -5.705 1.00 23.02 47 GLN A C 19
ATOM 24941 O O . GLN A 1 48 ? 0.644 8.162 -4.504 1.00 22.45 47 GLN A O 19
ATOM 24955 N N . GLU A 1 49 ? 1.611 7.179 -6.291 1.00 50.42 48 GLU A N 19
ATOM 24956 C CA . GLU A 1 49 ? 1.786 5.943 -5.609 1.00 64.14 48 GLU A CA 19
ATOM 24957 C C . GLU A 1 49 ? 3.097 5.809 -4.842 1.00 65.14 48 GLU A C 19
ATOM 24958 O O . GLU A 1 49 ? 4.140 6.319 -5.238 1.00 40.32 48 GLU A O 19
ATOM 24970 N N . HIS A 1 50 ? 2.994 5.155 -3.705 1.00 51.24 49 HIS A N 19
ATOM 24971 C CA . HIS A 1 50 ? 4.103 4.896 -2.802 1.00 50.34 49 HIS A CA 19
ATOM 24972 C C . HIS A 1 50 ? 4.471 3.432 -2.932 1.00 45.23 49 HIS A C 19
ATOM 24973 O O . HIS A 1 50 ? 3.624 2.617 -3.321 1.00 14.13 49 HIS A O 19
ATOM 24988 N N . CYS A 1 51 ? 5.681 3.081 -2.591 1.00 40.12 50 CYS A N 19
ATOM 24989 C CA . CYS A 1 51 ? 6.143 1.715 -2.793 1.00 63.32 50 CYS A CA 19
ATOM 24990 C C . CYS A 1 51 ? 6.590 1.033 -1.493 1.00 33.45 50 CYS A C 19
ATOM 24991 O O . CYS A 1 51 ? 7.427 1.559 -0.749 1.00 24.32 50 CYS A O 19
ATOM 24998 N N . LEU A 1 52 ? 6.022 -0.141 -1.237 1.00 53.01 51 LEU A N 19
ATOM 24999 C CA . LEU A 1 52 ? 6.330 -0.944 -0.062 1.00 10.35 51 LEU A CA 19
ATOM 25000 C C . LEU A 1 52 ? 6.684 -2.361 -0.416 1.00 74.13 51 LEU A C 19
ATOM 25001 O O . LEU A 1 52 ? 6.159 -2.943 -1.367 1.00 22.24 51 LEU A O 19
ATOM 25017 N N . HIS A 1 53 ? 7.597 -2.883 0.324 1.00 30.01 52 HIS A N 19
ATOM 25018 C CA . HIS A 1 53 ? 8.099 -4.233 0.135 1.00 44.21 52 HIS A CA 19
ATOM 25019 C C . HIS A 1 53 ? 7.294 -5.193 1.023 1.00 15.43 52 HIS A C 19
ATOM 25020 O O . HIS A 1 53 ? 7.324 -5.091 2.252 1.00 42.31 52 HIS A O 19
ATOM 25035 N N . PRO A 1 54 ? 6.577 -6.141 0.402 1.00 52.33 53 PRO A N 19
ATOM 25036 C CA . PRO A 1 54 ? 5.625 -7.042 1.099 1.00 72.22 53 PRO A CA 19
ATOM 25037 C C . PRO A 1 54 ? 6.279 -8.074 2.012 1.00 52.30 53 PRO A C 19
ATOM 25038 O O . PRO A 1 54 ? 5.599 -8.766 2.756 1.00 11.23 53 PRO A O 19
ATOM 25049 N N . LYS A 1 55 ? 7.590 -8.158 1.979 1.00 54.25 54 LYS A N 19
ATOM 25050 C CA . LYS A 1 55 ? 8.307 -9.132 2.771 1.00 0.43 54 LYS A CA 19
ATOM 25051 C C . LYS A 1 55 ? 8.261 -8.802 4.268 1.00 74.13 54 LYS A C 19
ATOM 25052 O O . LYS A 1 55 ? 8.551 -9.642 5.105 1.00 45.02 54 LYS A O 19
ATOM 25071 N N . LEU A 1 56 ? 7.860 -7.584 4.582 1.00 3.11 55 LEU A N 19
ATOM 25072 C CA . LEU A 1 56 ? 7.805 -7.105 5.961 1.00 60.40 55 LEU A CA 19
ATOM 25073 C C . LEU A 1 56 ? 6.413 -7.325 6.527 1.00 51.23 55 LEU A C 19
ATOM 25074 O O . LEU A 1 56 ? 5.420 -7.017 5.873 1.00 31.44 55 LEU A O 19
ATOM 25090 N N . GLN A 1 57 ? 6.336 -7.874 7.721 1.00 4.12 56 GLN A N 19
ATOM 25091 C CA . GLN A 1 57 ? 5.050 -8.185 8.357 1.00 15.44 56 GLN A CA 19
ATOM 25092 C C . GLN A 1 57 ? 4.307 -6.937 8.805 1.00 74.44 56 GLN A C 19
ATOM 25093 O O . GLN A 1 57 ? 3.079 -6.917 8.828 1.00 12.02 56 GLN A O 19
ATOM 25107 N N . SER A 1 58 ? 5.037 -5.898 9.142 1.00 54.31 57 SER A N 19
ATOM 25108 C CA . SER A 1 58 ? 4.417 -4.654 9.532 1.00 3.34 57 SER A CA 19
ATOM 25109 C C . SER A 1 58 ? 3.729 -4.023 8.315 1.00 24.50 57 SER A C 19
ATOM 25110 O O . SER A 1 58 ? 2.661 -3.401 8.428 1.00 21.13 57 SER A O 19
ATOM 25118 N N . THR A 1 59 ? 4.346 -4.202 7.158 1.00 52.33 58 THR A N 19
ATOM 25119 C CA . THR A 1 59 ? 3.765 -3.817 5.903 1.00 75.32 58 THR A CA 19
ATOM 25120 C C . THR A 1 59 ? 2.517 -4.653 5.676 1.00 53.20 58 THR A C 19
ATOM 25121 O O . THR A 1 59 ? 1.453 -4.108 5.426 1.00 50.14 58 THR A O 19
ATOM 25132 N N . LYS A 1 60 ? 2.651 -5.985 5.843 1.00 62.15 59 LYS A N 19
ATOM 25133 C CA . LYS A 1 60 ? 1.537 -6.910 5.646 1.00 13.42 59 LYS A CA 19
ATOM 25134 C C . LYS A 1 60 ? 0.338 -6.545 6.479 1.00 14.40 59 LYS A C 19
ATOM 25135 O O . LYS A 1 60 ? -0.795 -6.663 6.019 1.00 22.42 59 LYS A O 19
ATOM 25154 N N . ARG A 1 61 ? 0.583 -6.082 7.707 1.00 32.21 60 ARG A N 19
ATOM 25155 C CA . ARG A 1 61 ? -0.476 -5.699 8.593 1.00 63.12 60 ARG A CA 19
ATOM 25156 C C . ARG A 1 61 ? -1.280 -4.574 7.974 1.00 43.14 60 ARG A C 19
ATOM 25157 O O . ARG A 1 61 ? -2.477 -4.677 7.867 1.00 3.44 60 ARG A O 19
ATOM 25178 N N . PHE A 1 62 ? -0.584 -3.521 7.537 1.00 1.14 61 PHE A N 19
ATOM 25179 C CA . PHE A 1 62 ? -1.220 -2.348 6.923 1.00 23.42 61 PHE A CA 19
ATOM 25180 C C . PHE A 1 62 ? -1.955 -2.777 5.666 1.00 14.23 61 PHE A C 19
ATOM 25181 O O . PHE A 1 62 ? -3.047 -2.307 5.383 1.00 43.50 61 PHE A O 19
ATOM 25198 N N . ILE A 1 63 ? -1.338 -3.681 4.920 1.00 12.34 62 ILE A N 19
ATOM 25199 C CA . ILE A 1 63 ? -1.925 -4.187 3.687 1.00 13.20 62 ILE A CA 19
ATOM 25200 C C . ILE A 1 63 ? -3.223 -4.931 3.963 1.00 2.15 62 ILE A C 19
ATOM 25201 O O . ILE A 1 63 ? -4.258 -4.643 3.358 1.00 22.32 62 ILE A O 19
ATOM 25217 N N . LYS A 1 64 ? -3.168 -5.874 4.880 1.00 3.51 63 LYS A N 19
ATOM 25218 C CA . LYS A 1 64 ? -4.368 -6.650 5.252 1.00 51.03 63 LYS A CA 19
ATOM 25219 C C . LYS A 1 64 ? -5.402 -5.747 5.860 1.00 41.43 63 LYS A C 19
ATOM 25220 O O . LYS A 1 64 ? -6.598 -5.901 5.622 1.00 55.05 63 LYS A O 19
ATOM 25239 N N . TRP A 1 65 ? -4.919 -4.783 6.598 1.00 1.24 64 TRP A N 19
ATOM 25240 C CA . TRP A 1 65 ? -5.743 -3.840 7.292 1.00 32.22 64 TRP A CA 19
ATOM 25241 C C . TRP A 1 65 ? -6.491 -2.990 6.275 1.00 0.32 64 TRP A C 19
ATOM 25242 O O . TRP A 1 65 ? -7.696 -2.807 6.387 1.00 24.01 64 TRP A O 19
ATOM 25263 N N . TYR A 1 66 ? -5.765 -2.487 5.258 1.00 70.44 65 TYR A N 19
ATOM 25264 C CA . TYR A 1 66 ? -6.386 -1.694 4.221 1.00 2.30 65 TYR A CA 19
ATOM 25265 C C . TYR A 1 66 ? -7.402 -2.496 3.460 1.00 54.24 65 TYR A C 19
ATOM 25266 O O . TYR A 1 66 ? -8.458 -2.002 3.156 1.00 64.23 65 TYR A O 19
ATOM 25284 N N . ASN A 1 67 ? -7.084 -3.735 3.156 1.00 22.32 66 ASN A N 19
ATOM 25285 C CA . ASN A 1 67 ? -8.022 -4.576 2.424 1.00 23.52 66 ASN A CA 19
ATOM 25286 C C . ASN A 1 67 ? -9.275 -4.877 3.237 1.00 10.22 66 ASN A C 19
ATOM 25287 O O . ASN A 1 67 ? -10.380 -4.888 2.696 1.00 63.00 66 ASN A O 19
ATOM 25298 N N . ALA A 1 68 ? -9.107 -5.085 4.539 1.00 54.43 67 ALA A N 19
ATOM 25299 C CA . ALA A 1 68 ? -10.241 -5.297 5.435 1.00 43.33 67 ALA A CA 19
ATOM 25300 C C . ALA A 1 68 ? -11.081 -4.015 5.491 1.00 32.32 67 ALA A C 19
ATOM 25301 O O . ALA A 1 68 ? -12.316 -4.041 5.333 1.00 50.11 67 ALA A O 19
ATOM 25308 N N . TRP A 1 69 ? -10.396 -2.911 5.701 1.00 31.01 68 TRP A N 19
ATOM 25309 C CA . TRP A 1 69 ? -10.973 -1.576 5.689 1.00 55.03 68 TRP A CA 19
ATOM 25310 C C . TRP A 1 69 ? -11.670 -1.288 4.364 1.00 43.12 68 TRP A C 19
ATOM 25311 O O . TRP A 1 69 ? -12.749 -0.734 4.348 1.00 21.11 68 TRP A O 19
ATOM 25332 N N . ASN A 1 70 ? -11.054 -1.705 3.278 1.00 1.54 69 ASN A N 19
ATOM 25333 C CA . ASN A 1 70 ? -11.588 -1.532 1.930 1.00 54.34 69 ASN A CA 19
ATOM 25334 C C . ASN A 1 70 ? -12.939 -2.207 1.795 1.00 35.32 69 ASN A C 19
ATOM 25335 O O . ASN A 1 70 ? -13.849 -1.666 1.189 1.00 65.41 69 ASN A O 19
ATOM 25346 N N . GLU A 1 71 ? -13.071 -3.376 2.389 1.00 63.01 70 GLU A N 19
ATOM 25347 C CA . GLU A 1 71 ? -14.320 -4.104 2.350 1.00 10.12 70 GLU A CA 19
ATOM 25348 C C . GLU A 1 71 ? -15.393 -3.394 3.168 1.00 50.34 70 GLU A C 19
ATOM 25349 O O . GLU A 1 71 ? -16.538 -3.308 2.749 1.00 14.11 70 GLU A O 19
ATOM 25361 N N . LYS A 1 72 ? -14.997 -2.852 4.306 1.00 55.22 71 LYS A N 19
ATOM 25362 C CA . LYS A 1 72 ? -15.902 -2.137 5.193 1.00 62.12 71 LYS A CA 19
ATOM 25363 C C . LYS A 1 72 ? -16.310 -0.801 4.540 1.00 5.51 71 LYS A C 19
ATOM 25364 O O . LYS A 1 72 ? -17.427 -0.299 4.714 1.00 54.05 71 LYS A O 19
ATOM 25383 N N . ARG A 1 73 ? -15.386 -0.261 3.788 1.00 23.22 72 ARG A N 19
ATOM 25384 C CA . ARG A 1 73 ? -15.522 0.980 3.087 1.00 11.24 72 ARG A CA 19
ATOM 25385 C C . ARG A 1 73 ? -16.405 0.760 1.849 1.00 10.52 72 ARG A C 19
ATOM 25386 O O . ARG A 1 73 ? -17.045 1.685 1.333 1.00 0.51 72 ARG A O 19
ATOM 25407 N N . ARG A 1 74 ? -16.435 -0.471 1.387 1.00 51.31 73 ARG A N 19
ATOM 25408 C CA . ARG A 1 74 ? -17.223 -0.843 0.240 1.00 11.40 73 ARG A CA 19
ATOM 25409 C C . ARG A 1 74 ? -18.644 -1.202 0.665 1.00 50.12 73 ARG A C 19
ATOM 25410 O O . ARG A 1 74 ? -19.610 -0.785 0.027 1.00 11.43 73 ARG A O 19
ATOM 25431 N N . VAL A 1 75 ? -18.766 -1.943 1.742 1.00 62.34 74 VAL A N 19
ATOM 25432 C CA . VAL A 1 75 ? -20.060 -2.340 2.242 1.00 61.14 74 VAL A CA 19
ATOM 25433 C C . VAL A 1 75 ? -20.079 -2.327 3.764 1.00 15.44 74 VAL A C 19
ATOM 25434 O O . VAL A 1 75 ? -19.153 -2.818 4.429 1.00 32.44 74 VAL A O 19
ATOM 25447 N N . TYR A 1 76 ? -21.109 -1.756 4.307 1.00 54.11 75 TYR A N 19
ATOM 25448 C CA . TYR A 1 76 ? -21.272 -1.698 5.731 1.00 52.41 75 TYR A CA 19
ATOM 25449 C C . TYR A 1 76 ? -21.983 -2.958 6.186 1.00 23.03 75 TYR A C 19
ATOM 25450 O O . TYR A 1 76 ? -23.069 -3.286 5.665 1.00 25.44 75 TYR A O 19
ATOM 25468 N N . GLU A 1 77 ? -21.367 -3.653 7.153 1.00 51.44 76 GLU A N 19
ATOM 25469 C CA . GLU A 1 77 ? -21.811 -4.963 7.662 1.00 1.34 76 GLU A CA 19
ATOM 25470 C C . GLU A 1 77 ? -21.585 -6.065 6.637 1.00 34.30 76 GLU A C 19
ATOM 25471 O O . GLU A 1 77 ? -21.479 -5.811 5.428 1.00 43.22 76 GLU A O 19
ATOM 25483 N N . GLU A 1 78 ? -21.503 -7.268 7.112 1.00 30.23 77 GLU A N 19
ATOM 25484 C CA . GLU A 1 78 ? -21.263 -8.402 6.275 1.00 1.13 77 GLU A CA 19
ATOM 25485 C C . GLU A 1 78 ? -21.906 -9.621 6.908 1.00 13.21 77 GLU A C 19
ATOM 25486 O O . GLU A 1 78 ? -23.047 -9.947 6.541 1.00 36.60 77 GLU A O 19
ATOM 25499 N N . SER A 1 2 ? 17.278 -9.004 -7.700 1.00 43.13 1 SER A N 20
ATOM 25500 C CA . SER A 1 2 ? 15.974 -8.729 -7.174 1.00 11.10 1 SER A CA 20
ATOM 25501 C C . SER A 1 2 ? 15.965 -7.514 -6.242 1.00 5.35 1 SER A C 20
ATOM 25502 O O . SER A 1 2 ? 15.983 -7.648 -5.023 1.00 34.04 1 SER A O 20
ATOM 25510 N N . LYS A 1 3 ? 16.047 -6.354 -6.847 1.00 12.34 2 LYS A N 20
ATOM 25511 C CA . LYS A 1 3 ? 15.932 -5.055 -6.199 1.00 33.35 2 LYS A CA 20
ATOM 25512 C C . LYS A 1 3 ? 15.424 -4.115 -7.239 1.00 40.30 2 LYS A C 20
ATOM 25513 O O . LYS A 1 3 ? 15.781 -4.251 -8.413 1.00 14.23 2 LYS A O 20
ATOM 25532 N N . CYS A 1 4 ? 14.615 -3.182 -6.858 1.00 4.55 3 CYS A N 20
ATOM 25533 C CA . CYS A 1 4 ? 14.035 -2.283 -7.812 1.00 4.30 3 CYS A CA 20
ATOM 25534 C C . CYS A 1 4 ? 14.120 -0.865 -7.325 1.00 65.20 3 CYS A C 20
ATOM 25535 O O . CYS A 1 4 ? 14.206 -0.613 -6.114 1.00 60.34 3 CYS A O 20
ATOM 25542 N N . LYS A 1 5 ? 14.112 0.058 -8.256 1.00 54.04 4 LYS A N 20
ATOM 25543 C CA . LYS A 1 5 ? 14.170 1.460 -7.950 1.00 30.21 4 LYS A CA 20
ATOM 25544 C C . LYS A 1 5 ? 12.824 1.948 -7.415 1.00 51.11 4 LYS A C 20
ATOM 25545 O O . LYS A 1 5 ? 11.943 2.362 -8.176 1.00 71.50 4 LYS A O 20
ATOM 25564 N N . CYS A 1 6 ? 12.663 1.800 -6.120 1.00 40.43 5 CYS A N 20
ATOM 25565 C CA . CYS A 1 6 ? 11.498 2.233 -5.369 1.00 5.31 5 CYS A CA 20
ATOM 25566 C C . CYS A 1 6 ? 11.709 1.720 -3.963 1.00 62.41 5 CYS A C 20
ATOM 25567 O O . CYS A 1 6 ? 11.957 2.504 -3.039 1.00 74.42 5 CYS A O 20
ATOM 25574 N N . SER A 1 7 ? 11.693 0.375 -3.837 1.00 62.02 6 SER A N 20
ATOM 25575 C CA . SER A 1 7 ? 11.914 -0.359 -2.581 1.00 72.14 6 SER A CA 20
ATOM 25576 C C . SER A 1 7 ? 10.868 -0.032 -1.508 1.00 54.35 6 SER A C 20
ATOM 25577 O O . SER A 1 7 ? 10.025 -0.872 -1.176 1.00 61.42 6 SER A O 20
ATOM 25585 N N . ARG A 1 8 ? 10.921 1.166 -0.993 1.00 54.42 7 ARG A N 20
ATOM 25586 C CA . ARG A 1 8 ? 9.997 1.625 -0.016 1.00 11.23 7 ARG A CA 20
ATOM 25587 C C . ARG A 1 8 ? 9.967 3.144 -0.067 1.00 62.33 7 ARG A C 20
ATOM 25588 O O . ARG A 1 8 ? 10.732 3.814 0.626 1.00 4.22 7 ARG A O 20
ATOM 25609 N N . LYS A 1 9 ? 9.164 3.677 -0.953 1.00 42.42 8 LYS A N 20
ATOM 25610 C CA . LYS A 1 9 ? 9.039 5.110 -1.087 1.00 3.21 8 LYS A CA 20
ATOM 25611 C C . LYS A 1 9 ? 7.987 5.660 -0.168 1.00 40.05 8 LYS A C 20
ATOM 25612 O O . LYS A 1 9 ? 6.784 5.502 -0.424 1.00 1.44 8 LYS A O 20
ATOM 25631 N N . GLY A 1 10 ? 8.413 6.275 0.892 1.00 25.11 9 GLY A N 20
ATOM 25632 C CA . GLY A 1 10 ? 7.484 6.929 1.739 1.00 40.01 9 GLY A CA 20
ATOM 25633 C C . GLY A 1 10 ? 7.216 6.211 3.042 1.00 53.11 9 GLY A C 20
ATOM 25634 O O . GLY A 1 10 ? 7.307 4.974 3.110 1.00 10.14 9 GLY A O 20
ATOM 25638 N N . PRO A 1 11 ? 6.935 6.971 4.120 1.00 23.31 10 PRO A N 20
ATOM 25639 C CA . PRO A 1 11 ? 6.467 6.413 5.392 1.00 74.10 10 PRO A CA 20
ATOM 25640 C C . PRO A 1 11 ? 5.089 5.785 5.181 1.00 13.52 10 PRO A C 20
ATOM 25641 O O . PRO A 1 11 ? 4.391 6.129 4.198 1.00 55.55 10 PRO A O 20
ATOM 25652 N N . LYS A 1 12 ? 4.680 4.890 6.072 1.00 61.24 11 LYS A N 20
ATOM 25653 C CA . LYS A 1 12 ? 3.428 4.191 5.877 1.00 41.13 11 LYS A CA 20
ATOM 25654 C C . LYS A 1 12 ? 2.241 5.148 5.893 1.00 1.41 11 LYS A C 20
ATOM 25655 O O . LYS A 1 12 ? 2.062 5.968 6.817 1.00 54.40 11 LYS A O 20
ATOM 25674 N N . ILE A 1 13 ? 1.479 5.063 4.853 1.00 63.01 12 ILE A N 20
ATOM 25675 C CA . ILE A 1 13 ? 0.307 5.856 4.642 1.00 55.25 12 ILE A CA 20
ATOM 25676 C C . ILE A 1 13 ? -0.821 5.283 5.446 1.00 63.44 12 ILE A C 20
ATOM 25677 O O . ILE A 1 13 ? -0.808 4.130 5.753 1.00 43.02 12 ILE A O 20
ATOM 25693 N N . ARG A 1 14 ? -1.720 6.092 5.904 1.00 23.22 13 ARG A N 20
ATOM 25694 C CA . ARG A 1 14 ? -2.860 5.546 6.583 1.00 44.42 13 ARG A CA 20
ATOM 25695 C C . ARG A 1 14 ? -3.844 5.024 5.557 1.00 43.14 13 ARG A C 20
ATOM 25696 O O . ARG A 1 14 ? -3.883 5.512 4.427 1.00 11.35 13 ARG A O 20
ATOM 25717 N N . TYR A 1 15 ? -4.649 4.076 5.963 1.00 55.54 14 TYR A N 20
ATOM 25718 C CA . TYR A 1 15 ? -5.601 3.401 5.085 1.00 72.15 14 TYR A CA 20
ATOM 25719 C C . TYR A 1 15 ? -6.602 4.408 4.509 1.00 73.14 14 TYR A C 20
ATOM 25720 O O . TYR A 1 15 ? -7.125 4.225 3.409 1.00 51.11 14 TYR A O 20
ATOM 25738 N N . SER A 1 16 ? -6.844 5.475 5.264 1.00 54.30 15 SER A N 20
ATOM 25739 C CA . SER A 1 16 ? -7.785 6.512 4.885 1.00 32.34 15 SER A CA 20
ATOM 25740 C C . SER A 1 16 ? -7.331 7.279 3.631 1.00 51.22 15 SER A C 20
ATOM 25741 O O . SER A 1 16 ? -8.166 7.683 2.811 1.00 1.14 15 SER A O 20
ATOM 25749 N N . ASP A 1 17 ? -6.019 7.458 3.468 1.00 42.55 16 ASP A N 20
ATOM 25750 C CA . ASP A 1 17 ? -5.507 8.207 2.308 1.00 25.40 16 ASP A CA 20
ATOM 25751 C C . ASP A 1 17 ? -5.287 7.319 1.133 1.00 32.42 16 ASP A C 20
ATOM 25752 O O . ASP A 1 17 ? -5.088 7.798 0.026 1.00 72.32 16 ASP A O 20
ATOM 25761 N N . VAL A 1 18 ? -5.315 6.031 1.351 1.00 22.12 17 VAL A N 20
ATOM 25762 C CA . VAL A 1 18 ? -5.071 5.099 0.283 1.00 10.24 17 VAL A CA 20
ATOM 25763 C C . VAL A 1 18 ? -6.366 4.863 -0.460 1.00 44.53 17 VAL A C 20
ATOM 25764 O O . VAL A 1 18 ? -7.359 4.467 0.126 1.00 31.33 17 VAL A O 20
ATOM 25777 N N . LYS A 1 19 ? -6.360 5.120 -1.724 1.00 32.31 18 LYS A N 20
ATOM 25778 C CA . LYS A 1 19 ? -7.543 4.956 -2.536 1.00 44.20 18 LYS A CA 20
ATOM 25779 C C . LYS A 1 19 ? -7.487 3.593 -3.170 1.00 34.20 18 LYS A C 20
ATOM 25780 O O . LYS A 1 19 ? -8.513 2.938 -3.402 1.00 41.23 18 LYS A O 20
ATOM 25799 N N . LYS A 1 20 ? -6.288 3.166 -3.408 1.00 60.12 19 LYS A N 20
ATOM 25800 C CA . LYS A 1 20 ? -6.017 1.936 -4.069 1.00 23.42 19 LYS A CA 20
ATOM 25801 C C . LYS A 1 20 ? -4.694 1.420 -3.591 1.00 52.24 19 LYS A C 20
ATOM 25802 O O . LYS A 1 20 ? -3.737 2.193 -3.431 1.00 65.14 19 LYS A O 20
ATOM 25821 N N . LEU A 1 21 ? -4.630 0.150 -3.366 1.00 24.11 20 LEU A N 20
ATOM 25822 C CA . LEU A 1 21 ? -3.439 -0.482 -2.905 1.00 50.04 20 LEU A CA 20
ATOM 25823 C C . LEU A 1 21 ? -3.280 -1.756 -3.713 1.00 33.34 20 LEU A C 20
ATOM 25824 O O . LEU A 1 21 ? -4.187 -2.594 -3.725 1.00 24.33 20 LEU A O 20
ATOM 25840 N N . GLU A 1 22 ? -2.173 -1.910 -4.411 1.00 11.01 21 GLU A N 20
ATOM 25841 C CA . GLU A 1 22 ? -2.000 -3.089 -5.237 1.00 0.32 21 GLU A CA 20
ATOM 25842 C C . GLU A 1 22 ? -0.645 -3.667 -5.033 1.00 72.40 21 GLU A C 20
ATOM 25843 O O . GLU A 1 22 ? 0.335 -2.928 -4.966 1.00 71.24 21 GLU A O 20
ATOM 25855 N N . MET A 1 23 ? -0.553 -4.963 -4.927 1.00 1.34 22 MET A N 20
ATOM 25856 C CA . MET A 1 23 ? 0.720 -5.554 -4.885 1.00 72.53 22 MET A CA 20
ATOM 25857 C C . MET A 1 23 ? 1.040 -6.213 -6.214 1.00 55.25 22 MET A C 20
ATOM 25858 O O . MET A 1 23 ? 0.370 -7.156 -6.652 1.00 23.30 22 MET A O 20
ATOM 25872 N N . LYS A 1 24 ? 2.018 -5.669 -6.867 1.00 24.14 23 LYS A N 20
ATOM 25873 C CA . LYS A 1 24 ? 2.549 -6.188 -8.096 1.00 50.43 23 LYS A CA 20
ATOM 25874 C C . LYS A 1 24 ? 3.942 -5.645 -8.234 1.00 40.14 23 LYS A C 20
ATOM 25875 O O . LYS A 1 24 ? 4.209 -4.539 -7.768 1.00 75.41 23 LYS A O 20
ATOM 25894 N N . PRO A 1 25 ? 4.865 -6.390 -8.813 1.00 33.30 24 PRO A N 20
ATOM 25895 C CA . PRO A 1 25 ? 6.231 -5.934 -8.943 1.00 51.21 24 PRO A CA 20
ATOM 25896 C C . PRO A 1 25 ? 6.333 -4.741 -9.906 1.00 33.22 24 PRO A C 20
ATOM 25897 O O . PRO A 1 25 ? 5.862 -4.803 -11.046 1.00 54.12 24 PRO A O 20
ATOM 25908 N N . LYS A 1 26 ? 6.929 -3.644 -9.422 1.00 40.33 25 LYS A N 20
ATOM 25909 C CA . LYS A 1 26 ? 7.094 -2.421 -10.215 1.00 75.10 25 LYS A CA 20
ATOM 25910 C C . LYS A 1 26 ? 8.059 -2.746 -11.378 1.00 75.01 25 LYS A C 20
ATOM 25911 O O . LYS A 1 26 ? 8.025 -2.138 -12.442 1.00 40.23 25 LYS A O 20
ATOM 25930 N N . TYR A 1 27 ? 8.892 -3.733 -11.131 1.00 52.13 26 TYR A N 20
ATOM 25931 C CA . TYR A 1 27 ? 9.779 -4.325 -12.096 1.00 21.35 26 TYR A CA 20
ATOM 25932 C C . TYR A 1 27 ? 9.674 -5.816 -11.939 1.00 64.32 26 TYR A C 20
ATOM 25933 O O . TYR A 1 27 ? 9.520 -6.285 -10.830 1.00 43.11 26 TYR A O 20
ATOM 25951 N N . PRO A 1 28 ? 9.733 -6.595 -13.021 1.00 4.22 27 PRO A N 20
ATOM 25952 C CA . PRO A 1 28 ? 9.668 -8.061 -12.928 1.00 3.45 27 PRO A CA 20
ATOM 25953 C C . PRO A 1 28 ? 10.828 -8.626 -12.097 1.00 21.33 27 PRO A C 20
ATOM 25954 O O . PRO A 1 28 ? 10.764 -9.743 -11.592 1.00 55.15 27 PRO A O 20
ATOM 25965 N N . HIS A 1 29 ? 11.871 -7.826 -11.953 1.00 64.23 28 HIS A N 20
ATOM 25966 C CA . HIS A 1 29 ? 13.058 -8.179 -11.175 1.00 24.02 28 HIS A CA 20
ATOM 25967 C C . HIS A 1 29 ? 12.948 -7.672 -9.716 1.00 34.33 28 HIS A C 20
ATOM 25968 O O . HIS A 1 29 ? 13.946 -7.310 -9.099 1.00 22.24 28 HIS A O 20
ATOM 25983 N N . CYS A 1 30 ? 11.758 -7.719 -9.166 1.00 62.35 29 CYS A N 20
ATOM 25984 C CA . CYS A 1 30 ? 11.518 -7.290 -7.793 1.00 61.41 29 CYS A CA 20
ATOM 25985 C C . CYS A 1 30 ? 11.254 -8.513 -6.934 1.00 73.52 29 CYS A C 20
ATOM 25986 O O . CYS A 1 30 ? 10.804 -9.549 -7.448 1.00 11.13 29 CYS A O 20
ATOM 25993 N N . GLU A 1 31 ? 11.544 -8.412 -5.639 1.00 3.23 30 GLU A N 20
ATOM 25994 C CA . GLU A 1 31 ? 11.308 -9.503 -4.727 1.00 73.51 30 GLU A CA 20
ATOM 25995 C C . GLU A 1 31 ? 9.835 -9.508 -4.428 1.00 3.31 30 GLU A C 20
ATOM 25996 O O . GLU A 1 31 ? 9.310 -8.466 -4.017 1.00 3.42 30 GLU A O 20
ATOM 26008 N N . GLU A 1 32 ? 9.174 -10.664 -4.564 1.00 13.43 31 GLU A N 20
ATOM 26009 C CA . GLU A 1 32 ? 7.726 -10.760 -4.319 1.00 65.20 31 GLU A CA 20
ATOM 26010 C C . GLU A 1 32 ? 6.997 -9.648 -5.162 1.00 53.22 31 GLU A C 20
ATOM 26011 O O . GLU A 1 32 ? 7.531 -9.178 -6.190 1.00 13.43 31 GLU A O 20
ATOM 26023 N N . LYS A 1 33 ? 5.816 -9.304 -4.807 1.00 13.53 32 LYS A N 20
ATOM 26024 C CA . LYS A 1 33 ? 5.121 -8.233 -5.457 1.00 33.34 32 LYS A CA 20
ATOM 26025 C C . LYS A 1 33 ? 5.413 -6.967 -4.678 1.00 61.25 32 LYS A C 20
ATOM 26026 O O . LYS A 1 33 ? 5.530 -7.013 -3.467 1.00 32.15 32 LYS A O 20
ATOM 26045 N N . MET A 1 34 ? 5.532 -5.859 -5.346 1.00 63.20 33 MET A N 20
ATOM 26046 C CA . MET A 1 34 ? 5.771 -4.606 -4.627 1.00 33.31 33 MET A CA 20
ATOM 26047 C C . MET A 1 34 ? 4.436 -4.057 -4.216 1.00 63.24 33 MET A C 20
ATOM 26048 O O . MET A 1 34 ? 3.435 -4.295 -4.884 1.00 72.33 33 MET A O 20
ATOM 26062 N N . VAL A 1 35 ? 4.411 -3.316 -3.162 1.00 63.34 34 VAL A N 20
ATOM 26063 C CA . VAL A 1 35 ? 3.177 -2.758 -2.693 1.00 41.32 34 VAL A CA 20
ATOM 26064 C C . VAL A 1 35 ? 3.066 -1.330 -3.157 1.00 5.23 34 VAL A C 20
ATOM 26065 O O . VAL A 1 35 ? 3.804 -0.462 -2.707 1.00 73.45 34 VAL A O 20
ATOM 26078 N N . ILE A 1 36 ? 2.159 -1.105 -4.059 1.00 22.23 35 ILE A N 20
ATOM 26079 C CA . ILE A 1 36 ? 1.958 0.185 -4.654 1.00 73.45 35 ILE A CA 20
ATOM 26080 C C . ILE A 1 36 ? 0.828 0.886 -3.952 1.00 53.04 35 ILE A C 20
ATOM 26081 O O . ILE A 1 36 ? -0.303 0.380 -3.920 1.00 55.31 35 ILE A O 20
ATOM 26097 N N . ILE A 1 37 ? 1.118 2.021 -3.385 1.00 52.13 36 ILE A N 20
ATOM 26098 C CA . ILE A 1 37 ? 0.122 2.781 -2.703 1.00 20.30 36 ILE A CA 20
ATOM 26099 C C . ILE A 1 37 ? -0.252 3.985 -3.534 1.00 70.54 36 ILE A C 20
ATOM 26100 O O . ILE A 1 37 ? 0.619 4.698 -4.046 1.00 31.35 36 ILE A O 20
ATOM 26116 N N . THR A 1 38 ? -1.513 4.193 -3.665 1.00 12.54 37 THR A N 20
ATOM 26117 C CA . THR A 1 38 ? -2.060 5.289 -4.421 1.00 54.44 37 THR A CA 20
ATOM 26118 C C . THR A 1 38 ? -2.991 6.115 -3.505 1.00 53.11 37 THR A C 20
ATOM 26119 O O . THR A 1 38 ? -3.932 5.560 -2.919 1.00 22.45 37 THR A O 20
ATOM 26130 N N . THR A 1 39 ? -2.725 7.412 -3.368 1.00 3.14 38 THR A N 20
ATOM 26131 C CA . THR A 1 39 ? -3.519 8.249 -2.482 1.00 14.32 38 THR A CA 20
ATOM 26132 C C . THR A 1 39 ? -4.845 8.722 -3.139 1.00 64.13 38 THR A C 20
ATOM 26133 O O . THR A 1 39 ? -4.977 8.687 -4.360 1.00 41.41 38 THR A O 20
ATOM 26144 N N . LYS A 1 40 ? -5.823 9.144 -2.318 1.00 2.14 39 LYS A N 20
ATOM 26145 C CA . LYS A 1 40 ? -7.184 9.420 -2.809 1.00 21.42 39 LYS A CA 20
ATOM 26146 C C . LYS A 1 40 ? -7.367 10.741 -3.560 1.00 5.32 39 LYS A C 20
ATOM 26147 O O . LYS A 1 40 ? -7.867 10.721 -4.690 1.00 61.23 39 LYS A O 20
ATOM 26166 N N . SER A 1 41 ? -6.922 11.865 -2.994 1.00 33.11 40 SER A N 20
ATOM 26167 C CA . SER A 1 41 ? -7.110 13.193 -3.639 1.00 21.14 40 SER A CA 20
ATOM 26168 C C . SER A 1 41 ? -6.308 14.301 -2.951 1.00 24.44 40 SER A C 20
ATOM 26169 O O . SER A 1 41 ? -5.375 14.841 -3.536 1.00 0.10 40 SER A O 20
ATOM 26177 N N . VAL A 1 42 ? -6.669 14.618 -1.688 1.00 23.12 41 VAL A N 20
ATOM 26178 C CA . VAL A 1 42 ? -6.082 15.773 -0.962 1.00 24.22 41 VAL A CA 20
ATOM 26179 C C . VAL A 1 42 ? -4.613 15.574 -0.622 1.00 15.23 41 VAL A C 20
ATOM 26180 O O . VAL A 1 42 ? -3.944 16.492 -0.140 1.00 41.23 41 VAL A O 20
ATOM 26193 N N . SER A 1 43 ? -4.134 14.384 -0.841 1.00 60.15 42 SER A N 20
ATOM 26194 C CA . SER A 1 43 ? -2.750 14.093 -0.708 1.00 24.03 42 SER A CA 20
ATOM 26195 C C . SER A 1 43 ? -1.986 14.896 -1.738 1.00 30.42 42 SER A C 20
ATOM 26196 O O . SER A 1 43 ? -2.445 15.050 -2.871 1.00 55.35 42 SER A O 20
ATOM 26204 N N . ARG A 1 44 ? -0.829 15.380 -1.355 1.00 72.41 43 ARG A N 20
ATOM 26205 C CA . ARG A 1 44 ? 0.037 16.169 -2.230 1.00 13.24 43 ARG A CA 20
ATOM 26206 C C . ARG A 1 44 ? 0.460 15.332 -3.438 1.00 33.44 43 ARG A C 20
ATOM 26207 O O . ARG A 1 44 ? 0.853 15.856 -4.471 1.00 2.42 43 ARG A O 20
ATOM 26228 N N . TYR A 1 45 ? 0.365 14.024 -3.280 1.00 63.12 44 TYR A N 20
ATOM 26229 C CA . TYR A 1 45 ? 0.693 13.087 -4.322 1.00 3.25 44 TYR A CA 20
ATOM 26230 C C . TYR A 1 45 ? -0.470 12.890 -5.295 1.00 23.24 44 TYR A C 20
ATOM 26231 O O . TYR A 1 45 ? -0.255 12.539 -6.438 1.00 53.51 44 TYR A O 20
ATOM 26249 N N . ARG A 1 46 ? -1.700 13.135 -4.827 1.00 33.30 45 ARG A N 20
ATOM 26250 C CA . ARG A 1 46 ? -2.919 13.040 -5.642 1.00 71.14 45 ARG A CA 20
ATOM 26251 C C . ARG A 1 46 ? -3.015 11.660 -6.362 1.00 63.14 45 ARG A C 20
ATOM 26252 O O . ARG A 1 46 ? -3.559 11.548 -7.457 1.00 34.30 45 ARG A O 20
ATOM 26273 N N . GLY A 1 47 ? -2.535 10.621 -5.730 1.00 35.10 46 GLY A N 20
ATOM 26274 C CA . GLY A 1 47 ? -2.558 9.325 -6.365 1.00 15.55 46 GLY A CA 20
ATOM 26275 C C . GLY A 1 47 ? -1.226 8.940 -6.975 1.00 73.35 46 GLY A C 20
ATOM 26276 O O . GLY A 1 47 ? -1.132 7.943 -7.696 1.00 5.31 46 GLY A O 20
ATOM 26280 N N . GLN A 1 48 ? -0.200 9.736 -6.707 1.00 35.21 47 GLN A N 20
ATOM 26281 C CA . GLN A 1 48 ? 1.150 9.404 -7.132 1.00 11.44 47 GLN A CA 20
ATOM 26282 C C . GLN A 1 48 ? 1.580 8.247 -6.208 1.00 62.44 47 GLN A C 20
ATOM 26283 O O . GLN A 1 48 ? 1.078 8.130 -5.068 1.00 42.42 47 GLN A O 20
ATOM 26297 N N . GLU A 1 49 ? 2.480 7.450 -6.651 1.00 11.12 48 GLU A N 20
ATOM 26298 C CA . GLU A 1 49 ? 2.718 6.178 -6.041 1.00 20.53 48 GLU A CA 20
ATOM 26299 C C . GLU A 1 49 ? 3.795 6.191 -4.971 1.00 43.22 48 GLU A C 20
ATOM 26300 O O . GLU A 1 49 ? 4.849 6.832 -5.103 1.00 62.34 48 GLU A O 20
ATOM 26312 N N . HIS A 1 50 ? 3.491 5.501 -3.910 1.00 51.33 49 HIS A N 20
ATOM 26313 C CA . HIS A 1 50 ? 4.403 5.218 -2.818 1.00 41.12 49 HIS A CA 20
ATOM 26314 C C . HIS A 1 50 ? 4.543 3.726 -2.786 1.00 22.42 49 HIS A C 20
ATOM 26315 O O . HIS A 1 50 ? 3.651 3.034 -3.278 1.00 13.34 49 HIS A O 20
ATOM 26330 N N . CYS A 1 51 ? 5.597 3.202 -2.243 1.00 73.13 50 CYS A N 20
ATOM 26331 C CA . CYS A 1 51 ? 5.731 1.760 -2.270 1.00 50.14 50 CYS A CA 20
ATOM 26332 C C . CYS A 1 51 ? 6.210 1.194 -0.962 1.00 33.44 50 CYS A C 20
ATOM 26333 O O . CYS A 1 51 ? 6.983 1.821 -0.251 1.00 50.42 50 CYS A O 20
ATOM 26340 N N . LEU A 1 52 ? 5.713 0.028 -0.637 1.00 63.21 51 LEU A N 20
ATOM 26341 C CA . LEU A 1 52 ? 6.130 -0.696 0.532 1.00 22.01 51 LEU A CA 20
ATOM 26342 C C . LEU A 1 52 ? 6.803 -1.965 0.156 1.00 62.11 51 LEU A C 20
ATOM 26343 O O . LEU A 1 52 ? 6.434 -2.630 -0.822 1.00 11.14 51 LEU A O 20
ATOM 26359 N N . HIS A 1 53 ? 7.791 -2.282 0.913 1.00 43.14 52 HIS A N 20
ATOM 26360 C CA . HIS A 1 53 ? 8.578 -3.470 0.692 1.00 12.11 52 HIS A CA 20
ATOM 26361 C C . HIS A 1 53 ? 7.907 -4.632 1.456 1.00 13.42 52 HIS A C 20
ATOM 26362 O O . HIS A 1 53 ? 7.844 -4.619 2.687 1.00 43.23 52 HIS A O 20
ATOM 26377 N N . PRO A 1 54 ? 7.398 -5.649 0.728 1.00 75.40 53 PRO A N 20
ATOM 26378 C CA . PRO A 1 54 ? 6.587 -6.765 1.302 1.00 73.21 53 PRO A CA 20
ATOM 26379 C C . PRO A 1 54 ? 7.354 -7.696 2.225 1.00 52.15 53 PRO A C 20
ATOM 26380 O O . PRO A 1 54 ? 6.782 -8.584 2.817 1.00 15.44 53 PRO A O 20
ATOM 26391 N N . LYS A 1 55 ? 8.635 -7.485 2.351 1.00 1.43 54 LYS A N 20
ATOM 26392 C CA . LYS A 1 55 ? 9.445 -8.330 3.187 1.00 34.44 54 LYS A CA 20
ATOM 26393 C C . LYS A 1 55 ? 9.269 -7.972 4.665 1.00 21.30 54 LYS A C 20
ATOM 26394 O O . LYS A 1 55 ? 9.652 -8.737 5.556 1.00 34.52 54 LYS A O 20
ATOM 26413 N N . LEU A 1 56 ? 8.672 -6.807 4.905 1.00 11.12 55 LEU A N 20
ATOM 26414 C CA . LEU A 1 56 ? 8.401 -6.321 6.245 1.00 3.30 55 LEU A CA 20
ATOM 26415 C C . LEU A 1 56 ? 7.057 -6.856 6.733 1.00 12.20 55 LEU A C 20
ATOM 26416 O O . LEU A 1 56 ? 6.099 -6.938 5.958 1.00 14.22 55 LEU A O 20
ATOM 26432 N N . GLN A 1 57 ? 6.982 -7.193 8.011 1.00 35.23 56 GLN A N 20
ATOM 26433 C CA . GLN A 1 57 ? 5.747 -7.708 8.611 1.00 42.21 56 GLN A CA 20
ATOM 26434 C C . GLN A 1 57 ? 4.688 -6.609 8.690 1.00 40.44 56 GLN A C 20
ATOM 26435 O O . GLN A 1 57 ? 3.482 -6.883 8.665 1.00 71.15 56 GLN A O 20
ATOM 26449 N N . SER A 1 58 ? 5.152 -5.365 8.788 1.00 53.02 57 SER A N 20
ATOM 26450 C CA . SER A 1 58 ? 4.282 -4.206 8.831 1.00 44.25 57 SER A CA 20
ATOM 26451 C C . SER A 1 58 ? 3.434 -4.126 7.562 1.00 34.41 57 SER A C 20
ATOM 26452 O O . SER A 1 58 ? 2.261 -3.732 7.596 1.00 71.05 57 SER A O 20
ATOM 26460 N N . THR A 1 59 ? 4.023 -4.543 6.458 1.00 52.11 58 THR A N 20
ATOM 26461 C CA . THR A 1 59 ? 3.368 -4.531 5.191 1.00 52.42 58 THR A CA 20
ATOM 26462 C C . THR A 1 59 ? 2.187 -5.516 5.196 1.00 71.23 58 THR A C 20
ATOM 26463 O O . THR A 1 59 ? 1.145 -5.249 4.599 1.00 71.53 58 THR A O 20
ATOM 26474 N N . LYS A 1 60 ? 2.338 -6.634 5.908 1.00 15.23 59 LYS A N 20
ATOM 26475 C CA . LYS A 1 60 ? 1.264 -7.585 6.010 1.00 45.25 59 LYS A CA 20
ATOM 26476 C C . LYS A 1 60 ? 0.068 -7.010 6.717 1.00 31.44 59 LYS A C 20
ATOM 26477 O O . LYS A 1 60 ? -1.035 -7.150 6.236 1.00 65.24 59 LYS A O 20
ATOM 26496 N N . ARG A 1 61 ? 0.270 -6.318 7.833 1.00 12.10 60 ARG A N 20
ATOM 26497 C CA . ARG A 1 61 ? -0.858 -5.699 8.471 1.00 33.23 60 ARG A CA 20
ATOM 26498 C C . ARG A 1 61 ? -1.489 -4.686 7.584 1.00 33.25 60 ARG A C 20
ATOM 26499 O O . ARG A 1 61 ? -2.677 -4.634 7.491 1.00 75.15 60 ARG A O 20
ATOM 26520 N N . PHE A 1 62 ? -0.684 -3.921 6.892 1.00 13.52 61 PHE A N 20
ATOM 26521 C CA . PHE A 1 62 ? -1.196 -2.868 6.051 1.00 23.12 61 PHE A CA 20
ATOM 26522 C C . PHE A 1 62 ? -2.089 -3.437 4.952 1.00 62.51 61 PHE A C 20
ATOM 26523 O O . PHE A 1 62 ? -3.145 -2.886 4.668 1.00 53.15 61 PHE A O 20
ATOM 26540 N N . ILE A 1 63 ? -1.685 -4.561 4.360 1.00 32.44 62 ILE A N 20
ATOM 26541 C CA . ILE A 1 63 ? -2.479 -5.164 3.305 1.00 14.41 62 ILE A CA 20
ATOM 26542 C C . ILE A 1 63 ? -3.721 -5.816 3.871 1.00 52.40 62 ILE A C 20
ATOM 26543 O O . ILE A 1 63 ? -4.841 -5.547 3.433 1.00 14.43 62 ILE A O 20
ATOM 26559 N N . LYS A 1 64 ? -3.521 -6.623 4.875 1.00 22.14 63 LYS A N 20
ATOM 26560 C CA . LYS A 1 64 ? -4.594 -7.426 5.463 1.00 4.41 63 LYS A CA 20
ATOM 26561 C C . LYS A 1 64 ? -5.630 -6.563 6.146 1.00 0.24 63 LYS A C 20
ATOM 26562 O O . LYS A 1 64 ? -6.819 -6.896 6.192 1.00 12.35 63 LYS A O 20
ATOM 26581 N N . TRP A 1 65 ? -5.188 -5.448 6.654 1.00 20.32 64 TRP A N 20
ATOM 26582 C CA . TRP A 1 65 ? -6.062 -4.532 7.328 1.00 61.10 64 TRP A CA 20
ATOM 26583 C C . TRP A 1 65 ? -6.813 -3.737 6.259 1.00 54.40 64 TRP A C 20
ATOM 26584 O O . TRP A 1 65 ? -8.012 -3.489 6.388 1.00 51.22 64 TRP A O 20
ATOM 26605 N N . TYR A 1 66 ? -6.098 -3.373 5.160 1.00 13.32 65 TYR A N 20
ATOM 26606 C CA . TYR A 1 66 ? -6.702 -2.625 4.068 1.00 51.13 65 TYR A CA 20
ATOM 26607 C C . TYR A 1 66 ? -7.809 -3.445 3.420 1.00 72.04 65 TYR A C 20
ATOM 26608 O O . TYR A 1 66 ? -8.807 -2.909 2.995 1.00 24.21 65 TYR A O 20
ATOM 26626 N N . ASN A 1 67 ? -7.606 -4.753 3.346 1.00 33.24 66 ASN A N 20
ATOM 26627 C CA . ASN A 1 67 ? -8.615 -5.675 2.783 1.00 52.11 66 ASN A CA 20
ATOM 26628 C C . ASN A 1 67 ? -9.944 -5.578 3.524 1.00 14.45 66 ASN A C 20
ATOM 26629 O O . ASN A 1 67 ? -11.005 -5.534 2.902 1.00 75.12 66 ASN A O 20
ATOM 26640 N N . ALA A 1 68 ? -9.886 -5.522 4.844 1.00 21.10 67 ALA A N 20
ATOM 26641 C CA . ALA A 1 68 ? -11.098 -5.391 5.650 1.00 12.43 67 ALA A CA 20
ATOM 26642 C C . ALA A 1 68 ? -11.644 -3.973 5.526 1.00 61.43 67 ALA A C 20
ATOM 26643 O O . ALA A 1 68 ? -12.839 -3.756 5.381 1.00 1.24 67 ALA A O 20
ATOM 26650 N N . TRP A 1 69 ? -10.737 -3.027 5.557 1.00 13.44 68 TRP A N 20
ATOM 26651 C CA . TRP A 1 69 ? -11.024 -1.602 5.404 1.00 33.42 68 TRP A CA 20
ATOM 26652 C C . TRP A 1 69 ? -11.748 -1.314 4.074 1.00 23.43 68 TRP A C 20
ATOM 26653 O O . TRP A 1 69 ? -12.695 -0.527 4.027 1.00 23.24 68 TRP A O 20
ATOM 26674 N N . ASN A 1 70 ? -11.303 -1.978 3.022 1.00 14.52 69 ASN A N 20
ATOM 26675 C CA . ASN A 1 70 ? -11.889 -1.876 1.681 1.00 73.13 69 ASN A CA 20
ATOM 26676 C C . ASN A 1 70 ? -13.365 -2.220 1.706 1.00 44.12 69 ASN A C 20
ATOM 26677 O O . ASN A 1 70 ? -14.171 -1.629 0.981 1.00 70.01 69 ASN A O 20
ATOM 26688 N N . GLU A 1 71 ? -13.709 -3.160 2.553 1.00 62.24 70 GLU A N 20
ATOM 26689 C CA . GLU A 1 71 ? -15.070 -3.606 2.698 1.00 71.14 70 GLU A CA 20
ATOM 26690 C C . GLU A 1 71 ? -15.936 -2.523 3.337 1.00 12.22 70 GLU A C 20
ATOM 26691 O O . GLU A 1 71 ? -17.045 -2.282 2.895 1.00 24.44 70 GLU A O 20
ATOM 26703 N N . LYS A 1 72 ? -15.398 -1.844 4.351 1.00 35.04 71 LYS A N 20
ATOM 26704 C CA . LYS A 1 72 ? -16.131 -0.762 5.061 1.00 35.33 71 LYS A CA 20
ATOM 26705 C C . LYS A 1 72 ? -16.381 0.453 4.183 1.00 2.21 71 LYS A C 20
ATOM 26706 O O . LYS A 1 72 ? -17.297 1.244 4.421 1.00 32.22 71 LYS A O 20
ATOM 26725 N N . ARG A 1 73 ? -15.562 0.598 3.193 1.00 43.23 72 ARG A N 20
ATOM 26726 C CA . ARG A 1 73 ? -15.653 1.709 2.246 1.00 33.53 72 ARG A CA 20
ATOM 26727 C C . ARG A 1 73 ? -16.688 1.417 1.155 1.00 40.11 72 ARG A C 20
ATOM 26728 O O . ARG A 1 73 ? -16.906 2.223 0.248 1.00 23.42 72 ARG A O 20
ATOM 26749 N N . ARG A 1 74 ? -17.319 0.272 1.261 1.00 33.23 73 ARG A N 20
ATOM 26750 C CA . ARG A 1 74 ? -18.369 -0.124 0.354 1.00 23.22 73 ARG A CA 20
ATOM 26751 C C . ARG A 1 74 ? -19.602 -0.425 1.185 1.00 11.10 73 ARG A C 20
ATOM 26752 O O . ARG A 1 74 ? -20.679 0.141 0.978 1.00 40.43 73 ARG A O 20
ATOM 26773 N N . VAL A 1 75 ? -19.422 -1.311 2.137 1.00 61.34 74 VAL A N 20
ATOM 26774 C CA . VAL A 1 75 ? -20.442 -1.661 3.069 1.00 34.44 74 VAL A CA 20
ATOM 26775 C C . VAL A 1 75 ? -20.211 -0.809 4.284 1.00 63.24 74 VAL A C 20
ATOM 26776 O O . VAL A 1 75 ? -19.256 -1.021 5.041 1.00 62.44 74 VAL A O 20
ATOM 26789 N N . TYR A 1 76 ? -21.049 0.139 4.452 1.00 33.23 75 TYR A N 20
ATOM 26790 C CA . TYR A 1 76 ? -20.910 1.121 5.489 1.00 63.35 75 TYR A CA 20
ATOM 26791 C C . TYR A 1 76 ? -21.008 0.514 6.861 1.00 62.20 75 TYR A C 20
ATOM 26792 O O . TYR A 1 76 ? -21.876 -0.324 7.138 1.00 23.41 75 TYR A O 20
ATOM 26810 N N . GLU A 1 77 ? -20.103 0.915 7.697 1.00 22.04 76 GLU A N 20
ATOM 26811 C CA . GLU A 1 77 ? -20.001 0.412 9.017 1.00 2.35 76 GLU A CA 20
ATOM 26812 C C . GLU A 1 77 ? -20.852 1.223 9.962 1.00 61.43 76 GLU A C 20
ATOM 26813 O O . GLU A 1 77 ? -20.724 2.447 10.047 1.00 64.43 76 GLU A O 20
ATOM 26825 N N . GLU A 1 78 ? -21.704 0.544 10.646 1.00 25.11 77 GLU A N 20
ATOM 26826 C CA . GLU A 1 78 ? -22.557 1.143 11.617 1.00 22.13 77 GLU A CA 20
ATOM 26827 C C . GLU A 1 78 ? -22.270 0.475 12.960 1.00 74.54 77 GLU A C 20
ATOM 26828 O O . GLU A 1 78 ? -22.960 -0.492 13.324 1.00 37.64 77 GLU A O 20
#

GO terms:
  GO:0031640 killing of cells of another organism (P, IDA)
  GO:0061844 antimicrobial humoral immune response mediated by antimicrobial peptide (P, IDA)
  GO:0008009 chemokine activity (F, TAS)
  GO:0006935 chemotaxis (P, TAS)
  GO:0007165 signal transduction (P, TAS)
  GO:0007267 cell-cell signaling (P, TAS)
  GO:0005794 Golgi apparatus (C, IDA)
  GO:0005515 protein binding (F, IPI)